Protein 2WW2 (pdb70)

Organism: Bacteroides thetaiotaomicron (strain ATCC 29148 / DSM 2079 / JCM 5827 / CCUG 10774 / NCTC 10582 / VPI-5482 / E50) (NCBI:txid226186)

Sequence (2211 aa):
SKKTVEFVDYVNPLMGTESTFAFSHGNTYPAVAVPWGMNFWSPQTGENGSGWMYTYTDSLMMRGFRQTHQPSPWINDYGTFSIMPLAGEELKMSHKERLVPFSHQQEKATPYNYSVTFNNGLQTSLSATSRGAVFEVSSFPEKEDQYVVVDAYNGGSSITTIEPEKRLVKGATRYNNGGVPDNFANYFMMEFSHPVIEYGTYNGDTLLHHQTDVAADYTCAYLKFDVPAGEKLTIRTASSFISPEQAAINFNREVADADVQLISGKAREQWNNYLGRVEAEGGTDEQLRTFYSCLYRTLLFPREFYEFDSQGNPVYYSPYDGNVHDGYMYTDNGFWDDTFRAVHPLFTLLYPEVSERVTQSSIINAYNESGFMPEWASPGHRGCMIGNNSVSLLVDAWMKGIQTVDAEKALEAMIHQTQARHAEIASVGRDGFEYYDKLGYVPYPEVPEATAKTLEYAYADWCIARFAESLGKQDIADQYYQKAPNYRNLYYPEHGFMWTKDAKGNWRDRFDATEWGGPFTEGSSWHWTWSVFHDPEGLSELMGGHEPMIARLDSMFVAPNTYNYGTYGFVIHEIAEMVALNMGQYAHGNQPVQHAIYLYDYIGQPWKTQYHLRNVMMDKLYNSGSKGYCGDEDNGQTSAWYVFSAMGFYPVCPGMPEYAIGSPLFKKVTLHLPEGKNFVVSAADDNAADRPYIRKALLNGQEFTRNYLTHDELKQGGELNLSMDSVPNQQRGTQPADFPYSYSSKSKKTVEFVDYVNPLMGTESTFAFSHGNTYPAVAVPWGMNFWSPQTGENGSGWMYTYTDSLMMRGFRQTHQPSPWINDYGTFSIMPLAGELKMSHKERLVPFSHQQEKKATPYNYSVTFNNGLQTSLSATSRGAVFEVSSFPEKEDQYVVVDAYNGGSSITIEPEKRLVKGATRYNNGGVPDNFANYFMMEFSHPVIEYGTYNGDTLLHHQTDVAADYTCAYLKFDVPAGEKLTIRTASSFISPEQAAINFNREVADADVQLISGKAREQWNNYLGRVEAEGGTDEQLRRTFYSCLYRTLLFPREFYEFDSQGNPVYYSPYDGNVHDGYMYTDNGFWDTFRAVHPLFTLLYPEVSERVTQSSIINAYNESGFMPEWASPGHRGCMIGNNSVSLLVDAWMKGIQTVDAEKALEAMIHQTQARHAEIASVGRDGFEYYDKLGYVPYPEVPEATAKTLEYAYADWCIARFAESLGKQDIADQYYQKAPNYRNLYYPEHGFMWTKDAKGNWRDRRFDATEWGGPFTEGSSWHWTWSVFHDPEGLSELMGGHEPMIARLDSMFVAPNTYNYGTYGFVIHEIAEMVALNMGQYAHGNQPVQHAIYLYDYIGQPWKTQYHLRNNVMDKLYNSGSKGYCCGDEDNGQTSAWYVFSAMGFYPVCPGMPEYAIGSPLFKKVTLHLPEGKNFVVSAADNAADRPYIRKALLNGQEFTRNYLTHDELKQGGELNLSMDSVPNQQRGTQPADFPYSYSKSKKTVEFVDYVNPLMGTESTFAFSHGNTYPAVAVPWGMNFWSPQTGENGSGWMYTYTDSLMMRGFRQTHQPSPWINDYGTFSIMPLAGELKMSHKERLVPFSHQQEKATPYNYSVTFNNGLQTSLSATSRGAVFEVSFPEKEDQYVVVDAYNGGSSITIEPEKRLVKGATRYNNGGVPDNFANYFMMEFSHPVIEYGTYNGDTLLHHQTDVAADYTCAYLKFDVPAGEKLTIRTASSFISPEQAAINFNREVADADVQLISGKAREQWNNYLGRVEAEGGTDEQLRTFYSCLYRTLLFPREFYEFDSQGNPVYYSPYDGNVHDGYMYTDNGFWDTFRAVHPLFTLLYPEVSERVTQSSIINAYNESGFMPEWASPGHRGCMIGNNSVSLLVDAWMKGIQTVDAEKALEAMIHQTQARHAEIASVGRDGFEYYDKLGYVPYPEVPEATAKTLEYAYADWCIARFAESLGKQDIADQYYQKAPNYRNLYYPEHGFMWTKDAKGNWRDRFDATEWGGPFTEGSSWHWTWSVFHDPEGLSELMGGHEPMIARLDSMFVAPNTYNYGTYGFVIHEIAEMVALNMGQYAHGNQPVQHAIYLYDYIGQPWKTQYHLLRNVMDKLYNSGSKGYCGDEDNGQTSAWYVFSAMGFYPVCPGMPEYAIGSPLFKKVTLHLPEGKNFVVSAADDNAADRPYIRKALLNGQEFTRNYLTHDELKQGGELNLSMDSVPNQQRGTQPADFPYSYSK

B-factor: mean 16.38, std 8.52, range [4.0, 59.15]

CATH classification: 2.70.98.10 (+3 more: 3.30.2080.10, 1.20.1050.60, 1.20.1610.10)

Foldseek 3Di:
DDDPQFLLNLADLLFQLVAFDPPDFFARFLWAAFFLFQWTKTWAQDFFPFLNGDRPPGFWTQFIKGFQRRGRVQGTWQMKTKAKDWADDDAHSVPRTFGFDCVQWDGTNAKTWTATPVGKIKMWGDYSFKMKMKIAYDPPTWIKMKIWLGFQKKKKFDDQVQQKIKMWHGDHDDLFDPVWIKIKMKHKPFHFPWKFKDAPDDTGTPDGIDIHRIMMMMTIGDADPPGIMMMIMGIARADNVLRVVVSVVQPPPDHRVVSSVVSVVSLSVQLVLKDFDFADSFLSSQQSNLVSVLRHPQHWQWGADPVRFTWHQDRQQRDIGGATATAQDQLLQCLFFSLLVCLQFPVVVLLRHLVNQLVSCVRHVAGERHPDPHHDADDAADSNLLSNLLNVVLVSDNDDLVSSLVRLVQLLVDADPPHCRTRQRQSVLCVVPLFRAPPVPWLGLLRLLRHLQSLQLSLLSCVVVVNNVSSVVSLVSNPSNVLQQDLVVRWGFHHHSVRHTDPDDDQFDDTTNRDQGGRLQQLQSNLQALQVSCVSLPALVSLVVSLCQQQPQFDQDPVCVVDPVSSVVRRVVSLVVCSPQDQRSSCVLVLLSCLARAFLQSLLVRLLVCLVPQATSDSNGNRRSNRSSSCSSVNNQVQQFWGCSRRSAQKTFGGFHNRQKMWRQGPPRAIEMEGANPDDSLFREFQWKDWQHHTDQARMDGSVSGRNHGYIYTHTGNDYNSVGSRDNVRHDHRSVD/DDDPQFLQNLADLLAFQQADPVGTLAQGFLWQAFFLFQWTKGWAQDAFPALNRGHPPGFWTQFIKRFQALGRVFHTWQMKTKDKDWADDDAHSVGRTFGFDCVQWDGGNAKTWTATPVGKIKMKGDYSFKIKMKIDYDPPTWIKMKIWLGFQKKKKFADQVQQKIKMWHGDHDDLFDPVWIKIKMKHKDFHFPWKWKDAPPDTGTRDGIDIYRIMMMMTIGDADHPGIMMMIMGIARADNVLRVVCRVVQPPPDHRVVSSVVSVVSLSVQLVLKDFDFADSFLSSQQSNLVVLLRHPQHWQWGADPVGFTWHQDRQARDIGGATATASAQLLQCLFFSLVVCLQFVVVVLLRHLVNQLVSCVRHVAGERHPNPHHDQDDAADSNLLSNLLSVVLPNDNDDLVSSLVRLVQLLVDADPPRCRTRQRQSVLCLVPLFRAPPVGWLGLLRLLRQLQSLQLSLLSCVVVVNNVSSVSSLVSNPSNVLQQDLVVRWGFHAHSVGHTDPDDDQFDDTTNRHLGGRLLQRQQNLQALQVSCVSLPALVSLVVSLCQLQPQADPDPCPVVDPPPSVVRRVVVVVVPSDPDPSSSCVCVLLSNLARFHLQSLLVRLLVCLVPQATSDSSGHNRHCRSSRSSSSNNQVQQFWGCSRRSFQKTFGGFHNRQKMWRQGPPRAIEMEHANPDDSQFREFQWKDWQNHTDQARMDGSVSGRNHGYIYTHTGNDYNSVGSRDNVRHDHHSVD/DDDPQFLLNLADLLQFLQADPVFTLAQGFLWQAFFLFQWTKGWAQDAFPFLNRGHPVRFWTQFIKRFQALGRVQHTWQMKTKDKDWADDDAHSVPRTFGFDCVQWDGGNAKTWTATPQGKIKMKGDYSFKIKMKIDYDPPTWIKMKIWLGFQKKKKFDDQVQQKIKIWHGDHDDLFDPVWIKIKMKHKDFHFPWKWKDAPDDIGTRDGIDIHRIMMMMTIGDADPPGIMMMIMGIARADNVLRVVCRVVQPPPDHSVVSSVVSVVSLSVQLVLKDFDFADSFLSSQQSNLVVVLRHPQHWQWGQDPVRFTWHQDRQARDIGGATATAQDQLLLCLFFSLVVCLQFVVVVLLRHLVNQLVSCVRHVAGERHPNPHHDQDDAADSNLLSNLLNVVLPSDNDDLVSSLVRLVQLLVDADPPRCRTRQNQSVLCVVPLFRAPPVTWLGLLRLLRHLQSLQLSLLSCVVVVNNVSSVVSLVSNPSNVLQQDLVVGWGFHHHSVGDTDPDDDQFDDTGNRDQGGRLQQLQSNLQALQVSCVSQVALVSLVVSLCQLAHQADDDCPCVPDDVSSVVRRVVVLVVPSHQDLRPSCVLVLLSNLARAALQSLLVVLLVCLVPQATSDSSGRRRSNRNSSCSSVNNQVQQFWGCSRRSAQKTFGGFHNRQKMWRQGPPRAIEMEGANPDDSQFREFQWKDWQNHTDQARMDGSVSGRNHGYIYTHTGNDYNSVGSRDNVRHDHHSVD

InterPro domains:
  IPR005887 Glycosyl hydrolase family 92, alpha-1,2-mannosidase, putative [TIGR01180] (7-742)
  IPR008928 Six-hairpin glycosidase superfamily [SSF48208] (269-726)
  IPR012939 Glycosyl hydrolase family 92 [PF07971] (263-738)
  IPR014718 Glycoside hydrolase-type carbohydrate-binding [G3DSA:2.70.98.10] (30-353)
  IPR041371 Glycosyl hydrolase family 92 N-terminal domain [PF17678] (31-257)
  IPR050883 Peptide-N(4)-(N-acetyl-beta-glucosaminyl)asparagine amidase [PTHR12143] (18-742)

Solvent-accessible surface area: 71500 Å² total; per-residue (Å²): 142,188,77,137,70,35,19,2,65,30,11,42,11,20,9,0,10,65,20,28,105,26,76,17,61,9,18,28,20,0,2,0,0,14,8,5,0,0,0,0,0,0,0,0,5,6,66,19,31,16,13,40,2,1,42,58,84,31,42,19,0,32,0,0,0,0,0,0,1,19,0,10,116,7,16,1,2,0,0,0,1,0,0,2,8,17,19,96,36,86,10,14,21,119,100,0,45,16,38,7,44,57,171,109,24,89,17,16,0,26,23,0,26,0,34,6,107,71,40,2,36,0,3,0,0,1,17,28,12,0,0,0,0,20,0,40,24,24,80,109,88,67,17,21,0,0,0,0,0,1,61,49,26,2,30,0,55,4,44,22,134,106,81,25,0,82,13,6,0,92,26,51,55,32,22,39,25,161,89,10,2,0,47,4,15,0,36,0,37,30,85,16,91,85,47,0,0,30,52,35,124,60,58,54,103,141,79,44,96,12,81,34,92,24,0,0,0,7,0,39,6,108,10,70,95,88,88,94,0,18,0,34,0,0,0,0,2,35,24,70,122,9,1,33,47,0,9,100,113,25,2,32,135,4,66,5,98,88,1,18,35,105,2,83,106,67,0,30,86,52,0,15,61,0,52,6,85,39,32,82,88,61,43,18,89,4,0,0,3,0,0,8,59,3,0,9,38,2,0,20,0,9,0,65,35,82,141,40,77,31,12,4,9,0,5,30,57,6,89,78,50,125,18,56,2,11,3,1,8,3,11,8,36,20,2,11,6,19,7,1,0,0,6,4,1,0,21,50,0,4,73,54,3,5,58,5,2,13,31,0,25,88,27,42,33,23,0,8,7,12,6,0,0,0,23,31,58,19,35,7,4,0,0,0,0,1,7,4,0,4,1,28,36,12,58,14,94,59,17,88,24,102,72,0,7,87,0,0,48,61,0,0,77,20,80,50,86,146,38,44,10,0,2,0,16,8,35,110,83,2,63,104,59,14,13,0,0,48,95,71,12,81,57,0,0,0,14,0,2,2,3,0,2,0,0,0,0,0,0,46,1,0,72,62,50,63,59,82,116,49,0,75,108,7,28,75,41,0,38,16,0,74,53,0,17,38,104,89,86,14,31,0,0,0,39,34,32,179,34,84,63,43,111,69,41,57,14,96,35,133,30,28,0,2,4,97,0,2,0,66,8,0,0,7,2,2,8,1,0,0,42,0,1,1,93,43,16,59,23,58,70,41,0,20,13,51,0,18,45,5,22,57,91,27,35,29,23,49,14,33,105,76,30,95,77,5,54,21,24,2,31,10,20,36,34,57,90,29,38,17,9,4,0,2,17,0,0,9,7,0,0,0,1,0,1,13,5,11,42,3,32,45,0,7,90,23,0,8,32,13,6,58,58,3,9,29,9,29,29,127,0,3,8,7,84,45,0,17,2,51,0,6,1,2,4,0,0,0,0,0,3,1,3,4,5,9,3,0,21,33,29,0,1,8,0,0,2,9,2,90,81,1,14,0,63,11,54,163,67,95,68,0,22,2,17,0,74,87,7,39,84,102,76,10,30,3,114,92,2,52,16,68,54,125,136,7,52,83,3,34,0,44,5,90,30,0,86,110,11,26,68,2,61,6,33,4,28,53,90,39,44,22,96,18,2,38,97,99,82,9,17,1,51,4,72,42,126,139,194,77,139,72,40,19,1,61,33,10,38,0,22,0,0,1,44,5,41,64,26,76,31,30,1,22,15,20,0,1,0,0,15,9,4,0,0,0,0,1,0,0,0,4,11,87,19,33,19,5,25,2,7,12,62,79,36,39,16,0,31,0,0,0,1,0,0,3,12,18,11,138,10,18,1,2,0,0,0,1,0,0,1,7,18,18,136,46,41,7,10,23,88,96,0,44,16,40,10,43,49,167,107,9,148,16,30,0,22,26,0,27,0,33,5,106,72,42,2,43,0,8,0,0,1,17,28,12,0,0,0,0,18,0,31,23,24,125,113,94,67,18,20,0,1,0,1,0,0,59,44,24,3,32,2,53,3,49,35,104,86,79,27,0,73,14,7,0,92,23,51,53,32,24,42,24,160,90,6,2,0,47,4,15,0,35,0,39,28,87,22,85,79,27,0,3,31,57,38,89,79,60,43,116,123,34,46,92,22,80,35,89,26,0,0,0,12,0,47,5,103,11,70,72,82,90,92,0,17,0,36,0,1,0,0,2,35,25,69,120,9,2,31,48,0,10,99,118,26,1,32,134,3,67,6,95,87,1,19,38,109,2,95,104,69,0,29,84,51,0,16,59,0,51,6,85,36,34,81,89,60,43,18,88,3,0,0,2,0,0,0,12,0,0,2,15,2,0,20,0,9,0,65,34,82,139,39,78,30,12,2,10,0,6,29,56,6,91,79,49,125,18,55,2,13,3,0,3,0,12,17,13,0,2,12,0,0,7,1,0,0,6,4,1,0,21,50,0,4,73,52,4,5,53,4,5,12,33,1,22,88,30,41,33,24,0,7,6,10,5,0,0,0,24,32,61,39,44,5,4,0,0,0,0,1,8,5,0,5,1,28,36,20,57,17,96,54,22,91,31,102,66,0,3,83,0,0,48,60,0,0,73,20,83,48,88,143,38,43,8,0,2,0,15,9,38,112,83,1,65,85,66,15,11,0,0,45,98,73,10,83,54,0,0,0,11,0,1,2,4,0,1,0,0,0,0,0,0,44,0,0,67,65,55,63,69,85,99,48,0,73,95,11,28,74,39,0,36,14,1,70,54,0,16,36,103,112,81,14,31,0,0,0,38,37,34,88,32,90,67,44,73,61,42,61,15,91,43,146,31,29,0,2,14,95,0,2,0,75,13,0,0,7,3,2,9,1,0,0,41,0,1,1,89,46,17,58,23,56,64,15,0,14,13,34,0,42,45,9,31,63,88,33,46,28,21,49,16,35,98,68,51,87,72,22,55,52,37,6,23,11,32,31,67,79,90,32,46,29,29,49,34,25,8,0,16,19,6,0,10,0,2,0,1,10,5,11,24,3,22,39,0,6,99,24,0,9,50,23,5,64,91,18,22,35,7,28,21,106,1,2,55,23,40,8,46,4,0,1,12,0,0,17,5,0,0,0,0,0,3,1,3,4,6,9,3,0,22,34,21,1,1,8,0,0,2,8,2,89,84,1,12,0,61,11,54,160,68,94,69,0,22,1,18,0,85,55,5,42,87,104,73,10,26,3,112,65,1,63,18,70,57,129,139,6,47,85,3,36,0,44,8,101,27,0,64,112,11,27,63,2,61,5,27,1,25,58,89,47,41,17,107,20,3,39,102,105,84,8,36,9,58,9,75,40,108,155,196,78,142,70,40,18,2,58,32,11,39,0,22,2,0,1,33,4,43,33,35,43,25,38,5,23,25,17,1,1,0,0,15,9,4,0,0,0,0,1,0,0,0,5,10,72,18,32,19,5,29,3,7,15,57,82,37,41,15,0,32,0,0,0,1,0,0,4,29,23,8,168,11,16,1,1,0,0,0,1,0,1,1,8,15,21,100,36,77,11,12,21,114,90,0,45,17,47,10,44,52,175,108,24,76,15,22,0,23,24,0,26,1,34,5,108,73,41,2,36,0,3,0,0,0,16,27,11,0,0,0,0,22,0,30,27,26,83,112,91,66,18,21,0,1,0,0,0,0,61,45,24,3,32,3,50,4,36,18,133,114,78,24,0,79,14,8,0,93,23,51,53,31,22,40,23,161,91,8,2,0,47,3,16,0,34,0,38,28,92,23,91,48,29,0,2,31,56,28,130,66,56,69,110,116,79,42,87,20,80,33,92,28,0,0,0,6,0,53,4,102,10,68,101,82,91,102,0,17,0,34,0,0,0,0,2,36,25,69,123,9,1,29,49,0,10,102,116,27,1,32,136,4,65,5,108,91,0,19,37,109,2,96,107,69,0,30,84,50,0,16,61,0,52,5,83,39,33,82,87,60,41,18,90,3,0,0,1,0,0,0,31,5,0,1,45,2,0,20,1,8,0,67,34,91,145,45,76,32,14,3,10,0,5,30,56,7,87,81,49,125,18,55,2,14,4,1,7,2,12,12,42,18,2,12,6,21,7,2,0,0,5,4,1,0,20,49,0,4,72,53,4,6,55,3,4,13,33,0,23,91,26,42,33,25,0,8,6,18,5,0,0,1,24,30,59,39,49,6,4,0,1,0,0,1,8,5,0,4,1,29,36,11,54,18,94,62,19,91,24,99,68,0,8,83,0,0,51,62,0,0,78,19,81,48,86,144,41,44,9,0,2,0,15,14,35,124,83,2,62,130,61,15,14,0,0,48,96,73,11,83,60,0,0,0,12,0,1,2,3,0,3,0,0,0,0,0,0,45,1,0,68,65,49,64,54,86,118,48,0,74,117,9,28,142,43,0,36,16,1,78,58,0,16,31,92,134,85,14,32,0,0,0,41,36,36,89,32,96,64,40,110,73,44,58,13,88,38,125,30,25,0,2,7,101,0,1,0,76,13,0,0,8,3,2,8,1,0,0,46,0,1,1,74,46,16,60,23,58,60,22,0,22,4,47,0,12,37,9,25,34,56,30,78,23,46,58,31,41,95,75,40,149,82,19,52,30,32,10,15,0,12,30,28,38,101,37,42,26,10,20,0,7,17,0,14,13,7,0,10,0,2,0,0,9,5,11,38,3,31,43,0,6,75,16,0,8,28,17,6,56,45,4,7,32,8,30,24,104,0,1,7,6,88,72,0,30,13,58,0,7,1,2,4,0,0,0,0,0,4,1,3,3,6,9,3,0,22,33,23,0,1,6,0,0,2,9,1,87,81,2,14,0,62,11,60,162,69,94,67,0,20,2,18,0,82,58,8,41,86,100,79,11,28,3,106,80,1,61,15,81,52,129,138,5,53,82,3,38,0,43,8,88,31,0,88,125,12,30,65,2,60,5,18,2,27,56,90,42,40,24,102,20,2,37,96,92,80,8,17,1,55,6,79,51,117

Nearest PDB structures (foldseek):
  2ww2-assembly1_C  TM=9.973E-01  e=0.000E+00  Bacteroides thetaiotaomicron VPI-5482
  2wvx-assembly2_B  TM=9.553E-01  e=5.830E-104  Bacteroides thetaiotaomicron VPI-5482
  2wzs-assembly4_D  TM=9.548E-01  e=1.045E-103  Bacteroides thetaiotaomicron VPI-5482
  6f91-assembly2_B  TM=9.010E-01  e=2.094E-63  Bacteroides thetaiotaomicron
  6f91-assembly4_G  TM=9.021E-01  e=2.926E-63  Bacteroides thetaiotaomicron

Radius of gyration: 41.12 Å; Cα contacts (8 Å, |Δi|>4): 5590; chains: 3; bounding box: 72×122×116 Å

Structure (mmCIF, N/CA/C/O backbone):
data_2WW2
#
_entry.id   2WW2
#
_cell.length_a   154.990
_cell.length_b   162.990
_cell.length_c   114.860
_cell.angle_alpha   90.00
_cell.angle_beta   90.00
_cell.angle_gamma   90.00
#
_symmetry.space_group_name_H-M   'P 21 21 2'
#
loop_
_entity.id
_entity.type
_entity.pdbx_description
1 polymer ALPHA-1,2-MANNOSIDASE
2 non-polymer (4S)-2-METHYL-2,4-PENTANEDIOL
3 non-polymer 'SODIUM ION'
4 non-polymer GLYCEROL
5 non-polymer 1S-8AB-OCTAHYDRO-INDOLIZIDINE-1A,2A,8B-TRIOL
6 water water
#
loop_
_atom_site.group_PDB
_atom_site.id
_atom_site.type_symbol
_atom_site.label_atom_id
_atom_site.label_alt_id
_atom_site.label_comp_id
_atom_site.label_asym_id
_atom_site.label_entity_id
_atom_site.label_seq_id
_atom_site.pdbx_PDB_ins_code
_atom_site.Cartn_x
_atom_site.Cartn_y
_atom_site.Cartn_z
_atom_site.occupancy
_atom_site.B_iso_or_equiv
_atom_site.auth_seq_id
_atom_site.auth_comp_id
_atom_site.auth_asym_id
_atom_site.auth_atom_id
_atom_site.pdbx_PDB_model_num
ATOM 1 N N . SER A 1 1 ? -7.487 16.943 35.004 1.00 18.29 22 SER A N 1
ATOM 2 C CA . SER A 1 1 ? -6.047 16.821 34.594 1.00 18.05 22 SER A CA 1
ATOM 3 C C . SER A 1 1 ? -5.465 15.522 35.180 1.00 17.57 22 SER A C 1
ATOM 4 O O . SER A 1 1 ? -5.895 15.098 36.247 1.00 18.28 22 SER A O 1
ATOM 6 N N . LYS A 1 2 ? -4.509 14.893 34.492 1.00 16.48 23 LYS A N 1
ATOM 7 C CA . LYS A 1 2 ? -3.889 13.642 34.970 1.00 15.61 23 LYS A CA 1
ATOM 8 C C . LYS A 1 2 ? -3.185 13.816 36.317 1.00 14.37 23 LYS A C 1
ATOM 9 O O . LYS A 1 2 ? -2.525 14.822 36.554 1.00 14.09 23 LYS A O 1
ATOM 15 N N . LYS A 1 3 ? -3.314 12.817 37.185 1.00 12.85 24 LYS A N 1
ATOM 16 C CA . LYS A 1 3 ? -2.639 12.829 38.480 1.00 11.51 24 LYS A CA 1
ATOM 17 C C . LYS A 1 3 ? -1.896 11.517 38.690 1.00 10.38 24 LYS A C 1
ATOM 18 O O . LYS A 1 3 ? -2.305 10.480 38.177 1.00 10.02 24 LYS A O 1
ATOM 24 N N . THR A 1 4 ? -0.806 11.590 39.454 1.00 8.85 25 THR A N 1
ATOM 25 C CA . THR A 1 4 ? -0.032 10.434 39.880 1.00 7.72 25 THR A CA 1
ATOM 26 C C . THR A 1 4 ? -0.880 9.397 40.631 1.00 8.14 25 THR A C 1
ATOM 27 O O . THR A 1 4 ? -0.750 8.191 40.396 1.00 8.65 25 THR A O 1
ATOM 31 N N . VAL A 1 5 ? -1.739 9.852 41.536 1.00 6.41 26 VAL A N 1
ATOM 32 C CA . VAL A 1 5 ? -2.683 8.951 42.181 1.00 6.69 26 VAL A CA 1
ATOM 33 C C . VAL A 1 5 ? -4.076 9.454 41.792 1.00 6.60 26 VAL A C 1
ATOM 34 O O . VAL A 1 5 ? -4.456 10.570 42.158 1.00 6.92 26 VAL A O 1
ATOM 38 N N . GLU A 1 6 ? -4.810 8.642 41.039 1.00 6.31 27 GLU A N 1
ATOM 39 C CA . GLU A 1 6 ? -6.118 9.023 40.531 1.00 6.15 27 GLU A CA 1
ATOM 40 C C . GLU A 1 6 ? -7.192 8.545 41.507 1.00 6.72 27 GLU A C 1
ATOM 41 O O . GLU A 1 6 ? -6.930 7.689 42.343 1.00 6.82 27 GLU A O 1
ATOM 47 N N . PHE A 1 7 ? -8.410 9.065 41.384 1.00 6.65 28 PHE A N 1
ATOM 48 C CA . PHE A 1 7 ? -9.450 8.712 42.339 1.00 7.31 28 PHE A CA 1
ATOM 49 C C . PHE A 1 7 ? -9.711 7.210 42.422 1.00 7.06 28 PHE A C 1
ATOM 50 O O . PHE A 1 7 ? -9.883 6.672 43.530 1.00 7.17 28 PHE A O 1
ATOM 58 N N . VAL A 1 8 ? -9.672 6.516 41.288 1.00 7.07 29 VAL A N 1
ATOM 59 C CA . VAL A 1 8 ? -9.964 5.061 41.307 1.00 7.17 29 VAL A CA 1
ATOM 60 C C . VAL A 1 8 ? -8.857 4.297 42.038 1.00 7.22 29 VAL A C 1
ATOM 61 O O . VAL A 1 8 ? -9.098 3.217 42.561 1.00 7.13 29 VAL A O 1
ATOM 65 N N . ASP A 1 9 ? -7.652 4.869 42.100 1.00 8.22 30 ASP A N 1
ATOM 66 C CA . ASP A 1 9 ? -6.528 4.243 42.826 1.00 8.68 30 ASP A CA 1
ATOM 67 C C . ASP A 1 9 ? -6.793 4.150 44.335 1.00 8.60 30 ASP A C 1
ATOM 68 O O . ASP A 1 9 ? -6.159 3.357 45.039 1.00 8.03 30 ASP A O 1
ATOM 73 N N . TYR A 1 10 ? -7.717 4.959 44.834 1.00 7.98 31 TYR A N 1
ATOM 74 C CA . TYR A 1 10 ? -8.070 4.909 46.249 1.00 7.82 31 TYR A CA 1
ATOM 75 C C . TYR A 1 10 ? -9.086 3.797 46.567 1.00 8.03 31 TYR A C 1
ATOM 76 O O . TYR A 1 10 ? -9.315 3.468 47.735 1.00 8.18 31 TYR A O 1
ATOM 85 N N . VAL A 1 11 ? -9.686 3.205 45.537 1.00 7.50 32 VAL A N 1
ATOM 86 C CA . VAL A 1 11 ? -10.802 2.284 45.767 1.00 7.67 32 VAL A CA 1
ATOM 87 C C . VAL A 1 11 ? -10.322 0.899 46.197 1.00 8.06 32 VAL A C 1
ATOM 88 O O . VAL A 1 11 ? -9.517 0.286 45.501 1.00 7.81 32 VAL A O 1
ATOM 92 N N . ASN A 1 12 ? -10.859 0.399 47.313 1.00 7.43 33 ASN A N 1
ATOM 93 C CA . ASN A 1 12 ? -10.618 -0.980 47.730 1.00 7.47 33 ASN A CA 1
ATOM 94 C C . ASN A 1 12 ? -11.928 -1.742 47.684 1.00 8.13 33 ASN A C 1
ATOM 95 O O . ASN A 1 12 ? -12.758 -1.571 48.573 1.00 7.99 33 ASN A O 1
ATOM 100 N N . PRO A 1 13 ? -12.130 -2.573 46.644 1.00 8.74 34 PRO A N 1
ATOM 101 C CA . PRO A 1 13 ? -13.381 -3.332 46.496 1.00 9.48 34 PRO A CA 1
ATOM 102 C C . PRO A 1 13 ? -13.527 -4.380 47.596 1.00 10.84 34 PRO A C 1
ATOM 103 O O . PRO A 1 13 ? -14.600 -4.949 47.770 1.00 11.18 34 PRO A O 1
ATOM 107 N N . LEU A 1 14 ? -12.453 -4.636 48.338 1.00 11.09 35 LEU A N 1
ATOM 108 C CA . LEU A 1 14 ? -12.550 -5.554 49.483 1.00 11.44 35 LEU A CA 1
ATOM 109 C C . LEU A 1 14 ? -12.839 -4.865 50.815 1.00 11.86 35 LEU A C 1
ATOM 110 O O . LEU A 1 14 ? -12.866 -5.527 51.864 1.00 11.27 35 LEU A O 1
ATOM 115 N N . MET A 1 15 ? -13.048 -3.551 50.793 1.00 11.14 36 MET A N 1
ATOM 116 C CA . MET A 1 15 ? -13.368 -2.835 52.024 1.00 12.82 36 MET A CA 1
ATOM 117 C C . MET A 1 15 ? -14.584 -3.453 52.681 1.00 14.18 36 MET A C 1
ATOM 118 O O . MET A 1 15 ? -15.620 -3.596 52.041 1.00 15.08 36 MET A O 1
ATOM 123 N N . GLY A 1 16 ? -14.468 -3.799 53.958 1.00 15.35 37 GLY A N 1
ATOM 124 C CA . GLY A 1 16 ? -15.599 -4.378 54.701 1.00 16.69 37 GLY A CA 1
ATOM 125 C C . GLY A 1 16 ? -15.960 -5.808 54.277 1.00 17.73 37 GLY A C 1
ATOM 126 O O . GLY A 1 16 ? -16.978 -6.356 54.709 1.00 17.84 37 GLY A O 1
ATOM 127 N N . THR A 1 17 ? -15.135 -6.435 53.441 1.00 17.77 38 THR A N 1
ATOM 128 C CA . THR A 1 17 ? -15.403 -7.830 53.060 1.00 17.82 38 THR A CA 1
ATOM 129 C C . THR A 1 17 ? -15.512 -8.767 54.290 1.00 18.32 38 THR A C 1
ATOM 130 O O . THR A 1 17 ? -16.182 -9.808 54.241 1.00 18.08 38 THR A O 1
ATOM 134 N N . GLU A 1 18 ? -14.853 -8.408 55.391 1.00 18.84 39 GLU A N 1
ATOM 135 C CA . GLU A 1 18 ? -14.973 -9.176 56.643 1.00 19.61 39 GLU A CA 1
ATOM 136 C C . GLU A 1 18 ? -15.893 -8.477 57.659 1.00 20.67 39 GLU A C 1
ATOM 137 O O . GLU A 1 18 ? -16.017 -8.927 58.806 1.00 21.07 39 GLU A O 1
ATOM 143 N N . SER A 1 19 ? -16.532 -7.391 57.231 1.00 20.73 40 SER A N 1
ATOM 144 C CA . SER A 1 19 ? -17.319 -6.518 58.115 1.00 21.44 40 SER A CA 1
ATOM 145 C C . SER A 1 19 ? -18.796 -6.816 58.170 1.00 21.49 40 SER A C 1
ATOM 146 O O . SER A 1 19 ? -19.542 -6.100 58.849 1.00 21.58 40 SER A O 1
ATOM 149 N N . THR A 1 20 ? -19.240 -7.840 57.451 1.00 21.65 41 THR A N 1
ATOM 150 C CA . THR A 1 20 ? -20.664 -8.037 57.305 1.00 22.31 41 THR A CA 1
ATOM 151 C C . THR A 1 20 ? -21.152 -9.247 58.084 1.00 21.94 41 THR A C 1
ATOM 152 O O . THR A 1 20 ? -20.484 -10.277 58.167 1.00 21.76 41 THR A O 1
ATOM 156 N N . PHE A 1 21 ? -22.336 -9.099 58.657 1.00 21.99 42 PHE A N 1
ATOM 157 C CA . PHE A 1 21 ? -22.981 -10.179 59.386 1.00 21.91 42 PHE A CA 1
ATOM 158 C C . PHE A 1 21 ? -23.534 -11.213 58.390 1.00 21.57 42 PHE A C 1
ATOM 159 O O . PHE A 1 21 ? -24.182 -10.863 57.398 1.00 20.58 42 PHE A O 1
ATOM 167 N N . ALA A 1 22 ? -23.257 -12.488 58.646 1.00 20.96 43 ALA A N 1
ATOM 168 C CA . ALA A 1 22 ? -23.680 -13.550 57.742 1.00 20.91 43 ALA A CA 1
ATOM 169 C C . ALA A 1 22 ? -25.155 -13.425 57.384 1.00 20.77 43 ALA A C 1
ATOM 170 O O . ALA A 1 22 ? -25.548 -13.646 56.228 1.00 20.56 43 ALA A O 1
ATOM 172 N N . PHE A 1 23 ? -25.973 -13.103 58.381 1.00 20.68 44 PHE A N 1
ATOM 173 C CA . PHE A 1 23 ? -27.418 -13.091 58.175 1.00 21.17 44 PHE A CA 1
ATOM 174 C C . PHE A 1 23 ? -27.927 -11.680 57.949 1.00 20.90 44 PHE A C 1
ATOM 175 O O . PHE A 1 23 ? -28.936 -11.256 58.534 1.00 21.42 44 PHE A O 1
ATOM 183 N N . SER A 1 24 ? -27.194 -10.946 57.120 1.00 19.73 45 SER A N 1
ATOM 184 C CA . SER A 1 24 ? -27.627 -9.631 56.669 1.00 19.18 45 SER A CA 1
ATOM 185 C C . SER A 1 24 ? -27.611 -9.601 55.139 1.00 18.67 45 SER A C 1
ATOM 186 O O . SER A 1 24 ? -27.136 -10.538 54.499 1.00 17.97 45 SER A O 1
ATOM 189 N N . HIS A 1 25 ? -28.125 -8.516 54.562 1.00 18.29 46 HIS A N 1
ATOM 190 C CA . HIS A 1 25 ? -28.146 -8.351 53.110 1.00 18.23 46 HIS A CA 1
ATOM 191 C C . HIS A 1 25 ? -26.839 -7.782 52.557 1.00 18.69 46 HIS A C 1
ATOM 192 O O . HIS A 1 25 ? -26.748 -7.468 51.376 1.00 18.68 46 HIS A O 1
ATOM 199 N N . GLY A 1 26 ? -25.809 -7.659 53.395 1.00 19.03 47 GLY A N 1
ATOM 200 C CA . GLY A 1 26 ? -24.548 -7.077 52.899 1.00 19.35 47 GLY A CA 1
ATOM 201 C C . GLY A 1 26 ? -23.759 -8.002 51.976 1.00 19.75 47 GLY A C 1
ATOM 202 O O . GLY A 1 26 ? -23.461 -9.135 52.338 1.00 19.67 47 GLY A O 1
ATOM 203 N N . ASN A 1 27 ? -23.405 -7.514 50.781 1.00 19.80 48 ASN A N 1
ATOM 204 C CA . ASN A 1 27 ? -22.497 -8.241 49.894 1.00 19.17 48 ASN A CA 1
ATOM 205 C C . ASN A 1 27 ? -21.044 -8.135 50.342 1.00 19.52 48 ASN A C 1
ATOM 206 O O . ASN A 1 27 ? -20.650 -7.178 50.977 1.00 20.16 48 ASN A O 1
ATOM 211 N N . THR A 1 28 ? -20.225 -9.101 49.963 1.00 19.45 49 THR A N 1
ATOM 212 C CA . THR A 1 28 ? -18.820 -9.041 50.340 1.00 18.96 49 THR A CA 1
ATOM 213 C C . THR A 1 28 ? -17.897 -9.269 49.160 1.00 17.48 49 THR A C 1
ATOM 214 O O . THR A 1 28 ? -16.709 -9.528 49.369 1.00 19.19 49 THR A O 1
ATOM 218 N N . TYR A 1 29 ? -18.396 -9.153 47.928 1.00 14.91 50 TYR A N 1
ATOM 219 C CA . TYR A 1 29 ? -17.532 -9.516 46.790 1.00 11.88 50 TYR A CA 1
ATOM 220 C C . TYR A 1 29 ? -16.875 -8.330 46.082 1.00 10.36 50 TYR A C 1
ATOM 221 O O . TYR A 1 29 ? -17.470 -7.271 45.942 1.00 10.16 50 TYR A O 1
ATOM 230 N N . PRO A 1 30 ? -15.633 -8.529 45.613 1.00 8.74 51 PRO A N 1
ATOM 231 C CA . PRO A 1 30 ? -14.886 -7.421 44.997 1.00 8.67 51 PRO A CA 1
ATOM 232 C C . PRO A 1 30 ? -15.304 -7.202 43.534 1.00 8.53 51 PRO A C 1
ATOM 233 O O . PRO A 1 30 ? -14.626 -7.642 42.616 1.00 8.60 51 PRO A O 1
ATOM 237 N N . ALA A 1 31 ? -16.435 -6.541 43.325 1.00 7.86 52 ALA A N 1
ATOM 238 C CA . ALA A 1 31 ? -17.035 -6.422 41.998 1.00 7.70 52 ALA A CA 1
ATOM 239 C C . ALA A 1 31 ? -16.128 -5.714 40.980 1.00 8.02 52 ALA A C 1
ATOM 240 O O . ALA A 1 31 ? -15.664 -4.578 41.194 1.00 8.21 52 ALA A O 1
ATOM 242 N N . VAL A 1 32 ? -15.892 -6.395 39.869 1.00 8.09 53 VAL A N 1
ATOM 243 C CA . VAL A 1 32 ? -15.227 -5.804 38.711 1.00 7.89 53 VAL A CA 1
ATOM 244 C C . VAL A 1 32 ? -16.333 -5.330 37.761 1.00 8.05 53 VAL A C 1
ATOM 245 O O . VAL A 1 32 ? -17.195 -6.118 37.326 1.00 8.22 53 VAL A O 1
ATOM 249 N N . ALA A 1 33 ? -16.352 -4.033 37.461 1.00 7.30 54 ALA A N 1
ATOM 250 C CA . ALA A 1 33 ? -17.507 -3.485 36.757 1.00 7.47 54 ALA A CA 1
ATOM 251 C C . ALA A 1 33 ? -17.191 -2.108 36.197 1.00 7.80 54 ALA A C 1
ATOM 252 O O . ALA A 1 33 ? -16.107 -1.583 36.415 1.00 7.65 54 ALA A O 1
ATOM 254 N N . VAL A 1 34 ? -18.148 -1.535 35.480 1.00 7.73 55 VAL A N 1
ATOM 255 C CA . VAL A 1 34 ? -18.183 -0.083 35.295 1.00 8.45 55 VAL A CA 1
ATOM 256 C C . VAL A 1 34 ? -19.445 0.372 36.020 1.00 8.49 55 VAL A C 1
ATOM 257 O O . VAL A 1 34 ? -20.300 -0.449 36.334 1.00 8.68 55 VAL A O 1
ATOM 261 N N . PRO A 1 35 ? -19.566 1.677 36.297 1.00 8.64 56 PRO A N 1
ATOM 262 C CA . PRO A 1 35 ? -20.703 2.111 37.108 1.00 8.43 56 PRO A CA 1
ATOM 263 C C . PRO A 1 35 ? -22.054 1.688 36.524 1.00 8.42 56 PRO A C 1
ATOM 264 O O . PRO A 1 35 ? -22.286 1.824 35.313 1.00 8.66 56 PRO A O 1
ATOM 268 N N . TRP A 1 36 ? -22.928 1.198 37.398 1.00 8.34 57 TRP A N 1
ATOM 269 C CA . TRP A 1 36 ? -24.271 0.683 37.025 1.00 8.56 57 TRP A CA 1
ATOM 270 C C . TRP A 1 36 ? -24.265 -0.381 35.917 1.00 8.47 57 TRP A C 1
ATOM 271 O O . TRP A 1 36 ? -25.263 -0.564 35.225 1.00 8.31 57 TRP A O 1
ATOM 282 N N . GLY A 1 37 ? -23.149 -1.069 35.734 1.00 7.71 58 GLY A N 1
ATOM 283 C CA . GLY A 1 37 ? -23.055 -2.004 34.622 1.00 7.53 58 GLY A CA 1
ATOM 284 C C . GLY A 1 37 ? -24.053 -3.155 34.707 1.00 7.44 58 GLY A C 1
ATOM 285 O O . GLY A 1 37 ? -24.318 -3.680 35.782 1.00 7.32 58 GLY A O 1
ATOM 286 N N . MET A 1 38 ? -24.580 -3.555 33.551 1.00 7.28 59 MET A N 1
ATOM 287 C CA . MET A 1 38 ? -25.565 -4.633 33.499 1.00 7.79 59 MET A CA 1
ATOM 288 C C . MET A 1 38 ? -24.996 -5.944 34.015 1.00 7.52 59 MET A C 1
ATOM 289 O O . MET A 1 38 ? -25.688 -6.671 34.698 1.00 8.38 59 MET A O 1
ATOM 294 N N . ASN A 1 39 ? -23.729 -6.239 33.713 1.00 7.28 60 ASN A N 1
ATOM 295 C CA . ASN A 1 39 ? -23.119 -7.470 34.207 1.00 7.49 60 ASN A CA 1
ATOM 296 C C . ASN A 1 39 ? -21.915 -7.106 35.068 1.00 7.28 60 ASN A C 1
ATOM 297 O O . ASN A 1 39 ? -21.110 -6.250 34.662 1.00 7.73 60 ASN A O 1
ATOM 302 N N . PHE A 1 40 ? -21.804 -7.718 36.241 1.00 6.64 61 PHE A N 1
ATOM 303 C CA . PHE A 1 40 ? -20.592 -7.573 37.083 1.00 6.99 61 PHE A CA 1
ATOM 304 C C . PHE A 1 40 ? -19.797 -8.853 37.005 1.00 7.36 61 PHE A C 1
ATOM 305 O O . PHE A 1 40 ? -20.342 -9.907 36.638 1.00 6.84 61 PHE A O 1
ATOM 313 N N . TRP A 1 41 ? -18.523 -8.779 37.394 1.00 6.55 62 TRP A N 1
ATOM 314 C CA . TRP A 1 41 ? -17.664 -9.964 37.421 1.00 7.49 62 TRP A CA 1
ATOM 315 C C . TRP A 1 41 ? -17.016 -10.064 38.801 1.00 7.58 62 TRP A C 1
ATOM 316 O O . TRP A 1 41 ? -16.727 -9.036 39.428 1.00 7.66 62 TRP A O 1
ATOM 327 N N . SER A 1 42 ? -16.816 -11.289 39.288 1.00 7.82 63 SER A N 1
ATOM 328 C CA . SER A 1 42 ? -16.155 -11.481 40.599 1.00 7.62 63 SER A CA 1
ATOM 329 C C . SER A 1 42 ? -15.488 -12.847 40.696 1.00 6.84 63 SER A C 1
ATOM 330 O O . SER A 1 42 ? -16.000 -13.819 40.165 1.00 6.67 63 SER A O 1
ATOM 333 N N . PRO A 1 43 ? -14.397 -12.940 41.460 1.00 6.08 64 PRO A N 1
ATOM 334 C CA . PRO A 1 43 ? -13.913 -14.237 41.895 1.00 5.93 64 PRO A CA 1
ATOM 335 C C . PRO A 1 43 ? -14.964 -14.950 42.746 1.00 6.63 64 PRO A C 1
ATOM 336 O O . PRO A 1 43 ? -15.781 -14.299 43.451 1.00 7.04 64 PRO A O 1
ATOM 340 N N . GLN A 1 44 ? -14.941 -16.272 42.680 1.00 6.27 65 GLN A N 1
ATOM 341 C CA . GLN A 1 44 ? -15.886 -17.095 43.441 1.00 7.61 65 GLN A CA 1
ATOM 342 C C . GLN A 1 44 ? -15.122 -18.140 44.274 1.00 7.79 65 GLN A C 1
ATOM 343 O O . GLN A 1 44 ? -14.360 -18.949 43.723 1.00 7.50 65 GLN A O 1
ATOM 349 N N . THR A 1 45 ? -15.322 -18.111 45.590 1.00 6.98 66 THR A N 1
ATOM 350 C CA . THR A 1 45 ? -14.771 -19.149 46.473 1.00 8.24 66 THR A CA 1
ATOM 351 C C . THR A 1 45 ? -15.860 -20.101 46.968 1.00 9.03 66 THR A C 1
ATOM 352 O O . THR A 1 45 ? -15.582 -21.267 47.273 1.00 9.70 66 THR A O 1
ATOM 356 N N . GLY A 1 46 ? -17.088 -19.602 47.054 1.00 9.50 67 GLY A N 1
ATOM 357 C CA . GLY A 1 46 ? -18.207 -20.399 47.577 1.00 10.15 67 GLY A CA 1
ATOM 358 C C . GLY A 1 46 ? -18.749 -21.359 46.515 1.00 10.58 67 GLY A C 1
ATOM 359 O O . GLY A 1 46 ? -18.477 -21.195 45.326 1.00 10.01 67 GLY A O 1
ATOM 360 N N . GLU A 1 47 ? -19.499 -22.373 46.943 1.00 9.83 68 GLU A N 1
ATOM 361 C CA . GLU A 1 47 ? -20.123 -23.298 45.996 1.00 10.11 68 GLU A CA 1
ATOM 362 C C . GLU A 1 47 ? -21.103 -22.562 45.094 1.00 8.99 68 GLU A C 1
ATOM 363 O O . GLU A 1 47 ? -21.664 -21.555 45.506 1.00 9.26 68 GLU A O 1
ATOM 369 N N . ASN A 1 48 ? -21.361 -23.095 43.900 1.00 8.34 69 ASN A N 1
ATOM 370 C CA . ASN A 1 48 ? -22.482 -22.621 43.110 1.00 8.58 69 ASN A CA 1
ATOM 371 C C . ASN A 1 48 ? -23.724 -22.667 43.992 1.00 8.87 69 ASN A C 1
ATOM 372 O O . ASN A 1 48 ? -23.941 -23.659 44.698 1.00 9.01 69 ASN A O 1
ATOM 377 N N . GLY A 1 49 ? -24.544 -21.625 43.929 1.00 8.86 70 GLY A N 1
ATOM 378 C CA . GLY A 1 49 ? -25.781 -21.585 44.702 1.00 9.23 70 GLY A CA 1
ATOM 379 C C . GLY A 1 49 ? -25.679 -20.840 46.022 1.00 9.75 70 GLY A C 1
ATOM 380 O O . GLY A 1 49 ? -26.683 -20.399 46.578 1.00 9.38 70 GLY A O 1
ATOM 381 N N . SER A 1 50 ? -24.469 -20.685 46.542 1.00 9.48 71 SER A N 1
ATOM 382 C CA . SER A 1 50 ? -24.327 -19.986 47.806 1.00 9.58 71 SER A CA 1
ATOM 383 C C . SER A 1 50 ? -24.280 -18.469 47.603 1.00 9.75 71 SER A C 1
ATOM 384 O O . SER A 1 50 ? -23.492 -17.977 46.796 1.00 8.52 71 SER A O 1
ATOM 387 N N . GLY A 1 51 ? -25.082 -17.733 48.372 1.00 9.35 72 GLY A N 1
ATOM 388 C CA . GLY A 1 51 ? -25.028 -16.263 48.321 1.00 10.10 72 GLY A CA 1
ATOM 389 C C . GLY A 1 51 ? -23.694 -15.729 48.805 1.00 10.19 72 GLY A C 1
ATOM 390 O O . GLY A 1 51 ? -23.331 -14.591 48.511 1.00 10.59 72 GLY A O 1
ATOM 391 N N . TRP A 1 52 ? -22.945 -16.564 49.520 1.00 10.11 73 TRP A N 1
ATOM 392 C CA . TRP A 1 52 ? -21.626 -16.172 50.011 1.00 10.75 73 TRP A CA 1
ATOM 393 C C . TRP A 1 52 ? -20.574 -16.540 48.953 1.00 10.64 73 TRP A C 1
ATOM 394 O O . TRP A 1 52 ? -19.764 -17.470 49.099 1.00 10.16 73 TRP A O 1
ATOM 405 N N . MET A 1 53 ? -20.628 -15.793 47.864 1.00 10.62 74 MET A N 1
ATOM 406 C CA . MET A 1 53 ? -19.890 -16.117 46.657 1.00 10.83 74 MET A CA 1
ATOM 407 C C . MET A 1 53 ? -18.394 -16.001 46.866 1.00 10.00 74 MET A C 1
ATOM 408 O O . MET A 1 53 ? -17.624 -16.811 46.355 1.00 10.57 74 MET A O 1
ATOM 413 N N . TYR A 1 54 ? -17.981 -14.952 47.562 1.00 9.93 75 TYR A N 1
ATOM 414 C CA . TYR A 1 54 ? -16.568 -14.720 47.824 1.00 10.31 75 TYR A CA 1
ATOM 415 C C . TYR A 1 54 ? -16.445 -14.505 49.323 1.00 11.01 75 TYR A C 1
ATOM 416 O O . TYR A 1 54 ? -17.038 -13.575 49.866 1.00 10.57 75 TYR A O 1
ATOM 425 N N . THR A 1 55 ? -15.670 -15.372 49.977 1.00 12.20 76 THR A N 1
ATOM 426 C CA . THR A 1 55 ? -15.421 -15.287 51.405 1.00 13.38 76 THR A CA 1
ATOM 427 C C . THR A 1 55 ? -13.926 -15.045 51.594 1.00 13.68 76 THR A C 1
ATOM 428 O O . THR A 1 55 ? -13.096 -15.867 51.194 1.00 13.25 76 THR A O 1
ATOM 432 N N . TYR A 1 56 ? -13.589 -13.891 52.163 1.00 13.56 77 TYR A N 1
ATOM 433 C CA . TYR A 1 56 ? -12.206 -13.466 52.264 1.00 13.42 77 TYR A CA 1
ATOM 434 C C . TYR A 1 56 ? -11.330 -14.495 52.985 1.00 13.65 77 TYR A C 1
ATOM 435 O O . TYR A 1 56 ? -10.167 -14.672 52.629 1.00 13.42 77 TYR A O 1
ATOM 444 N N . THR A 1 57 ? -11.877 -15.188 53.980 1.00 13.76 78 THR A N 1
ATOM 445 C CA . THR A 1 57 ? -11.072 -16.152 54.731 1.00 14.47 78 THR A CA 1
ATOM 446 C C . THR A 1 57 ? -10.916 -17.505 54.004 1.00 14.97 78 THR A C 1
ATOM 447 O O . THR A 1 57 ? -10.186 -18.373 54.470 1.00 14.81 78 THR A O 1
ATOM 451 N N . ASP A 1 58 ? -11.612 -17.697 52.882 1.00 14.34 79 ASP A N 1
ATOM 452 C CA . ASP A 1 58 ? -11.476 -18.949 52.142 1.00 15.36 79 ASP A CA 1
ATOM 453 C C . ASP A 1 58 ? -10.341 -18.806 51.131 1.00 15.46 79 ASP A C 1
ATOM 454 O O . ASP A 1 58 ? -10.149 -17.732 50.559 1.00 17.33 79 ASP A O 1
ATOM 459 N N . SER A 1 59 ? -9.549 -19.855 50.968 1.00 14.01 80 SER A N 1
ATOM 460 C CA . SER A 1 59 ? -8.322 -19.751 50.192 1.00 13.73 80 SER A CA 1
ATOM 461 C C . SER A 1 59 ? -8.324 -20.617 48.930 1.00 12.94 80 SER A C 1
ATOM 462 O O . SER A 1 59 ? -7.260 -20.870 48.343 1.00 12.23 80 SER A O 1
ATOM 465 N N . LEU A 1 60 ? -9.507 -21.076 48.524 1.00 11.68 81 LEU A N 1
ATOM 466 C CA . LEU A 1 60 ? -9.641 -21.950 47.362 1.00 11.76 81 LEU A CA 1
ATOM 467 C C . LEU A 1 60 ? -10.612 -21.296 46.386 1.00 11.42 81 LEU A C 1
ATOM 468 O O . LEU A 1 60 ? -11.744 -20.977 46.755 1.00 10.97 81 LEU A O 1
ATOM 473 N N . MET A 1 61 ? -10.164 -21.089 45.155 1.00 9.94 82 MET A N 1
ATOM 474 C CA A MET A 1 61 ? -11.006 -20.436 44.166 0.50 9.55 82 MET A CA 1
ATOM 475 C CA B MET A 1 61 ? -10.967 -20.424 44.137 0.50 10.15 82 MET A CA 1
ATOM 476 C C . MET A 1 61 ? -11.686 -21.455 43.265 1.00 9.45 82 MET A C 1
ATOM 477 O O . MET A 1 61 ? -11.093 -22.461 42.904 1.00 9.49 82 MET A O 1
ATOM 486 N N . ARG A 1 62 ? -12.950 -21.199 42.911 1.00 9.45 83 ARG A N 1
ATOM 487 C CA . ARG A 1 62 ? -13.703 -22.121 42.040 1.00 9.37 83 ARG A CA 1
ATOM 488 C C . ARG A 1 62 ? -14.006 -21.554 40.655 1.00 8.93 83 ARG A C 1
ATOM 489 O O . ARG A 1 62 ? -14.252 -22.313 39.707 1.00 8.58 83 ARG A O 1
ATOM 497 N N . GLY A 1 63 ? -14.057 -20.234 40.535 1.00 8.25 84 GLY A N 1
ATOM 498 C CA . GLY A 1 63 ? -14.361 -19.646 39.230 1.00 8.14 84 GLY A CA 1
ATOM 499 C C . GLY A 1 63 ? -14.403 -18.131 39.243 1.00 7.73 84 GLY A C 1
ATOM 500 O O . GLY A 1 63 ? -14.238 -17.504 40.302 1.00 7.23 84 GLY A O 1
ATOM 501 N N . PHE A 1 64 ? -14.639 -17.557 38.065 1.00 7.21 85 PHE A N 1
ATOM 502 C CA . PHE A 1 64 ? -14.868 -16.132 37.929 1.00 7.94 85 PHE A CA 1
ATOM 503 C C . PHE A 1 64 ? -16.251 -15.962 37.347 1.00 7.56 85 PHE A C 1
ATOM 504 O O . PHE A 1 64 ? -16.505 -16.367 36.228 1.00 7.62 85 PHE A O 1
ATOM 512 N N . ARG A 1 65 ? -17.136 -15.375 38.142 1.00 7.41 86 ARG A N 1
ATOM 513 C CA . ARG A 1 65 ? -18.559 -15.347 37.832 1.00 7.33 86 ARG A CA 1
ATOM 514 C C . ARG A 1 65 ? -18.960 -14.062 37.154 1.00 7.49 86 ARG A C 1
ATOM 515 O O . ARG A 1 65 ? -18.534 -12.971 37.573 1.00 7.50 86 ARG A O 1
ATOM 523 N N . GLN A 1 66 ? -19.815 -14.178 36.134 1.00 6.66 87 GLN A N 1
ATOM 524 C CA . GLN A 1 66 ? -20.642 -13.068 35.725 1.00 6.95 87 GLN A CA 1
ATOM 525 C C . GLN A 1 66 ? -21.791 -13.094 36.718 1.00 7.57 87 GLN A C 1
ATOM 526 O O . GLN A 1 66 ? -22.531 -14.096 36.800 1.00 7.57 87 GLN A O 1
ATOM 532 N N . THR A 1 67 ? -21.939 -12.020 37.489 1.00 7.40 88 THR A N 1
ATOM 533 C CA . THR A 1 67 ? -22.919 -12.011 38.579 1.00 8.12 88 THR A CA 1
ATOM 534 C C . THR A 1 67 ? -23.801 -10.767 38.535 1.00 7.55 88 THR A C 1
ATOM 535 O O . THR A 1 67 ? -23.418 -9.746 37.978 1.00 7.31 88 THR A O 1
ATOM 539 N N . HIS A 1 68 ? -25.001 -10.878 39.098 1.00 7.94 89 HIS A N 1
ATOM 540 C CA . HIS A 1 68 ? -25.881 -9.721 39.278 1.00 8.59 89 HIS A CA 1
ATOM 541 C C . HIS A 1 68 ? -26.276 -9.563 40.732 1.00 8.95 89 HIS A C 1
ATOM 542 O O . HIS A 1 68 ? -27.103 -8.717 41.055 1.00 9.83 89 HIS A O 1
ATOM 549 N N . GLN A 1 69 ? -25.673 -10.355 41.615 1.00 8.74 90 GLN A N 1
ATOM 550 C CA . GLN A 1 69 ? -26.193 -10.462 42.997 1.00 9.00 90 GLN A CA 1
ATOM 551 C C . GLN A 1 69 ? -26.122 -9.158 43.810 1.00 9.08 90 GLN A C 1
ATOM 552 O O . GLN A 1 69 ? -25.054 -8.577 43.972 1.00 8.32 90 GLN A O 1
ATOM 558 N N . PRO A 1 70 ? -27.267 -8.697 44.333 1.00 8.95 91 PRO A N 1
ATOM 559 C CA . PRO A 1 70 ? -27.267 -7.481 45.160 1.00 9.20 91 PRO A CA 1
ATOM 560 C C . PRO A 1 70 ? -27.263 -7.751 46.671 1.00 10.30 91 PRO A C 1
ATOM 561 O O . PRO A 1 70 ? -27.189 -6.796 47.455 1.00 11.36 91 PRO A O 1
ATOM 565 N N . SER A 1 71 ? -27.357 -9.017 47.069 1.00 9.67 92 SER A N 1
ATOM 566 C CA . SER A 1 71 ? -27.384 -9.426 48.494 1.00 10.64 92 SER A CA 1
ATOM 567 C C . SER A 1 71 ? -27.222 -10.934 48.537 1.00 9.82 92 SER A C 1
ATOM 568 O O . SER A 1 71 ? -27.734 -11.624 47.655 1.00 9.73 92 SER A O 1
ATOM 571 N N . PRO A 1 72 ? -26.505 -11.459 49.540 1.00 10.70 93 PRO A N 1
ATOM 572 C CA . PRO A 1 72 ? -26.348 -12.925 49.569 1.00 10.93 93 PRO A CA 1
ATOM 573 C C . PRO A 1 72 ? -27.667 -13.623 49.793 1.00 11.56 93 PRO A C 1
ATOM 574 O O . PRO A 1 72 ? -27.834 -14.750 49.348 1.00 12.70 93 PRO A O 1
ATOM 578 N N . TRP A 1 73 ? -28.604 -12.969 50.467 1.00 11.73 94 TRP A N 1
ATOM 579 C CA . TRP A 1 73 ? -29.888 -13.626 50.732 1.00 12.74 94 TRP A CA 1
ATOM 580 C C . TRP A 1 73 ? -30.865 -13.497 49.582 1.00 11.91 94 TRP A C 1
ATOM 581 O O . TRP A 1 73 ? -31.648 -14.408 49.336 1.00 11.93 94 TRP A O 1
ATOM 592 N N . ILE A 1 74 ? -30.789 -12.389 48.847 1.00 10.72 95 ILE A N 1
ATOM 593 C CA . ILE A 1 74 ? -31.529 -12.273 47.587 1.00 9.39 95 ILE A CA 1
ATOM 594 C C . ILE A 1 74 ? -30.899 -13.232 46.555 1.00 8.71 95 ILE A C 1
ATOM 595 O O . ILE A 1 74 ? -31.598 -13.844 45.748 1.00 8.28 95 ILE A O 1
ATOM 600 N N . ASN A 1 75 ? -29.576 -13.353 46.614 1.00 7.85 96 ASN A N 1
ATOM 601 C CA . ASN A 1 75 ? -28.819 -14.316 45.815 1.00 8.84 96 ASN A CA 1
ATOM 602 C C . ASN A 1 75 ? -28.810 -13.880 44.335 1.00 8.62 96 ASN A C 1
ATOM 603 O O . ASN A 1 75 ? -29.126 -12.716 44.026 1.00 8.63 96 ASN A O 1
ATOM 608 N N . ASP A 1 76 ? -28.423 -14.779 43.434 1.00 8.75 97 ASP A N 1
ATOM 609 C CA . ASP A 1 76 ? -28.004 -14.406 42.064 1.00 8.28 97 ASP A CA 1
ATOM 610 C C . ASP A 1 76 ? -29.009 -14.844 40.989 1.00 8.21 97 ASP A C 1
ATOM 611 O O . ASP A 1 76 ? -29.960 -15.589 41.277 1.00 8.37 97 ASP A O 1
ATOM 616 N N . TYR A 1 77 ? -28.813 -14.354 39.763 1.00 7.50 98 TYR A N 1
ATOM 617 C CA . TYR A 1 77 ? -29.564 -14.835 38.596 1.00 7.41 98 TYR A CA 1
ATOM 618 C C . TYR A 1 77 ? -28.707 -14.524 37.355 1.00 8.04 98 TYR A C 1
ATOM 619 O O . TYR A 1 77 ? -27.800 -13.668 37.422 1.00 9.69 98 TYR A O 1
ATOM 628 N N . GLY A 1 78 ? -28.977 -15.220 36.254 1.00 8.01 99 GLY A N 1
ATOM 629 C CA . GLY A 1 78 ? -28.313 -14.989 34.964 1.00 8.15 99 GLY A CA 1
ATOM 630 C C . GLY A 1 78 ? -26.813 -15.083 35.121 1.00 7.98 99 GLY A C 1
ATOM 631 O O . GLY A 1 78 ? -26.098 -14.233 34.615 1.00 9.33 99 GLY A O 1
ATOM 632 N N . THR A 1 79 ? -26.342 -16.111 35.823 1.00 7.80 100 THR A N 1
ATOM 633 C CA . THR A 1 79 ? -24.919 -16.209 36.194 1.00 7.36 100 THR A CA 1
ATOM 634 C C . THR A 1 79 ? -24.249 -17.436 35.570 1.00 7.36 100 THR A C 1
ATOM 635 O O . THR A 1 79 ? -24.863 -18.507 35.461 1.00 7.45 100 THR A O 1
ATOM 639 N N . PHE A 1 80 ? -22.997 -17.261 35.132 1.00 6.87 101 PHE A N 1
ATOM 640 C CA . PHE A 1 80 ? -22.170 -18.366 34.669 1.00 7.02 101 PHE A CA 1
ATOM 641 C C . PHE A 1 80 ? -20.745 -18.063 35.112 1.00 7.02 101 PHE A C 1
ATOM 642 O O . PHE A 1 80 ? -20.483 -16.959 35.624 1.00 7.37 101 PHE A O 1
ATOM 650 N N . SER A 1 81 ? -19.828 -19.022 35.000 1.00 6.14 102 SER A N 1
ATOM 651 C CA . SER A 1 81 ? -18.450 -18.721 35.417 1.00 6.51 102 SER A CA 1
ATOM 652 C C . SER A 1 81 ? -17.451 -19.250 34.415 1.00 6.44 102 SER A C 1
ATOM 653 O O . SER A 1 81 ? -17.754 -20.135 33.614 1.00 5.82 102 SER A O 1
ATOM 656 N N . ILE A 1 82 ? -16.242 -18.716 34.499 1.00 6.54 103 ILE A N 1
ATOM 657 C CA . ILE A 1 82 ? -15.145 -19.143 33.660 1.00 6.43 103 ILE A CA 1
ATOM 658 C C . ILE A 1 82 ? -13.989 -19.419 34.632 1.00 6.28 103 ILE A C 1
ATOM 659 O O . ILE A 1 82 ? -13.774 -18.644 35.553 1.00 6.64 103 ILE A O 1
ATOM 664 N N . MET A 1 83 ? -13.280 -20.533 34.451 1.00 6.61 104 MET A N 1
ATOM 665 C CA . MET A 1 83 ? -12.208 -20.899 35.367 1.00 6.64 104 MET A CA 1
ATOM 666 C C . MET A 1 83 ? -11.032 -21.497 34.604 1.00 7.52 104 MET A C 1
ATOM 667 O O . MET A 1 83 ? -11.108 -22.606 34.089 1.00 7.19 104 MET A O 1
ATOM 672 N N . PRO A 1 84 ? -9.925 -20.756 34.521 1.00 7.95 105 PRO A N 1
ATOM 673 C CA . PRO A 1 84 ? -8.743 -21.375 33.929 1.00 7.53 105 PRO A CA 1
ATOM 674 C C . PRO A 1 84 ? -8.120 -22.363 34.926 1.00 7.92 105 PRO A C 1
ATOM 675 O O . PRO A 1 84 ? -8.195 -22.149 36.139 1.00 7.78 105 PRO A O 1
ATOM 679 N N . LEU A 1 85 ? -7.532 -23.452 34.426 1.00 7.71 106 LEU A N 1
ATOM 680 C CA . LEU A 1 85 ? -6.941 -24.471 35.283 1.00 8.35 106 LEU A CA 1
ATOM 681 C C . LEU A 1 85 ? -5.616 -24.940 34.686 1.00 8.96 106 LEU A C 1
ATOM 682 O O . LEU A 1 85 ? -5.489 -25.052 33.470 1.00 8.67 106 LEU A O 1
ATOM 687 N N . ALA A 1 86 ? -4.647 -25.234 35.543 1.00 8.74 107 ALA A N 1
ATOM 688 C CA . ALA A 1 86 ? -3.413 -25.827 35.090 1.00 10.27 107 ALA A CA 1
ATOM 689 C C . ALA A 1 86 ? -3.342 -27.224 35.667 1.00 11.49 107 ALA A C 1
ATOM 690 O O . ALA A 1 86 ? -3.722 -27.445 36.826 1.00 11.11 107 ALA A O 1
ATOM 692 N N . GLY A 1 87 ? -2.867 -28.168 34.862 1.00 11.46 108 GLY A N 1
ATOM 693 C CA . GLY A 1 87 ? -2.641 -29.516 35.348 1.00 12.94 108 GLY A CA 1
ATOM 694 C C . GLY A 1 87 ? -3.850 -30.402 35.212 1.00 13.44 108 GLY A C 1
ATOM 695 O O . GLY A 1 87 ? -4.134 -30.901 34.136 1.00 15.20 108 GLY A O 1
ATOM 696 N N . GLU A 1 88 ? -4.583 -30.588 36.297 1.00 13.88 109 GLU A N 1
ATOM 697 C CA A GLU A 1 88 ? -5.689 -31.536 36.310 0.50 13.59 109 GLU A CA 1
ATOM 698 C CA B GLU A 1 88 ? -5.692 -31.539 36.320 0.50 13.69 109 GLU A CA 1
ATOM 699 C C . GLU A 1 88 ? -7.036 -30.880 36.007 1.00 13.32 109 GLU A C 1
ATOM 700 O O . GLU A 1 88 ? -7.393 -29.879 36.596 1.00 13.65 109 GLU A O 1
ATOM 705 N N . LEU A 1 89 ? -7.777 -31.457 35.071 1.00 12.52 110 LEU A N 1
ATOM 706 C CA . LEU A 1 89 ? -9.089 -30.949 34.715 1.00 11.73 110 LEU A CA 1
ATOM 707 C C . LEU A 1 89 ? -10.094 -31.317 35.798 1.00 11.71 110 LEU A C 1
ATOM 708 O O . LEU A 1 89 ? -10.136 -32.463 36.227 1.00 11.37 110 LEU A O 1
ATOM 713 N N . LYS A 1 90 ? -10.903 -30.357 36.236 1.00 11.57 111 LYS A N 1
ATOM 714 C CA . LYS A 1 90 ? -12.006 -30.650 37.160 1.00 12.67 111 LYS A CA 1
ATOM 715 C C . LYS A 1 90 ? -13.225 -29.905 36.644 1.00 12.10 111 LYS A C 1
ATOM 716 O O . LYS A 1 90 ? -13.110 -28.719 36.348 1.00 12.15 111 LYS A O 1
ATOM 722 N N . MET A 1 91 ? -14.371 -30.581 36.506 1.00 11.27 112 MET A N 1
ATOM 723 C CA . MET A 1 91 ? -15.537 -29.953 35.875 1.00 11.07 112 MET A CA 1
ATOM 724 C C . MET A 1 91 ? -16.482 -29.302 36.879 1.00 10.21 112 MET A C 1
ATOM 725 O O . MET A 1 91 ? -16.799 -28.127 36.761 1.00 10.59 112 MET A O 1
ATOM 730 N N . SER A 1 92 ? -16.960 -30.087 37.837 1.00 9.73 113 SER A N 1
ATOM 731 C CA . SER A 1 92 ? -17.981 -29.622 38.777 1.00 9.67 113 SER A CA 1
ATOM 732 C C . SER A 1 92 ? -17.462 -28.537 39.711 1.00 9.42 113 SER A C 1
ATOM 733 O O . SER A 1 92 ? -16.306 -28.579 40.152 1.00 9.83 113 SER A O 1
ATOM 736 N N . HIS A 1 93 ? -18.309 -27.557 40.005 1.00 9.20 114 HIS A N 1
ATOM 737 C CA . HIS A 1 93 ? -17.947 -26.539 40.990 1.00 9.85 114 HIS A CA 1
ATOM 738 C C . HIS A 1 93 ? -17.520 -27.159 42.337 1.00 10.70 114 HIS A C 1
ATOM 739 O O . HIS A 1 93 ? -16.754 -26.557 43.082 1.00 10.99 114 HIS A O 1
ATOM 746 N N . LYS A 1 94 ? -18.020 -28.362 42.641 1.00 11.91 115 LYS A N 1
ATOM 747 C CA . LYS A 1 94 ? -17.696 -29.044 43.897 1.00 12.70 115 LYS A CA 1
ATOM 748 C C . LYS A 1 94 ? -16.251 -29.480 43.935 1.00 12.73 115 LYS A C 1
ATOM 749 O O . LYS A 1 94 ? -15.706 -29.683 45.009 1.00 12.55 115 LYS A O 1
ATOM 755 N N . GLU A 1 95 ? -15.641 -29.632 42.761 1.00 13.01 116 GLU A N 1
ATOM 756 C CA . GLU A 1 95 ? -14.279 -30.133 42.637 1.00 13.96 116 GLU A CA 1
ATOM 757 C C . GLU A 1 95 ? -13.246 -29.122 42.110 1.00 13.20 116 GLU A C 1
ATOM 758 O O . GLU A 1 95 ? -12.050 -29.405 42.170 1.00 12.64 116 GLU A O 1
ATOM 764 N N . ARG A 1 96 ? -13.694 -27.986 41.568 1.00 12.76 117 ARG A N 1
ATOM 765 C CA . ARG A 1 96 ? -12.786 -26.950 41.085 1.00 13.17 117 ARG A CA 1
ATOM 766 C C . ARG A 1 96 ? -12.407 -26.085 42.251 1.00 13.00 117 ARG A C 1
ATOM 767 O O . ARG A 1 96 ? -13.120 -25.134 42.581 1.00 14.34 117 ARG A O 1
ATOM 775 N N . LEU A 1 97 ? -11.302 -26.414 42.886 1.00 12.12 118 LEU A N 1
ATOM 776 C CA . LEU A 1 97 ? -10.876 -25.718 44.084 1.00 13.03 118 LEU A CA 1
ATOM 777 C C . LEU A 1 97 ? -9.394 -25.479 43.943 1.00 12.56 118 LEU A C 1
ATOM 778 O O . LEU A 1 97 ? -8.617 -26.403 44.102 1.00 14.18 118 LEU A O 1
ATOM 783 N N . VAL A 1 98 ? -8.989 -24.249 43.663 1.00 10.99 119 VAL A N 1
ATOM 784 C CA . VAL A 1 98 ? -7.596 -23.994 43.378 1.00 9.71 119 VAL A CA 1
ATOM 785 C C . VAL A 1 98 ? -7.048 -23.005 44.401 1.00 9.38 119 VAL A C 1
ATOM 786 O O . VAL A 1 98 ? -7.577 -21.892 44.532 1.00 9.18 119 VAL A O 1
ATOM 790 N N . PRO A 1 99 ? -5.997 -23.411 45.131 1.00 9.03 120 PRO A N 1
ATOM 791 C CA . PRO A 1 99 ? -5.481 -22.569 46.211 1.00 9.36 120 PRO A CA 1
ATOM 792 C C . PRO A 1 99 ? -4.779 -21.299 45.704 1.00 9.52 120 PRO A C 1
ATOM 793 O O . PRO A 1 99 ? -4.057 -21.342 44.699 1.00 9.30 120 PRO A O 1
ATOM 797 N N . PHE A 1 100 ? -4.990 -20.198 46.421 1.00 9.58 121 PHE A N 1
ATOM 798 C CA . PHE A 1 100 ? -4.351 -18.911 46.117 1.00 10.14 121 PHE A CA 1
ATOM 799 C C . PHE A 1 100 ? -4.114 -18.150 47.422 1.00 10.23 121 PHE A C 1
ATOM 800 O O . PHE A 1 100 ? -4.752 -18.427 48.444 1.00 10.69 121 PHE A O 1
ATOM 808 N N . SER A 1 101 ? -3.211 -17.181 47.375 1.00 10.54 122 SER A N 1
ATOM 809 C CA . SER A 1 101 ? -2.930 -16.322 48.527 1.00 9.73 122 SER A CA 1
ATOM 810 C C . SER A 1 101 ? -3.374 -14.905 48.224 1.00 9.69 122 SER A C 1
ATOM 811 O O . SER A 1 101 ? -3.219 -14.432 47.085 1.00 8.34 122 SER A O 1
ATOM 814 N N . HIS A 1 102 ? -3.945 -14.220 49.218 1.00 9.18 123 HIS A N 1
ATOM 815 C CA . HIS A 1 102 ? -4.292 -12.815 49.022 1.00 9.64 123 HIS A CA 1
ATOM 816 C C . HIS A 1 102 ? -3.036 -11.992 48.730 1.00 9.04 123 HIS A C 1
ATOM 817 O O . HIS A 1 102 ? -3.138 -10.890 48.221 1.00 8.71 123 HIS A O 1
ATOM 824 N N . GLN A 1 103 ? -1.850 -12.519 49.040 1.00 8.38 124 GLN A N 1
ATOM 825 C CA . GLN A 1 103 ? -0.615 -11.774 48.749 1.00 8.41 124 GLN A CA 1
ATOM 826 C C . GLN A 1 103 ? -0.407 -11.665 47.240 1.00 8.36 124 GLN A C 1
ATOM 827 O O . GLN A 1 103 ? 0.318 -10.780 46.758 1.00 7.75 124 GLN A O 1
ATOM 833 N N . GLN A 1 104 ? -1.026 -12.586 46.498 1.00 7.14 125 GLN A N 1
ATOM 834 C CA . GLN A 1 104 ? -0.937 -12.545 45.040 1.00 7.57 125 GLN A CA 1
ATOM 835 C C . GLN A 1 104 ? -2.291 -12.220 44.422 1.00 7.88 125 GLN A C 1
ATOM 836 O O . GLN A 1 104 ? -2.621 -12.704 43.349 1.00 7.66 125 GLN A O 1
ATOM 842 N N . GLU A 1 105 ? -3.054 -11.370 45.101 1.00 8.72 126 GLU A N 1
ATOM 843 C CA . GLU A 1 105 ? -4.368 -10.955 44.631 1.00 9.27 126 GLU A CA 1
ATOM 844 C C . GLU A 1 105 ? -4.443 -9.427 44.622 1.00 9.81 126 GLU A C 1
ATOM 845 O O . GLU A 1 105 ? -4.038 -8.775 45.574 1.00 10.39 126 GLU A O 1
ATOM 851 N N . LYS A 1 106 ? -4.966 -8.860 43.548 1.00 9.84 127 LYS A N 1
ATOM 852 C CA . LYS A 1 106 ? -5.012 -7.427 43.408 1.00 9.93 127 LYS A CA 1
ATOM 853 C C . LYS A 1 106 ? -6.398 -7.088 42.855 1.00 9.10 127 LYS A C 1
ATOM 854 O O . LYS A 1 106 ? -6.643 -7.205 41.657 1.00 7.96 127 LYS A O 1
ATOM 858 N N . ALA A 1 107 ? -7.291 -6.678 43.750 1.00 8.93 128 ALA A N 1
ATOM 859 C CA . ALA A 1 107 ? -8.668 -6.361 43.405 1.00 8.40 128 ALA A CA 1
ATOM 860 C C . ALA A 1 107 ? -8.861 -4.850 43.251 1.00 8.57 128 ALA A C 1
ATOM 861 O O . ALA A 1 107 ? -8.574 -4.093 44.187 1.00 7.71 128 ALA A O 1
ATOM 863 N N . THR A 1 108 ? -9.327 -4.418 42.076 1.00 7.87 129 THR A N 1
ATOM 864 C CA . THR A 1 108 ? -9.667 -3.014 41.803 1.00 8.38 129 THR A CA 1
ATOM 865 C C . THR A 1 108 ? -10.969 -3.057 41.013 1.00 8.23 129 THR A C 1
ATOM 866 O O . THR A 1 108 ? -11.371 -4.132 40.556 1.00 7.68 129 THR A O 1
ATOM 870 N N . PRO A 1 109 ? -11.653 -1.905 40.875 1.00 8.55 130 PRO A N 1
ATOM 871 C CA . PRO A 1 109 ? -12.924 -1.896 40.147 1.00 8.55 130 PRO A CA 1
ATOM 872 C C . PRO A 1 109 ? -12.757 -2.190 38.662 1.00 9.00 130 PRO A C 1
ATOM 873 O O . PRO A 1 109 ? -13.713 -2.623 38.024 1.00 9.12 130 PRO A O 1
ATOM 877 N N . TYR A 1 110 ? -11.567 -1.907 38.112 1.00 8.21 131 TYR A N 1
ATOM 878 C CA . TYR A 1 110 ? -11.344 -1.955 36.675 1.00 8.57 131 TYR A CA 1
ATOM 879 C C . TYR A 1 110 ? -10.556 -3.205 36.255 1.00 8.46 131 TYR A C 1
ATOM 880 O O . TYR A 1 110 ? -10.329 -3.421 35.077 1.00 8.63 131 TYR A O 1
ATOM 889 N N . ASN A 1 111 ? -10.146 -4.012 37.233 1.00 8.37 132 ASN A N 1
ATOM 890 C CA . ASN A 1 111 ? -9.386 -5.222 36.986 1.00 8.37 132 ASN A CA 1
ATOM 891 C C . ASN A 1 111 ? -9.190 -6.025 38.271 1.00 7.84 132 ASN A C 1
ATOM 892 O O . ASN A 1 111 ? -8.788 -5.494 39.289 1.00 8.31 132 ASN A O 1
ATOM 897 N N . TYR A 1 112 ? -9.458 -7.321 38.206 1.00 7.60 133 TYR A N 1
ATOM 898 C CA . TYR A 1 112 ? -9.097 -8.232 39.271 1.00 7.09 133 TYR A CA 1
ATOM 899 C C . TYR A 1 112 ? -8.037 -9.195 38.745 1.00 7.17 133 TYR A C 1
ATOM 900 O O . TYR A 1 112 ? -8.225 -9.827 37.696 1.00 6.54 133 TYR A O 1
ATOM 909 N N . SER A 1 113 ? -6.912 -9.290 39.457 1.00 6.88 134 SER A N 1
ATOM 910 C CA . SER A 1 113 ? -5.818 -10.169 39.039 1.00 7.24 134 SER A CA 1
ATOM 911 C C . SER A 1 113 ? -5.460 -11.096 40.215 1.00 6.73 134 SER A C 1
ATOM 912 O O . SER A 1 113 ? -5.444 -10.666 41.370 1.00 6.14 134 SER A O 1
ATOM 915 N N . VAL A 1 114 ? -5.218 -12.368 39.929 1.00 6.16 135 VAL A N 1
ATOM 916 C CA . VAL A 1 114 ? -4.783 -13.304 40.972 1.00 6.29 135 VAL A CA 1
ATOM 917 C C . VAL A 1 114 ? -3.808 -14.305 40.362 1.00 6.33 135 VAL A C 1
ATOM 918 O O . VAL A 1 114 ? -3.936 -14.675 39.183 1.00 5.90 135 VAL A O 1
ATOM 922 N N . THR A 1 115 ? -2.812 -14.711 41.141 1.00 6.73 136 THR A N 1
ATOM 923 C CA . THR A 1 115 ? -1.909 -15.782 40.726 1.00 7.35 136 THR A CA 1
ATOM 924 C C . THR A 1 115 ? -2.079 -16.908 41.723 1.00 8.37 136 THR A C 1
ATOM 925 O O . THR A 1 115 ? -1.962 -16.707 42.949 1.00 8.17 136 THR A O 1
ATOM 929 N N . PHE A 1 116 ? -2.416 -18.084 41.212 1.00 8.05 137 PHE A N 1
ATOM 930 C CA . PHE A 1 116 ? -2.641 -19.229 42.064 1.00 8.26 137 PHE A CA 1
ATOM 931 C C . PHE A 1 116 ? -1.334 -19.800 42.570 1.00 8.92 137 PHE A C 1
ATOM 932 O O . PHE A 1 116 ? -0.256 -19.459 42.066 1.00 8.51 137 PHE A O 1
ATOM 940 N N . ASN A 1 117 ? -1.414 -20.654 43.585 1.00 9.27 138 ASN A N 1
ATOM 941 C CA . ASN A 1 117 ? -0.195 -21.238 44.142 1.00 9.25 138 ASN A CA 1
ATOM 942 C C . ASN A 1 117 ? 0.584 -22.027 43.092 1.00 9.10 138 ASN A C 1
ATOM 943 O O . ASN A 1 117 ? 1.806 -22.137 43.189 1.00 8.58 138 ASN A O 1
ATOM 948 N N . ASN A 1 118 ? -0.109 -22.574 42.091 1.00 8.78 139 ASN A N 1
ATOM 949 C CA . ASN A 1 118 ? 0.570 -23.368 41.055 1.00 9.42 139 ASN A CA 1
ATOM 950 C C . ASN A 1 118 ? 1.205 -22.487 39.968 1.00 9.09 139 ASN A C 1
ATOM 951 O O . ASN A 1 118 ? 1.771 -22.992 39.001 1.00 8.75 139 ASN A O 1
ATOM 956 N N . GLY A 1 119 ? 1.090 -21.177 40.127 1.00 8.40 140 GLY A N 1
ATOM 957 C CA . GLY A 1 119 ? 1.733 -20.244 39.217 1.00 8.41 140 GLY A CA 1
ATOM 958 C C . GLY A 1 119 ? 0.849 -19.739 38.090 1.00 8.60 140 GLY A C 1
ATOM 959 O O . GLY A 1 119 ? 1.246 -18.844 37.343 1.00 8.75 140 GLY A O 1
ATOM 960 N N . LEU A 1 120 ? -0.361 -20.283 37.959 1.00 7.98 141 LEU A N 1
ATOM 961 C CA . LEU A 1 120 ? -1.246 -19.796 36.913 1.00 8.16 141 LEU A CA 1
ATOM 962 C C . LEU A 1 120 ? -1.688 -18.383 37.275 1.00 8.27 141 LEU A C 1
ATOM 963 O O . LEU A 1 120 ? -2.144 -18.141 38.392 1.00 6.68 141 LEU A O 1
ATOM 968 N N . GLN A 1 121 ? -1.547 -17.443 36.340 1.00 7.67 142 GLN A N 1
ATOM 969 C CA . GLN A 1 121 ? -1.987 -16.077 36.615 1.00 8.54 142 GLN A CA 1
ATOM 970 C C . GLN A 1 121 ? -3.143 -15.736 35.704 1.00 8.67 142 GLN A C 1
ATOM 971 O O . GLN A 1 121 ? -3.167 -16.147 34.545 1.00 9.61 142 GLN A O 1
ATOM 977 N N . THR A 1 122 ? -4.114 -14.998 36.218 1.00 9.44 143 THR A N 1
ATOM 978 C CA . THR A 1 122 ? -5.208 -14.527 35.375 1.00 9.98 143 THR A CA 1
ATOM 979 C C . THR A 1 122 ? -5.686 -13.160 35.843 1.00 9.84 143 THR A C 1
ATOM 980 O O . THR A 1 122 ? -5.588 -12.835 37.030 1.00 8.92 143 THR A O 1
ATOM 984 N N . SER A 1 123 ? -6.131 -12.328 34.904 1.00 9.56 144 SER A N 1
ATOM 985 C CA . SER A 1 123 ? -6.858 -11.128 35.291 1.00 9.57 144 SER A CA 1
ATOM 986 C C . SER A 1 123 ? -8.030 -10.884 34.352 1.00 8.77 144 SER A C 1
ATOM 987 O O . SER A 1 123 ? -8.085 -11.423 33.226 1.00 9.13 144 SER A O 1
ATOM 990 N N . LEU A 1 124 ? -8.993 -10.117 34.838 1.00 7.94 145 LEU A N 1
ATOM 991 C CA . LEU A 1 124 ? -10.164 -9.802 34.048 1.00 8.37 145 LEU A CA 1
ATOM 992 C C . LEU A 1 124 ? -10.582 -8.362 34.307 1.00 8.33 145 LEU A C 1
ATOM 993 O O . LEU A 1 124 ? -10.436 -7.847 35.415 1.00 7.96 145 LEU A O 1
ATOM 998 N N . SER A 1 125 ? -11.149 -7.738 33.283 1.00 8.61 146 SER A N 1
ATOM 999 C CA . SER A 1 125 ? -11.642 -6.378 33.370 1.00 8.21 146 SER A CA 1
ATOM 1000 C C . SER A 1 125 ? -12.999 -6.381 32.689 1.00 8.38 146 SER A C 1
ATOM 1001 O O . SER A 1 125 ? -13.215 -7.140 31.747 1.00 8.18 146 SER A O 1
ATOM 1004 N N . ALA A 1 126 ? -13.920 -5.546 33.159 1.00 8.08 147 ALA A N 1
ATOM 1005 C CA . ALA A 1 126 ? -15.279 -5.583 32.632 1.00 8.05 147 ALA A CA 1
ATOM 1006 C C . ALA A 1 126 ? -15.637 -4.329 31.840 1.00 8.39 147 ALA A C 1
ATOM 1007 O O . ALA A 1 126 ? -15.115 -3.245 32.103 1.00 9.37 147 ALA A O 1
ATOM 1009 N N . THR A 1 127 ? -16.548 -4.475 30.889 1.00 8.43 148 THR A N 1
ATOM 1010 C CA . THR A 1 127 ? -17.215 -3.337 30.294 1.00 7.91 148 THR A CA 1
ATOM 1011 C C . THR A 1 127 ? -18.613 -3.385 30.924 1.00 8.69 148 THR A C 1
ATOM 1012 O O . THR A 1 127 ? -18.817 -4.146 31.864 1.00 9.06 148 THR A O 1
ATOM 1016 N N . SER A 1 128 ? -19.570 -2.608 30.413 1.00 8.00 149 SER A N 1
ATOM 1017 C CA . SER A 1 128 ? -20.942 -2.641 30.946 1.00 8.41 149 SER A CA 1
ATOM 1018 C C . SER A 1 128 ? -21.540 -4.047 30.866 1.00 8.24 149 SER A C 1
ATOM 1019 O O . SER A 1 128 ? -22.200 -4.506 31.798 1.00 8.51 149 SER A O 1
ATOM 1022 N N . ARG A 1 129 ? -21.322 -4.714 29.736 1.00 8.00 150 ARG A N 1
ATOM 1023 C CA . ARG A 1 129 ? -21.987 -5.986 29.468 1.00 7.61 150 ARG A CA 1
ATOM 1024 C C . ARG A 1 129 ? -21.026 -7.133 29.144 1.00 7.37 150 ARG A C 1
ATOM 1025 O O . ARG A 1 129 ? -21.440 -8.272 29.048 1.00 7.51 150 ARG A O 1
ATOM 1033 N N . GLY A 1 130 ? -19.731 -6.849 29.039 1.00 7.70 151 GLY A N 1
ATOM 1034 C CA . GLY A 1 130 ? -18.796 -7.923 28.723 1.00 7.44 151 GLY A CA 1
ATOM 1035 C C . GLY A 1 130 ? -17.575 -7.907 29.621 1.00 7.68 151 GLY A C 1
ATOM 1036 O O . GLY A 1 130 ? -17.496 -7.095 30.555 1.00 7.76 151 GLY A O 1
ATOM 1037 N N . ALA A 1 131 ? -16.625 -8.806 29.340 1.00 7.05 152 ALA A N 1
ATOM 1038 C CA . ALA A 1 131 ? -15.362 -8.858 30.098 1.00 7.17 152 ALA A CA 1
ATOM 1039 C C . ALA A 1 131 ? -14.268 -9.417 29.215 1.00 6.88 152 ALA A C 1
ATOM 1040 O O . ALA A 1 131 ? -14.546 -10.124 28.246 1.00 7.12 152 ALA A O 1
ATOM 1042 N N . VAL A 1 132 ? -13.020 -9.145 29.563 1.00 5.92 153 VAL A N 1
ATOM 1043 C CA . VAL A 1 132 ? -11.904 -9.765 28.858 1.00 6.84 153 VAL A CA 1
ATOM 1044 C C . VAL A 1 132 ? -10.949 -10.280 29.917 1.00 6.86 153 VAL A C 1
ATOM 1045 O O . VAL A 1 132 ? -10.730 -9.590 30.900 1.00 6.35 153 VAL A O 1
ATOM 1049 N N . PHE A 1 133 ? -10.456 -11.512 29.736 1.00 6.84 154 PHE A N 1
ATOM 1050 C CA . PHE A 1 133 ? -9.490 -12.145 30.633 1.00 7.77 154 PHE A CA 1
ATOM 1051 C C . PHE A 1 133 ? -8.137 -12.231 29.921 1.00 8.06 154 PHE A C 1
ATOM 1052 O O . PHE A 1 133 ? -8.091 -12.358 28.688 1.00 8.56 154 PHE A O 1
ATOM 1060 N N . GLU A 1 134 ? -7.050 -12.242 30.690 1.00 8.34 155 GLU A N 1
ATOM 1061 C CA . GLU A 1 134 ? -5.780 -12.755 30.189 1.00 9.79 155 GLU A CA 1
ATOM 1062 C C . GLU A 1 134 ? -5.492 -13.964 31.072 1.00 10.09 155 GLU A C 1
ATOM 1063 O O . GLU A 1 134 ? -5.854 -13.967 32.248 1.00 11.58 155 GLU A O 1
ATOM 1069 N N . VAL A 1 135 ? -4.889 -15.016 30.521 1.00 9.72 156 VAL A N 1
ATOM 1070 C CA . VAL A 1 135 ? -4.447 -16.120 31.355 1.00 8.89 156 VAL A CA 1
ATOM 1071 C C . VAL A 1 135 ? -2.993 -16.440 31.000 1.00 9.17 156 VAL A C 1
ATOM 1072 O O . VAL A 1 135 ? -2.672 -16.586 29.826 1.00 8.74 156 VAL A O 1
ATOM 1076 N N . SER A 1 136 ? -2.124 -16.508 32.011 1.00 9.19 157 SER A N 1
ATOM 1077 C CA A SER A 1 136 ? -0.758 -16.974 31.838 0.50 9.16 157 SER A CA 1
ATOM 1078 C CA B SER A 1 136 ? -0.749 -16.983 31.836 0.50 8.91 157 SER A CA 1
ATOM 1079 C C . SER A 1 136 ? -0.622 -18.377 32.452 1.00 9.59 157 SER A C 1
ATOM 1080 O O . SER A 1 136 ? -0.662 -18.530 33.680 1.00 9.66 157 SER A O 1
ATOM 1085 N N . PHE A 1 137 ? -0.484 -19.407 31.619 1.00 9.45 158 PHE A N 1
ATOM 1086 C CA . PHE A 1 137 ? -0.441 -20.793 32.119 1.00 10.12 158 PHE A CA 1
ATOM 1087 C C . PHE A 1 137 ? 0.974 -21.166 32.565 1.00 11.37 158 PHE A C 1
ATOM 1088 O O . PHE A 1 137 ? 1.925 -20.759 31.928 1.00 11.41 158 PHE A O 1
ATOM 1096 N N . PRO A 1 138 ? 1.115 -21.975 33.632 1.00 12.77 159 PRO A N 1
ATOM 1097 C CA . PRO A 1 138 ? 2.464 -22.438 33.983 1.00 14.03 159 PRO A CA 1
ATOM 1098 C C . PRO A 1 138 ? 3.010 -23.331 32.886 1.00 15.05 159 PRO A C 1
ATOM 1099 O O . PRO A 1 138 ? 2.281 -24.141 32.328 1.00 15.58 159 PRO A O 1
ATOM 1103 N N . GLU A 1 139 ? 4.291 -23.192 32.574 1.00 16.14 160 GLU A N 1
ATOM 1104 C CA . GLU A 1 139 ? 4.862 -23.964 31.483 1.00 16.92 160 GLU A CA 1
ATOM 1105 C C . GLU A 1 139 ? 4.789 -25.459 31.792 1.00 17.26 160 GLU A C 1
ATOM 1106 O O . GLU A 1 139 ? 4.814 -25.870 32.948 1.00 17.65 160 GLU A O 1
ATOM 1108 N N . LYS A 1 140 ? 4.647 -26.267 30.752 1.00 17.91 161 LYS A N 1
ATOM 1109 C CA . LYS A 1 140 ? 4.716 -27.720 30.901 1.00 18.68 161 LYS A CA 1
ATOM 1110 C C . LYS A 1 140 ? 3.621 -28.349 31.775 1.00 18.13 161 LYS A C 1
ATOM 1111 O O . LYS A 1 140 ? 3.814 -29.429 32.334 1.00 19.60 161 LYS A O 1
ATOM 1113 N N . GLU A 1 141 ? 2.484 -27.677 31.912 1.00 16.92 162 GLU A N 1
ATOM 1114 C CA . GLU A 1 141 ? 1.324 -28.265 32.561 1.00 15.38 162 GLU A CA 1
ATOM 1115 C C . GLU A 1 141 ? 0.177 -28.190 31.568 1.00 13.73 162 GLU A C 1
ATOM 1116 O O . GLU A 1 141 ? 0.129 -27.256 30.759 1.00 12.45 162 GLU A O 1
ATOM 1122 N N . ASP A 1 142 ? -0.762 -29.131 31.641 1.00 11.67 163 ASP A N 1
ATOM 1123 C CA . ASP A 1 142 ? -1.959 -29.053 30.781 1.00 11.16 163 ASP A CA 1
ATOM 1124 C C . ASP A 1 142 ? -2.653 -27.712 31.020 1.00 9.72 163 ASP A C 1
ATOM 1125 O O . ASP A 1 142 ? -2.622 -27.192 32.133 1.00 10.07 163 ASP A O 1
ATOM 1130 N N . GLN A 1 143 ? -3.281 -27.172 29.982 1.00 8.77 164 GLN A N 1
ATOM 1131 C CA . GLN A 1 143 ? -3.895 -25.853 30.011 1.00 7.91 164 GLN A CA 1
ATOM 1132 C C . GLN A 1 143 ? -5.383 -25.987 29.699 1.00 8.22 164 GLN A C 1
ATOM 1133 O O . GLN A 1 143 ? -5.745 -26.395 28.598 1.00 8.00 164 GLN A O 1
ATOM 1139 N N . TYR A 1 144 ? -6.239 -25.637 30.649 1.00 7.62 165 TYR A N 1
ATOM 1140 C CA . TYR A 1 144 ? -7.679 -25.693 30.421 1.00 7.53 165 TYR A CA 1
ATOM 1141 C C . TYR A 1 144 ? -8.391 -24.406 30.780 1.00 7.37 165 TYR A C 1
ATOM 1142 O O . TYR A 1 144 ? -7.919 -23.627 31.587 1.00 6.68 165 TYR A O 1
ATOM 1151 N N . VAL A 1 145 ? -9.567 -24.222 30.197 1.00 7.20 166 VAL A N 1
ATOM 1152 C CA . VAL A 1 145 ? -10.541 -23.301 30.745 1.00 7.32 166 VAL A CA 1
ATOM 1153 C C . VAL A 1 145 ? -11.836 -24.089 30.874 1.00 7.33 166 VAL A C 1
ATOM 1154 O O . VAL A 1 145 ? -12.228 -24.792 29.935 1.00 7.57 166 VAL A O 1
ATOM 1158 N N . VAL A 1 146 ? -12.493 -23.979 32.029 1.00 7.56 167 VAL A N 1
ATOM 1159 C CA . VAL A 1 146 ? -13.801 -24.578 32.228 1.00 7.07 167 VAL A CA 1
ATOM 1160 C C . VAL A 1 146 ? -14.842 -23.472 32.245 1.00 7.49 167 VAL A C 1
ATOM 1161 O O . VAL A 1 146 ? -14.663 -22.444 32.924 1.00 6.39 167 VAL A O 1
ATOM 1165 N N . VAL A 1 147 ? -15.931 -23.710 31.517 1.00 6.82 168 VAL A N 1
ATOM 1166 C CA . VAL A 1 147 ? -17.070 -22.824 31.516 1.00 7.12 168 VAL A CA 1
ATOM 1167 C C . VAL A 1 147 ? -18.200 -23.545 32.265 1.00 7.89 168 VAL A C 1
ATOM 1168 O O . VAL A 1 147 ? -18.502 -24.705 31.990 1.00 7.34 168 VAL A O 1
ATOM 1172 N N . ASP A 1 148 ? -18.790 -22.859 33.234 1.00 7.79 169 ASP A N 1
ATOM 1173 C CA . ASP A 1 148 ? -19.778 -23.459 34.121 1.00 7.48 169 ASP A CA 1
ATOM 1174 C C . ASP A 1 148 ? -21.036 -22.630 33.928 1.00 7.96 169 ASP A C 1
ATOM 1175 O O . ASP A 1 148 ? -21.055 -21.437 34.233 1.00 7.18 169 ASP A O 1
ATOM 1180 N N . ALA A 1 149 ? -22.083 -23.253 33.373 1.00 7.09 170 ALA A N 1
ATOM 1181 C CA . ALA A 1 149 ? -23.301 -22.523 33.043 1.00 7.19 170 ALA A CA 1
ATOM 1182 C C . ALA A 1 149 ? -24.354 -22.641 34.145 1.00 7.31 170 ALA A C 1
ATOM 1183 O O . ALA A 1 149 ? -25.516 -22.265 33.950 1.00 7.63 170 ALA A O 1
ATOM 1185 N N . TYR A 1 150 ? -23.924 -23.159 35.294 1.00 7.25 171 TYR A N 1
ATOM 1186 C CA . TYR A 1 150 ? -24.721 -23.236 36.529 1.00 7.55 171 TYR A CA 1
ATOM 1187 C C . TYR A 1 150 ? -25.836 -24.275 36.404 1.00 8.54 171 TYR A C 1
ATOM 1188 O O . TYR A 1 150 ? -25.971 -24.929 35.363 1.00 8.92 171 TYR A O 1
ATOM 1197 N N . ASN A 1 151 ? -26.633 -24.431 37.457 1.00 9.22 172 ASN A N 1
ATOM 1198 C CA . ASN A 1 151 ? -27.765 -25.358 37.391 1.00 9.82 172 ASN A CA 1
ATOM 1199 C C . ASN A 1 151 ? -29.081 -24.628 37.145 1.00 9.82 172 ASN A C 1
ATOM 1200 O O . ASN A 1 151 ? -29.082 -23.429 36.864 1.00 9.38 172 ASN A O 1
ATOM 1205 N N . GLY A 1 152 ? -30.196 -25.355 37.207 1.00 9.20 173 GLY A N 1
ATOM 1206 C CA . GLY A 1 152 ? -31.504 -24.769 36.892 1.00 9.73 173 GLY A CA 1
ATOM 1207 C C . GLY A 1 152 ? -31.919 -24.871 35.423 1.00 9.99 173 GLY A C 1
ATOM 1208 O O . GLY A 1 152 ? -32.894 -24.241 35.006 1.00 9.57 173 GLY A O 1
ATOM 1209 N N . GLY A 1 153 ? -31.182 -25.648 34.628 1.00 9.99 174 GLY A N 1
ATOM 1210 C CA . GLY A 1 153 ? -31.529 -25.828 33.210 1.00 10.54 174 GLY A CA 1
ATOM 1211 C C . GLY A 1 153 ? -30.728 -24.907 32.300 1.00 10.41 174 GLY A C 1
ATOM 1212 O O . GLY A 1 153 ? -31.211 -23.850 31.885 1.00 11.14 174 GLY A O 1
ATOM 1213 N N . SER A 1 154 ? -29.503 -25.308 31.996 1.00 9.22 175 SER A N 1
ATOM 1214 C CA . SER A 1 154 ? -28.594 -24.491 31.192 1.00 9.41 175 SER A CA 1
ATOM 1215 C C . SER A 1 154 ? -28.160 -25.275 29.954 1.00 9.36 175 SER A C 1
ATOM 1216 O O . SER A 1 154 ? -28.476 -26.468 29.816 1.00 9.70 175 SER A O 1
ATOM 1219 N N . SER A 1 155 ? -27.445 -24.607 29.048 1.00 9.78 176 SER A N 1
ATOM 1220 C CA . SER A 1 155 ? -26.933 -25.271 27.842 1.00 9.75 176 SER A CA 1
ATOM 1221 C C . SER A 1 155 ? -25.658 -24.579 27.403 1.00 9.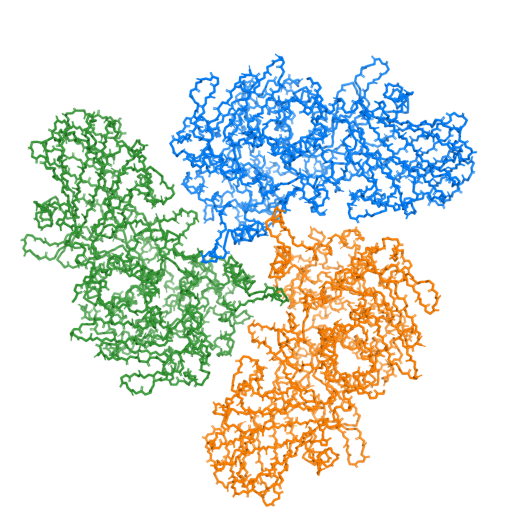78 176 SER A C 1
ATOM 1222 O O . SER A 1 155 ? -25.483 -23.364 27.610 1.00 9.79 176 SER A O 1
ATOM 1225 N N . ILE A 1 156 ? -24.768 -25.357 26.800 1.00 8.99 177 ILE A N 1
ATOM 1226 C CA . ILE A 1 156 ? -23.532 -24.836 26.253 1.00 8.93 177 ILE A CA 1
ATOM 1227 C C . ILE A 1 156 ? -23.268 -25.487 24.904 1.00 9.48 177 ILE A C 1
ATOM 1228 O O . ILE A 1 156 ? -23.483 -26.689 24.738 1.00 9.28 177 ILE A O 1
ATOM 1233 N N . THR A 1 157 ? -22.802 -24.687 23.946 1.00 10.17 178 THR A N 1
ATOM 1234 C CA A THR A 1 157 ? -22.362 -25.203 22.658 0.50 10.58 178 THR A CA 1
ATOM 1235 C CA B THR A 1 157 ? -22.364 -25.190 22.648 0.50 10.64 178 THR A CA 1
ATOM 1236 C C . THR A 1 157 ? -20.945 -24.711 22.379 1.00 11.03 178 THR A C 1
ATOM 1237 O O . THR A 1 157 ? -20.637 -23.540 22.569 1.00 11.49 178 THR A O 1
ATOM 1244 N N . ILE A 1 158 ? -20.079 -25.617 21.950 1.00 11.33 179 ILE A N 1
ATOM 1245 C CA . ILE A 1 158 ? -18.700 -25.263 21.637 1.00 11.50 179 ILE A CA 1
ATOM 1246 C C . ILE A 1 158 ? -18.529 -25.319 20.137 1.00 12.20 179 ILE A C 1
ATOM 1247 O O . ILE A 1 158 ? -19.039 -26.223 19.491 1.00 11.58 179 ILE A O 1
ATOM 1252 N N . GLU A 1 159 ? -17.809 -24.350 19.580 1.00 13.01 180 GLU A N 1
ATOM 1253 C CA . GLU A 1 159 ? -17.437 -24.384 18.175 1.00 13.70 180 GLU A CA 1
ATOM 1254 C C . GLU A 1 159 ? -15.924 -24.263 18.123 1.00 13.19 180 GLU A C 1
ATOM 1255 O O . GLU A 1 159 ? -15.385 -23.186 17.904 1.00 12.68 180 GLU A O 1
ATOM 1261 N N . PRO A 1 160 ? -15.236 -25.388 18.357 1.00 13.41 181 PRO A N 1
ATOM 1262 C CA . PRO A 1 160 ? -13.790 -25.370 18.573 1.00 13.83 181 PRO A CA 1
ATOM 1263 C C . PRO A 1 160 ? -13.055 -24.727 17.407 1.00 13.89 181 PRO A C 1
ATOM 1264 O O . PRO A 1 160 ? -12.111 -23.949 17.619 1.00 13.68 181 PRO A O 1
ATOM 1268 N N . GLU A 1 161 ? -13.487 -25.026 16.184 1.00 13.71 182 GLU A N 1
ATOM 1269 C CA . GLU A 1 161 ? -12.814 -24.472 15.006 1.00 14.31 182 GLU A CA 1
ATOM 1270 C C . GLU A 1 161 ? -12.935 -22.942 14.939 1.00 14.30 182 GLU A C 1
ATOM 1271 O O . GLU A 1 161 ? -12.049 -22.273 14.418 1.00 15.04 182 GLU A O 1
ATOM 1277 N N . LYS A 1 162 ? -14.005 -22.384 15.501 1.00 13.77 183 LYS A N 1
ATOM 1278 C CA . LYS A 1 162 ? -14.145 -20.930 15.571 1.00 13.27 183 LYS A CA 1
ATOM 1279 C C . LYS A 1 162 ? -13.641 -20.362 16.909 1.00 12.34 183 LYS A C 1
ATOM 1280 O O . LYS A 1 162 ? -13.674 -19.149 17.135 1.00 12.17 183 LYS A O 1
ATOM 1286 N N . ARG A 1 163 ? -13.186 -21.238 17.798 1.00 11.35 184 ARG A N 1
ATOM 1287 C CA . ARG A 1 163 ? -12.707 -20.796 19.111 1.00 10.03 184 ARG A CA 1
ATOM 1288 C C . ARG A 1 163 ? -13.811 -20.085 19.891 1.00 8.93 184 ARG A C 1
ATOM 1289 O O . ARG A 1 163 ? -13.524 -19.180 20.677 1.00 7.32 184 ARG A O 1
ATOM 1297 N N . LEU A 1 164 ? -15.065 -20.499 19.670 1.00 8.47 185 LEU A N 1
ATOM 1298 C CA . LEU A 1 164 ? -16.208 -19.865 20.312 1.00 8.77 185 LEU A CA 1
ATOM 1299 C C . LEU A 1 164 ? -16.916 -20.806 21.267 1.00 8.75 185 LEU A C 1
ATOM 1300 O O . LEU A 1 164 ? -16.989 -22.013 21.015 1.00 7.98 185 LEU A O 1
ATOM 1305 N N . VAL A 1 165 ? -17.461 -20.252 22.348 1.00 8.30 186 VAL A N 1
ATOM 1306 C CA . VAL A 1 165 ? -18.404 -20.995 23.187 1.00 8.66 186 VAL A CA 1
ATOM 1307 C C . VAL A 1 165 ? -19.633 -20.128 23.393 1.00 8.74 186 VAL A C 1
ATOM 1308 O O . VAL A 1 165 ? -19.509 -18.945 23.672 1.00 8.81 186 VAL A O 1
ATOM 1312 N N . LYS A 1 166 ? -20.819 -20.701 23.237 1.00 9.36 187 LYS A N 1
ATOM 1313 C CA . LYS A 1 166 ? -22.043 -19.954 23.499 1.00 9.31 187 LYS A CA 1
ATOM 1314 C C . LYS A 1 166 ? -22.890 -20.765 24.465 1.00 9.26 187 LYS A C 1
ATOM 1315 O O . LYS A 1 166 ? -22.691 -21.972 24.592 1.00 9.32 187 LYS A O 1
ATOM 1321 N N . GLY A 1 167 ? -23.844 -20.129 25.141 1.00 8.65 188 GLY A N 1
ATOM 1322 C CA . GLY A 1 167 ? -24.692 -20.896 26.051 1.00 7.94 188 GLY A CA 1
ATOM 1323 C C . GLY A 1 167 ? -25.826 -20.087 26.635 1.00 7.83 188 GLY A C 1
ATOM 1324 O O . GLY A 1 167 ? -25.981 -18.889 26.339 1.00 7.20 188 GLY A O 1
ATOM 1325 N N . ALA A 1 168 ? -26.626 -20.736 27.465 1.00 7.27 189 ALA A N 1
ATOM 1326 C CA . ALA A 1 168 ? -27.687 -20.027 28.146 1.00 8.40 189 ALA A CA 1
ATOM 1327 C C . ALA A 1 168 ? -27.680 -20.468 29.586 1.00 8.54 189 ALA A C 1
ATOM 1328 O O . ALA A 1 168 ? -27.552 -21.663 29.877 1.00 8.80 189 ALA A O 1
ATOM 1330 N N . THR A 1 169 ? -27.781 -19.506 30.497 1.00 8.77 190 THR A N 1
ATOM 1331 C CA . THR A 1 169 ? -27.908 -19.837 31.904 1.00 8.29 190 THR A CA 1
ATOM 1332 C C . THR A 1 169 ? -29.267 -19.352 32.371 1.00 8.15 190 THR A C 1
ATOM 1333 O O . THR A 1 169 ? -29.685 -18.246 32.031 1.00 8.86 190 THR A O 1
ATOM 1337 N N . ARG A 1 170 ? -29.967 -20.177 33.141 1.00 8.02 191 ARG A N 1
ATOM 1338 C CA . ARG A 1 170 ? -31.312 -19.822 33.585 1.00 8.38 191 ARG A CA 1
ATOM 1339 C C . ARG A 1 170 ? -31.464 -19.813 35.112 1.00 8.83 191 ARG A C 1
ATOM 1340 O O . ARG A 1 170 ? -32.549 -19.530 35.636 1.00 8.63 191 ARG A O 1
ATOM 1348 N N . TYR A 1 171 ? -30.381 -20.125 35.821 1.00 8.38 192 TYR A N 1
ATOM 1349 C CA . TYR A 1 171 ? -30.410 -20.114 37.273 1.00 9.08 192 TYR A CA 1
ATOM 1350 C C . TYR A 1 171 ? -30.973 -18.792 37.783 1.00 9.15 192 TYR A C 1
ATOM 1351 O O . TYR A 1 171 ? -30.654 -17.717 37.254 1.00 8.94 192 TYR A O 1
ATOM 1360 N N . ASN A 1 172 ? -31.819 -18.873 38.805 1.00 8.53 193 ASN A N 1
ATOM 1361 C CA . ASN A 1 172 ? -32.371 -17.659 39.409 1.00 9.27 193 ASN A CA 1
ATOM 1362 C C . ASN A 1 172 ? -32.955 -17.996 40.777 1.00 9.33 193 ASN A C 1
ATOM 1363 O O . ASN A 1 172 ? -33.087 -19.177 41.139 1.00 8.55 193 ASN A O 1
ATOM 1368 N N . ASN A 1 173 ? -33.315 -16.961 41.524 1.00 9.33 194 ASN A N 1
ATOM 1369 C CA . ASN A 1 173 ? -33.887 -17.143 42.857 1.00 9.59 194 ASN A CA 1
ATOM 1370 C C . ASN A 1 173 ? -35.287 -16.537 42.939 1.00 10.27 194 ASN A C 1
ATOM 1371 O O . ASN A 1 173 ? -35.716 -16.039 43.989 1.00 9.93 194 ASN A O 1
ATOM 1376 N N . GLY A 1 174 ? -35.999 -16.594 41.813 1.00 9.85 195 GLY A N 1
ATOM 1377 C CA . GLY A 1 174 ? -37.329 -16.014 41.714 1.00 9.91 195 GLY A CA 1
ATOM 1378 C C . GLY A 1 174 ? -37.314 -14.627 41.093 1.00 9.57 195 GLY A C 1
ATOM 1379 O O . GLY A 1 174 ? -36.254 -14.101 40.732 1.00 8.73 195 GLY A O 1
ATOM 1380 N N . GLY A 1 175 ? -38.493 -14.015 40.983 1.00 9.39 196 GLY A N 1
ATOM 1381 C CA . GLY A 1 175 ? -38.583 -12.691 40.357 1.00 9.68 196 GLY A CA 1
ATOM 1382 C C . GLY A 1 175 ? -38.231 -12.654 38.871 1.00 9.83 196 GLY A C 1
ATOM 1383 O O . GLY A 1 175 ? -37.787 -11.614 38.366 1.00 9.79 196 GLY A O 1
ATOM 1384 N N . VAL A 1 176 ? -38.447 -13.767 38.156 1.00 9.09 197 VAL A N 1
ATOM 1385 C CA . VAL A 1 176 ? -38.220 -13.788 36.712 1.00 8.98 197 VAL A CA 1
ATOM 1386 C C . VAL A 1 176 ? -39.435 -14.312 35.949 1.00 9.32 197 VAL A C 1
ATOM 1387 O O . VAL A 1 176 ? -40.179 -15.155 36.467 1.00 9.65 197 VAL A O 1
ATOM 1391 N N . PRO A 1 177 ? -39.645 -13.815 34.716 1.00 8.82 198 PRO A N 1
ATOM 1392 C CA . PRO A 1 177 ? -40.702 -14.364 33.854 1.00 8.87 198 PRO A CA 1
ATOM 1393 C C . PRO A 1 177 ? -40.379 -15.798 33.408 1.00 9.38 198 PRO A C 1
ATOM 1394 O O . PRO A 1 177 ? -39.237 -16.265 33.552 1.00 8.31 198 PRO A O 1
ATOM 1398 N N . ASP A 1 178 ? -41.372 -16.478 32.839 1.00 9.61 199 ASP A N 1
ATOM 1399 C CA . ASP A 1 178 ? -41.223 -17.883 32.468 1.00 10.74 199 ASP A CA 1
ATOM 1400 C C . ASP A 1 178 ? -40.200 -18.121 31.372 1.00 10.59 199 ASP A C 1
ATOM 1401 O O . ASP A 1 178 ? -39.759 -19.243 31.199 1.00 11.96 199 ASP A O 1
ATOM 1406 N N . ASN A 1 179 ? -39.856 -17.098 30.596 1.00 10.88 200 ASN A N 1
ATOM 1407 C CA . ASN A 1 179 ? -38.942 -17.287 29.466 1.00 10.28 200 ASN A CA 1
ATOM 1408 C C . ASN A 1 179 ? -37.546 -16.782 29.773 1.00 10.14 200 ASN A C 1
ATOM 1409 O O . ASN A 1 179 ? -36.750 -16.566 28.865 1.00 8.81 200 ASN A O 1
ATOM 1414 N N . PHE A 1 180 ? -37.261 -16.594 31.054 1.00 9.02 201 PHE A N 1
ATOM 1415 C CA . PHE A 1 180 ? -35.987 -15.994 31.463 1.00 9.51 201 PHE A CA 1
ATOM 1416 C C . PHE A 1 180 ? -34.745 -16.801 31.045 1.00 10.18 201 PHE A C 1
ATOM 1417 O O . PHE A 1 180 ? -34.715 -18.029 31.183 1.00 10.09 201 PHE A O 1
ATOM 1425 N N . ALA A 1 181 ? -33.716 -16.088 30.573 1.00 10.23 202 ALA A N 1
ATOM 1426 C CA . ALA A 1 181 ? -32.376 -16.653 30.340 1.00 9.83 202 ALA A CA 1
ATOM 1427 C C . ALA A 1 181 ? -31.375 -15.536 30.158 1.00 10.28 202 ALA A C 1
ATOM 1428 O O . ALA A 1 181 ? -31.737 -14.451 29.692 1.00 10.28 202 ALA A O 1
ATOM 1430 N N . ASN A 1 182 ? -30.116 -15.817 30.511 1.00 9.09 203 ASN A N 1
ATOM 1431 C CA . ASN A 1 182 ? -29.014 -14.979 30.101 1.00 9.03 203 ASN A CA 1
ATOM 1432 C C . ASN A 1 182 ? -28.235 -15.726 29.001 1.00 9.03 203 ASN A C 1
ATOM 1433 O O . ASN A 1 182 ? -27.821 -16.875 29.194 1.00 8.48 203 ASN A O 1
ATOM 1438 N N . TYR A 1 183 ? -28.108 -15.092 27.834 1.00 8.51 204 TYR A N 1
ATOM 1439 C CA . TYR A 1 183 ? -27.473 -15.719 26.669 1.00 9.04 204 TYR A CA 1
ATOM 1440 C C . TYR A 1 183 ? -26.055 -15.200 26.600 1.00 9.28 204 TYR A C 1
ATOM 1441 O O . TYR A 1 183 ? -25.845 -13.988 26.521 1.00 9.32 204 TYR A O 1
ATOM 1450 N N . PHE A 1 184 ? -25.073 -16.095 26.652 1.00 9.03 205 PHE A N 1
ATOM 1451 C CA . PHE A 1 184 ? -23.687 -15.641 26.703 1.00 9.16 205 PHE A CA 1
ATOM 1452 C C . PHE A 1 184 ? -22.859 -16.172 25.531 1.00 9.80 205 PHE A C 1
ATOM 1453 O O . PHE A 1 184 ? -23.234 -17.147 24.869 1.00 8.74 205 PHE A O 1
ATOM 1461 N N . MET A 1 185 ? -21.747 -15.494 25.250 1.00 10.30 206 MET A N 1
ATOM 1462 C CA . MET A 1 185 ? -20.810 -15.985 24.247 1.00 11.37 206 MET A CA 1
ATOM 1463 C C . MET A 1 185 ? -19.417 -15.556 24.624 1.00 11.10 206 MET A C 1
ATOM 1464 O O . MET A 1 185 ? -19.217 -14.526 25.292 1.00 10.56 206 MET A O 1
ATOM 1469 N N . MET A 1 186 ? -18.452 -16.352 24.193 1.00 10.49 207 MET A N 1
ATOM 1470 C CA . MET A 1 186 ? -17.066 -16.028 24.467 1.00 10.47 207 MET A CA 1
ATOM 1471 C C . MET A 1 186 ? -16.157 -16.520 23.353 1.00 10.13 207 MET A C 1
ATOM 1472 O O . MET A 1 186 ? -16.497 -17.435 22.597 1.00 9.88 207 MET A O 1
ATOM 1477 N N . GLU A 1 187 ? -15.002 -15.892 23.248 1.00 9.35 208 GLU A N 1
ATOM 1478 C CA . GLU A 1 187 ? -14.084 -16.220 22.188 1.00 9.50 208 GLU A CA 1
ATOM 1479 C C . GLU A 1 187 ? -12.716 -16.375 22.816 1.00 9.55 208 GLU A C 1
ATOM 1480 O O . GLU A 1 187 ? -12.402 -15.650 23.754 1.00 8.87 208 GLU A O 1
ATOM 1486 N N . PHE A 1 188 ? -11.928 -17.337 22.325 1.00 8.75 209 PHE A N 1
ATOM 1487 C CA . PHE A 1 188 ? -10.585 -17.587 22.841 1.00 8.88 209 PHE A CA 1
ATOM 1488 C C . PHE A 1 188 ? -9.572 -17.215 21.760 1.00 8.90 209 PHE A C 1
ATOM 1489 O O . PHE A 1 188 ? -9.812 -17.425 20.557 1.00 8.39 209 PHE A O 1
ATOM 1497 N N . SER A 1 189 ? -8.435 -16.679 22.180 1.00 9.02 210 SER A N 1
ATOM 1498 C CA . SER A 1 189 ? -7.455 -16.187 21.229 1.00 9.09 210 SER A CA 1
ATOM 1499 C C . SER A 1 189 ? -6.655 -17.304 20.560 1.00 9.67 210 SER A C 1
ATOM 1500 O O . SER A 1 189 ? -6.091 -17.109 19.484 1.00 9.35 210 SER A O 1
ATOM 1503 N N . HIS A 1 190 ? -6.593 -18.467 21.194 1.00 9.73 211 HIS A N 1
ATOM 1504 C CA . HIS A 1 190 ? -5.714 -19.538 20.727 1.00 9.84 211 HIS A CA 1
ATOM 1505 C C . HIS A 1 190 ? -6.525 -20.773 20.348 1.00 10.13 211 HIS A C 1
ATOM 1506 O O . HIS A 1 190 ? -7.651 -20.942 20.818 1.00 9.77 211 HIS A O 1
ATOM 1513 N N . PRO A 1 191 ? -5.959 -21.635 19.485 1.00 10.80 212 PRO A N 1
ATOM 1514 C CA . PRO A 1 191 ? -6.646 -22.843 19.033 1.00 10.78 212 PRO A CA 1
ATOM 1515 C C . PRO A 1 191 ? -7.071 -23.745 20.179 1.00 11.00 212 PRO A C 1
ATOM 1516 O O . PRO A 1 191 ? -6.303 -23.965 21.131 1.00 10.05 212 PRO A O 1
ATOM 1520 N N . VAL A 1 192 ? -8.279 -24.277 20.055 1.00 10.66 213 VAL A N 1
ATOM 1521 C CA . VAL A 1 192 ? -8.831 -25.216 21.005 1.00 11.10 213 VAL A CA 1
ATOM 1522 C C . VAL A 1 192 ? -8.414 -26.620 20.578 1.00 11.14 213 VAL A C 1
ATOM 1523 O O . VAL A 1 192 ? -8.935 -27.153 19.607 1.00 11.26 213 VAL A O 1
ATOM 1527 N N . ILE A 1 193 ? -7.475 -27.213 21.301 1.00 10.83 214 ILE A N 1
ATOM 1528 C CA . ILE A 1 193 ? -6.893 -28.502 20.926 1.00 10.73 214 ILE A CA 1
ATOM 1529 C C . ILE A 1 193 ? -7.799 -29.675 21.277 1.00 10.83 214 ILE A C 1
ATOM 1530 O O . ILE A 1 193 ? -7.952 -30.601 20.473 1.00 9.95 214 ILE A O 1
ATOM 1535 N N . GLU A 1 194 ? -8.377 -29.648 22.482 1.00 9.79 215 GLU A N 1
ATOM 1536 C CA . GLU A 1 194 ? -9.349 -30.667 22.904 1.00 9.96 215 GLU A CA 1
ATOM 1537 C C . GLU A 1 194 ? -10.496 -29.966 23.648 1.00 9.34 215 GLU A C 1
ATOM 1538 O O . GLU A 1 194 ? -10.358 -28.819 24.067 1.00 8.45 215 GLU A O 1
ATOM 1544 N N . TYR A 1 195 ? -11.635 -30.640 23.783 1.00 8.72 216 TYR A N 1
ATOM 1545 C CA . TYR A 1 195 ? -12.814 -29.997 24.343 1.00 9.12 216 TYR A CA 1
ATOM 1546 C C . TYR A 1 195 ? -13.800 -31.087 24.735 1.00 8.83 216 TYR A C 1
ATOM 1547 O O . TYR A 1 195 ? -13.671 -32.248 24.326 1.00 8.72 216 TYR A O 1
ATOM 1556 N N . GLY A 1 196 ? -14.779 -30.724 25.547 1.00 9.28 217 GLY A N 1
ATOM 1557 C CA . GLY A 1 196 ? -15.800 -31.681 25.950 1.00 9.18 217 GLY A CA 1
ATOM 1558 C C . GLY A 1 196 ? -16.861 -31.022 26.803 1.00 9.77 217 GLY A C 1
ATOM 1559 O O . GLY A 1 196 ? -16.741 -29.851 27.191 1.00 9.84 217 GLY A O 1
ATOM 1560 N N . THR A 1 197 ? -17.912 -31.772 27.106 1.00 9.75 218 THR A N 1
ATOM 1561 C CA . THR A 1 197 ? -18.994 -31.225 27.892 1.00 10.24 218 THR A CA 1
ATOM 1562 C C . THR A 1 197 ? -19.227 -32.092 29.108 1.00 10.38 218 THR A C 1
ATOM 1563 O O . THR A 1 197 ? -18.738 -33.215 29.184 1.00 11.16 218 THR A O 1
ATOM 1567 N N . TYR A 1 198 ? -19.999 -31.569 30.050 1.00 10.30 219 TYR A N 1
ATOM 1568 C CA . TYR A 1 198 ? -20.304 -32.268 31.287 1.00 10.31 219 TYR A CA 1
ATOM 1569 C C . TYR A 1 198 ? -21.742 -31.918 31.594 1.00 10.16 219 TYR A C 1
ATOM 1570 O O . TYR A 1 198 ? -22.135 -30.754 31.481 1.00 9.38 219 TYR A O 1
ATOM 1579 N N . ASN A 1 199 ? -22.526 -32.920 31.971 1.00 10.38 220 ASN A N 1
ATOM 1580 C CA . ASN A 1 199 ? -23.960 -32.738 32.171 1.00 10.73 220 ASN A CA 1
ATOM 1581 C C . ASN A 1 199 ? -24.374 -32.950 33.623 1.00 10.99 220 ASN A C 1
ATOM 1582 O O . ASN A 1 199 ? -25.547 -33.205 33.904 1.00 10.93 220 ASN A O 1
ATOM 1587 N N . GLY A 1 200 ? -23.411 -32.839 34.539 1.00 12.18 221 GLY A N 1
ATOM 1588 C CA . GLY A 1 200 ? -23.678 -32.986 35.964 1.00 13.50 221 GLY A CA 1
ATOM 1589 C C . GLY A 1 200 ? -23.476 -34.426 36.412 1.00 15.49 221 GLY A C 1
ATOM 1590 O O . GLY A 1 200 ? -23.514 -34.729 37.601 1.00 15.93 221 GLY A O 1
ATOM 1591 N N . ASP A 1 201 ? -23.262 -35.320 35.456 1.00 15.80 222 ASP A N 1
ATOM 1592 C CA . ASP A 1 201 ? -23.069 -36.716 35.777 1.00 17.34 222 ASP A CA 1
ATOM 1593 C C . ASP A 1 201 ? -21.852 -37.282 35.066 1.00 16.68 222 ASP A C 1
ATOM 1594 O O . ASP A 1 201 ? -21.034 -37.957 35.671 1.00 17.25 222 ASP A O 1
ATOM 1599 N N . THR A 1 202 ? -21.760 -37.020 33.769 1.00 16.06 223 THR A N 1
ATOM 1600 C CA . THR A 1 202 ? -20.726 -37.599 32.933 1.00 15.81 223 THR A CA 1
ATOM 1601 C C . THR A 1 202 ? -19.940 -36.511 32.218 1.00 14.70 223 THR A C 1
ATOM 1602 O O . THR A 1 202 ? -20.518 -35.545 31.718 1.00 13.87 223 THR A O 1
ATOM 1606 N N . LEU A 1 203 ? -18.626 -36.691 32.156 1.00 14.18 224 LEU A N 1
ATOM 1607 C CA . LEU A 1 203 ? -17.772 -35.885 31.295 1.00 14.40 224 LEU A CA 1
ATOM 1608 C C . LEU A 1 203 ? -17.681 -36.546 29.912 1.00 14.49 224 LEU A C 1
ATOM 1609 O O . LEU A 1 203 ? -17.255 -37.688 29.793 1.00 13.51 224 LEU A O 1
ATOM 1614 N N . LEU A 1 204 ? -18.084 -35.824 28.875 1.00 14.35 225 LEU A N 1
ATOM 1615 C CA . LEU A 1 204 ? -18.127 -36.397 27.524 1.00 15.21 225 LEU A CA 1
ATOM 1616 C C . LEU A 1 204 ? -17.112 -35.728 26.607 1.00 14.64 225 LEU A C 1
ATOM 1617 O O . LEU A 1 204 ? -17.359 -34.640 26.087 1.00 14.24 225 LEU A O 1
ATOM 1622 N N . HIS A 1 205 ? -15.973 -36.375 26.394 1.00 14.58 226 HIS A N 1
ATOM 1623 C CA . HIS A 1 205 ? -14.936 -35.795 25.529 1.00 14.68 226 HIS A CA 1
ATOM 1624 C C . HIS A 1 205 ? -15.378 -35.675 24.059 1.00 14.28 226 HIS A C 1
ATOM 1625 O O . HIS A 1 205 ? -16.117 -36.520 23.562 1.00 13.48 226 HIS A O 1
ATOM 1632 N N . HIS A 1 206 ? -14.934 -34.616 23.380 1.00 13.51 227 HIS A N 1
ATOM 1633 C CA . HIS A 1 206 ? -15.266 -34.371 21.963 1.00 13.38 227 HIS A CA 1
ATOM 1634 C C . HIS A 1 206 ? -16.694 -33.885 21.732 1.00 13.16 227 HIS A C 1
ATOM 1635 O O . HIS A 1 206 ? -17.025 -33.439 20.639 1.00 12.55 227 HIS A O 1
ATOM 1642 N N . GLN A 1 207 ? -17.550 -33.967 22.744 1.00 12.81 228 GLN A N 1
ATOM 1643 C CA . GLN A 1 207 ? -18.904 -33.467 22.554 1.00 13.41 228 GLN A CA 1
ATOM 1644 C C . GLN A 1 207 ? -18.913 -31.944 22.634 1.00 12.99 228 GLN A C 1
ATOM 1645 O O . GLN A 1 207 ? -18.151 -31.354 23.401 1.00 12.91 228 GLN A O 1
ATOM 1651 N N . THR A 1 208 ? -19.773 -31.313 21.846 1.00 12.18 229 THR A N 1
ATOM 1652 C CA . THR A 1 208 ? -19.744 -29.869 21.732 1.00 12.38 229 THR A CA 1
ATOM 1653 C C . THR A 1 208 ? -21.107 -29.237 22.049 1.00 13.21 229 THR A C 1
ATOM 1654 O O . THR A 1 208 ? -21.263 -28.011 21.971 1.00 13.62 229 THR A O 1
ATOM 1658 N N . ASP A 1 209 ? -22.103 -30.053 22.388 1.00 11.85 230 ASP A N 1
ATOM 1659 C CA . ASP A 1 209 ? -23.420 -29.493 22.641 1.00 12.31 230 ASP A CA 1
ATOM 1660 C C . ASP A 1 209 ? -24.014 -30.211 23.841 1.00 11.40 230 ASP A C 1
ATOM 1661 O O . ASP A 1 209 ? -24.107 -31.436 23.836 1.00 11.13 230 ASP A O 1
ATOM 1666 N N . VAL A 1 210 ? -24.366 -29.467 24.886 1.00 9.83 231 VAL A N 1
ATOM 1667 C CA . VAL A 1 210 ? -24.909 -30.085 26.088 1.00 9.04 231 VAL A CA 1
ATOM 1668 C C . VAL A 1 210 ? -26.070 -29.249 26.627 1.00 8.68 231 VAL A C 1
ATOM 1669 O O . VAL A 1 210 ? -26.074 -28.024 26.501 1.00 8.19 231 VAL A O 1
ATOM 1673 N N . ALA A 1 211 ? -27.082 -29.913 27.176 1.00 8.04 232 ALA A N 1
ATOM 1674 C CA . ALA A 1 211 ? -28.163 -29.219 27.880 1.00 7.83 232 ALA A CA 1
ATOM 1675 C C . ALA A 1 211 ? -28.628 -30.162 28.965 1.00 8.26 232 ALA A C 1
ATOM 1676 O O . ALA A 1 211 ? -28.885 -31.345 28.709 1.00 8.73 232 ALA A O 1
ATOM 1678 N N . ALA A 1 212 ? -28.709 -29.652 30.183 1.00 8.10 233 ALA A N 1
ATOM 1679 C CA . ALA A 1 212 ? -29.169 -30.429 31.330 1.00 8.55 233 ALA A CA 1
ATOM 1680 C C . ALA A 1 212 ? -29.454 -29.462 32.457 1.00 8.30 233 ALA A C 1
ATOM 1681 O O . ALA A 1 212 ? -29.336 -28.247 32.286 1.00 8.46 233 ALA A O 1
ATOM 1683 N N . ASP A 1 213 ? -29.821 -29.998 33.612 1.00 8.36 234 ASP A N 1
ATOM 1684 C CA . ASP A 1 213 ? -29.965 -29.166 34.801 1.00 8.47 234 ASP A CA 1
ATOM 1685 C C . ASP A 1 213 ? -28.685 -28.346 35.032 1.00 8.62 234 ASP A C 1
ATOM 1686 O O . ASP A 1 213 ? -28.725 -27.111 35.132 1.00 8.23 234 ASP A O 1
ATOM 1691 N N . TYR A 1 214 ? -27.558 -29.050 35.117 1.00 8.14 235 TYR A N 1
ATOM 1692 C CA . TYR A 1 214 ? -26.250 -28.438 35.370 1.00 7.94 235 TYR A CA 1
ATOM 1693 C C . TYR A 1 214 ? -25.354 -28.803 34.189 1.00 7.55 235 TYR A C 1
ATOM 1694 O O . TYR A 1 214 ? -25.238 -29.985 33.851 1.00 7.32 235 TYR A O 1
ATOM 1703 N N . THR A 1 215 ? -24.717 -27.812 33.562 1.00 7.75 236 THR A N 1
ATOM 1704 C CA . THR A 1 215 ? -23.790 -28.084 32.463 1.00 6.99 236 THR A CA 1
ATOM 1705 C C . THR A 1 215 ? -22.489 -27.307 32.617 1.00 7.94 236 THR A C 1
ATOM 1706 O O . THR A 1 215 ? -22.491 -26.176 33.115 1.00 7.89 236 THR A O 1
ATOM 1710 N N . CYS A 1 216 ? -21.396 -27.930 32.176 1.00 8.02 237 CYS A N 1
ATOM 1711 C CA . CYS A 1 216 ? -20.095 -27.293 32.054 1.00 8.62 237 CYS A CA 1
ATOM 1712 C C . CYS A 1 216 ? -19.450 -27.736 30.741 1.00 8.73 237 CYS A C 1
ATOM 1713 O O . CYS A 1 216 ? -19.888 -28.707 30.093 1.00 8.57 237 CYS A O 1
ATOM 1716 N N . ALA A 1 217 ? -18.404 -27.029 30.339 1.00 7.99 238 ALA A N 1
ATOM 1717 C CA . ALA A 1 217 ? -17.660 -27.417 29.142 1.00 7.92 238 ALA A CA 1
ATOM 1718 C C . ALA A 1 217 ? -16.221 -27.122 29.436 1.00 8.45 238 ALA A C 1
ATOM 1719 O O . ALA A 1 217 ? -15.919 -26.216 30.232 1.00 8.00 238 ALA A O 1
ATOM 1721 N N . TYR A 1 218 ? -15.331 -27.882 28.821 1.00 8.70 239 TYR A N 1
ATOM 1722 C CA . TYR A 1 218 ? -13.912 -27.566 28.940 1.00 9.15 239 TYR A CA 1
ATOM 1723 C C . TYR A 1 218 ? -13.292 -27.387 27.574 1.00 9.21 239 TYR A C 1
ATOM 1724 O O . TYR A 1 218 ? -13.742 -27.965 26.590 1.00 9.22 239 TYR A O 1
ATOM 1733 N N . LEU A 1 219 ? -12.248 -26.569 27.545 1.00 9.21 240 LEU A N 1
ATOM 1734 C CA . LEU A 1 219 ? -11.437 -26.336 26.381 1.00 9.89 240 LEU A CA 1
ATOM 1735 C C . LEU A 1 219 ? -10.005 -26.514 26.837 1.00 9.44 240 LEU A C 1
ATOM 1736 O O . LEU A 1 219 ? -9.652 -26.065 27.927 1.00 8.30 240 LEU A O 1
ATOM 1741 N N . LYS A 1 220 ? -9.201 -27.201 26.024 1.00 8.96 241 LYS A N 1
ATOM 1742 C CA . LYS A 1 220 ? -7.793 -27.408 26.324 1.00 9.24 241 LYS A CA 1
ATOM 1743 C C . LYS A 1 220 ? -6.942 -26.658 25.298 1.00 8.96 241 LYS A C 1
ATOM 1744 O O . LYS A 1 220 ? -7.255 -26.676 24.101 1.00 9.45 241 LYS A O 1
ATOM 1750 N N . PHE A 1 221 ? -5.869 -26.007 25.753 1.00 8.89 242 PHE A N 1
ATOM 1751 C CA . PHE A 1 221 ? -5.050 -25.175 24.870 1.00 8.50 242 PHE A CA 1
ATOM 1752 C C . PHE A 1 221 ? -3.599 -25.628 24.788 1.00 9.22 242 PHE A C 1
ATOM 1753 O O . PHE A 1 221 ? -3.175 -26.533 25.501 1.00 9.01 242 PHE A O 1
ATOM 1761 N N . ASP A 1 222 ? -2.853 -24.992 23.895 1.00 9.56 243 ASP A N 1
ATOM 1762 C CA . ASP A 1 222 ? -1.423 -25.235 23.785 1.00 10.99 243 ASP A CA 1
ATOM 1763 C C . ASP A 1 222 ? -0.753 -23.899 23.527 1.00 10.90 243 ASP A C 1
ATOM 1764 O O . ASP A 1 222 ? -0.026 -23.733 22.542 1.00 10.89 243 ASP A O 1
ATOM 1769 N N . VAL A 1 223 ? -1.023 -22.939 24.403 1.00 10.55 244 VAL A N 1
ATOM 1770 C CA . VAL A 1 223 ? -0.435 -21.611 24.295 1.00 10.68 244 VAL A CA 1
ATOM 1771 C C . VAL A 1 223 ? 1.085 -21.720 24.413 1.00 11.64 244 VAL A C 1
ATOM 1772 O O . VAL A 1 223 ? 1.589 -22.327 25.359 1.00 12.04 244 VAL A O 1
ATOM 1776 N N . PRO A 1 224 ? 1.831 -21.131 23.460 1.00 12.69 245 PRO A N 1
ATOM 1777 C CA . PRO A 1 224 ? 3.291 -21.261 23.580 1.00 12.93 245 PRO A CA 1
ATOM 1778 C C . PRO A 1 224 ? 3.864 -20.467 24.756 1.00 13.35 245 PRO A C 1
ATOM 1779 O O . PRO A 1 224 ? 3.298 -19.450 25.165 1.00 13.39 245 PRO A O 1
ATOM 1783 N N . ALA A 1 225 ? 4.980 -20.925 25.307 1.00 13.71 246 ALA A N 1
ATOM 1784 C CA . ALA A 1 225 ? 5.637 -20.175 26.375 1.00 14.33 246 ALA A CA 1
ATOM 1785 C C . ALA A 1 225 ? 5.811 -18.708 25.986 1.00 14.35 246 ALA A C 1
ATOM 1786 O O . ALA A 1 225 ? 6.131 -18.395 24.837 1.00 14.54 246 ALA A O 1
ATOM 1788 N N . GLY A 1 226 ? 5.601 -17.805 26.938 1.00 14.52 247 GLY A N 1
ATOM 1789 C CA . GLY A 1 226 ? 5.731 -16.379 26.657 1.00 14.27 247 GLY A CA 1
ATOM 1790 C C . GLY A 1 226 ? 4.443 -15.735 26.171 1.00 14.47 247 GLY A C 1
ATOM 1791 O O . GLY A 1 226 ? 4.326 -14.514 26.180 1.00 14.72 247 GLY A O 1
ATOM 1792 N N . GLU A 1 227 ? 3.475 -16.540 25.737 1.00 13.52 248 GLU A N 1
ATOM 1793 C CA . GLU A 1 227 ? 2.211 -15.991 25.249 1.00 13.15 248 GLU A CA 1
ATOM 1794 C C . GLU A 1 227 ? 1.108 -16.126 26.302 1.00 12.71 248 GLU A C 1
ATOM 1795 O O . GLU A 1 227 ? 1.236 -16.898 27.236 1.00 12.59 248 GLU A O 1
ATOM 1801 N N . LYS A 1 228 ? 0.037 -15.359 26.147 1.00 12.14 249 LYS A N 1
ATOM 1802 C CA . LYS A 1 228 ? -1.079 -15.403 27.088 1.00 12.62 249 LYS A CA 1
ATOM 1803 C C . LYS A 1 228 ? -2.351 -15.683 26.311 1.00 11.74 249 LYS A C 1
ATOM 1804 O O . LYS A 1 228 ? -2.475 -15.273 25.156 1.00 11.68 249 LYS A O 1
ATOM 1810 N N . LEU A 1 229 ? -3.286 -16.382 26.948 1.00 10.51 250 LEU A N 1
ATOM 1811 C CA . LEU A 1 229 ? -4.596 -16.615 26.362 1.00 9.73 250 LEU A CA 1
ATOM 1812 C C . LEU A 1 229 ? -5.461 -15.402 26.670 1.00 9.87 250 LEU A C 1
ATOM 1813 O O . LEU A 1 229 ? -5.482 -14.927 27.814 1.00 10.69 250 LEU A O 1
ATOM 1818 N N . THR A 1 230 ? -6.174 -14.900 25.666 1.00 9.44 251 THR A N 1
ATOM 1819 C CA . THR A 1 230 ? -7.204 -13.902 25.907 1.00 8.25 251 THR A CA 1
ATOM 1820 C C . THR A 1 230 ? -8.572 -14.562 25.779 1.00 8.11 251 THR A C 1
ATOM 1821 O O . THR A 1 230 ? -8.786 -15.388 24.892 1.00 8.00 251 THR A O 1
ATOM 1825 N N . ILE A 1 231 ? -9.486 -14.228 26.689 1.00 7.65 252 ILE A N 1
ATOM 1826 C CA . ILE A 1 231 ? -10.865 -14.709 26.601 1.00 7.44 252 ILE A CA 1
ATOM 1827 C C . ILE A 1 231 ? -11.735 -13.475 26.569 1.00 7.62 252 ILE A C 1
ATOM 1828 O O . ILE A 1 231 ? -11.621 -12.619 27.444 1.00 7.67 252 ILE A O 1
ATOM 1833 N N . ARG A 1 232 ? -12.603 -13.380 25.566 1.00 7.80 253 ARG A N 1
ATOM 1834 C CA . ARG A 1 232 ? -13.502 -12.236 25.433 1.00 8.38 253 ARG A CA 1
ATOM 1835 C C . ARG A 1 232 ? -14.893 -12.764 25.603 1.00 8.66 253 ARG A C 1
ATOM 1836 O O . ARG A 1 232 ? -15.217 -13.793 25.022 1.00 8.78 253 ARG A O 1
ATOM 1844 N N . THR A 1 233 ? -15.721 -12.066 26.377 1.00 8.14 254 THR A N 1
ATOM 1845 C CA . THR A 1 233 ? -17.069 -12.566 26.644 1.00 8.26 254 THR A CA 1
ATOM 1846 C C . THR A 1 233 ? -18.095 -11.428 26.803 1.00 8.36 254 THR A C 1
ATOM 1847 O O . THR A 1 233 ? -17.752 -10.315 27.209 1.00 7.93 254 THR A O 1
ATOM 1851 N N . ALA A 1 234 ? -19.344 -11.690 26.423 1.00 8.18 255 ALA A N 1
ATOM 1852 C CA . ALA A 1 234 ? -20.435 -10.764 26.700 1.00 8.49 255 ALA A CA 1
ATOM 1853 C C . ALA A 1 234 ? -21.718 -11.568 26.785 1.00 8.72 255 ALA A C 1
ATOM 1854 O O . ALA A 1 234 ? -21.770 -12.723 26.349 1.00 8.61 255 ALA A O 1
ATOM 1856 N N . SER A 1 235 ? -22.745 -10.968 27.369 1.00 8.65 256 SER A N 1
ATOM 1857 C CA . SER A 1 235 ? -24.026 -11.647 27.503 1.00 9.03 256 SER A CA 1
ATOM 1858 C C . SER A 1 235 ? -25.165 -10.675 27.247 1.00 8.65 256 SER A C 1
ATOM 1859 O O . SER A 1 235 ? -24.967 -9.447 27.183 1.00 8.87 256 SER A O 1
ATOM 1862 N N . SER A 1 236 ? -26.361 -11.227 27.115 1.00 8.20 257 SER A N 1
ATOM 1863 C CA . SER A 1 236 ? -27.563 -10.429 26.887 1.00 7.83 257 SER A CA 1
ATOM 1864 C C . SER A 1 236 ? -28.735 -11.117 27.580 1.00 8.14 257 SER A C 1
ATOM 1865 O O . SER A 1 236 ? -28.752 -12.345 27.696 1.00 7.93 257 SER A O 1
ATOM 1868 N N . PHE A 1 237 ? -29.720 -10.338 28.015 1.00 7.77 258 PHE A N 1
ATOM 1869 C CA . PHE A 1 237 ? -30.968 -10.920 28.510 1.00 7.80 258 PHE A CA 1
ATOM 1870 C C . PHE A 1 237 ? -32.024 -11.000 27.411 1.00 8.13 258 PHE A C 1
ATOM 1871 O O . PHE A 1 237 ? -33.100 -11.548 27.623 1.00 8.51 258 PHE A O 1
ATOM 1879 N N . ILE A 1 238 ? -31.707 -10.475 26.236 1.00 7.70 259 ILE A N 1
ATOM 1880 C CA . ILE A 1 238 ? -32.681 -10.415 25.138 1.00 8.25 259 ILE A CA 1
ATOM 1881 C C . ILE A 1 238 ? -32.621 -11.636 24.230 1.00 8.74 259 ILE A C 1
ATOM 1882 O O . ILE A 1 238 ? -33.650 -12.277 24.000 1.00 8.17 259 ILE A O 1
ATOM 1887 N N . SER A 1 239 ? -31.429 -11.968 23.733 1.00 9.31 260 SER A N 1
ATOM 1888 C CA . SER A 1 239 ? -31.272 -13.071 22.784 1.00 10.22 260 SER A CA 1
ATOM 1889 C C . SER A 1 239 ? -29.797 -13.348 22.496 1.00 10.84 260 SER A C 1
ATOM 1890 O O . SER A 1 239 ? -28.938 -12.505 22.768 1.00 11.19 260 SER A O 1
ATOM 1893 N N . PRO A 1 240 ? -29.493 -14.518 21.908 1.00 11.35 261 PRO A N 1
ATOM 1894 C CA . PRO A 1 240 ? -28.116 -14.775 21.490 1.00 11.46 261 PRO A CA 1
ATOM 1895 C C . PRO A 1 240 ? -27.614 -13.761 20.465 1.00 11.68 261 PRO A C 1
ATOM 1896 O O . PRO A 1 240 ? -26.449 -13.365 20.513 1.00 11.11 261 PRO A O 1
ATOM 1900 N N . GLU A 1 241 ? -28.489 -13.331 19.557 1.00 11.82 262 GLU A N 1
ATOM 1901 C CA . GLU A 1 241 ? -28.138 -12.272 18.607 1.00 12.23 262 GLU A CA 1
ATOM 1902 C C . GLU A 1 241 ? -27.744 -10.965 19.313 1.00 11.11 262 GLU A C 1
ATOM 1903 O O . GLU A 1 241 ? -26.782 -10.305 18.925 1.00 11.47 262 GLU A O 1
ATOM 1909 N N . GLN A 1 242 ? -28.479 -10.579 20.346 1.00 10.11 263 GLN A N 1
ATOM 1910 C CA . GLN A 1 242 ? -28.139 -9.350 21.057 1.00 9.66 263 GLN A CA 1
ATOM 1911 C C . GLN A 1 242 ? -26.842 -9.543 21.841 1.00 9.38 263 GLN A C 1
ATOM 1912 O O . GLN A 1 242 ? -26.070 -8.603 22.003 1.00 9.51 263 GLN A O 1
ATOM 1918 N N . ALA A 1 243 ? -26.603 -10.751 22.336 1.00 8.87 264 ALA A N 1
ATOM 1919 C CA . ALA A 1 243 ? -25.331 -11.010 23.035 1.00 9.93 264 ALA A CA 1
ATOM 1920 C C . ALA A 1 243 ? -24.157 -10.786 22.076 1.00 9.64 264 ALA A C 1
ATOM 1921 O O . ALA A 1 243 ? -23.101 -10.276 22.470 1.00 10.75 264 ALA A O 1
ATOM 1923 N N . ALA A 1 244 ? -24.347 -11.139 20.806 1.00 10.29 265 ALA A N 1
ATOM 1924 C CA . ALA A 1 244 ? -23.272 -10.974 19.823 1.00 9.80 265 ALA A CA 1
ATOM 1925 C C . ALA A 1 244 ? -23.071 -9.499 19.486 1.00 9.88 265 ALA A C 1
ATOM 1926 O O . ALA A 1 244 ? -21.949 -9.043 19.291 1.00 9.86 265 ALA A O 1
ATOM 1928 N N . ILE A 1 245 ? -24.162 -8.744 19.422 1.00 9.71 266 ILE A N 1
ATOM 1929 C CA . ILE A 1 245 ? -24.059 -7.291 19.240 1.00 9.53 266 ILE A CA 1
ATOM 1930 C C . ILE A 1 245 ? -23.277 -6.648 20.402 1.00 9.38 266 ILE A C 1
ATOM 1931 O O . ILE A 1 245 ? -22.363 -5.830 20.181 1.00 8.78 266 ILE A O 1
ATOM 1936 N N . ASN A 1 246 ? -23.639 -7.015 21.632 1.00 8.81 267 ASN A N 1
ATOM 1937 C CA . ASN A 1 246 ? -22.935 -6.534 22.824 1.00 9.57 267 ASN A CA 1
ATOM 1938 C C . ASN A 1 246 ? -21.456 -6.885 22.754 1.00 9.52 267 ASN A C 1
ATOM 1939 O O . ASN A 1 246 ? -20.611 -6.042 23.023 1.00 9.72 267 ASN A O 1
ATOM 1944 N N . PHE A 1 247 ? -21.162 -8.135 22.392 1.00 10.33 268 PHE A N 1
ATOM 1945 C CA . PHE A 1 247 ? -19.773 -8.605 22.247 1.00 10.08 268 PHE A CA 1
ATOM 1946 C C . PHE A 1 247 ? -19.018 -7.750 21.231 1.00 10.70 268 PHE A C 1
ATOM 1947 O O . PHE A 1 247 ? -17.898 -7.281 21.485 1.00 10.02 268 PHE A O 1
ATOM 1955 N N . ASN A 1 248 ? -19.636 -7.545 20.074 1.00 10.99 269 ASN A N 1
ATOM 1956 C CA . ASN A 1 248 ? -18.961 -6.824 18.988 1.00 11.64 269 ASN A CA 1
ATOM 1957 C C . ASN A 1 248 ? -18.758 -5.354 19.296 1.00 11.68 269 ASN A C 1
ATOM 1958 O O . ASN A 1 248 ? -17.734 -4.758 18.926 1.00 11.54 269 ASN A O 1
ATOM 1963 N N . ARG A 1 249 ? -19.707 -4.767 20.014 1.00 10.65 270 ARG A N 1
ATOM 1964 C CA . ARG A 1 249 ? -19.565 -3.374 20.364 1.00 10.88 270 ARG A CA 1
ATOM 1965 C C . ARG A 1 249 ? -18.548 -3.162 21.478 1.00 10.71 270 ARG A C 1
ATOM 1966 O O . ARG A 1 249 ? -17.806 -2.179 21.454 1.00 10.45 270 ARG A O 1
ATOM 1974 N N . GLU A 1 250 ? -18.514 -4.069 22.457 1.00 9.59 271 GLU A N 1
ATOM 1975 C CA . GLU A 1 250 ? -17.806 -3.771 23.705 1.00 9.37 271 GLU A CA 1
ATOM 1976 C C . GLU A 1 250 ? -16.458 -4.465 23.873 1.00 9.34 271 GLU A C 1
ATOM 1977 O O . GLU A 1 250 ? -15.563 -3.907 24.520 1.00 9.58 271 GLU A O 1
ATOM 1983 N N . VAL A 1 251 ? -16.305 -5.683 23.360 1.00 8.59 272 VAL A N 1
ATOM 1984 C CA . VAL A 1 251 ? -15.070 -6.430 23.682 1.00 9.64 272 VAL A CA 1
ATOM 1985 C C . VAL A 1 251 ? -14.335 -7.048 22.486 1.00 9.74 272 VAL A C 1
ATOM 1986 O O . VAL A 1 251 ? -13.184 -7.485 22.621 1.00 9.85 272 VAL A O 1
ATOM 1990 N N . ALA A 1 252 ? -14.985 -7.100 21.326 1.00 10.13 273 ALA A N 1
ATOM 1991 C CA . ALA A 1 252 ? -14.363 -7.732 20.159 1.00 10.57 273 ALA A CA 1
ATOM 1992 C C . ALA A 1 252 ? -12.979 -7.143 19.923 1.00 11.17 273 ALA A C 1
ATOM 1993 O O . ALA A 1 252 ? -12.811 -5.934 19.993 1.00 11.31 273 ALA A O 1
ATOM 1995 N N . ASP A 1 253 ? -11.993 -8.006 19.674 1.00 11.75 274 ASP A N 1
ATOM 1996 C CA . ASP A 1 253 ? -10.615 -7.591 19.344 1.00 13.19 274 ASP A CA 1
ATOM 1997 C C . ASP A 1 253 ? -9.817 -7.019 20.507 1.00 12.90 274 ASP A C 1
ATOM 1998 O O . ASP A 1 253 ? -8.661 -6.650 20.329 1.00 12.64 274 ASP A O 1
ATOM 2003 N N . ALA A 1 254 ? -10.422 -6.894 21.681 1.00 12.19 275 ALA A N 1
ATOM 2004 C CA . ALA A 1 254 ? -9.715 -6.235 22.776 1.00 11.96 275 ALA A CA 1
ATOM 2005 C C . ALA A 1 254 ? -8.849 -7.209 23.559 1.00 11.73 275 ALA A C 1
ATOM 2006 O O . ALA A 1 254 ? -9.130 -8.416 23.594 1.00 11.69 275 ALA A O 1
ATOM 2008 N N . ASP A 1 255 ? -7.802 -6.689 24.197 1.00 11.56 276 ASP A N 1
ATOM 2009 C CA . ASP A 1 255 ? -7.089 -7.472 25.208 1.00 11.42 276 ASP A CA 1
ATOM 2010 C C . ASP A 1 255 ? -7.438 -6.905 26.584 1.00 10.70 276 ASP A C 1
ATOM 2011 O O . ASP A 1 255 ? -8.130 -5.899 26.650 1.00 10.92 276 ASP A O 1
ATOM 2016 N N . VAL A 1 256 ? -6.988 -7.537 27.669 1.00 9.95 277 VAL A N 1
ATOM 2017 C CA . VAL A 1 256 ? -7.395 -7.096 29.008 1.00 10.08 277 VAL A CA 1
ATOM 2018 C C . VAL A 1 256 ? -6.893 -5.680 29.314 1.00 10.16 277 VAL A C 1
ATOM 2019 O O . VAL A 1 256 ? -7.574 -4.902 29.981 1.00 9.32 277 VAL A O 1
ATOM 2023 N N . GLN A 1 257 ? -5.724 -5.337 28.790 1.00 10.59 278 GLN A N 1
ATOM 2024 C CA . GLN A 1 257 ? -5.167 -3.994 28.995 1.00 11.43 278 GLN A CA 1
ATOM 2025 C C . GLN A 1 257 ? -6.091 -2.907 28.444 1.00 10.80 278 GLN A C 1
ATOM 2026 O O . GLN A 1 257 ? -6.259 -1.852 29.062 1.00 10.61 278 GLN A O 1
ATOM 2032 N N . LEU A 1 258 ? -6.686 -3.159 27.279 1.00 10.44 279 LEU A N 1
ATOM 2033 C CA . LEU A 1 258 ? -7.593 -2.180 26.670 1.00 10.13 279 LEU A CA 1
ATOM 2034 C C . LEU A 1 258 ? -8.841 -1.974 27.542 1.00 9.67 279 LEU A C 1
ATOM 2035 O O . LEU A 1 258 ? -9.209 -0.836 27.851 1.00 9.46 279 LEU A O 1
ATOM 2040 N N . ILE A 1 259 ? -9.478 -3.074 27.943 1.00 8.57 280 ILE A N 1
ATOM 2041 C CA . ILE A 1 259 ? -10.708 -3.003 28.749 1.00 7.88 280 ILE A CA 1
ATOM 2042 C C . ILE A 1 259 ? -10.422 -2.392 30.127 1.00 8.50 280 ILE A C 1
ATOM 2043 O O . ILE A 1 259 ? -11.188 -1.570 30.650 1.00 8.77 280 ILE A O 1
ATOM 2048 N N . SER A 1 260 ? -9.308 -2.803 30.711 1.00 8.11 281 SER A N 1
ATOM 2049 C CA . SER A 1 260 ? -8.856 -2.240 31.975 1.00 8.85 281 SER A CA 1
ATOM 2050 C C . SER A 1 260 ? -8.694 -0.703 31.905 1.00 8.98 281 SER A C 1
ATOM 2051 O O . SER A 1 260 ? -9.225 0.015 32.760 1.00 8.80 281 SER A O 1
ATOM 2054 N N . GLY A 1 261 ? -7.936 -0.214 30.919 1.00 8.81 282 GLY A N 1
ATOM 2055 C CA . GLY A 1 261 ? -7.763 1.241 30.730 1.00 9.00 282 GLY A CA 1
ATOM 2056 C C . GLY A 1 261 ? -9.093 1.965 30.552 1.00 9.86 282 GLY A C 1
ATOM 2057 O O . GLY A 1 261 ? -9.314 3.046 31.107 1.00 9.99 282 GLY A O 1
ATOM 2058 N N . LYS A 1 262 ? -9.982 1.394 29.753 1.00 9.60 283 LYS A N 1
ATOM 2059 C CA . LYS A 1 262 ? -11.280 2.012 29.563 1.00 10.39 283 LYS A CA 1
ATOM 2060 C C . LYS A 1 262 ? -12.107 2.063 30.859 1.00 9.85 283 LYS A C 1
ATOM 2061 O O . LYS A 1 262 ? -12.747 3.071 31.144 1.00 10.13 283 LYS A O 1
ATOM 2067 N N . ALA A 1 263 ? -12.121 0.975 31.628 1.00 9.37 284 ALA A N 1
ATOM 2068 C CA . ALA A 1 263 ? -12.874 0.959 32.883 1.00 9.22 284 ALA A CA 1
ATOM 2069 C C . ALA A 1 263 ? -12.247 1.920 33.895 1.00 9.55 284 ALA A C 1
ATOM 2070 O O . ALA A 1 263 ? -12.935 2.593 34.663 1.00 8.61 284 ALA A O 1
ATOM 2072 N N . ARG A 1 264 ? -10.926 2.007 33.872 1.00 9.48 285 ARG A N 1
ATOM 2073 C CA . ARG A 1 264 ? -10.235 2.900 34.767 1.00 10.49 285 ARG A CA 1
ATOM 2074 C C . ARG A 1 264 ? -10.646 4.348 34.461 1.00 10.40 285 ARG A C 1
ATOM 2075 O O . ARG A 1 264 ? -10.916 5.155 35.371 1.00 9.96 285 ARG A O 1
ATOM 2083 N N . GLU A 1 265 ? -10.685 4.679 33.170 1.00 9.45 286 GLU A N 1
ATOM 2084 C CA . GLU A 1 265 ? -11.122 6.014 32.762 1.00 10.24 286 GLU A CA 1
ATOM 2085 C C . GLU A 1 265 ? -12.572 6.283 33.165 1.00 9.68 286 GLU A C 1
ATOM 2086 O O . GLU A 1 265 ? -12.890 7.357 33.666 1.00 8.59 286 GLU A O 1
ATOM 2092 N N . GLN A 1 266 ? -13.455 5.304 32.977 1.00 8.54 287 GLN A N 1
ATOM 2093 C CA . GLN A 1 266 ? -14.843 5.486 33.414 1.00 8.88 287 GLN A CA 1
ATOM 2094 C C . GLN A 1 266 ? -14.939 5.743 34.922 1.00 8.10 287 GLN A C 1
ATOM 2095 O O . GLN A 1 266 ? -15.634 6.665 35.375 1.00 7.38 287 GLN A O 1
ATOM 2101 N N . TRP A 1 267 ? -14.258 4.923 35.719 1.00 7.22 288 TRP A N 1
ATOM 2102 C CA . TRP A 1 267 ? -14.319 5.133 37.164 1.00 7.18 288 TRP A CA 1
ATOM 2103 C C . TRP A 1 267 ? -13.749 6.504 37.546 1.00 7.71 288 TRP A C 1
ATOM 2104 O O . TRP A 1 267 ? -14.329 7.219 38.366 1.00 7.38 288 TRP A O 1
ATOM 2115 N N . ASN A 1 268 ? -12.631 6.888 36.944 1.00 7.25 289 ASN A N 1
ATOM 2116 C CA . ASN A 1 268 ? -12.079 8.191 37.278 1.00 8.00 289 ASN A CA 1
ATOM 2117 C C . ASN A 1 268 ? -13.053 9.323 36.924 1.00 8.36 289 ASN A C 1
ATOM 2118 O O . ASN A 1 268 ? -13.171 10.306 37.657 1.00 8.49 289 ASN A O 1
ATOM 2123 N N . ASN A 1 269 ? -13.731 9.190 35.785 1.00 8.59 290 ASN A N 1
ATOM 2124 C CA . ASN A 1 269 ? -14.726 10.184 35.371 1.00 8.96 290 ASN A CA 1
ATOM 2125 C C . ASN A 1 269 ? -15.873 10.318 36.382 1.00 8.30 290 ASN A C 1
ATOM 2126 O O . ASN A 1 269 ? -16.228 11.425 36.796 1.00 7.40 290 ASN A O 1
ATOM 2131 N N . TYR A 1 270 ? -16.475 9.195 36.750 1.00 7.20 291 TYR A N 1
ATOM 2132 C CA . TYR A 1 270 ? -17.626 9.222 37.657 1.00 7.71 291 TYR A CA 1
ATOM 2133 C C . TYR A 1 270 ? -17.222 9.519 39.107 1.00 7.47 291 TYR A C 1
ATOM 2134 O O . TYR A 1 270 ? -17.870 10.336 39.774 1.00 7.84 291 TYR A O 1
ATOM 2143 N N . LEU A 1 271 ? -16.146 8.896 39.594 1.00 7.65 292 LEU A N 1
ATOM 2144 C CA . LEU A 1 271 ? -15.680 9.211 40.955 1.00 7.45 292 LEU A CA 1
ATOM 2145 C C . LEU A 1 271 ? -15.283 10.678 41.034 1.00 7.60 292 LEU A C 1
ATOM 2146 O O . LEU A 1 271 ? -15.483 11.330 42.062 1.00 7.93 292 LEU A O 1
ATOM 2151 N N . GLY A 1 272 ? -14.697 11.187 39.955 1.00 8.15 293 GLY A N 1
ATOM 2152 C CA . GLY A 1 272 ? -14.138 12.544 39.957 1.00 8.44 293 GLY A CA 1
ATOM 2153 C C . GLY A 1 272 ? -15.172 13.652 39.978 1.00 9.59 293 GLY A C 1
ATOM 2154 O O . GLY A 1 272 ? -14.819 14.832 40.087 1.00 9.68 293 GLY A O 1
ATOM 2155 N N . ARG A 1 273 ? -16.451 13.291 39.891 1.00 9.03 294 ARG A N 1
ATOM 2156 C CA . ARG A 1 273 ? -17.488 14.308 40.044 1.00 10.03 294 ARG A CA 1
ATOM 2157 C C . ARG A 1 273 ? -17.526 14.903 41.447 1.00 9.81 294 ARG A C 1
ATOM 2158 O O . ARG A 1 273 ? -18.089 15.980 41.640 1.00 10.02 294 ARG A O 1
ATOM 2166 N N . VAL A 1 274 ? -16.945 14.207 42.423 1.00 9.23 295 VAL A N 1
ATOM 2167 C CA . VAL A 1 274 ? -16.656 14.843 43.697 1.00 9.61 295 VAL A CA 1
ATOM 2168 C C . VAL A 1 274 ? -15.168 14.728 44.026 1.00 9.77 295 VAL A C 1
ATOM 2169 O O . VAL A 1 274 ? -14.604 13.628 44.113 1.00 9.51 295 VAL A O 1
ATOM 2173 N N . GLU A 1 275 ? -14.520 15.878 44.138 1.00 9.20 296 GLU A N 1
ATOM 2174 C CA . GLU A 1 275 ? -13.085 15.903 44.332 1.00 10.15 296 GLU A CA 1
ATOM 2175 C C . GLU A 1 275 ? -12.761 16.244 45.777 1.00 10.09 296 GLU A C 1
ATOM 2176 O O . GLU A 1 275 ? -12.944 17.390 46.194 1.00 9.86 296 GLU A O 1
ATOM 2182 N N . ALA A 1 276 ? -12.245 15.275 46.522 1.00 9.82 297 ALA A N 1
ATOM 2183 C CA . ALA A 1 276 ? -11.837 15.504 47.903 1.00 9.85 297 ALA A CA 1
ATOM 2184 C C . ALA A 1 276 ? -10.351 15.842 47.983 1.00 10.02 297 ALA A C 1
ATOM 2185 O O . ALA A 1 276 ? -9.516 15.143 47.379 1.00 10.82 297 ALA A O 1
ATOM 2187 N N . GLU A 1 277 ? -10.015 16.892 48.735 1.00 9.49 298 GLU A N 1
ATOM 2188 C CA . GLU A 1 277 ? -8.616 17.330 48.903 1.00 10.23 298 GLU A CA 1
ATOM 2189 C C . GLU A 1 277 ? -8.338 17.654 50.378 1.00 9.97 298 GLU A C 1
ATOM 2190 O O . GLU A 1 277 ? -9.220 18.156 51.095 1.00 10.34 298 GLU A O 1
ATOM 2196 N N . GLY A 1 278 ? -7.123 17.390 50.832 1.00 9.24 299 GLY A N 1
ATOM 2197 C CA . GLY A 1 278 ? -6.744 17.754 52.203 1.00 9.59 299 GLY A CA 1
ATOM 2198 C C . GLY A 1 278 ? -7.286 16.731 53.189 1.00 9.30 299 GLY A C 1
ATOM 2199 O O . GLY A 1 278 ? -8.145 17.036 54.009 1.00 9.53 299 GLY A O 1
ATOM 2200 N N . GLY A 1 279 ? -6.800 15.500 53.077 1.00 9.08 300 GLY A N 1
ATOM 2201 C CA . GLY A 1 279 ? -7.219 14.406 53.959 1.00 9.01 300 GLY A CA 1
ATOM 2202 C C . GLY A 1 279 ? -6.098 13.382 53.942 1.00 8.26 300 GLY A C 1
ATOM 2203 O O . GLY A 1 279 ? -5.195 13.475 53.100 1.00 8.23 300 GLY A O 1
ATOM 2204 N N . THR A 1 280 ? -6.136 12.414 54.853 1.00 7.29 301 THR A N 1
ATOM 2205 C CA . THR A 1 280 ? -5.127 11.340 54.853 1.00 7.51 301 THR A CA 1
ATOM 2206 C C . THR A 1 280 ? -5.396 10.339 53.714 1.00 7.24 301 THR A C 1
ATOM 2207 O O . THR A 1 280 ? -6.504 10.278 53.184 1.00 6.18 301 THR A O 1
ATOM 2211 N N . ASP A 1 281 ? -4.386 9.562 53.325 1.00 6.82 302 ASP A N 1
ATOM 2212 C CA . ASP A 1 281 ? -4.632 8.485 52.355 1.00 7.54 302 ASP A CA 1
ATOM 2213 C C . ASP A 1 281 ? -5.739 7.555 52.846 1.00 7.51 302 ASP A C 1
ATOM 2214 O O . ASP A 1 281 ? -6.564 7.077 52.074 1.00 7.05 302 ASP A O 1
ATOM 2219 N N . GLU A 1 282 ? -5.762 7.290 54.142 1.00 7.90 303 GLU A N 1
ATOM 2220 C CA . GLU A 1 282 ? -6.802 6.387 54.668 1.00 8.45 303 GLU A CA 1
ATOM 2221 C C . GLU A 1 282 ? -8.220 6.970 54.470 1.00 7.95 303 GLU A C 1
ATOM 2222 O O . GLU A 1 282 ? -9.163 6.253 54.072 1.00 7.47 303 GLU A O 1
ATOM 2228 N N . GLN A 1 283 ? -8.365 8.264 54.734 1.00 7.24 304 GLN A N 1
ATOM 2229 C CA . GLN A 1 283 ? -9.637 8.947 54.495 1.00 7.34 304 GLN A CA 1
ATOM 2230 C C . GLN A 1 283 ? -10.040 8.945 53.016 1.00 7.17 304 GLN A C 1
ATOM 2231 O O . GLN A 1 283 ? -11.201 8.735 52.675 1.00 7.99 304 GLN A O 1
ATOM 2237 N N . LEU A 1 284 ? -9.088 9.232 52.130 1.00 6.61 305 LEU A N 1
ATOM 2238 C CA . LEU A 1 284 ? -9.362 9.219 50.698 1.00 6.44 305 LEU A CA 1
ATOM 2239 C C . LEU A 1 284 ? -9.776 7.794 50.254 1.00 6.27 305 LEU A C 1
ATOM 2240 O O . LEU A 1 284 ? -10.697 7.613 49.460 1.00 4.88 305 LEU A O 1
ATOM 2245 N N . ARG A 1 285 ? -9.074 6.784 50.748 1.00 6.49 306 ARG A N 1
ATOM 2246 C CA . ARG A 1 285 ? -9.475 5.397 50.430 1.00 6.74 306 ARG A CA 1
ATOM 2247 C C . ARG A 1 285 ? -10.877 5.076 50.927 1.00 7.30 306 ARG A C 1
ATOM 2248 O O . ARG A 1 285 ? -11.668 4.439 50.221 1.00 7.68 306 ARG A O 1
ATOM 2256 N N . THR A 1 286 ? -11.197 5.522 52.127 1.00 7.25 307 THR A N 1
ATOM 2257 C CA . THR A 1 286 ? -12.521 5.210 52.683 1.00 7.61 307 THR A CA 1
ATOM 2258 C C . THR A 1 286 ? -13.583 5.880 51.835 1.00 7.18 307 THR A C 1
ATOM 2259 O O . THR A 1 286 ? -14.538 5.245 51.401 1.00 7.32 307 THR A O 1
ATOM 2263 N N . PHE A 1 287 ? -13.387 7.169 51.576 1.00 7.02 308 PHE A N 1
ATOM 2264 C CA . PHE A 1 287 ? -14.338 7.965 50.799 1.00 6.63 308 PHE A CA 1
ATOM 2265 C C . PHE A 1 287 ? -14.581 7.403 49.390 1.00 7.06 308 PHE A C 1
ATOM 2266 O O . PHE A 1 287 ? -15.727 7.212 48.978 1.00 6.63 308 PHE A O 1
ATOM 2274 N N . TYR A 1 288 ? -13.509 7.166 48.634 1.00 6.55 309 TYR A N 1
ATOM 2275 C CA . TYR A 1 288 ? -13.690 6.703 47.261 1.00 7.11 309 TYR A CA 1
ATOM 2276 C C . TYR A 1 288 ? -14.141 5.256 47.178 1.00 6.81 309 TYR A C 1
ATOM 2277 O O . TYR A 1 288 ? -14.845 4.893 46.257 1.00 6.74 309 TYR A O 1
ATOM 2286 N N . SER A 1 289 ? -13.746 4.435 48.141 1.00 7.51 310 SER A N 1
ATOM 2287 C CA . SER A 1 289 ? -14.300 3.071 48.219 1.00 7.38 310 SER A CA 1
ATOM 2288 C C . SER A 1 289 ? -15.805 3.098 48.455 1.00 7.77 310 SER A C 1
ATOM 2289 O O . SER A 1 289 ? -16.550 2.384 47.781 1.00 7.39 310 SER A O 1
ATOM 2292 N N . CYS A 1 290 ? -16.257 3.922 49.402 1.00 7.17 311 CYS A N 1
ATOM 2293 C CA . CYS A 1 290 ? -17.704 4.065 49.630 1.00 7.87 311 CYS A CA 1
ATOM 2294 C C . CYS A 1 290 ? -18.398 4.602 48.391 1.00 7.75 311 CYS A C 1
ATOM 2295 O O . CYS A 1 290 ? -19.511 4.170 48.066 1.00 8.39 311 CYS A O 1
ATOM 2298 N N . LEU A 1 291 ? -17.759 5.546 47.691 1.00 7.58 312 LEU A N 1
ATOM 2299 C CA . LEU A 1 291 ? -18.388 6.112 46.502 1.00 7.43 312 LEU A CA 1
ATOM 2300 C C . LEU A 1 291 ? -18.482 5.035 45.409 1.00 7.82 312 LEU A C 1
ATOM 2301 O O . LEU A 1 291 ? -19.519 4.883 44.754 1.00 7.98 312 LEU A O 1
ATOM 2306 N N . TYR A 1 292 ? -17.401 4.284 45.207 1.00 7.59 313 TYR A N 1
ATOM 2307 C CA . TYR A 1 292 ? -17.443 3.170 44.244 1.00 8.44 313 TYR A CA 1
ATOM 2308 C C . TYR A 1 292 ? -18.611 2.235 44.535 1.00 9.36 313 TYR A C 1
ATOM 2309 O O . TYR A 1 292 ? -19.377 1.877 43.627 1.00 9.08 313 TYR A O 1
ATOM 2318 N N . ARG A 1 293 ? -18.765 1.869 45.806 1.00 10.02 314 ARG A N 1
ATOM 2319 C CA . ARG A 1 293 ? -19.815 0.941 46.207 1.00 11.97 314 ARG A CA 1
ATOM 2320 C C . ARG A 1 293 ? -21.166 1.554 45.870 1.00 12.04 314 ARG A C 1
ATOM 2321 O O . ARG A 1 293 ? -22.101 0.868 45.464 1.00 11.54 314 ARG A O 1
ATOM 2329 N N . THR A 1 294 ? -21.263 2.872 46.007 1.00 12.01 315 THR A N 1
ATOM 2330 C CA . THR A 1 294 ? -22.527 3.548 45.784 1.00 11.20 315 THR A CA 1
ATOM 2331 C C . THR A 1 294 ? -22.914 3.632 44.297 1.00 10.91 315 THR A C 1
ATOM 2332 O O . THR A 1 294 ? -24.101 3.720 43.961 1.00 9.84 315 THR A O 1
ATOM 2336 N N . LEU A 1 295 ? -21.933 3.600 43.399 1.00 9.10 316 LEU A N 1
ATOM 2337 C CA . LEU A 1 295 ? -22.223 3.703 41.965 1.00 9.73 316 LEU A CA 1
ATOM 2338 C C . LEU A 1 295 ? -22.480 2.358 41.244 1.00 9.49 316 LEU A C 1
ATOM 2339 O O . LEU A 1 295 ? -22.564 2.318 40.017 1.00 10.08 316 LEU A O 1
ATOM 2344 N N . LEU A 1 296 ? -22.547 1.273 41.997 1.00 9.14 317 LEU A N 1
ATOM 2345 C CA . LEU A 1 296 ? -22.788 -0.048 41.410 1.00 9.34 317 LEU A CA 1
ATOM 2346 C C . LEU A 1 296 ? -24.264 -0.342 41.133 1.00 9.88 317 LEU A C 1
ATOM 2347 O O . LEU A 1 296 ? -24.600 -0.863 40.063 1.00 10.43 317 LEU A O 1
ATOM 2352 N N . PHE A 1 297 ? -25.142 -0.032 42.091 1.00 9.84 318 PHE A N 1
ATOM 2353 C CA . PHE A 1 297 ? -26.575 -0.412 42.002 1.00 9.53 318 PHE A CA 1
ATOM 2354 C C . PHE A 1 297 ? -27.448 0.840 42.067 1.00 9.56 318 PHE A C 1
ATOM 2355 O O . PHE A 1 297 ? -27.024 1.856 42.605 1.00 10.56 318 PHE A O 1
ATOM 2363 N N . PRO A 1 298 ? -28.667 0.787 41.506 1.00 9.45 319 PRO A N 1
ATOM 2364 C CA . PRO A 1 298 ? -29.171 -0.356 40.746 1.00 8.70 319 PRO A CA 1
ATOM 2365 C C . PRO A 1 298 ? -28.443 -0.465 39.414 1.00 8.66 319 PRO A C 1
ATOM 2366 O O . PRO A 1 298 ? -27.921 0.536 38.891 1.00 8.47 319 PRO A O 1
ATOM 2370 N N . ARG A 1 299 ? -28.422 -1.659 38.836 1.00 8.46 320 ARG A N 1
ATOM 2371 C CA . ARG A 1 299 ? -27.757 -1.838 37.548 1.00 8.11 320 ARG A CA 1
ATOM 2372 C C . ARG A 1 299 ? -28.668 -1.455 36.385 1.00 8.25 320 ARG A C 1
ATOM 2373 O O . ARG A 1 299 ? -29.909 -1.623 36.442 1.00 7.81 320 ARG A O 1
ATOM 2381 N N . GLU A 1 300 ? -28.051 -0.919 35.333 1.00 7.73 321 GLU A N 1
ATOM 2382 C CA . GLU A 1 300 ? -28.726 -0.757 34.039 1.00 8.35 321 GLU A CA 1
ATOM 2383 C C . GLU A 1 300 ? -29.130 -2.160 33.583 1.00 8.63 321 GLU A C 1
ATOM 2384 O O . GLU A 1 300 ? -28.352 -3.099 33.715 1.00 8.42 321 GLU A O 1
ATOM 2390 N N . PHE A 1 301 ? -30.353 -2.304 33.075 1.00 8.78 322 PHE A N 1
ATOM 2391 C CA . PHE A 1 301 ? -30.827 -3.595 32.586 1.00 9.09 322 PHE A CA 1
ATOM 2392 C C . PHE A 1 301 ? -31.233 -3.486 31.105 1.00 9.65 322 PHE A C 1
ATOM 2393 O O . PHE A 1 301 ? -31.947 -4.344 30.558 1.00 9.55 322 PHE A O 1
ATOM 2401 N N . TYR A 1 302 ? -30.775 -2.416 30.462 1.00 9.33 323 TYR A N 1
ATOM 2402 C CA . TYR A 1 302 ? -31.039 -2.199 29.050 1.00 9.66 323 TYR A CA 1
ATOM 2403 C C . TYR A 1 302 ? -29.769 -2.407 28.232 1.00 9.97 323 TYR A C 1
ATOM 2404 O O . TYR A 1 302 ? -28.634 -2.474 28.777 1.00 9.85 323 TYR A O 1
ATOM 2413 N N . GLU A 1 303 ? -29.971 -2.486 26.929 1.00 9.99 324 GLU A N 1
ATOM 2414 C CA . GLU A 1 303 ? -28.940 -2.842 25.983 1.00 10.43 324 GLU A CA 1
ATOM 2415 C C . GLU A 1 303 ? -29.166 -1.977 24.745 1.00 11.00 324 GLU A C 1
ATOM 2416 O O . GLU A 1 303 ? -30.221 -1.354 24.596 1.00 11.21 324 GLU A O 1
ATOM 2422 N N . PHE A 1 304 ? -28.178 -1.909 23.868 1.00 10.77 325 PHE A N 1
ATOM 2423 C CA . PHE A 1 304 ? -28.344 -1.115 22.662 1.00 12.01 325 PHE A CA 1
ATOM 2424 C C . PHE A 1 304 ? -28.406 -2.020 21.456 1.00 12.17 325 PHE A C 1
ATOM 2425 O O . PHE A 1 304 ? -27.461 -2.751 21.173 1.00 12.08 325 PHE A O 1
ATOM 2433 N N . ASP A 1 305 ? -29.527 -1.953 20.748 1.00 12.74 326 ASP A N 1
ATOM 2434 C CA . ASP A 1 305 ? -29.783 -2.854 19.632 1.00 13.93 326 ASP A CA 1
ATOM 2435 C C . ASP A 1 305 ? -28.920 -2.533 18.403 1.00 14.30 326 ASP A C 1
ATOM 2436 O O . ASP A 1 305 ? -28.023 -1.701 18.480 1.00 13.96 326 ASP A O 1
ATOM 2441 N N . SER A 1 306 ? -29.181 -3.196 17.279 1.00 15.30 327 SER A N 1
ATOM 2442 C CA . SER A 1 306 ? -28.344 -2.997 16.079 1.00 16.68 327 SER A CA 1
ATOM 2443 C C . SER A 1 306 ? -28.405 -1.566 15.549 1.00 17.02 327 SER A C 1
ATOM 2444 O O . SER A 1 306 ? -27.474 -1.113 14.890 1.00 17.50 327 SER A O 1
ATOM 2447 N N . GLN A 1 307 ? -29.483 -0.849 15.861 1.00 17.27 328 GLN A N 1
ATOM 2448 C CA . GLN A 1 307 ? -29.628 0.541 15.436 1.00 17.86 328 GLN A CA 1
ATOM 2449 C C . GLN A 1 307 ? -29.069 1.506 16.477 1.00 17.41 328 GLN A C 1
ATOM 2450 O O . GLN A 1 307 ? -29.161 2.729 16.318 1.00 16.95 328 GLN A O 1
ATOM 2456 N N . GLY A 1 308 ? -28.506 0.962 17.550 1.00 16.37 329 GLY A N 1
ATOM 2457 C CA . GLY A 1 308 ? -27.966 1.790 18.621 1.00 15.72 329 GLY A CA 1
ATOM 2458 C C . GLY A 1 308 ? -29.005 2.302 19.605 1.00 15.31 329 GLY A C 1
ATOM 2459 O O . GLY A 1 308 ? -28.709 3.163 20.422 1.00 16.07 329 GLY A O 1
ATOM 2460 N N . ASN A 1 309 ? -30.221 1.775 19.541 1.00 14.72 330 ASN A N 1
ATOM 2461 C CA . ASN A 1 309 ? -31.292 2.251 20.412 1.00 14.14 330 ASN A CA 1
ATOM 2462 C C . ASN A 1 309 ? -31.436 1.397 21.665 1.00 13.35 330 ASN A C 1
ATOM 2463 O O . ASN A 1 309 ? -31.253 0.182 21.598 1.00 13.14 330 ASN A O 1
ATOM 2468 N N . PRO A 1 310 ? -31.756 2.034 22.809 1.00 12.56 331 PRO A N 1
ATOM 2469 C CA . PRO A 1 310 ? -31.857 1.299 24.077 1.00 12.24 331 PRO A CA 1
ATOM 2470 C C . PRO A 1 310 ? -33.083 0.400 24.086 1.00 11.87 331 PRO A C 1
ATOM 2471 O O . PRO A 1 310 ? -34.189 0.856 23.785 1.00 11.96 331 PRO A O 1
ATOM 2475 N N . VAL A 1 311 ? -32.880 -0.873 24.405 1.00 11.01 332 VAL A N 1
ATOM 2476 C CA . VAL A 1 311 ? -33.971 -1.820 24.542 1.00 10.39 332 VAL A CA 1
ATOM 2477 C C . VAL A 1 311 ? -33.695 -2.662 25.785 1.00 10.15 332 VAL A C 1
ATOM 2478 O O . VAL A 1 311 ? -32.557 -2.715 26.277 1.00 9.93 332 VAL A O 1
ATOM 2482 N N . TYR A 1 312 ? -34.732 -3.301 26.314 1.00 9.95 333 TYR A N 1
ATOM 2483 C CA . TYR A 1 312 ? -34.525 -4.194 27.437 1.00 8.74 333 TYR A CA 1
ATOM 2484 C C . TYR A 1 312 ? -35.496 -5.348 27.422 1.00 8.79 333 TYR A C 1
ATOM 2485 O O . TYR A 1 312 ? -36.645 -5.228 26.971 1.00 7.60 333 TYR A O 1
ATOM 2494 N N . TYR A 1 313 ? -35.003 -6.479 27.909 1.00 8.30 334 TYR A N 1
ATOM 2495 C CA . TYR A 1 313 ? -35.842 -7.588 28.318 1.00 8.82 334 TYR A CA 1
ATOM 2496 C C . TYR A 1 313 ? -36.513 -7.175 29.621 1.00 8.58 334 TYR A C 1
ATOM 2497 O O . TYR A 1 313 ? -35.832 -6.823 30.585 1.00 8.10 334 TYR A O 1
ATOM 2506 N N . SER A 1 314 ? -37.840 -7.213 29.671 1.00 8.99 335 SER A N 1
ATOM 2507 C CA . SER A 1 314 ? -38.511 -6.861 30.911 1.00 9.00 335 SER A CA 1
ATOM 2508 C C . SER A 1 314 ? -38.531 -8.027 31.888 1.00 9.65 335 SER A C 1
ATOM 2509 O O . SER A 1 314 ? -39.080 -9.092 31.566 1.00 9.36 335 SER A O 1
ATOM 2512 N N . PRO A 1 315 ? -37.966 -7.832 33.101 1.00 9.83 336 PRO A N 1
ATOM 2513 C CA . PRO A 1 315 ? -38.072 -8.929 34.049 1.00 9.63 336 PRO A CA 1
ATOM 2514 C C . PRO A 1 315 ? -39.434 -8.915 34.723 1.00 9.50 336 PRO A C 1
ATOM 2515 O O . PRO A 1 315 ? -39.655 -9.713 35.633 1.00 9.94 336 PRO A O 1
ATOM 2519 N N . TYR A 1 316 ? -40.329 -8.019 34.284 1.00 9.56 337 TYR A N 1
ATOM 2520 C CA . TYR A 1 316 ? -41.698 -7.973 34.800 1.00 10.13 337 TYR A CA 1
ATOM 2521 C C . TYR A 1 316 ? -42.717 -8.665 33.896 1.00 10.57 337 TYR A C 1
ATOM 2522 O O . TYR A 1 316 ? -43.639 -9.313 34.400 1.00 10.99 337 TYR A O 1
ATOM 2531 N N . ASP A 1 317 ? -42.560 -8.550 32.579 1.00 10.76 338 ASP A N 1
ATOM 2532 C CA . ASP A 1 317 ? -43.513 -9.197 31.668 1.00 10.53 338 ASP A CA 1
ATOM 2533 C C . ASP A 1 317 ? -42.842 -10.108 30.633 1.00 11.24 338 ASP A C 1
ATOM 2534 O O . ASP A 1 317 ? -43.521 -10.750 29.838 1.00 10.97 338 ASP A O 1
ATOM 2539 N N . GLY A 1 318 ? -41.508 -10.164 30.645 1.00 10.85 339 GLY A N 1
ATOM 2540 C CA . GLY A 1 318 ? -40.788 -11.084 29.760 1.00 11.27 339 GLY A CA 1
ATOM 2541 C C . GLY A 1 318 ? -40.725 -10.723 28.276 1.00 11.87 339 GLY A C 1
ATOM 2542 O O . GLY A 1 318 ? -40.174 -11.481 27.469 1.00 11.61 339 GLY A O 1
ATOM 2543 N N . ASN A 1 319 ? -41.295 -9.580 27.912 1.00 11.85 340 ASN A N 1
ATOM 2544 C CA . ASN A 1 319 ? -41.179 -9.060 26.554 1.00 12.14 340 ASN A CA 1
ATOM 2545 C C . ASN A 1 319 ? -40.021 -8.072 26.425 1.00 12.19 340 ASN A C 1
ATOM 2546 O O . ASN A 1 319 ? -39.497 -7.596 27.434 1.00 11.99 340 ASN A O 1
ATOM 2551 N N . VAL A 1 320 ? -39.609 -7.782 25.191 1.00 11.95 341 VAL A N 1
ATOM 2552 C CA . VAL A 1 320 ? -38.559 -6.794 24.938 1.00 12.16 341 VAL A CA 1
ATOM 2553 C C . VAL A 1 320 ? -39.241 -5.450 24.686 1.00 12.26 341 VAL A C 1
ATOM 2554 O O . VAL A 1 320 ? -40.261 -5.393 23.985 1.00 12.25 341 VAL A O 1
ATOM 2558 N N . HIS A 1 321 ? -38.707 -4.381 25.272 1.00 11.59 342 HIS A N 1
ATOM 2559 C CA . HIS A 1 321 ? -39.313 -3.057 25.144 1.00 11.80 342 HIS A CA 1
ATOM 2560 C C . HIS A 1 321 ? -38.269 -2.044 24.690 1.00 11.76 342 HIS A C 1
ATOM 2561 O O . HIS A 1 321 ? -37.083 -2.256 24.874 1.00 11.84 342 HIS A O 1
ATOM 2568 N N . ASP A 1 322 ? -38.726 -0.922 24.149 1.00 11.41 343 ASP A N 1
ATOM 2569 C CA . ASP A 1 322 ? -37.852 0.219 23.902 1.00 11.26 343 ASP A CA 1
ATOM 2570 C C . ASP A 1 322 ? -37.732 1.024 25.180 1.00 10.71 343 ASP A C 1
ATOM 2571 O O . ASP A 1 322 ? -38.716 1.217 25.892 1.00 10.52 343 ASP A O 1
ATOM 2576 N N . GLY A 1 323 ? -36.528 1.498 25.483 1.00 10.05 344 GLY A N 1
ATOM 2577 C CA . GLY A 1 323 ? -36.367 2.403 26.593 1.00 9.40 344 GLY A CA 1
ATOM 2578 C C . GLY A 1 323 ? -35.419 1.860 27.652 1.00 9.13 344 GLY A C 1
ATOM 2579 O O . GLY A 1 323 ? -34.483 1.130 27.331 1.00 9.19 344 GLY A O 1
ATOM 2580 N N . TYR A 1 324 ? -35.682 2.222 28.902 1.00 8.28 345 TYR A N 1
ATOM 2581 C CA . TYR A 1 324 ? -34.762 1.944 30.006 1.00 9.45 345 TYR A CA 1
ATOM 2582 C C . TYR A 1 324 ? -35.404 1.094 31.077 1.00 9.00 345 TYR A C 1
ATOM 2583 O O . TYR A 1 324 ? -36.590 1.221 31.379 1.00 8.69 345 TYR A O 1
ATOM 2592 N N . MET A 1 325 ? -34.587 0.231 31.658 1.00 8.47 346 MET A N 1
ATOM 2593 C CA . MET A 1 325 ? -34.986 -0.548 32.802 1.00 8.16 346 MET A CA 1
ATOM 2594 C C . MET A 1 325 ? -33.753 -0.642 33.694 1.00 7.68 346 MET A C 1
ATOM 2595 O O . MET A 1 325 ? -32.620 -0.670 33.187 1.00 8.40 346 MET A O 1
ATOM 2600 N N . TYR A 1 326 ? -33.972 -0.637 35.007 1.00 7.19 347 TYR A N 1
ATOM 2601 C CA . TYR A 1 326 ? -32.909 -0.896 35.999 1.00 8.02 347 TYR A CA 1
ATOM 2602 C C . TYR A 1 326 ? -33.407 -1.978 36.919 1.00 8.43 347 TYR A C 1
ATOM 2603 O O . TYR A 1 326 ? -34.613 -2.199 37.029 1.00 8.63 347 TYR A O 1
ATOM 2612 N N . THR A 1 327 ? -32.501 -2.588 37.666 1.00 8.78 348 THR A N 1
ATOM 2613 C CA . THR A 1 327 ? -32.947 -3.525 38.676 1.00 8.72 348 THR A CA 1
ATOM 2614 C C . THR A 1 327 ? -31.873 -3.760 39.732 1.00 8.68 348 THR A C 1
ATOM 2615 O O . THR A 1 327 ? -30.863 -3.061 39.746 1.00 9.14 348 THR A O 1
ATOM 2619 N N . ASP A 1 328 ? -32.118 -4.734 40.610 1.00 8.82 349 ASP A N 1
ATOM 2620 C CA . ASP A 1 328 ? -31.233 -5.056 41.719 1.00 9.59 349 ASP A CA 1
ATOM 2621 C C . ASP A 1 328 ? -31.117 -3.930 42.722 1.00 9.85 349 ASP A C 1
ATOM 2622 O O . ASP A 1 328 ? -30.075 -3.283 42.853 1.00 9.99 349 ASP A O 1
ATOM 2627 N N . ASN A 1 329 ? -32.217 -3.690 43.431 1.00 9.21 350 ASN A N 1
ATOM 2628 C CA . ASN A 1 329 ? -32.252 -2.608 44.387 1.00 10.34 350 ASN A CA 1
ATOM 2629 C C . ASN A 1 329 ? -33.344 -2.876 45.385 1.00 9.79 350 ASN A C 1
ATOM 2630 O O . ASN A 1 329 ? -34.422 -3.278 44.980 1.00 9.33 350 ASN A O 1
ATOM 2635 N N . GLY A 1 330 ? -33.055 -2.647 46.667 1.00 8.87 351 GLY A N 1
ATOM 2636 C CA . GLY A 1 330 ? -34.092 -2.533 47.691 1.00 9.43 351 GLY A CA 1
ATOM 2637 C C . GLY A 1 330 ? -34.283 -1.069 48.071 1.00 9.36 351 GLY A C 1
ATOM 2638 O O . GLY A 1 330 ? -33.487 -0.497 48.824 1.00 10.66 351 GLY A O 1
ATOM 2639 N N . PHE A 1 331 ? -35.344 -0.466 47.561 1.00 8.48 352 PHE A N 1
ATOM 2640 C CA . PHE A 1 331 ? -35.581 0.943 47.806 1.00 8.93 352 PHE A CA 1
ATOM 2641 C C . PHE A 1 331 ? -35.685 1.259 49.298 1.00 8.44 352 PHE A C 1
ATOM 2642 O O . PHE A 1 331 ? -35.358 2.360 49.701 1.00 8.19 352 PHE A O 1
ATOM 2650 N N . TRP A 1 332 ? -36.143 0.295 50.102 1.00 8.82 353 TRP A N 1
ATOM 2651 C CA . TRP A 1 332 ? -36.231 0.478 51.550 1.00 9.44 353 TRP A CA 1
ATOM 2652 C C . TRP A 1 332 ? -34.884 0.926 52.089 1.00 9.89 353 TRP A C 1
ATOM 2653 O O . TRP A 1 332 ? -34.784 1.711 53.037 1.00 10.27 353 TRP A O 1
ATOM 2664 N N . ASP A 1 333 ? -33.829 0.432 51.473 1.00 10.17 354 ASP A N 1
ATOM 2665 C CA A ASP A 1 333 ? -32.470 0.844 51.854 0.50 9.92 354 ASP A CA 1
ATOM 2666 C CA B ASP A 1 333 ? -32.504 0.848 51.866 0.50 10.68 354 ASP A CA 1
ATOM 2667 C C . ASP A 1 333 ? -32.018 2.072 51.076 1.00 10.26 354 ASP A C 1
ATOM 2668 O O . ASP A 1 333 ? -31.511 3.059 51.654 1.00 10.60 354 ASP A O 1
ATOM 2677 N N . THR A 1 334 ? -32.171 2.013 49.761 1.00 8.95 355 THR A N 1
ATOM 2678 C CA . THR A 1 334 ? -31.484 2.984 48.893 1.00 8.97 355 THR A CA 1
ATOM 2679 C C . THR A 1 334 ? -32.181 4.354 48.737 1.00 8.24 355 THR A C 1
ATOM 2680 O O . THR A 1 334 ? -31.583 5.272 48.217 1.00 7.85 355 THR A O 1
ATOM 2684 N N . PHE A 1 335 ? -33.431 4.502 49.187 1.00 8.62 356 PHE A N 1
ATOM 2685 C CA . PHE A 1 335 ? -34.081 5.823 49.080 1.00 8.57 356 PHE A CA 1
ATOM 2686 C C . PHE A 1 335 ? -33.422 6.849 50.003 1.00 8.91 356 PHE A C 1
ATOM 2687 O O . PHE A 1 335 ? -33.509 8.051 49.764 1.00 9.27 356 PHE A O 1
ATOM 2695 N N . ARG A 1 336 ? -32.794 6.370 51.067 1.00 9.08 357 ARG A N 1
ATOM 2696 C CA . ARG A 1 336 ? -32.331 7.238 52.158 1.00 9.17 357 ARG A CA 1
ATOM 2697 C C . ARG A 1 336 ? -31.170 8.145 51.736 1.00 9.36 357 ARG A C 1
ATOM 2698 O O . ARG A 1 336 ? -31.145 9.332 52.092 1.00 10.21 357 ARG A O 1
ATOM 2706 N N . ALA A 1 337 ? -30.204 7.606 51.003 1.00 8.87 358 ALA A N 1
ATOM 2707 C CA . ALA A 1 337 ? -29.034 8.412 50.644 1.00 8.64 358 ALA A CA 1
ATOM 2708 C C . ALA A 1 337 ? -28.462 8.091 49.265 1.00 8.23 358 ALA A C 1
ATOM 2709 O O . ALA A 1 337 ? -27.891 8.960 48.613 1.00 8.06 358 ALA A O 1
ATOM 2711 N N . VAL A 1 338 ? -28.571 6.837 48.838 1.00 7.97 359 VAL A N 1
ATOM 2712 C CA . VAL A 1 338 ? -27.994 6.421 47.549 1.00 7.43 359 VAL A CA 1
ATOM 2713 C C . VAL A 1 338 ? -28.679 7.163 46.378 1.00 7.53 359 VAL A C 1
ATOM 2714 O O . VAL A 1 338 ? -28.028 7.816 45.555 1.00 6.96 359 VAL A O 1
ATOM 2718 N N . HIS A 1 339 ? -29.996 7.065 46.286 1.00 7.42 360 HIS A N 1
ATOM 2719 C CA . HIS A 1 339 ? -30.667 7.781 45.197 1.00 8.09 360 HIS A CA 1
ATOM 2720 C C . HIS A 1 339 ? -30.578 9.292 45.331 1.00 8.46 360 HIS A C 1
ATOM 2721 O O . HIS A 1 339 ? -30.407 9.977 44.334 1.00 9.84 360 HIS A O 1
ATOM 2728 N N . PRO A 1 340 ? -30.676 9.823 46.568 1.00 8.79 361 PRO A N 1
ATOM 2729 C CA . PRO A 1 340 ? -30.428 11.263 46.687 1.00 7.86 361 PRO A CA 1
ATOM 2730 C C . PRO A 1 340 ? -29.046 11.668 46.194 1.00 7.80 361 PRO A C 1
ATOM 2731 O O . PRO A 1 340 ? -28.904 12.732 45.588 1.00 7.16 361 PRO A O 1
ATOM 2735 N N . LEU A 1 341 ? -28.022 10.849 46.448 1.00 7.65 362 LEU A N 1
ATOM 2736 C CA . LEU A 1 341 ? -26.712 11.171 45.885 1.00 7.83 362 LEU A CA 1
ATOM 2737 C C . LEU A 1 341 ? -26.801 11.226 44.352 1.00 7.75 362 LEU A C 1
ATOM 2738 O O . LEU A 1 341 ? -26.222 12.122 43.726 1.00 7.55 362 LEU A O 1
ATOM 2743 N N . PHE A 1 342 ? -27.504 10.273 43.735 1.00 7.21 363 PHE A N 1
ATOM 2744 C CA . PHE A 1 342 ? -27.672 10.320 42.282 1.00 7.66 363 PHE A CA 1
ATOM 2745 C C . PHE A 1 342 ? -28.364 11.619 41.847 1.00 6.94 363 PHE A C 1
ATOM 2746 O O . PHE A 1 342 ? -27.929 12.268 40.897 1.00 7.15 363 PHE A O 1
ATOM 2754 N N . THR A 1 343 ? -29.430 12.016 42.532 1.00 7.08 364 THR A N 1
ATOM 2755 C CA . THR A 1 343 ? -30.154 13.215 42.086 1.00 7.25 364 THR A CA 1
ATOM 2756 C C . THR A 1 343 ? -29.245 14.427 42.079 1.00 7.94 364 THR A C 1
ATOM 2757 O O . THR A 1 343 ? -29.496 15.376 41.343 1.00 8.04 364 THR A O 1
ATOM 2761 N N . LEU A 1 344 ? -28.198 14.410 42.906 1.00 7.68 365 LEU A N 1
ATOM 2762 C CA . LEU A 1 344 ? -27.313 15.569 43.032 1.00 8.50 365 LEU A CA 1
ATOM 2763 C C . LEU A 1 344 ? -26.150 15.490 42.041 1.00 8.40 365 LEU A C 1
ATOM 2764 O O . LEU A 1 344 ? -25.938 16.397 41.234 1.00 8.62 365 LEU A O 1
ATOM 2769 N N . LEU A 1 345 ? -25.396 14.396 42.126 1.00 8.81 366 LEU A N 1
ATOM 2770 C CA . LEU A 1 345 ? -24.152 14.265 41.372 1.00 9.12 366 LEU A CA 1
ATOM 2771 C C . LEU A 1 345 ? -24.265 13.464 40.061 1.00 9.09 366 LEU A C 1
ATOM 2772 O O . LEU A 1 345 ? -23.424 13.618 39.170 1.00 9.19 366 LEU A O 1
ATOM 2777 N N . TYR A 1 346 ? -25.292 12.619 39.961 1.00 9.13 367 TYR A N 1
ATOM 2778 C CA . TYR A 1 346 ? -25.493 11.752 38.798 1.00 8.36 367 TYR A CA 1
ATOM 2779 C C . TYR A 1 346 ? -26.951 11.783 38.325 1.00 8.71 367 TYR A C 1
ATOM 2780 O O . TYR A 1 346 ? -27.586 10.733 38.179 1.00 8.64 367 TYR A O 1
ATOM 2789 N N . PRO A 1 347 ? -27.494 12.989 38.070 1.00 8.61 368 PRO A N 1
ATOM 2790 C CA . PRO A 1 347 ? -28.941 13.073 37.842 1.00 9.03 368 PRO A CA 1
ATOM 2791 C C . PRO A 1 347 ? -29.358 12.417 36.520 1.00 9.50 368 PRO A C 1
ATOM 2792 O O . PRO A 1 347 ? -30.533 12.102 36.344 1.00 8.93 368 PRO A O 1
ATOM 2796 N N . GLU A 1 348 ? -28.412 12.205 35.604 1.00 9.40 369 GLU A N 1
ATOM 2797 C CA . GLU A 1 348 ? -28.751 11.513 34.357 1.00 10.40 369 GLU A CA 1
ATOM 2798 C C . GLU A 1 348 ? -29.151 10.081 34.698 1.00 10.40 369 GLU A C 1
ATOM 2799 O O . GLU A 1 348 ? -29.947 9.456 33.981 1.00 10.93 369 GLU A O 1
ATOM 2805 N N . VAL A 1 349 ? -28.609 9.562 35.802 1.00 9.81 370 VAL A N 1
ATOM 2806 C CA . VAL A 1 349 ? -29.008 8.228 36.245 1.00 9.46 370 VAL A CA 1
ATOM 2807 C C . VAL A 1 349 ? -30.431 8.242 36.810 1.00 9.33 370 VAL A C 1
ATOM 2808 O O . VAL A 1 349 ? -31.269 7.423 36.411 1.00 9.00 370 VAL A O 1
ATOM 2812 N N . SER A 1 350 ? -30.724 9.208 37.682 1.00 8.46 371 SER A N 1
ATOM 2813 C CA . SER A 1 350 ? -32.072 9.311 38.262 1.00 8.37 371 SER A CA 1
ATOM 2814 C C . SER A 1 350 ? -33.122 9.544 37.179 1.00 8.13 371 SER A C 1
ATOM 2815 O O . SER A 1 350 ? -34.268 9.087 37.304 1.00 8.27 371 SER A O 1
ATOM 2818 N N . GLU A 1 351 ? -32.752 10.276 36.129 1.00 8.16 372 GLU A N 1
ATOM 2819 C CA . GLU A 1 351 ? -33.682 10.489 35.006 1.00 8.72 372 GLU A CA 1
ATOM 2820 C C . GLU A 1 351 ? -34.167 9.148 34.436 1.00 8.74 372 GLU A C 1
ATOM 2821 O O . GLU A 1 351 ? -35.349 8.999 34.106 1.00 8.90 372 GLU A O 1
ATOM 2827 N N . ARG A 1 352 ? -33.251 8.191 34.287 1.00 8.06 373 ARG A N 1
ATOM 2828 C CA . ARG A 1 352 ? -33.591 6.884 33.711 1.00 8.14 373 ARG A CA 1
ATOM 2829 C C . ARG A 1 352 ? -34.204 5.934 34.756 1.00 8.40 373 ARG A C 1
ATOM 2830 O O . ARG A 1 352 ? -35.117 5.146 34.440 1.00 7.78 373 ARG A O 1
ATOM 2838 N N . VAL A 1 353 ? -33.712 6.015 35.994 1.00 8.47 374 VAL A N 1
ATOM 2839 C CA . VAL A 1 353 ? -34.233 5.173 37.077 1.00 8.62 374 VAL A CA 1
ATOM 2840 C C . VAL A 1 353 ? -35.696 5.484 37.337 1.00 9.37 374 VAL A C 1
ATOM 2841 O O . VAL A 1 353 ? -36.526 4.568 37.526 1.00 9.01 374 VAL A O 1
ATOM 2845 N N . THR A 1 354 ? -36.036 6.771 37.347 1.00 8.34 375 THR A N 1
ATOM 2846 C CA . THR A 1 354 ? -37.438 7.138 37.611 1.00 9.09 375 THR A CA 1
ATOM 2847 C C . THR A 1 354 ? -38.339 6.646 36.486 1.00 9.74 375 THR A C 1
ATOM 2848 O O . THR A 1 354 ? -39.406 6.071 36.755 1.00 9.41 375 THR A O 1
ATOM 2852 N N . GLN A 1 355 ? -37.905 6.821 35.237 1.00 10.58 376 GLN A N 1
ATOM 2853 C CA . GLN A 1 355 ? -38.653 6.240 34.108 1.00 12.09 376 GLN A CA 1
ATOM 2854 C C . GLN A 1 355 ? -38.832 4.723 34.250 1.00 10.38 376 GLN A C 1
ATOM 2855 O O . GLN A 1 355 ? -39.889 4.179 33.914 1.00 10.29 376 GLN A O 1
ATOM 2861 N N . SER A 1 356 ? -37.795 4.032 34.710 1.00 9.79 377 SER A N 1
ATOM 2862 C CA A SER A 1 356 ? -37.853 2.569 34.815 0.50 9.83 377 SER A CA 1
ATOM 2863 C CA B SER A 1 356 ? -37.845 2.574 34.816 0.50 9.24 377 SER A CA 1
ATOM 2864 C C . SER A 1 356 ? -38.840 2.088 35.877 1.00 9.66 377 SER A C 1
ATOM 2865 O O . SER A 1 356 ? -39.422 1.007 35.747 1.00 9.83 377 SER A O 1
ATOM 2870 N N . ILE A 1 357 ? -39.038 2.886 36.918 1.00 8.63 378 ILE A N 1
ATOM 2871 C CA . ILE A 1 357 ? -40.016 2.556 37.953 1.00 8.14 378 ILE A CA 1
ATOM 2872 C C . ILE A 1 357 ? -41.414 2.572 37.338 1.00 8.29 378 ILE A C 1
ATOM 2873 O O . ILE A 1 357 ? -42.225 1.671 37.572 1.00 8.31 378 ILE A O 1
ATOM 2878 N N . ILE A 1 358 ? -41.694 3.598 36.543 1.00 8.25 379 ILE A N 1
ATOM 2879 C CA . ILE A 1 358 ? -42.990 3.682 35.852 1.00 8.26 379 ILE A CA 1
ATOM 2880 C C . ILE A 1 358 ? -43.134 2.527 34.841 1.00 8.55 379 ILE A C 1
ATOM 2881 O O . ILE A 1 358 ? -44.194 1.918 34.718 1.00 8.60 379 ILE A O 1
ATOM 2886 N N . ASN A 1 359 ? -42.061 2.213 34.122 1.00 8.09 380 ASN A N 1
ATOM 2887 C CA . ASN A 1 359 ? -42.106 1.103 33.183 1.00 8.25 380 ASN A CA 1
ATOM 2888 C C . ASN A 1 359 ? -42.462 -0.200 33.912 1.00 8.31 380 ASN A C 1
ATOM 2889 O O . ASN A 1 359 ? -43.271 -0.976 33.434 1.00 8.23 380 ASN A O 1
ATOM 2894 N N . ALA A 1 360 ? -41.834 -0.447 35.056 1.00 8.56 381 ALA A N 1
ATOM 2895 C CA . ALA A 1 360 ? -42.116 -1.669 35.828 1.00 8.57 381 ALA A CA 1
ATOM 2896 C C . ALA A 1 360 ? -43.578 -1.674 36.233 1.00 8.83 381 ALA A C 1
ATOM 2897 O O . ALA A 1 360 ? -44.254 -2.720 36.188 1.00 8.82 381 ALA A O 1
ATOM 2899 N N . TYR A 1 361 ? -44.074 -0.502 36.630 1.00 8.59 382 TYR A N 1
ATOM 2900 C CA . TYR A 1 361 ? -45.499 -0.348 36.972 1.00 9.22 382 TYR A CA 1
ATOM 2901 C C . TYR A 1 361 ? -46.391 -0.677 35.770 1.00 9.78 382 TYR A C 1
ATOM 2902 O O . TYR A 1 361 ? -47.394 -1.390 35.911 1.00 9.68 382 TYR A O 1
ATOM 2911 N N . ASN A 1 362 ? -46.025 -0.176 34.586 1.00 10.21 383 ASN A N 1
ATOM 2912 C CA . ASN A 1 362 ? -46.828 -0.454 33.395 1.00 10.78 383 ASN A CA 1
ATOM 2913 C C . ASN A 1 362 ? -46.798 -1.950 33.062 1.00 10.80 383 ASN A C 1
ATOM 2914 O O . ASN A 1 362 ? -47.802 -2.528 32.661 1.00 10.88 383 ASN A O 1
ATOM 2919 N N . GLU A 1 363 ? -45.636 -2.567 33.247 1.00 10.29 384 GLU A N 1
ATOM 2920 C CA . GLU A 1 363 ? -45.444 -3.968 32.892 1.00 10.51 384 GLU A CA 1
ATOM 2921 C C . GLU A 1 363 ? -45.983 -4.971 33.922 1.00 10.57 384 GLU A C 1
ATOM 2922 O O . GLU A 1 363 ? -46.204 -6.134 33.582 1.00 11.54 384 GLU A O 1
ATOM 2928 N N . SER A 1 364 ? -46.197 -4.544 35.164 1.00 9.57 385 SER A N 1
ATOM 2929 C CA . SER A 1 364 ? -46.573 -5.489 36.226 1.00 9.72 385 SER A CA 1
ATOM 2930 C C . SER A 1 364 ? -47.786 -5.094 37.067 1.00 9.54 385 SER A C 1
ATOM 2931 O O . SER A 1 364 ? -48.331 -5.921 37.796 1.00 9.27 385 SER A O 1
ATOM 2934 N N . GLY A 1 365 ? -48.179 -3.829 37.018 1.00 9.61 386 GLY A N 1
ATOM 2935 C CA . GLY A 1 365 ? -49.291 -3.363 37.862 1.00 9.09 386 GLY A CA 1
ATOM 2936 C C . GLY A 1 365 ? -48.851 -2.703 39.163 1.00 9.20 386 GLY A C 1
ATOM 2937 O O . GLY A 1 365 ? -49.645 -2.000 39.807 1.00 9.02 386 GLY A O 1
ATOM 2938 N N . PHE A 1 366 ? -47.590 -2.918 39.554 1.00 8.48 387 PHE A N 1
ATOM 2939 C CA . PHE A 1 366 ? -47.063 -2.309 40.772 1.00 7.85 387 PHE A CA 1
ATOM 2940 C C . PHE A 1 366 ? -45.683 -1.719 40.523 1.00 8.17 387 PHE A C 1
ATOM 2941 O O . PHE A 1 366 ? -44.906 -2.251 39.729 1.00 7.71 387 PHE A O 1
ATOM 2949 N N . MET A 1 367 ? -45.347 -0.656 41.240 1.00 8.09 388 MET A N 1
ATOM 2950 C CA . MET A 1 367 ? -43.963 -0.209 41.266 1.00 8.25 388 MET A CA 1
ATOM 2951 C C . MET A 1 367 ? -43.143 -1.184 42.102 1.00 8.04 388 MET A C 1
ATOM 2952 O O . MET A 1 367 ? -43.648 -1.776 43.061 1.00 8.63 388 MET A O 1
ATOM 2957 N N . PRO A 1 368 ? -41.865 -1.368 41.743 1.00 8.06 389 PRO A N 1
ATOM 2958 C CA . PRO A 1 368 ? -41.063 -2.280 42.549 1.00 8.39 389 PRO A CA 1
ATOM 2959 C C . PRO A 1 368 ? -40.657 -1.651 43.887 1.00 8.10 389 PRO A C 1
ATOM 2960 O O . PRO A 1 368 ? -40.639 -0.414 44.008 1.00 7.87 389 PRO A O 1
ATOM 2964 N N . GLU A 1 369 ? -40.341 -2.501 44.873 1.00 7.57 390 GLU A N 1
ATOM 2965 C CA . GLU A 1 369 ? -39.798 -2.048 46.144 1.00 7.63 390 GLU A CA 1
ATOM 2966 C C . GLU A 1 369 ? -38.449 -2.753 46.328 1.00 8.32 390 GLU A C 1
ATOM 2967 O O . GLU A 1 369 ? -37.425 -2.088 46.412 1.00 7.88 390 GLU A O 1
ATOM 2973 N N . TRP A 1 370 ? -38.461 -4.087 46.352 1.00 8.24 391 TRP A N 1
ATOM 2974 C CA . TRP A 1 370 ? -37.234 -4.883 46.154 1.00 8.32 391 TRP A CA 1
ATOM 2975 C C . TRP A 1 370 ? -37.363 -5.590 44.800 1.00 8.32 391 TRP A C 1
ATOM 2976 O O . TRP A 1 370 ? -38.355 -6.276 44.550 1.00 9.01 391 TRP A O 1
ATOM 2987 N N . ALA A 1 371 ? -36.380 -5.399 43.919 1.00 8.15 392 ALA A N 1
ATOM 2988 C CA . ALA A 1 371 ? -36.378 -6.011 42.591 1.00 7.78 392 ALA A CA 1
ATOM 2989 C C . ALA A 1 371 ? -35.065 -6.736 42.368 1.00 8.17 392 ALA A C 1
ATOM 2990 O O . ALA A 1 371 ? -33.989 -6.171 42.619 1.00 7.98 392 ALA A O 1
ATOM 2992 N N . SER A 1 372 ? -35.151 -7.969 41.872 1.00 7.88 393 SER A N 1
ATOM 2993 C CA . SER A 1 372 ? -33.953 -8.733 41.513 1.00 8.47 393 SER A CA 1
ATOM 2994 C C . SER A 1 372 ? -34.301 -10.033 40.760 1.00 8.42 393 SER A C 1
ATOM 2995 O O . SER A 1 372 ? -34.413 -11.099 41.366 1.00 9.34 393 SER A O 1
ATOM 2998 N N . PRO A 1 373 ? -34.490 -9.954 39.438 1.00 8.40 394 PRO A N 1
ATOM 2999 C CA . PRO A 1 373 ? -34.527 -8.725 38.649 1.00 8.07 394 PRO A CA 1
ATOM 3000 C C . PRO A 1 373 ? -35.943 -8.158 38.598 1.00 8.04 394 PRO A C 1
ATOM 3001 O O . PRO A 1 373 ? -36.123 -6.971 38.352 1.00 7.88 394 PRO A O 1
ATOM 3005 N N . GLY A 1 374 ? -36.927 -9.013 38.828 1.00 7.23 395 GLY A N 1
ATOM 3006 C CA . GLY A 1 374 ? -38.307 -8.586 38.942 1.00 7.72 395 GLY A CA 1
ATOM 3007 C C . GLY A 1 374 ? -38.699 -8.522 40.405 1.00 7.94 395 GLY A C 1
ATOM 3008 O O . GLY A 1 374 ? -37.835 -8.539 41.285 1.00 7.89 395 GLY A O 1
ATOM 3009 N N . HIS A 1 375 ? -40.002 -8.478 40.673 1.00 7.97 396 HIS A N 1
ATOM 3010 C CA . HIS A 1 375 ? -40.489 -8.330 42.036 1.00 7.61 396 HIS A CA 1
ATOM 3011 C C . HIS A 1 375 ? -40.031 -9.478 42.934 1.00 8.10 396 HIS A C 1
ATOM 3012 O O . HIS A 1 375 ? -40.218 -10.658 42.599 1.00 7.96 396 HIS A O 1
ATOM 3019 N N . ARG A 1 376 ? -39.434 -9.120 44.072 1.00 7.63 397 ARG A N 1
ATOM 3020 C CA . ARG A 1 376 ? -39.002 -10.081 45.088 1.00 8.06 397 ARG A CA 1
ATOM 3021 C C . ARG A 1 376 ? -39.570 -9.679 46.450 1.00 8.33 397 ARG A C 1
ATOM 3022 O O . ARG A 1 376 ? -39.614 -8.483 46.797 1.00 8.99 397 ARG A O 1
ATOM 3030 N N . GLY A 1 377 ? -39.986 -10.661 47.233 1.00 8.26 398 GLY A N 1
ATOM 3031 C CA . GLY A 1 377 ? -40.602 -10.394 48.536 1.00 8.88 398 GLY A CA 1
ATOM 3032 C C . GLY A 1 377 ? -39.526 -10.125 49.585 1.00 8.83 398 GLY A C 1
ATOM 3033 O O . GLY A 1 377 ? -38.866 -11.044 50.028 1.00 8.13 398 GLY A O 1
ATOM 3034 N N . CYS A 1 378 ? -39.350 -8.867 49.983 1.00 8.74 399 CYS A N 1
ATOM 3035 C CA . CYS A 1 378 ? -38.264 -8.538 50.921 1.00 10.05 399 CYS A CA 1
ATOM 3036 C C . CYS A 1 378 ? -38.477 -7.132 51.473 1.00 9.61 399 CYS A C 1
ATOM 3037 O O . CYS A 1 378 ? -38.803 -6.218 50.716 1.00 9.81 399 CYS A O 1
ATOM 3040 N N . MET A 1 379 ? -38.303 -6.971 52.783 1.00 10.05 400 MET A N 1
ATOM 3041 C CA . MET A 1 379 ? -38.423 -5.661 53.458 1.00 9.09 400 MET A CA 1
ATOM 3042 C C . MET A 1 379 ? -39.829 -5.060 53.340 1.00 8.62 400 MET A C 1
ATOM 3043 O O . MET A 1 379 ? -40.799 -5.775 53.105 1.00 8.47 400 MET A O 1
ATOM 3048 N N . ILE A 1 380 ? -39.921 -3.749 53.536 1.00 7.25 401 ILE A N 1
ATOM 3049 C CA . ILE A 1 380 ? -41.216 -3.103 53.731 1.00 7.64 401 ILE A CA 1
ATOM 3050 C C . ILE A 1 380 ? -41.235 -1.712 53.102 1.00 7.71 401 ILE A C 1
ATOM 3051 O O . ILE A 1 380 ? -40.211 -1.220 52.605 1.00 7.89 401 ILE A O 1
ATOM 3056 N N . GLY A 1 381 ? -42.402 -1.074 53.137 1.00 8.22 402 GLY A N 1
ATOM 3057 C CA . GLY A 1 381 ? -42.500 0.345 52.789 1.00 8.90 402 GLY A CA 1
ATOM 3058 C C . GLY A 1 381 ? -42.959 0.612 51.364 1.00 9.05 402 GLY A C 1
ATOM 3059 O O . GLY A 1 381 ? -43.141 -0.324 50.572 1.00 8.99 402 GLY A O 1
ATOM 3060 N N . ASN A 1 382 ? -43.134 1.896 51.041 1.00 8.68 403 ASN A N 1
ATOM 3061 C CA . ASN A 1 382 ? -43.495 2.324 49.696 1.00 8.95 403 ASN A CA 1
ATOM 3062 C C . ASN A 1 382 ? -42.461 3.350 49.245 1.00 9.01 403 ASN A C 1
ATOM 3063 O O . ASN A 1 382 ? -42.790 4.438 48.761 1.00 8.03 403 ASN A O 1
ATOM 3068 N N . ASN A 1 383 ? -41.188 3.014 49.416 1.00 9.17 404 ASN A N 1
ATOM 3069 C CA . ASN A 1 383 ? -40.163 3.989 49.126 1.00 9.12 404 ASN A CA 1
ATOM 3070 C C . ASN A 1 383 ? -39.865 4.198 47.639 1.00 9.22 404 ASN A C 1
ATOM 3071 O O . ASN A 1 383 ? -39.134 5.127 47.269 1.00 9.48 404 ASN A O 1
ATOM 3076 N N . SER A 1 384 ? -40.455 3.363 46.788 1.00 8.50 405 SER A N 1
ATOM 3077 C CA . SER A 1 384 ? -40.514 3.677 45.369 1.00 8.46 405 SER A CA 1
ATOM 3078 C C . SER A 1 384 ? -41.007 5.131 45.190 1.00 8.27 405 SER A C 1
ATOM 3079 O O . SER A 1 384 ? -40.540 5.877 44.313 1.00 7.39 405 SER A O 1
ATOM 3082 N N . VAL A 1 385 ? -41.986 5.506 46.005 1.00 8.08 406 VAL A N 1
ATOM 3083 C CA . VAL A 1 385 ? -42.566 6.843 45.927 1.00 8.18 406 VAL A CA 1
ATOM 3084 C C . VAL A 1 385 ? -41.514 7.907 46.230 1.00 8.52 406 VAL A C 1
ATOM 3085 O O . VAL A 1 385 ? -41.434 8.958 45.578 1.00 9.21 406 VAL A O 1
ATOM 3089 N N . SER A 1 386 ? -40.681 7.627 47.211 1.00 8.74 407 SER A N 1
ATOM 3090 C CA . SER A 1 386 ? -39.643 8.578 47.592 1.00 8.67 407 SER A CA 1
ATOM 3091 C C . SER A 1 386 ? -38.681 8.868 46.432 1.00 8.79 407 SER A C 1
ATOM 3092 O O . SER A 1 386 ? -38.336 10.024 46.177 1.00 8.43 407 SER A O 1
ATOM 3095 N N . LEU A 1 387 ? -38.241 7.832 45.725 1.00 8.60 408 LEU A N 1
ATOM 3096 C CA . LEU A 1 387 ? -37.344 8.050 44.579 1.00 8.36 408 LEU A CA 1
ATOM 3097 C C . LEU A 1 387 ? -37.979 8.969 43.543 1.00 8.28 408 LEU A C 1
ATOM 3098 O O . LEU A 1 387 ? -37.341 9.878 43.018 1.00 7.72 408 LEU A O 1
ATOM 3103 N N . LEU A 1 388 ? -39.244 8.723 43.239 1.00 7.44 409 LEU A N 1
ATOM 3104 C CA . LEU A 1 388 ? -39.932 9.563 42.271 1.00 7.47 409 LEU A CA 1
ATOM 3105 C C . LEU A 1 388 ? -40.078 11.005 42.768 1.00 7.27 409 LEU A C 1
ATOM 3106 O O . LEU A 1 388 ? -39.827 11.962 42.035 1.00 6.58 409 LEU A O 1
ATOM 3111 N N . VAL A 1 389 ? -40.518 11.165 44.010 1.00 7.54 410 VAL A N 1
ATOM 3112 C CA . VAL A 1 389 ? -40.839 12.521 44.502 1.00 7.11 410 VAL A CA 1
ATOM 3113 C C . VAL A 1 389 ? -39.573 13.326 44.828 1.00 7.46 410 VAL A C 1
ATOM 3114 O O . VAL A 1 389 ? -39.477 14.528 44.528 1.00 6.79 410 VAL A O 1
ATOM 3118 N N . ASP A 1 390 ? -38.592 12.667 45.431 1.00 7.22 411 ASP A N 1
ATOM 3119 C CA . ASP A 1 390 ? -37.338 13.356 45.719 1.00 7.57 411 ASP A CA 1
ATOM 3120 C C . ASP A 1 390 ? -36.756 13.917 44.418 1.00 8.24 411 ASP A C 1
ATOM 3121 O O . ASP A 1 390 ? -36.316 15.092 44.363 1.00 8.01 411 ASP A O 1
ATOM 3126 N N . ALA A 1 391 ? -36.763 13.094 43.363 1.00 7.71 412 ALA A N 1
ATOM 3127 C CA . ALA A 1 391 ? -36.237 13.529 42.063 1.00 7.71 412 ALA A CA 1
ATOM 3128 C C . ALA A 1 391 ? -37.072 14.671 41.516 1.00 7.73 412 ALA A C 1
ATOM 3129 O O . ALA A 1 391 ? -36.536 15.690 41.080 1.00 7.91 412 ALA A O 1
ATOM 3131 N N . TRP A 1 392 ? -38.388 14.519 41.578 1.00 7.44 413 TRP A N 1
ATOM 3132 C CA . TRP A 1 392 ? -39.289 15.523 41.019 1.00 8.18 413 TRP A CA 1
ATOM 3133 C C . TRP A 1 392 ? -39.053 16.890 41.659 1.00 8.80 413 TRP A C 1
ATOM 3134 O O . TRP A 1 392 ? -39.060 17.920 40.968 1.00 9.32 413 TRP A O 1
ATOM 3145 N N . MET A 1 393 ? -38.849 16.900 42.976 1.00 9.17 414 MET A N 1
ATOM 3146 C CA . MET A 1 393 ? -38.735 18.169 43.691 1.00 10.44 414 MET A CA 1
ATOM 3147 C C . MET A 1 393 ? -37.386 18.823 43.450 1.00 10.57 414 MET A C 1
ATOM 3148 O O . MET A 1 393 ? -37.172 19.971 43.831 1.00 11.53 414 MET A O 1
ATOM 3153 N N . LYS A 1 394 ? -36.485 18.077 42.816 1.00 10.57 415 LYS A N 1
ATOM 3154 C CA . LYS A 1 394 ? -35.170 18.558 42.466 1.00 9.75 415 LYS A CA 1
ATOM 3155 C C . LYS A 1 394 ? -35.083 18.843 40.972 1.00 10.71 415 LYS A C 1
ATOM 3156 O O . LYS A 1 394 ? -33.987 19.057 40.438 1.00 10.77 415 LYS A O 1
ATOM 3162 N N . GLY A 1 395 ? -36.229 18.843 40.299 1.00 10.26 416 GLY A N 1
ATOM 3163 C CA . GLY A 1 395 ? -36.280 19.227 38.889 1.00 10.87 416 GLY A CA 1
ATOM 3164 C C . GLY A 1 395 ? -35.983 18.097 37.921 1.00 10.39 416 GLY A C 1
ATOM 3165 O O . GLY A 1 395 ? -35.814 18.328 36.731 1.00 10.09 416 GLY A O 1
ATOM 3166 N N . ILE A 1 396 ? -35.926 16.868 38.436 1.00 10.59 417 ILE A N 1
ATOM 3167 C CA . ILE A 1 396 ? -35.759 15.689 37.602 1.00 10.57 417 ILE A CA 1
ATOM 3168 C C . ILE A 1 396 ? -37.151 15.157 37.338 1.00 10.95 417 ILE A C 1
ATOM 3169 O O . ILE A 1 396 ? -37.801 14.563 38.220 1.00 10.32 417 ILE A O 1
ATOM 3174 N N . GLN A 1 397 ? -37.625 15.420 36.124 1.00 11.39 418 GLN A N 1
ATOM 3175 C CA . GLN A 1 397 ? -39.026 15.229 35.794 1.00 11.80 418 GLN A CA 1
ATOM 3176 C C . GLN A 1 397 ? -39.166 14.581 34.428 1.00 12.52 418 GLN A C 1
ATOM 3177 O O . GLN A 1 397 ? -39.576 15.218 33.471 1.00 13.29 418 GLN A O 1
ATOM 3183 N N . THR A 1 398 ? -38.819 13.305 34.349 1.00 13.27 419 THR A N 1
ATOM 3184 C CA . THR A 1 398 ? -38.859 12.574 33.089 1.00 14.42 419 THR A CA 1
ATOM 3185 C C . THR A 1 398 ? -40.129 11.742 32.960 1.00 14.84 419 THR A C 1
ATOM 3186 O O . THR A 1 398 ? -40.494 11.341 31.872 1.00 16.30 419 THR A O 1
ATOM 3190 N N . VAL A 1 399 ? -40.780 11.450 34.074 1.00 14.68 420 VAL A N 1
ATOM 3191 C CA . VAL A 1 399 ? -42.032 10.707 34.038 1.00 14.08 420 VAL A CA 1
ATOM 3192 C C . VAL A 1 399 ? -43.214 11.656 33.822 1.00 14.11 420 VAL A C 1
ATOM 3193 O O . VAL A 1 399 ? -43.122 12.862 34.081 1.00 14.01 420 VAL A O 1
ATOM 3197 N N . ASP A 1 400 ? -44.321 11.107 33.345 1.00 13.08 421 ASP A N 1
ATOM 3198 C CA . ASP A 1 400 ? -45.548 11.861 33.228 1.00 13.31 421 ASP A CA 1
ATOM 3199 C C . ASP A 1 400 ? -46.182 12.033 34.616 1.00 12.69 421 ASP A C 1
ATOM 3200 O O . ASP A 1 400 ? -46.392 11.056 35.335 1.00 11.71 421 ASP A O 1
ATOM 3205 N N . ALA A 1 401 ? -46.486 13.274 34.981 1.00 12.03 422 ALA A N 1
ATOM 3206 C CA . ALA A 1 401 ? -46.998 13.589 36.308 1.00 12.55 422 ALA A CA 1
ATOM 3207 C C . ALA A 1 401 ? -48.238 12.779 36.677 1.00 12.94 422 ALA A C 1
ATOM 3208 O O . ALA A 1 401 ? -48.330 12.237 37.779 1.00 11.71 422 ALA A O 1
ATOM 3210 N N . GLU A 1 402 ? -49.207 12.728 35.767 1.00 13.29 423 GLU A N 1
ATOM 3211 C CA . GLU A 1 402 ? -50.476 12.060 36.066 1.00 14.30 423 GLU A CA 1
ATOM 3212 C C . GLU A 1 402 ? -50.310 10.559 36.204 1.00 14.03 423 GLU A C 1
ATOM 3213 O O . GLU A 1 402 ? -50.938 9.941 37.063 1.00 14.12 423 GLU A O 1
ATOM 3219 N N . LYS A 1 403 ? -49.493 9.975 35.334 1.00 13.64 424 LYS A N 1
ATOM 3220 C CA . LYS A 1 403 ? -49.216 8.539 35.392 1.00 13.67 424 LYS A CA 1
ATOM 3221 C C . LYS A 1 403 ? -48.460 8.217 36.682 1.00 12.64 424 LYS A C 1
ATOM 3222 O O . LYS A 1 403 ? -48.754 7.220 37.360 1.00 12.16 424 LYS A O 1
ATOM 3228 N N . ALA A 1 404 ? -47.483 9.057 37.029 1.00 11.42 425 ALA A N 1
ATOM 3229 C CA . ALA A 1 404 ? -46.732 8.829 38.271 1.00 10.50 425 ALA A CA 1
ATOM 3230 C C . ALA A 1 404 ? -47.659 8.918 39.485 1.00 10.12 425 ALA A C 1
ATOM 3231 O O . ALA A 1 404 ? -47.595 8.079 40.378 1.00 9.15 425 ALA A O 1
ATOM 3233 N N . LEU A 1 405 ? -48.533 9.924 39.512 1.00 9.65 426 LEU A N 1
ATOM 3234 C CA . LEU A 1 405 ? -49.453 10.051 40.637 1.00 10.06 426 LEU A CA 1
ATOM 3235 C C . LEU A 1 405 ? -50.356 8.814 40.765 1.00 10.74 426 LEU A C 1
ATOM 3236 O O . LEU A 1 405 ? -50.653 8.357 41.877 1.00 10.94 426 LEU A O 1
ATOM 3241 N N . GLU A 1 406 ? -50.827 8.307 39.623 1.00 10.61 427 GLU A N 1
ATOM 3242 C CA . GLU A 1 406 ? -51.725 7.152 39.605 1.00 10.79 427 GLU A CA 1
ATOM 3243 C C . GLU A 1 406 ? -51.009 5.939 40.190 1.00 10.11 427 GLU A C 1
ATOM 3244 O O . GLU A 1 406 ? -51.567 5.210 41.016 1.00 9.20 427 GLU A O 1
ATOM 3250 N N . ALA A 1 407 ? -49.762 5.748 39.764 1.00 8.64 428 ALA A N 1
ATOM 3251 C CA . ALA A 1 407 ? -48.936 4.653 40.243 1.00 8.46 428 ALA A CA 1
ATOM 3252 C C . ALA A 1 407 ? -48.699 4.751 41.754 1.00 8.37 428 ALA A C 1
ATOM 3253 O O . ALA A 1 407 ? -48.756 3.744 42.465 1.00 8.27 428 ALA A O 1
ATOM 3255 N N . MET A 1 408 ? -48.428 5.965 42.234 1.00 7.87 429 MET A N 1
ATOM 3256 C CA . MET A 1 408 ? -48.164 6.204 43.657 1.00 7.59 429 MET A CA 1
ATOM 3257 C C . MET A 1 408 ? -49.384 5.869 44.495 1.00 6.97 429 MET A C 1
ATOM 3258 O O . MET A 1 408 ? -49.289 5.170 45.502 1.00 6.61 429 MET A O 1
ATOM 3263 N N . ILE A 1 409 ? -50.533 6.399 44.086 1.00 6.25 430 ILE A N 1
ATOM 3264 C CA . ILE A 1 409 ? -51.759 6.138 44.803 1.00 6.39 430 ILE A CA 1
ATOM 3265 C C . ILE A 1 409 ? -52.077 4.637 44.810 1.00 7.19 430 ILE A C 1
ATOM 3266 O O . ILE A 1 409 ? -52.501 4.091 45.842 1.00 8.08 430 ILE A O 1
ATOM 3271 N N . HIS A 1 410 ? -51.901 3.972 43.668 1.00 7.03 431 HIS A N 1
ATOM 3272 C CA . HIS A 1 410 ? -52.206 2.537 43.581 1.00 7.27 431 HIS A CA 1
ATOM 3273 C C . HIS A 1 410 ? -51.310 1.727 44.523 1.00 7.78 431 HIS A C 1
ATOM 3274 O O . HIS A 1 410 ? -51.744 0.770 45.169 1.00 8.05 431 HIS A O 1
ATOM 3281 N N . GLN A 1 411 ? -50.054 2.138 44.617 1.00 7.56 432 GLN A N 1
ATOM 3282 C CA . GLN A 1 411 ? -49.097 1.477 45.495 1.00 8.10 432 GLN A CA 1
ATOM 3283 C C . GLN A 1 411 ? -49.570 1.513 46.963 1.00 8.48 432 GLN A C 1
ATOM 3284 O O . GLN A 1 411 ? -49.213 0.643 47.763 1.00 8.78 432 GLN A O 1
ATOM 3290 N N . THR A 1 412 ? -50.378 2.506 47.316 1.00 8.19 433 THR A N 1
ATOM 3291 C CA . THR A 1 412 ? -50.845 2.645 48.691 1.00 8.38 433 THR A CA 1
ATOM 3292 C C . THR A 1 412 ? -52.257 2.095 48.869 1.00 9.08 433 THR A C 1
ATOM 3293 O O . THR A 1 412 ? -52.755 2.040 49.989 1.00 9.92 433 THR A O 1
ATOM 3297 N N . GLN A 1 413 ? -52.911 1.718 47.773 1.00 9.29 434 GLN A N 1
ATOM 3298 C CA . GLN A 1 413 ? -54.317 1.308 47.831 1.00 10.04 434 GLN A CA 1
ATOM 3299 C C . GLN A 1 413 ? -54.535 -0.107 47.310 1.00 10.27 434 GLN A C 1
ATOM 3300 O O . GLN A 1 413 ? -55.672 -0.513 47.028 1.00 9.45 434 GLN A O 1
ATOM 3306 N N . ALA A 1 414 ? -53.438 -0.849 47.183 1.00 9.87 435 ALA A N 1
ATOM 3307 C CA . ALA A 1 414 ? -53.484 -2.237 46.749 1.00 10.13 435 ALA A CA 1
ATOM 3308 C C . ALA A 1 414 ? -52.220 -2.951 47.220 1.00 9.79 435 ALA A C 1
ATOM 3309 O O . ALA A 1 414 ? -51.248 -2.320 47.618 1.00 9.55 435 ALA A O 1
ATOM 3311 N N . ARG A 1 415 ? -52.245 -4.277 47.155 1.00 9.65 436 ARG A N 1
ATOM 3312 C CA . ARG A 1 415 ? -51.090 -5.087 47.487 1.00 9.45 436 ARG A CA 1
ATOM 3313 C C . ARG A 1 415 ? -51.075 -6.295 46.572 1.00 9.59 436 ARG A C 1
ATOM 3314 O O . ARG A 1 415 ? -52.130 -6.836 46.216 1.00 9.66 436 ARG A O 1
ATOM 3322 N N . HIS A 1 416 ? -49.884 -6.725 46.189 1.00 9.74 437 HIS A N 1
ATOM 3323 C CA . HIS A 1 416 ? -49.742 -7.929 45.383 1.00 10.51 437 HIS A CA 1
ATOM 3324 C C . HIS A 1 416 ? -50.391 -9.112 46.108 1.00 11.14 437 HIS A C 1
ATOM 3325 O O . HIS A 1 416 ? -50.314 -9.220 47.348 1.00 11.17 437 HIS A O 1
ATOM 3332 N N . ALA A 1 417 ? -51.030 -9.990 45.342 1.00 11.62 438 ALA A N 1
ATOM 3333 C CA . ALA A 1 417 ? -51.734 -11.132 45.916 1.00 12.53 438 ALA A CA 1
ATOM 3334 C C . ALA A 1 417 ? -50.817 -12.078 46.688 1.00 12.71 438 ALA A C 1
ATOM 3335 O O . ALA A 1 417 ? -51.238 -12.663 47.682 1.00 12.39 438 ALA A O 1
ATOM 3337 N N . GLU A 1 418 ? -49.574 -12.238 46.228 1.00 13.02 439 GLU A N 1
ATOM 3338 C CA . GLU A 1 418 ? -48.654 -13.200 46.822 1.00 14.21 439 GLU A CA 1
ATOM 3339 C C . GLU A 1 418 ? -47.492 -12.553 47.581 1.00 13.63 439 GLU A C 1
ATOM 3340 O O . GLU A 1 418 ? -46.998 -13.110 48.556 1.00 13.68 439 GLU A O 1
ATOM 3346 N N . ILE A 1 419 ? -47.058 -11.381 47.137 1.00 12.15 440 ILE A N 1
ATOM 3347 C CA . ILE A 1 419 ? -45.831 -10.806 47.661 1.00 11.49 440 ILE A CA 1
ATOM 3348 C C . ILE A 1 419 ? -46.108 -9.592 48.536 1.00 11.32 440 ILE A C 1
ATOM 3349 O O . ILE A 1 419 ? -46.536 -8.552 48.041 1.00 10.71 440 ILE A O 1
ATOM 3354 N N . ALA A 1 420 ? -45.867 -9.722 49.837 1.00 10.35 441 ALA A N 1
ATOM 3355 C CA . ALA A 1 420 ? -46.374 -8.716 50.768 1.00 10.55 441 ALA A CA 1
ATOM 3356 C C . ALA A 1 420 ? -45.703 -7.355 50.614 1.00 10.17 441 ALA A C 1
ATOM 3357 O O . ALA A 1 420 ? -46.341 -6.324 50.865 1.00 10.07 441 ALA A O 1
ATOM 3359 N N . SER A 1 421 ? -44.441 -7.346 50.162 1.00 9.13 442 SER A N 1
ATOM 3360 C CA . SER A 1 421 ? -43.691 -6.111 50.020 1.00 8.69 442 SER A CA 1
ATOM 3361 C C . SER A 1 421 ? -44.034 -5.318 48.745 1.00 8.54 442 SER A C 1
ATOM 3362 O O . SER A 1 421 ? -43.461 -4.243 48.514 1.00 8.38 442 SER A O 1
ATOM 3365 N N . VAL A 1 422 ? -44.922 -5.855 47.907 1.00 8.13 443 VAL A N 1
ATOM 3366 C CA . VAL A 1 422 ? -45.273 -5.189 46.644 1.00 8.06 443 VAL A CA 1
ATOM 3367 C C . VAL A 1 422 ? -46.642 -4.532 46.789 1.00 8.19 443 VAL A C 1
ATOM 3368 O O . VAL A 1 422 ? -47.661 -5.217 46.934 1.00 8.23 443 VAL A O 1
ATOM 3372 N N . GLY A 1 423 ? -46.672 -3.205 46.716 1.00 8.27 444 GLY A N 1
ATOM 3373 C CA . GLY A 1 423 ? -47.864 -2.460 47.114 1.00 7.91 444 GLY A CA 1
ATOM 3374 C C . GLY A 1 423 ? -47.786 -2.199 48.618 1.00 8.14 444 GLY A C 1
ATOM 3375 O O . GLY A 1 423 ? -46.693 -2.067 49.167 1.00 8.74 444 GLY A O 1
ATOM 3376 N N . ARG A 1 424 ? -48.936 -2.159 49.292 1.00 8.82 445 ARG A N 1
ATOM 3377 C CA . ARG A 1 424 ? -48.975 -1.761 50.692 1.00 8.91 445 ARG A CA 1
ATOM 3378 C C . ARG A 1 424 ? -49.634 -2.811 51.584 1.00 9.44 445 ARG A C 1
ATOM 3379 O O . ARG A 1 424 ? -50.856 -2.869 51.708 1.00 9.90 445 ARG A O 1
ATOM 3387 N N . ASP A 1 425 ? -48.814 -3.634 52.220 1.00 9.53 446 ASP A N 1
ATOM 3388 C CA . ASP A 1 425 ? -49.346 -4.639 53.131 1.00 9.65 446 ASP A CA 1
ATOM 3389 C C . ASP A 1 425 ? -50.085 -3.941 54.283 1.00 9.74 446 ASP A C 1
ATOM 3390 O O . ASP A 1 425 ? -49.540 -3.039 54.937 1.00 9.92 446 ASP A O 1
ATOM 3395 N N . GLY A 1 426 ? -51.321 -4.358 54.520 1.00 9.32 447 GLY A N 1
ATOM 3396 C CA . GLY A 1 426 ? -52.125 -3.777 55.592 1.00 9.66 447 GLY A CA 1
ATOM 3397 C C . GLY A 1 426 ? -52.833 -2.472 55.258 1.00 9.54 447 GLY A C 1
ATOM 3398 O O . GLY A 1 426 ? -53.254 -1.759 56.161 1.00 9.22 447 GLY A O 1
ATOM 3399 N N . PHE A 1 427 ? -52.988 -2.152 53.975 1.00 9.53 448 PHE A N 1
ATOM 3400 C CA . PHE A 1 427 ? -53.495 -0.818 53.622 1.00 10.22 448 PHE A CA 1
ATOM 3401 C C . PHE A 1 427 ? -54.925 -0.612 54.102 1.00 10.40 448 PHE A C 1
ATOM 3402 O O . PHE A 1 427 ? -55.312 0.500 54.462 1.00 9.96 448 PHE A O 1
ATOM 3410 N N . GLU A 1 428 ? -55.706 -1.684 54.119 1.00 10.41 449 GLU A N 1
ATOM 3411 C CA . GLU A 1 428 ? -57.098 -1.562 54.534 1.00 11.45 449 GLU A CA 1
ATOM 3412 C C . GLU A 1 428 ? -57.176 -1.137 55.996 1.00 11.20 449 GLU A C 1
ATOM 3413 O O . GLU A 1 428 ? -57.879 -0.185 56.323 1.00 11.71 449 GLU A O 1
ATOM 3419 N N . TYR A 1 429 ? -56.449 -1.834 56.873 1.00 10.55 450 TYR A N 1
ATOM 3420 C CA . TYR A 1 429 ? -56.383 -1.444 58.282 1.00 10.24 450 TYR A CA 1
ATOM 3421 C C . TYR A 1 429 ? -55.857 -0.017 58.434 1.00 9.64 450 TYR A C 1
ATOM 3422 O O . TYR A 1 429 ? -56.386 0.781 59.187 1.00 9.11 450 TYR A O 1
ATOM 3431 N N . TYR A 1 430 ? -54.751 0.274 57.763 1.00 9.76 451 TYR A N 1
ATOM 3432 C CA . TYR A 1 430 ? -54.110 1.587 57.901 1.00 9.40 451 TYR A CA 1
ATOM 3433 C C . TYR A 1 430 ? -55.080 2.721 57.548 1.00 10.26 451 TYR A C 1
ATOM 3434 O O . TYR A 1 430 ? -55.141 3.738 58.246 1.00 10.21 451 TYR A O 1
ATOM 3443 N N . ASP A 1 431 ? -55.823 2.549 56.458 1.00 10.50 452 ASP A N 1
ATOM 3444 C CA . ASP A 1 431 ? -56.772 3.577 56.019 1.00 11.65 452 ASP A CA 1
ATOM 3445 C C . ASP A 1 431 ? -57.911 3.732 57.031 1.00 12.08 452 ASP A C 1
ATOM 3446 O O . ASP A 1 431 ? -58.397 4.836 57.276 1.00 11.95 452 ASP A O 1
ATOM 3451 N N . LYS A 1 432 ? -58.327 2.619 57.624 1.00 11.54 453 LYS A N 1
ATOM 3452 C CA . LYS A 1 432 ? -59.451 2.648 58.564 1.00 11.96 453 LYS A CA 1
ATOM 3453 C C . LYS A 1 432 ? -59.036 3.150 59.942 1.00 11.67 453 LYS A C 1
ATOM 3454 O O . LYS A 1 432 ? -59.750 3.920 60.576 1.00 11.43 453 LYS A O 1
ATOM 3457 N N . LEU A 1 433 ? -57.880 2.697 60.409 1.00 10.97 454 LEU A N 1
ATOM 3458 C CA . LEU A 1 433 ? -57.502 2.870 61.808 1.00 10.53 454 LEU A CA 1
ATOM 3459 C C . LEU A 1 433 ? -56.499 3.984 62.039 1.00 10.41 454 LEU A C 1
ATOM 3460 O O . LEU A 1 433 ? -56.380 4.474 63.150 1.00 10.28 454 LEU A O 1
ATOM 3465 N N . GLY A 1 434 ? -55.748 4.362 61.005 1.00 10.21 455 GLY A N 1
ATOM 3466 C CA . GLY A 1 434 ? -54.674 5.343 61.173 1.00 9.96 455 GLY A CA 1
ATOM 3467 C C . GLY A 1 434 ? -53.332 4.700 61.494 1.00 9.96 455 GLY A C 1
ATOM 3468 O O . GLY A 1 434 ? -52.330 5.399 61.746 1.00 9.81 455 GLY A O 1
ATOM 3469 N N . TYR A 1 435 ? -53.301 3.366 61.495 1.00 9.57 456 TYR A N 1
ATOM 3470 C CA . TYR A 1 435 ? -52.055 2.619 61.742 1.00 9.78 456 TYR A CA 1
ATOM 3471 C C . TYR A 1 435 ? -52.288 1.186 61.306 1.00 9.64 456 TYR A C 1
ATOM 3472 O O . TYR A 1 435 ? -53.443 0.760 61.155 1.00 9.63 456 TYR A O 1
ATOM 3481 N N . VAL A 1 436 ? -51.202 0.441 61.110 1.00 8.97 457 VAL A N 1
ATOM 3482 C CA . VAL A 1 436 ? -51.292 -0.983 60.830 1.00 9.17 457 VAL A CA 1
ATOM 3483 C C . VAL A 1 436 ? -51.202 -1.749 62.155 1.00 10.10 457 VAL A C 1
ATOM 3484 O O . VAL A 1 436 ? -50.279 -1.495 62.951 1.00 9.40 457 VAL A O 1
ATOM 3488 N N . PRO A 1 437 ? -52.162 -2.674 62.403 1.00 10.29 458 PRO A N 1
ATOM 3489 C CA . PRO A 1 437 ? -52.200 -3.344 63.705 1.00 10.22 458 PRO A CA 1
ATOM 3490 C C . PRO A 1 437 ? -51.375 -4.628 63.746 1.00 10.67 458 PRO A C 1
ATOM 3491 O O . PRO A 1 437 ? -51.234 -5.321 62.733 1.00 10.04 458 PRO A O 1
ATOM 3495 N N . TYR A 1 438 ? -50.823 -4.914 64.926 1.00 10.98 459 TYR A N 1
ATOM 3496 C CA . TYR A 1 438 ? -50.084 -6.152 65.212 1.00 11.32 459 TYR A CA 1
ATOM 3497 C C . TYR A 1 438 ? -50.848 -6.831 66.356 1.00 11.69 459 TYR A C 1
ATOM 3498 O O . TYR A 1 438 ? -51.318 -6.157 67.245 1.00 11.31 459 TYR A O 1
ATOM 3507 N N . PRO A 1 439 ? -50.946 -8.176 66.360 1.00 12.39 460 PRO A N 1
ATOM 3508 C CA . PRO A 1 439 ? -50.264 -9.161 65.530 1.00 12.35 460 PRO A CA 1
ATOM 3509 C C . PRO A 1 439 ? -50.967 -9.454 64.204 1.00 12.84 460 PRO A C 1
ATOM 3510 O O . PRO A 1 439 ? -50.551 -10.361 63.488 1.00 13.44 460 PRO A O 1
ATOM 3514 N N . GLU A 1 440 ? -52.014 -8.702 63.873 1.00 12.85 461 GLU A N 1
ATOM 3515 C CA . GLU A 1 440 ? -52.720 -8.892 62.604 1.00 12.73 461 GLU A CA 1
ATOM 3516 C C . GLU A 1 440 ? -51.804 -8.822 61.383 1.00 12.82 461 GLU A C 1
ATOM 3517 O O . GLU A 1 440 ? -51.996 -9.551 60.416 1.00 12.18 461 GLU A O 1
ATOM 3523 N N . VAL A 1 441 ? -50.824 -7.921 61.414 1.00 12.27 462 VAL A N 1
ATOM 3524 C CA . VAL A 1 441 ? -49.886 -7.783 60.298 1.00 12.09 462 VAL A CA 1
ATOM 3525 C C . VAL A 1 441 ? -48.467 -7.793 60.848 1.00 12.16 462 VAL A C 1
ATOM 3526 O O . VAL A 1 441 ? -48.158 -7.037 61.762 1.00 11.88 462 VAL A O 1
ATOM 3530 N N . PRO A 1 442 ? -47.599 -8.670 60.317 1.00 12.31 463 PRO A N 1
ATOM 3531 C CA . PRO A 1 442 ? -46.198 -8.685 60.746 1.00 12.33 463 PRO A CA 1
ATOM 3532 C C . PRO A 1 442 ? -45.529 -7.323 60.568 1.00 12.05 463 PRO A C 1
ATOM 3533 O O . PRO A 1 442 ? -45.775 -6.644 59.570 1.00 11.91 463 PRO A O 1
ATOM 3537 N N . GLU A 1 443 ? -44.697 -6.925 61.525 1.00 11.08 464 GLU A N 1
ATOM 3538 C CA . GLU A 1 443 ? -43.902 -5.708 61.374 1.00 10.50 464 GLU A CA 1
ATOM 3539 C C . GLU A 1 443 ? -44.744 -4.431 61.221 1.00 9.86 464 GLU A C 1
ATOM 3540 O O . GLU A 1 443 ? -44.327 -3.461 60.601 1.00 9.01 464 GLU A O 1
ATOM 3546 N N . ALA A 1 444 ? -45.909 -4.434 61.857 1.00 9.21 465 ALA A N 1
ATOM 3547 C CA . ALA A 1 444 ? -46.928 -3.420 61.651 1.00 8.94 465 ALA A CA 1
ATOM 3548 C C . ALA A 1 444 ? -46.492 -1.994 61.991 1.00 8.88 465 ALA A C 1
ATOM 3549 O O . ALA A 1 444 ? -46.898 -1.050 61.326 1.00 8.93 465 ALA A O 1
ATOM 3551 N N . THR A 1 445 ? -45.715 -1.830 63.054 1.00 8.49 466 THR A N 1
ATOM 3552 C CA . THR A 1 445 ? -45.375 -0.488 63.483 1.00 8.38 466 THR A CA 1
ATOM 3553 C C . THR A 1 445 ? -44.337 0.109 62.531 1.00 8.94 466 THR A C 1
ATOM 3554 O O . THR A 1 445 ? -44.460 1.267 62.105 1.00 8.49 466 THR A O 1
ATOM 3558 N N . ALA A 1 446 ? -43.320 -0.687 62.189 1.00 7.74 467 ALA A N 1
ATOM 3559 C CA . ALA A 1 446 ? -42.326 -0.231 61.206 1.00 8.24 467 ALA A CA 1
ATOM 3560 C C . ALA A 1 446 ? -43.041 0.102 59.884 1.00 8.72 467 ALA A C 1
ATOM 3561 O O . ALA A 1 446 ? -42.740 1.122 59.254 1.00 9.09 467 ALA A O 1
ATOM 3563 N N . LYS A 1 447 ? -44.010 -0.726 59.477 1.00 8.24 468 LYS A N 1
ATOM 3564 C CA . LYS A 1 447 ? -44.770 -0.416 58.264 1.00 9.00 468 LYS A CA 1
ATOM 3565 C C . LYS A 1 447 ? -45.540 0.905 58.377 1.00 9.15 468 LYS A C 1
ATOM 3566 O O . LYS A 1 447 ? -45.495 1.733 57.461 1.00 8.89 468 LYS A O 1
ATOM 3572 N N . THR A 1 448 ? -46.256 1.092 59.488 1.00 8.91 469 THR A N 1
ATOM 3573 C CA . THR A 1 448 ? -47.012 2.321 59.692 1.00 8.99 469 THR A CA 1
ATOM 3574 C C . THR A 1 448 ? -46.087 3.532 59.539 1.00 9.28 469 THR A C 1
ATOM 3575 O O . THR A 1 448 ? -46.436 4.531 58.888 1.00 9.48 469 THR A O 1
ATOM 3579 N N . LEU A 1 449 ? -44.917 3.463 60.162 1.00 8.35 470 LEU A N 1
ATOM 3580 C CA . LEU A 1 449 ? -43.977 4.580 60.094 1.00 8.62 470 LEU A CA 1
ATOM 3581 C C . LEU A 1 449 ? -43.457 4.834 58.669 1.00 8.42 470 LEU A C 1
ATOM 3582 O O . LEU A 1 449 ? -43.350 5.986 58.225 1.00 8.00 470 LEU A O 1
ATOM 3587 N N . GLU A 1 450 ? -43.148 3.772 57.940 1.00 8.44 471 GLU A N 1
ATOM 3588 C CA . GLU A 1 450 ? -42.737 3.924 56.543 1.00 8.84 471 GLU A CA 1
ATOM 3589 C C . GLU A 1 450 ? -43.891 4.498 55.702 1.00 8.42 471 GLU A C 1
ATOM 3590 O O . GLU A 1 450 ? -43.678 5.322 54.810 1.00 8.00 471 GLU A O 1
ATOM 3596 N N . TYR A 1 451 ? -45.110 4.069 55.989 1.00 8.60 472 TYR A N 1
ATOM 3597 C CA . TYR A 1 451 ? -46.262 4.520 55.204 1.00 8.33 472 TYR A CA 1
ATOM 3598 C C . TYR A 1 451 ? -46.616 5.997 55.438 1.00 8.29 472 TYR A C 1
ATOM 3599 O O . TYR A 1 451 ? -47.023 6.694 54.498 1.00 8.55 472 TYR A O 1
ATOM 3608 N N . ALA A 1 452 ? -46.507 6.463 56.679 1.00 7.60 473 ALA A N 1
ATOM 3609 C CA . ALA A 1 452 ? -46.790 7.877 56.973 1.00 8.39 473 ALA A CA 1
ATOM 3610 C C . ALA A 1 452 ? -45.833 8.777 56.167 1.00 8.48 473 ALA A C 1
ATOM 3611 O O . ALA A 1 452 ? -46.213 9.832 55.655 1.00 8.48 473 ALA A O 1
ATOM 3613 N N . TYR A 1 453 ? -44.588 8.336 56.043 1.00 8.71 474 TYR A N 1
ATOM 3614 C CA . TYR A 1 453 ? -43.599 9.042 55.223 1.00 8.88 474 TYR A CA 1
ATOM 3615 C C . TYR A 1 453 ? -43.944 9.014 53.723 1.00 9.29 474 TYR A C 1
ATOM 3616 O O . TYR A 1 453 ? -43.875 10.051 53.025 1.00 9.71 474 TYR A O 1
ATOM 3625 N N . ALA A 1 454 ? -44.299 7.839 53.214 1.00 8.55 475 ALA A N 1
ATOM 3626 C CA . ALA A 1 454 ? -44.637 7.730 51.799 1.00 8.45 475 ALA A CA 1
ATOM 3627 C C . ALA A 1 454 ? -45.877 8.574 51.511 1.00 8.39 475 ALA A C 1
ATOM 3628 O O . ALA A 1 454 ? -45.989 9.194 50.457 1.00 8.27 475 ALA A O 1
ATOM 3630 N N . ASP A 1 455 ? -46.815 8.592 52.446 1.00 7.25 476 ASP A N 1
ATOM 3631 C CA . ASP A 1 455 ? -48.011 9.388 52.240 1.00 7.97 476 ASP A CA 1
ATOM 3632 C C . ASP A 1 455 ? -47.676 10.885 52.233 1.00 7.71 476 ASP A C 1
ATOM 3633 O O . ASP A 1 455 ? -48.250 11.659 51.456 1.00 7.79 476 ASP A O 1
ATOM 3638 N N . TRP A 1 456 ? -46.763 11.302 53.105 1.00 7.23 477 TRP A N 1
ATOM 3639 C CA . TRP A 1 456 ? -46.271 12.686 53.047 1.00 7.38 477 TRP A CA 1
ATOM 3640 C C . TRP A 1 456 ? -45.656 12.962 51.655 1.00 7.10 477 TRP A C 1
ATOM 3641 O O . TRP A 1 456 ? -45.930 14.003 51.040 1.00 6.62 477 TRP A O 1
ATOM 3652 N N . CYS A 1 457 ? -44.855 12.032 51.127 1.00 6.86 478 CYS A N 1
ATOM 3653 C CA . CYS A 1 457 ? -44.272 12.246 49.779 1.00 7.28 478 CYS A CA 1
ATOM 3654 C C . CYS A 1 457 ? -45.364 12.426 48.720 1.00 7.39 478 CYS A C 1
ATOM 3655 O O . CYS A 1 457 ? -45.256 13.284 47.844 1.00 7.51 478 CYS A O 1
ATOM 3658 N N . ILE A 1 458 ? -46.407 11.601 48.786 1.00 6.74 479 ILE A N 1
ATOM 3659 C CA . ILE A 1 458 ? -47.482 11.693 47.792 1.00 6.76 479 ILE A CA 1
ATOM 3660 C C . ILE A 1 458 ? -48.229 13.012 47.928 1.00 7.19 479 ILE A C 1
ATOM 3661 O O . ILE A 1 458 ? -48.608 13.627 46.918 1.00 7.08 479 ILE A O 1
ATOM 3666 N N . ALA A 1 459 ? -48.426 13.460 49.167 1.00 7.30 480 ALA A N 1
ATOM 3667 C CA . ALA A 1 459 ? -49.090 14.753 49.379 1.00 7.34 480 ALA A CA 1
ATOM 3668 C C . ALA A 1 459 ? -48.259 15.877 48.742 1.00 7.63 480 ALA A C 1
ATOM 3669 O O . ALA A 1 459 ? -48.791 16.774 48.072 1.00 7.12 480 ALA A O 1
ATOM 3671 N N . ARG A 1 460 ? -46.955 15.837 48.978 1.00 7.32 481 ARG A N 1
ATOM 3672 C CA . ARG A 1 460 ? -46.064 16.850 48.427 1.00 8.00 481 ARG A CA 1
ATOM 3673 C C . ARG A 1 460 ? -46.164 16.861 46.905 1.00 7.43 481 ARG A C 1
ATOM 3674 O O . ARG A 1 460 ? -46.211 17.925 46.291 1.00 6.50 481 ARG A O 1
ATOM 3682 N N . PHE A 1 461 ? -46.135 15.665 46.313 1.00 7.67 482 PHE A N 1
ATOM 3683 C CA . PHE A 1 461 ? -46.195 15.495 44.866 1.00 7.83 482 PHE A CA 1
ATOM 3684 C C . PHE A 1 461 ? -47.490 16.050 44.319 1.00 7.50 482 PHE A C 1
ATOM 3685 O O . PHE A 1 461 ? -47.464 16.877 43.394 1.00 7.83 482 PHE A O 1
ATOM 3693 N N . ALA A 1 462 ? -48.616 15.633 44.897 1.00 7.08 483 ALA A N 1
ATOM 3694 C CA . ALA A 1 462 ? -49.913 16.102 44.422 1.00 7.37 483 ALA A CA 1
ATOM 3695 C C . ALA A 1 462 ? -49.991 17.626 44.542 1.00 7.42 483 ALA A C 1
ATOM 3696 O O . ALA A 1 462 ? -50.488 18.301 43.645 1.00 7.45 483 ALA A O 1
ATOM 3698 N N . GLU A 1 463 ? -49.516 18.160 45.665 1.00 7.93 484 GLU A N 1
ATOM 3699 C CA . GLU A 1 463 ? -49.598 19.613 45.884 1.00 8.78 484 GLU A CA 1
ATOM 3700 C C . GLU A 1 463 ? -48.846 20.369 44.787 1.00 8.75 484 GLU A C 1
ATOM 3701 O O . GLU A 1 463 ? -49.328 21.389 44.278 1.00 8.37 484 GLU A O 1
ATOM 3707 N N . SER A 1 464 ? -47.673 19.862 44.414 1.00 8.87 485 SER A N 1
ATOM 3708 C CA . SER A 1 464 ? -46.854 20.501 43.379 1.00 9.82 485 SER A CA 1
ATOM 3709 C C . SER A 1 464 ? -47.499 20.450 41.986 1.00 10.56 485 SER A C 1
ATOM 3710 O O . SER A 1 464 ? -47.121 21.221 41.106 1.00 11.27 485 SER A O 1
ATOM 3713 N N . LEU A 1 465 ? -48.482 19.566 41.788 1.00 10.57 486 LEU A N 1
ATOM 3714 C CA . LEU A 1 465 ? -49.214 19.507 40.513 1.00 10.26 486 LEU A CA 1
ATOM 3715 C C . LEU A 1 465 ? -50.449 20.402 40.528 1.00 10.67 486 LEU A C 1
ATOM 3716 O O . LEU A 1 465 ? -51.123 20.565 39.500 1.00 10.18 486 LEU A O 1
ATOM 3721 N N . GLY A 1 466 ? -50.755 20.975 41.690 1.00 10.57 487 GLY A N 1
ATOM 3722 C CA . GLY A 1 466 ? -51.957 21.788 41.848 1.00 10.18 487 GLY A CA 1
ATOM 3723 C C . GLY A 1 466 ? -53.159 20.936 42.223 1.00 11.00 487 GLY A C 1
ATOM 3724 O O . GLY A 1 466 ? -54.305 21.417 42.214 1.00 10.98 487 GLY A O 1
ATOM 3725 N N . LYS A 1 467 ? -52.929 19.660 42.529 1.00 10.53 488 LYS A N 1
ATOM 3726 C CA . LYS A 1 467 ? -54.037 18.792 42.948 1.00 11.59 488 LYS A CA 1
ATOM 3727 C C . LYS A 1 467 ? -54.246 18.830 44.467 1.00 11.72 488 LYS A C 1
ATOM 3728 O O . LYS A 1 467 ? -53.957 17.866 45.183 1.00 10.30 488 LYS A O 1
ATOM 3734 N N . GLN A 1 468 ? -54.772 19.954 44.948 1.00 12.22 489 GLN A N 1
ATOM 3735 C CA . GLN A 1 468 ? -54.844 20.230 46.378 1.00 13.14 489 GLN A CA 1
ATOM 3736 C C . GLN A 1 468 ? -55.750 19.288 47.174 1.00 13.39 489 GLN A C 1
ATOM 3737 O O . GLN A 1 468 ? -55.450 18.969 48.325 1.00 13.95 489 GLN A O 1
ATOM 3743 N N . ASP A 1 469 ? -56.844 18.834 46.578 1.00 13.37 490 ASP A N 1
ATOM 3744 C CA . ASP A 1 469 ? -57.731 17.898 47.271 1.00 14.10 490 ASP A CA 1
ATOM 3745 C C . ASP A 1 469 ? -57.013 16.588 47.577 1.00 13.11 490 ASP A C 1
ATOM 3746 O O . ASP A 1 469 ? -57.050 16.081 48.703 1.00 13.09 490 ASP A O 1
ATOM 3751 N N . ILE A 1 470 ? -56.349 16.036 46.573 1.00 12.62 491 ILE A N 1
ATOM 3752 C CA . ILE A 1 470 ? -55.558 14.826 46.785 1.00 12.08 491 ILE A CA 1
ATOM 3753 C C . ILE A 1 470 ? -54.409 15.092 47.760 1.00 11.59 491 ILE A C 1
ATOM 3754 O O . ILE A 1 470 ? -54.111 14.260 48.636 1.00 10.82 491 ILE A O 1
ATOM 3759 N N . ALA A 1 471 ? -53.762 16.248 47.628 1.00 10.88 492 ALA A N 1
ATOM 3760 C CA . ALA A 1 471 ? -52.693 16.598 48.585 1.00 10.54 492 ALA A CA 1
ATOM 3761 C C . ALA A 1 471 ? -53.216 16.610 50.027 1.00 10.52 492 ALA A C 1
ATOM 3762 O O . ALA A 1 471 ? -52.615 16.019 50.922 1.00 10.11 492 ALA A O 1
ATOM 3764 N N . ASP A 1 472 ? -54.340 17.279 50.257 1.00 10.72 493 ASP A N 1
ATOM 3765 C CA . ASP A 1 472 ? -54.918 17.320 51.600 1.00 11.68 493 ASP A CA 1
ATOM 3766 C C . ASP A 1 472 ? -55.329 15.920 52.094 1.00 11.75 493 ASP A C 1
ATOM 3767 O O . ASP A 1 472 ? -55.168 15.603 53.266 1.00 12.31 493 ASP A O 1
ATOM 3772 N N . GLN A 1 473 ? -55.827 15.064 51.207 1.00 12.12 494 GLN A N 1
ATOM 3773 C CA . GLN A 1 473 ? -56.129 13.677 51.610 1.00 12.88 494 GLN A CA 1
ATOM 3774 C C . GLN A 1 473 ? -54.883 12.993 52.180 1.00 12.00 494 GLN A C 1
ATOM 3775 O O . GLN A 1 473 ? -54.949 12.251 53.165 1.00 12.06 494 GLN A O 1
ATOM 3781 N N . TYR A 1 474 ? -53.746 13.226 51.534 1.00 11.22 495 TYR A N 1
ATOM 3782 C CA . TYR A 1 474 ? -52.530 12.541 51.913 1.00 10.46 495 TYR A CA 1
ATOM 3783 C C . TYR A 1 474 ? -51.810 13.210 53.076 1.00 10.14 495 TYR A C 1
ATOM 3784 O O . TYR A 1 474 ? -51.219 12.524 53.909 1.00 9.74 495 TYR A O 1
ATOM 3793 N N . TYR A 1 475 ? -51.866 14.539 53.143 1.00 9.56 496 TYR A N 1
ATOM 3794 C CA . TYR A 1 475 ? -51.319 15.259 54.285 1.00 9.96 496 TYR A CA 1
ATOM 3795 C C . TYR A 1 475 ? -52.016 14.825 55.576 1.00 10.40 496 TYR A C 1
ATOM 3796 O O . TYR A 1 475 ? -51.402 14.809 56.645 1.00 10.23 496 TYR A O 1
ATOM 3805 N N . GLN A 1 476 ? -53.284 14.438 55.467 1.00 10.41 497 GLN A N 1
ATOM 3806 C CA . GLN A 1 476 ? -54.008 13.932 56.635 1.00 11.03 497 GLN A CA 1
ATOM 3807 C C . GLN A 1 476 ? -53.390 12.655 57.191 1.00 11.11 497 GLN A C 1
ATOM 3808 O O . GLN A 1 476 ? -53.594 12.330 58.356 1.00 11.93 497 GLN A O 1
ATOM 3810 N N . LYS A 1 477 ? -52.622 11.930 56.379 1.00 11.38 498 LYS A N 1
ATOM 3811 C CA . LYS A 1 477 ? -52.008 10.687 56.851 1.00 11.46 498 LYS A CA 1
ATOM 3812 C C . LYS A 1 477 ? -50.553 10.872 57.305 1.00 11.68 498 LYS A C 1
ATOM 3813 O O . LYS A 1 477 ? -49.997 10.020 58.013 1.00 12.51 498 LYS A O 1
ATOM 3819 N N . ALA A 1 478 ? -49.943 11.980 56.897 1.00 10.52 499 ALA A N 1
ATOM 3820 C CA . ALA A 1 478 ? -48.554 12.275 57.231 1.00 10.58 499 ALA A CA 1
ATOM 3821 C C . ALA A 1 478 ? -48.260 12.176 58.731 1.00 10.44 499 ALA A C 1
ATOM 3822 O O . ALA A 1 478 ? -47.187 11.725 59.115 1.00 10.27 499 ALA A O 1
ATOM 3824 N N . PRO A 1 479 ? -49.210 12.606 59.589 1.00 10.75 500 PRO A N 1
ATOM 3825 C CA . PRO A 1 479 ? -48.977 12.503 61.032 1.00 10.56 500 PRO A CA 1
ATOM 3826 C C . PRO A 1 479 ? -49.379 11.154 61.652 1.00 10.25 500 PRO A C 1
ATOM 3827 O O . PRO A 1 479 ? -49.499 11.068 62.867 1.00 9.76 500 PRO A O 1
ATOM 3831 N N . ASN A 1 480 ? -49.604 10.125 60.838 1.00 10.55 501 ASN A N 1
ATOM 3832 C CA . ASN A 1 480 ? -50.077 8.847 61.366 1.00 10.60 501 ASN A CA 1
ATOM 3833 C C . ASN A 1 480 ? -49.049 8.220 62.312 1.00 10.94 501 ASN A C 1
ATOM 3834 O O . ASN A 1 480 ? -49.405 7.366 63.114 1.00 10.78 501 ASN A O 1
ATOM 3839 N N . TYR A 1 481 ? -47.786 8.639 62.220 1.00 10.28 502 TYR A N 1
ATOM 3840 C CA . TYR A 1 481 ? -46.784 8.173 63.184 1.00 10.50 502 TYR A CA 1
ATOM 3841 C C . TYR A 1 481 ? -47.235 8.432 64.622 1.00 10.94 502 TYR A C 1
ATOM 3842 O O . TYR A 1 481 ? -46.894 7.671 65.552 1.00 10.77 502 TYR A O 1
ATOM 3851 N N . ARG A 1 482 ? -47.967 9.524 64.822 1.00 11.08 503 ARG A N 1
ATOM 3852 C CA . ARG A 1 482 ? -48.422 9.863 66.174 1.00 11.75 503 ARG A CA 1
ATOM 3853 C C . ARG A 1 482 ? -49.335 8.801 66.782 1.00 11.42 503 ARG A C 1
ATOM 3854 O O . ARG A 1 482 ? -49.485 8.720 68.001 1.00 11.48 503 ARG A O 1
ATOM 3862 N N . ASN A 1 483 ? -49.972 8.004 65.936 1.00 11.05 504 ASN A N 1
ATOM 3863 C CA . ASN A 1 483 ? -50.972 7.077 66.402 1.00 10.66 504 ASN A CA 1
ATOM 3864 C C . ASN A 1 483 ? -50.346 5.883 67.116 1.00 10.75 504 ASN A C 1
ATOM 3865 O O . ASN A 1 483 ? -51.048 5.114 67.769 1.00 9.83 504 ASN A O 1
ATOM 3870 N N . LEU A 1 484 ? -49.028 5.722 66.997 1.00 9.98 505 LEU A N 1
ATOM 3871 C CA . LEU A 1 484 ? -48.363 4.603 67.668 1.00 10.78 505 LEU A CA 1
ATOM 3872 C C . LEU A 1 484 ? -47.383 5.017 68.771 1.00 10.99 505 LEU A C 1
ATOM 3873 O O . LEU A 1 484 ? -46.735 4.176 69.393 1.00 10.67 505 LEU A O 1
ATOM 3878 N N . TYR A 1 485 ? -47.290 6.313 69.022 1.00 11.74 506 TYR A N 1
ATOM 3879 C CA . TYR A 1 485 ? -46.474 6.800 70.117 1.00 12.25 506 TYR A CA 1
ATOM 3880 C C . TYR A 1 485 ? -47.199 6.542 71.449 1.00 12.74 506 TYR A C 1
ATOM 3881 O O . TYR A 1 485 ? -48.330 6.984 71.650 1.00 12.12 506 TYR A O 1
ATOM 3890 N N . TYR A 1 486 ? -46.554 5.782 72.331 1.00 13.68 507 TYR A N 1
ATOM 3891 C CA . TYR A 1 486 ? -47.174 5.312 73.581 1.00 14.74 507 TYR A CA 1
ATOM 3892 C C . TYR A 1 486 ? -46.839 6.339 74.662 1.00 15.20 507 TYR A C 1
ATOM 3893 O O . TYR A 1 486 ? -45.730 6.317 75.200 1.00 14.88 507 TYR A O 1
ATOM 3902 N N . PRO A 1 487 ? -47.782 7.245 74.986 1.00 16.21 508 PRO A N 1
ATOM 3903 C CA . PRO A 1 487 ? -47.373 8.393 75.806 1.00 16.91 508 PRO A CA 1
ATOM 3904 C C . PRO A 1 487 ? -46.835 8.004 77.183 1.00 17.79 508 PRO A C 1
ATOM 3905 O O . PRO A 1 487 ? -45.838 8.576 77.622 1.00 18.29 508 PRO A O 1
ATOM 3909 N N . GLU A 1 488 ? -47.461 7.028 77.843 1.00 18.42 509 GLU A N 1
ATOM 3910 C CA . GLU A 1 488 ? -46.982 6.573 79.158 1.00 19.26 509 GLU A CA 1
ATOM 3911 C C . GLU A 1 488 ? -45.527 6.100 79.132 1.00 19.52 509 GLU A C 1
ATOM 3912 O O . GLU A 1 488 ? -44.831 6.160 80.150 1.00 20.35 509 GLU A O 1
ATOM 3914 N N . HIS A 1 489 ? -45.063 5.620 77.979 1.00 18.70 510 HIS A N 1
ATOM 3915 C CA . HIS A 1 489 ? -43.722 5.061 77.897 1.00 17.59 510 HIS A CA 1
ATOM 3916 C C . HIS A 1 489 ? -42.728 5.914 77.104 1.00 16.97 510 HIS A C 1
ATOM 3917 O O . HIS A 1 489 ? -41.518 5.775 77.286 1.00 16.67 510 HIS A O 1
ATOM 3924 N N . GLY A 1 490 ? -43.234 6.790 76.235 1.00 15.80 511 GLY A N 1
ATOM 3925 C CA . GLY A 1 490 ? -42.373 7.719 75.503 1.00 15.38 511 GLY A CA 1
ATOM 3926 C C . GLY A 1 490 ? -41.643 7.094 74.322 1.00 14.61 511 GLY A C 1
ATOM 3927 O O . GLY A 1 490 ? -40.570 7.566 73.911 1.00 15.21 511 GLY A O 1
ATOM 3928 N N . PHE A 1 491 ? -42.230 6.035 73.768 1.00 13.69 512 PHE A N 1
ATOM 3929 C CA . PHE A 1 491 ? -41.665 5.338 72.614 1.00 12.86 512 PHE A CA 1
ATOM 3930 C C . PHE A 1 491 ? -42.766 4.875 71.662 1.00 12.64 512 PHE A C 1
ATOM 3931 O O . PHE A 1 491 ? -43.924 4.742 72.061 1.00 12.07 512 PHE A O 1
ATOM 3939 N N . MET A 1 492 ? -42.398 4.573 70.418 1.00 11.51 513 MET A N 1
ATOM 3940 C CA . MET A 1 492 ? -43.337 3.942 69.498 1.00 11.39 513 MET A CA 1
ATOM 3941 C C . MET A 1 492 ? -43.602 2.516 69.986 1.00 11.57 513 MET A C 1
ATOM 3942 O O . MET A 1 492 ? -42.692 1.846 70.493 1.00 11.29 513 MET A O 1
ATOM 3947 N N . TRP A 1 493 ? -44.844 2.060 69.853 1.00 10.87 514 TRP A N 1
ATOM 3948 C CA . TRP A 1 493 ? -45.192 0.686 70.246 1.00 11.45 514 TRP A CA 1
ATOM 3949 C C . TRP A 1 493 ? -46.197 0.182 69.217 1.00 11.44 514 TRP A C 1
ATOM 3950 O O . TRP A 1 493 ? -46.136 0.592 68.055 1.00 11.19 514 TRP A O 1
ATOM 3961 N N . THR A 1 494 ? -47.118 -0.689 69.627 1.00 11.43 515 THR A N 1
ATOM 3962 C CA . THR A 1 494 ? -48.037 -1.292 68.673 1.00 11.79 515 THR A CA 1
ATOM 3963 C C . THR A 1 494 ? -49.401 -1.510 69.321 1.00 12.16 515 THR A C 1
ATOM 3964 O O . THR A 1 494 ? -49.493 -1.656 70.547 1.00 11.34 515 THR A O 1
ATOM 3968 N N . LYS A 1 495 ? -50.450 -1.527 68.498 1.00 12.29 516 LYS A N 1
ATOM 3969 C CA . LYS A 1 495 ? -51.809 -1.834 68.958 1.00 13.26 516 LYS A CA 1
ATOM 3970 C C . LYS A 1 495 ? -52.406 -2.912 68.065 1.00 13.23 516 LYS A C 1
ATOM 3971 O O . LYS A 1 495 ? -52.029 -3.021 66.901 1.00 13.85 516 LYS A O 1
ATOM 3977 N N . ASP A 1 496 ? -53.344 -3.696 68.591 1.00 13.23 517 ASP A N 1
ATOM 3978 C CA . ASP A 1 496 ? -54.100 -4.632 67.755 1.00 13.45 517 ASP A CA 1
ATOM 3979 C C . ASP A 1 496 ? -55.213 -3.893 67.001 1.00 12.98 517 ASP A C 1
ATOM 3980 O O . ASP A 1 496 ? -55.318 -2.676 67.097 1.00 12.92 517 ASP A O 1
ATOM 3985 N N . ALA A 1 497 ? -56.031 -4.611 66.238 1.00 13.58 518 ALA A N 1
ATOM 3986 C CA . ALA A 1 497 ? -57.063 -3.959 65.427 1.00 14.14 518 ALA A CA 1
ATOM 3987 C C . ALA A 1 497 ? -58.166 -3.323 66.280 1.00 15.20 518 ALA A C 1
ATOM 3988 O O . ALA A 1 497 ? -58.951 -2.509 65.789 1.00 15.20 518 ALA A O 1
ATOM 3990 N N . LYS A 1 498 ? -58.217 -3.681 67.560 1.00 15.79 519 LYS A N 1
ATOM 3991 C CA . LYS A 1 498 ? -59.209 -3.096 68.462 1.00 16.70 519 LYS A CA 1
ATOM 3992 C C . LYS A 1 498 ? -58.655 -1.921 69.264 1.00 16.35 519 LYS A C 1
ATOM 3993 O O . LYS A 1 498 ? -59.353 -1.347 70.089 1.00 15.75 519 LYS A O 1
ATOM 3999 N N . GLY A 1 499 ? -57.395 -1.566 69.031 1.00 15.45 520 GLY A N 1
ATOM 4000 C CA . GLY A 1 499 ? -56.839 -0.384 69.676 1.00 15.47 520 GLY A CA 1
ATOM 4001 C C . GLY A 1 499 ? -56.136 -0.656 70.991 1.00 15.62 520 GLY A C 1
ATOM 4002 O O . GLY A 1 499 ? -55.716 0.275 71.669 1.00 15.58 520 GLY A O 1
ATOM 4003 N N . ASN A 1 500 ? -56.008 -1.932 71.352 1.00 15.64 521 ASN A N 1
ATOM 4004 C CA . ASN A 1 500 ? -55.326 -2.327 72.579 1.00 15.70 521 ASN A CA 1
ATOM 4005 C C . ASN A 1 500 ? -53.811 -2.306 72.393 1.00 15.05 521 ASN A C 1
ATOM 4006 O O . ASN A 1 500 ? -53.302 -2.971 71.495 1.00 14.59 521 ASN A O 1
ATOM 4011 N N . TRP A 1 501 ? -53.088 -1.580 73.242 1.00 14.84 522 TRP A N 1
ATOM 4012 C CA . TRP A 1 501 ? -51.616 -1.639 73.203 1.00 14.84 522 TRP A CA 1
ATOM 4013 C C . TRP A 1 501 ? -51.119 -3.054 73.527 1.00 15.29 522 TRP A C 1
ATOM 4014 O O . TRP A 1 501 ? -51.662 -3.739 74.403 1.00 14.73 522 TRP A O 1
ATOM 4025 N N . ARG A 1 502 ? -50.078 -3.497 72.839 1.00 15.10 523 ARG A N 1
ATOM 4026 C CA . ARG A 1 502 ? -49.483 -4.794 73.153 1.00 16.38 523 ARG A CA 1
ATOM 4027 C C . ARG A 1 502 ? -48.991 -4.798 74.608 1.00 16.26 523 ARG A C 1
ATOM 4028 O O . ARG A 1 502 ? -48.500 -3.784 75.107 1.00 16.24 523 ARG A O 1
ATOM 4036 N N . ASP A 1 503 ? -49.161 -5.926 75.294 1.00 16.32 524 ASP A N 1
ATOM 4037 C CA . ASP A 1 503 ? -48.770 -6.058 76.698 1.00 16.45 524 ASP A CA 1
ATOM 4038 C C . ASP A 1 503 ? -47.267 -5.860 76.882 1.00 15.53 524 ASP A C 1
ATOM 4039 O O . ASP A 1 503 ? -46.486 -6.113 75.964 1.00 14.25 524 ASP A O 1
ATOM 4044 N N . ARG A 1 504 ? -46.874 -5.453 78.083 1.00 15.18 525 ARG A N 1
ATOM 4045 C CA . ARG A 1 504 ? -45.472 -5.515 78.536 1.00 15.35 525 ARG A CA 1
ATOM 4046 C C . ARG A 1 504 ? -44.515 -4.737 77.652 1.00 14.89 525 ARG A C 1
ATOM 4047 O O . ARG A 1 504 ? -43.642 -5.309 76.991 1.00 14.56 525 ARG A O 1
ATOM 4055 N N . PHE A 1 505 ? -44.680 -3.421 77.665 1.00 14.66 526 PHE A N 1
ATOM 4056 C CA . PHE A 1 505 ? -43.841 -2.556 76.869 1.00 14.80 526 PHE A CA 1
ATOM 4057 C C . PHE A 1 505 ? -42.367 -2.836 77.123 1.00 14.70 526 PHE A C 1
ATOM 4058 O O . PHE A 1 505 ? -41.952 -2.989 78.256 1.00 14.25 526 PHE A O 1
ATOM 4066 N N . ASP A 1 506 ? -41.574 -2.890 76.060 1.00 15.12 527 ASP A N 1
ATOM 4067 C CA . ASP A 1 506 ? -40.137 -3.100 76.198 1.00 15.43 527 ASP A CA 1
ATOM 4068 C C . ASP A 1 506 ? -39.442 -2.393 75.030 1.00 15.57 527 ASP A C 1
ATOM 4069 O O . ASP A 1 506 ? -39.522 -2.830 73.878 1.00 15.59 527 ASP A O 1
ATOM 4074 N N . ALA A 1 507 ? -38.773 -1.288 75.327 1.00 15.90 528 ALA A N 1
ATOM 4075 C CA . ALA A 1 507 ? -38.163 -0.473 74.288 1.00 16.04 528 ALA A CA 1
ATOM 4076 C C . ALA A 1 507 ? -37.055 -1.198 73.525 1.00 16.96 528 ALA A C 1
ATOM 4077 O O . ALA A 1 507 ? -36.690 -0.791 72.413 1.00 16.91 528 ALA A O 1
ATOM 4079 N N . THR A 1 508 ? -36.529 -2.279 74.104 1.00 17.41 529 THR A N 1
ATOM 4080 C CA . THR A 1 508 ? -35.349 -2.938 73.544 1.00 18.23 529 THR A CA 1
ATOM 4081 C C . THR A 1 508 ? -35.704 -4.216 72.797 1.00 17.84 529 THR A C 1
ATOM 4082 O O . THR A 1 508 ? -34.836 -4.873 72.237 1.00 17.47 529 THR A O 1
ATOM 4086 N N . GLU A 1 509 ? -36.986 -4.557 72.768 1.00 17.21 530 GLU A N 1
ATOM 4087 C CA . GLU A 1 509 ? -37.409 -5.834 72.190 1.00 17.61 530 GLU A CA 1
ATOM 4088 C C . GLU A 1 509 ? -37.510 -5.811 70.655 1.00 17.32 530 GLU A C 1
ATOM 4089 O O . GLU A 1 509 ? -38.281 -5.049 70.078 1.00 16.75 530 GLU A O 1
ATOM 4095 N N . TRP A 1 510 ? -36.725 -6.665 70.004 1.00 17.14 531 TRP A N 1
ATOM 4096 C CA . TRP A 1 510 ? -36.713 -6.749 68.551 1.00 17.09 531 TRP A CA 1
ATOM 4097 C C . TRP A 1 510 ? -37.892 -7.519 68.012 1.00 16.43 531 TRP A C 1
ATOM 4098 O O . TRP A 1 510 ? -38.548 -8.254 68.748 1.00 16.54 531 TRP A O 1
ATOM 4109 N N . GLY A 1 511 ? -38.167 -7.337 66.726 1.00 15.80 532 GLY A N 1
ATOM 4110 C CA . GLY A 1 511 ? -39.087 -8.216 66.020 1.00 15.20 532 GLY A CA 1
ATOM 4111 C C . GLY A 1 511 ? -40.510 -7.795 66.275 1.00 14.21 532 GLY A C 1
ATOM 4112 O O . GLY A 1 511 ? -40.744 -6.667 66.673 1.00 14.11 532 GLY A O 1
ATOM 4113 N N . GLY A 1 512 ? -41.450 -8.709 66.053 1.00 13.75 533 GLY A N 1
ATOM 4114 C CA . GLY A 1 512 ? -42.863 -8.435 66.275 1.00 13.55 533 GLY A CA 1
ATOM 4115 C C . GLY A 1 512 ? -43.342 -7.330 65.345 1.00 13.01 533 GLY A C 1
ATOM 4116 O O . GLY A 1 512 ? -43.290 -7.471 64.118 1.00 13.23 533 GLY A O 1
ATOM 4117 N N . PRO A 1 513 ? -43.799 -6.213 65.919 1.00 12.58 534 PRO A N 1
ATOM 4118 C CA . PRO A 1 513 ? -44.273 -5.068 65.132 1.00 12.16 534 PRO A CA 1
ATOM 4119 C C . PRO A 1 513 ? -43.126 -4.264 64.518 1.00 12.45 534 PRO A C 1
ATOM 4120 O O . PRO A 1 513 ? -43.374 -3.324 63.754 1.00 11.38 534 PRO A O 1
ATOM 4124 N N . PHE A 1 514 ? -41.886 -4.621 64.855 1.00 12.68 535 PHE A N 1
ATOM 4125 C CA . PHE A 1 514 ? -40.741 -3.913 64.313 1.00 13.46 535 PHE A CA 1
ATOM 4126 C C . PHE A 1 514 ? -39.983 -4.760 63.313 1.00 14.76 535 PHE A C 1
ATOM 4127 O O . PHE A 1 514 ? -40.106 -5.984 63.305 1.00 15.24 535 PHE A O 1
ATOM 4135 N N . THR A 1 515 ? -39.189 -4.079 62.489 1.00 15.62 536 THR A N 1
ATOM 4136 C CA . THR A 1 515 ? -38.414 -4.664 61.408 1.00 17.77 536 THR A CA 1
ATOM 4137 C C . THR A 1 515 ? -36.944 -4.383 61.672 1.00 18.05 536 THR A C 1
ATOM 4138 O O . THR A 1 515 ? -36.545 -3.234 61.729 1.00 18.06 536 THR A O 1
ATOM 4142 N N . GLU A 1 516 ? -36.140 -5.422 61.863 1.00 19.40 537 GLU A N 1
ATOM 4143 C CA . GLU A 1 516 ? -34.689 -5.229 61.953 1.00 21.81 537 GLU A CA 1
ATOM 4144 C C . GLU A 1 516 ? -34.270 -4.264 63.060 1.00 21.35 537 GLU A C 1
ATOM 4145 O O . GLU A 1 516 ? -33.287 -3.541 62.924 1.00 22.18 537 GLU A O 1
ATOM 4151 N N . GLY A 1 517 ? -35.009 -4.246 64.159 1.00 20.10 538 GLY A N 1
ATOM 4152 C CA . GLY A 1 517 ? -34.786 -3.210 65.147 1.00 18.00 538 GLY A CA 1
ATOM 4153 C C . GLY A 1 517 ? -35.844 -3.309 66.214 1.00 16.67 538 GLY A C 1
ATOM 4154 O O . GLY A 1 517 ? -36.666 -4.237 66.202 1.00 16.74 538 GLY A O 1
ATOM 4155 N N . SER A 1 518 ? -35.797 -2.366 67.149 1.00 14.76 539 SER A N 1
ATOM 4156 C CA . SER A 1 518 ? -36.706 -2.330 68.272 1.00 12.93 539 SER A CA 1
ATOM 4157 C C . SER A 1 518 ? -37.267 -0.917 68.324 1.00 12.62 539 SER A C 1
ATOM 4158 O O . SER A 1 518 ? -36.933 -0.084 67.479 1.00 11.34 539 SER A O 1
ATOM 4161 N N . SER A 1 519 ? -38.126 -0.650 69.305 1.00 12.34 540 SER A N 1
ATOM 4162 C CA . SER A 1 519 ? -38.681 0.686 69.462 1.00 13.03 540 SER A CA 1
ATOM 4163 C C . SER A 1 519 ? -37.572 1.730 69.635 1.00 13.19 540 SER A C 1
ATOM 4164 O O . SER A 1 519 ? -37.718 2.888 69.243 1.00 12.92 540 SER A O 1
ATOM 4167 N N . TRP A 1 520 ? -36.469 1.307 70.239 1.00 13.63 541 TRP A N 1
ATOM 4168 C CA . TRP A 1 520 ? -35.331 2.191 70.490 1.00 14.79 541 TRP A CA 1
ATOM 4169 C C . TRP A 1 520 ? -34.873 2.836 69.188 1.00 14.11 541 TRP A C 1
ATOM 4170 O O . TRP A 1 520 ? -34.468 4.005 69.177 1.00 14.05 541 TRP A O 1
ATOM 4181 N N . HIS A 1 521 ? -34.933 2.077 68.094 1.00 13.37 542 HIS A N 1
ATOM 4182 C CA . HIS A 1 521 ? -34.540 2.594 66.777 1.00 13.29 542 HIS A CA 1
ATOM 4183 C C . HIS A 1 521 ? -35.704 3.246 66.047 1.00 12.43 542 HIS A C 1
ATOM 4184 O O . HIS A 1 521 ? -35.564 4.343 65.521 1.00 13.07 542 HIS A O 1
ATOM 4191 N N . TRP A 1 522 ? -36.834 2.547 65.993 1.00 11.60 543 TRP A N 1
ATOM 4192 C CA . TRP A 1 522 ? -37.974 2.945 65.150 1.00 11.11 543 TRP A CA 1
ATOM 4193 C C . TRP A 1 522 ? -38.682 4.219 65.616 1.00 11.19 543 TRP A C 1
ATOM 4194 O O . TRP A 1 522 ? -39.358 4.900 64.829 1.00 11.12 543 TRP A O 1
ATOM 4205 N N . THR A 1 523 ? -38.499 4.569 66.885 1.00 11.11 544 THR A N 1
ATOM 4206 C CA . THR A 1 523 ? -39.086 5.802 67.412 1.00 11.35 544 THR A CA 1
ATOM 4207 C C . THR A 1 523 ? -38.560 7.043 66.672 1.00 11.27 544 THR A C 1
ATOM 4208 O O . THR A 1 523 ? -39.242 8.059 66.601 1.00 10.96 544 THR A O 1
ATOM 4212 N N . TRP A 1 524 ? -37.371 6.944 66.083 1.00 10.81 545 TRP A N 1
ATOM 4213 C CA . TRP A 1 524 ? -36.781 8.076 65.352 1.00 10.76 545 TRP A CA 1
ATOM 4214 C C . TRP A 1 524 ? -37.214 8.185 63.898 1.00 10.44 545 TRP A C 1
ATOM 4215 O O . TRP A 1 524 ? -36.824 9.120 63.192 1.00 10.69 545 TRP A O 1
ATOM 4226 N N . SER A 1 525 ? -38.006 7.224 63.436 1.00 10.27 546 SER A N 1
ATOM 4227 C CA . SER A 1 525 ? -38.347 7.149 62.014 1.00 10.95 546 SER A CA 1
ATOM 4228 C C . SER A 1 525 ? -39.451 8.142 61.641 1.00 11.23 546 SER A C 1
ATOM 4229 O O . SER A 1 525 ? -40.550 7.750 61.206 1.00 11.59 546 SER A O 1
ATOM 4232 N N . VAL A 1 526 ? -39.151 9.429 61.818 1.00 10.64 547 VAL A N 1
ATOM 4233 C CA . VAL A 1 526 ? -40.091 10.493 61.475 1.00 11.58 547 VAL A CA 1
ATOM 4234 C C . VAL A 1 526 ? -39.290 11.618 60.818 1.00 11.77 547 VAL A C 1
ATOM 4235 O O . VAL A 1 526 ? -39.204 12.723 61.336 1.00 13.12 547 VAL A O 1
ATOM 4239 N N . PHE A 1 527 ? -38.691 11.340 59.678 1.00 11.58 548 PHE A N 1
ATOM 4240 C CA . PHE A 1 527 ? -37.808 12.340 59.095 1.00 11.65 548 PHE A CA 1
ATOM 4241 C C . PHE A 1 527 ? -38.528 13.445 58.327 1.00 10.56 548 PHE A C 1
ATOM 4242 O O . PHE A 1 527 ? -37.922 14.450 58.019 1.00 9.85 548 PHE A O 1
ATOM 4250 N N . HIS A 1 528 ? -39.811 13.256 58.031 1.00 9.83 549 HIS A N 1
ATOM 4251 C CA . HIS A 1 528 ? -40.616 14.333 57.456 1.00 9.82 549 HIS A CA 1
ATOM 4252 C C . HIS A 1 528 ? -41.162 15.286 58.530 1.00 9.59 549 HIS A C 1
ATOM 4253 O O . HIS A 1 528 ? -41.760 16.330 58.211 1.00 8.90 549 HIS A O 1
ATOM 4260 N N . ASP A 1 529 ? -40.944 14.958 59.804 1.00 9.36 550 ASP A N 1
ATOM 4261 C CA . ASP A 1 529 ? -41.494 15.796 60.877 1.00 9.13 550 ASP A CA 1
ATOM 4262 C C . ASP A 1 529 ? -40.708 15.735 62.202 1.00 9.54 550 ASP A C 1
ATOM 4263 O O . ASP A 1 529 ? -41.262 15.389 63.238 1.00 9.67 550 ASP A O 1
ATOM 4268 N N . PRO A 1 530 ? -39.411 16.076 62.176 1.00 9.22 551 PRO A N 1
ATOM 4269 C CA . PRO A 1 530 ? -38.674 16.081 63.438 1.00 9.75 551 PRO A CA 1
ATOM 4270 C C . PRO A 1 530 ? -39.335 16.972 64.507 1.00 9.94 551 PRO A C 1
ATOM 4271 O O . PRO A 1 530 ? -39.315 16.623 65.682 1.00 9.75 551 PRO A O 1
ATOM 4275 N N . GLU A 1 531 ? -39.906 18.114 64.108 1.00 9.45 552 GLU A N 1
ATOM 4276 C CA . GLU A 1 531 ? -40.540 18.993 65.084 1.00 10.56 552 GLU A CA 1
ATOM 4277 C C . GLU A 1 531 ? -41.746 18.293 65.715 1.00 10.67 552 GLU A C 1
ATOM 4278 O O . GLU A 1 531 ? -41.962 18.380 66.926 1.00 11.43 552 GLU A O 1
ATOM 4284 N N . GLY A 1 532 ? -42.533 17.592 64.904 1.00 10.40 553 GLY A N 1
ATOM 4285 C CA . GLY A 1 532 ? -43.672 16.853 65.452 1.00 10.95 553 GLY A CA 1
ATOM 4286 C C . GLY A 1 532 ? -43.222 15.720 66.367 1.00 11.55 553 GLY A C 1
ATOM 4287 O O . GLY A 1 532 ? -43.886 15.402 67.355 1.00 11.47 553 GLY A O 1
ATOM 4288 N N . LEU A 1 533 ? -42.102 15.078 66.041 1.00 11.29 554 LEU A N 1
ATOM 4289 C CA . LEU A 1 533 ? -41.575 14.057 66.938 1.00 11.96 554 LEU A CA 1
ATOM 4290 C C . LEU A 1 533 ? -41.147 14.681 68.272 1.00 12.88 554 LEU A C 1
ATOM 4291 O O . LEU A 1 533 ? -41.438 14.132 69.343 1.00 13.04 554 LEU A O 1
ATOM 4296 N N . SER A 1 534 ? -40.467 15.827 68.221 1.00 13.54 555 SER A N 1
ATOM 4297 C CA . SER A 1 534 ? -40.053 16.464 69.461 1.00 14.33 555 SER A CA 1
ATOM 4298 C C . SER A 1 534 ? -41.277 16.841 70.291 1.00 14.58 555 SER A C 1
ATOM 4299 O O . SER A 1 534 ? -41.232 16.774 71.513 1.00 14.78 555 SER A O 1
ATOM 4302 N N . GLU A 1 535 ? -42.371 17.210 69.634 1.00 15.14 556 GLU A N 1
ATOM 4303 C CA . GLU A 1 535 ? -43.612 17.503 70.355 1.00 16.46 556 GLU A CA 1
ATOM 4304 C C . GLU A 1 535 ? -44.093 16.281 71.126 1.00 16.27 556 GLU A C 1
ATOM 4305 O O . GLU A 1 535 ? -44.507 16.386 72.280 1.00 16.43 556 GLU A O 1
ATOM 4311 N N . LEU A 1 536 ? -44.076 15.127 70.475 1.00 15.54 557 LEU A N 1
ATOM 4312 C CA . LEU A 1 536 ? -44.431 13.893 71.149 1.00 15.50 557 LEU A CA 1
ATOM 4313 C C . LEU A 1 536 ? -43.527 13.681 72.364 1.00 15.14 557 LEU A C 1
ATOM 4314 O O . LEU A 1 536 ? -43.992 13.269 73.419 1.00 15.15 557 LEU A O 1
ATOM 4319 N N . MET A 1 537 ? -42.237 13.947 72.203 1.00 15.02 558 MET A N 1
ATOM 4320 C CA . MET A 1 537 ? -41.264 13.669 73.251 1.00 15.50 558 MET A CA 1
ATOM 4321 C C . MET A 1 537 ? -41.287 14.707 74.382 1.00 16.28 558 MET A C 1
ATOM 4322 O O . MET A 1 537 ? -40.596 14.547 75.392 1.00 16.51 558 MET A O 1
ATOM 4327 N N . GLY A 1 538 ? -42.059 15.770 74.200 1.00 16.07 559 GLY A N 1
ATOM 4328 C CA . GLY A 1 538 ? -42.182 16.802 75.220 1.00 16.81 559 GLY A CA 1
ATOM 4329 C C . GLY A 1 538 ? -41.365 18.054 74.948 1.00 16.73 559 GLY A C 1
ATOM 4330 O O . GLY A 1 538 ? -41.315 18.946 75.783 1.00 16.96 559 GLY A O 1
ATOM 4331 N N . GLY A 1 539 ? -40.711 18.127 73.788 1.00 16.38 560 GLY A N 1
ATOM 4332 C CA . GLY A 1 539 ? -40.061 19.381 73.371 1.00 15.84 560 GLY A CA 1
ATOM 4333 C C . GLY A 1 539 ? -38.634 19.173 72.906 1.00 15.41 560 GLY A C 1
ATOM 4334 O O . GLY A 1 539 ? -38.122 18.053 72.945 1.00 15.17 560 GLY A O 1
ATOM 4335 N N . HIS A 1 540 ? -37.977 20.252 72.484 1.00 15.02 561 HIS A N 1
ATOM 4336 C CA . HIS A 1 540 ? -36.596 20.153 72.021 1.00 15.43 561 HIS A CA 1
ATOM 4337 C C . HIS A 1 540 ? -35.685 19.597 73.107 1.00 15.97 561 HIS A C 1
ATOM 4338 O O . HIS A 1 540 ? -34.813 18.772 72.832 1.00 15.80 561 HIS A O 1
ATOM 4345 N N . GLU A 1 541 ? -35.890 20.051 74.340 1.00 16.45 562 GLU A N 1
ATOM 4346 C CA . GLU A 1 541 ? -35.050 19.622 75.467 1.00 17.63 562 GLU A CA 1
ATOM 4347 C C . GLU A 1 541 ? -35.034 18.113 75.685 1.00 17.30 562 GLU A C 1
ATOM 4348 O O . GLU A 1 541 ? -33.968 17.506 75.738 1.00 17.81 562 GLU A O 1
ATOM 4354 N N . PRO A 1 542 ? -36.211 17.501 75.833 1.00 17.54 563 PRO A N 1
ATOM 4355 C CA . PRO A 1 542 ? -36.265 16.058 76.019 1.00 17.52 563 PRO A CA 1
ATOM 4356 C C . PRO A 1 542 ? -35.759 15.289 74.800 1.00 17.78 563 PRO A C 1
ATOM 4357 O O . PRO A 1 542 ? -35.209 14.198 74.949 1.00 17.80 563 PRO A O 1
ATOM 4361 N N . MET A 1 543 ? -35.952 15.836 73.600 1.00 17.64 564 MET A N 1
ATOM 4362 C CA . MET A 1 543 ? -35.461 15.165 72.408 1.00 17.86 564 MET A CA 1
ATOM 4363 C C . MET A 1 543 ? -33.938 15.181 72.343 1.00 17.83 564 MET A C 1
ATOM 4364 O O . MET A 1 543 ? -33.316 14.178 72.014 1.00 17.77 564 MET A O 1
ATOM 4369 N N . ILE A 1 544 ? -33.344 16.323 72.660 1.00 17.87 565 ILE A N 1
ATOM 4370 C CA . ILE A 1 544 ? -31.899 16.442 72.717 1.00 18.84 565 ILE A CA 1
ATOM 4371 C C . ILE A 1 544 ? -31.308 15.442 73.723 1.00 19.48 565 ILE A C 1
ATOM 4372 O O . ILE A 1 544 ? -30.263 14.827 73.476 1.00 19.06 565 ILE A O 1
ATOM 4377 N N . ALA A 1 545 ? -31.992 15.272 74.846 1.00 19.99 566 ALA A N 1
ATOM 4378 C CA . ALA A 1 545 ? -31.530 14.364 75.893 1.00 20.73 566 ALA A CA 1
ATOM 4379 C C . ALA A 1 545 ? -31.563 12.925 75.411 1.00 20.95 566 ALA A C 1
ATOM 4380 O O . ALA A 1 545 ? -30.673 12.142 75.706 1.00 21.46 566 ALA A O 1
ATOM 4382 N N . ARG A 1 546 ? -32.588 12.580 74.651 1.00 21.41 567 ARG A N 1
ATOM 4383 C CA . ARG A 1 546 ? -32.708 11.229 74.144 1.00 21.60 567 ARG A CA 1
ATOM 4384 C C . ARG A 1 546 ? -31.701 10.920 73.048 1.00 22.35 567 ARG A C 1
ATOM 4385 O O . ARG A 1 546 ? -31.214 9.790 72.948 1.00 22.12 567 ARG A O 1
ATOM 4393 N N . LEU A 1 547 ? -31.368 11.928 72.244 1.00 22.19 568 LEU A N 1
ATOM 4394 C CA . LEU A 1 547 ? -30.315 11.776 71.255 1.00 22.78 568 LEU A CA 1
ATOM 4395 C C . LEU A 1 547 ? -28.999 11.590 71.990 1.00 23.65 568 LEU A C 1
ATOM 4396 O O . LEU A 1 547 ? -28.189 10.718 71.641 1.00 23.66 568 LEU A O 1
ATOM 4401 N N . ASP A 1 548 ? -28.793 12.411 73.013 1.00 24.29 569 ASP A N 1
ATOM 4402 C CA . ASP A 1 548 ? -27.595 12.311 73.827 1.00 25.66 569 ASP A CA 1
ATOM 4403 C C . ASP A 1 548 ? -27.473 10.911 74.448 1.00 26.61 569 ASP A C 1
ATOM 4404 O O . ASP A 1 548 ? -26.371 10.380 74.557 1.00 26.79 569 ASP A O 1
ATOM 4409 N N . SER A 1 549 ? -28.600 10.310 74.829 1.00 27.91 570 SER A N 1
ATOM 4410 C CA . SER A 1 549 ? -28.585 8.966 75.423 1.00 29.14 570 SER A CA 1
ATOM 4411 C C . SER A 1 549 ? -28.282 7.873 74.392 1.00 30.30 570 SER A C 1
ATOM 4412 O O . SER A 1 549 ? -28.173 6.686 74.730 1.00 30.40 570 SER A O 1
ATOM 4415 N N . MET A 1 550 ? -28.141 8.267 73.132 1.00 31.10 571 MET A N 1
ATOM 4416 C CA . MET A 1 550 ? -27.729 7.323 72.106 1.00 32.33 571 MET A CA 1
ATOM 4417 C C . MET A 1 550 ? -26.243 7.419 71.829 1.00 32.53 571 MET A C 1
ATOM 4418 O O . MET A 1 550 ? -25.595 6.403 71.602 1.00 32.84 571 MET A O 1
ATOM 4423 N N . PHE A 1 551 ? -25.705 8.635 71.849 1.00 33.16 572 PHE A N 1
ATOM 4424 C CA . PHE A 1 551 ? -24.308 8.870 71.466 1.00 34.05 572 PHE A CA 1
ATOM 4425 C C . PHE A 1 551 ? -23.376 9.192 72.633 1.00 35.18 572 PHE A C 1
ATOM 4426 O O . PHE A 1 551 ? -22.248 9.648 72.419 1.00 35.44 572 PHE A O 1
ATOM 4434 N N . VAL A 1 552 ? -23.841 8.968 73.857 1.00 36.28 573 VAL A N 1
ATOM 4435 C CA . VAL A 1 552 ? -23.100 9.378 75.053 1.00 37.51 573 VAL A CA 1
ATOM 4436 C C . VAL A 1 552 ? -21.654 8.871 75.114 1.00 38.03 573 VAL A C 1
ATOM 4437 O O . VAL A 1 552 ? -21.349 7.764 74.679 1.00 38.26 573 VAL A O 1
ATOM 4439 N N . ALA A 1 553 ? -20.770 9.691 75.681 1.00 38.66 574 ALA A N 1
ATOM 4440 C CA . ALA A 1 553 ? -19.380 9.294 75.896 1.00 38.73 574 ALA A CA 1
ATOM 4441 C C . ALA A 1 553 ? -19.282 8.117 76.878 1.00 38.68 574 ALA A C 1
ATOM 4442 O O . ALA A 1 553 ? -20.195 7.879 77.677 1.00 38.87 574 ALA A O 1
ATOM 4444 N N . PRO A 1 554 ? -18.174 7.366 76.806 1.00 38.10 575 PRO A N 1
ATOM 4445 C CA . PRO A 1 554 ? -17.956 6.291 77.762 1.00 37.55 575 PRO A CA 1
ATOM 4446 C C . PRO A 1 554 ? -17.715 6.835 79.174 1.00 36.86 575 PRO A C 1
ATOM 4447 O O . PRO A 1 554 ? -17.189 7.941 79.335 1.00 36.89 575 PRO A O 1
ATOM 4449 N N . ASN A 1 555 ? -18.118 6.073 80.185 1.00 35.99 576 ASN A N 1
ATOM 4450 C CA . ASN A 1 555 ? -17.844 6.438 81.573 1.00 35.15 576 ASN A CA 1
ATOM 4451 C C . ASN A 1 555 ? -16.574 5.737 82.036 1.00 34.75 576 ASN A C 1
ATOM 4452 O O . ASN A 1 555 ? -16.489 4.508 81.989 1.00 34.68 576 ASN A O 1
ATOM 4457 N N . THR A 1 556 ? -15.578 6.507 82.457 1.00 33.99 577 THR A N 1
ATOM 4458 C CA . THR A 1 556 ? -14.327 5.905 82.897 1.00 33.71 577 THR A CA 1
ATOM 4459 C C . THR A 1 556 ? -14.096 6.067 84.400 1.00 33.01 577 THR A C 1
ATOM 4460 O O . THR A 1 556 ? -13.046 5.684 84.911 1.00 32.84 577 THR A O 1
ATOM 4464 N N . TYR A 1 557 ? -15.087 6.624 85.094 1.00 32.49 578 TYR A N 1
ATOM 4465 C CA . TYR A 1 557 ? -15.030 6.792 86.548 1.00 32.32 578 TYR A CA 1
ATOM 4466 C C . TYR A 1 557 ? -13.712 7.453 86.954 1.00 32.25 578 TYR A C 1
ATOM 4467 O O . TYR A 1 557 ? -13.445 8.580 86.544 1.00 31.70 578 TYR A O 1
ATOM 4476 N N . ASN A 1 558 ? -12.888 6.755 87.732 1.00 32.33 579 ASN A N 1
ATOM 4477 C CA . ASN A 1 558 ? -11.572 7.272 88.109 1.00 32.92 579 ASN A CA 1
ATOM 4478 C C . ASN A 1 558 ? -10.427 6.522 87.424 1.00 34.17 579 ASN A C 1
ATOM 4479 O O . ASN A 1 558 ? -9.262 6.701 87.779 1.00 33.96 579 ASN A O 1
ATOM 4484 N N . TYR A 1 559 ? -10.764 5.684 86.443 1.00 35.61 580 TYR A N 1
ATOM 4485 C CA . TYR A 1 559 ? -9.777 4.805 85.803 1.00 37.35 580 TYR A CA 1
ATOM 4486 C C . TYR A 1 559 ? -8.959 5.502 84.705 1.00 38.83 580 TYR A C 1
ATOM 4487 O O . TYR A 1 559 ? -7.947 4.968 84.240 1.00 38.88 580 TYR A O 1
ATOM 4496 N N . GLY A 1 560 ? -9.400 6.690 84.295 1.00 40.60 581 GLY A N 1
ATOM 4497 C CA . GLY A 1 560 ? -8.702 7.456 83.258 1.00 42.89 581 GLY A CA 1
ATOM 4498 C C . GLY A 1 560 ? -7.307 7.889 83.679 1.00 44.50 581 GLY A C 1
ATOM 4499 O O . GLY A 1 560 ? -6.501 8.302 82.842 1.00 44.76 581 GLY A O 1
ATOM 4500 N N . THR A 1 561 ? -7.030 7.787 84.980 1.00 45.97 582 THR A N 1
ATOM 4501 C CA . THR A 1 561 ? -5.711 8.074 85.537 1.00 47.45 582 THR A CA 1
ATOM 4502 C C . THR A 1 561 ? -4.643 7.157 84.940 1.00 48.56 582 THR A C 1
ATOM 4503 O O . THR A 1 561 ? -3.453 7.470 84.976 1.00 48.62 582 THR A O 1
ATOM 4505 N N . TYR A 1 562 ? -5.076 6.022 84.395 1.00 49.96 583 TYR A N 1
ATOM 4506 C CA . TYR A 1 562 ? -4.165 5.105 83.713 1.00 51.35 583 TYR A CA 1
ATOM 4507 C C . TYR A 1 562 ? -3.775 5.653 82.335 1.00 52.34 583 TYR A C 1
ATOM 4508 O O . TYR A 1 562 ? -2.808 5.193 81.726 1.00 52.57 583 TYR A O 1
ATOM 4510 N N . GLY A 1 563 ? -4.532 6.636 81.851 1.00 53.43 584 GLY A N 1
ATOM 4511 C CA . GLY A 1 563 ? -4.206 7.321 80.600 1.00 54.61 584 GLY A CA 1
ATOM 4512 C C . GLY A 1 563 ? -5.398 7.527 79.682 1.00 55.42 584 GLY A C 1
ATOM 4513 O O . GLY A 1 563 ? -6.528 7.162 80.025 1.00 55.65 584 GLY A O 1
ATOM 4514 N N . PHE A 1 564 ? -5.141 8.116 78.513 1.00 56.10 585 PHE A N 1
ATOM 4515 C CA . PHE A 1 564 ? -6.168 8.305 77.480 1.00 56.58 585 PHE A CA 1
ATOM 4516 C C . PHE A 1 564 ? -6.517 6.972 76.815 1.00 56.90 585 PHE A C 1
ATOM 4517 O O . PHE A 1 564 ? -7.543 6.851 76.139 1.00 57.11 585 PHE A O 1
ATOM 4519 N N . VAL A 1 565 ? -5.653 5.978 77.025 1.00 57.18 586 VAL A N 1
ATOM 4520 C CA . VAL A 1 565 ? -5.899 4.604 76.586 1.00 57.40 586 VAL A CA 1
ATOM 4521 C C . VAL A 1 565 ? -7.114 4.002 77.299 1.00 57.49 586 VAL A C 1
ATOM 4522 O O . VAL A 1 565 ? -7.673 2.996 76.852 1.00 57.61 586 VAL A O 1
ATOM 4524 N N . ILE A 1 566 ? -7.515 4.626 78.407 1.00 57.47 587 ILE A N 1
ATOM 4525 C CA . ILE A 1 566 ? -8.668 4.173 79.183 1.00 57.29 587 ILE A CA 1
ATOM 4526 C C . ILE A 1 566 ? -9.984 4.514 78.490 1.00 57.16 587 ILE A C 1
ATOM 4527 O O . ILE A 1 566 ? -10.895 3.687 78.446 1.00 57.05 587 ILE A O 1
ATOM 4529 N N . HIS A 1 567 ? -10.080 5.729 77.948 1.00 57.06 588 HIS A N 1
ATOM 4530 C CA . HIS A 1 567 ? -11.313 6.190 77.293 1.00 56.91 588 HIS A CA 1
ATOM 4531 C C . HIS A 1 567 ? -11.565 5.501 75.944 1.00 56.68 588 HIS A C 1
ATOM 4532 O O . HIS A 1 567 ? -12.698 5.483 75.449 1.00 56.38 588 HIS A O 1
ATOM 4534 N N . GLU A 1 568 ? -10.504 4.940 75.361 1.00 56.50 589 GLU A N 1
ATOM 4535 C CA . GLU A 1 568 ? -10.608 4.179 74.111 1.00 56.19 589 GLU A CA 1
ATOM 4536 C C . GLU A 1 568 ? -11.200 2.793 74.371 1.00 55.87 589 GLU A C 1
ATOM 4537 O O . GLU A 1 568 ? -12.195 2.413 73.749 1.00 56.00 589 GLU A O 1
ATOM 4539 N N . ILE A 1 569 ? -10.595 2.048 75.296 1.00 55.37 590 ILE A N 1
ATOM 4540 C CA . ILE A 1 569 ? -11.140 0.753 75.715 1.00 54.91 590 ILE A CA 1
ATOM 4541 C C . ILE A 1 569 ? -12.576 0.913 76.221 1.00 54.52 590 ILE A C 1
ATOM 4542 O O . ILE A 1 569 ? -13.419 0.031 76.038 1.00 54.58 590 ILE A O 1
ATOM 4544 N N . ALA A 1 570 ? -12.850 2.057 76.841 1.00 53.74 591 ALA A N 1
ATOM 4545 C CA . ALA A 1 570 ? -14.168 2.336 77.396 1.00 53.04 591 ALA A CA 1
ATOM 4546 C C . ALA A 1 570 ? -15.209 2.636 76.317 1.00 52.51 591 ALA A C 1
ATOM 4547 O O . ALA A 1 570 ? -16.398 2.377 76.501 1.00 52.50 591 ALA A O 1
ATOM 4549 N N . GLU A 1 571 ? -14.763 3.190 75.193 1.00 51.92 592 GLU A N 1
ATOM 4550 C CA . GLU A 1 571 ? -15.686 3.579 74.128 1.00 51.17 592 GLU A CA 1
ATOM 4551 C C . GLU A 1 571 ? -16.182 2.358 73.355 1.00 50.50 592 GLU A C 1
ATOM 4552 O O . GLU A 1 571 ? -17.318 2.333 72.876 1.00 50.16 592 GLU A O 1
ATOM 4558 N N . MET A 1 572 ? -15.323 1.345 73.254 1.00 49.97 593 MET A N 1
ATOM 4559 C CA . MET A 1 572 ? -15.704 0.059 72.673 1.00 49.57 593 MET A CA 1
ATOM 4560 C C . MET A 1 572 ? -16.989 -0.478 73.300 1.00 49.27 593 MET A C 1
ATOM 4561 O O . MET A 1 572 ? -17.866 -0.996 72.603 1.00 49.08 593 MET A O 1
ATOM 4566 N N . VAL A 1 573 ? -17.083 -0.352 74.623 1.00 48.81 594 VAL A N 1
ATOM 4567 C CA . VAL A 1 573 ? -18.167 -0.957 75.393 1.00 48.47 594 VAL A CA 1
ATOM 4568 C C . VAL A 1 573 ? -19.554 -0.485 74.948 1.00 48.32 594 VAL A C 1
ATOM 4569 O O . VAL A 1 573 ? -20.447 -1.305 74.727 1.00 48.61 594 VAL A O 1
ATOM 4573 N N . ALA A 1 574 ? -19.734 0.825 74.799 1.00 47.77 595 ALA A N 1
ATOM 4574 C CA . ALA A 1 574 ? -21.012 1.356 74.317 1.00 47.32 595 ALA A CA 1
ATOM 4575 C C . ALA A 1 574 ? -21.359 0.805 72.932 1.00 46.95 595 ALA A C 1
ATOM 4576 O O . ALA A 1 574 ? -22.503 0.420 72.667 1.00 46.88 595 ALA A O 1
ATOM 4578 N N . LEU A 1 575 ? -20.364 0.769 72.051 1.00 46.35 596 LEU A N 1
ATOM 4579 C CA . LEU A 1 575 ? -20.570 0.302 70.686 1.00 45.89 596 LEU A CA 1
ATOM 4580 C C . LEU A 1 575 ? -20.942 -1.179 70.663 1.00 45.54 596 LEU A C 1
ATOM 4581 O O . LEU A 1 575 ? -21.843 -1.593 69.934 1.00 45.33 596 LEU A O 1
ATOM 4586 N N . ASN A 1 576 ? -20.245 -1.968 71.478 1.00 45.39 597 ASN A N 1
ATOM 4587 C CA . ASN A 1 576 ? -20.510 -3.399 71.595 1.00 45.15 597 ASN A CA 1
ATOM 4588 C C . ASN A 1 576 ? -21.862 -3.714 72.238 1.00 44.71 597 ASN A C 1
ATOM 4589 O O . ASN A 1 576 ? -22.505 -4.700 71.883 1.00 44.77 597 ASN A O 1
ATOM 4594 N N . MET A 1 577 ? -22.299 -2.866 73.165 1.00 43.95 598 MET A N 1
ATOM 4595 C CA . MET A 1 577 ? -23.634 -3.007 73.749 1.00 43.13 598 MET A CA 1
ATOM 4596 C C . MET A 1 577 ? -24.685 -2.461 72.786 1.00 42.46 598 MET A C 1
ATOM 4597 O O . MET A 1 577 ? -25.849 -2.864 72.828 1.00 42.69 598 MET A O 1
ATOM 4599 N N . GLY A 1 578 ? -24.269 -1.542 71.915 1.00 41.41 599 GLY A N 1
ATOM 4600 C CA . GLY A 1 578 ? -25.128 -1.054 70.827 1.00 39.75 599 GLY A CA 1
ATOM 4601 C C . GLY A 1 578 ? -26.138 0.046 71.134 1.00 38.46 599 GLY A C 1
ATOM 4602 O O . GLY A 1 578 ? -27.256 0.019 70.606 1.00 38.70 599 GLY A O 1
ATOM 4603 N N . GLN A 1 579 ? -25.756 1.022 71.961 1.00 36.85 600 GLN A N 1
ATOM 4604 C CA . GLN A 1 579 ? -26.632 2.157 72.272 1.00 35.05 600 GLN A CA 1
ATOM 4605 C C . GLN A 1 579 ? -26.921 2.969 71.001 1.00 34.00 600 GLN A C 1
ATOM 4606 O O . GLN A 1 579 ? -28.071 3.392 70.757 1.00 33.33 600 GLN A O 1
ATOM 4608 N N . TYR A 1 580 ? -25.878 3.182 70.192 1.00 32.07 601 TYR A N 1
ATOM 4609 C CA . TYR A 1 580 ? -26.075 3.713 68.837 1.00 30.27 601 TYR A CA 1
ATOM 4610 C C . TYR A 1 580 ? -25.849 2.615 67.803 1.00 28.45 601 TYR A C 1
ATOM 4611 O O . TYR A 1 580 ? -24.739 2.106 67.667 1.00 28.88 601 TYR A O 1
ATOM 4620 N N . ALA A 1 581 ? -26.897 2.234 67.083 1.00 25.74 602 ALA A N 1
ATOM 4621 C CA . ALA A 1 581 ? -26.754 1.155 66.117 1.00 23.55 602 ALA A CA 1
ATOM 4622 C C . ALA A 1 581 ? -26.450 1.741 64.746 1.00 21.81 602 ALA A C 1
ATOM 4623 O O . ALA A 1 581 ? -27.307 1.768 63.867 1.00 20.76 602 ALA A O 1
ATOM 4625 N N . HIS A 1 582 ? -25.230 2.228 64.571 1.00 20.26 603 HIS A N 1
ATOM 4626 C CA . HIS A 1 582 ? -24.873 2.866 63.310 1.00 18.81 603 HIS A CA 1
ATOM 4627 C C . HIS A 1 582 ? -25.131 1.906 62.140 1.00 18.19 603 HIS A C 1
ATOM 4628 O O . HIS A 1 582 ? -24.645 0.781 62.119 1.00 17.82 603 HIS A O 1
ATOM 4635 N N . GLY A 1 583 ? -25.914 2.357 61.176 1.00 18.14 604 GLY A N 1
ATOM 4636 C CA . GLY A 1 583 ? -26.282 1.514 60.054 1.00 17.78 604 GLY A CA 1
ATOM 4637 C C . GLY A 1 583 ? -27.734 1.085 60.131 1.00 17.92 604 GLY A C 1
ATOM 4638 O O . GLY A 1 583 ? -28.353 0.796 59.104 1.00 18.04 604 GLY A O 1
ATOM 4639 N N . ASN A 1 584 ? -28.279 1.027 61.341 1.00 16.60 605 ASN A N 1
ATOM 4640 C CA . ASN A 1 584 ? -29.672 0.641 61.485 1.00 16.68 605 ASN A CA 1
ATOM 4641 C C . ASN A 1 584 ? -30.542 1.697 60.806 1.00 16.13 605 ASN A C 1
ATOM 4642 O O . ASN A 1 584 ? -30.463 2.891 61.118 1.00 16.29 605 ASN A O 1
ATOM 4647 N N . GLN A 1 585 ? -31.339 1.253 59.844 1.00 15.38 606 GLN A N 1
ATOM 4648 C CA . GLN A 1 585 ? -31.987 2.163 58.893 1.00 14.96 606 GLN A CA 1
ATOM 4649 C C . GLN A 1 585 ? -32.776 3.326 59.518 1.00 14.00 606 GLN A C 1
ATOM 4650 O O . GLN A 1 585 ? -32.542 4.486 59.168 1.00 14.09 606 GLN A O 1
ATOM 4656 N N . PRO A 1 586 ? -33.723 3.033 60.428 1.00 13.30 607 PRO A N 1
ATOM 4657 C CA . PRO A 1 586 ? -34.517 4.132 60.962 1.00 13.45 607 PRO A CA 1
ATOM 4658 C C . PRO A 1 586 ? -33.734 5.156 61.795 1.00 13.43 607 PRO A C 1
ATOM 4659 O O . PRO A 1 586 ? -34.299 6.189 62.135 1.00 13.70 607 PRO A O 1
ATOM 4663 N N . VAL A 1 587 ? -32.480 4.877 62.153 1.00 12.96 608 VAL A N 1
ATOM 4664 C CA . VAL A 1 587 ? -31.680 5.902 62.837 1.00 13.24 608 VAL A CA 1
ATOM 4665 C C . VAL A 1 587 ? -30.488 6.413 62.019 1.00 13.08 608 VAL A C 1
ATOM 4666 O O . VAL A 1 587 ? -29.679 7.160 62.549 1.00 13.90 608 VAL A O 1
ATOM 4670 N N . GLN A 1 588 ? -30.389 6.053 60.739 1.00 13.03 609 GLN A N 1
ATOM 4671 C CA . GLN A 1 588 ? -29.288 6.570 59.895 1.00 14.40 609 GLN A CA 1
ATOM 4672 C C . GLN A 1 588 ? -29.224 8.113 59.880 1.00 13.70 609 GLN A C 1
ATOM 4673 O O . GLN A 1 588 ? -28.152 8.696 59.809 1.00 14.06 609 GLN A O 1
ATOM 4679 N N . HIS A 1 589 ? -30.381 8.756 59.937 1.00 13.15 610 HIS A N 1
ATOM 4680 C CA . HIS A 1 589 ? -30.465 10.222 59.900 1.00 12.82 610 HIS A CA 1
ATOM 4681 C C . HIS A 1 589 ? -30.325 10.866 61.280 1.00 12.44 610 HIS A C 1
ATOM 4682 O O . HIS A 1 589 ? -30.217 12.082 61.387 1.00 12.14 610 HIS A O 1
ATOM 4689 N N . ALA A 1 590 ? -30.327 10.061 62.343 1.00 11.93 611 ALA A N 1
ATOM 4690 C CA . ALA A 1 590 ? -30.589 10.622 63.679 1.00 11.44 611 ALA A CA 1
ATOM 4691 C C . ALA A 1 590 ? -29.523 11.599 64.181 1.00 10.95 611 ALA A C 1
ATOM 4692 O O . ALA A 1 590 ? -29.840 12.567 64.873 1.00 9.91 611 ALA A O 1
ATOM 4694 N N . ILE A 1 591 ? -28.260 11.363 63.844 1.00 10.79 612 ILE A N 1
ATOM 4695 C CA . ILE A 1 591 ? -27.221 12.300 64.270 1.00 11.66 612 ILE A CA 1
ATOM 4696 C C . ILE A 1 591 ? -27.482 13.723 63.776 1.00 11.34 612 ILE A C 1
ATOM 4697 O O . ILE A 1 591 ? -27.079 14.693 64.424 1.00 11.93 612 ILE A O 1
ATOM 4702 N N . TYR A 1 592 ? -28.189 13.850 62.653 1.00 10.52 613 TYR A N 1
ATOM 4703 C CA . TYR A 1 592 ? -28.442 15.171 62.077 1.00 10.03 613 TYR A CA 1
ATOM 4704 C C . TYR A 1 592 ? -29.613 15.874 62.742 1.00 10.31 613 TYR A C 1
ATOM 4705 O O . TYR A 1 592 ? -29.872 17.039 62.438 1.00 10.64 613 TYR A O 1
ATOM 4714 N N . LEU A 1 593 ? -30.321 15.190 63.636 1.00 10.06 614 LEU A N 1
ATOM 4715 C CA . LEU A 1 593 ? -31.546 15.776 64.213 1.00 10.86 614 LEU A CA 1
ATOM 4716 C C . LEU A 1 593 ? -31.245 16.967 65.130 1.00 11.12 614 LEU A C 1
ATOM 4717 O O . LEU A 1 593 ? -32.097 17.820 65.338 1.00 11.40 614 LEU A O 1
ATOM 4722 N N . TYR A 1 594 ? -30.037 17.039 65.678 1.00 11.50 615 TYR A N 1
ATOM 4723 C CA . TYR A 1 594 ? -29.684 18.210 66.483 1.00 11.61 615 TYR A CA 1
ATOM 4724 C C . TYR A 1 594 ? -29.803 19.511 65.681 1.00 11.63 615 TYR A C 1
ATOM 4725 O O . TYR A 1 594 ? -29.984 20.564 66.276 1.00 12.22 615 TYR A O 1
ATOM 4734 N N . ASP A 1 595 ? -29.694 19.426 64.353 1.00 10.98 616 ASP A N 1
ATOM 4735 C CA . ASP A 1 595 ? -29.823 20.595 63.453 1.00 10.50 616 ASP A CA 1
ATOM 4736 C C . ASP A 1 595 ? -31.214 21.206 63.484 1.00 10.84 616 ASP A C 1
ATOM 4737 O O . ASP A 1 595 ? -31.398 22.363 63.087 1.00 10.36 616 ASP A O 1
ATOM 4742 N N . TYR A 1 596 ? -32.198 20.414 63.911 1.00 11.08 617 TYR A N 1
ATOM 4743 C CA . TYR A 1 596 ? -33.612 20.801 63.869 1.00 10.74 617 TYR A CA 1
ATOM 4744 C C . TYR A 1 596 ? -34.108 21.358 65.202 1.00 10.82 617 TYR A C 1
ATOM 4745 O O . TYR A 1 596 ? -35.210 21.916 65.291 1.00 9.75 617 TYR A O 1
ATOM 4754 N N . ILE A 1 597 ? -33.305 21.182 66.248 1.00 10.95 618 ILE A N 1
ATOM 4755 C CA . ILE A 1 597 ? -33.757 21.499 67.587 1.00 11.57 618 ILE A CA 1
ATOM 4756 C C . ILE A 1 597 ? -32.734 22.340 68.343 1.00 11.86 618 ILE A C 1
ATOM 4757 O O . ILE A 1 597 ? -32.733 22.352 69.568 1.00 12.20 618 ILE A O 1
ATOM 4762 N N . GLY A 1 598 ? -31.835 22.994 67.608 1.00 11.91 619 GLY A N 1
ATOM 4763 C CA . GLY A 1 598 ? -31.050 24.094 68.163 1.00 11.60 619 GLY A CA 1
ATOM 4764 C C . GLY A 1 598 ? -29.657 23.820 68.680 1.00 12.02 619 GLY A C 1
ATOM 4765 O O . GLY A 1 598 ? -29.048 24.693 69.297 1.00 11.69 619 GLY A O 1
ATOM 4766 N N . GLN A 1 599 ? -29.122 22.629 68.437 1.00 11.83 620 GLN A N 1
ATOM 4767 C CA . GLN A 1 599 ? -27.763 22.365 68.900 1.00 12.04 620 GLN A CA 1
ATOM 4768 C C . GLN A 1 599 ? -26.908 21.697 67.826 1.00 11.66 620 GLN A C 1
ATOM 4769 O O . GLN A 1 599 ? -26.473 20.554 68.001 1.00 12.00 620 GLN A O 1
ATOM 4775 N N . PRO A 1 600 ? -26.668 22.407 66.711 1.00 11.17 621 PRO A N 1
ATOM 4776 C CA . PRO A 1 600 ? -25.926 21.845 65.572 1.00 11.37 621 PRO A CA 1
ATOM 4777 C C . PRO A 1 600 ? -24.524 21.370 65.949 1.00 11.37 621 PRO A C 1
ATOM 4778 O O . PRO A 1 600 ? -23.965 20.502 65.277 1.00 10.99 621 PRO A O 1
ATOM 4782 N N . TRP A 1 601 ? -23.959 21.928 67.017 1.00 11.19 622 TRP A N 1
ATOM 4783 C CA . TRP A 1 601 ? -22.604 21.541 67.414 1.00 11.56 622 TRP A CA 1
ATOM 4784 C C . TRP A 1 601 ? -22.522 20.079 67.826 1.00 11.75 622 TRP A C 1
ATOM 4785 O O . TRP A 1 601 ? -21.488 19.451 67.643 1.00 11.57 622 TRP A O 1
ATOM 4796 N N . LYS A 1 602 ? -23.614 19.540 68.368 1.00 11.37 623 LYS A N 1
ATOM 4797 C CA . LYS A 1 602 ? -23.661 18.124 68.714 1.00 11.89 623 LYS A CA 1
ATOM 4798 C C . LYS A 1 602 ? -23.680 17.207 67.470 1.00 11.46 623 LYS A C 1
ATOM 4799 O O . LYS A 1 602 ? -23.053 16.162 67.461 1.00 11.73 623 LYS A O 1
ATOM 4805 N N . THR A 1 603 ? -24.400 17.618 66.429 1.00 11.66 624 THR A N 1
ATOM 4806 C CA . THR A 1 603 ? -24.342 16.959 65.129 1.00 11.43 624 THR A CA 1
ATOM 4807 C C . THR A 1 603 ? -22.902 16.947 64.639 1.00 11.91 624 THR A C 1
ATOM 4808 O O . THR A 1 603 ? -22.382 15.905 64.246 1.00 12.55 624 THR A O 1
ATOM 4812 N N . GLN A 1 604 ? -22.243 18.099 64.730 1.00 11.46 625 GLN A N 1
ATOM 4813 C CA . GLN A 1 604 ? -20.886 18.240 64.237 1.00 11.39 625 GLN A CA 1
ATOM 4814 C C . GLN A 1 604 ? -19.928 17.303 64.989 1.00 12.15 625 GLN A C 1
ATOM 4815 O O . GLN A 1 604 ? -19.108 16.606 64.371 1.00 11.92 625 GLN A O 1
ATOM 4821 N N . TYR A 1 605 ? -20.031 17.280 66.316 1.00 12.26 626 TYR A N 1
ATOM 4822 C CA . TYR A 1 605 ? -19.140 16.436 67.113 1.00 12.89 626 TYR A CA 1
ATOM 4823 C C . TYR A 1 605 ? -19.352 14.951 66.825 1.00 13.13 626 TYR A C 1
ATOM 4824 O O . TYR A 1 605 ? -18.397 14.235 66.514 1.00 13.30 626 TYR A O 1
ATOM 4833 N N . HIS A 1 606 ? -20.593 14.493 66.950 1.00 12.76 627 HIS A N 1
ATOM 4834 C CA . HIS A 1 606 ? -20.903 13.068 66.837 1.00 13.63 627 HIS A CA 1
ATOM 4835 C C . HIS A 1 606 ? -20.677 12.507 65.444 1.00 13.37 627 HIS A C 1
ATOM 4836 O O . HIS A 1 606 ? -20.189 11.388 65.282 1.00 13.54 627 HIS A O 1
ATOM 4843 N N . LEU A 1 607 ? -21.039 13.285 64.438 1.00 12.58 628 LEU A N 1
ATOM 4844 C CA . LEU A 1 607 ? -20.800 12.900 63.066 1.00 12.92 628 LEU A CA 1
ATOM 4845 C C . LEU A 1 607 ? -19.301 12.674 62.831 1.00 12.22 628 LEU A C 1
ATOM 4846 O O . LEU A 1 607 ? -18.878 11.632 62.307 1.00 11.07 628 LEU A O 1
ATOM 4851 N N . ARG A 1 608 ? -18.482 13.640 63.223 1.00 11.16 629 ARG A N 1
ATOM 4852 C CA . ARG A 1 608 ? -17.050 13.476 63.016 1.00 11.11 629 ARG A CA 1
ATOM 4853 C C . ARG A 1 608 ? -16.505 12.297 63.831 1.00 11.68 629 ARG A C 1
ATOM 4854 O O . ARG A 1 608 ? -15.638 11.568 63.376 1.00 11.62 629 ARG A O 1
ATOM 4862 N N . ASN A 1 609 ? -17.055 12.082 65.017 1.00 11.85 630 ASN A N 1
ATOM 4863 C CA . ASN A 1 609 ? -16.636 10.950 65.851 1.00 12.19 630 ASN A CA 1
ATOM 4864 C C . ASN A 1 609 ? -16.960 9.609 65.155 1.00 11.62 630 ASN A C 1
ATOM 4865 O O . ASN A 1 609 ? -16.102 8.725 65.055 1.00 10.90 630 ASN A O 1
ATOM 4870 N N . VAL A 1 610 ? -18.177 9.481 64.635 1.00 10.55 631 VAL A N 1
ATOM 4871 C CA . VAL A 1 610 ? -18.571 8.276 63.892 1.00 10.79 631 VAL A CA 1
ATOM 4872 C C . VAL A 1 610 ? -17.676 8.043 62.653 1.00 11.05 631 VAL A C 1
ATOM 4873 O O . VAL A 1 610 ? -17.200 6.942 62.417 1.00 10.75 631 VAL A O 1
ATOM 4877 N N . MET A 1 611 ? -17.429 9.085 61.869 1.00 11.31 632 MET A N 1
ATOM 4878 C CA A MET A 1 611 ? -16.599 8.927 60.679 0.50 11.34 632 MET A CA 1
ATOM 4879 C CA B MET A 1 611 ? -16.579 8.964 60.693 0.50 11.40 632 MET A CA 1
ATOM 4880 C C . MET A 1 611 ? -15.202 8.436 61.047 1.00 11.51 632 MET A C 1
ATOM 4881 O O . MET A 1 611 ? -14.631 7.600 60.339 1.00 11.86 632 MET A O 1
ATOM 4890 N N . ASP A 1 612 ? -14.662 8.938 62.149 1.00 11.89 633 ASP A N 1
ATOM 4891 C CA . ASP A 1 612 ? -13.321 8.539 62.588 1.00 13.08 633 ASP A CA 1
ATOM 4892 C C . ASP A 1 612 ? -13.314 7.132 63.185 1.00 13.57 633 ASP A C 1
ATOM 4893 O O . ASP A 1 612 ? -12.369 6.377 62.987 1.00 13.47 633 ASP A O 1
ATOM 4898 N N . LYS A 1 613 ? -14.349 6.780 63.940 1.00 13.01 634 LYS A N 1
ATOM 4899 C CA . LYS A 1 613 ? -14.281 5.554 64.748 1.00 13.56 634 LYS A CA 1
ATOM 4900 C C . LYS A 1 613 ? -14.920 4.302 64.152 1.00 12.92 634 LYS A C 1
ATOM 4901 O O . LYS A 1 613 ? -14.528 3.194 64.507 1.00 13.21 634 LYS A O 1
ATOM 4907 N N . LEU A 1 614 ? -15.878 4.471 63.247 1.00 12.83 635 LEU A N 1
ATOM 4908 C CA . LEU A 1 614 ? -16.626 3.335 62.719 1.00 12.56 635 LEU A CA 1
ATOM 4909 C C . LEU A 1 614 ? -16.308 2.973 61.268 1.00 12.96 635 LEU A C 1
ATOM 4910 O O . LEU A 1 614 ? -17.019 2.153 60.656 1.00 12.13 635 LEU A O 1
ATOM 4915 N N . TYR A 1 615 ? -15.246 3.568 60.724 1.00 12.68 636 TYR A N 1
ATOM 4916 C CA . TYR A 1 615 ? -14.869 3.312 59.331 1.00 12.55 636 TYR A CA 1
ATOM 4917 C C . TYR A 1 615 ? -13.369 3.160 59.162 1.00 12.69 636 TYR A C 1
ATOM 4918 O O . TYR A 1 615 ? -12.564 3.837 59.829 1.00 11.65 636 TYR A O 1
ATOM 4927 N N . ASN A 1 616 ? -12.994 2.260 58.268 1.00 12.62 637 ASN A N 1
ATOM 4928 C CA . ASN A 1 616 ? -11.664 2.300 57.678 1.00 12.84 637 ASN A CA 1
ATOM 4929 C C . ASN A 1 616 ? -11.730 1.679 56.281 1.00 12.39 637 ASN A C 1
ATOM 4930 O O . ASN A 1 616 ? -12.785 1.200 55.858 1.00 11.57 637 ASN A O 1
ATOM 4935 N N . SER A 1 617 ? -10.623 1.706 55.551 1.00 11.52 638 SER A N 1
ATOM 4936 C CA . SER A 1 617 ? -10.670 1.289 54.165 1.00 11.53 638 SER A CA 1
ATOM 4937 C C . SER A 1 617 ? -10.289 -0.177 53.962 1.00 11.68 638 SER A C 1
ATOM 4938 O O . SER A 1 617 ? -10.230 -0.639 52.818 1.00 11.48 638 SER A O 1
ATOM 4941 N N . GLY A 1 618 ? -10.022 -0.897 55.054 1.00 10.78 639 GLY A N 1
ATOM 4942 C CA . GLY A 1 618 ? -9.559 -2.288 54.972 1.00 10.99 639 GLY A CA 1
ATOM 4943 C C . GLY A 1 618 ? -10.696 -3.304 54.993 1.00 11.43 639 GLY A C 1
ATOM 4944 O O . GLY A 1 618 ? -11.888 -2.935 54.871 1.00 11.20 639 GLY A O 1
ATOM 4945 N N . SER A 1 619 ? -10.343 -4.583 55.161 1.00 12.05 640 SER A N 1
ATOM 4946 C CA . SER A 1 619 ? -11.328 -5.660 55.026 1.00 13.01 640 SER A CA 1
ATOM 4947 C C . SER A 1 619 ? -12.400 -5.619 56.104 1.00 13.36 640 SER A C 1
ATOM 4948 O O . SER A 1 619 ? -13.498 -6.116 55.892 1.00 14.23 640 SER A O 1
ATOM 4951 N N . LYS A 1 620 ? -12.100 -5.018 57.254 1.00 13.76 641 LYS A N 1
ATOM 4952 C CA . LYS A 1 620 ? -13.142 -4.836 58.281 1.00 14.74 641 LYS A CA 1
ATOM 4953 C C . LYS A 1 620 ? -13.623 -3.398 58.392 1.00 14.55 641 LYS A C 1
ATOM 4954 O O . LYS A 1 620 ? -13.962 -2.938 59.493 1.00 14.98 641 LYS A O 1
ATOM 4960 N N . GLY A 1 621 ? -13.683 -2.704 57.250 1.00 14.21 642 GLY A N 1
ATOM 4961 C CA . GLY A 1 621 ? -13.853 -1.246 57.222 1.00 13.84 642 GLY A CA 1
ATOM 4962 C C . GLY A 1 621 ? -15.218 -0.645 57.509 1.00 14.35 642 GLY A C 1
ATOM 4963 O O . GLY A 1 621 ? -15.323 0.571 57.727 1.00 14.06 642 GLY A O 1
ATOM 4964 N N . TYR A 1 622 ? -16.266 -1.467 57.480 1.00 13.89 643 TYR A N 1
ATOM 4965 C CA . TYR A 1 622 ? -17.595 -1.041 57.963 1.00 14.98 643 TYR A CA 1
ATOM 4966 C C . TYR A 1 622 ? -17.737 -1.578 59.385 1.00 15.02 643 TYR A C 1
ATOM 4967 O O . TYR A 1 622 ? -18.337 -2.646 59.604 1.00 15.52 643 TYR A O 1
ATOM 4976 N N . CYS A 1 623 ? -17.125 -0.866 60.342 1.00 14.79 644 CYS A N 1
ATOM 4977 C CA . CYS A 1 623 ? -16.902 -1.391 61.702 1.00 14.39 644 CYS A CA 1
ATOM 4978 C C . CYS A 1 623 ? -18.158 -1.624 62.527 1.00 14.74 644 CYS A C 1
ATOM 4979 O O . CYS A 1 623 ? -18.196 -2.566 63.328 1.00 15.27 644 CYS A O 1
ATOM 4982 N N . GLY A 1 624 ? -19.162 -0.769 62.359 1.00 14.83 645 GLY A N 1
ATOM 4983 C CA . GLY A 1 624 ? -20.415 -0.919 63.103 1.00 15.36 645 GLY A CA 1
ATOM 4984 C C . GLY A 1 624 ? -20.965 -2.346 63.027 1.00 16.19 645 GLY A C 1
ATOM 4985 O O . GLY A 1 624 ? -21.104 -2.910 61.931 1.00 15.22 645 GLY A O 1
ATOM 4986 N N . ASP A 1 625 ? -21.279 -2.931 64.189 1.00 16.53 646 ASP A N 1
ATOM 4987 C CA . ASP A 1 625 ? -21.881 -4.267 64.242 1.00 17.61 646 ASP A CA 1
ATOM 4988 C C . ASP A 1 625 ? -23.141 -4.326 63.372 1.00 17.67 646 ASP A C 1
ATOM 4989 O O . ASP A 1 625 ? -23.495 -5.371 62.828 1.00 17.39 646 ASP A O 1
ATOM 4994 N N . GLU A 1 626 ? -23.803 -3.190 63.240 1.00 17.55 647 GLU A N 1
ATOM 4995 C CA . GLU A 1 626 ? -25.035 -3.133 62.479 1.00 19.02 647 GLU A CA 1
ATOM 4996 C C . GLU A 1 626 ? -24.824 -2.610 61.078 1.00 18.06 647 GLU A C 1
ATOM 4997 O O . GLU A 1 626 ? -25.779 -2.404 60.339 1.00 18.14 647 GLU A O 1
ATOM 5003 N N . ASP A 1 627 ? -23.577 -2.353 60.719 1.00 16.91 648 ASP A N 1
ATOM 5004 C CA . ASP A 1 627 ? -23.278 -1.782 59.409 1.00 16.64 648 ASP A CA 1
ATOM 5005 C C . ASP A 1 627 ? -22.704 -2.857 58.510 1.00 16.29 648 ASP A C 1
ATOM 5006 O O . ASP A 1 627 ? -21.584 -3.345 58.725 1.00 15.35 648 ASP A O 1
ATOM 5011 N N . ASN A 1 628 ? -23.496 -3.242 57.518 1.00 15.50 649 ASN A N 1
ATOM 5012 C CA . ASN A 1 628 ? -23.096 -4.279 56.586 1.00 15.90 649 ASN A CA 1
ATOM 5013 C C . ASN A 1 628 ? -22.819 -3.705 55.198 1.00 16.34 649 ASN A C 1
ATOM 5014 O O . ASN A 1 628 ? -22.981 -4.390 54.188 1.00 15.98 649 ASN A O 1
ATOM 5019 N N . GLY A 1 629 ? -22.396 -2.441 55.162 1.00 15.51 650 GLY A N 1
ATOM 5020 C CA . GLY A 1 629 ? -22.047 -1.811 53.893 1.00 15.70 650 GLY A CA 1
ATOM 5021 C C . GLY A 1 629 ? -23.083 -0.803 53.437 1.00 15.40 650 GLY A C 1
ATOM 5022 O O . GLY A 1 629 ? -22.790 0.025 52.574 1.00 15.63 650 GLY A O 1
ATOM 5023 N N . GLN A 1 630 ? -24.277 -0.846 54.044 1.00 15.44 651 GLN A N 1
ATOM 5024 C CA . GLN A 1 630 ? -25.401 -0.006 53.604 1.00 15.15 651 GLN A CA 1
ATOM 5025 C C . GLN A 1 630 ? -25.199 1.485 53.867 1.00 14.91 651 GLN A C 1
ATOM 5026 O O . GLN A 1 630 ? -25.944 2.309 53.352 1.00 15.06 651 GLN A O 1
ATOM 5032 N N . THR A 1 631 ? -24.173 1.831 54.637 1.00 13.81 652 THR A N 1
ATOM 5033 C CA . THR A 1 631 ? -23.910 3.220 54.939 1.00 13.23 652 THR A CA 1
ATOM 5034 C C . THR A 1 631 ? -22.925 3.870 53.941 1.00 12.37 652 THR A C 1
ATOM 5035 O O . THR A 1 631 ? -22.434 4.948 54.198 1.00 11.99 652 THR A O 1
ATOM 5039 N N . SER A 1 632 ? -22.653 3.229 52.808 1.00 12.13 653 SER A N 1
ATOM 5040 C CA . SER A 1 632 ? -21.711 3.809 51.825 1.00 11.90 653 SER A CA 1
ATOM 5041 C C . SER A 1 632 ? -22.081 5.254 51.407 1.00 10.73 653 SER A C 1
ATOM 5042 O O . SER A 1 632 ? -21.256 6.150 51.463 1.00 9.63 653 SER A O 1
ATOM 5045 N N . ALA A 1 633 ? -23.332 5.489 51.034 1.00 10.16 654 ALA A N 1
ATOM 5046 C CA . ALA A 1 633 ? -23.758 6.832 50.627 1.00 9.85 654 ALA A CA 1
ATOM 5047 C C . ALA A 1 633 ? -23.831 7.782 51.825 1.00 9.10 654 ALA A C 1
ATOM 5048 O O . ALA A 1 633 ? -23.578 8.997 51.704 1.00 8.78 654 ALA A O 1
ATOM 5050 N N . TRP A 1 634 ? -24.173 7.220 52.982 1.00 8.90 655 TRP A N 1
ATOM 5051 C CA . TRP A 1 634 ? -24.189 7.980 54.223 1.00 9.08 655 TRP A CA 1
ATOM 5052 C C . TRP A 1 634 ? -22.786 8.558 54.465 1.00 9.07 655 TRP A C 1
ATOM 5053 O O . TRP A 1 634 ? -22.615 9.730 54.823 1.00 8.63 655 TRP A O 1
ATOM 5064 N N . TYR A 1 635 ? -21.775 7.742 54.227 1.00 8.66 656 TYR A N 1
ATOM 5065 C CA . TYR A 1 635 ? -20.403 8.213 54.458 1.00 8.60 656 TYR A CA 1
ATOM 5066 C C . TYR A 1 635 ? -20.019 9.283 53.430 1.00 8.69 656 TYR A C 1
ATOM 5067 O O . TYR A 1 635 ? -19.398 10.293 53.773 1.00 8.68 656 TYR A O 1
ATOM 5076 N N . VAL A 1 636 ? -20.391 9.076 52.171 1.00 8.53 657 VAL A N 1
ATOM 5077 C CA . VAL A 1 636 ? -20.055 10.061 51.127 1.00 8.75 657 VAL A CA 1
ATOM 5078 C C . VAL A 1 636 ? -20.676 11.420 51.437 1.00 8.72 657 VAL A C 1
ATOM 5079 O O . VAL A 1 636 ? -19.988 12.434 51.483 1.00 8.52 657 VAL A O 1
ATOM 5083 N N . PHE A 1 637 ? -21.979 11.440 51.643 1.00 8.53 658 PHE A N 1
ATOM 5084 C CA . PHE A 1 637 ? -22.639 12.680 52.037 1.00 9.28 658 PHE A CA 1
ATOM 5085 C C . PHE A 1 637 ? -21.980 13.280 53.286 1.00 8.79 658 PHE A C 1
ATOM 5086 O O . PHE A 1 637 ? -21.602 14.444 53.290 1.00 9.07 658 PHE A O 1
ATOM 5094 N N . SER A 1 638 ? -21.862 12.487 54.348 1.00 9.09 659 SER A N 1
ATOM 5095 C CA . SER A 1 638 ? -21.363 13.023 55.621 1.00 9.54 659 SER A CA 1
ATOM 5096 C C . SER A 1 638 ? -19.958 13.607 55.502 1.00 9.24 659 SER A C 1
ATOM 5097 O O . SER A 1 638 ? -19.667 14.656 56.093 1.00 9.64 659 SER A O 1
ATOM 5100 N N . ALA A 1 639 ? -19.089 12.953 54.740 1.00 9.20 660 ALA A N 1
ATOM 5101 C CA . ALA A 1 639 ? -17.755 13.516 54.468 1.00 8.74 660 ALA A CA 1
ATOM 5102 C C . ALA A 1 639 ? -17.798 14.853 53.722 1.00 8.81 660 ALA A C 1
ATOM 5103 O O . ALA A 1 639 ? -16.954 15.729 53.936 1.00 8.63 660 ALA A O 1
ATOM 5105 N N . MET A 1 640 ? -18.762 14.998 52.823 1.00 8.68 661 MET A N 1
ATOM 5106 C CA . MET A 1 640 ? -18.929 16.258 52.094 1.00 9.11 661 MET A CA 1
ATOM 5107 C C . MET A 1 640 ? -19.452 17.357 53.021 1.00 9.04 661 MET A C 1
ATOM 5108 O O . MET A 1 640 ? -19.250 18.549 52.770 1.00 9.72 661 MET A O 1
ATOM 5113 N N . GLY A 1 641 ? -20.172 16.977 54.067 1.00 8.76 662 GLY A N 1
ATOM 5114 C CA . GLY A 1 641 ? -20.625 17.984 55.017 1.00 8.62 662 GLY A CA 1
ATOM 5115 C C . GLY A 1 641 ? -22.126 18.153 55.180 1.00 8.95 662 GLY A C 1
ATOM 5116 O O . GLY A 1 641 ? -22.563 19.030 55.946 1.00 8.86 662 GLY A O 1
ATOM 5117 N N . PHE A 1 642 ? -22.916 17.341 54.478 1.00 8.60 663 PHE A N 1
ATOM 5118 C CA . PHE A 1 642 ? -24.384 17.530 54.472 1.00 9.77 663 PHE A CA 1
ATOM 5119 C C . PHE A 1 642 ? -25.098 16.238 54.084 1.00 9.84 663 PHE A C 1
ATOM 5120 O O . PHE A 1 642 ? -24.491 15.359 53.482 1.00 10.02 663 PHE A O 1
ATOM 5128 N N . TYR A 1 643 ? -26.372 16.114 54.460 1.00 9.62 664 TYR A N 1
ATOM 5129 C CA . TYR A 1 643 ? -27.074 14.840 54.328 1.00 9.50 664 TYR A CA 1
ATOM 5130 C C . TYR A 1 643 ? -28.560 15.048 54.087 1.00 9.10 664 TYR A C 1
ATOM 5131 O O . TYR A 1 643 ? -29.162 15.936 54.693 1.00 9.89 664 TYR A O 1
ATOM 5140 N N . PRO A 1 644 ? -29.156 14.239 53.194 1.00 9.18 665 PRO A N 1
ATOM 5141 C CA . PRO A 1 644 ? -30.583 14.333 52.845 1.00 9.45 665 PRO A CA 1
ATOM 5142 C C . PRO A 1 644 ? -31.432 13.637 53.903 1.00 10.00 665 PRO A C 1
ATOM 5143 O O . PRO A 1 644 ? -31.873 12.507 53.703 1.00 10.49 665 PRO A O 1
ATOM 5147 N N . VAL A 1 645 ? -31.664 14.310 55.020 1.00 9.15 666 VAL A N 1
ATOM 5148 C CA . VAL A 1 645 ? -32.496 13.736 56.088 1.00 9.49 666 VAL A CA 1
ATOM 5149 C C . VAL A 1 645 ? -33.883 13.291 55.594 1.00 9.36 666 VAL A C 1
ATOM 5150 O O . VAL A 1 645 ? -34.371 12.221 55.963 1.00 9.81 666 VAL A O 1
ATOM 5154 N N . CYS A 1 646 ? -34.514 14.101 54.743 1.00 8.87 667 CYS A N 1
ATOM 5155 C CA . CYS A 1 646 ? -35.865 13.795 54.299 1.00 8.84 667 CYS A CA 1
ATOM 5156 C C . CYS A 1 646 ? -35.982 13.865 52.779 1.00 8.83 667 CYS A C 1
ATOM 5157 O O . CYS A 1 646 ? -36.345 14.926 52.219 1.00 9.44 667 CYS A O 1
ATOM 5160 N N . PRO A 1 647 ? -35.695 12.741 52.095 1.00 7.94 668 PRO A N 1
ATOM 5161 C CA . PRO A 1 647 ? -35.851 12.776 50.648 1.00 7.51 668 PRO A CA 1
ATOM 5162 C C . PRO A 1 647 ? -37.283 13.142 50.331 1.00 7.68 668 PRO A C 1
ATOM 5163 O O . PRO A 1 647 ? -38.216 12.715 51.041 1.00 8.22 668 PRO A O 1
ATOM 5167 N N . GLY A 1 648 ? -37.468 13.931 49.282 1.00 7.57 669 GLY A N 1
ATOM 5168 C CA . GLY A 1 648 ? -38.804 14.434 48.961 1.00 7.12 669 GLY A CA 1
ATOM 5169 C C . GLY A 1 648 ? -38.869 15.894 49.361 1.00 7.57 669 GLY A C 1
ATOM 5170 O O . GLY A 1 648 ? -39.698 16.641 48.867 1.00 7.53 669 GLY A O 1
ATOM 5171 N N . MET A 1 649 ? -37.975 16.294 50.259 1.00 8.02 670 MET A N 1
ATOM 5172 C CA . MET A 1 649 ? -37.762 17.713 50.568 1.00 8.92 670 MET A CA 1
ATOM 5173 C C . MET A 1 649 ? -36.368 18.070 50.066 1.00 8.79 670 MET A C 1
ATOM 5174 O O . MET A 1 649 ? -35.384 17.498 50.534 1.00 9.37 670 MET A O 1
ATOM 5179 N N . PRO A 1 650 ? -36.273 19.014 49.116 1.00 9.04 671 PRO A N 1
ATOM 5180 C CA . PRO A 1 650 ? -34.969 19.252 48.485 1.00 9.51 671 PRO A CA 1
ATOM 5181 C C . PRO A 1 650 ? -34.025 20.091 49.370 1.00 10.44 671 PRO A C 1
ATOM 5182 O O . PRO A 1 650 ? -33.692 21.236 49.032 1.00 11.20 671 PRO A O 1
ATOM 5186 N N . GLU A 1 651 ? -33.604 19.501 50.492 1.00 10.39 672 GLU A N 1
ATOM 5187 C CA . GLU A 1 651 ? -32.785 20.165 51.524 1.00 11.53 672 GLU A CA 1
ATOM 5188 C C . GLU A 1 651 ? -31.772 19.149 51.992 1.00 10.71 672 GLU A C 1
ATOM 5189 O O . GLU A 1 651 ? -32.100 17.963 52.093 1.00 10.72 672 GLU A O 1
ATOM 5195 N N . TYR A 1 652 ? -30.585 19.614 52.375 1.00 9.83 673 TYR A N 1
ATOM 5196 C CA . TYR A 1 652 ? -29.598 18.738 52.991 1.00 9.62 673 TYR A CA 1
ATOM 5197 C C . TYR A 1 652 ? -29.148 19.358 54.308 1.00 9.44 673 TYR A C 1
ATOM 5198 O O . TYR A 1 652 ? -28.664 20.500 54.317 1.00 9.36 673 TYR A O 1
ATOM 5207 N N . ALA A 1 653 ? -29.319 18.630 55.418 1.00 8.96 674 ALA A N 1
ATOM 5208 C CA . ALA A 1 653 ? -28.896 19.126 56.719 1.00 9.35 674 ALA A CA 1
ATOM 5209 C C . ALA A 1 653 ? -27.372 19.136 56.792 1.00 9.51 674 ALA A C 1
ATOM 5210 O O . ALA A 1 653 ? -26.709 18.203 56.341 1.00 9.30 674 ALA A O 1
ATOM 5212 N N . ILE A 1 654 ? -26.829 20.207 57.356 1.00 9.12 675 ILE A N 1
ATOM 5213 C CA . ILE A 1 654 ? -25.383 20.378 57.461 1.00 9.31 675 ILE A CA 1
ATOM 5214 C C . ILE A 1 654 ? -24.804 19.613 58.670 1.00 9.33 675 ILE A C 1
ATOM 5215 O O . ILE A 1 654 ? -25.344 19.660 59.786 1.00 8.42 675 ILE A O 1
ATOM 5220 N N . GLY A 1 655 ? -23.734 18.870 58.419 1.00 8.67 676 GLY A N 1
ATOM 5221 C CA . GLY A 1 655 ? -23.045 18.167 59.488 1.00 9.12 676 GLY A CA 1
ATOM 5222 C C . GLY A 1 655 ? -21.723 18.864 59.711 1.00 9.02 676 GLY A C 1
ATOM 5223 O O . GLY A 1 655 ? -21.677 20.006 60.178 1.00 9.45 676 GLY A O 1
ATOM 5224 N N . SER A 1 656 ? -20.649 18.191 59.325 1.00 9.27 677 SER A N 1
ATOM 5225 C CA . SER A 1 656 ? -19.304 18.737 59.429 1.00 9.11 677 SER A CA 1
ATOM 5226 C C . SER A 1 656 ? -18.468 17.935 58.445 1.00 9.36 677 SER A C 1
ATOM 5227 O O . SER A 1 656 ? -18.494 16.695 58.496 1.00 9.51 677 SER A O 1
ATOM 5230 N N . PRO A 1 657 ? -17.775 18.623 57.517 1.00 8.95 678 PRO A N 1
ATOM 5231 C CA . PRO A 1 657 ? -17.050 17.964 56.430 1.00 9.63 678 PRO A CA 1
ATOM 5232 C C . PRO A 1 657 ? -15.816 17.259 56.978 1.00 9.63 678 PRO A C 1
ATOM 5233 O O . PRO A 1 657 ? -15.250 17.687 58.006 1.00 9.28 678 PRO A O 1
ATOM 5237 N N . LEU A 1 658 ? -15.375 16.228 56.265 1.00 9.37 679 LEU A N 1
ATOM 5238 C CA . LEU A 1 658 ? -14.197 15.472 56.672 1.00 9.50 679 LEU A CA 1
ATOM 5239 C C . LEU A 1 658 ? -12.889 16.044 56.108 1.00 9.49 679 LEU A C 1
ATOM 5240 O O . LEU A 1 658 ? -11.825 15.922 56.730 1.00 9.52 679 LEU A O 1
ATOM 5245 N N . PHE A 1 659 ? -12.956 16.667 54.935 1.00 9.63 680 PHE A N 1
ATOM 5246 C CA . PHE A 1 659 ? -11.729 17.103 54.237 1.00 9.22 680 PHE A CA 1
ATOM 5247 C C . PHE A 1 659 ? -11.521 18.613 54.343 1.00 9.96 680 PHE A C 1
ATOM 5248 O O . PHE A 1 659 ? -12.435 19.339 54.726 1.00 9.82 680 PHE A O 1
ATOM 5256 N N . LYS A 1 660 ? -10.330 19.098 53.977 1.00 9.58 681 LYS A N 1
ATOM 5257 C CA . LYS A 1 660 ? -10.120 20.543 53.916 1.00 10.08 681 LYS A CA 1
ATOM 5258 C C . LYS A 1 660 ? -10.915 21.150 52.761 1.00 10.59 681 LYS A C 1
ATOM 5259 O O . LYS A 1 660 ? -11.244 22.345 52.771 1.00 9.99 681 LYS A O 1
ATOM 5265 N N . LYS A 1 661 ? -11.270 20.316 51.791 1.00 11.28 682 LYS A N 1
ATOM 5266 C CA . LYS A 1 661 ? -12.005 20.795 50.623 1.00 11.53 682 LYS A CA 1
ATOM 5267 C C . LYS A 1 661 ? -12.669 19.666 49.840 1.00 11.78 682 LYS A C 1
ATOM 5268 O O . LYS A 1 661 ? -12.050 18.618 49.591 1.00 12.18 682 LYS A O 1
ATOM 5274 N N . VAL A 1 662 ? -13.934 19.860 49.460 1.00 10.79 683 VAL A N 1
ATOM 5275 C CA . VAL A 1 662 ? -14.540 18.992 48.465 1.00 11.16 683 VAL A CA 1
ATOM 5276 C C . VAL A 1 662 ? -15.137 19.900 47.405 1.00 10.65 683 VAL A C 1
ATOM 5277 O O . VAL A 1 662 ? -15.664 20.973 47.716 1.00 10.32 683 VAL A O 1
ATOM 5281 N N . THR A 1 663 ? -15.025 19.474 46.151 1.00 10.80 684 THR A N 1
ATOM 5282 C CA . THR A 1 663 ? -15.597 20.191 45.030 1.00 10.67 684 THR A CA 1
ATOM 5283 C C . THR A 1 663 ? -16.548 19.252 44.304 1.00 11.27 684 THR A C 1
ATOM 5284 O O . THR A 1 663 ? -16.160 18.164 43.872 1.00 10.95 684 THR A O 1
ATOM 5288 N N . LEU A 1 664 ? -17.804 19.666 44.202 1.00 11.32 685 LEU A N 1
ATOM 5289 C CA . LEU A 1 664 ? -18.800 18.892 43.504 1.00 11.11 685 LEU A CA 1
ATOM 5290 C C . LEU A 1 664 ? -18.948 19.458 42.092 1.00 11.46 685 LEU A C 1
ATOM 5291 O O . LEU A 1 664 ? -19.236 20.648 41.918 1.00 10.38 685 LEU A O 1
ATOM 5296 N N . HIS A 1 665 ? -18.734 18.604 41.090 1.00 12.19 686 HIS A N 1
ATOM 5297 C CA . HIS A 1 665 ? -18.847 18.989 39.691 1.00 13.03 686 HIS A CA 1
ATOM 5298 C C . HIS A 1 665 ? -20.226 18.630 39.210 1.00 13.88 686 HIS A C 1
ATOM 5299 O O . HIS A 1 665 ? -20.524 17.460 38.934 1.00 14.49 686 HIS A O 1
ATOM 5306 N N . LEU A 1 666 ? -21.076 19.648 39.163 1.00 13.95 687 LEU A N 1
ATOM 5307 C CA . LEU A 1 666 ? -22.488 19.475 38.876 1.00 14.76 687 LEU A CA 1
ATOM 5308 C C . LEU A 1 666 ? -22.811 19.760 37.412 1.00 15.06 687 LEU A C 1
ATOM 5309 O O . LEU A 1 666 ? -21.941 20.196 36.645 1.00 14.77 687 LEU A O 1
ATOM 5314 N N . PRO A 1 667 ? -24.052 19.478 37.002 1.00 15.43 688 PRO A N 1
ATOM 5315 C CA . PRO A 1 667 ? -24.434 19.715 35.607 1.00 15.86 688 PRO A CA 1
ATOM 5316 C C . PRO A 1 667 ? -24.234 21.167 35.153 1.00 16.57 688 PRO A C 1
ATOM 5317 O O . PRO A 1 667 ? -24.281 22.091 35.966 1.00 16.24 688 PRO A O 1
ATOM 5321 N N . GLU A 1 668 ? -24.014 21.336 33.852 1.00 17.47 689 GLU A N 1
ATOM 5322 C CA . GLU A 1 668 ? -23.923 22.644 33.203 1.00 18.57 689 GLU A CA 1
ATOM 5323 C C . GLU A 1 668 ? -22.744 23.469 33.697 1.00 18.01 689 GLU A C 1
ATOM 5324 O O . GLU A 1 668 ? -22.803 24.698 33.796 1.00 17.62 689 GLU A O 1
ATOM 5330 N N . GLY A 1 669 ? -21.666 22.752 33.985 1.00 17.92 690 GLY A N 1
ATOM 5331 C CA . GLY A 1 669 ? -20.404 23.345 34.389 1.00 17.15 690 GLY A CA 1
ATOM 5332 C C . GLY A 1 669 ? -20.453 24.070 35.714 1.00 16.37 690 GLY A C 1
ATOM 5333 O O . GLY A 1 669 ? -19.580 24.872 35.986 1.00 17.06 690 GLY A O 1
ATOM 5334 N N . LYS A 1 670 ? -21.463 23.804 36.542 1.00 15.03 691 LYS A N 1
ATOM 5335 C CA . LYS A 1 670 ? -21.522 24.435 37.862 1.00 14.31 691 LYS A CA 1
ATOM 5336 C C . LYS A 1 670 ? -20.724 23.625 38.865 1.00 13.87 691 LYS A C 1
ATOM 5337 O O . LYS A 1 670 ? -20.800 22.398 38.872 1.00 13.77 691 LYS A O 1
ATOM 5343 N N . ASN A 1 671 ? -19.960 24.310 39.704 1.00 13.39 692 ASN A N 1
ATOM 5344 C CA . ASN A 1 671 ? -19.181 23.651 40.752 1.00 14.12 692 ASN A CA 1
ATOM 5345 C C . ASN A 1 671 ? -19.551 24.214 42.112 1.00 13.38 692 ASN A C 1
ATOM 5346 O O . ASN A 1 671 ? -19.672 25.434 42.278 1.00 13.13 692 ASN A O 1
ATOM 5351 N N . PHE A 1 672 ? -19.756 23.337 43.085 1.00 12.56 693 PHE A N 1
ATOM 5352 C CA . PHE A 1 672 ? -20.002 23.801 44.440 1.00 11.53 693 PHE A CA 1
ATOM 5353 C C . PHE A 1 672 ? -18.880 23.325 45.331 1.00 11.39 693 PHE A C 1
ATOM 5354 O O . PHE A 1 672 ? -18.591 22.121 45.389 1.00 11.23 693 PHE A O 1
ATOM 5362 N N . VAL A 1 673 ? -18.248 24.259 46.029 1.00 11.40 694 VAL A N 1
ATOM 5363 C CA . VAL A 1 673 ? -17.136 23.924 46.923 1.00 11.15 694 VAL A CA 1
ATOM 5364 C C . VAL A 1 673 ? -17.528 24.017 48.395 1.00 11.12 694 VAL A C 1
ATOM 5365 O O . VAL A 1 673 ? -18.100 25.022 48.824 1.00 11.49 694 VAL A O 1
ATOM 5369 N N . VAL A 1 674 ? -17.228 22.979 49.173 1.00 10.79 695 VAL A N 1
ATOM 5370 C CA . VAL A 1 674 ? -17.294 23.107 50.624 1.00 10.71 695 VAL A CA 1
ATOM 5371 C C . VAL A 1 674 ? -15.849 23.234 51.081 1.00 11.87 695 VAL A C 1
ATOM 5372 O O . VAL A 1 674 ? -15.084 22.266 51.018 1.00 11.52 695 VAL A O 1
ATOM 5376 N N . SER A 1 675 ? -15.439 24.430 51.489 1.00 12.17 696 SER A N 1
ATOM 5377 C CA . SER A 1 675 ? -14.063 24.566 51.985 1.00 13.55 696 SER A CA 1
ATOM 5378 C C . SER A 1 675 ? -13.996 24.692 53.510 1.00 13.37 696 SER A C 1
ATOM 5379 O O . SER A 1 675 ? -14.829 25.348 54.142 1.00 13.87 696 SER A O 1
ATOM 5382 N N . ALA A 1 676 ? -12.999 24.042 54.096 1.00 12.85 697 ALA A N 1
ATOM 5383 C CA . ALA A 1 676 ? -12.818 24.019 55.534 1.00 12.09 697 ALA A CA 1
ATOM 5384 C C . ALA A 1 676 ? -11.310 24.039 55.755 1.00 12.00 697 ALA A C 1
ATOM 5385 O O . ALA A 1 676 ? -10.704 23.042 56.166 1.00 10.75 697 ALA A O 1
ATOM 5387 N N . ALA A 1 677 ? -10.707 25.189 55.462 1.00 11.68 698 ALA A N 1
ATOM 5388 C CA . ALA A 1 677 ? -9.256 25.269 55.344 1.00 12.25 698 ALA A CA 1
ATOM 5389 C C . ALA A 1 677 ? -8.543 24.875 56.626 1.00 12.62 698 ALA A C 1
ATOM 5390 O O . ALA A 1 677 ? -7.429 24.359 56.576 1.00 13.03 698 ALA A O 1
ATOM 5392 N N . ASP A 1 678 ? -9.169 25.097 57.782 1.00 12.74 699 ASP A N 1
ATOM 5393 C CA A ASP A 1 678 ? -8.521 24.733 59.048 0.50 12.95 699 ASP A CA 1
ATOM 5394 C CA B ASP A 1 678 ? -8.535 24.757 59.062 0.50 13.09 699 ASP A CA 1
ATOM 5395 C C . ASP A 1 678 ? -9.126 23.507 59.713 1.00 13.03 699 ASP A C 1
ATOM 5396 O O . ASP A 1 678 ? -9.070 23.351 60.934 1.00 12.77 699 ASP A O 1
ATOM 5405 N N . ASN A 1 679 ? -9.671 22.613 58.888 1.00 12.64 700 ASN A N 1
ATOM 5406 C CA . ASN A 1 679 ? -10.224 21.349 59.371 1.00 12.78 700 ASN A CA 1
ATOM 5407 C C . ASN A 1 679 ? -9.115 20.458 59.935 1.00 13.28 700 ASN A C 1
ATOM 5408 O O . ASN A 1 679 ? -7.969 20.503 59.454 1.00 13.14 700 ASN A O 1
ATOM 5413 N N . ALA A 1 680 ? -9.463 19.671 60.954 1.00 12.99 701 ALA A N 1
ATOM 5414 C CA . ALA A 1 680 ? -8.544 18.754 61.629 1.00 13.35 701 ALA A CA 1
ATOM 5415 C C . ALA A 1 680 ? -9.352 17.761 62.434 1.00 13.76 701 ALA A C 1
ATOM 5416 O O . ALA A 1 680 ? -10.521 18.008 62.747 1.00 13.52 701 ALA A O 1
ATOM 5418 N N . ALA A 1 681 ? -8.733 16.649 62.808 1.00 14.52 702 ALA A N 1
ATOM 5419 C CA . ALA A 1 681 ? -9.428 15.648 63.615 1.00 15.61 702 ALA A CA 1
ATOM 5420 C C . ALA A 1 681 ? -10.022 16.232 64.906 1.00 16.09 702 ALA A C 1
ATOM 5421 O O . ALA A 1 681 ? -11.101 15.806 65.352 1.00 17.46 702 ALA A O 1
ATOM 5423 N N . ASP A 1 682 ? -9.348 17.212 65.507 1.00 15.63 703 ASP A N 1
ATOM 5424 C CA . ASP A 1 682 ? -9.859 17.782 66.756 1.00 15.56 703 ASP A CA 1
ATOM 5425 C C . ASP A 1 682 ? -10.566 19.119 66.553 1.00 14.92 703 ASP A C 1
ATOM 5426 O O . ASP A 1 682 ? -10.800 19.863 67.507 1.00 15.07 703 ASP A O 1
ATOM 5431 N N . ARG A 1 683 ? -10.907 19.422 65.302 1.00 13.48 704 ARG A N 1
ATOM 5432 C CA . ARG A 1 683 ? -11.630 20.637 64.981 1.00 12.45 704 ARG A CA 1
ATOM 5433 C C . ARG A 1 683 ? -12.905 20.306 64.193 1.00 11.97 704 ARG A C 1
ATOM 5434 O O . ARG A 1 683 ? -13.053 20.691 63.033 1.00 12.54 704 ARG A O 1
ATOM 5442 N N . PRO A 1 684 ? -13.842 19.584 64.830 1.00 11.20 705 PRO A N 1
ATOM 5443 C CA . PRO A 1 684 ? -15.070 19.172 64.147 1.00 10.71 705 PRO A CA 1
ATOM 5444 C C . PRO A 1 684 ? -16.138 20.267 64.064 1.00 10.44 705 PRO A C 1
ATOM 5445 O O . PRO A 1 684 ? -17.109 20.123 63.321 1.00 10.87 705 PRO A O 1
ATOM 5449 N N . TYR A 1 685 ? -15.973 21.343 64.822 1.00 9.93 706 TYR A N 1
ATOM 5450 C CA . TYR A 1 685 ? -17.048 22.329 64.995 1.00 10.47 706 TYR A CA 1
ATOM 5451 C C . TYR A 1 685 ? -17.016 23.437 63.945 1.00 10.20 706 TYR A C 1
ATOM 5452 O O . TYR A 1 685 ? -15.947 23.916 63.575 1.00 11.18 706 TYR A O 1
ATOM 5461 N N . ILE A 1 686 ? -18.191 23.871 63.501 1.00 9.98 707 ILE A N 1
ATOM 5462 C CA . ILE A 1 686 ? -18.275 25.038 62.626 1.00 9.90 707 ILE A CA 1
ATOM 5463 C C . ILE A 1 686 ? -18.396 26.303 63.489 1.00 10.22 707 ILE A C 1
ATOM 5464 O O . ILE A 1 686 ? -19.396 26.502 64.184 1.00 10.25 707 ILE A O 1
ATOM 5469 N N . ARG A 1 687 ? -17.372 27.148 63.468 1.00 10.99 708 ARG A N 1
ATOM 5470 C CA . ARG A 1 687 ? -17.419 28.396 64.233 1.00 11.64 708 ARG A CA 1
ATOM 5471 C C . ARG A 1 687 ? -18.190 29.454 63.453 1.00 12.49 708 ARG A C 1
ATOM 5472 O O . ARG A 1 687 ? -19.045 30.161 64.010 1.00 12.94 708 ARG A O 1
ATOM 5480 N N . LYS A 1 688 ? -17.888 29.563 62.166 1.00 13.04 709 LYS A N 1
ATOM 5481 C CA . LYS A 1 688 ? -18.504 30.569 61.311 1.00 13.63 709 LYS A CA 1
ATOM 5482 C C . LYS A 1 688 ? -18.641 30.006 59.900 1.00 13.34 709 LYS A C 1
ATOM 5483 O O . LYS A 1 688 ? -17.841 29.157 59.485 1.00 13.30 709 LYS A O 1
ATOM 5489 N N . ALA A 1 689 ? -19.640 30.471 59.156 1.00 12.65 710 ALA A N 1
ATOM 5490 C CA . ALA A 1 689 ? -19.763 30.079 57.747 1.00 12.79 710 ALA A CA 1
ATOM 5491 C C . ALA A 1 689 ? -20.145 31.259 56.840 1.00 12.91 710 ALA A C 1
ATOM 5492 O O . ALA A 1 689 ? -20.917 32.137 57.228 1.00 12.53 710 ALA A O 1
ATOM 5494 N N . LEU A 1 690 ? -19.558 31.286 55.648 1.00 13.10 711 LEU A N 1
ATOM 5495 C CA . LEU A 1 690 ? -20.005 32.151 54.569 1.00 13.16 711 LEU A CA 1
ATOM 5496 C C . LEU A 1 690 ? -20.550 31.286 53.430 1.00 12.98 711 LEU A C 1
ATOM 5497 O O . LEU A 1 690 ? -19.909 30.308 53.015 1.00 13.34 711 LEU A O 1
ATOM 5502 N N . LEU A 1 691 ? -21.739 31.618 52.943 1.00 12.08 712 LEU A N 1
ATOM 5503 C CA . LEU A 1 691 ? -22.251 31.007 51.728 1.00 11.99 712 LEU A CA 1
ATOM 5504 C C . LEU A 1 691 ? -22.174 32.051 50.627 1.00 12.06 712 LEU A C 1
ATOM 5505 O O . LEU A 1 691 ? -22.816 33.106 50.720 1.00 12.07 712 LEU A O 1
ATOM 5510 N N . ASN A 1 692 ? -21.355 31.785 49.613 1.00 11.85 713 ASN A N 1
ATOM 5511 C CA . ASN A 1 692 ? -21.134 32.751 48.553 1.00 12.30 713 ASN A CA 1
ATOM 5512 C C . ASN A 1 692 ? -20.801 34.132 49.127 1.00 13.05 713 ASN A C 1
ATOM 5513 O O . ASN A 1 692 ? -21.243 35.166 48.618 1.00 12.69 713 ASN A O 1
ATOM 5518 N N . GLY A 1 693 ? -19.989 34.134 50.184 1.00 13.43 714 GLY A N 1
ATOM 5519 C CA . GLY A 1 693 ? -19.432 35.366 50.727 1.00 13.68 714 GLY A CA 1
ATOM 5520 C C . GLY A 1 693 ? -20.323 36.080 51.725 1.00 14.49 714 GLY A C 1
ATOM 5521 O O . GLY A 1 693 ? -19.952 37.124 52.244 1.00 13.92 714 GLY A O 1
ATOM 5522 N N . GLN A 1 694 ? -21.501 35.532 52.003 1.00 14.72 715 GLN A N 1
ATOM 5523 C CA . GLN A 1 694 ? -22.412 36.147 52.975 1.00 15.51 715 GLN A CA 1
ATOM 5524 C C . GLN A 1 694 ? -22.515 35.299 54.236 1.00 15.36 715 GLN A C 1
ATOM 5525 O O . GLN A 1 694 ? -22.544 34.073 54.161 1.00 14.47 715 GLN A O 1
ATOM 5531 N N . GLU A 1 695 ? -22.579 35.945 55.396 1.00 15.55 716 GLU A N 1
ATOM 5532 C CA . GLU A 1 695 ? -22.727 35.216 56.655 1.00 16.16 716 GLU A CA 1
ATOM 5533 C C . GLU A 1 695 ? -23.893 34.235 56.524 1.00 15.48 716 GLU A C 1
ATOM 5534 O O . GLU A 1 695 ? -24.949 34.587 56.023 1.00 14.83 716 GLU A O 1
ATOM 5540 N N . PHE A 1 696 ? -23.694 33.007 56.983 1.00 14.47 717 PHE A N 1
ATOM 5541 C CA . PHE A 1 696 ? -24.657 31.935 56.755 1.00 14.11 717 PHE A CA 1
ATOM 5542 C C . PHE A 1 696 ? -24.793 31.170 58.054 1.00 13.44 717 PHE A C 1
ATOM 5543 O O . PHE A 1 696 ? -23.804 30.692 58.584 1.00 12.93 717 PHE A O 1
ATOM 5551 N N . THR A 1 697 ? -26.006 31.110 58.594 1.00 13.70 718 THR A N 1
ATOM 5552 C CA . THR A 1 697 ? -26.234 30.452 59.880 1.00 14.05 718 THR A CA 1
ATOM 5553 C C . THR A 1 697 ? -27.294 29.340 59.813 1.00 13.75 718 THR A C 1
ATOM 5554 O O . THR A 1 697 ? -27.593 28.713 60.832 1.00 13.69 718 THR A O 1
ATOM 5558 N N . ARG A 1 698 ? -27.856 29.087 58.633 1.00 13.01 719 ARG A N 1
ATOM 5559 C CA . ARG A 1 698 ? -28.826 27.991 58.495 1.00 13.18 719 ARG A CA 1
ATOM 5560 C C . ARG A 1 698 ? -28.141 26.638 58.662 1.00 12.43 719 ARG A C 1
ATOM 5561 O O . ARG A 1 698 ? -26.978 26.489 58.295 1.00 11.83 719 ARG A O 1
ATOM 5569 N N . ASN A 1 699 ? -28.863 25.662 59.211 1.00 12.11 720 ASN A N 1
ATOM 5570 C CA . ASN A 1 699 ? -28.297 24.320 59.422 1.00 11.90 720 ASN A CA 1
ATOM 5571 C C . ASN A 1 699 ? -28.588 23.381 58.260 1.00 11.97 720 ASN A C 1
ATOM 5572 O O . ASN A 1 699 ? -28.539 22.158 58.417 1.00 11.76 720 ASN A O 1
ATOM 5577 N N . TYR A 1 700 ? -28.870 23.955 57.094 1.00 12.18 721 TYR A N 1
ATOM 5578 C CA . TYR A 1 700 ? -29.145 23.172 55.890 1.00 12.31 721 TYR A CA 1
ATOM 5579 C C . TYR A 1 700 ? -28.861 23.985 54.629 1.00 12.18 721 TYR A C 1
ATOM 5580 O O . TYR A 1 700 ? -28.862 25.226 54.658 1.00 12.76 721 TYR A O 1
ATOM 5589 N N . LEU A 1 701 ? -28.609 23.272 53.535 1.00 11.60 722 LEU A N 1
ATOM 5590 C CA . LEU A 1 701 ? -28.470 23.847 52.200 1.00 11.42 722 LEU A CA 1
ATOM 5591 C C . LEU A 1 701 ? -29.627 23.339 51.350 1.00 10.68 722 LEU A C 1
ATOM 5592 O O . LEU A 1 701 ? -30.034 22.187 51.498 1.00 9.72 722 LEU A O 1
ATOM 5597 N N . THR A 1 702 ? -30.153 24.172 50.458 1.00 10.71 723 THR A N 1
ATOM 5598 C CA . THR A 1 702 ? -31.179 23.670 49.525 1.00 10.63 723 THR A CA 1
ATOM 5599 C C . THR A 1 702 ? -30.487 22.989 48.356 1.00 10.91 723 THR A C 1
ATOM 5600 O O . THR A 1 702 ? -29.322 23.272 48.078 1.00 10.86 723 THR A O 1
ATOM 5604 N N . HIS A 1 703 ? -31.201 22.099 47.670 1.00 10.81 724 HIS A N 1
ATOM 5605 C CA . HIS A 1 703 ? -30.688 21.520 46.425 1.00 10.95 724 HIS A CA 1
ATOM 5606 C C . HIS A 1 703 ? -30.337 22.618 45.418 1.00 11.57 724 HIS A C 1
ATOM 5607 O O . HIS A 1 703 ? -29.297 22.556 44.765 1.00 11.72 724 HIS A O 1
ATOM 5614 N N . ASP A 1 704 ? -31.188 23.636 45.310 1.00 11.79 725 ASP A N 1
ATOM 5615 C CA . ASP A 1 704 ? -30.913 24.753 44.378 1.00 12.64 725 ASP A CA 1
ATOM 5616 C C . ASP A 1 704 ? -29.637 25.489 44.729 1.00 12.08 725 ASP A C 1
ATOM 5617 O O . ASP A 1 704 ? -28.865 25.870 43.844 1.00 12.61 725 ASP A O 1
ATOM 5622 N N . GLU A 1 705 ? -29.404 25.690 46.019 1.00 11.68 726 GLU A N 1
ATOM 5623 C CA . GLU A 1 705 ? -28.155 26.326 46.437 1.00 12.17 726 GLU A CA 1
ATOM 5624 C C . GLU A 1 705 ? -26.935 25.550 45.943 1.00 11.88 726 GLU A C 1
ATOM 5625 O O . GLU A 1 705 ? -25.961 26.144 45.499 1.00 12.05 726 GLU A O 1
ATOM 5631 N N . LEU A 1 706 ? -26.977 24.226 46.052 1.00 11.36 727 LEU A N 1
ATOM 5632 C CA . LEU A 1 706 ? -25.892 23.391 45.528 1.00 12.08 727 LEU A CA 1
ATOM 5633 C C . LEU A 1 706 ? -25.775 23.461 44.005 1.00 13.03 727 LEU A C 1
ATOM 5634 O O . LEU A 1 706 ? -24.696 23.736 43.457 1.00 12.95 727 LEU A O 1
ATOM 5639 N N . LYS A 1 707 ? -26.902 23.224 43.339 1.00 13.51 728 LYS A N 1
ATOM 5640 C CA . LYS A 1 707 ? -27.001 23.080 41.886 1.00 14.92 728 LYS A CA 1
ATOM 5641 C C . LYS A 1 707 ? -26.517 24.315 41.118 1.00 14.74 728 LYS A C 1
ATOM 5642 O O . LYS A 1 707 ? -25.986 24.198 40.009 1.00 14.66 728 LYS A O 1
ATOM 5648 N N . GLN A 1 708 ? -26.704 25.495 41.693 1.00 14.15 729 GLN A N 1
ATOM 5649 C CA . GLN A 1 708 ? -26.321 26.728 41.000 1.00 14.92 729 GLN A CA 1
ATOM 5650 C C . GLN A 1 708 ? -24.820 26.985 41.102 1.00 14.29 729 GLN A C 1
ATOM 5651 O O . GLN A 1 708 ? -24.286 27.884 40.439 1.00 13.83 729 GLN A O 1
ATOM 5657 N N . GLY A 1 709 ? -24.150 26.185 41.927 1.00 13.46 730 GLY A N 1
ATOM 5658 C CA . GLY A 1 709 ? -22.723 26.317 42.130 1.00 13.28 730 GLY A CA 1
ATOM 5659 C C . GLY A 1 709 ? -22.408 27.442 43.096 1.00 13.19 730 GLY A C 1
ATOM 5660 O O . GLY A 1 709 ? -23.254 28.296 43.380 1.00 13.32 730 GLY A O 1
ATOM 5661 N N . GLY A 1 710 ? -21.193 27.438 43.626 1.00 12.72 731 GLY A N 1
ATOM 5662 C CA . GLY A 1 710 ? -20.793 28.469 44.575 1.00 12.80 731 GLY A CA 1
ATOM 5663 C C . GLY A 1 710 ? -19.867 27.875 45.615 1.00 13.31 731 GLY A C 1
ATOM 5664 O O . GLY A 1 710 ? -19.120 26.937 45.326 1.00 12.48 731 GLY A O 1
ATOM 5665 N N . GLU A 1 711 ? -19.928 28.408 46.832 1.00 13.29 732 GLU A N 1
ATOM 5666 C CA . GLU A 1 711 ? -19.000 27.979 47.874 1.00 14.03 732 GLU A CA 1
ATOM 5667 C C . GLU A 1 711 ? -19.561 28.162 49.269 1.00 13.69 732 GLU A C 1
ATOM 5668 O O . GLU A 1 711 ? -20.071 29.238 49.613 1.00 13.55 732 GLU A O 1
ATOM 5674 N N . LEU A 1 712 ? -19.466 27.098 50.065 1.00 13.24 733 LEU A N 1
ATOM 5675 C CA . LEU A 1 712 ? -19.694 27.177 51.496 1.00 12.55 733 LEU A CA 1
ATOM 5676 C C . LEU A 1 712 ? -18.331 27.168 52.177 1.00 12.98 733 LEU A C 1
ATOM 5677 O O . LEU A 1 712 ? -17.622 26.154 52.145 1.00 12.41 733 LEU A O 1
ATOM 5682 N N . ASN A 1 713 ? -17.963 28.299 52.775 1.00 13.09 734 ASN A N 1
ATOM 5683 C CA . ASN A 1 713 ? -16.643 28.496 53.392 1.00 13.88 734 ASN A CA 1
ATOM 5684 C C . ASN A 1 713 ? -16.756 28.394 54.908 1.00 14.17 734 ASN A C 1
ATOM 5685 O O . ASN A 1 713 ? -17.296 29.298 55.553 1.00 14.23 734 ASN A O 1
ATOM 5690 N N . LEU A 1 714 ? -16.242 27.299 55.476 1.00 13.76 735 LEU A N 1
ATOM 5691 C CA . LEU A 1 714 ? -16.389 27.053 56.900 1.00 13.45 735 LEU A CA 1
ATOM 5692 C C . LEU A 1 714 ? -15.104 27.366 57.670 1.00 13.81 735 LEU A C 1
ATOM 5693 O O . LEU A 1 714 ? -14.011 27.011 57.224 1.00 13.64 735 LEU A O 1
ATOM 5698 N N . SER A 1 715 ? -15.253 28.026 58.822 1.00 13.25 736 SER A N 1
ATOM 5699 C CA . SER A 1 715 ? -14.153 28.236 59.761 1.00 13.53 736 SER A CA 1
ATOM 5700 C C . SER A 1 715 ? -14.307 27.197 60.861 1.00 13.56 736 SER A C 1
ATOM 5701 O O . SER A 1 715 ? -15.257 27.273 61.655 1.00 14.07 736 SER A O 1
ATOM 5704 N N . MET A 1 716 ? -13.404 26.222 60.895 1.00 12.81 737 MET A N 1
ATOM 5705 C CA . MET A 1 716 ? -13.522 25.097 61.821 1.00 13.10 737 MET A CA 1
ATOM 5706 C C . MET A 1 716 ? -12.804 25.428 63.126 1.00 13.33 737 MET A C 1
ATOM 5707 O O . MET A 1 716 ? -11.832 26.172 63.117 1.00 14.01 737 MET A O 1
ATOM 5712 N N . ASP A 1 717 ? -13.292 24.880 64.238 1.00 13.01 738 ASP A N 1
ATOM 5713 C CA . ASP A 1 717 ? -12.759 25.199 65.557 1.00 12.65 738 ASP A CA 1
ATOM 5714 C C . ASP A 1 717 ? -12.767 23.945 66.426 1.00 12.20 738 ASP A C 1
ATOM 5715 O O . ASP A 1 717 ? -13.505 23.002 66.146 1.00 11.24 738 ASP A O 1
ATOM 5720 N N . SER A 1 718 ? -11.954 23.947 67.483 1.00 11.31 739 SER A N 1
ATOM 5721 C CA . SER A 1 718 ? -11.920 22.848 68.446 1.00 11.31 739 SER A CA 1
ATOM 5722 C C . SER A 1 718 ? -12.948 22.987 69.567 1.00 11.38 739 SER A C 1
ATOM 5723 O O . SER A 1 718 ? -13.118 22.064 70.368 1.00 11.79 739 SER A O 1
ATOM 5726 N N . VAL A 1 719 ? -13.615 24.134 69.654 1.00 11.35 740 VAL A N 1
ATOM 5727 C CA . VAL A 1 719 ? -14.714 24.279 70.605 1.00 11.95 740 VAL A CA 1
ATOM 5728 C C . VAL A 1 719 ? -15.970 24.699 69.850 1.00 11.95 740 VAL A C 1
ATOM 5729 O O . VAL A 1 719 ? -15.884 25.310 68.795 1.00 11.46 740 VAL A O 1
ATOM 5733 N N . PRO A 1 720 ? -17.139 24.322 70.369 1.00 12.38 741 PRO A N 1
ATOM 5734 C CA . PRO A 1 720 ? -18.396 24.597 69.670 1.00 12.67 741 PRO A CA 1
ATOM 5735 C C . PRO A 1 720 ? -18.746 26.063 69.774 1.00 13.23 741 PRO A C 1
ATOM 5736 O O . PRO A 1 720 ? -18.357 26.717 70.753 1.00 13.69 741 PRO A O 1
ATOM 5740 N N . ASN A 1 721 ? -19.447 26.581 68.769 1.00 13.42 742 ASN A N 1
ATOM 5741 C CA . ASN A 1 721 ? -19.994 27.924 68.837 1.00 14.06 742 ASN A CA 1
ATOM 5742 C C . ASN A 1 721 ? -21.473 27.839 69.178 1.00 14.26 742 ASN A C 1
ATOM 5743 O O . ASN A 1 721 ? -22.306 27.591 68.302 1.00 14.50 742 ASN A O 1
ATOM 5748 N N . GLN A 1 722 ? -21.798 28.052 70.451 1.00 13.84 743 GLN A N 1
ATOM 5749 C CA . GLN A 1 722 ? -23.158 27.822 70.924 1.00 14.16 743 GLN A CA 1
ATOM 5750 C C . GLN A 1 722 ? -24.124 28.941 70.574 1.00 13.94 743 GLN A C 1
ATOM 5751 O O . GLN A 1 722 ? -25.297 28.872 70.934 1.00 13.97 743 GLN A O 1
ATOM 5757 N N . GLN A 1 723 ? -23.629 29.970 69.890 1.00 14.06 744 GLN A N 1
ATOM 5758 C CA . GLN A 1 723 ? -24.489 31.069 69.444 1.00 15.07 744 GLN A CA 1
ATOM 5759 C C . GLN A 1 723 ? -24.884 30.932 67.990 1.00 14.92 744 GLN A C 1
ATOM 5760 O O . GLN A 1 723 ? -25.553 31.813 67.456 1.00 15.65 744 GLN A O 1
ATOM 5766 N N . ARG A 1 724 ? -24.436 29.868 67.328 1.00 13.85 745 ARG A N 1
ATOM 5767 C CA . ARG A 1 724 ? -24.675 29.740 65.892 1.00 13.30 745 ARG A CA 1
ATOM 5768 C C . ARG A 1 724 ? -25.662 28.624 65.590 1.00 13.08 745 ARG A C 1
ATOM 5769 O O . ARG A 1 724 ? -25.537 27.517 66.105 1.00 13.43 745 ARG A O 1
ATOM 5777 N N . GLY A 1 725 ? -26.634 28.905 64.733 1.00 12.58 746 GLY A N 1
ATOM 5778 C CA . GLY A 1 725 ? -27.549 27.866 64.273 1.00 12.05 746 GLY A CA 1
ATOM 5779 C C . GLY A 1 725 ? -28.599 27.472 65.292 1.00 12.45 746 GLY A C 1
ATOM 5780 O O . GLY A 1 725 ? -29.130 26.362 65.241 1.00 11.32 746 GLY A O 1
ATOM 5781 N N . THR A 1 726 ? -28.917 28.386 66.211 1.00 12.38 747 THR A N 1
ATOM 5782 C CA . THR A 1 726 ? -29.825 28.071 67.316 1.00 13.52 747 THR A CA 1
ATOM 5783 C C . THR A 1 726 ? -31.225 28.669 67.149 1.00 14.16 747 THR A C 1
ATOM 5784 O O . THR A 1 726 ? -32.111 28.411 67.955 1.00 14.58 747 THR A O 1
ATOM 5788 N N . GLN A 1 727 ? -31.437 29.456 66.103 1.00 14.34 748 GLN A N 1
ATOM 5789 C CA . GLN A 1 727 ? -32.725 30.131 65.918 1.00 15.10 748 GLN A CA 1
ATOM 5790 C C . GLN A 1 727 ? -33.710 29.340 65.051 1.00 14.83 748 GLN A C 1
ATOM 5791 O O . GLN A 1 727 ? -33.305 28.559 64.213 1.00 14.53 748 GLN A O 1
ATOM 5797 N N . PRO A 1 728 ? -35.021 29.568 65.235 1.00 14.79 749 PRO A N 1
ATOM 5798 C CA . PRO A 1 728 ? -36.003 28.848 64.418 1.00 14.54 749 PRO A CA 1
ATOM 5799 C C . PRO A 1 728 ? -35.799 29.036 62.917 1.00 14.19 749 PRO A C 1
ATOM 5800 O O . PRO A 1 728 ? -36.069 28.120 62.146 1.00 14.25 749 PRO A O 1
ATOM 5804 N N . ALA A 1 729 ? -35.310 30.197 62.496 1.00 13.66 750 ALA A N 1
ATOM 5805 C CA . ALA A 1 729 ? -35.045 30.410 61.079 1.00 13.82 750 ALA A CA 1
ATOM 5806 C C . ALA A 1 729 ? -33.919 29.524 60.565 1.00 13.57 750 ALA A C 1
ATOM 5807 O O . ALA A 1 729 ? -33.777 29.351 59.361 1.00 13.50 750 ALA A O 1
ATOM 5809 N N . ASP A 1 730 ? -33.104 28.984 61.470 1.00 13.11 751 ASP A N 1
ATOM 5810 C CA . ASP A 1 730 ? -31.961 28.181 61.054 1.00 12.60 751 ASP A CA 1
ATOM 5811 C C . ASP A 1 730 ? -32.306 26.699 60.848 1.00 12.40 751 ASP A C 1
ATOM 5812 O O . ASP A 1 730 ? -31.497 25.951 60.296 1.00 11.86 751 ASP A O 1
ATOM 5817 N N . PHE A 1 731 ? -33.486 26.275 61.298 1.00 11.68 752 PHE A N 1
ATOM 5818 C CA . PHE A 1 731 ? -33.843 24.849 61.294 1.00 11.75 752 PHE A CA 1
ATOM 5819 C C . PHE A 1 731 ? -34.405 24.384 59.946 1.00 11.88 752 PHE A C 1
ATOM 5820 O O . PHE A 1 731 ? -35.135 25.126 59.281 1.00 11.86 752 PHE A O 1
ATOM 5828 N N . PRO A 1 732 ? -34.104 23.139 59.553 1.00 11.17 753 PRO A N 1
ATOM 5829 C CA . PRO A 1 732 ? -34.670 22.614 58.310 1.00 11.07 753 PRO A CA 1
ATOM 5830 C C . PRO A 1 732 ? -36.149 22.251 58.458 1.00 11.17 753 PRO A C 1
ATOM 5831 O O . PRO A 1 732 ? -36.769 22.521 59.507 1.00 11.06 753 PRO A O 1
ATOM 5835 N N . TYR A 1 733 ? -36.718 21.665 57.405 1.00 10.58 754 TYR A N 1
ATOM 5836 C CA . TYR A 1 733 ? -38.155 21.432 57.318 1.00 10.28 754 TYR A CA 1
ATOM 5837 C C . TYR A 1 733 ? -38.724 20.459 58.359 1.00 10.10 754 TYR A C 1
ATOM 5838 O O . TYR A 1 733 ? -38.106 19.457 58.693 1.00 10.54 754 TYR A O 1
ATOM 5847 N N . SER A 1 734 ? -39.913 20.760 58.861 1.00 9.76 755 SER A N 1
ATOM 5848 C CA . SER A 1 734 ? -40.731 19.745 59.513 1.00 10.01 755 SER A CA 1
ATOM 5849 C C . SER A 1 734 ? -42.145 19.948 59.036 1.00 10.68 755 SER A C 1
ATOM 5850 O O . SER A 1 734 ? -42.592 21.086 58.874 1.00 10.55 755 SER A O 1
ATOM 5853 N N . TYR A 1 735 ? -42.869 18.856 58.851 1.00 11.28 756 TYR A N 1
ATOM 5854 C CA . TYR A 1 735 ? -44.260 18.960 58.493 1.00 12.10 756 TYR A CA 1
ATOM 5855 C C . TYR A 1 735 ? -45.069 19.829 59.478 1.00 13.34 756 TYR A C 1
ATOM 5856 O O . TYR A 1 735 ? -45.919 20.632 59.060 1.00 12.22 756 TYR A O 1
ATOM 5865 N N . SER A 1 736 ? -44.820 19.677 60.778 1.00 14.39 757 SER A N 1
ATOM 5866 C CA A SER A 1 736 ? -45.658 20.380 61.756 0.50 16.06 757 SER A CA 1
ATOM 5867 C CA B SER A 1 736 ? -45.602 20.356 61.823 0.50 15.87 757 SER A CA 1
ATOM 5868 C C . SER A 1 736 ? -45.157 21.786 62.079 1.00 17.03 757 SER A C 1
ATOM 5869 O O . SER A 1 736 ? -45.776 22.501 62.841 1.00 18.45 757 SER A O 1
ATOM 5874 N N . LYS A 1 737 ? -44.056 22.183 61.475 1.00 19.36 758 LYS A N 1
ATOM 5875 C CA . LYS A 1 737 ? -43.498 23.511 61.710 1.00 21.82 758 LYS A CA 1
ATOM 5876 C C . LYS A 1 737 ? -43.853 24.463 60.577 1.00 22.17 758 LYS A C 1
ATOM 5877 O O . LYS A 1 737 ? -44.932 25.061 60.594 1.00 23.90 758 LYS A O 1
ATOM 5883 N N . SER B 1 1 ? 8.622 -46.199 84.189 1.00 20.41 22 SER B N 1
ATOM 5884 C CA . SER B 1 1 ? 9.956 -45.982 84.840 1.00 19.91 22 SER B CA 1
ATOM 5885 C C . SER B 1 1 ? 9.880 -44.779 85.778 1.00 19.37 22 SER B C 1
ATOM 5886 O O . SER B 1 1 ? 9.077 -43.864 85.568 1.00 19.82 22 SER B O 1
ATOM 5888 N N . LYS B 1 2 ? 10.692 -44.803 86.824 1.00 18.74 23 LYS B N 1
ATOM 5889 C CA . LYS B 1 2 ? 10.738 -43.717 87.798 1.00 18.00 23 LYS B CA 1
ATOM 5890 C C . LYS B 1 2 ? 11.147 -42.394 87.138 1.00 16.74 23 LYS B C 1
ATOM 5891 O O . LYS B 1 2 ? 12.043 -42.359 86.283 1.00 15.84 23 LYS B O 1
ATOM 5897 N N . LYS B 1 3 ? 10.477 -41.314 87.526 1.00 14.96 24 LYS B N 1
ATOM 5898 C CA . LYS B 1 3 ? 10.810 -39.993 87.006 1.00 14.07 24 LYS B CA 1
ATOM 5899 C C . LYS B 1 3 ? 10.969 -38.994 88.119 1.00 13.33 24 LYS B C 1
ATOM 5900 O O . LYS B 1 3 ? 10.304 -39.094 89.159 1.00 12.96 24 LYS B O 1
ATOM 5906 N N . THR B 1 4 ? 11.806 -37.997 87.875 1.00 11.89 25 THR B N 1
ATOM 5907 C CA . THR B 1 4 ? 12.016 -36.928 88.857 1.00 11.56 25 THR B CA 1
ATOM 5908 C C . THR B 1 4 ? 10.689 -36.248 89.185 1.00 11.15 25 THR B C 1
ATOM 5909 O O . THR B 1 4 ? 10.381 -35.983 90.347 1.00 10.39 25 THR B O 1
ATOM 5913 N N . VAL B 1 5 ? 9.900 -35.968 88.154 1.00 10.84 26 VAL B N 1
ATOM 5914 C CA . VAL B 1 5 ? 8.577 -35.390 88.362 1.00 11.04 26 VAL B CA 1
ATOM 5915 C C . VAL B 1 5 ? 7.582 -36.413 87.815 1.00 11.01 26 VAL B C 1
ATOM 5916 O O . VAL B 1 5 ? 7.632 -36.738 86.647 1.00 11.91 26 VAL B O 1
ATOM 5920 N N . GLU B 1 6 ? 6.721 -36.946 88.681 1.00 10.66 27 GLU B N 1
ATOM 5921 C CA . GLU B 1 6 ? 5.760 -37.988 88.305 1.00 10.14 27 GLU B CA 1
ATOM 5922 C C . GLU B 1 6 ? 4.411 -37.355 88.007 1.00 10.24 27 GLU B C 1
ATOM 5923 O O . GLU B 1 6 ? 4.152 -36.210 88.392 1.00 9.74 27 GLU B O 1
ATOM 5929 N N . PHE B 1 7 ? 3.528 -38.091 87.339 1.00 9.64 28 PHE B N 1
ATOM 5930 C CA . PHE B 1 7 ? 2.249 -37.500 86.958 1.00 9.37 28 PHE B CA 1
ATOM 5931 C C . PHE B 1 7 ? 1.458 -36.922 88.130 1.00 9.35 28 PHE B C 1
ATOM 5932 O O . PHE B 1 7 ? 0.889 -35.831 88.020 1.00 8.82 28 PHE B O 1
ATOM 5940 N N . VAL B 1 8 ? 1.443 -37.620 89.263 1.00 8.99 29 VAL B N 1
ATOM 5941 C CA . VAL B 1 8 ? 0.663 -37.129 90.398 1.00 9.35 29 VAL B CA 1
ATOM 5942 C C . VAL B 1 8 ? 1.209 -35.800 90.905 1.00 9.15 29 VAL B C 1
ATOM 5943 O O . VAL B 1 8 ? 0.469 -35.018 91.486 1.00 8.87 29 VAL B O 1
ATOM 5947 N N . ASP B 1 9 ? 2.500 -35.542 90.672 1.00 9.47 30 ASP B N 1
ATOM 5948 C CA . ASP B 1 9 ? 3.121 -34.284 91.104 1.00 10.51 30 ASP B CA 1
ATOM 5949 C C . ASP B 1 9 ? 2.547 -33.053 90.380 1.00 10.73 30 ASP B C 1
ATOM 5950 O O . ASP B 1 9 ? 2.692 -31.923 90.855 1.00 10.09 30 ASP B O 1
ATOM 5955 N N . TYR B 1 10 ? 1.915 -33.267 89.227 1.00 10.30 31 TYR B N 1
ATOM 5956 C CA . TYR B 1 10 ? 1.295 -32.164 88.488 1.00 9.94 31 TYR B CA 1
ATOM 5957 C C . TYR B 1 10 ? -0.084 -31.804 89.030 1.00 10.30 31 TYR B C 1
ATOM 5958 O O . TYR B 1 10 ? -0.639 -30.758 88.699 1.00 10.22 31 TYR B O 1
ATOM 5967 N N . VAL B 1 11 ? -0.655 -32.681 89.838 1.00 9.91 32 VAL B N 1
ATOM 5968 C CA . VAL B 1 11 ? -2.036 -32.469 90.277 1.00 9.51 32 VAL B CA 1
ATOM 5969 C C . VAL B 1 11 ? -2.134 -31.384 91.336 1.00 10.18 32 VAL B C 1
ATOM 5970 O O . VAL B 1 11 ? -1.451 -31.443 92.377 1.00 9.23 32 VAL B O 1
ATOM 5974 N N . ASN B 1 12 ? -2.980 -30.392 91.055 1.00 10.28 33 ASN B N 1
ATOM 5975 C CA . ASN B 1 12 ? -3.353 -29.377 92.031 1.00 10.38 33 ASN B CA 1
ATOM 5976 C C . ASN B 1 12 ? -4.795 -29.530 92.508 1.00 10.62 33 ASN B C 1
ATOM 5977 O O . ASN B 1 12 ? -5.717 -29.030 91.850 1.00 10.58 33 ASN B O 1
ATOM 5982 N N . PRO B 1 13 ? -4.998 -30.180 93.665 1.00 10.22 34 PRO B N 1
ATOM 5983 C CA . PRO B 1 13 ? -6.368 -30.323 94.162 1.00 11.23 34 PRO B CA 1
ATOM 5984 C C . PRO B 1 13 ? -7.039 -29.011 94.531 1.00 12.02 34 PRO B C 1
ATOM 5985 O O . PRO B 1 13 ? -8.241 -29.005 94.753 1.00 12.47 34 PRO B O 1
ATOM 5989 N N . LEU B 1 14 ? -6.289 -27.914 94.611 1.00 12.14 35 LEU B N 1
ATOM 5990 C CA . LEU B 1 14 ? -6.917 -26.613 94.874 1.00 12.88 35 LEU B CA 1
ATOM 5991 C C . LEU B 1 14 ? -7.421 -25.931 93.600 1.00 13.14 35 LEU B C 1
ATOM 5992 O O . LEU B 1 14 ? -8.006 -24.841 93.656 1.00 12.46 35 LEU B O 1
ATOM 5997 N N . MET B 1 15 ? -7.197 -26.562 92.452 1.00 12.77 36 MET B N 1
ATOM 5998 C CA . MET B 1 15 ? -7.672 -25.983 91.204 1.00 14.50 36 MET B CA 1
ATOM 5999 C C . MET B 1 15 ? -9.190 -25.910 91.269 1.00 14.90 36 MET B C 1
ATOM 6000 O O . MET B 1 15 ? -9.874 -26.916 91.493 1.00 15.27 36 MET B O 1
ATOM 6005 N N . GLY B 1 16 ? -9.714 -24.700 91.115 1.00 16.20 37 GLY B N 1
ATOM 6006 C CA . GLY B 1 16 ? -11.153 -24.488 91.240 1.00 16.84 37 GLY B CA 1
ATOM 6007 C C . GLY B 1 16 ? -11.691 -24.203 92.634 1.00 17.16 37 GLY B C 1
ATOM 6008 O O . GLY B 1 16 ? -12.901 -24.021 92.792 1.00 17.81 37 GLY B O 1
ATOM 6009 N N . THR B 1 17 ? -10.836 -24.176 93.657 1.00 16.70 38 THR B N 1
ATOM 6010 C CA . THR B 1 17 ? -11.346 -23.990 95.023 1.00 17.90 38 THR B CA 1
ATOM 6011 C C . THR B 1 17 ? -11.598 -22.537 95.351 1.00 18.98 38 THR B C 1
ATOM 6012 O O . THR B 1 17 ? -12.198 -22.231 96.394 1.00 19.27 38 THR B O 1
ATOM 6016 N N . GLU B 1 18 ? -11.134 -21.631 94.493 1.00 19.30 39 GLU B N 1
ATOM 6017 C CA . GLU B 1 18 ? -11.420 -20.237 94.770 1.00 20.30 39 GLU B CA 1
ATOM 6018 C C . GLU B 1 18 ? -12.773 -19.954 94.156 1.00 21.10 39 GLU B C 1
ATOM 6019 O O . GLU B 1 18 ? -12.886 -19.318 93.106 1.00 21.11 39 GLU B O 1
ATOM 6025 N N . SER B 1 19 ? -13.790 -20.493 94.830 1.00 21.94 40 SER B N 1
ATOM 6026 C CA . SER B 1 19 ? -15.184 -20.417 94.412 1.00 22.19 40 SER B CA 1
ATOM 6027 C C . SER B 1 19 ? -16.042 -20.083 95.617 1.00 23.06 40 SER B C 1
ATOM 6028 O O . SER B 1 19 ? -15.717 -20.452 96.766 1.00 23.12 40 SER B O 1
ATOM 6031 N N . THR B 1 20 ? -17.163 -19.427 95.341 1.00 23.16 41 THR B N 1
ATOM 6032 C CA . THR B 1 20 ? -18.179 -19.157 96.348 1.00 23.70 41 THR B CA 1
ATOM 6033 C C . THR B 1 20 ? -19.561 -19.450 95.770 1.00 24.06 41 THR B C 1
ATOM 6034 O O . THR B 1 20 ? -19.702 -19.668 94.564 1.00 23.70 41 THR B O 1
ATOM 6038 N N . PHE B 1 21 ? -20.573 -19.439 96.639 1.00 24.54 42 PHE B N 1
ATOM 6039 C CA . PHE B 1 21 ? -21.971 -19.607 96.239 1.00 25.11 42 PHE B CA 1
ATOM 6040 C C . PHE B 1 21 ? -22.241 -18.641 95.081 1.00 25.34 42 PHE B C 1
ATOM 6041 O O . PHE B 1 21 ? -22.907 -18.999 94.105 1.00 25.55 42 PHE B O 1
ATOM 6049 N N . ALA B 1 22 ? -21.677 -17.435 95.172 1.00 25.37 43 ALA B N 1
ATOM 6050 C CA . ALA B 1 22 ? -21.905 -16.387 94.169 1.00 25.52 43 ALA B CA 1
ATOM 6051 C C . ALA B 1 22 ? -21.112 -16.575 92.875 1.00 25.76 43 ALA B C 1
ATOM 6052 O O . ALA B 1 22 ? -21.651 -16.375 91.781 1.00 25.80 43 ALA B O 1
ATOM 6054 N N . PHE B 1 23 ? -19.833 -16.916 93.005 1.00 25.64 44 PHE B N 1
ATOM 6055 C CA . PHE B 1 23 ? -18.948 -17.038 91.846 1.00 26.58 44 PHE B CA 1
ATOM 6056 C C . PHE B 1 23 ? -18.155 -18.341 91.856 1.00 26.30 44 PHE B C 1
ATOM 6057 O O . PHE B 1 23 ? -17.179 -18.497 92.611 1.00 26.10 44 PHE B O 1
ATOM 6065 N N . SER B 1 24 ? -18.570 -19.270 91.002 1.00 26.19 45 SER B N 1
ATOM 6066 C CA . SER B 1 24 ? -17.857 -20.525 90.856 1.00 26.05 45 SER B CA 1
ATOM 6067 C C . SER B 1 24 ? -16.671 -20.418 89.893 1.00 26.29 45 SER B C 1
ATOM 6068 O O . SER B 1 24 ? -16.783 -19.862 88.800 1.00 26.05 45 SER B O 1
ATOM 6071 N N . HIS B 1 25 ? -15.543 -20.970 90.309 1.00 25.81 46 HIS B N 1
ATOM 6072 C CA . HIS B 1 25 ? -14.419 -21.149 89.415 1.00 26.20 46 HIS B CA 1
ATOM 6073 C C . HIS B 1 25 ? -14.030 -22.609 89.447 1.00 25.99 46 HIS B C 1
ATOM 6074 O O . HIS B 1 25 ? -12.867 -22.950 89.203 1.00 25.86 46 HIS B O 1
ATOM 6081 N N . GLY B 1 26 ? -15.019 -23.455 89.757 1.00 25.52 47 GLY B N 1
ATOM 6082 C CA . GLY B 1 26 ? -14.854 -24.908 89.783 1.00 24.87 47 GLY B CA 1
ATOM 6083 C C . GLY B 1 26 ? -15.788 -25.574 90.790 1.00 24.78 47 GLY B C 1
ATOM 6084 O O . GLY B 1 26 ? -16.304 -26.673 90.536 1.00 23.97 47 GLY B O 1
ATOM 6085 N N . ASN B 1 27 ? -16.036 -24.880 91.904 1.00 24.08 48 ASN B N 1
ATOM 6086 C CA . ASN B 1 27 ? -16.730 -25.457 93.080 1.00 23.78 48 ASN B CA 1
ATOM 6087 C C . ASN B 1 27 ? -16.156 -26.812 93.522 1.00 23.02 48 ASN B C 1
ATOM 6088 O O . ASN B 1 27 ? -16.887 -27.788 93.695 1.00 23.54 48 ASN B O 1
ATOM 6093 N N . THR B 1 28 ? -14.841 -26.849 93.705 1.00 22.03 49 THR B N 1
ATOM 6094 C CA . THR B 1 28 ? -14.147 -28.035 94.186 1.00 20.66 49 THR B CA 1
ATOM 6095 C C . THR B 1 28 ? -13.672 -27.915 95.648 1.00 19.44 49 THR B C 1
ATOM 6096 O O . THR B 1 28 ? -13.570 -26.814 96.222 1.00 19.59 49 THR B O 1
ATOM 6100 N N . TYR B 1 29 ? -13.394 -29.065 96.250 1.00 17.29 50 TYR B N 1
ATOM 6101 C CA . TYR B 1 29 ? -12.640 -29.107 97.496 1.00 15.08 50 TYR B CA 1
ATOM 6102 C C . TYR B 1 29 ? -11.415 -29.961 97.253 1.00 13.43 50 TYR B C 1
ATOM 6103 O O . TYR B 1 29 ? -11.395 -30.762 96.340 1.00 14.72 50 TYR B O 1
ATOM 6112 N N . PRO B 1 30 ? -10.365 -29.776 98.054 1.00 12.42 51 PRO B N 1
ATOM 6113 C CA . PRO B 1 30 ? -9.129 -30.472 97.690 1.00 11.34 51 PRO B CA 1
ATOM 6114 C C . PRO B 1 30 ? -9.135 -31.920 98.196 1.00 11.15 51 PRO B C 1
ATOM 6115 O O . PRO B 1 30 ? -8.464 -32.229 99.182 1.00 10.84 51 PRO B O 1
ATOM 6119 N N . ALA B 1 31 ? -9.894 -32.786 97.521 1.00 10.22 52 ALA B N 1
ATOM 6120 C CA . ALA B 1 31 ? -10.094 -34.168 97.946 1.00 10.17 52 ALA B CA 1
ATOM 6121 C C . ALA B 1 31 ? -8.806 -34.985 98.113 1.00 10.81 52 ALA B C 1
ATOM 6122 O O . ALA B 1 31 ? -7.985 -35.084 97.188 1.00 10.89 52 ALA B O 1
ATOM 6124 N N . VAL B 1 32 ? -8.625 -35.552 99.303 1.00 10.81 53 VAL B N 1
ATOM 6125 C CA . VAL B 1 32 ? -7.614 -36.577 99.542 1.00 10.37 53 VAL B CA 1
ATOM 6126 C C . VAL B 1 32 ? -8.311 -37.943 99.433 1.00 10.69 53 VAL B C 1
ATOM 6127 O O . VAL B 1 32 ? -9.296 -38.203 100.136 1.00 10.25 53 VAL B O 1
ATOM 6131 N N . ALA B 1 33 ? -7.819 -38.801 98.548 1.00 9.43 54 ALA B N 1
ATOM 6132 C CA . ALA B 1 33 ? -8.569 -39.986 98.141 1.00 9.78 54 ALA B CA 1
ATOM 6133 C C . ALA B 1 33 ? -7.667 -40.930 97.388 1.00 9.42 54 ALA B C 1
ATOM 6134 O O . ALA B 1 33 ? -6.516 -40.603 97.120 1.00 10.60 54 ALA B O 1
ATOM 6136 N N . VAL B 1 34 ? -8.203 -42.091 97.023 1.00 9.50 55 VAL B N 1
ATOM 6137 C CA . VAL B 1 34 ? -7.671 -42.856 95.898 1.00 9.06 55 VAL B CA 1
ATOM 6138 C C . VAL B 1 34 ? -8.795 -42.886 94.875 1.00 9.37 55 VAL B C 1
ATOM 6139 O O . VAL B 1 34 ? -9.935 -42.581 95.220 1.00 9.06 55 VAL B O 1
ATOM 6143 N N . PRO B 1 35 ? -8.488 -43.251 93.624 1.00 9.48 56 PRO B N 1
ATOM 6144 C CA . PRO B 1 35 ? -9.506 -43.196 92.575 1.00 9.70 56 PRO B CA 1
ATOM 6145 C C . PRO B 1 35 ? -10.811 -43.936 92.933 1.00 9.48 56 PRO B C 1
ATOM 6146 O O . PRO B 1 35 ? -10.790 -45.078 93.422 1.00 8.98 56 PRO B O 1
ATOM 6150 N N . TRP B 1 36 ? -11.927 -43.259 92.690 1.00 9.65 57 TRP B N 1
ATOM 6151 C CA . TRP B 1 36 ? -13.269 -43.768 93.007 1.00 9.98 57 TRP B CA 1
ATOM 6152 C C . TRP B 1 36 ? -13.429 -44.265 94.438 1.00 9.95 57 TRP B C 1
ATOM 6153 O O . TRP B 1 36 ? -14.300 -45.098 94.715 1.00 10.05 57 TRP B O 1
ATOM 6164 N N . GLY B 1 37 ? -12.627 -43.741 95.368 1.00 10.07 58 GLY B N 1
ATOM 6165 C CA . GLY B 1 37 ? -12.691 -44.228 96.746 1.00 9.61 58 GLY B CA 1
ATOM 6166 C C . GLY B 1 37 ? -14.041 -44.014 97.404 1.00 9.71 58 GLY B C 1
ATOM 6167 O O . GLY B 1 37 ? -14.660 -42.974 97.222 1.00 10.10 58 GLY B O 1
ATOM 6168 N N . MET B 1 38 ? -14.494 -44.984 98.194 1.00 9.19 59 MET B N 1
ATOM 6169 C CA . MET B 1 38 ? -15.759 -44.836 98.904 1.00 9.80 59 MET B CA 1
ATOM 6170 C C . MET B 1 38 ? -15.833 -43.611 99.827 1.00 9.52 59 MET B C 1
ATOM 6171 O O . MET B 1 38 ? -16.875 -42.960 99.925 1.00 9.27 59 MET B O 1
ATOM 6176 N N . ASN B 1 39 ? -14.739 -43.319 100.528 1.00 9.50 60 ASN B N 1
ATOM 6177 C CA . ASN B 1 39 ? -14.687 -42.174 101.442 1.00 10.10 60 ASN B CA 1
ATOM 6178 C C . ASN B 1 39 ? -13.611 -41.204 100.944 1.00 10.49 60 ASN B C 1
ATOM 6179 O O . ASN B 1 39 ? -12.495 -41.644 100.607 1.00 10.27 60 ASN B O 1
ATOM 6184 N N . PHE B 1 40 ? -13.935 -39.907 100.835 1.00 10.32 61 PHE B N 1
ATOM 6185 C CA . PHE B 1 40 ? -12.892 -38.905 100.582 1.00 10.86 61 PHE B CA 1
ATOM 6186 C C . PHE B 1 40 ? -12.629 -38.143 101.870 1.00 10.40 61 PHE B C 1
ATOM 6187 O O . PHE B 1 40 ? -13.431 -38.177 102.802 1.00 10.73 61 PHE B O 1
ATOM 6195 N N . TRP B 1 41 ? -11.516 -37.433 101.908 1.00 10.39 62 TRP B N 1
ATOM 6196 C CA . TRP B 1 41 ? -11.192 -36.581 103.047 1.00 11.01 62 TRP B CA 1
ATOM 6197 C C . TRP B 1 41 ? -10.861 -35.181 102.560 1.00 11.32 62 TRP B C 1
ATOM 6198 O O . TRP B 1 41 ? -10.242 -35.032 101.494 1.00 11.19 62 TRP B O 1
ATOM 6209 N N . SER B 1 42 ? -11.247 -34.160 103.336 1.00 11.12 63 SER B N 1
ATOM 6210 C CA . SER B 1 42 ? -10.982 -32.766 102.951 1.00 10.94 63 SER B CA 1
ATOM 6211 C C . SER B 1 42 ? -10.827 -31.838 104.161 1.00 10.74 63 SER B C 1
ATOM 6212 O O . SER B 1 42 ? -11.522 -32.003 105.162 1.00 10.96 63 SER B O 1
ATOM 6215 N N . PRO B 1 43 ? -9.933 -30.839 104.079 1.00 10.80 64 PRO B N 1
ATOM 6216 C CA . PRO B 1 43 ? -10.050 -29.751 105.048 1.00 10.61 64 PRO B CA 1
ATOM 6217 C C . PRO B 1 43 ? -11.428 -29.114 104.938 1.00 11.49 64 PRO B C 1
ATOM 6218 O O . PRO B 1 43 ? -12.047 -29.168 103.872 1.00 11.21 64 PRO B O 1
ATOM 6222 N N . GLN B 1 44 ? -11.904 -28.537 106.040 1.00 11.91 65 GLN B N 1
ATOM 6223 C CA . GLN B 1 44 ? -13.187 -27.859 106.087 1.00 12.68 65 GLN B CA 1
ATOM 6224 C C . GLN B 1 44 ? -12.999 -26.465 106.685 1.00 13.33 65 GLN B C 1
ATOM 6225 O O . GLN B 1 44 ? -12.545 -26.337 107.823 1.00 12.61 65 GLN B O 1
ATOM 6231 N N . THR B 1 45 ? -13.357 -25.441 105.915 1.00 13.70 66 THR B N 1
ATOM 6232 C CA . THR B 1 45 ? -13.341 -24.057 106.383 1.00 14.63 66 THR B CA 1
ATOM 6233 C C . THR B 1 45 ? -14.756 -23.531 106.617 1.00 15.30 66 THR B C 1
ATOM 6234 O O . THR B 1 45 ? -14.980 -22.715 107.518 1.00 16.00 66 THR B O 1
ATOM 6238 N N . GLY B 1 46 ? -15.723 -24.007 105.831 1.00 15.63 67 GLY B N 1
ATOM 6239 C CA . GLY B 1 46 ? -17.120 -23.590 105.998 1.00 16.01 67 GLY B CA 1
ATOM 6240 C C . GLY B 1 46 ? -17.797 -24.205 107.214 1.00 16.49 67 GLY B C 1
ATOM 6241 O O . GLY B 1 46 ? -17.263 -25.138 107.818 1.00 16.71 67 GLY B O 1
ATOM 6242 N N . GLU B 1 47 ? -18.970 -23.687 107.586 1.00 16.38 68 GLU B N 1
ATOM 6243 C CA . GLU B 1 47 ? -19.753 -24.263 108.681 1.00 15.74 68 GLU B CA 1
ATOM 6244 C C . GLU B 1 47 ? -20.242 -25.661 108.346 1.00 15.39 68 GLU B C 1
ATOM 6245 O O . GLU B 1 47 ? -20.459 -25.983 107.170 1.00 14.66 68 GLU B O 1
ATOM 6251 N N . ASN B 1 48 ? -20.426 -26.492 109.372 1.00 14.40 69 ASN B N 1
ATOM 6252 C CA . ASN B 1 48 ? -21.150 -27.738 109.162 1.00 14.99 69 ASN B CA 1
ATOM 6253 C C . ASN B 1 48 ? -22.429 -27.369 108.414 1.00 15.24 69 ASN B C 1
ATOM 6254 O O . ASN B 1 48 ? -23.059 -26.342 108.721 1.00 15.05 69 ASN B O 1
ATOM 6259 N N . GLY B 1 49 ? -22.818 -28.189 107.444 1.00 15.08 70 GLY B N 1
ATOM 6260 C CA . GLY B 1 49 ? -24.094 -27.986 106.770 1.00 14.76 70 GLY B CA 1
ATOM 6261 C C . GLY B 1 49 ? -23.952 -27.195 105.492 1.00 14.86 70 GLY B C 1
ATOM 6262 O O . GLY B 1 49 ? -24.807 -27.271 104.610 1.00 14.45 70 GLY B O 1
ATOM 6263 N N . SER B 1 50 ? -22.874 -26.431 105.373 1.00 14.48 71 SER B N 1
ATOM 6264 C CA . SER B 1 50 ? -22.666 -25.664 104.155 1.00 15.05 71 SER B CA 1
ATOM 6265 C C . SER B 1 50 ? -22.057 -26.542 103.058 1.00 15.45 71 SER B C 1
ATOM 6266 O O . SER B 1 50 ? -21.098 -27.287 103.297 1.00 14.80 71 SER B O 1
ATOM 6269 N N . GLY B 1 51 ? -22.627 -26.446 101.862 1.00 15.69 72 GLY B N 1
ATOM 6270 C CA . GLY B 1 51 ? -22.083 -27.136 100.704 1.00 15.49 72 GLY B CA 1
ATOM 6271 C C . GLY B 1 51 ? -20.729 -26.545 100.356 1.00 15.66 72 GLY B C 1
ATOM 6272 O O . GLY B 1 51 ? -19.931 -27.186 99.685 1.00 16.24 72 GLY B O 1
ATOM 6273 N N . TRP B 1 52 ? -20.472 -25.313 100.809 1.00 15.69 73 TRP B N 1
ATOM 6274 C CA . TRP B 1 52 ? -19.173 -24.682 100.592 1.00 16.55 73 TRP B CA 1
ATOM 6275 C C . TRP B 1 52 ? -18.183 -25.077 101.700 1.00 15.70 73 TRP B C 1
ATOM 6276 O O . TRP B 1 52 ? -17.777 -24.275 102.547 1.00 15.66 73 TRP B O 1
ATOM 6287 N N . MET B 1 53 ? -17.827 -26.358 101.671 1.00 15.00 74 MET B N 1
ATOM 6288 C CA . MET B 1 53 ? -17.037 -26.989 102.715 1.00 14.33 74 MET B CA 1
ATOM 6289 C C . MET B 1 53 ? -15.655 -26.358 102.867 1.00 13.98 74 MET B C 1
ATOM 6290 O O . MET B 1 53 ? -15.166 -26.147 103.993 1.00 12.93 74 MET B O 1
ATOM 6295 N N . TYR B 1 54 ? -15.035 -26.063 101.726 1.00 13.64 75 TYR B N 1
ATOM 6296 C CA . TYR B 1 54 ? -13.712 -25.449 101.681 1.00 14.65 75 TYR B CA 1
ATOM 6297 C C . TYR B 1 54 ? -13.723 -24.323 100.639 1.00 15.65 75 TYR B C 1
ATOM 6298 O O . TYR B 1 54 ? -14.097 -24.543 99.494 1.00 15.07 75 TYR B O 1
ATOM 6307 N N . THR B 1 55 ? -13.337 -23.112 101.025 1.00 17.09 76 THR B N 1
ATOM 6308 C CA . THR B 1 55 ? -13.114 -22.076 100.006 1.00 19.02 76 THR B CA 1
ATOM 6309 C C . THR B 1 55 ? -11.771 -21.399 100.213 1.00 18.26 76 THR B C 1
ATOM 6310 O O . THR B 1 55 ? -11.348 -21.163 101.343 1.00 18.84 76 THR B O 1
ATOM 6314 N N . TYR B 1 56 ? -11.084 -21.139 99.110 1.00 18.44 77 TYR B N 1
ATOM 6315 C CA . TYR B 1 56 ? -9.711 -20.651 99.139 1.00 18.33 77 TYR B CA 1
ATOM 6316 C C . TYR B 1 56 ? -9.577 -19.340 99.925 1.00 18.57 77 TYR B C 1
ATOM 6317 O O . TYR B 1 56 ? -8.531 -19.073 100.557 1.00 18.04 77 TYR B O 1
ATOM 6326 N N . THR B 1 57 ? -10.627 -18.518 99.911 1.00 18.40 78 THR B N 1
ATOM 6327 C CA . THR B 1 57 ? -10.536 -17.218 100.586 1.00 18.75 78 THR B CA 1
ATOM 6328 C C . THR B 1 57 ? -10.746 -17.290 102.103 1.00 18.92 78 THR B C 1
ATOM 6329 O O . THR B 1 57 ? -10.510 -16.304 102.810 1.00 18.90 78 THR B O 1
ATOM 6333 N N . ASP B 1 58 ? -11.203 -18.434 102.607 1.00 18.02 79 ASP B N 1
ATOM 6334 C CA . ASP B 1 58 ? -11.360 -18.584 104.045 1.00 18.32 79 ASP B CA 1
ATOM 6335 C C . ASP B 1 58 ? -9.986 -18.724 104.669 1.00 17.45 79 ASP B C 1
ATOM 6336 O O . ASP B 1 58 ? -9.064 -19.270 104.050 1.00 17.10 79 ASP B O 1
ATOM 6341 N N . SER B 1 59 ? -9.842 -18.244 105.899 1.00 16.58 80 SER B N 1
ATOM 6342 C CA . SER B 1 59 ? -8.546 -18.316 106.572 1.00 16.35 80 SER B CA 1
ATOM 6343 C C . SER B 1 59 ? -8.616 -19.088 107.903 1.00 15.74 80 SER B C 1
ATOM 6344 O O . SER B 1 59 ? -7.644 -19.108 108.685 1.00 16.14 80 SER B O 1
ATOM 6347 N N . LEU B 1 60 ? -9.768 -19.689 108.171 1.00 14.07 81 LEU B N 1
ATOM 6348 C CA . LEU B 1 60 ? -10.003 -20.395 109.437 1.00 13.87 81 LEU B CA 1
ATOM 6349 C C . LEU B 1 60 ? -10.472 -21.818 109.166 1.00 13.72 81 LEU B C 1
ATOM 6350 O O . LEU B 1 60 ? -11.441 -22.028 108.438 1.00 14.84 81 LEU B O 1
ATOM 6355 N N . MET B 1 61 ? -9.787 -22.790 109.751 1.00 13.29 82 MET B N 1
ATOM 6356 C CA A MET B 1 61 ? -10.163 -24.178 109.541 0.50 13.00 82 MET B CA 1
ATOM 6357 C CA B MET B 1 61 ? -10.104 -24.207 109.574 0.50 12.90 82 MET B CA 1
ATOM 6358 C C . MET B 1 61 ? -10.957 -24.721 110.727 1.00 12.63 82 MET B C 1
ATOM 6359 O O . MET B 1 61 ? -10.714 -24.351 111.868 1.00 12.34 82 MET B O 1
ATOM 6368 N N . ARG B 1 62 ? -11.934 -25.583 110.436 1.00 12.30 83 ARG B N 1
ATOM 6369 C CA . ARG B 1 62 ? -12.796 -26.147 111.481 1.00 12.19 83 ARG B CA 1
ATOM 6370 C C . ARG B 1 62 ? -12.631 -27.643 111.679 1.00 11.72 83 ARG B C 1
ATOM 6371 O O . ARG B 1 62 ? -12.993 -28.171 112.724 1.00 11.08 83 ARG B O 1
ATOM 6379 N N . GLY B 1 63 ? -12.121 -28.340 110.673 1.00 11.65 84 GLY B N 1
ATOM 6380 C CA . GLY B 1 63 ? -12.076 -29.799 110.761 1.00 11.42 84 GLY B CA 1
ATOM 6381 C C . GLY B 1 63 ? -11.499 -30.444 109.520 1.00 11.50 84 GLY B C 1
ATOM 6382 O O . GLY B 1 63 ? -11.229 -29.763 108.525 1.00 11.45 84 GLY B O 1
ATOM 6383 N N . PHE B 1 64 ? -11.257 -31.747 109.608 1.00 10.78 85 PHE B N 1
ATOM 6384 C CA . PHE B 1 64 ? -10.918 -32.542 108.446 1.00 11.11 85 PHE B CA 1
ATOM 6385 C C . PHE B 1 64 ? -12.035 -33.554 108.309 1.00 10.67 85 PHE B C 1
ATOM 6386 O O . PHE B 1 64 ? -12.223 -34.390 109.185 1.00 10.86 85 PHE B O 1
ATOM 6394 N N . ARG B 1 65 ? -12.770 -33.456 107.204 1.00 10.62 86 ARG B N 1
ATOM 6395 C CA . ARG B 1 65 ? -13.994 -34.212 106.995 1.00 10.46 86 ARG B CA 1
ATOM 6396 C C . ARG B 1 65 ? -13.785 -35.500 106.212 1.00 10.44 86 ARG B C 1
ATOM 6397 O O . ARG B 1 65 ? -13.063 -35.527 105.207 1.00 10.13 86 ARG B O 1
ATOM 6405 N N . GLN B 1 66 ? -14.431 -36.569 106.665 1.00 9.56 87 GLN B N 1
ATOM 6406 C CA . GLN B 1 66 ? -14.717 -37.679 105.791 1.00 10.02 87 GLN B CA 1
ATOM 6407 C C . GLN B 1 66 ? -15.960 -37.260 105.034 1.00 10.52 87 GLN B C 1
ATOM 6408 O O . GLN B 1 66 ? -17.008 -37.123 105.651 1.00 10.73 87 GLN B O 1
ATOM 6414 N N . THR B 1 67 ? -15.841 -37.066 103.717 1.00 10.45 88 THR B N 1
ATOM 6415 C CA . THR B 1 67 ? -16.910 -36.497 102.901 1.00 10.35 88 THR B CA 1
ATOM 6416 C C . THR B 1 67 ? -17.259 -37.385 101.702 1.00 11.17 88 THR B C 1
ATOM 6417 O O . THR B 1 67 ? -16.427 -38.152 101.227 1.00 10.69 88 THR B O 1
ATOM 6421 N N . HIS B 1 68 ? -18.499 -37.270 101.234 1.00 11.42 89 HIS B N 1
ATOM 6422 C CA . HIS B 1 68 ? -18.942 -37.923 100.004 1.00 12.09 89 HIS B CA 1
ATOM 6423 C C . HIS B 1 68 ? -19.511 -36.917 99.019 1.00 12.54 89 HIS B C 1
ATOM 6424 O O . HIS B 1 68 ? -19.965 -37.280 97.938 1.00 13.07 89 HIS B O 1
ATOM 6431 N N . GLN B 1 69 ? -19.454 -35.642 99.388 1.00 13.24 90 GLN B N 1
ATOM 6432 C CA . GLN B 1 69 ? -20.151 -34.610 98.622 1.00 13.31 90 GLN B CA 1
ATOM 6433 C C . GLN B 1 69 ? -19.704 -34.500 97.155 1.00 13.38 90 GLN B C 1
ATOM 6434 O O . GLN B 1 69 ? -18.505 -34.333 96.875 1.00 13.01 90 GLN B O 1
ATOM 6440 N N . PRO B 1 70 ? -20.664 -34.609 96.214 1.00 13.77 91 PRO B N 1
ATOM 6441 C CA . PRO B 1 70 ? -20.367 -34.473 94.794 1.00 14.41 91 PRO B CA 1
ATOM 6442 C C . PRO B 1 70 ? -20.511 -33.032 94.273 1.00 15.28 91 PRO B C 1
ATOM 6443 O O . PRO B 1 70 ? -19.923 -32.711 93.251 1.00 15.28 91 PRO B O 1
ATOM 6447 N N . SER B 1 71 ? -21.269 -32.183 94.969 1.00 15.52 92 SER B N 1
ATOM 6448 C CA . SER B 1 71 ? -21.393 -30.768 94.600 1.00 16.56 92 SER B CA 1
ATOM 6449 C C . SER B 1 71 ? -21.963 -29.967 95.779 1.00 16.66 92 SER B C 1
ATOM 6450 O O . SER B 1 71 ? -22.664 -30.531 96.618 1.00 16.08 92 SER B O 1
ATOM 6453 N N . PRO B 1 72 ? -21.674 -28.649 95.843 1.00 17.41 93 PRO B N 1
ATOM 6454 C CA . PRO B 1 72 ? -22.171 -27.869 96.975 1.00 17.90 93 PRO B CA 1
ATOM 6455 C C . PRO B 1 72 ? -23.690 -27.814 96.961 1.00 19.03 93 PRO B C 1
ATOM 6456 O O . PRO B 1 72 ? -24.322 -27.692 98.015 1.00 18.71 93 PRO B O 1
ATOM 6460 N N . TRP B 1 73 ? -24.264 -27.921 95.769 1.00 19.05 94 TRP B N 1
ATOM 6461 C CA . TRP B 1 73 ? -25.704 -27.778 95.620 1.00 20.55 94 TRP B CA 1
ATOM 6462 C C . TRP B 1 73 ? -26.400 -29.044 96.118 1.00 19.61 94 TRP B C 1
ATOM 6463 O O . TRP B 1 73 ? -27.480 -28.977 96.684 1.00 20.76 94 TRP B O 1
ATOM 6474 N N . ILE B 1 74 ? -25.759 -30.193 95.910 1.00 18.21 95 ILE B N 1
ATOM 6475 C CA . ILE B 1 74 ? -26.258 -31.502 96.375 1.00 16.28 95 ILE B CA 1
ATOM 6476 C C . ILE B 1 74 ? -25.911 -31.766 97.845 1.00 15.54 95 ILE B C 1
ATOM 6477 O O . ILE B 1 74 ? -26.668 -32.407 98.580 1.00 14.40 95 ILE B O 1
ATOM 6482 N N . ASN B 1 75 ? -24.745 -31.295 98.269 1.00 14.14 96 ASN B N 1
ATOM 6483 C CA . ASN B 1 75 ? -24.363 -31.411 99.683 1.00 14.10 96 ASN B CA 1
ATOM 6484 C C . ASN B 1 75 ? -23.997 -32.844 100.078 1.00 13.29 96 ASN B C 1
ATOM 6485 O O . ASN B 1 75 ? -23.850 -33.711 99.207 1.00 12.36 96 ASN B O 1
ATOM 6490 N N . ASP B 1 76 ? -23.821 -33.090 101.377 1.00 12.71 97 ASP B N 1
ATOM 6491 C CA . ASP B 1 76 ? -23.084 -34.272 101.844 1.00 12.72 97 ASP B CA 1
ATOM 6492 C C . ASP B 1 76 ? -23.982 -35.265 102.561 1.00 12.53 97 ASP B C 1
ATOM 6493 O O . ASP B 1 76 ? -25.155 -34.995 102.834 1.00 12.22 97 ASP B O 1
ATOM 6498 N N . TYR B 1 77 ? -23.404 -36.411 102.899 1.00 12.42 98 TYR B N 1
ATOM 6499 C CA . TYR B 1 77 ? -24.090 -37.416 103.706 1.00 12.16 98 TYR B CA 1
ATOM 6500 C C . TYR B 1 77 ? -23.016 -38.315 104.310 1.00 12.37 98 TYR B C 1
ATOM 6501 O O . TYR B 1 77 ? -21.883 -38.383 103.802 1.00 12.34 98 TYR B O 1
ATOM 6510 N N . GLY B 1 78 ? -23.352 -38.986 105.409 1.00 12.34 99 GLY B N 1
ATOM 6511 C CA . GLY B 1 78 ? -22.436 -39.948 106.011 1.00 12.65 99 GLY B CA 1
ATOM 6512 C C . GLY B 1 78 ? -21.092 -39.326 106.347 1.00 13.00 99 GLY B C 1
ATOM 6513 O O . GLY B 1 78 ? -20.046 -39.942 106.130 1.00 13.53 99 GLY B O 1
ATOM 6514 N N . THR B 1 79 ? -21.121 -38.109 106.893 1.00 12.83 100 THR B N 1
ATOM 6515 C CA . THR B 1 79 ? -19.905 -37.333 107.108 1.00 12.86 100 THR B CA 1
ATOM 6516 C C . THR B 1 79 ? -19.647 -37.055 108.597 1.00 13.13 100 THR B C 1
ATOM 6517 O O . THR B 1 79 ? -20.591 -36.906 109.403 1.00 13.52 100 THR B O 1
ATOM 6521 N N . PHE B 1 80 ? -18.365 -37.027 108.958 1.00 12.35 101 PHE B N 1
ATOM 6522 C CA . PHE B 1 80 ? -17.924 -36.639 110.301 1.00 12.42 101 PHE B CA 1
ATOM 6523 C C . PHE B 1 80 ? -16.558 -35.993 110.134 1.00 12.52 101 PHE B C 1
ATOM 6524 O O . PHE B 1 80 ? -15.974 -36.069 109.055 1.00 12.48 101 PHE B O 1
ATOM 6532 N N . SER B 1 81 ? -16.037 -35.382 111.186 1.00 12.44 102 SER B N 1
ATOM 6533 C CA . SER B 1 81 ? -14.735 -34.757 111.071 1.00 12.15 102 SER B CA 1
ATOM 6534 C C . SER B 1 81 ? -13.854 -34.971 112.294 1.00 11.67 102 SER B C 1
ATOM 6535 O O . SER B 1 81 ? -14.322 -35.311 113.387 1.00 11.43 102 SER B O 1
ATOM 6538 N N . ILE B 1 82 ? -12.562 -34.778 112.069 1.00 11.02 103 ILE B N 1
ATOM 6539 C CA . ILE B 1 82 ? -11.545 -34.865 113.097 1.00 11.15 103 ILE B CA 1
ATOM 6540 C C . ILE B 1 82 ? -10.787 -33.535 113.088 1.00 11.30 103 ILE B C 1
ATOM 6541 O O . ILE B 1 82 ? -10.421 -33.024 112.020 1.00 10.99 103 ILE B O 1
ATOM 6546 N N . MET B 1 83 ? -10.547 -32.971 114.265 1.00 10.77 104 MET B N 1
ATOM 6547 C CA . MET B 1 83 ? -9.827 -31.712 114.351 1.00 10.79 104 MET B CA 1
ATOM 6548 C C . MET B 1 83 ? -8.862 -31.717 115.537 1.00 10.76 104 MET B C 1
ATOM 6549 O O . MET B 1 83 ? -9.290 -31.654 116.702 1.00 10.79 104 MET B O 1
ATOM 6554 N N . PRO B 1 84 ? -7.560 -31.791 115.249 1.00 10.38 105 PRO B N 1
ATOM 6555 C CA . PRO B 1 84 ? -6.581 -31.587 116.314 1.00 10.69 105 PRO B CA 1
ATOM 6556 C C . PRO B 1 84 ? -6.571 -30.110 116.745 1.00 10.88 105 PRO B C 1
ATOM 6557 O O . PRO B 1 84 ? -6.712 -29.209 115.897 1.00 10.31 105 PRO B O 1
ATOM 6561 N N . LEU B 1 85 ? -6.420 -29.866 118.044 1.00 10.92 106 LEU B N 1
ATOM 6562 C CA . LEU B 1 85 ? -6.401 -28.500 118.569 1.00 10.99 106 LEU B CA 1
ATOM 6563 C C . LEU B 1 85 ? -5.276 -28.328 119.563 1.00 11.39 106 LEU B C 1
ATOM 6564 O O . LEU B 1 85 ? -5.022 -29.227 120.355 1.00 11.44 106 LEU B O 1
ATOM 6569 N N . ALA B 1 86 ? -4.636 -27.162 119.550 1.00 11.50 107 ALA B N 1
ATOM 6570 C CA . ALA B 1 86 ? -3.671 -26.809 120.602 1.00 11.93 107 ALA B CA 1
ATOM 6571 C C . ALA B 1 86 ? -4.243 -25.695 121.477 1.00 12.98 107 ALA B C 1
ATOM 6572 O O . ALA B 1 86 ? -4.797 -24.717 120.964 1.00 12.61 107 ALA B O 1
ATOM 6574 N N . GLY B 1 87 ? -4.109 -25.841 122.792 1.00 13.99 108 GLY B N 1
ATOM 6575 C CA . GLY B 1 87 ? -4.496 -24.780 123.719 1.00 16.48 108 GLY B CA 1
ATOM 6576 C C . GLY B 1 87 ? -5.955 -24.866 124.129 1.00 18.12 108 GLY B C 1
ATOM 6577 O O . GLY B 1 87 ? -6.333 -25.757 124.879 1.00 18.98 108 GLY B O 1
ATOM 6578 N N . GLU B 1 88 ? -6.773 -23.944 123.631 1.00 19.18 109 GLU B N 1
ATOM 6579 C CA . GLU B 1 88 ? -8.188 -23.880 124.009 1.00 20.30 109 GLU B CA 1
ATOM 6580 C C . GLU B 1 88 ? -9.018 -24.999 123.391 1.00 19.60 109 GLU B C 1
ATOM 6581 O O . GLU B 1 88 ? -8.927 -25.270 122.199 1.00 19.59 109 GLU B O 1
ATOM 6587 N N . LEU B 1 89 ? -9.857 -25.620 124.210 1.00 19.44 110 LEU B N 1
ATOM 6588 C CA . LEU B 1 89 ? -10.801 -26.609 123.735 1.00 19.10 110 LEU B CA 1
ATOM 6589 C C . LEU B 1 89 ? -12.049 -25.916 123.177 1.00 19.05 110 LEU B C 1
ATOM 6590 O O . LEU B 1 89 ? -12.718 -25.181 123.891 1.00 19.01 110 LEU B O 1
ATOM 6595 N N . LYS B 1 90 ? -12.347 -26.144 121.900 1.00 18.81 111 LYS B N 1
ATOM 6596 C CA . LYS B 1 90 ? -13.565 -25.633 121.281 1.00 18.92 111 LYS B CA 1
ATOM 6597 C C . LYS B 1 90 ? -14.292 -26.838 120.691 1.00 18.65 111 LYS B C 1
ATOM 6598 O O . LYS B 1 90 ? -13.707 -27.595 119.919 1.00 18.81 111 LYS B O 1
ATOM 6602 N N . MET B 1 91 ? -15.551 -27.033 121.053 1.00 18.14 112 MET B N 1
ATOM 6603 C CA . MET B 1 91 ? -16.278 -28.233 120.643 1.00 18.05 112 MET B CA 1
ATOM 6604 C C . MET B 1 91 ? -17.109 -28.015 119.391 1.00 17.62 112 MET B C 1
ATOM 6605 O O . MET B 1 91 ? -16.971 -28.739 118.415 1.00 17.74 112 MET B O 1
ATOM 6610 N N . SER B 1 92 ? -17.991 -27.029 119.429 1.00 17.05 113 SER B N 1
ATOM 6611 C CA . SER B 1 92 ? -18.923 -26.814 118.333 1.00 16.83 113 SER B CA 1
ATOM 6612 C C . SER B 1 92 ? -18.218 -26.345 117.068 1.00 16.65 113 SER B C 1
ATOM 6613 O O . SER B 1 92 ? -17.235 -25.602 117.134 1.00 16.70 113 SER B O 1
ATOM 6616 N N . HIS B 1 93 ? -18.733 -26.766 115.916 1.00 16.37 114 HIS B N 1
ATOM 6617 C CA . HIS B 1 93 ? -18.190 -26.321 114.638 1.00 16.10 114 HIS B CA 1
ATOM 6618 C C . HIS B 1 93 ? -18.278 -24.801 114.521 1.00 16.34 114 HIS B C 1
ATOM 6619 O O . HIS B 1 93 ? -17.497 -24.178 113.809 1.00 16.03 114 HIS B O 1
ATOM 6626 N N . LYS B 1 94 ? -19.233 -24.206 115.228 1.00 16.38 115 LYS B N 1
ATOM 6627 C CA . LYS B 1 94 ? -19.366 -22.765 115.220 1.00 16.87 115 LYS B CA 1
ATOM 6628 C C . LYS B 1 94 ? -18.213 -22.068 115.953 1.00 16.99 115 LYS B C 1
ATOM 6629 O O . LYS B 1 94 ? -17.933 -20.909 115.681 1.00 16.74 115 LYS B O 1
ATOM 6633 N N . GLU B 1 95 ? -17.534 -22.790 116.843 1.00 16.86 116 GLU B N 1
ATOM 6634 C CA . GLU B 1 95 ? -16.429 -22.231 117.631 1.00 17.58 116 GLU B CA 1
ATOM 6635 C C . GLU B 1 95 ? -15.034 -22.756 117.268 1.00 16.97 116 GLU B C 1
ATOM 6636 O O . GLU B 1 95 ? -14.035 -22.149 117.665 1.00 17.36 116 GLU B O 1
ATOM 6642 N N . ARG B 1 96 ? -14.958 -23.899 116.585 1.00 16.81 117 ARG B N 1
ATOM 6643 C CA . ARG B 1 96 ? -13.670 -24.482 116.189 1.00 16.48 117 ARG B CA 1
ATOM 6644 C C . ARG B 1 96 ? -13.161 -23.745 114.968 1.00 16.15 117 ARG B C 1
ATOM 6645 O O . ARG B 1 96 ? -13.479 -24.115 113.852 1.00 16.43 117 ARG B O 1
ATOM 6653 N N . LEU B 1 97 ? -12.390 -22.694 115.173 1.00 16.17 118 LEU B N 1
ATOM 6654 C CA . LEU B 1 97 ? -11.927 -21.881 114.072 1.00 16.34 118 LEU B CA 1
ATOM 6655 C C . LEU B 1 97 ? -10.446 -21.616 114.274 1.00 15.64 118 LEU B C 1
ATOM 6656 O O . LEU B 1 97 ? -10.069 -20.808 115.124 1.00 15.82 118 LEU B O 1
ATOM 6661 N N . VAL B 1 98 ? -9.607 -22.271 113.483 1.00 14.29 119 VAL B N 1
ATOM 6662 C CA . VAL B 1 98 ? -8.171 -22.165 113.674 1.00 13.19 119 VAL B CA 1
ATOM 6663 C C . VAL B 1 98 ? -7.514 -21.505 112.467 1.00 12.98 119 VAL B C 1
ATOM 6664 O O . VAL B 1 98 ? -7.576 -22.044 111.361 1.00 13.33 119 VAL B O 1
ATOM 6668 N N . PRO B 1 99 ? -6.866 -20.343 112.679 1.00 12.92 120 PRO B N 1
ATOM 6669 C CA . PRO B 1 99 ? -6.188 -19.592 111.620 1.00 12.74 120 PRO B CA 1
ATOM 6670 C C . PRO B 1 99 ? -5.045 -20.390 110.987 1.00 12.37 120 PRO B C 1
ATOM 6671 O O . PRO B 1 99 ? -4.258 -21.025 111.702 1.00 11.52 120 PRO B O 1
ATOM 6675 N N . PHE B 1 100 ? -4.967 -20.348 109.659 1.00 12.31 121 PHE B N 1
ATOM 6676 C CA . PHE B 1 100 ? -3.861 -20.935 108.908 1.00 12.10 121 PHE B CA 1
ATOM 6677 C C . PHE B 1 100 ? -3.606 -20.097 107.667 1.00 12.89 121 PHE B C 1
ATOM 6678 O O . PHE B 1 100 ? -4.471 -19.324 107.240 1.00 12.59 121 PHE B O 1
ATOM 6686 N N . SER B 1 101 ? -2.426 -20.271 107.083 1.00 12.44 122 SER B N 1
ATOM 6687 C CA . SER B 1 101 ? -2.072 -19.597 105.846 1.00 12.67 122 SER B CA 1
ATOM 6688 C C . SER B 1 101 ? -1.855 -20.646 104.761 1.00 12.23 122 SER B C 1
ATOM 6689 O O . SER B 1 101 ? -1.302 -21.724 105.022 1.00 11.21 122 SER B O 1
ATOM 6692 N N . HIS B 1 102 ? -2.287 -20.336 103.542 1.00 12.13 123 HIS B N 1
ATOM 6693 C CA . HIS B 1 102 ? -1.997 -21.194 102.402 1.00 11.92 123 HIS B CA 1
ATOM 6694 C C . HIS B 1 102 ? -0.508 -21.377 102.232 1.00 11.39 123 HIS B C 1
ATOM 6695 O O . HIS B 1 102 ? -0.079 -22.345 101.624 1.00 11.28 123 HIS B O 1
ATOM 6702 N N . GLN B 1 103 ? 0.288 -20.446 102.746 1.00 10.85 124 GLN B N 1
ATOM 6703 C CA . GLN B 1 103 ? 1.741 -20.584 102.649 1.00 10.99 124 GLN B CA 1
ATOM 6704 C C . GLN B 1 103 ? 2.245 -21.809 103.398 1.00 10.95 124 GLN B C 1
ATOM 6705 O O . GLN B 1 103 ? 3.359 -22.297 103.142 1.00 10.62 124 GLN B O 1
ATOM 6711 N N . GLN B 1 104 ? 1.449 -22.280 104.359 1.00 9.99 125 GLN B N 1
ATOM 6712 C CA . GLN B 1 104 ? 1.842 -23.446 105.148 1.00 10.18 125 GLN B CA 1
ATOM 6713 C C . GLN B 1 104 ? 0.871 -24.597 104.910 1.00 10.42 125 GLN B C 1
ATOM 6714 O O . GLN B 1 104 ? 0.597 -25.387 105.813 1.00 10.76 125 GLN B O 1
ATOM 6720 N N . GLU B 1 105 ? 0.371 -24.685 103.682 1.00 10.35 126 GLU B N 1
ATOM 6721 C CA . GLU B 1 105 ? -0.569 -25.722 103.274 1.00 10.35 126 GLU B CA 1
ATOM 6722 C C . GLU B 1 105 ? -0.018 -26.409 102.033 1.00 10.62 126 GLU B C 1
ATOM 6723 O O . GLU B 1 105 ? 0.435 -25.753 101.088 1.00 10.38 126 GLU B O 1
ATOM 6729 N N . LYS B 1 106 ? -0.013 -27.731 102.023 1.00 10.61 127 LYS B N 1
ATOM 6730 C CA A LYS B 1 106 ? 0.354 -28.454 100.809 0.50 10.82 127 LYS B CA 1
ATOM 6731 C CA B LYS B 1 106 ? 0.355 -28.464 100.808 0.50 10.71 127 LYS B CA 1
ATOM 6732 C C . LYS B 1 106 ? -0.696 -29.504 100.485 1.00 10.93 127 LYS B C 1
ATOM 6733 O O . LYS B 1 106 ? -0.738 -30.557 101.133 1.00 10.74 127 LYS B O 1
ATOM 6744 N N . ALA B 1 107 ? -1.542 -29.202 99.487 1.00 10.91 128 ALA B N 1
ATOM 6745 C CA . ALA B 1 107 ? -2.619 -30.104 99.059 1.00 10.95 128 ALA B CA 1
ATOM 6746 C C . ALA B 1 107 ? -2.181 -30.996 97.893 1.00 11.22 128 ALA B C 1
ATOM 6747 O O . ALA B 1 107 ? -1.767 -30.491 96.843 1.00 11.46 128 ALA B O 1
ATOM 6749 N N . THR B 1 108 ? -2.235 -32.312 98.093 1.00 10.94 129 THR B N 1
ATOM 6750 C CA . THR B 1 108 ? -2.049 -33.290 97.013 1.00 11.15 129 THR B CA 1
ATOM 6751 C C . THR B 1 108 ? -3.146 -34.359 97.118 1.00 11.07 129 THR B C 1
ATOM 6752 O O . THR B 1 108 ? -3.833 -34.457 98.137 1.00 11.67 129 THR B O 1
ATOM 6756 N N . PRO B 1 109 ? -3.334 -35.163 96.059 1.00 11.70 130 PRO B N 1
ATOM 6757 C CA . PRO B 1 109 ? -4.356 -36.221 96.110 1.00 11.31 130 PRO B CA 1
ATOM 6758 C C . PRO B 1 109 ? -4.055 -37.304 97.144 1.00 11.27 130 PRO B C 1
ATOM 6759 O O . PRO B 1 109 ? -4.997 -37.935 97.634 1.00 11.09 130 PRO B O 1
ATOM 6763 N N . TYR B 1 110 ? -2.770 -37.511 97.471 1.00 10.40 131 TYR B N 1
ATOM 6764 C CA . TYR B 1 110 ? -2.347 -38.624 98.329 1.00 10.31 131 TYR B CA 1
ATOM 6765 C C . TYR B 1 110 ? -2.003 -38.154 99.760 1.00 10.72 131 TYR B C 1
ATOM 6766 O O . TYR B 1 110 ? -1.739 -38.976 100.622 1.00 10.95 131 TYR B O 1
ATOM 6775 N N . ASN B 1 111 ? -2.013 -36.840 99.992 1.00 10.19 132 ASN B N 1
ATOM 6776 C CA . ASN B 1 111 ? -1.702 -36.242 101.298 1.00 10.71 132 ASN B CA 1
ATOM 6777 C C . ASN B 1 111 ? -2.053 -34.755 101.321 1.00 11.05 132 ASN B C 1
ATOM 6778 O O . ASN B 1 111 ? -1.672 -34.014 100.404 1.00 11.91 132 ASN B O 1
ATOM 6783 N N . TYR B 1 112 ? -2.772 -34.333 102.359 1.00 10.53 133 TYR B N 1
ATOM 6784 C CA . TYR B 1 112 ? -2.971 -32.919 102.669 1.00 11.16 133 TYR B CA 1
ATOM 6785 C C . TYR B 1 112 ? -2.259 -32.618 103.980 1.00 11.46 133 TYR B C 1
ATOM 6786 O O . TYR B 1 112 ? -2.505 -33.279 105.005 1.00 11.78 133 TYR B O 1
ATOM 6795 N N . SER B 1 113 ? -1.387 -31.625 103.948 1.00 11.21 134 SER B N 1
ATOM 6796 C CA . SER B 1 113 ? -0.661 -31.205 105.130 1.00 12.04 134 SER B CA 1
ATOM 6797 C C . SER B 1 113 ? -0.863 -29.705 105.348 1.00 11.85 134 SER B C 1
ATOM 6798 O O . SER B 1 113 ? -0.879 -28.919 104.397 1.00 11.66 134 SER B O 1
ATOM 6801 N N . VAL B 1 114 ? -1.072 -29.327 106.603 1.00 11.11 135 VAL B N 1
ATOM 6802 C CA . VAL B 1 114 ? -1.220 -27.932 106.949 1.00 10.70 135 VAL B CA 1
ATOM 6803 C C . VAL B 1 114 ? -0.581 -27.662 108.305 1.00 11.40 135 VAL B C 1
ATOM 6804 O O . VAL B 1 114 ? -0.579 -28.529 109.193 1.00 11.54 135 VAL B O 1
ATOM 6808 N N . THR B 1 115 ? 0.009 -26.483 108.438 1.00 11.30 136 THR B N 1
ATOM 6809 C CA . THR B 1 115 ? 0.514 -26.014 109.720 1.00 11.15 136 THR B CA 1
ATOM 6810 C C . THR B 1 115 ? -0.260 -24.743 110.085 1.00 11.03 136 THR B C 1
ATOM 6811 O O . THR B 1 115 ? -0.262 -23.748 109.336 1.00 10.79 136 THR B O 1
ATOM 6815 N N . PHE B 1 116 ? -0.922 -24.781 111.237 1.00 10.48 137 PHE B N 1
ATOM 6816 C CA . PHE B 1 116 ? -1.698 -23.653 111.721 1.00 10.32 137 PHE B CA 1
ATOM 6817 C C . PHE B 1 116 ? -0.798 -22.547 112.231 1.00 10.82 137 PHE B C 1
ATOM 6818 O O . PHE B 1 116 ? 0.391 -22.767 112.508 1.00 10.88 137 PHE B O 1
ATOM 6826 N N . ASN B 1 117 ? -1.353 -21.343 112.338 1.00 11.03 138 ASN B N 1
ATOM 6827 C CA . ASN B 1 117 ? -0.569 -20.214 112.800 1.00 11.83 138 ASN B CA 1
ATOM 6828 C C . ASN B 1 117 ? 0.033 -20.486 114.176 1.00 11.81 138 ASN B C 1
ATOM 6829 O O . ASN B 1 117 ? 1.072 -19.945 114.505 1.00 11.27 138 ASN B O 1
ATOM 6834 N N . ASN B 1 118 ? -0.627 -21.315 114.984 1.00 12.06 139 ASN B N 1
ATOM 6835 C CA . ASN B 1 118 ? -0.116 -21.598 116.333 1.00 11.96 139 ASN B CA 1
ATOM 6836 C C . ASN B 1 118 ? 0.993 -22.654 116.364 1.00 11.77 139 ASN B C 1
ATOM 6837 O O . ASN B 1 118 ? 1.462 -23.036 117.434 1.00 11.50 139 ASN B O 1
ATOM 6842 N N . GLY B 1 119 ? 1.401 -23.130 115.188 1.00 11.74 140 GLY B N 1
ATOM 6843 C CA . GLY B 1 119 ? 2.484 -24.104 115.090 1.00 10.92 140 GLY B CA 1
ATOM 6844 C C . GLY B 1 119 ? 2.045 -25.569 115.018 1.00 10.75 140 GLY B C 1
ATOM 6845 O O . GLY B 1 119 ? 2.858 -26.453 114.720 1.00 9.66 140 GLY B O 1
ATOM 6846 N N . LEU B 1 120 ? 0.771 -25.849 115.296 1.00 10.46 141 LEU B N 1
ATOM 6847 C CA . LEU B 1 120 ? 0.298 -27.237 115.211 1.00 10.77 141 LEU B CA 1
ATOM 6848 C C . LEU B 1 120 ? 0.358 -27.685 113.769 1.00 10.84 141 LEU B C 1
ATOM 6849 O O . LEU B 1 120 ? -0.139 -26.979 112.886 1.00 10.84 141 LEU B O 1
ATOM 6854 N N . GLN B 1 121 ? 0.925 -28.868 113.533 1.00 11.03 142 GLN B N 1
ATOM 6855 C CA . GLN B 1 121 ? 1.027 -29.395 112.179 1.00 11.40 142 GLN B CA 1
ATOM 6856 C C . GLN B 1 121 ? 0.250 -30.693 112.053 1.00 11.66 142 GLN B C 1
ATOM 6857 O O . GLN B 1 121 ? 0.286 -31.554 112.941 1.00 10.93 142 GLN B O 1
ATOM 6863 N N . THR B 1 122 ? -0.470 -30.847 110.958 1.00 11.27 143 THR B N 1
ATOM 6864 C CA . THR B 1 122 ? -1.153 -32.101 110.757 1.00 13.13 143 THR B CA 1
ATOM 6865 C C . THR B 1 122 ? -1.124 -32.499 109.285 1.00 13.04 143 THR B C 1
ATOM 6866 O O . THR B 1 122 ? -1.121 -31.642 108.399 1.00 12.74 143 THR B O 1
ATOM 6870 N N . SER B 1 123 ? -1.042 -33.794 109.014 1.00 12.69 144 SER B N 1
ATOM 6871 C CA . SER B 1 123 ? -1.262 -34.241 107.648 1.00 13.43 144 SER B CA 1
ATOM 6872 C C . SER B 1 123 ? -2.051 -35.517 107.646 1.00 12.88 144 SER B C 1
ATOM 6873 O O . SER B 1 123 ? -2.059 -36.259 108.634 1.00 13.30 144 SER B O 1
ATOM 6876 N N . LEU B 1 124 ? -2.744 -35.752 106.544 1.00 12.55 145 LEU B N 1
ATOM 6877 C CA . LEU B 1 124 ? -3.559 -36.936 106.408 1.00 12.68 145 LEU B CA 1
ATOM 6878 C C . LEU B 1 124 ? -3.495 -37.486 104.995 1.00 11.79 145 LEU B C 1
ATOM 6879 O O . LEU B 1 124 ? -3.407 -36.731 104.024 1.00 11.43 145 LEU B O 1
ATOM 6884 N N . SER B 1 125 ? -3.533 -38.812 104.904 1.00 10.64 146 SER B N 1
ATOM 6885 C CA . SER B 1 125 ? -3.610 -39.535 103.633 1.00 10.56 146 SER B CA 1
ATOM 6886 C C . SER B 1 125 ? -4.724 -40.579 103.716 1.00 10.33 146 SER B C 1
ATOM 6887 O O . SER B 1 125 ? -4.987 -41.120 104.793 1.00 9.81 146 SER B O 1
ATOM 6890 N N . ALA B 1 126 ? -5.374 -40.854 102.584 1.00 9.74 147 ALA B N 1
ATOM 6891 C CA . ALA B 1 126 ? -6.519 -41.766 102.537 1.00 10.07 147 ALA B CA 1
ATOM 6892 C C . ALA B 1 126 ? -6.235 -43.068 101.810 1.00 10.22 147 ALA B C 1
ATOM 6893 O O . ALA B 1 126 ? -5.416 -43.121 100.877 1.00 10.47 147 ALA B O 1
ATOM 6895 N N . THR B 1 127 ? -6.933 -44.110 102.241 1.00 10.08 148 THR B N 1
ATOM 6896 C CA . THR B 1 127 ? -7.109 -45.307 101.446 1.00 10.07 148 THR B CA 1
ATOM 6897 C C . THR B 1 127 ? -8.511 -45.221 100.830 1.00 10.64 148 THR B C 1
ATOM 6898 O O . THR B 1 127 ? -9.165 -44.176 100.918 1.00 10.25 148 THR B O 1
ATOM 6902 N N . SER B 1 128 ? -8.990 -46.309 100.230 1.00 10.41 149 SER B N 1
ATOM 6903 C CA . SER B 1 128 ? -10.350 -46.305 99.669 1.00 11.01 149 SER B CA 1
ATOM 6904 C C . SER B 1 128 ? -11.392 -45.956 100.724 1.00 11.03 149 SER B C 1
ATOM 6905 O O . SER B 1 128 ? -12.342 -45.220 100.446 1.00 11.35 149 SER B O 1
ATOM 6908 N N . ARG B 1 129 ? -11.222 -46.507 101.925 1.00 10.53 150 ARG B N 1
ATOM 6909 C CA . ARG B 1 129 ? -12.260 -46.422 102.941 1.00 9.72 150 ARG B CA 1
ATOM 6910 C C . ARG B 1 129 ? -11.770 -45.888 104.280 1.00 10.18 150 ARG B C 1
ATOM 6911 O O . ARG B 1 129 ? -12.570 -45.649 105.192 1.00 10.28 150 ARG B O 1
ATOM 6919 N N . GLY B 1 130 ? -10.466 -45.672 104.403 1.00 9.82 151 GLY B N 1
ATOM 6920 C CA . GLY B 1 130 ? -9.914 -45.178 105.666 1.00 9.16 151 GLY B CA 1
ATOM 6921 C C . GLY B 1 130 ? -8.946 -44.029 105.452 1.00 10.03 151 GLY B C 1
ATOM 6922 O O . GLY B 1 130 ? -8.727 -43.578 104.303 1.00 10.37 151 GLY B O 1
ATOM 6923 N N . ALA B 1 131 ? -8.375 -43.539 106.553 1.00 9.67 152 ALA B N 1
ATOM 6924 C CA . ALA B 1 131 ? -7.388 -42.486 106.486 1.00 9.96 152 ALA B CA 1
ATOM 6925 C C . ALA B 1 131 ? -6.450 -42.626 107.669 1.00 9.98 152 ALA B C 1
ATOM 6926 O O . ALA B 1 131 ? -6.797 -43.233 108.681 1.00 10.56 152 ALA B O 1
ATOM 6928 N N . VAL B 1 132 ? -5.254 -42.074 107.537 1.00 10.20 153 VAL B N 1
ATOM 6929 C CA . VAL B 1 132 ? -4.363 -41.963 108.675 1.00 9.84 153 VAL B CA 1
ATOM 6930 C C . VAL B 1 132 ? -3.860 -40.525 108.757 1.00 10.74 153 VAL B C 1
ATOM 6931 O O . VAL B 1 132 ? -3.488 -39.929 107.730 1.00 10.67 153 VAL B O 1
ATOM 6935 N N . PHE B 1 133 ? -3.884 -39.980 109.977 1.00 11.30 154 PHE B N 1
ATOM 6936 C CA . PHE B 1 133 ? -3.417 -38.631 110.299 1.00 11.52 154 PHE B CA 1
ATOM 6937 C C . PHE B 1 133 ? -2.113 -38.727 111.055 1.00 12.66 154 PHE B C 1
ATOM 6938 O O . PHE B 1 133 ? -1.877 -39.692 111.783 1.00 12.68 154 PHE B O 1
ATOM 6946 N N . GLU B 1 134 ? -1.285 -37.700 110.926 1.00 13.05 155 GLU B N 1
ATOM 6947 C CA . GLU B 1 134 ? -0.166 -37.511 111.830 1.00 13.75 155 GLU B CA 1
ATOM 6948 C C . GLU B 1 134 ? -0.354 -36.120 112.411 1.00 13.52 155 GLU B C 1
ATOM 6949 O O . GLU B 1 134 ? -0.743 -35.214 111.686 1.00 13.83 155 GLU B O 1
ATOM 6955 N N . VAL B 1 135 ? -0.087 -35.941 113.701 1.00 12.36 156 VAL B N 1
ATOM 6956 C CA . VAL B 1 135 ? -0.254 -34.633 114.330 1.00 11.35 156 VAL B CA 1
ATOM 6957 C C . VAL B 1 135 ? 0.962 -34.288 115.163 1.00 11.50 156 VAL B C 1
ATOM 6958 O O . VAL B 1 135 ? 1.393 -35.089 116.004 1.00 11.08 156 VAL B O 1
ATOM 6962 N N . SER B 1 136 ? 1.512 -33.102 114.916 1.00 11.20 157 SER B N 1
ATOM 6963 C CA A SER B 1 136 ? 2.599 -32.567 115.728 0.50 11.38 157 SER B CA 1
ATOM 6964 C CA B SER B 1 136 ? 2.607 -32.563 115.710 0.50 11.41 157 SER B CA 1
ATOM 6965 C C . SER B 1 136 ? 2.080 -31.391 116.543 1.00 11.67 157 SER B C 1
ATOM 6966 O O . SER B 1 136 ? 1.781 -30.334 116.000 1.00 11.48 157 SER B O 1
ATOM 6971 N N . PHE B 1 137 ? 1.951 -31.585 117.858 1.00 12.07 158 PHE B N 1
ATOM 6972 C CA . PHE B 1 137 ? 1.411 -30.549 118.743 1.00 12.53 158 PHE B CA 1
ATOM 6973 C C . PHE B 1 137 ? 2.473 -29.529 119.171 1.00 13.86 158 PHE B C 1
ATOM 6974 O O . PHE B 1 137 ? 3.625 -29.894 119.415 1.00 13.66 158 PHE B O 1
ATOM 6982 N N . PRO B 1 138 ? 2.084 -28.252 119.304 1.00 14.47 159 PRO B N 1
ATOM 6983 C CA . PRO B 1 138 ? 3.022 -27.271 119.869 1.00 15.80 159 PRO B CA 1
ATOM 6984 C C . PRO B 1 138 ? 3.368 -27.647 121.308 1.00 16.84 159 PRO B C 1
ATOM 6985 O O . PRO B 1 138 ? 2.486 -28.069 122.054 1.00 17.02 159 PRO B O 1
ATOM 6989 N N . GLU B 1 139 ? 4.623 -27.489 121.706 1.00 18.47 160 GLU B N 1
ATOM 6990 C CA . GLU B 1 139 ? 5.010 -27.855 123.065 1.00 20.41 160 GLU B CA 1
ATOM 6991 C C . GLU B 1 139 ? 4.404 -26.906 124.105 1.00 20.40 160 GLU B C 1
ATOM 6992 O O . GLU B 1 139 ? 4.065 -25.765 123.792 1.00 20.99 160 GLU B O 1
ATOM 6998 N N . LYS B 1 140 ? 4.215 -27.406 125.320 1.00 20.54 161 LYS B N 1
ATOM 6999 C CA . LYS B 1 140 ? 3.702 -26.589 126.427 1.00 20.57 161 LYS B CA 1
ATOM 7000 C C . LYS B 1 140 ? 2.298 -26.011 126.209 1.00 20.31 161 LYS B C 1
ATOM 7001 O O . LYS B 1 140 ? 1.929 -25.043 126.871 1.00 20.88 161 LYS B O 1
ATOM 7003 N N . GLU B 1 141 ? 1.534 -26.581 125.279 1.00 19.40 162 GLU B N 1
ATOM 7004 C CA . GLU B 1 141 ? 0.115 -26.254 125.124 1.00 19.08 162 GLU B CA 1
ATOM 7005 C C . GLU B 1 141 ? -0.701 -27.531 125.286 1.00 17.17 162 GLU B C 1
ATOM 7006 O O . GLU B 1 141 ? -0.222 -28.610 124.966 1.00 16.10 162 GLU B O 1
ATOM 7012 N N . ASP B 1 142 ? -1.932 -27.406 125.777 1.00 15.89 163 ASP B N 1
ATOM 7013 C CA . ASP B 1 142 ? -2.815 -28.563 125.876 1.00 14.84 163 ASP B CA 1
ATOM 7014 C C . ASP B 1 142 ? -3.000 -29.168 124.485 1.00 13.94 163 ASP B C 1
ATOM 7015 O O . ASP B 1 142 ? -2.980 -28.445 123.476 1.00 13.51 163 ASP B O 1
ATOM 7020 N N . GLN B 1 143 ? -3.177 -30.488 124.444 1.00 12.84 164 GLN B N 1
ATOM 7021 C CA . GLN B 1 143 ? -3.316 -31.246 123.199 1.00 12.04 164 GLN B CA 1
ATOM 7022 C C . GLN B 1 143 ? -4.667 -31.949 123.136 1.00 11.53 164 GLN B C 1
ATOM 7023 O O . GLN B 1 143 ? -4.942 -32.829 123.945 1.00 11.01 164 GLN B O 1
ATOM 7029 N N . TYR B 1 144 ? -5.499 -31.572 122.167 1.00 11.29 165 TYR B N 1
ATOM 7030 C CA . TYR B 1 144 ? -6.794 -32.203 121.968 1.00 10.54 165 TYR B CA 1
ATOM 7031 C C . TYR B 1 144 ? -6.988 -32.728 120.553 1.00 10.66 165 TYR B C 1
ATOM 7032 O O . TYR B 1 144 ? -6.359 -32.258 119.603 1.00 9.72 165 TYR B O 1
ATOM 7041 N N . VAL B 1 145 ? -7.894 -33.689 120.421 1.00 10.86 166 VAL B N 1
ATOM 7042 C CA . VAL B 1 145 ? -8.510 -33.995 119.142 1.00 10.66 166 VAL B CA 1
ATOM 7043 C C . VAL B 1 145 ? -10.018 -33.964 119.360 1.00 11.21 166 VAL B C 1
ATOM 7044 O O . VAL B 1 145 ? -10.524 -34.571 120.302 1.00 10.65 166 VAL B O 1
ATOM 7048 N N . VAL B 1 146 ? -10.728 -33.259 118.485 1.00 10.82 167 VAL B N 1
ATOM 7049 C CA . VAL B 1 146 ? -12.167 -33.201 118.570 1.00 11.26 167 VAL B CA 1
ATOM 7050 C C . VAL B 1 146 ? -12.736 -34.055 117.439 1.00 11.19 167 VAL B C 1
ATOM 7051 O O . VAL B 1 146 ? -12.288 -33.961 116.289 1.00 12.00 167 VAL B O 1
ATOM 7055 N N . VAL B 1 147 ? -13.667 -34.936 117.780 1.00 11.26 168 VAL B N 1
ATOM 7056 C CA . VAL B 1 147 ? -14.419 -35.672 116.773 1.00 11.52 168 VAL B CA 1
ATOM 7057 C C . VAL B 1 147 ? -15.817 -35.080 116.712 1.00 11.92 168 VAL B C 1
ATOM 7058 O O . VAL B 1 147 ? -16.501 -34.994 117.742 1.00 11.32 168 VAL B O 1
ATOM 7062 N N . ASP B 1 148 ? -16.230 -34.687 115.506 1.00 12.12 169 ASP B N 1
ATOM 7063 C CA . ASP B 1 148 ? -17.527 -34.068 115.249 1.00 13.08 169 ASP B CA 1
ATOM 7064 C C . ASP B 1 148 ? -18.328 -35.040 114.389 1.00 13.46 169 ASP B C 1
ATOM 7065 O O . ASP B 1 148 ? -17.976 -35.295 113.244 1.00 13.44 169 ASP B O 1
ATOM 7070 N N . ALA B 1 149 ? -19.389 -35.609 114.957 1.00 13.91 170 ALA B N 1
ATOM 7071 C CA . ALA B 1 149 ? -20.200 -36.576 114.225 1.00 14.29 170 ALA B CA 1
ATOM 7072 C C . ALA B 1 149 ? -21.377 -35.927 113.488 1.00 14.41 170 ALA B C 1
ATOM 7073 O O . ALA B 1 149 ? -22.227 -36.625 112.954 1.00 14.99 170 ALA B O 1
ATOM 7075 N N . TYR B 1 150 ? -21.414 -34.594 113.468 1.00 14.74 171 TYR B N 1
ATOM 7076 C CA . TYR B 1 150 ? -22.361 -33.835 112.652 1.00 15.52 171 TYR B CA 1
ATOM 7077 C C . TYR B 1 150 ? -23.762 -33.875 113.248 1.00 16.48 171 TYR B C 1
ATOM 7078 O O . TYR B 1 150 ? -23.997 -34.555 114.254 1.00 16.17 171 TYR B O 1
ATOM 7087 N N . ASN B 1 151 ? -24.694 -33.143 112.636 1.00 17.80 172 ASN B N 1
ATOM 7088 C CA . ASN B 1 151 ? -26.064 -33.118 113.142 1.00 18.66 172 ASN B CA 1
ATOM 7089 C C . ASN B 1 151 ? -26.946 -34.047 112.334 1.00 18.85 172 ASN B C 1
ATOM 7090 O O . ASN B 1 151 ? -26.486 -34.677 111.389 1.00 18.91 172 ASN B O 1
ATOM 7095 N N . GLY B 1 152 ? -28.214 -34.135 112.717 1.00 18.71 173 GLY B N 1
ATOM 7096 C CA . GLY B 1 152 ? -29.151 -35.014 112.035 1.00 18.82 173 GLY B CA 1
ATOM 7097 C C . GLY B 1 152 ? -29.287 -36.352 112.735 1.00 18.67 173 GLY B C 1
ATOM 7098 O O . GLY B 1 152 ? -29.885 -37.273 112.193 1.00 18.99 173 GLY B O 1
ATOM 7099 N N . GLY B 1 153 ? -28.719 -36.468 113.933 1.00 18.70 174 GLY B N 1
ATOM 7100 C CA . GLY B 1 153 ? -28.884 -37.679 114.742 1.00 18.77 174 GLY B CA 1
ATOM 7101 C C . GLY B 1 153 ? -27.646 -38.556 114.761 1.00 19.04 174 GLY B C 1
ATOM 7102 O O . GLY B 1 153 ? -27.577 -39.567 114.058 1.00 18.95 174 GLY B O 1
ATOM 7103 N N . SER B 1 154 ? -26.663 -38.173 115.573 1.00 18.34 175 SER B N 1
ATOM 7104 C CA . SER B 1 154 ? -25.401 -38.906 115.637 1.00 18.13 175 SER B CA 1
ATOM 7105 C C . SER B 1 154 ? -25.128 -39.472 117.028 1.00 17.84 175 SER B C 1
ATOM 7106 O O . SER B 1 154 ? -25.838 -39.172 117.988 1.00 17.19 175 SER B O 1
ATOM 7109 N N . SER B 1 155 ? -24.094 -40.298 117.125 1.00 17.66 176 SER B N 1
ATOM 7110 C CA . SER B 1 155 ? -23.679 -40.862 118.399 1.00 17.81 176 SER B CA 1
ATOM 7111 C C . SER B 1 155 ? -22.191 -41.154 118.357 1.00 17.70 176 SER B C 1
ATOM 7112 O O . SER B 1 155 ? -21.629 -41.453 117.291 1.00 17.70 176 SER B O 1
ATOM 7115 N N . ILE B 1 156 ? -21.553 -41.042 119.515 1.00 17.34 177 ILE B N 1
ATOM 7116 C CA . ILE B 1 156 ? -20.134 -41.323 119.651 1.00 16.99 177 ILE B CA 1
ATOM 7117 C C . ILE B 1 156 ? -19.881 -42.120 120.928 1.00 16.92 177 ILE B C 1
ATOM 7118 O O . ILE B 1 156 ? -20.550 -41.918 121.950 1.00 17.25 177 ILE B O 1
ATOM 7123 N N . THR B 1 157 ? -18.908 -43.018 120.878 1.00 16.71 178 THR B N 1
ATOM 7124 C CA . THR B 1 157 ? -18.546 -43.806 122.043 1.00 16.73 178 THR B CA 1
ATOM 7125 C C . THR B 1 157 ? -17.037 -43.854 122.166 1.00 16.51 178 THR B C 1
ATOM 7126 O O . THR B 1 157 ? -16.343 -44.242 121.228 1.00 16.25 178 THR B O 1
ATOM 7130 N N . ILE B 1 158 ? -16.527 -43.454 123.325 1.00 16.13 179 ILE B N 1
ATOM 7131 C CA . ILE B 1 158 ? -15.094 -43.436 123.553 1.00 15.77 179 ILE B CA 1
ATOM 7132 C C . ILE B 1 158 ? -14.695 -44.694 124.321 1.00 16.50 179 ILE B C 1
ATOM 7133 O O . ILE B 1 158 ? -15.394 -45.108 125.233 1.00 16.07 179 ILE B O 1
ATOM 7138 N N . GLU B 1 159 ? -13.574 -45.306 123.958 1.00 17.08 180 GLU B N 1
ATOM 7139 C CA . GLU B 1 159 ? -13.041 -46.408 124.755 1.00 18.13 180 GLU B CA 1
ATOM 7140 C C . GLU B 1 159 ? -11.627 -46.036 125.163 1.00 17.80 180 GLU B C 1
ATOM 7141 O O . GLU B 1 159 ? -10.647 -46.451 124.527 1.00 17.77 180 GLU B O 1
ATOM 7147 N N . PRO B 1 160 ? -11.521 -45.218 126.223 1.00 17.91 181 PRO B N 1
ATOM 7148 C CA . PRO B 1 160 ? -10.264 -44.543 126.582 1.00 17.95 181 PRO B CA 1
ATOM 7149 C C . PRO B 1 160 ? -9.101 -45.516 126.721 1.00 17.97 181 PRO B C 1
ATOM 7150 O O . PRO B 1 160 ? -8.023 -45.286 126.178 1.00 17.69 181 PRO B O 1
ATOM 7154 N N . GLU B 1 161 ? -9.319 -46.599 127.456 1.00 18.42 182 GLU B N 1
ATOM 7155 C CA . GLU B 1 161 ? -8.236 -47.528 127.746 1.00 18.77 182 GLU B CA 1
ATOM 7156 C C . GLU B 1 161 ? -7.736 -48.208 126.469 1.00 18.60 182 GLU B C 1
ATOM 7157 O O . GLU B 1 161 ? -6.561 -48.547 126.365 1.00 19.03 182 GLU B O 1
ATOM 7159 N N . LYS B 1 162 ? -8.620 -48.376 125.489 1.00 18.46 183 LYS B N 1
ATOM 7160 C CA . LYS B 1 162 ? -8.232 -48.981 124.209 1.00 17.91 183 LYS B CA 1
ATOM 7161 C C . LYS B 1 162 ? -7.773 -47.933 123.179 1.00 17.73 183 LYS B C 1
ATOM 7162 O O . LYS B 1 162 ? -7.329 -48.276 122.083 1.00 16.96 183 LYS B O 1
ATOM 7166 N N . ARG B 1 163 ? -7.856 -46.657 123.547 1.00 17.42 184 ARG B N 1
ATOM 7167 C CA . ARG B 1 163 ? -7.518 -45.577 122.621 1.00 17.08 184 ARG B CA 1
ATOM 7168 C C . ARG B 1 163 ? -8.384 -45.630 121.358 1.00 16.73 184 ARG B C 1
ATOM 7169 O O . ARG B 1 163 ? -7.898 -45.325 120.260 1.00 16.28 184 ARG B O 1
ATOM 7177 N N . LEU B 1 164 ? -9.652 -46.022 121.509 1.00 16.47 185 LEU B N 1
ATOM 7178 C CA . LEU B 1 164 ? -10.584 -46.087 120.369 1.00 16.89 185 LEU B CA 1
ATOM 7179 C C . LEU B 1 164 ? -11.754 -45.126 120.538 1.00 16.67 185 LEU B C 1
ATOM 7180 O O . LEU B 1 164 ? -12.184 -44.847 121.653 1.00 16.82 185 LEU B O 1
ATOM 7185 N N . VAL B 1 165 ? -12.269 -44.626 119.423 1.00 16.39 186 VAL B N 1
ATOM 7186 C CA . VAL B 1 165 ? -13.523 -43.891 119.405 1.00 16.19 186 VAL B CA 1
ATOM 7187 C C . VAL B 1 165 ? -14.356 -44.472 118.268 1.00 16.42 186 VAL B C 1
ATOM 7188 O O . VAL B 1 165 ? -13.832 -44.732 117.179 1.00 16.40 186 VAL B O 1
ATOM 7192 N N . LYS B 1 166 ? -15.642 -44.684 118.510 1.00 16.42 187 LYS B N 1
ATOM 7193 C CA . LYS B 1 166 ? -16.533 -45.186 117.465 1.00 16.41 187 LYS B CA 1
ATOM 7194 C C . LYS B 1 166 ? -17.817 -44.384 117.452 1.00 16.12 187 LYS B C 1
ATOM 7195 O O . LYS B 1 166 ? -18.202 -43.792 118.462 1.00 16.13 187 LYS B O 1
ATOM 7201 N N . GLY B 1 167 ? -18.503 -44.365 116.315 1.00 15.65 188 GLY B N 1
ATOM 7202 C CA . GLY B 1 167 ? -19.741 -43.616 116.254 1.00 15.11 188 GLY B CA 1
ATOM 7203 C C . GLY B 1 167 ? -20.554 -43.885 115.014 1.00 14.57 188 GLY B C 1
ATOM 7204 O O . GLY B 1 167 ? -20.202 -44.734 114.202 1.00 14.12 188 GLY B O 1
ATOM 7205 N N . ALA B 1 168 ? -21.657 -43.163 114.896 1.00 14.45 189 ALA B N 1
ATOM 7206 C CA . ALA B 1 168 ? -22.509 -43.240 113.730 1.00 14.82 189 ALA B CA 1
ATOM 7207 C C . ALA B 1 168 ? -22.902 -41.815 113.364 1.00 15.29 189 ALA B C 1
ATOM 7208 O O . ALA B 1 168 ? -23.186 -40.995 114.245 1.00 15.09 189 ALA B O 1
ATOM 7210 N N . THR B 1 169 ? -22.850 -41.501 112.071 1.00 15.36 190 THR B N 1
ATOM 7211 C CA . THR B 1 169 ? -23.334 -40.226 111.583 1.00 15.52 190 THR B CA 1
ATOM 7212 C C . THR B 1 169 ? -24.472 -40.518 110.610 1.00 15.84 190 THR B C 1
ATOM 7213 O O . THR B 1 169 ? -24.388 -41.453 109.810 1.00 15.84 190 THR B O 1
ATOM 7217 N N . ARG B 1 170 ? -25.550 -39.750 110.703 1.00 15.77 191 ARG B N 1
ATOM 7218 C CA . ARG B 1 170 ? -26.728 -40.010 109.877 1.00 15.55 191 ARG B CA 1
ATOM 7219 C C . ARG B 1 170 ? -27.070 -38.804 109.031 1.00 14.87 191 ARG B C 1
ATOM 7220 O O . ARG B 1 170 ? -28.042 -38.808 108.253 1.00 14.40 191 ARG B O 1
ATOM 7228 N N . TYR B 1 171 ? -26.250 -37.769 109.152 1.00 14.67 192 TYR B N 1
ATOM 7229 C CA . TYR B 1 171 ? -26.458 -36.580 108.354 1.00 14.64 192 TYR B CA 1
ATOM 7230 C C . TYR B 1 171 ? -26.648 -36.954 106.892 1.00 14.85 192 TYR B C 1
ATOM 7231 O O . TYR B 1 171 ? -25.914 -37.795 106.354 1.00 14.04 192 TYR B O 1
ATOM 7240 N N . ASN B 1 172 ? -27.647 -36.340 106.261 1.00 14.38 193 ASN B N 1
ATOM 7241 C CA . ASN B 1 172 ? -27.831 -36.489 104.829 1.00 14.97 193 ASN B CA 1
ATOM 7242 C C . ASN B 1 172 ? -28.662 -35.332 104.284 1.00 15.03 193 ASN B C 1
ATOM 7243 O O . ASN B 1 172 ? -29.224 -34.539 105.050 1.00 15.30 193 ASN B O 1
ATOM 7248 N N . ASN B 1 173 ? -28.722 -35.229 102.965 1.00 14.79 194 ASN B N 1
ATOM 7249 C CA . ASN B 1 173 ? -29.524 -34.214 102.316 1.00 14.72 194 ASN B CA 1
ATOM 7250 C C . ASN B 1 173 ? -30.578 -34.833 101.411 1.00 14.53 194 ASN B C 1
ATOM 7251 O O . ASN B 1 173 ? -30.933 -34.260 100.386 1.00 15.47 194 ASN B O 1
ATOM 7256 N N . GLY B 1 174 ? -31.066 -36.002 101.809 1.00 14.17 195 GLY B N 1
ATOM 7257 C CA . GLY B 1 174 ? -32.072 -36.728 101.055 1.00 14.52 195 GLY B CA 1
ATOM 7258 C C . GLY B 1 174 ? -31.474 -37.948 100.372 1.00 14.78 195 GLY B C 1
ATOM 7259 O O . GLY B 1 174 ? -30.254 -38.198 100.448 1.00 14.48 195 GLY B O 1
ATOM 7260 N N . GLY B 1 175 ? -32.341 -38.705 99.709 1.00 14.23 196 GLY B N 1
ATOM 7261 C CA . GLY B 1 175 ? -31.939 -39.902 98.971 1.00 14.49 196 GLY B CA 1
ATOM 7262 C C . GLY B 1 175 ? -31.307 -40.994 99.811 1.00 14.23 196 GLY B C 1
ATOM 7263 O O . GLY B 1 175 ? -30.395 -41.681 99.346 1.00 13.16 196 GLY B O 1
ATOM 7264 N N . VAL B 1 176 ? -31.775 -41.158 101.052 1.00 13.72 197 VAL B N 1
ATOM 7265 C CA . VAL B 1 176 ? -31.323 -42.281 101.885 1.00 13.36 197 VAL B CA 1
ATOM 7266 C C . VAL B 1 176 ? -32.518 -43.074 102.412 1.00 13.99 197 VAL B C 1
ATOM 7267 O O . VAL B 1 176 ? -33.584 -42.510 102.618 1.00 13.19 197 VAL B O 1
ATOM 7271 N N . PRO B 1 177 ? -32.339 -44.392 102.604 1.00 14.31 198 PRO B N 1
ATOM 7272 C CA . PRO B 1 177 ? -33.346 -45.206 103.267 1.00 14.58 198 PRO B CA 1
ATOM 7273 C C . PRO B 1 177 ? -33.423 -44.861 104.749 1.00 15.00 198 PRO B C 1
ATOM 7274 O O . PRO B 1 177 ? -32.488 -44.271 105.296 1.00 14.69 198 PRO B O 1
ATOM 7278 N N . ASP B 1 178 ? -34.515 -45.269 105.395 1.00 15.41 199 ASP B N 1
ATOM 7279 C CA . ASP B 1 178 ? -34.770 -44.945 106.795 1.00 16.02 199 ASP B CA 1
ATOM 7280 C C . ASP B 1 178 ? -33.703 -45.415 107.774 1.00 15.92 199 ASP B C 1
ATOM 7281 O O . ASP B 1 178 ? -33.468 -44.773 108.798 1.00 16.25 199 ASP B O 1
ATOM 7286 N N . ASN B 1 179 ? -33.067 -46.541 107.483 1.00 15.60 200 ASN B N 1
ATOM 7287 C CA . ASN B 1 179 ? -32.058 -47.082 108.394 1.00 15.25 200 ASN B CA 1
ATOM 7288 C C . ASN B 1 179 ? -30.628 -46.587 108.118 1.00 14.72 200 ASN B C 1
ATOM 7289 O O . ASN B 1 179 ? -29.675 -47.136 108.671 1.00 14.45 200 ASN B O 1
ATOM 7294 N N . PHE B 1 180 ? -30.486 -45.565 107.276 1.00 14.17 201 PHE B N 1
ATOM 7295 C CA . PHE B 1 180 ? -29.165 -45.080 106.845 1.00 13.79 201 PHE B CA 1
ATOM 7296 C C . PHE B 1 180 ? -28.231 -44.637 107.989 1.00 13.94 201 PHE B C 1
ATOM 7297 O O . PHE B 1 180 ? -28.653 -43.929 108.907 1.00 13.98 201 PHE B O 1
ATOM 7305 N N . ALA B 1 181 ? -26.964 -45.049 107.915 1.00 13.34 202 ALA B N 1
ATOM 7306 C CA . ALA B 1 181 ? -25.897 -44.492 108.755 1.00 13.01 202 ALA B CA 1
ATOM 7307 C C . ALA B 1 181 ? -24.515 -44.792 108.164 1.00 12.58 202 ALA B C 1
ATOM 7308 O O . ALA B 1 181 ? -24.339 -45.743 107.393 1.00 12.57 202 ALA B O 1
ATOM 7310 N N . ASN B 1 182 ? -23.544 -43.958 108.503 1.00 12.39 203 ASN B N 1
ATOM 7311 C CA . ASN B 1 182 ? -22.158 -44.308 108.266 1.00 12.60 203 ASN B CA 1
ATOM 7312 C C . ASN B 1 182 ? -21.564 -44.639 109.628 1.00 12.66 203 ASN B C 1
ATOM 7313 O O . ASN B 1 182 ? -21.679 -43.847 110.564 1.00 12.89 203 ASN B O 1
ATOM 7318 N N . TYR B 1 183 ? -20.972 -45.824 109.742 1.00 12.68 204 TYR B N 1
ATOM 7319 C CA . TYR B 1 183 ? -20.397 -46.294 110.994 1.00 12.73 204 TYR B CA 1
ATOM 7320 C C . TYR B 1 183 ? -18.891 -46.123 110.938 1.00 12.78 204 TYR B C 1
ATOM 7321 O O . TYR B 1 183 ? -18.243 -46.650 110.042 1.00 12.49 204 TYR B O 1
ATOM 7330 N N . PHE B 1 184 ? -18.327 -45.372 111.885 1.00 13.00 205 PHE B N 1
ATOM 7331 C CA . PHE B 1 184 ? -16.890 -45.104 111.852 1.00 13.13 205 PHE B CA 1
ATOM 7332 C C . PHE B 1 184 ? -16.149 -45.561 113.107 1.00 13.12 205 PHE B C 1
ATOM 7333 O O . PHE B 1 184 ? -16.728 -45.695 114.175 1.00 13.23 205 PHE B O 1
ATOM 7341 N N . MET B 1 185 ? -14.852 -45.788 112.962 1.00 14.14 206 MET B N 1
ATOM 7342 C CA . MET B 1 185 ? -13.997 -46.039 114.108 1.00 14.82 206 MET B CA 1
ATOM 7343 C C . MET B 1 185 ? -12.638 -45.405 113.895 1.00 14.61 206 MET B C 1
ATOM 7344 O O . MET B 1 185 ? -12.190 -45.207 112.764 1.00 14.88 206 MET B O 1
ATOM 7349 N N . MET B 1 186 ? -11.981 -45.070 114.994 1.00 14.43 207 MET B N 1
ATOM 7350 C CA . MET B 1 186 ? -10.641 -44.537 114.906 1.00 14.57 207 MET B CA 1
ATOM 7351 C C . MET B 1 186 ? -9.824 -44.997 116.104 1.00 14.19 207 MET B C 1
ATOM 7352 O O . MET B 1 186 ? -10.368 -45.340 117.147 1.00 14.04 207 MET B O 1
ATOM 7357 N N . GLU B 1 187 ? -8.512 -45.029 115.924 1.00 13.85 208 GLU B N 1
ATOM 7358 C CA . GLU B 1 187 ? -7.600 -45.462 116.960 1.00 13.89 208 GLU B CA 1
ATOM 7359 C C . GLU B 1 187 ? -6.522 -44.408 117.082 1.00 13.31 208 GLU B C 1
ATOM 7360 O O . GLU B 1 187 ? -6.095 -43.838 116.069 1.00 12.70 208 GLU B O 1
ATOM 7366 N N . PHE B 1 188 ? -6.100 -44.128 118.316 1.00 13.02 209 PHE B N 1
ATOM 7367 C CA . PHE B 1 188 ? -5.037 -43.163 118.565 1.00 13.04 209 PHE B CA 1
ATOM 7368 C C . PHE B 1 188 ? -3.789 -43.873 119.085 1.00 13.37 209 PHE B C 1
ATOM 7369 O O . PHE B 1 188 ? -3.894 -44.865 119.808 1.00 12.96 209 PHE B O 1
ATOM 7377 N N . SER B 1 189 ? -2.616 -43.351 118.730 1.00 13.58 210 SER B N 1
ATOM 7378 C CA . SER B 1 189 ? -1.352 -44.011 119.042 1.00 14.48 210 SER B CA 1
ATOM 7379 C C . SER B 1 189 ? -0.898 -43.806 120.479 1.00 14.78 210 SER B C 1
ATOM 7380 O O . SER B 1 189 ? -0.080 -44.573 120.984 1.00 14.93 210 SER B O 1
ATOM 7383 N N . HIS B 1 190 ? -1.410 -42.771 121.137 1.00 15.15 211 HIS B N 1
ATOM 7384 C CA . HIS B 1 190 ? -0.924 -42.402 122.465 1.00 15.63 211 HIS B CA 1
ATOM 7385 C C . HIS B 1 190 ? -2.052 -42.450 123.495 1.00 16.09 211 HIS B C 1
ATOM 7386 O O . HIS B 1 190 ? -3.222 -42.302 123.140 1.00 16.22 211 HIS B O 1
ATOM 7393 N N . PRO B 1 191 ? -1.701 -42.656 124.779 1.00 16.59 212 PRO B N 1
ATOM 7394 C CA . PRO B 1 191 ? -2.683 -42.734 125.865 1.00 16.76 212 PRO B CA 1
ATOM 7395 C C . PRO B 1 191 ? -3.640 -41.546 125.902 1.00 16.50 212 PRO B C 1
ATOM 7396 O O . PRO B 1 191 ? -3.223 -40.408 125.722 1.00 16.68 212 PRO B O 1
ATOM 7400 N N . VAL B 1 192 ? -4.913 -41.818 126.140 1.00 16.29 213 VAL B N 1
ATOM 7401 C CA . VAL B 1 192 ? -5.893 -40.765 126.327 1.00 16.26 213 VAL B CA 1
ATOM 7402 C C . VAL B 1 192 ? -5.871 -40.303 127.788 1.00 16.46 213 VAL B C 1
ATOM 7403 O O . VAL B 1 192 ? -6.102 -41.097 128.701 1.00 16.33 213 VAL B O 1
ATOM 7407 N N . ILE B 1 193 ? -5.575 -39.024 128.009 1.00 16.24 214 ILE B N 1
ATOM 7408 C CA . ILE B 1 193 ? -5.398 -38.497 129.367 1.00 16.15 214 ILE B CA 1
ATOM 7409 C C . ILE B 1 193 ? -6.732 -38.030 129.950 1.00 15.62 214 ILE B C 1
ATOM 7410 O O . ILE B 1 193 ? -7.003 -38.249 131.128 1.00 15.53 214 ILE B O 1
ATOM 7415 N N . GLU B 1 194 ? -7.541 -37.360 129.131 1.00 14.32 215 GLU B N 1
ATOM 7416 C CA . GLU B 1 194 ? -8.896 -36.970 129.523 1.00 14.06 215 GLU B CA 1
ATOM 7417 C C . GLU B 1 194 ? -9.786 -37.087 128.291 1.00 13.79 215 GLU B C 1
ATOM 7418 O O . GLU B 1 194 ? -9.285 -37.197 127.174 1.00 12.86 215 GLU B O 1
ATOM 7424 N N . TYR B 1 195 ? -11.099 -37.040 128.490 1.00 13.36 216 TYR B N 1
ATOM 7425 C CA . TYR B 1 195 ? -12.031 -37.209 127.379 1.00 14.04 216 TYR B CA 1
ATOM 7426 C C . TYR B 1 195 ? -13.405 -36.698 127.799 1.00 14.37 216 TYR B C 1
ATOM 7427 O O . TYR B 1 195 ? -13.650 -36.452 128.981 1.00 14.61 216 TYR B O 1
ATOM 7436 N N . GLY B 1 196 ? -14.308 -36.549 126.839 1.00 14.92 217 GLY B N 1
ATOM 7437 C CA . GLY B 1 196 ? -15.638 -36.053 127.153 1.00 15.59 217 GLY B CA 1
ATOM 7438 C C . GLY B 1 196 ? -16.452 -35.824 125.908 1.00 15.93 217 GLY B C 1
ATOM 7439 O O . GLY B 1 196 ? -15.941 -35.949 124.789 1.00 15.72 217 GLY B O 1
ATOM 7440 N N . THR B 1 197 ? -17.724 -35.488 126.102 1.00 15.98 218 THR B N 1
ATOM 7441 C CA . THR B 1 197 ? -18.658 -35.387 124.989 1.00 16.65 218 THR B CA 1
ATOM 7442 C C . THR B 1 197 ? -19.466 -34.102 124.999 1.00 16.77 218 THR B C 1
ATOM 7443 O O . THR B 1 197 ? -19.447 -33.332 125.970 1.00 17.40 218 THR B O 1
ATOM 7447 N N . TYR B 1 198 ? -20.189 -33.891 123.907 1.00 16.78 219 TYR B N 1
ATOM 7448 C CA . TYR B 1 198 ? -20.921 -32.663 123.686 1.00 16.85 219 TYR B CA 1
ATOM 7449 C C . TYR B 1 198 ? -22.151 -33.027 122.888 1.00 16.78 219 TYR B C 1
ATOM 7450 O O . TYR B 1 198 ? -22.073 -33.821 121.945 1.00 16.34 219 TYR B O 1
ATOM 7459 N N . ASN B 1 199 ? -23.295 -32.469 123.267 1.00 16.59 220 ASN B N 1
ATOM 7460 C CA . ASN B 1 199 ? -24.538 -32.825 122.604 1.00 17.00 220 ASN B CA 1
ATOM 7461 C C . ASN B 1 199 ? -25.247 -31.635 121.966 1.00 17.50 220 ASN B C 1
ATOM 7462 O O . ASN B 1 199 ? -26.469 -31.653 121.793 1.00 16.88 220 ASN B O 1
ATOM 7467 N N . GLY B 1 200 ? -24.489 -30.601 121.623 1.00 18.25 221 GLY B N 1
ATOM 7468 C CA . GLY B 1 200 ? -25.071 -29.409 121.013 1.00 19.96 221 GLY B CA 1
ATOM 7469 C C . GLY B 1 200 ? -25.530 -28.407 122.060 1.00 21.12 221 GLY B C 1
ATOM 7470 O O . GLY B 1 200 ? -25.740 -27.231 121.763 1.00 21.46 221 GLY B O 1
ATOM 7471 N N . ASP B 1 201 ? -25.668 -28.869 123.297 1.00 21.78 222 ASP B N 1
ATOM 7472 C CA . ASP B 1 201 ? -26.134 -28.012 124.379 1.00 22.67 222 ASP B CA 1
ATOM 7473 C C . ASP B 1 201 ? -25.065 -27.866 125.454 1.00 23.06 222 ASP B C 1
ATOM 7474 O O . ASP B 1 201 ? -24.608 -26.758 125.756 1.00 23.74 222 ASP B O 1
ATOM 7476 N N . THR B 1 202 ? -24.672 -28.997 126.029 1.00 23.19 223 THR B N 1
ATOM 7477 C CA . THR B 1 202 ? -23.743 -29.009 127.140 1.00 23.26 223 THR B CA 1
ATOM 7478 C C . THR B 1 202 ? -22.547 -29.923 126.883 1.00 22.74 223 THR B C 1
ATOM 7479 O O . THR B 1 202 ? -22.644 -30.914 126.160 1.00 22.55 223 THR B O 1
ATOM 7483 N N . LEU B 1 203 ? -21.419 -29.567 127.481 1.00 22.09 224 LEU B N 1
ATOM 7484 C CA . LEU B 1 203 ? -20.202 -30.356 127.418 1.00 21.70 224 LEU B CA 1
ATOM 7485 C C . LEU B 1 203 ? -20.151 -31.264 128.642 1.00 21.14 224 LEU B C 1
ATOM 7486 O O . LEU B 1 203 ? -20.199 -30.777 129.772 1.00 21.35 224 LEU B O 1
ATOM 7491 N N . LEU B 1 204 ? -20.072 -32.576 128.433 1.00 20.09 225 LEU B N 1
ATOM 7492 C CA . LEU B 1 204 ? -20.004 -33.520 129.553 1.00 19.16 225 LEU B CA 1
ATOM 7493 C C . LEU B 1 204 ? -18.629 -34.186 129.717 1.00 18.54 225 LEU B C 1
ATOM 7494 O O . LEU B 1 204 ? -18.282 -35.126 128.995 1.00 17.63 225 LEU B O 1
ATOM 7496 N N . HIS B 1 205 ? -17.868 -33.709 130.700 1.00 17.55 226 HIS B N 1
ATOM 7497 C CA . HIS B 1 205 ? -16.497 -34.171 130.927 1.00 16.97 226 HIS B CA 1
ATOM 7498 C C . HIS B 1 205 ? -16.402 -35.566 131.559 1.00 17.00 226 HIS B C 1
ATOM 7499 O O . HIS B 1 205 ? -17.119 -35.880 132.514 1.00 16.88 226 HIS B O 1
ATOM 7506 N N . HIS B 1 206 ? -15.489 -36.380 131.034 1.00 16.83 227 HIS B N 1
ATOM 7507 C CA . HIS B 1 206 ? -15.220 -37.724 131.552 1.00 17.28 227 HIS B CA 1
ATOM 7508 C C . HIS B 1 206 ? -16.431 -38.643 131.376 1.00 17.47 227 HIS B C 1
ATOM 7509 O O . HIS B 1 206 ? -16.643 -39.569 132.157 1.00 17.57 227 HIS B O 1
ATOM 7516 N N . GLN B 1 207 ? -17.221 -38.372 130.343 1.00 17.85 228 GLN B N 1
ATOM 7517 C CA . GLN B 1 207 ? -18.295 -39.266 129.937 1.00 18.26 228 GLN B CA 1
ATOM 7518 C C . GLN B 1 207 ? -17.899 -39.899 128.602 1.00 18.83 228 GLN B C 1
ATOM 7519 O O . GLN B 1 207 ? -17.333 -39.226 127.730 1.00 18.91 228 GLN B O 1
ATOM 7521 N N . THR B 1 208 ? -18.172 -41.190 128.440 1.00 19.04 229 THR B N 1
ATOM 7522 C CA . THR B 1 208 ? -17.707 -41.901 127.246 1.00 19.46 229 THR B CA 1
ATOM 7523 C C . THR B 1 208 ? -18.734 -41.970 126.118 1.00 19.66 229 THR B C 1
ATOM 7524 O O . THR B 1 208 ? -18.365 -42.229 124.973 1.00 19.80 229 THR B O 1
ATOM 7528 N N . ASP B 1 209 ? -20.013 -41.748 126.426 1.00 19.87 230 ASP B N 1
ATOM 7529 C CA . ASP B 1 209 ? -21.081 -41.974 125.427 1.00 20.09 230 ASP B CA 1
ATOM 7530 C C . ASP B 1 209 ? -22.005 -40.783 125.241 1.00 19.70 230 ASP B C 1
ATOM 7531 O O . ASP B 1 209 ? -22.444 -40.175 126.223 1.00 19.54 230 ASP B O 1
ATOM 7536 N N . VAL B 1 210 ? -22.331 -40.471 123.990 1.00 18.89 231 VAL B N 1
ATOM 7537 C CA . VAL B 1 210 ? -23.246 -39.374 123.685 1.00 18.79 231 VAL B CA 1
ATOM 7538 C C . VAL B 1 210 ? -24.078 -39.659 122.423 1.00 19.21 231 VAL B C 1
ATOM 7539 O O . VAL B 1 210 ? -23.565 -40.226 121.449 1.00 19.10 231 VAL B O 1
ATOM 7543 N N . ALA B 1 211 ? -25.352 -39.260 122.446 1.00 18.77 232 ALA B N 1
ATOM 7544 C CA . ALA B 1 211 ? -26.243 -39.379 121.281 1.00 18.79 232 ALA B CA 1
ATOM 7545 C C . ALA B 1 211 ? -27.256 -38.231 121.254 1.00 18.79 232 ALA B C 1
ATOM 7546 O O . ALA B 1 211 ? -27.949 -37.987 122.243 1.00 19.09 232 ALA B O 1
ATOM 7548 N N . ALA B 1 212 ? -27.345 -37.528 120.129 1.00 18.98 233 ALA B N 1
ATOM 7549 C CA . ALA B 1 212 ? -28.265 -36.394 119.994 1.00 19.20 233 ALA B CA 1
ATOM 7550 C C . ALA B 1 212 ? -28.311 -35.900 118.554 1.00 19.50 233 ALA B C 1
ATOM 7551 O O . ALA B 1 212 ? -27.612 -36.424 117.685 1.00 19.81 233 ALA B O 1
ATOM 7553 N N . ASP B 1 213 ? -29.120 -34.886 118.277 1.00 19.26 234 ASP B N 1
ATOM 7554 C CA . ASP B 1 213 ? -29.143 -34.361 116.920 1.00 19.47 234 ASP B CA 1
ATOM 7555 C C . ASP B 1 213 ? -27.706 -34.040 116.457 1.00 18.88 234 ASP B C 1
ATOM 7556 O O . ASP B 1 213 ? -27.297 -34.407 115.352 1.00 18.65 234 ASP B O 1
ATOM 7561 N N . TYR B 1 214 ? -26.947 -33.372 117.322 1.00 17.86 235 TYR B N 1
ATOM 7562 C CA . TYR B 1 214 ? -25.575 -32.977 117.022 1.00 17.19 235 TYR B CA 1
ATOM 7563 C C . TYR B 1 214 ? -24.667 -33.442 118.150 1.00 16.78 235 TYR B C 1
ATOM 7564 O O . TYR B 1 214 ? -24.983 -33.226 119.328 1.00 16.90 235 TYR B O 1
ATOM 7573 N N . THR B 1 215 ? -23.550 -34.090 117.808 1.00 15.96 236 THR B N 1
ATOM 7574 C CA . THR B 1 215 ? -22.626 -34.615 118.831 1.00 15.24 236 THR B CA 1
ATOM 7575 C C . THR B 1 215 ? -21.149 -34.484 118.468 1.00 15.11 236 THR B C 1
ATOM 7576 O O . THR B 1 215 ? -20.760 -34.739 117.339 1.00 14.72 236 THR B O 1
ATOM 7580 N N . CYS B 1 216 ? -20.337 -34.080 119.440 1.00 14.71 237 CYS B N 1
ATOM 7581 C CA . CYS B 1 216 ? -18.891 -34.093 119.294 1.00 13.98 237 CYS B CA 1
ATOM 7582 C C . CYS B 1 216 ? -18.302 -34.809 120.497 1.00 13.60 237 CYS B C 1
ATOM 7583 O O . CYS B 1 216 ? -18.998 -35.046 121.493 1.00 13.79 237 CYS B O 1
ATOM 7586 N N . ALA B 1 217 ? -17.030 -35.176 120.407 1.00 13.12 238 ALA B N 1
ATOM 7587 C CA . ALA B 1 217 ? -16.308 -35.727 121.550 1.00 13.08 238 ALA B CA 1
ATOM 7588 C C . ALA B 1 217 ? -14.893 -35.169 121.539 1.00 12.85 238 ALA B C 1
ATOM 7589 O O . ALA B 1 217 ? -14.408 -34.759 120.495 1.00 12.83 238 ALA B O 1
ATOM 7591 N N . TYR B 1 218 ? -14.235 -35.142 122.695 1.00 12.57 239 TYR B N 1
ATOM 7592 C CA . TYR B 1 218 ? -12.849 -34.670 122.744 1.00 12.34 239 TYR B CA 1
ATOM 7593 C C . TYR B 1 218 ? -11.977 -35.690 123.445 1.00 12.17 239 TYR B C 1
ATOM 7594 O O . TYR B 1 218 ? -12.441 -36.415 124.330 1.00 11.10 239 TYR B O 1
ATOM 7603 N N . LEU B 1 219 ? -10.728 -35.785 122.999 1.00 12.09 240 LEU B N 1
ATOM 7604 C CA . LEU B 1 219 ? -9.713 -36.548 123.704 1.00 12.87 240 LEU B CA 1
ATOM 7605 C C . LEU B 1 219 ? -8.569 -35.605 123.990 1.00 13.00 240 LEU B C 1
ATOM 7606 O O . LEU B 1 219 ? -8.235 -34.764 123.158 1.00 13.34 240 LEU B O 1
ATOM 7611 N N . LYS B 1 220 ? -7.966 -35.744 125.162 1.00 12.82 241 LYS B N 1
ATOM 7612 C CA . LYS B 1 220 ? -6.821 -34.922 125.534 1.00 13.16 241 LYS B CA 1
ATOM 7613 C C . LYS B 1 220 ? -5.622 -35.851 125.633 1.00 13.30 241 LYS B C 1
ATOM 7614 O O . LYS B 1 220 ? -5.728 -36.953 126.190 1.00 13.74 241 LYS B O 1
ATOM 7620 N N . PHE B 1 221 ? -4.490 -35.423 125.084 1.00 12.85 242 PHE B N 1
ATOM 7621 C CA . PHE B 1 221 ? -3.294 -36.255 125.071 1.00 12.91 242 PHE B CA 1
ATOM 7622 C C . PHE B 1 221 ? -2.118 -35.605 125.797 1.00 13.46 242 PHE B C 1
ATOM 7623 O O . PHE B 1 221 ? -2.199 -34.470 126.270 1.00 13.22 242 PHE B O 1
ATOM 7631 N N . ASP B 1 222 ? -1.022 -36.344 125.875 1.00 14.02 243 ASP B N 1
ATOM 7632 C CA . ASP B 1 222 ? 0.201 -35.836 126.450 1.00 15.06 243 ASP B CA 1
ATOM 7633 C C . ASP B 1 222 ? 1.360 -36.439 125.662 1.00 15.15 243 ASP B C 1
ATOM 7634 O O . ASP B 1 222 ? 2.208 -37.139 126.209 1.00 15.15 243 ASP B O 1
ATOM 7639 N N . VAL B 1 223 ? 1.378 -36.168 124.361 1.00 14.98 244 VAL B N 1
ATOM 7640 C CA . VAL B 1 223 ? 2.433 -36.673 123.480 1.00 14.69 244 VAL B CA 1
ATOM 7641 C C . VAL B 1 223 ? 3.760 -36.003 123.862 1.00 14.96 244 VAL B C 1
ATOM 7642 O O . VAL B 1 223 ? 3.828 -34.775 123.961 1.00 14.26 244 VAL B O 1
ATOM 7646 N N . PRO B 1 224 ? 4.804 -36.813 124.110 1.00 15.54 245 PRO B N 1
ATOM 7647 C CA . PRO B 1 224 ? 6.106 -36.259 124.481 1.00 16.01 245 PRO B CA 1
ATOM 7648 C C . PRO B 1 224 ? 6.674 -35.396 123.369 1.00 15.88 245 PRO B C 1
ATOM 7649 O O . PRO B 1 224 ? 6.357 -35.600 122.192 1.00 15.70 245 PRO B O 1
ATOM 7653 N N . ALA B 1 225 ? 7.507 -34.433 123.736 1.00 15.89 246 ALA B N 1
ATOM 7654 C CA . ALA B 1 225 ? 8.172 -33.592 122.753 1.00 16.10 246 ALA B CA 1
ATOM 7655 C C . ALA B 1 225 ? 8.926 -34.487 121.778 1.00 16.20 246 ALA B C 1
ATOM 7656 O O . ALA B 1 225 ? 9.562 -35.450 122.192 1.00 16.47 246 ALA B O 1
ATOM 7658 N N . GLY B 1 226 ? 8.882 -34.161 120.495 1.00 16.13 247 GLY B N 1
ATOM 7659 C CA . GLY B 1 226 ? 9.586 -34.947 119.494 1.00 16.49 247 GLY B CA 1
ATOM 7660 C C . GLY B 1 226 ? 8.761 -36.109 118.960 1.00 16.68 247 GLY B C 1
ATOM 7661 O O . GLY B 1 226 ? 9.141 -36.743 117.985 1.00 17.55 247 GLY B O 1
ATOM 7662 N N . GLU B 1 227 ? 7.629 -36.411 119.590 1.00 16.09 248 GLU B N 1
ATOM 7663 C CA . GLU B 1 227 ? 6.781 -37.492 119.082 1.00 15.45 248 GLU B CA 1
ATOM 7664 C C . GLU B 1 227 ? 5.527 -36.932 118.408 1.00 15.04 248 GLU B C 1
ATOM 7665 O O . GLU B 1 227 ? 5.145 -35.787 118.648 1.00 14.17 248 GLU B O 1
ATOM 7671 N N . LYS B 1 228 ? 4.899 -37.746 117.564 1.00 14.67 249 LYS B N 1
ATOM 7672 C CA . LYS B 1 228 ? 3.698 -37.329 116.848 1.00 15.09 249 LYS B CA 1
ATOM 7673 C C . LYS B 1 228 ? 2.522 -38.260 117.165 1.00 14.40 249 LYS B C 1
ATOM 7674 O O . LYS B 1 228 ? 2.706 -39.447 117.388 1.00 14.36 249 LYS B O 1
ATOM 7680 N N . LEU B 1 229 ? 1.317 -37.711 117.194 1.00 12.92 250 LEU B N 1
ATOM 7681 C CA . LEU B 1 229 ? 0.140 -38.521 117.380 1.00 12.52 250 LEU B CA 1
ATOM 7682 C C . LEU B 1 229 ? -0.268 -39.126 116.044 1.00 12.93 250 LEU B C 1
ATOM 7683 O O . LEU B 1 229 ? -0.370 -38.404 115.043 1.00 13.65 250 LEU B O 1
ATOM 7688 N N . THR B 1 230 ? -0.479 -40.438 116.007 1.00 12.32 251 THR B N 1
ATOM 7689 C CA . THR B 1 230 ? -1.063 -41.067 114.811 1.00 13.01 251 THR B CA 1
ATOM 7690 C C . THR B 1 230 ? -2.529 -41.357 115.038 1.00 12.54 251 THR B C 1
ATOM 7691 O O . THR B 1 230 ? -2.910 -41.792 116.121 1.00 11.79 251 THR B O 1
ATOM 7695 N N . ILE B 1 231 ? -3.351 -41.052 114.025 1.00 11.49 252 ILE B N 1
ATOM 7696 C CA . ILE B 1 231 ? -4.767 -41.302 114.114 1.00 11.22 252 ILE B CA 1
ATOM 7697 C C . ILE B 1 231 ? -5.125 -42.157 112.925 1.00 11.10 252 ILE B C 1
ATOM 7698 O O . ILE B 1 231 ? -4.868 -41.763 111.784 1.00 10.92 252 ILE B O 1
ATOM 7703 N N . ARG B 1 232 ? -5.691 -43.330 113.196 1.00 11.08 253 ARG B N 1
ATOM 7704 C CA . ARG B 1 232 ? -6.131 -44.253 112.144 1.00 11.08 253 ARG B CA 1
ATOM 7705 C C . ARG B 1 232 ? -7.646 -44.369 112.163 1.00 10.94 253 ARG B C 1
ATOM 7706 O O . ARG B 1 232 ? -8.240 -44.551 113.227 1.00 11.01 253 ARG B O 1
ATOM 7714 N N . THR B 1 233 ? -8.279 -44.304 110.994 1.00 10.52 254 THR B N 1
ATOM 7715 C CA . THR B 1 233 ? -9.714 -44.296 110.969 1.00 10.73 254 THR B CA 1
ATOM 7716 C C . THR B 1 233 ? -10.243 -44.996 109.722 1.00 10.48 254 THR B C 1
ATOM 7717 O O . THR B 1 233 ? -9.569 -45.021 108.697 1.00 10.76 254 THR B O 1
ATOM 7721 N N . ALA B 1 234 ? -11.415 -45.613 109.835 1.00 10.48 255 ALA B N 1
ATOM 7722 C CA . ALA B 1 234 ? -12.129 -46.143 108.674 1.00 11.02 255 ALA B CA 1
ATOM 7723 C C . ALA B 1 234 ? -13.627 -46.175 108.978 1.00 11.31 255 ALA B C 1
ATOM 7724 O O . ALA B 1 234 ? -14.048 -45.962 110.121 1.00 11.77 255 ALA B O 1
ATOM 7726 N N . SER B 1 235 ? -14.446 -46.370 107.953 1.00 11.33 256 SER B N 1
ATOM 7727 C CA . SER B 1 235 ? -15.883 -46.423 108.175 1.00 11.29 256 SER B CA 1
ATOM 7728 C C . SER B 1 235 ? -16.534 -47.353 107.172 1.00 11.38 256 SER B C 1
ATOM 7729 O O . SER B 1 235 ? -15.888 -47.804 106.229 1.00 11.00 256 SER B O 1
ATOM 7732 N N . SER B 1 236 ? -17.817 -47.619 107.387 1.00 11.48 257 SER B N 1
ATOM 7733 C CA . SER B 1 236 ? -18.591 -48.535 106.566 1.00 11.89 257 SER B CA 1
ATOM 7734 C C . SER B 1 236 ? -20.036 -48.043 106.517 1.00 12.17 257 SER B C 1
ATOM 7735 O O . SER B 1 236 ? -20.511 -47.402 107.462 1.00 13.17 257 SER B O 1
ATOM 7738 N N . PHE B 1 237 ? -20.748 -48.341 105.440 1.00 12.01 258 PHE B N 1
ATOM 7739 C CA . PHE B 1 237 ? -22.172 -48.044 105.414 1.00 12.07 258 PHE B CA 1
ATOM 7740 C C . PHE B 1 237 ? -22.988 -49.273 105.796 1.00 11.89 258 PHE B C 1
ATOM 7741 O O . PHE B 1 237 ? -24.210 -49.216 105.865 1.00 11.46 258 PHE B O 1
ATOM 7749 N N . ILE B 1 238 ? -22.300 -50.380 106.035 1.00 12.06 259 ILE B N 1
ATOM 7750 C CA . ILE B 1 238 ? -22.978 -51.635 106.327 1.00 12.71 259 ILE B CA 1
ATOM 7751 C C . ILE B 1 238 ? -23.174 -51.833 107.836 1.00 12.92 259 ILE B C 1
ATOM 7752 O O . ILE B 1 238 ? -24.297 -52.002 108.300 1.00 12.12 259 ILE B O 1
ATOM 7757 N N . SER B 1 239 ? -22.089 -51.774 108.601 1.00 13.29 260 SER B N 1
ATOM 7758 C CA . SER B 1 239 ? -22.177 -52.012 110.036 1.00 13.85 260 SER B CA 1
ATOM 7759 C C . SER B 1 239 ? -20.884 -51.607 110.738 1.00 14.19 260 SER B C 1
ATOM 7760 O O . SER B 1 239 ? -19.848 -51.436 110.085 1.00 14.14 260 SER B O 1
ATOM 7763 N N . PRO B 1 240 ? -20.933 -51.464 112.076 1.00 14.41 261 PRO B N 1
ATOM 7764 C CA . PRO B 1 240 ? -19.683 -51.242 112.808 1.00 14.51 261 PRO B CA 1
ATOM 7765 C C . PRO B 1 240 ? -18.713 -52.413 112.629 1.00 14.48 261 PRO B C 1
ATOM 7766 O O . PRO B 1 240 ? -17.503 -52.212 112.592 1.00 14.23 261 PRO B O 1
ATOM 7770 N N . GLU B 1 241 ? -19.242 -53.627 112.530 1.00 14.57 262 GLU B N 1
ATOM 7771 C CA . GLU B 1 241 ? -18.402 -54.800 112.285 1.00 14.87 262 GLU B CA 1
ATOM 7772 C C . GLU B 1 241 ? -17.633 -54.643 110.974 1.00 14.43 262 GLU B C 1
ATOM 7773 O O . GLU B 1 241 ? -16.435 -54.925 110.910 1.00 14.57 262 GLU B O 1
ATOM 7779 N N . GLN B 1 242 ? -18.330 -54.210 109.923 1.00 14.05 263 GLN B N 1
ATOM 7780 C CA . GLN B 1 242 ? -17.692 -54.039 108.614 1.00 13.06 263 GLN B CA 1
ATOM 7781 C C . GLN B 1 242 ? -16.685 -52.881 108.661 1.00 12.94 263 GLN B C 1
ATOM 7782 O O . GLN B 1 242 ? -15.626 -52.949 108.042 1.00 12.38 263 GLN B O 1
ATOM 7788 N N . ALA B 1 243 ? -16.999 -51.834 109.421 1.00 12.75 264 ALA B N 1
ATOM 7789 C CA . ALA B 1 243 ? -16.056 -50.727 109.577 1.00 12.64 264 ALA B CA 1
ATOM 7790 C C . ALA B 1 243 ? -14.744 -51.255 110.167 1.00 12.92 264 ALA B C 1
ATOM 7791 O O . ALA B 1 243 ? -13.659 -50.884 109.723 1.00 13.49 264 ALA B O 1
ATOM 7793 N N . ALA B 1 244 ? -14.843 -52.146 111.149 1.00 12.66 265 ALA B N 1
ATOM 7794 C CA . ALA B 1 244 ? -13.650 -52.758 111.740 1.00 12.66 265 ALA B CA 1
ATOM 7795 C C . ALA B 1 244 ? -12.899 -53.622 110.727 1.00 12.49 265 ALA B C 1
ATOM 7796 O O . ALA B 1 244 ? -11.666 -53.643 110.716 1.00 12.62 265 ALA B O 1
ATOM 7798 N N . ILE B 1 245 ? -13.630 -54.327 109.866 1.00 12.15 266 ILE B N 1
ATOM 7799 C CA . ILE B 1 245 ? -12.977 -55.111 108.818 1.00 12.08 266 ILE B CA 1
ATOM 7800 C C . ILE B 1 245 ? -12.205 -54.182 107.876 1.00 12.32 266 ILE B C 1
ATOM 7801 O O . ILE B 1 245 ? -11.054 -54.463 107.503 1.00 12.32 266 ILE B O 1
ATOM 7806 N N . ASN B 1 246 ? -12.838 -53.073 107.498 1.00 11.99 267 ASN B N 1
ATOM 7807 C CA . ASN B 1 246 ? -12.205 -52.083 106.637 1.00 12.38 267 ASN B CA 1
ATOM 7808 C C . ASN B 1 246 ? -10.964 -51.513 107.328 1.00 12.45 267 ASN B C 1
ATOM 7809 O O . ASN B 1 246 ? -9.886 -51.431 106.738 1.00 12.69 267 ASN B O 1
ATOM 7814 N N . PHE B 1 247 ? -11.126 -51.149 108.590 1.00 12.99 268 PHE B N 1
ATOM 7815 C CA . PHE B 1 247 ? -10.011 -50.623 109.386 1.00 13.42 268 PHE B CA 1
ATOM 7816 C C . PHE B 1 247 ? -8.853 -51.606 109.364 1.00 14.01 268 PHE B C 1
ATOM 7817 O O . PHE B 1 247 ? -7.721 -51.248 109.024 1.00 15.00 268 PHE B O 1
ATOM 7825 N N . ASN B 1 248 ? -9.135 -52.854 109.722 1.00 14.41 269 ASN B N 1
ATOM 7826 C CA . ASN B 1 248 ? -8.080 -53.846 109.848 1.00 14.60 269 ASN B CA 1
ATOM 7827 C C . ASN B 1 248 ? -7.360 -54.143 108.534 1.00 14.34 269 ASN B C 1
ATOM 7828 O O . ASN B 1 248 ? -6.132 -54.221 108.497 1.00 14.19 269 ASN B O 1
ATOM 7833 N N . ARG B 1 249 ? -8.117 -54.267 107.449 1.00 14.23 270 ARG B N 1
ATOM 7834 C CA . ARG B 1 249 ? -7.507 -54.464 106.138 1.00 14.36 270 ARG B CA 1
ATOM 7835 C C . ARG B 1 249 ? -6.763 -53.225 105.604 1.00 14.36 270 ARG B C 1
ATOM 7836 O O . ARG B 1 249 ? -5.680 -53.357 105.032 1.00 14.52 270 ARG B O 1
ATOM 7844 N N . GLU B 1 250 ? -7.314 -52.023 105.796 1.00 13.31 271 GLU B N 1
ATOM 7845 C CA . GLU B 1 250 ? -6.757 -50.853 105.107 1.00 13.22 271 GLU B CA 1
ATOM 7846 C C . GLU B 1 250 ? -5.771 -49.983 105.879 1.00 12.82 271 GLU B C 1
ATOM 7847 O O . GLU B 1 250 ? -4.810 -49.478 105.278 1.00 12.88 271 GLU B O 1
ATOM 7853 N N . VAL B 1 251 ? -5.990 -49.780 107.177 1.00 12.07 272 VAL B N 1
ATOM 7854 C CA . VAL B 1 251 ? -5.142 -48.820 107.918 1.00 12.38 272 VAL B CA 1
ATOM 7855 C C . VAL B 1 251 ? -4.512 -49.303 109.242 1.00 12.79 272 VAL B C 1
ATOM 7856 O O . VAL B 1 251 ? -3.658 -48.614 109.826 1.00 12.70 272 VAL B O 1
ATOM 7860 N N . ALA B 1 252 ? -4.927 -50.461 109.737 1.00 13.67 273 ALA B N 1
ATOM 7861 C CA . ALA B 1 252 ? -4.354 -50.962 110.996 1.00 14.27 273 ALA B CA 1
ATOM 7862 C C . ALA B 1 252 ? -2.825 -50.970 110.920 1.00 14.94 273 ALA B C 1
ATOM 7863 O O . ALA B 1 252 ? -2.254 -51.400 109.921 1.00 14.95 273 ALA B O 1
ATOM 7865 N N . ASP B 1 253 ? -2.183 -50.465 111.971 1.00 15.70 274 ASP B N 1
ATOM 7866 C CA . ASP B 1 253 ? -0.725 -50.466 112.097 1.00 16.55 274 ASP B CA 1
ATOM 7867 C C . ASP B 1 253 ? 0.032 -49.519 111.167 1.00 16.22 274 ASP B C 1
ATOM 7868 O O . ASP B 1 253 ? 1.263 -49.473 111.211 1.00 16.23 274 ASP B O 1
ATOM 7873 N N . ALA B 1 254 ? -0.685 -48.759 110.341 1.00 15.23 275 ALA B N 1
ATOM 7874 C CA . ALA B 1 254 ? -0.022 -47.879 109.375 1.00 14.70 275 ALA B CA 1
ATOM 7875 C C . ALA B 1 254 ? 0.329 -46.512 109.952 1.00 14.02 275 ALA B C 1
ATOM 7876 O O . ALA B 1 254 ? -0.365 -46.003 110.828 1.00 13.32 275 ALA B O 1
ATOM 7878 N N . ASP B 1 255 ? 1.406 -45.911 109.459 1.00 13.63 276 ASP B N 1
ATOM 7879 C CA . ASP B 1 255 ? 1.609 -44.496 109.723 1.00 14.26 276 ASP B CA 1
ATOM 7880 C C . ASP B 1 255 ? 1.203 -43.702 108.472 1.00 13.77 276 ASP B C 1
ATOM 7881 O O . ASP B 1 255 ? 0.849 -44.294 107.443 1.00 12.87 276 ASP B O 1
ATOM 7886 N N . VAL B 1 256 ? 1.222 -42.378 108.557 1.00 13.48 277 VAL B N 1
ATOM 7887 C CA . VAL B 1 256 ? 0.708 -41.580 107.448 1.00 13.75 277 VAL B CA 1
ATOM 7888 C C . VAL B 1 256 ? 1.628 -41.753 106.241 1.00 14.09 277 VAL B C 1
ATOM 7889 O O . VAL B 1 256 ? 1.165 -41.751 105.112 1.00 13.71 277 VAL B O 1
ATOM 7893 N N . GLN B 1 257 ? 2.922 -41.948 106.494 1.00 14.21 278 GLN B N 1
ATOM 7894 C CA . GLN B 1 257 ? 3.897 -42.149 105.426 1.00 15.14 278 GLN B CA 1
ATOM 7895 C C . GLN B 1 257 ? 3.545 -43.359 104.577 1.00 14.92 278 GLN B C 1
ATOM 7896 O O . GLN B 1 257 ? 3.689 -43.326 103.359 1.00 14.42 278 GLN B O 1
ATOM 7902 N N . LEU B 1 258 ? 3.114 -44.442 105.221 1.00 14.86 279 LEU B N 1
ATOM 7903 C CA . LEU B 1 258 ? 2.766 -45.654 104.498 1.00 14.73 279 LEU B CA 1
ATOM 7904 C C . LEU B 1 258 ? 1.560 -45.413 103.615 1.00 14.28 279 LEU B C 1
ATOM 7905 O O . LEU B 1 258 ? 1.557 -45.773 102.450 1.00 14.38 279 LEU B O 1
ATOM 7910 N N . ILE B 1 259 ? 0.523 -44.810 104.181 1.00 13.52 280 ILE B N 1
ATOM 7911 C CA . ILE B 1 259 ? -0.714 -44.610 103.447 1.00 12.75 280 ILE B CA 1
ATOM 7912 C C . ILE B 1 259 ? -0.490 -43.614 102.304 1.00 12.52 280 ILE B C 1
ATOM 7913 O O . ILE B 1 259 ? -0.990 -43.802 101.196 1.00 11.53 280 ILE B O 1
ATOM 7918 N N . SER B 1 260 ? 0.270 -42.562 102.589 1.00 12.17 281 SER B N 1
ATOM 7919 C CA . SER B 1 260 ? 0.674 -41.586 101.584 1.00 12.27 281 SER B CA 1
ATOM 7920 C C . SER B 1 260 ? 1.380 -42.247 100.394 1.00 12.42 281 SER B C 1
ATOM 7921 O O . SER B 1 260 ? 1.035 -41.996 99.243 1.00 12.62 281 SER B O 1
ATOM 7924 N N . GLY B 1 261 ? 2.382 -43.074 100.675 1.00 12.63 282 GLY B N 1
ATOM 7925 C CA . GLY B 1 261 ? 3.147 -43.740 99.608 1.00 12.56 282 GLY B CA 1
ATOM 7926 C C . GLY B 1 261 ? 2.246 -44.627 98.763 1.00 12.84 282 GLY B C 1
ATOM 7927 O O . GLY B 1 261 ? 2.374 -44.703 97.540 1.00 12.48 282 GLY B O 1
ATOM 7928 N N . LYS B 1 262 ? 1.318 -45.299 99.426 1.00 12.44 283 LYS B N 1
ATOM 7929 C CA . LYS B 1 262 ? 0.409 -46.188 98.729 1.00 12.54 283 LYS B CA 1
ATOM 7930 C C . LYS B 1 262 ? -0.525 -45.426 97.794 1.00 11.39 283 LYS B C 1
ATOM 7931 O O . LYS B 1 262 ? -0.718 -45.823 96.660 1.00 10.81 283 LYS B O 1
ATOM 7937 N N . ALA B 1 263 ? -1.116 -44.342 98.286 1.00 11.07 284 ALA B N 1
ATOM 7938 C CA . ALA B 1 263 ? -2.018 -43.545 97.462 1.00 10.52 284 ALA B CA 1
ATOM 7939 C C . ALA B 1 263 ? -1.250 -42.883 96.322 1.00 10.56 284 ALA B C 1
ATOM 7940 O O . ALA B 1 263 ? -1.725 -42.779 95.210 1.00 10.82 284 ALA B O 1
ATOM 7942 N N . ARG B 1 264 ? -0.043 -42.443 96.609 1.00 11.28 285 ARG B N 1
ATOM 7943 C CA . ARG B 1 264 ? 0.773 -41.801 95.605 1.00 12.23 285 ARG B CA 1
ATOM 7944 C C . ARG B 1 264 ? 0.995 -42.758 94.428 1.00 11.99 285 ARG B C 1
ATOM 7945 O O . ARG B 1 264 ? 0.822 -42.383 93.286 1.00 11.89 285 ARG B O 1
ATOM 7953 N N . GLU B 1 265 ? 1.365 -43.998 94.729 1.00 12.51 286 GLU B N 1
ATOM 7954 C CA . GLU B 1 265 ? 1.536 -45.036 93.709 1.00 12.54 286 GLU B CA 1
ATOM 7955 C C . GLU B 1 265 ? 0.245 -45.330 92.945 1.00 12.11 286 GLU B C 1
ATOM 7956 O O . GLU B 1 265 ? 0.280 -45.458 91.731 1.00 11.56 286 GLU B O 1
ATOM 7962 N N . GLN B 1 266 ? -0.890 -45.427 93.641 1.00 11.21 287 GLN B N 1
ATOM 7963 C CA . GLN B 1 266 ? -2.166 -45.623 92.959 1.00 11.99 287 GLN B CA 1
ATOM 7964 C C . GLN B 1 266 ? -2.447 -44.490 91.972 1.00 11.36 287 GLN B C 1
ATOM 7965 O O . GLN B 1 266 ? -2.830 -44.748 90.838 1.00 11.31 287 GLN B O 1
ATOM 7971 N N . TRP B 1 267 ? -2.274 -43.236 92.398 1.00 10.69 288 TRP B N 1
ATOM 7972 C CA . TRP B 1 267 ? -2.543 -42.121 91.484 1.00 10.43 288 TRP B CA 1
ATOM 7973 C C . TRP B 1 267 ? -1.592 -42.161 90.302 1.00 10.27 288 TRP B C 1
ATOM 7974 O O . TRP B 1 267 ? -2.014 -41.984 89.155 1.00 10.46 288 TRP B O 1
ATOM 7985 N N . ASN B 1 268 ? -0.308 -42.393 90.567 1.00 9.70 289 ASN B N 1
ATOM 7986 C CA . ASN B 1 268 ? 0.635 -42.465 89.459 1.00 10.44 289 ASN B CA 1
ATOM 7987 C C . ASN B 1 268 ? 0.237 -43.580 88.491 1.00 10.62 289 ASN B C 1
ATOM 7988 O O . ASN B 1 268 ? 0.352 -43.427 87.274 1.00 11.19 289 ASN B O 1
ATOM 7993 N N . ASN B 1 269 ? -0.230 -44.708 89.022 1.00 10.93 290 ASN B N 1
ATOM 7994 C CA . ASN B 1 269 ? -0.641 -45.824 88.166 1.00 10.99 290 ASN B CA 1
ATOM 7995 C C . ASN B 1 269 ? -1.850 -45.455 87.283 1.00 10.58 290 ASN B C 1
ATOM 7996 O O . ASN B 1 269 ? -1.859 -45.710 86.073 1.00 9.84 290 ASN B O 1
ATOM 8001 N N . TYR B 1 270 ? -2.878 -44.867 87.883 1.00 9.69 291 TYR B N 1
ATOM 8002 C CA . TYR B 1 270 ? -4.089 -44.554 87.105 1.00 10.19 291 TYR B CA 1
ATOM 8003 C C . TYR B 1 270 ? -3.940 -43.336 86.186 1.00 10.37 291 TYR B C 1
ATOM 8004 O O . TYR B 1 270 ? -4.441 -43.351 85.045 1.00 10.96 291 TYR B O 1
ATOM 8013 N N . LEU B 1 271 ? -3.286 -42.275 86.674 1.00 10.10 292 LEU B N 1
ATOM 8014 C CA . LEU B 1 271 ? -3.067 -41.090 85.839 1.00 9.68 292 LEU B CA 1
ATOM 8015 C C . LEU B 1 271 ? -2.137 -41.466 84.683 1.00 10.07 292 LEU B C 1
ATOM 8016 O O . LEU B 1 271 ? -2.248 -40.927 83.586 1.00 9.35 292 LEU B O 1
ATOM 8021 N N . GLY B 1 272 ? -1.230 -42.396 84.941 1.00 10.70 293 GLY B N 1
ATOM 8022 C CA . GLY B 1 272 ? -0.239 -42.826 83.926 1.00 11.22 293 GLY B CA 1
ATOM 8023 C C . GLY B 1 272 ? -0.784 -43.620 82.742 1.00 11.82 293 GLY B C 1
ATOM 8024 O O . GLY B 1 272 ? -0.040 -43.947 81.803 1.00 11.03 293 GLY B O 1
ATOM 8025 N N . ARG B 1 273 ? -2.069 -43.953 82.767 1.00 11.64 294 ARG B N 1
ATOM 8026 C CA . ARG B 1 273 ? -2.681 -44.594 81.598 1.00 11.86 294 ARG B CA 1
ATOM 8027 C C . ARG B 1 273 ? -2.760 -43.658 80.393 1.00 12.04 294 ARG B C 1
ATOM 8028 O O . ARG B 1 273 ? -2.937 -44.110 79.251 1.00 11.36 294 ARG B O 1
ATOM 8036 N N . VAL B 1 274 ? -2.606 -42.357 80.629 1.00 11.75 295 VAL B N 1
ATOM 8037 C CA . VAL B 1 274 ? -2.337 -41.469 79.505 1.00 12.08 295 VAL B CA 1
ATOM 8038 C C . VAL B 1 274 ? -1.115 -40.629 79.806 1.00 12.38 295 VAL B C 1
ATOM 8039 O O . VAL B 1 274 ? -1.095 -39.879 80.785 1.00 12.15 295 VAL B O 1
ATOM 8043 N N . GLU B 1 275 ? -0.086 -40.777 78.972 1.00 12.06 296 GLU B N 1
ATOM 8044 C CA . GLU B 1 275 ? 1.174 -40.074 79.154 1.00 12.80 296 GLU B CA 1
ATOM 8045 C C . GLU B 1 275 ? 1.304 -38.897 78.200 1.00 12.74 296 GLU B C 1
ATOM 8046 O O . GLU B 1 275 ? 1.496 -39.098 76.989 1.00 12.86 296 GLU B O 1
ATOM 8052 N N . ALA B 1 276 ? 1.253 -37.688 78.753 1.00 12.61 297 ALA B N 1
ATOM 8053 C CA . ALA B 1 276 ? 1.441 -36.461 77.996 1.00 12.30 297 ALA B CA 1
ATOM 8054 C C . ALA B 1 276 ? 2.903 -36.048 78.001 1.00 13.03 297 ALA B C 1
ATOM 8055 O O . ALA B 1 276 ? 3.547 -36.014 79.063 1.00 13.09 297 ALA B O 1
ATOM 8057 N N . GLU B 1 277 ? 3.436 -35.726 76.824 1.00 12.76 298 GLU B N 1
ATOM 8058 C CA . GLU B 1 277 ? 4.824 -35.283 76.727 1.00 12.98 298 GLU B CA 1
ATOM 8059 C C . GLU B 1 277 ? 4.907 -34.102 75.785 1.00 11.93 298 GLU B C 1
ATOM 8060 O O . GLU B 1 277 ? 4.172 -34.042 74.813 1.00 12.15 298 GLU B O 1
ATOM 8066 N N . GLY B 1 278 ? 5.828 -33.183 76.037 1.00 11.09 299 GLY B N 1
ATOM 8067 C CA . GLY B 1 278 ? 6.014 -32.054 75.117 1.00 10.48 299 GLY B CA 1
ATOM 8068 C C . GLY B 1 278 ? 4.940 -30.983 75.309 1.00 10.25 299 GLY B C 1
ATOM 8069 O O . GLY B 1 278 ? 4.124 -30.747 74.427 1.00 9.32 299 GLY B O 1
ATOM 8070 N N . GLY B 1 279 ? 4.946 -30.354 76.482 1.00 10.09 300 GLY B N 1
ATOM 8071 C CA . GLY B 1 279 ? 4.072 -29.218 76.800 1.00 9.94 300 GLY B CA 1
ATOM 8072 C C . GLY B 1 279 ? 4.680 -28.462 77.974 1.00 10.34 300 GLY B C 1
ATOM 8073 O O . GLY B 1 279 ? 5.696 -28.895 78.539 1.00 10.78 300 GLY B O 1
ATOM 8074 N N . THR B 1 280 ? 4.080 -27.337 78.362 1.00 9.59 301 THR B N 1
ATOM 8075 C CA . THR B 1 280 ? 4.644 -26.527 79.452 1.00 9.16 301 THR B CA 1
ATOM 8076 C C . THR B 1 280 ? 4.223 -27.141 80.776 1.00 9.11 301 THR B C 1
ATOM 8077 O O . THR B 1 280 ? 3.302 -27.950 80.813 1.00 8.09 301 THR B O 1
ATOM 8081 N N . ASP B 1 281 ? 4.903 -26.773 81.866 1.00 8.96 302 ASP B N 1
ATOM 8082 C CA . ASP B 1 281 ? 4.473 -27.238 83.176 1.00 8.97 302 ASP B CA 1
ATOM 8083 C C . ASP B 1 281 ? 3.013 -26.871 83.445 1.00 8.97 302 ASP B C 1
ATOM 8084 O O . ASP B 1 281 ? 2.278 -27.646 84.033 1.00 8.06 302 ASP B O 1
ATOM 8089 N N . GLU B 1 282 ? 2.613 -25.674 83.032 1.00 8.79 303 GLU B N 1
ATOM 8090 C CA . GLU B 1 282 ? 1.226 -25.226 83.257 1.00 9.45 303 GLU B CA 1
ATOM 8091 C C . GLU B 1 282 ? 0.216 -26.121 82.520 1.00 9.02 303 GLU B C 1
ATOM 8092 O O . GLU B 1 282 ? -0.840 -26.463 83.061 1.00 9.30 303 GLU B O 1
ATOM 8098 N N . GLN B 1 283 ? 0.543 -26.534 81.295 1.00 8.69 304 GLN B N 1
ATOM 8099 C CA . GLN B 1 283 ? -0.337 -27.475 80.561 1.00 7.96 304 GLN B CA 1
ATOM 8100 C C . GLN B 1 283 ? -0.394 -28.851 81.210 1.00 7.86 304 GLN B C 1
ATOM 8101 O O . GLN B 1 283 ? -1.458 -29.459 81.349 1.00 7.50 304 GLN B O 1
ATOM 8107 N N . LEU B 1 284 ? 0.765 -29.338 81.647 1.00 7.64 305 LEU B N 1
ATOM 8108 C CA . LEU B 1 284 ? 0.813 -30.612 82.348 1.00 7.60 305 LEU B CA 1
ATOM 8109 C C . LEU B 1 284 ? 0.036 -30.532 83.658 1.00 7.77 305 LEU B C 1
ATOM 8110 O O . LEU B 1 284 ? -0.706 -31.461 83.994 1.00 7.36 305 LEU B O 1
ATOM 8115 N N . ARG B 1 285 ? 0.198 -29.442 84.415 1.00 8.02 306 ARG B N 1
A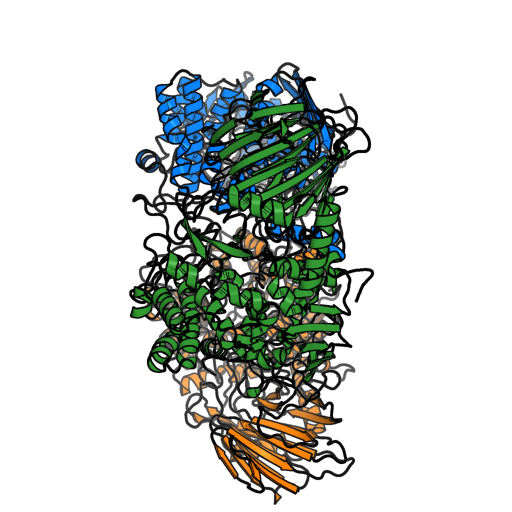TOM 8116 C CA A ARG B 1 285 ? -0.564 -29.282 85.659 0.50 8.77 306 ARG B CA 1
ATOM 8117 C CA B ARG B 1 285 ? -0.556 -29.295 85.660 0.50 9.01 306 ARG B CA 1
ATOM 8118 C C . ARG B 1 285 ? -2.063 -29.240 85.390 1.00 9.09 306 ARG B C 1
ATOM 8119 O O . ARG B 1 285 ? -2.853 -29.878 86.093 1.00 9.59 306 ARG B O 1
ATOM 8134 N N . THR B 1 286 ? -2.470 -28.477 84.377 1.00 9.19 307 THR B N 1
ATOM 8135 C CA . THR B 1 286 ? -3.901 -28.414 84.062 1.00 9.45 307 THR B CA 1
ATOM 8136 C C . THR B 1 286 ? -4.437 -29.781 83.640 1.00 9.09 307 THR B C 1
ATOM 8137 O O . THR B 1 286 ? -5.488 -30.216 84.118 1.00 9.25 307 THR B O 1
ATOM 8141 N N . PHE B 1 287 ? -3.708 -30.467 82.755 1.00 7.93 308 PHE B N 1
ATOM 8142 C CA . PHE B 1 287 ? -4.154 -31.764 82.219 1.00 7.97 308 PHE B CA 1
ATOM 8143 C C . PHE B 1 287 ? -4.289 -32.808 83.332 1.00 8.30 308 PHE B C 1
ATOM 8144 O O . PHE B 1 287 ? -5.339 -33.456 83.465 1.00 7.58 308 PHE B O 1
ATOM 8152 N N . TYR B 1 288 ? -3.242 -32.972 84.138 1.00 8.09 309 TYR B N 1
ATOM 8153 C CA . TYR B 1 288 ? -3.308 -33.994 85.181 1.00 8.73 309 TYR B CA 1
ATOM 8154 C C . TYR B 1 288 ? -4.237 -33.641 86.337 1.00 9.02 309 TYR B C 1
ATOM 8155 O O . TYR B 1 288 ? -4.803 -34.533 86.980 1.00 9.65 309 TYR B O 1
ATOM 8164 N N . SER B 1 289 ? -4.417 -32.347 86.580 1.00 9.48 310 SER B N 1
ATOM 8165 C CA . SER B 1 289 ? -5.365 -31.913 87.608 1.00 10.04 310 SER B CA 1
ATOM 8166 C C . SER B 1 289 ? -6.776 -32.283 87.148 1.00 10.92 310 SER B C 1
ATOM 8167 O O . SER B 1 289 ? -7.604 -32.784 87.935 1.00 11.82 310 SER B O 1
ATOM 8170 N N . CYS B 1 290 ? -7.062 -32.018 85.879 1.00 10.43 311 CYS B N 1
ATOM 8171 C CA . CYS B 1 290 ? -8.350 -32.419 85.298 1.00 10.15 311 CYS B CA 1
ATOM 8172 C C . CYS B 1 290 ? -8.540 -33.930 85.319 1.00 10.48 311 CYS B C 1
ATOM 8173 O O . CYS B 1 290 ? -9.639 -34.428 85.628 1.00 10.51 311 CYS B O 1
ATOM 8176 N N . LEU B 1 291 ? -7.486 -34.670 84.997 1.00 9.77 312 LEU B N 1
ATOM 8177 C CA . LEU B 1 291 ? -7.590 -36.133 85.004 1.00 10.38 312 LEU B CA 1
ATOM 8178 C C . LEU B 1 291 ? -7.890 -36.649 86.411 1.00 10.64 312 LEU B C 1
ATOM 8179 O O . LEU B 1 291 ? -8.770 -37.515 86.611 1.00 10.76 312 LEU B O 1
ATOM 8184 N N . TYR B 1 292 ? -7.170 -36.122 87.405 1.00 10.76 313 TYR B N 1
ATOM 8185 C CA . TYR B 1 292 ? -7.470 -36.459 88.800 1.00 11.21 313 TYR B CA 1
ATOM 8186 C C . TYR B 1 292 ? -8.954 -36.253 89.118 1.00 11.46 313 TYR B C 1
ATOM 8187 O O . TYR B 1 292 ? -9.592 -37.124 89.710 1.00 11.21 313 TYR B O 1
ATOM 8196 N N . ARG B 1 293 ? -9.495 -35.103 88.738 1.00 11.79 314 ARG B N 1
ATOM 8197 C CA . ARG B 1 293 ? -10.889 -34.801 89.040 1.00 12.92 314 ARG B CA 1
ATOM 8198 C C . ARG B 1 293 ? -11.804 -35.835 88.390 1.00 13.16 314 ARG B C 1
ATOM 8199 O O . ARG B 1 293 ? -12.862 -36.162 88.942 1.00 13.93 314 ARG B O 1
ATOM 8207 N N . THR B 1 294 ? -11.409 -36.341 87.226 1.00 12.86 315 THR B N 1
ATOM 8208 C CA . THR B 1 294 ? -12.286 -37.258 86.493 1.00 13.56 315 THR B CA 1
ATOM 8209 C C . THR B 1 294 ? -12.280 -38.636 87.136 1.00 13.29 315 THR B C 1
ATOM 8210 O O . THR B 1 294 ? -13.209 -39.405 86.940 1.00 13.24 315 THR B O 1
ATOM 8214 N N . LEU B 1 295 ? -11.241 -38.947 87.913 1.00 11.35 316 LEU B N 1
ATOM 8215 C CA . LEU B 1 295 ? -11.151 -40.286 88.494 1.00 11.68 316 LEU B CA 1
ATOM 8216 C C . LEU B 1 295 ? -11.754 -40.393 89.891 1.00 11.21 316 LEU B C 1
ATOM 8217 O O . LEU B 1 295 ? -11.638 -41.431 90.531 1.00 11.21 316 LEU B O 1
ATOM 8222 N N . LEU B 1 296 ? -12.412 -39.334 90.351 1.00 11.52 317 LEU B N 1
ATOM 8223 C CA . LEU B 1 296 ? -12.996 -39.346 91.701 1.00 11.65 317 LEU B CA 1
ATOM 8224 C C . LEU B 1 296 ? -14.405 -39.937 91.710 1.00 11.39 317 LEU B C 1
ATOM 8225 O O . LEU B 1 296 ? -14.724 -40.775 92.545 1.00 11.81 317 LEU B O 1
ATOM 8230 N N . PHE B 1 297 ? -15.249 -39.501 90.774 1.00 11.90 318 PHE B N 1
ATOM 8231 C CA . PHE B 1 297 ? -16.664 -39.903 90.753 1.00 11.54 318 PHE B CA 1
ATOM 8232 C C . PHE B 1 297 ? -17.012 -40.731 89.508 1.00 12.01 318 PHE B C 1
ATOM 8233 O O . PHE B 1 297 ? -16.311 -40.669 88.511 1.00 12.54 318 PHE B O 1
ATOM 8241 N N . PRO B 1 298 ? -18.083 -41.545 89.567 1.00 11.41 319 PRO B N 1
ATOM 8242 C CA . PRO B 1 298 ? -18.878 -41.843 90.762 1.00 11.21 319 PRO B CA 1
ATOM 8243 C C . PRO B 1 298 ? -18.029 -42.687 91.701 1.00 11.55 319 PRO B C 1
ATOM 8244 O O . PRO B 1 298 ? -17.126 -43.394 91.239 1.00 12.04 319 PRO B O 1
ATOM 8248 N N . ARG B 1 299 ? -18.293 -42.615 93.001 1.00 10.94 320 ARG B N 1
ATOM 8249 C CA . ARG B 1 299 ? -17.515 -43.403 93.959 1.00 11.28 320 ARG B CA 1
ATOM 8250 C C . ARG B 1 299 ? -17.988 -44.847 94.023 1.00 11.37 320 ARG B C 1
ATOM 8251 O O . ARG B 1 299 ? -19.179 -45.144 93.802 1.00 10.98 320 ARG B O 1
ATOM 8259 N N . GLU B 1 300 ? -17.042 -45.741 94.304 1.00 11.50 321 GLU B N 1
ATOM 8260 C CA . GLU B 1 300 ? -17.363 -47.108 94.713 1.00 11.81 321 GLU B CA 1
ATOM 8261 C C . GLU B 1 300 ? -18.149 -47.013 96.015 1.00 11.92 321 GLU B C 1
ATOM 8262 O O . GLU B 1 300 ? -17.792 -46.243 96.918 1.00 12.70 321 GLU B O 1
ATOM 8268 N N . PHE B 1 301 ? -19.223 -47.784 96.109 1.00 11.90 322 PHE B N 1
ATOM 8269 C CA . PHE B 1 301 ? -20.054 -47.783 97.312 1.00 11.98 322 PHE B CA 1
ATOM 8270 C C . PHE B 1 301 ? -20.105 -49.211 97.854 1.00 12.06 322 PHE B C 1
ATOM 8271 O O . PHE B 1 301 ? -20.944 -49.548 98.693 1.00 12.87 322 PHE B O 1
ATOM 8279 N N . TYR B 1 302 ? -19.196 -50.052 97.377 1.00 11.70 323 TYR B N 1
ATOM 8280 C CA . TYR B 1 302 ? -19.089 -51.414 97.890 1.00 11.73 323 TYR B CA 1
ATOM 8281 C C . TYR B 1 302 ? -17.881 -51.597 98.803 1.00 11.50 323 TYR B C 1
ATOM 8282 O O . TYR B 1 302 ? -16.975 -50.761 98.848 1.00 11.25 323 TYR B O 1
ATOM 8291 N N . GLU B 1 303 ? -17.898 -52.708 99.532 1.00 11.67 324 GLU B N 1
ATOM 8292 C CA . GLU B 1 303 ? -16.931 -53.006 100.574 1.00 12.15 324 GLU B CA 1
ATOM 8293 C C . GLU B 1 303 ? -16.603 -54.505 100.486 1.00 12.53 324 GLU B C 1
ATOM 8294 O O . GLU B 1 303 ? -17.345 -55.263 99.862 1.00 12.56 324 GLU B O 1
ATOM 8300 N N . PHE B 1 304 ? -15.495 -54.933 101.078 1.00 12.87 325 PHE B N 1
ATOM 8301 C CA . PHE B 1 304 ? -15.134 -56.343 101.020 1.00 14.21 325 PHE B CA 1
ATOM 8302 C C . PHE B 1 304 ? -15.286 -56.999 102.387 1.00 14.84 325 PHE B C 1
ATOM 8303 O O . PHE B 1 304 ? -14.653 -56.582 103.375 1.00 14.73 325 PHE B O 1
ATOM 8311 N N . ASP B 1 305 ? -16.144 -58.016 102.432 1.00 15.61 326 ASP B N 1
ATOM 8312 C CA . ASP B 1 305 ? -16.518 -58.659 103.687 1.00 16.66 326 ASP B CA 1
ATOM 8313 C C . ASP B 1 305 ? -15.407 -59.538 104.220 1.00 17.07 326 ASP B C 1
ATOM 8314 O O . ASP B 1 305 ? -14.298 -59.516 103.691 1.00 16.87 326 ASP B O 1
ATOM 8319 N N . SER B 1 306 ? -15.700 -60.311 105.267 1.00 17.98 327 SER B N 1
ATOM 8320 C CA . SER B 1 306 ? -14.657 -61.075 105.945 1.00 18.65 327 SER B CA 1
ATOM 8321 C C . SER B 1 306 ? -14.024 -62.127 105.031 1.00 19.44 327 SER B C 1
ATOM 8322 O O . SER B 1 306 ? -12.893 -62.566 105.265 1.00 19.71 327 SER B O 1
ATOM 8325 N N . GLN B 1 307 ? -14.745 -62.512 103.983 1.00 19.29 328 GLN B N 1
ATOM 8326 C CA . GLN B 1 307 ? -14.245 -63.500 103.038 1.00 20.15 328 GLN B CA 1
ATOM 8327 C C . GLN B 1 307 ? -13.584 -62.830 101.850 1.00 19.78 328 GLN B C 1
ATOM 8328 O O . GLN B 1 307 ? -13.134 -63.496 100.919 1.00 19.97 328 GLN B O 1
ATOM 8334 N N . GLY B 1 308 ? -13.557 -61.504 101.862 1.00 18.98 329 GLY B N 1
ATOM 8335 C CA . GLY B 1 308 ? -12.968 -60.774 100.757 1.00 18.47 329 GLY B CA 1
ATOM 8336 C C . GLY B 1 308 ? -13.882 -60.628 99.559 1.00 17.85 329 GLY B C 1
ATOM 8337 O O . GLY B 1 308 ? -13.413 -60.334 98.466 1.00 18.34 329 GLY B O 1
ATOM 8338 N N . ASN B 1 309 ? -15.185 -60.815 99.756 1.00 16.87 330 ASN B N 1
ATOM 8339 C CA . ASN B 1 309 ? -16.147 -60.664 98.656 1.00 16.66 330 ASN B CA 1
ATOM 8340 C C . ASN B 1 309 ? -16.861 -59.318 98.684 1.00 15.79 330 ASN B C 1
ATOM 8341 O O . ASN B 1 309 ? -17.191 -58.828 99.759 1.00 16.15 330 ASN B O 1
ATOM 8346 N N . PRO B 1 310 ? -17.123 -58.732 97.501 1.00 15.04 331 PRO B N 1
ATOM 8347 C CA . PRO B 1 310 ? -17.741 -57.403 97.424 1.00 14.18 331 PRO B CA 1
ATOM 8348 C C . PRO B 1 310 ? -19.201 -57.401 97.882 1.00 13.83 331 PRO B C 1
ATOM 8349 O O . PRO B 1 310 ? -20.021 -58.185 97.384 1.00 12.77 331 PRO B O 1
ATOM 8353 N N . VAL B 1 311 ? -19.515 -56.512 98.819 1.00 12.96 332 VAL B N 1
ATOM 8354 C CA . VAL B 1 311 ? -20.870 -56.361 99.336 1.00 13.07 332 VAL B CA 1
ATOM 8355 C C . VAL B 1 311 ? -21.195 -54.871 99.420 1.00 12.81 332 VAL B C 1
ATOM 8356 O O . VAL B 1 311 ? -20.290 -54.045 99.421 1.00 12.62 332 VAL B O 1
ATOM 8360 N N . TYR B 1 312 ? -22.472 -54.514 99.490 1.00 12.06 333 TYR B N 1
ATOM 8361 C CA . TYR B 1 312 ? -22.796 -53.103 99.688 1.00 11.95 333 TYR B CA 1
ATOM 8362 C C . TYR B 1 312 ? -24.102 -52.883 100.421 1.00 11.87 333 TYR B C 1
ATOM 8363 O O . TYR B 1 312 ? -25.039 -53.672 100.284 1.00 12.27 333 TYR B O 1
ATOM 8372 N N . TYR B 1 313 ? -24.145 -51.813 101.214 1.00 11.96 334 TYR B N 1
ATOM 8373 C CA . TYR B 1 313 ? -25.403 -51.260 101.694 1.00 11.76 334 TYR B CA 1
ATOM 8374 C C . TYR B 1 313 ? -26.072 -50.541 100.516 1.00 11.86 334 TYR B C 1
ATOM 8375 O O . TYR B 1 313 ? -25.485 -49.653 99.903 1.00 11.06 334 TYR B O 1
ATOM 8384 N N . SER B 1 314 ? -27.289 -50.941 100.170 1.00 11.78 335 SER B N 1
ATOM 8385 C CA . SER B 1 314 ? -27.983 -50.281 99.067 1.00 12.06 335 SER B CA 1
ATOM 8386 C C . SER B 1 314 ? -28.643 -48.979 99.518 1.00 12.49 335 SER B C 1
ATOM 8387 O O . SER B 1 314 ? -29.469 -48.994 100.421 1.00 12.73 335 SER B O 1
ATOM 8390 N N . PRO B 1 315 ? -28.303 -47.841 98.870 1.00 12.83 336 PRO B N 1
ATOM 8391 C CA . PRO B 1 315 ? -29.001 -46.596 99.220 1.00 12.69 336 PRO B CA 1
ATOM 8392 C C . PRO B 1 315 ? -30.359 -46.520 98.531 1.00 13.14 336 PRO B C 1
ATOM 8393 O O . PRO B 1 315 ? -31.045 -45.496 98.619 1.00 13.03 336 PRO B O 1
ATOM 8397 N N . TYR B 1 316 ? -30.733 -47.610 97.857 1.00 13.04 337 TYR B N 1
ATOM 8398 C CA . TYR B 1 316 ? -32.006 -47.711 97.169 1.00 13.11 337 TYR B CA 1
ATOM 8399 C C . TYR B 1 316 ? -33.025 -48.508 97.983 1.00 13.73 337 TYR B C 1
ATOM 8400 O O . TYR B 1 316 ? -34.189 -48.128 98.038 1.00 14.22 337 TYR B O 1
ATOM 8409 N N . ASP B 1 317 ? -32.608 -49.585 98.642 1.00 13.54 338 ASP B N 1
ATOM 8410 C CA . ASP B 1 317 ? -33.588 -50.346 99.423 1.00 13.83 338 ASP B CA 1
ATOM 8411 C C . ASP B 1 317 ? -33.197 -50.560 100.890 1.00 13.98 338 ASP B C 1
ATOM 8412 O O . ASP B 1 317 ? -33.977 -51.082 101.682 1.00 13.73 338 ASP B O 1
ATOM 8417 N N . GLY B 1 318 ? -31.993 -50.133 101.250 1.00 14.03 339 GLY B N 1
ATOM 8418 C CA . GLY B 1 318 ? -31.574 -50.172 102.643 1.00 14.48 339 GLY B CA 1
ATOM 8419 C C . GLY B 1 318 ? -31.092 -51.532 103.118 1.00 14.54 339 GLY B C 1
ATOM 8420 O O . GLY B 1 318 ? -30.776 -51.700 104.294 1.00 14.65 339 GLY B O 1
ATOM 8421 N N . ASN B 1 319 ? -31.026 -52.504 102.214 1.00 14.20 340 ASN B N 1
ATOM 8422 C CA . ASN B 1 319 ? -30.514 -53.822 102.576 1.00 14.69 340 ASN B CA 1
ATOM 8423 C C . ASN B 1 319 ? -29.076 -54.041 102.100 1.00 14.72 340 ASN B C 1
ATOM 8424 O O . ASN B 1 319 ? -28.551 -53.258 101.299 1.00 13.66 340 ASN B O 1
ATOM 8429 N N . VAL B 1 320 ? -28.439 -55.100 102.592 1.00 14.87 341 VAL B N 1
ATOM 8430 C CA . VAL B 1 320 ? -27.078 -55.429 102.165 1.00 15.18 341 VAL B CA 1
ATOM 8431 C C . VAL B 1 320 ? -27.104 -56.454 101.036 1.00 15.25 341 VAL B C 1
ATOM 8432 O O . VAL B 1 320 ? -27.845 -57.427 101.096 1.00 15.03 341 VAL B O 1
ATOM 8436 N N . HIS B 1 321 ? -26.312 -56.222 99.994 1.00 15.02 342 HIS B N 1
ATOM 8437 C CA . HIS B 1 321 ? -26.347 -57.052 98.801 1.00 14.99 342 HIS B CA 1
ATOM 8438 C C . HIS B 1 321 ? -24.945 -57.517 98.448 1.00 14.95 342 HIS B C 1
ATOM 8439 O O . HIS B 1 321 ? -23.967 -56.898 98.844 1.00 14.70 342 HIS B O 1
ATOM 8446 N N . ASP B 1 322 ? -24.856 -58.605 97.689 1.00 14.75 343 ASP B N 1
ATOM 8447 C CA . ASP B 1 322 ? -23.601 -59.038 97.080 1.00 13.98 343 ASP B CA 1
ATOM 8448 C C . ASP B 1 322 ? -23.389 -58.320 95.753 1.00 13.44 343 ASP B C 1
ATOM 8449 O O . ASP B 1 322 ? -24.331 -58.151 94.970 1.00 12.60 343 ASP B O 1
ATOM 8454 N N . GLY B 1 323 ? -22.160 -57.875 95.504 1.00 12.37 344 GLY B N 1
ATOM 8455 C CA . GLY B 1 323 ? -21.829 -57.286 94.217 1.00 12.73 344 GLY B CA 1
ATOM 8456 C C . GLY B 1 323 ? -21.415 -55.834 94.318 1.00 12.21 344 GLY B C 1
ATOM 8457 O O . GLY B 1 323 ? -20.818 -55.416 95.320 1.00 12.01 344 GLY B O 1
ATOM 8458 N N . TYR B 1 324 ? -21.745 -55.064 93.287 1.00 12.63 345 TYR B N 1
ATOM 8459 C CA . TYR B 1 324 ? -21.208 -53.702 93.148 1.00 12.14 345 TYR B CA 1
ATOM 8460 C C . TYR B 1 324 ? -22.260 -52.623 93.200 1.00 12.11 345 TYR B C 1
ATOM 8461 O O . TYR B 1 324 ? -23.379 -52.794 92.706 1.00 11.61 345 TYR B O 1
ATOM 8470 N N . MET B 1 325 ? -21.888 -51.497 93.797 1.00 11.13 346 MET B N 1
ATOM 8471 C CA . MET B 1 325 ? -22.732 -50.329 93.759 1.00 11.25 346 MET B CA 1
ATOM 8472 C C . MET B 1 325 ? -21.808 -49.117 93.628 1.00 11.61 346 MET B C 1
ATOM 8473 O O . MET B 1 325 ? -20.658 -49.162 94.092 1.00 11.39 346 MET B O 1
ATOM 8478 N N . TYR B 1 326 ? -22.286 -48.074 92.944 1.00 11.39 347 TYR B N 1
ATOM 8479 C CA . TYR B 1 326 ? -21.584 -46.796 92.818 1.00 11.50 347 TYR B CA 1
ATOM 8480 C C . TYR B 1 326 ? -22.587 -45.698 93.092 1.00 12.05 347 TYR B C 1
ATOM 8481 O O . TYR B 1 326 ? -23.783 -45.929 93.019 1.00 12.00 347 TYR B O 1
ATOM 8490 N N . THR B 1 327 ? -22.110 -44.494 93.396 1.00 12.09 348 THR B N 1
ATOM 8491 C CA . THR B 1 327 ? -23.025 -43.387 93.597 1.00 11.87 348 THR B CA 1
ATOM 8492 C C . THR B 1 327 ? -22.303 -42.060 93.473 1.00 11.86 348 THR B C 1
ATOM 8493 O O . THR B 1 327 ? -21.108 -42.025 93.166 1.00 12.13 348 THR B O 1
ATOM 8497 N N . ASP B 1 328 ? -23.044 -40.983 93.718 1.00 12.28 349 ASP B N 1
ATOM 8498 C CA . ASP B 1 328 ? -22.531 -39.615 93.639 1.00 12.67 349 ASP B CA 1
ATOM 8499 C C . ASP B 1 328 ? -22.224 -39.209 92.201 1.00 13.28 349 ASP B C 1
ATO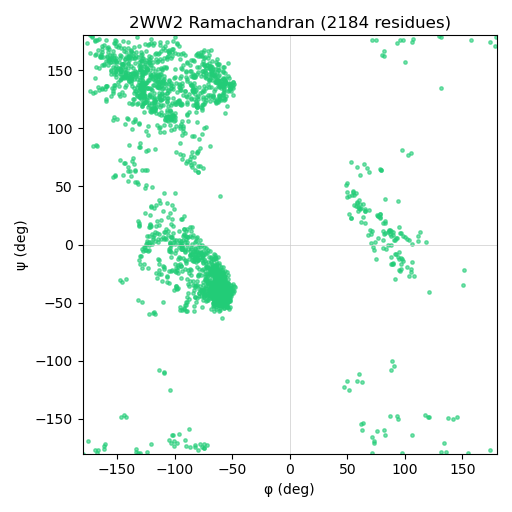M 8500 O O . ASP B 1 328 ? -21.090 -38.928 91.834 1.00 13.16 349 ASP B O 1
ATOM 8505 N N . ASN B 1 329 ? -23.271 -39.199 91.379 1.00 12.98 350 ASN B N 1
ATOM 8506 C CA . ASN B 1 329 ? -23.125 -38.882 89.975 1.00 13.66 350 ASN B CA 1
ATOM 8507 C C . ASN B 1 329 ? -24.430 -38.325 89.509 1.00 12.73 350 ASN B C 1
ATOM 8508 O O . ASN B 1 329 ? -25.482 -38.896 89.819 1.00 11.85 350 ASN B O 1
ATOM 8513 N N . GLY B 1 330 ? -24.371 -37.201 88.798 1.00 12.06 351 GLY B N 1
ATOM 8514 C CA . GLY B 1 330 ? -25.493 -36.800 87.938 1.00 11.87 351 GLY B CA 1
ATOM 8515 C C . GLY B 1 330 ? -25.164 -37.187 86.498 1.00 12.22 351 GLY B C 1
ATOM 8516 O O . GLY B 1 330 ? -24.305 -36.552 85.869 1.00 11.37 351 GLY B O 1
ATOM 8517 N N . PHE B 1 331 ? -25.825 -38.230 85.971 1.00 11.28 352 PHE B N 1
ATOM 8518 C CA . PHE B 1 331 ? -25.560 -38.668 84.603 1.00 11.18 352 PHE B CA 1
ATOM 8519 C C . PHE B 1 331 ? -25.832 -37.556 83.580 1.00 10.72 352 PHE B C 1
ATOM 8520 O O . PHE B 1 331 ? -25.224 -37.537 82.512 1.00 10.51 352 PHE B O 1
ATOM 8528 N N . TRP B 1 332 ? -26.704 -36.614 83.913 1.00 10.63 353 TRP B N 1
ATOM 8529 C CA . TRP B 1 332 ? -26.939 -35.461 83.021 1.00 11.37 353 TRP B CA 1
ATOM 8530 C C . TRP B 1 332 ? -25.620 -34.745 82.730 1.00 11.72 353 TRP B C 1
ATOM 8531 O O . TRP B 1 332 ? -25.424 -34.243 81.636 1.00 12.15 353 TRP B O 1
ATOM 8542 N N . ASP B 1 333 ? -24.720 -34.690 83.717 1.00 12.66 354 ASP B N 1
ATOM 8543 C CA . ASP B 1 333 ? -23.386 -34.114 83.508 1.00 13.22 354 ASP B CA 1
ATOM 8544 C C . ASP B 1 333 ? -22.457 -35.144 82.887 1.00 12.78 354 ASP B C 1
ATOM 8545 O O . ASP B 1 333 ? -21.790 -34.891 81.868 1.00 13.19 354 ASP B O 1
ATOM 8550 N N . THR B 1 334 ? -22.382 -36.303 83.525 1.00 11.78 355 THR B N 1
ATOM 8551 C CA . THR B 1 334 ? -21.250 -37.211 83.336 1.00 11.47 355 THR B CA 1
ATOM 8552 C C . THR B 1 334 ? -21.308 -38.144 82.125 1.00 11.25 355 THR B C 1
ATOM 8553 O O . THR B 1 334 ? -20.287 -38.751 81.750 1.00 11.13 355 THR B O 1
ATOM 8557 N N . PHE B 1 335 ? -22.478 -38.273 81.507 1.00 10.75 356 PHE B N 1
ATOM 8558 C CA . PHE B 1 335 ? -22.577 -39.126 80.324 1.00 10.82 356 PHE B CA 1
ATOM 8559 C C . PHE B 1 335 ? -21.796 -38.549 79.145 1.00 10.72 356 PHE B C 1
ATOM 8560 O O . PHE B 1 335 ? -21.411 -39.282 78.247 1.00 10.83 356 PHE B O 1
ATOM 8568 N N . ARG B 1 336 ? -21.569 -37.236 79.167 1.00 11.36 357 ARG B N 1
ATOM 8569 C CA . ARG B 1 336 ? -21.064 -36.516 77.997 1.00 10.92 357 ARG B CA 1
ATOM 8570 C C . ARG B 1 336 ? -19.606 -36.854 77.695 1.00 11.58 357 ARG B C 1
ATOM 8571 O O . ARG B 1 336 ? -19.244 -37.042 76.527 1.00 11.82 357 ARG B O 1
ATOM 8579 N N . ALA B 1 337 ? -18.778 -36.940 78.737 1.00 10.97 358 ALA B N 1
ATOM 8580 C CA . ALA B 1 337 ? -17.359 -37.207 78.509 1.00 11.39 358 ALA B CA 1
ATOM 8581 C C . ALA B 1 337 ? -16.686 -38.017 79.615 1.00 11.30 358 ALA B C 1
ATOM 8582 O O . ALA B 1 337 ? -15.756 -38.731 79.324 1.00 10.71 358 ALA B O 1
ATOM 8584 N N . VAL B 1 338 ? -17.144 -37.888 80.865 1.00 10.55 359 VAL B N 1
ATOM 8585 C CA . VAL B 1 338 ? -16.555 -38.647 81.983 1.00 11.00 359 VAL B CA 1
ATOM 8586 C C . VAL B 1 338 ? -16.702 -40.151 81.754 1.00 10.64 359 VAL B C 1
ATOM 8587 O O . VAL B 1 338 ? -15.720 -40.895 81.732 1.00 10.05 359 VAL B O 1
ATOM 8591 N N . HIS B 1 339 ? -17.930 -40.616 81.555 1.00 10.37 360 HIS B N 1
ATOM 8592 C CA . HIS B 1 339 ? -18.084 -42.051 81.341 1.00 10.34 360 HIS B CA 1
ATOM 8593 C C . HIS B 1 339 ? -17.464 -42.556 80.042 1.00 9.97 360 HIS B C 1
ATOM 8594 O O . HIS B 1 339 ? -16.843 -43.603 80.034 1.00 9.87 360 HIS B O 1
ATOM 8601 N N . PRO B 1 340 ? -17.599 -41.797 78.948 1.00 10.37 361 PRO B N 1
ATOM 8602 C CA . PRO B 1 340 ? -16.851 -42.225 77.775 1.00 10.30 361 PRO B CA 1
ATOM 8603 C C . PRO B 1 340 ? -15.352 -42.374 78.022 1.00 9.90 361 PRO B C 1
ATOM 8604 O O . PRO B 1 340 ? -14.721 -43.285 77.447 1.00 9.63 361 PRO B O 1
ATOM 8608 N N . LEU B 1 341 ? -14.784 -41.495 78.844 1.00 9.46 362 LEU B N 1
ATOM 8609 C CA . LEU B 1 341 ? -13.356 -41.611 79.173 1.00 9.57 362 LEU B CA 1
ATOM 8610 C C . LEU B 1 341 ? -13.064 -42.952 79.878 1.00 9.80 362 LEU B C 1
ATOM 8611 O O . LEU B 1 341 ? -12.096 -43.640 79.555 1.00 9.64 362 LEU B O 1
ATOM 8616 N N . PHE B 1 342 ? -13.912 -43.323 80.832 1.00 9.50 363 PHE B N 1
ATOM 8617 C CA . PHE B 1 342 ? -13.786 -44.622 81.502 1.00 9.72 363 PHE B CA 1
ATOM 8618 C C . PHE B 1 342 ? -13.871 -45.745 80.462 1.00 9.79 363 PHE B C 1
ATOM 8619 O O . PHE B 1 342 ? -13.068 -46.684 80.495 1.00 9.43 363 PHE B O 1
ATOM 8627 N N . THR B 1 343 ? -14.823 -45.669 79.526 1.00 9.39 364 THR B N 1
ATOM 8628 C CA . THR B 1 343 ? -14.981 -46.797 78.591 1.00 9.98 364 THR B CA 1
ATOM 8629 C C . THR B 1 343 ? -13.726 -47.024 77.785 1.00 10.20 364 THR B C 1
ATOM 8630 O O . THR B 1 343 ? -13.475 -48.146 77.343 1.00 10.15 364 THR B O 1
ATOM 8634 N N . LEU B 1 344 ? -12.939 -45.961 77.600 1.00 9.94 365 LEU B N 1
ATOM 8635 C CA . LEU B 1 344 ? -11.739 -46.033 76.767 1.00 9.80 365 LEU B CA 1
ATOM 8636 C C . LEU B 1 344 ? -10.526 -46.443 77.605 1.00 10.08 365 LEU B C 1
ATOM 8637 O O . LEU B 1 344 ? -9.878 -47.452 77.324 1.00 10.63 365 LEU B O 1
ATOM 8642 N N . LEU B 1 345 ? -10.236 -45.667 78.647 1.00 10.13 366 LEU B N 1
ATOM 8643 C CA . LEU B 1 345 ? -9.018 -45.874 79.454 1.00 10.27 366 LEU B CA 1
ATOM 8644 C C . LEU B 1 345 ? -9.200 -46.641 80.774 1.00 9.73 366 LEU B C 1
ATOM 8645 O O . LEU B 1 345 ? -8.222 -47.168 81.320 1.00 9.59 366 LEU B O 1
ATOM 8650 N N . TYR B 1 346 ? -10.421 -46.657 81.317 1.00 9.53 367 TYR B N 1
ATOM 8651 C CA . TYR B 1 346 ? -10.693 -47.322 82.608 1.00 9.61 367 TYR B CA 1
ATOM 8652 C C . TYR B 1 346 ? -11.929 -48.231 82.505 1.00 9.89 367 TYR B C 1
ATOM 8653 O O . TYR B 1 346 ? -12.860 -48.127 83.317 1.00 10.41 367 TYR B O 1
ATOM 8662 N N . PRO B 1 347 ? -11.941 -49.121 81.507 1.00 9.72 368 PRO B N 1
ATOM 8663 C CA . PRO B 1 347 ? -13.181 -49.867 81.219 1.00 10.47 368 PRO B CA 1
ATOM 8664 C C . PRO B 1 347 ? -13.596 -50.833 82.333 1.00 10.96 368 PRO B C 1
ATOM 8665 O O . PRO B 1 347 ? -14.779 -51.160 82.427 1.00 10.99 368 PRO B O 1
ATOM 8669 N N . GLU B 1 348 ? -12.656 -51.274 83.180 1.00 10.68 369 GLU B N 1
ATOM 8670 C CA . GLU B 1 348 ? -13.023 -52.136 84.308 1.00 10.99 369 GLU B CA 1
ATOM 8671 C C . GLU B 1 348 ? -13.948 -51.371 85.266 1.00 11.07 369 GLU B C 1
ATOM 8672 O O . GLU B 1 348 ? -14.744 -51.974 85.977 1.00 11.31 369 GLU B O 1
ATOM 8678 N N . VAL B 1 349 ? -13.858 -50.041 85.275 1.00 10.38 370 VAL B N 1
ATOM 8679 C CA . VAL B 1 349 ? -14.776 -49.232 86.072 1.00 11.15 370 VAL B CA 1
ATOM 8680 C C . VAL B 1 349 ? -16.170 -49.238 85.423 1.00 11.45 370 VAL B C 1
ATOM 8681 O O . VAL B 1 349 ? -17.177 -49.467 86.094 1.00 11.58 370 VAL B O 1
ATOM 8685 N N . SER B 1 350 ? -16.214 -48.992 84.118 1.00 11.38 371 SER B N 1
ATOM 8686 C CA . SER B 1 350 ? -17.479 -49.038 83.360 1.00 12.17 371 SER B CA 1
ATOM 8687 C C . SER B 1 350 ? -18.163 -50.396 83.522 1.00 11.74 371 SER B C 1
ATOM 8688 O O . SER B 1 350 ? -19.383 -50.467 83.642 1.00 11.94 371 SER B O 1
ATOM 8691 N N . GLU B 1 351 ? -17.384 -51.472 83.539 1.00 12.21 372 GLU B N 1
ATOM 8692 C CA . GLU B 1 351 ? -17.967 -52.803 83.734 1.00 12.79 372 GLU B CA 1
ATOM 8693 C C . GLU B 1 351 ? -18.803 -52.868 85.019 1.00 12.74 372 GLU B C 1
ATOM 8694 O O . GLU B 1 351 ? -19.908 -53.442 85.033 1.00 12.90 372 GLU B O 1
ATOM 8700 N N . ARG B 1 352 ? -18.266 -52.293 86.097 1.00 12.11 373 ARG B N 1
ATOM 8701 C CA . ARG B 1 352 ? -18.917 -52.303 87.415 1.00 12.39 373 ARG B CA 1
ATOM 8702 C C . ARG B 1 352 ? -20.013 -51.236 87.541 1.00 11.70 373 ARG B C 1
ATOM 8703 O O . ARG B 1 352 ? -21.037 -51.447 88.205 1.00 12.36 373 ARG B O 1
ATOM 8711 N N . VAL B 1 353 ? -19.789 -50.090 86.904 1.00 11.37 374 VAL B N 1
ATOM 8712 C CA . VAL B 1 353 ? -20.743 -48.990 86.956 1.00 10.41 374 VAL B CA 1
ATOM 8713 C C . VAL B 1 353 ? -22.049 -49.376 86.234 1.00 10.54 374 VAL B C 1
ATOM 8714 O O . VAL B 1 353 ? -23.151 -49.118 86.725 1.00 9.95 374 VAL B O 1
ATOM 8718 N N . THR B 1 354 ? -21.916 -50.009 85.076 1.00 10.26 375 THR B N 1
ATOM 8719 C CA . THR B 1 354 ? -23.098 -50.415 84.323 1.00 11.27 375 THR B CA 1
ATOM 8720 C C . THR B 1 354 ? -23.893 -51.457 85.120 1.00 11.69 375 THR B C 1
ATOM 8721 O O . THR B 1 354 ? -25.118 -51.366 85.186 1.00 11.34 375 THR B O 1
ATOM 8725 N N . GLN B 1 355 ? -23.212 -52.420 85.757 1.00 12.46 376 GLN B N 1
ATOM 8726 C CA . GLN B 1 355 ? -23.911 -53.380 86.630 1.00 13.34 376 GLN B CA 1
ATOM 8727 C C . GLN B 1 355 ? -24.662 -52.692 87.767 1.00 13.15 376 GLN B C 1
ATOM 8728 O O . GLN B 1 355 ? -25.783 -53.085 88.120 1.00 13.21 376 GLN B O 1
ATOM 8734 N N . SER B 1 356 ? -24.033 -51.676 88.354 1.00 12.29 377 SER B N 1
ATOM 8735 C CA A SER B 1 356 ? -24.606 -50.985 89.501 0.50 11.89 377 SER B CA 1
ATOM 8736 C CA B SER B 1 356 ? -24.610 -50.984 89.504 0.50 12.27 377 SER B CA 1
ATOM 8737 C C . SER B 1 356 ? -25.873 -50.224 89.115 1.00 12.01 377 SER B C 1
ATOM 8738 O O . SER B 1 356 ? -26.816 -50.112 89.911 1.00 12.09 377 SER B O 1
ATOM 8743 N N . ILE B 1 357 ? -25.892 -49.699 87.895 1.00 12.08 378 ILE B N 1
ATOM 8744 C CA . ILE B 1 357 ? -27.097 -49.041 87.378 1.00 11.67 378 ILE B CA 1
ATOM 8745 C C . ILE B 1 357 ? -28.254 -50.038 87.377 1.00 11.99 378 ILE B C 1
ATOM 8746 O O . ILE B 1 357 ? -29.356 -49.728 87.852 1.00 11.43 378 ILE B O 1
ATOM 8751 N N . ILE B 1 358 ? -28.001 -51.240 86.857 1.00 11.75 379 ILE B N 1
ATOM 8752 C CA . ILE B 1 358 ? -29.042 -52.279 86.835 1.00 11.96 379 ILE B CA 1
ATOM 8753 C C . ILE B 1 358 ? -29.407 -52.763 88.254 1.00 11.55 379 ILE B C 1
ATOM 8754 O O . ILE B 1 358 ? -30.581 -53.019 88.550 1.00 11.41 379 ILE B O 1
ATOM 8759 N N . ASN B 1 359 ? -28.410 -52.886 89.132 1.00 11.36 380 ASN B N 1
ATOM 8760 C CA . ASN B 1 359 ? -28.680 -53.156 90.542 1.00 11.31 380 ASN B CA 1
ATOM 8761 C C . ASN B 1 359 ? -29.646 -52.126 91.152 1.00 11.72 380 ASN B C 1
ATOM 8762 O O . ASN B 1 359 ? -30.598 -52.491 91.871 1.00 11.15 380 ASN B O 1
ATOM 8767 N N . ALA B 1 360 ? -29.414 -50.843 90.866 1.00 11.29 381 ALA B N 1
ATOM 8768 C CA . ALA B 1 360 ? -30.271 -49.788 91.415 1.00 11.49 381 ALA B CA 1
ATOM 8769 C C . ALA B 1 360 ? -31.694 -49.923 90.875 1.00 11.71 381 ALA B C 1
ATOM 8770 O O . ALA B 1 360 ? -32.668 -49.695 91.597 1.00 12.39 381 ALA B O 1
ATOM 8772 N N . TYR B 1 361 ? -31.802 -50.272 89.598 1.00 11.70 382 TYR B N 1
ATOM 8773 C CA . TYR B 1 361 ? -33.087 -50.545 88.968 1.00 12.04 382 TYR B CA 1
ATOM 8774 C C . TYR B 1 361 ? -33.802 -51.690 89.680 1.00 12.36 382 TYR B C 1
ATOM 8775 O O . TYR B 1 361 ? -34.995 -51.599 89.970 1.00 13.01 382 TYR B O 1
ATOM 8784 N N . ASN B 1 362 ? -33.073 -52.773 89.942 1.00 12.56 383 ASN B N 1
ATOM 8785 C CA . ASN B 1 362 ? -33.655 -53.949 90.611 1.00 13.16 383 ASN B CA 1
ATOM 8786 C C . ASN B 1 362 ? -34.080 -53.625 92.037 1.00 13.62 383 ASN B C 1
ATOM 8787 O O . ASN B 1 362 ? -35.061 -54.166 92.538 1.00 12.73 383 ASN B O 1
ATOM 8792 N N . GLU B 1 363 ? -33.347 -52.721 92.684 1.00 13.53 384 GLU B N 1
ATOM 8793 C CA . GLU B 1 363 ? -33.638 -52.345 94.060 1.00 14.14 384 GLU B CA 1
ATOM 8794 C C . GLU B 1 363 ? -34.699 -51.238 94.225 1.00 14.32 384 GLU B C 1
ATOM 8795 O O . GLU B 1 363 ? -35.344 -51.143 95.280 1.00 15.31 384 GLU B O 1
ATOM 8801 N N . SER B 1 364 ? -34.920 -50.427 93.193 1.00 13.55 385 SER B N 1
ATOM 8802 C CA . SER B 1 364 ? -35.771 -49.250 93.352 1.00 12.95 385 SER B CA 1
ATOM 8803 C C . SER B 1 364 ? -36.908 -49.149 92.338 1.00 13.15 385 SER B C 1
ATOM 8804 O O . SER B 1 364 ? -37.863 -48.397 92.548 1.00 13.12 385 SER B O 1
ATOM 8807 N N . GLY B 1 365 ? -36.811 -49.898 91.242 1.00 12.97 386 GLY B N 1
ATOM 8808 C CA . GLY B 1 365 ? -37.805 -49.810 90.175 1.00 12.49 386 GLY B CA 1
ATOM 8809 C C . GLY B 1 365 ? -37.436 -48.849 89.049 1.00 12.51 386 GLY B C 1
ATOM 8810 O O . GLY B 1 365 ? -38.105 -48.839 88.012 1.00 12.40 386 GLY B O 1
ATOM 8811 N N . PHE B 1 366 ? -36.386 -48.045 89.247 1.00 11.43 387 PHE B N 1
ATOM 8812 C CA . PHE B 1 366 ? -35.925 -47.072 88.239 1.00 11.81 387 PHE B CA 1
ATOM 8813 C C . PHE B 1 366 ? -34.406 -47.010 88.181 1.00 11.88 387 PHE B C 1
ATOM 8814 O O . PHE B 1 366 ? -33.723 -47.244 89.182 1.00 12.28 387 PHE B O 1
ATOM 8822 N N . MET B 1 367 ? -33.858 -46.663 87.022 1.00 11.71 388 MET B N 1
ATOM 8823 C CA . MET B 1 367 ? -32.433 -46.373 86.976 1.00 11.29 388 MET B CA 1
ATOM 8824 C C . MET B 1 367 ? -32.197 -45.001 87.589 1.00 11.42 388 MET B C 1
ATOM 8825 O O . MET B 1 367 ? -33.072 -44.118 87.524 1.00 11.27 388 MET B O 1
ATOM 8830 N N . PRO B 1 368 ? -31.025 -44.814 88.214 1.00 11.25 389 PRO B N 1
ATOM 8831 C CA . PRO B 1 368 ? -30.699 -43.491 88.737 1.00 11.13 389 PRO B CA 1
ATOM 8832 C C . PRO B 1 368 ? -30.365 -42.513 87.615 1.00 11.21 389 PRO B C 1
ATOM 8833 O O . PRO B 1 368 ? -29.904 -42.935 86.534 1.00 11.87 389 PRO B O 1
ATOM 8837 N N . GLU B 1 369 ? -30.616 -41.230 87.865 1.00 10.60 390 GLU B N 1
ATOM 8838 C CA . GLU B 1 369 ? -30.146 -40.157 86.998 1.00 10.21 390 GLU B CA 1
ATOM 8839 C C . GLU B 1 369 ? -29.224 -39.269 87.846 1.00 10.84 390 GLU B C 1
ATOM 8840 O O . GLU B 1 369 ? -28.050 -39.111 87.513 1.00 10.17 390 GLU B O 1
ATOM 8846 N N . TRP B 1 370 ? -29.745 -38.711 88.940 1.00 10.36 391 TRP B N 1
ATOM 8847 C CA . TRP B 1 370 ? -28.879 -38.088 89.943 1.00 10.66 391 TRP B CA 1
ATOM 8848 C C . TRP B 1 370 ? -28.970 -38.961 91.188 1.00 10.67 391 TRP B C 1
ATOM 8849 O O . TRP B 1 370 ? -30.066 -39.205 91.699 1.00 10.11 391 TRP B O 1
ATOM 8860 N N . ALA B 1 371 ? -27.819 -39.422 91.671 1.00 10.64 392 ALA B N 1
ATOM 8861 C CA . ALA B 1 371 ? -27.757 -40.294 92.845 1.00 10.88 392 ALA B CA 1
ATOM 8862 C C . ALA B 1 371 ? -26.738 -39.752 93.848 1.00 11.08 392 ALA B C 1
ATOM 8863 O O . ALA B 1 371 ? -25.602 -39.488 93.482 1.00 11.14 392 ALA B O 1
ATOM 8865 N N . SER B 1 372 ? -27.164 -39.577 95.097 1.00 11.06 393 SER B N 1
ATOM 8866 C CA . SER B 1 372 ? -26.281 -39.134 96.182 1.00 11.38 393 SER B CA 1
ATOM 8867 C C . SER B 1 372 ? -26.963 -39.294 97.548 1.00 11.44 393 SER B C 1
ATOM 8868 O O . SER B 1 372 ? -27.587 -38.335 98.057 1.00 11.55 393 SER B O 1
ATOM 8871 N N . PRO B 1 373 ? -26.880 -40.497 98.150 1.00 11.69 394 PRO B N 1
ATOM 8872 C CA . PRO B 1 373 ? -26.347 -41.731 97.571 1.00 11.41 394 PRO B CA 1
ATOM 8873 C C . PRO B 1 373 ? -27.434 -42.476 96.781 1.00 11.24 394 PRO B C 1
ATOM 8874 O O . PRO B 1 373 ? -27.138 -43.239 95.863 1.00 10.93 394 PRO B O 1
ATOM 8878 N N . GLY B 1 374 ? -28.686 -42.263 97.163 1.00 11.70 395 GLY B N 1
ATOM 8879 C CA . GLY B 1 374 ? -29.819 -42.844 96.435 1.00 11.37 395 GLY B CA 1
ATOM 8880 C C . GLY B 1 374 ? -30.471 -41.797 95.548 1.00 12.03 395 GLY B C 1
ATOM 8881 O O . GLY B 1 374 ? -29.885 -40.749 95.290 1.00 11.99 395 GLY B O 1
ATOM 8882 N N . HIS B 1 375 ? -31.695 -42.053 95.082 1.00 11.55 396 HIS B N 1
ATOM 8883 C CA . HIS B 1 375 ? -32.329 -41.122 94.135 1.00 11.63 396 HIS B CA 1
ATOM 8884 C C . HIS B 1 375 ? -32.467 -39.695 94.690 1.00 11.68 396 HIS B C 1
ATOM 8885 O O . HIS B 1 375 ? -32.994 -39.499 95.793 1.00 11.29 396 HIS B O 1
ATOM 8892 N N . ARG B 1 376 ? -32.043 -38.707 93.904 1.00 11.31 397 ARG B N 1
ATOM 8893 C CA . ARG B 1 376 ? -32.193 -37.302 94.274 1.00 12.04 397 ARG B CA 1
ATOM 8894 C C . ARG B 1 376 ? -32.828 -36.508 93.137 1.00 12.56 397 ARG B C 1
ATOM 8895 O O . ARG B 1 376 ? -32.446 -36.671 91.972 1.00 12.89 397 ARG B O 1
ATOM 8903 N N . GLY B 1 377 ? -33.785 -35.646 93.475 1.00 12.95 398 GLY B N 1
ATOM 8904 C CA . GLY B 1 377 ? -34.468 -34.817 92.475 1.00 13.44 398 GLY B CA 1
ATOM 8905 C C . GLY B 1 377 ? -33.552 -33.716 91.980 1.00 13.74 398 GLY B C 1
ATOM 8906 O O . GLY B 1 377 ? -33.361 -32.706 92.651 1.00 14.34 398 GLY B O 1
ATOM 8907 N N . CYS B 1 378 ? -32.962 -33.903 90.808 1.00 13.85 399 CYS B N 1
ATOM 8908 C CA . CYS B 1 378 ? -32.038 -32.909 90.283 1.00 14.17 399 CYS B CA 1
ATOM 8909 C C . CYS B 1 378 ? -31.824 -33.119 88.780 1.00 13.69 399 CYS B C 1
ATOM 8910 O O . CYS B 1 378 ? -31.611 -34.252 88.338 1.00 14.30 399 CYS B O 1
ATOM 8913 N N . MET B 1 379 ? -31.877 -32.028 88.013 1.00 12.70 400 MET B N 1
ATOM 8914 C CA . MET B 1 379 ? -31.665 -32.040 86.559 1.00 12.00 400 MET B CA 1
ATOM 8915 C C . MET B 1 379 ? -32.715 -32.851 85.803 1.00 11.40 400 MET B C 1
ATOM 8916 O O . MET B 1 379 ? -33.860 -32.992 86.259 1.00 11.16 400 MET B O 1
ATOM 8921 N N . ILE B 1 380 ? -32.332 -33.363 84.637 1.00 11.53 401 ILE B N 1
ATOM 8922 C CA . ILE B 1 380 ? -33.302 -33.890 83.682 1.00 11.16 401 ILE B CA 1
ATOM 8923 C C . ILE B 1 380 ? -32.689 -34.979 82.816 1.00 11.37 401 ILE B C 1
ATOM 8924 O O . ILE B 1 380 ? -31.495 -35.252 82.898 1.00 11.67 401 ILE B O 1
ATOM 8929 N N . GLY B 1 381 ? -33.527 -35.627 82.009 1.00 11.82 402 GLY B N 1
ATOM 8930 C CA . GLY B 1 381 ? -33.043 -36.564 80.999 1.00 11.75 402 GLY B CA 1
ATOM 8931 C C . GLY B 1 381 ? -33.056 -38.020 81.432 1.00 12.07 402 GLY B C 1
ATOM 8932 O O . GLY B 1 381 ? -33.409 -38.332 82.574 1.00 12.55 402 GLY B O 1
ATOM 8933 N N . ASN B 1 382 ? -32.695 -38.899 80.494 1.00 11.21 403 ASN B N 1
ATOM 8934 C CA . ASN B 1 382 ? -32.584 -40.334 80.739 1.00 10.83 403 ASN B CA 1
ATOM 8935 C C . ASN B 1 382 ? -31.193 -40.777 80.339 1.00 10.95 403 ASN B C 1
ATOM 8936 O O . ASN B 1 382 ? -31.026 -41.718 79.574 1.00 11.09 403 ASN B O 1
ATOM 8941 N N . ASN B 1 383 ? -30.176 -40.083 80.834 1.00 11.25 404 ASN B N 1
ATOM 8942 C CA . ASN B 1 383 ? -28.815 -40.350 80.371 1.00 11.27 404 ASN B CA 1
ATOM 8943 C C . ASN B 1 383 ? -28.168 -41.573 81.032 1.00 11.29 404 ASN B C 1
ATOM 8944 O O . ASN B 1 383 ? -27.086 -42.003 80.640 1.00 10.69 404 ASN B O 1
ATOM 8949 N N . SER B 1 384 ? -28.862 -42.148 82.011 1.00 11.11 405 SER B N 1
ATOM 8950 C CA . SER B 1 384 ? -28.532 -43.495 82.474 1.00 10.88 405 SER B CA 1
ATOM 8951 C C . SER B 1 384 ? -28.464 -44.434 81.260 1.00 11.13 405 SER B C 1
ATOM 8952 O O . SER B 1 384 ? -27.603 -45.334 81.166 1.00 10.67 405 SER B O 1
ATOM 8955 N N . VAL B 1 385 ? -29.395 -44.229 80.331 1.00 10.27 406 VAL B N 1
ATOM 8956 C CA . VAL B 1 385 ? -29.438 -45.026 79.135 1.00 10.61 406 VAL B CA 1
ATOM 8957 C C . VAL B 1 385 ? -28.153 -44.884 78.321 1.00 11.03 406 VAL B C 1
ATOM 8958 O O . VAL B 1 385 ? -27.644 -45.855 77.760 1.00 11.03 406 VAL B O 1
ATOM 8962 N N . SER B 1 386 ? -27.639 -43.658 78.243 1.00 11.14 407 SER B N 1
ATOM 8963 C CA . SER B 1 386 ? -26.398 -43.400 77.521 1.00 11.17 407 SER B CA 1
ATOM 8964 C C . SER B 1 386 ? -25.209 -44.158 78.089 1.00 10.35 407 SER B C 1
ATOM 8965 O O . SER B 1 386 ? -24.419 -44.725 77.333 1.00 10.37 407 SER B O 1
ATOM 8968 N N . LEU B 1 387 ? -25.061 -44.168 79.416 1.00 10.40 408 LEU B N 1
ATOM 8969 C CA . LEU B 1 387 ? -23.984 -44.937 80.031 1.00 10.31 408 LEU B CA 1
ATOM 8970 C C . LEU B 1 387 ? -24.033 -46.398 79.589 1.00 10.64 408 LEU B C 1
ATOM 8971 O O . LEU B 1 387 ? -23.014 -46.978 79.206 1.00 11.35 408 LEU B O 1
ATOM 8976 N N . LEU B 1 388 ? -25.206 -46.997 79.672 1.00 10.44 409 LEU B N 1
ATOM 8977 C CA . LEU B 1 388 ? -25.352 -48.417 79.297 1.00 11.02 409 LEU B CA 1
ATOM 8978 C C . LEU B 1 388 ? -25.046 -48.668 77.811 1.00 10.77 409 LEU B C 1
ATOM 8979 O O . LEU B 1 388 ? -24.295 -49.580 77.476 1.00 10.31 409 LEU B O 1
ATOM 8984 N N . VAL B 1 389 ? -25.630 -47.842 76.936 1.00 10.17 410 VAL B N 1
ATOM 8985 C CA . VAL B 1 389 ? -25.525 -48.045 75.505 1.00 10.38 410 VAL B CA 1
ATOM 8986 C C . VAL B 1 389 ? -24.133 -47.693 74.996 1.00 10.77 410 VAL B C 1
ATOM 8987 O O . VAL B 1 389 ? -23.570 -48.433 74.184 1.00 11.65 410 VAL B O 1
ATOM 8991 N N . ASP B 1 390 ? -23.567 -46.584 75.467 1.00 10.01 411 ASP B N 1
ATOM 8992 C CA . ASP B 1 390 ? -22.220 -46.223 75.003 1.00 10.42 411 ASP B CA 1
ATOM 8993 C C . ASP B 1 390 ? -21.246 -47.362 75.350 1.00 9.99 411 ASP B C 1
ATOM 8994 O O . ASP B 1 390 ? -20.451 -47.789 74.505 1.00 10.25 411 ASP B O 1
ATOM 8999 N N . ALA B 1 391 ? -21.317 -47.858 76.581 1.00 10.04 412 ALA B N 1
ATOM 9000 C CA . ALA B 1 391 ? -20.472 -48.988 76.987 1.00 10.27 412 ALA B CA 1
ATOM 9001 C C . ALA B 1 391 ? -20.765 -50.243 76.137 1.00 10.86 412 ALA B C 1
ATOM 9002 O O . ALA B 1 391 ? -19.843 -50.909 75.647 1.00 10.41 412 ALA B O 1
ATOM 9004 N N . TRP B 1 392 ? -22.048 -50.554 75.963 1.00 10.52 413 TRP B N 1
ATOM 9005 C CA . TRP B 1 392 ? -22.446 -51.756 75.231 1.00 11.64 413 TRP B CA 1
ATOM 9006 C C . TRP B 1 392 ? -21.909 -51.762 73.804 1.00 12.25 413 TRP B C 1
ATOM 9007 O O . TRP B 1 392 ? -21.386 -52.773 73.339 1.00 12.23 413 TRP B O 1
ATOM 9018 N N . MET B 1 393 ? -22.017 -50.624 73.120 1.00 12.77 414 MET B N 1
ATOM 9019 C CA . MET B 1 393 ? -21.582 -50.538 71.727 1.00 13.53 414 MET B CA 1
ATOM 9020 C C . MET B 1 393 ? -20.058 -50.512 71.590 1.00 13.53 414 MET B C 1
ATOM 9021 O O . MET B 1 393 ? -19.517 -50.584 70.477 1.00 13.40 414 MET B O 1
ATOM 9026 N N . LYS B 1 394 ? -19.375 -50.397 72.721 1.00 13.07 415 LYS B N 1
ATOM 9027 C CA . LYS B 1 394 ? -17.919 -50.507 72.764 1.00 13.39 415 LYS B CA 1
ATOM 9028 C C . LYS B 1 394 ? -17.446 -51.874 73.276 1.00 14.20 415 LYS B C 1
ATOM 9029 O O . LYS B 1 394 ? -16.242 -52.091 73.491 1.00 14.84 415 LYS B O 1
ATOM 9035 N N . GLY B 1 395 ? -18.384 -52.800 73.471 1.00 14.03 416 GLY B N 1
ATOM 9036 C CA . GLY B 1 395 ? -18.016 -54.143 73.884 1.00 14.21 416 GLY B CA 1
ATOM 9037 C C . GLY B 1 395 ? -18.013 -54.386 75.383 1.00 14.14 416 GLY B C 1
ATOM 9038 O O . GLY B 1 395 ? -17.618 -55.456 75.838 1.00 14.22 416 GLY B O 1
ATOM 9039 N N . ILE B 1 396 ? -18.455 -53.404 76.162 1.00 13.80 417 ILE B N 1
ATOM 9040 C CA . ILE B 1 396 ? -18.542 -53.569 77.607 1.00 13.79 417 ILE B CA 1
ATOM 9041 C C . ILE B 1 396 ? -19.962 -54.033 77.904 1.00 13.86 417 ILE B C 1
ATOM 9042 O O . ILE B 1 396 ? -20.907 -53.254 77.815 1.00 13.04 417 ILE B O 1
ATOM 9047 N N . GLN B 1 397 ? -20.091 -55.315 78.248 1.00 14.26 418 GLN B N 1
ATOM 9048 C CA . GLN B 1 397 ? -21.384 -55.974 78.320 1.00 14.91 418 GLN B CA 1
ATOM 9049 C C . GLN B 1 397 ? -21.405 -56.874 79.540 1.00 15.06 418 GLN B C 1
ATOM 9050 O O . GLN B 1 397 ? -21.103 -58.048 79.460 1.00 15.67 418 GLN B O 1
ATOM 9056 N N . THR B 1 398 ? -21.747 -56.307 80.682 1.00 15.81 419 THR B N 1
ATOM 9057 C CA . THR B 1 398 ? -21.668 -57.044 81.925 1.00 16.10 419 THR B CA 1
ATOM 9058 C C . THR B 1 398 ? -23.051 -57.192 82.528 1.00 16.65 419 THR B C 1
ATOM 9059 O O . THR B 1 398 ? -23.203 -57.712 83.633 1.00 17.55 419 THR B O 1
ATOM 9063 N N . VAL B 1 399 ? -24.064 -56.703 81.831 1.00 16.08 420 VAL B N 1
ATOM 9064 C CA . VAL B 1 399 ? -25.421 -56.838 82.342 1.00 16.04 420 VAL B CA 1
ATOM 9065 C C . VAL B 1 399 ? -26.248 -57.707 81.383 1.00 15.76 420 VAL B C 1
ATOM 9066 O O . VAL B 1 399 ? -25.886 -57.866 80.220 1.00 14.96 420 VAL B O 1
ATOM 9070 N N . ASP B 1 400 ? -27.343 -58.264 81.896 1.00 15.43 421 ASP B N 1
ATOM 9071 C CA . ASP B 1 400 ? -28.267 -59.073 81.122 1.00 15.93 421 ASP B CA 1
ATOM 9072 C C . ASP B 1 400 ? -28.927 -58.162 80.089 1.00 15.30 421 ASP B C 1
ATOM 9073 O O . ASP B 1 400 ? -29.527 -57.149 80.447 1.00 15.03 421 ASP B O 1
ATOM 9078 N N . ALA B 1 401 ? -28.823 -58.526 78.812 1.00 15.01 422 ALA B N 1
ATOM 9079 C CA . ALA B 1 401 ? -29.336 -57.683 77.736 1.00 14.69 422 ALA B CA 1
ATOM 9080 C C . ALA B 1 401 ? -30.822 -57.400 77.871 1.00 14.82 422 ALA B C 1
ATOM 9081 O O . ALA B 1 401 ? -31.252 -56.256 77.726 1.00 14.08 422 ALA B O 1
ATOM 9083 N N . GLU B 1 402 ? -31.610 -58.446 78.122 1.00 14.87 423 GLU B N 1
ATOM 9084 C CA . GLU B 1 402 ? -33.051 -58.284 78.267 1.00 15.51 423 GLU B CA 1
ATOM 9085 C C . GLU B 1 402 ? -33.385 -57.399 79.464 1.00 15.18 423 GLU B C 1
ATOM 9086 O O . GLU B 1 402 ? -34.251 -56.524 79.384 1.00 15.21 423 GLU B O 1
ATOM 9092 N N . LYS B 1 403 ? -32.687 -57.606 80.576 1.00 14.60 424 LYS B N 1
ATOM 9093 C CA . LYS B 1 403 ? -32.926 -56.779 81.749 1.00 14.12 424 LYS B CA 1
ATOM 9094 C C . LYS B 1 403 ? -32.598 -55.306 81.457 1.00 13.58 424 LYS B C 1
ATOM 9095 O O . LYS B 1 403 ? -33.358 -54.402 81.826 1.00 13.56 424 LYS B O 1
ATOM 9101 N N . ALA B 1 404 ? -31.481 -55.060 80.779 1.00 12.94 425 ALA B N 1
ATOM 9102 C CA . ALA B 1 404 ? -31.098 -53.685 80.434 1.00 12.55 425 ALA B CA 1
ATOM 9103 C C . ALA B 1 404 ? -32.140 -53.021 79.532 1.00 12.33 425 ALA B C 1
ATOM 9104 O O . ALA B 1 404 ? -32.506 -51.862 79.744 1.00 12.50 425 ALA B O 1
ATOM 9106 N N . LEU B 1 405 ? -32.631 -53.748 78.535 1.00 12.05 426 LEU B N 1
ATOM 9107 C CA . LEU B 1 405 ? -33.635 -53.188 77.622 1.00 12.08 426 LEU B CA 1
ATOM 9108 C C . LEU B 1 405 ? -34.941 -52.889 78.359 1.00 11.92 426 LEU B C 1
ATOM 9109 O O . LEU B 1 405 ? -35.548 -51.837 78.176 1.00 11.31 426 LEU B O 1
ATOM 9114 N N . GLU B 1 406 ? -35.366 -53.826 79.193 1.00 12.24 427 GLU B N 1
ATOM 9115 C CA . GLU B 1 406 ? -36.517 -53.607 80.048 1.00 12.87 427 GLU B CA 1
ATOM 9116 C C . GLU B 1 406 ? -36.363 -52.325 80.885 1.00 12.59 427 GLU B C 1
ATOM 9117 O O . GLU B 1 406 ? -37.275 -51.481 80.953 1.00 12.77 427 GLU B O 1
ATOM 9123 N N . ALA B 1 407 ? -35.206 -52.166 81.511 1.00 11.58 428 ALA B N 1
ATOM 9124 C CA . ALA B 1 407 ? -34.982 -51.013 82.371 1.00 11.73 428 ALA B CA 1
ATOM 9125 C C . ALA B 1 407 ? -34.997 -49.703 81.592 1.00 11.60 428 ALA B C 1
ATOM 9126 O O . ALA B 1 407 ? -35.509 -48.710 82.091 1.00 11.98 428 ALA B O 1
ATOM 9128 N N . MET B 1 408 ? -34.405 -49.702 80.391 1.00 11.43 429 MET B N 1
ATOM 9129 C CA . MET B 1 408 ? -34.355 -48.520 79.540 1.00 10.94 429 MET B CA 1
ATOM 9130 C C . MET B 1 408 ? -35.752 -48.124 79.088 1.00 11.17 429 MET B C 1
ATOM 9131 O O . MET B 1 408 ? -36.152 -46.962 79.189 1.00 10.89 429 MET B O 1
ATOM 9136 N N . ILE B 1 409 ? -36.493 -49.098 78.571 1.00 10.55 430 ILE B N 1
ATOM 9137 C CA . ILE B 1 409 ? -37.845 -48.837 78.124 1.00 11.07 430 ILE B CA 1
ATOM 9138 C C . ILE B 1 409 ? -38.685 -48.295 79.291 1.00 11.01 430 ILE B C 1
ATOM 9139 O O . ILE B 1 409 ? -39.353 -47.278 79.144 1.00 10.77 430 ILE B O 1
ATOM 9144 N N . HIS B 1 410 ? -38.629 -48.959 80.446 1.00 11.03 431 HIS B N 1
ATOM 9145 C CA . HIS B 1 410 ? -39.353 -48.495 81.635 1.00 11.75 431 HIS B CA 1
ATOM 9146 C C . HIS B 1 410 ? -39.005 -47.053 82.021 1.00 11.95 431 HIS B C 1
ATOM 9147 O O . HIS B 1 410 ? -39.880 -46.278 82.423 1.00 11.93 431 HIS B O 1
ATOM 9154 N N . GLN B 1 411 ? -37.728 -46.697 81.893 1.00 11.42 432 GLN B N 1
ATOM 9155 C CA . GLN B 1 411 ? -37.270 -45.347 82.230 1.00 11.84 432 GLN B CA 1
ATOM 9156 C C . GLN B 1 411 ? -37.953 -44.281 81.363 1.00 12.07 432 GLN B C 1
ATOM 9157 O O . GLN B 1 411 ? -38.116 -43.146 81.811 1.00 12.17 432 GLN B O 1
ATOM 9163 N N . THR B 1 412 ? -38.366 -44.651 80.144 1.00 11.91 433 THR B N 1
ATOM 9164 C CA . THR B 1 412 ? -39.027 -43.723 79.212 1.00 11.95 433 THR B CA 1
ATOM 9165 C C . THR B 1 412 ? -40.558 -43.813 79.247 1.00 12.64 433 THR B C 1
ATOM 9166 O O . THR B 1 412 ? -41.254 -42.972 78.650 1.00 12.53 433 THR B O 1
ATOM 9170 N N . GLN B 1 413 ? -41.078 -44.833 79.929 1.00 12.72 434 GLN B N 1
ATOM 9171 C CA . GLN B 1 413 ? -42.517 -45.090 79.961 1.00 13.24 434 GLN B CA 1
ATOM 9172 C C . GLN B 1 413 ? -43.136 -44.932 81.350 1.00 13.28 434 GLN B C 1
ATOM 9173 O O . GLN B 1 413 ? -44.304 -45.277 81.566 1.00 13.19 434 GLN B O 1
ATOM 9179 N N . ALA B 1 414 ? -42.365 -44.393 82.286 1.00 12.98 435 ALA B N 1
ATOM 9180 C CA . ALA B 1 414 ? -42.795 -44.300 83.671 1.00 12.72 435 ALA B CA 1
ATOM 9181 C C . ALA B 1 414 ? -42.053 -43.153 84.322 1.00 13.00 435 ALA B C 1
ATOM 9182 O O . ALA B 1 414 ? -41.011 -42.733 83.828 1.00 12.05 435 ALA B O 1
ATOM 9184 N N . ARG B 1 415 ? -42.593 -42.666 85.434 1.00 13.24 436 ARG B N 1
ATOM 9185 C CA . ARG B 1 415 ? -41.916 -41.656 86.236 1.00 13.95 436 ARG B CA 1
ATOM 9186 C C . ARG B 1 415 ? -42.162 -41.854 87.735 1.00 14.43 436 ARG B C 1
ATOM 9187 O O . ARG B 1 415 ? -43.250 -42.255 88.149 1.00 14.13 436 ARG B O 1
ATOM 9195 N N . HIS B 1 416 ? -41.147 -41.581 88.549 1.00 14.62 437 HIS B N 1
ATOM 9196 C CA . HIS B 1 416 ? -41.293 -41.701 89.991 1.00 14.92 437 HIS B CA 1
ATOM 9197 C C . HIS B 1 416 ? -42.456 -40.838 90.483 1.00 15.36 437 HIS B C 1
ATOM 9198 O O . HIS B 1 416 ? -42.637 -39.708 90.024 1.00 15.74 437 HIS B O 1
ATOM 9205 N N . ALA B 1 417 ? -43.217 -41.348 91.447 1.00 15.14 438 ALA B N 1
ATOM 9206 C CA . ALA B 1 417 ? -44.381 -40.622 91.932 1.00 15.72 438 ALA B CA 1
ATOM 9207 C C . ALA B 1 417 ? -44.044 -39.244 92.514 1.00 16.01 438 ALA B C 1
ATOM 9208 O O . ALA B 1 417 ? -44.829 -38.319 92.389 1.00 15.66 438 ALA B O 1
ATOM 9210 N N . GLU B 1 418 ? -42.873 -39.099 93.125 1.00 16.47 439 GLU B N 1
ATOM 9211 C CA . GLU B 1 418 ? -42.517 -37.837 93.771 1.00 17.44 439 GLU B CA 1
ATOM 9212 C C . GLU B 1 418 ? -41.326 -37.108 93.148 1.00 16.87 439 GLU B C 1
ATOM 9213 O O . GLU B 1 418 ? -41.244 -35.886 93.222 1.00 17.85 439 GLU B O 1
ATOM 9219 N N . ILE B 1 419 ? -40.403 -37.844 92.551 1.00 15.66 440 ILE B N 1
ATOM 9220 C CA . ILE B 1 419 ? -39.150 -37.231 92.092 1.00 14.94 440 ILE B CA 1
ATOM 9221 C C . ILE B 1 419 ? -39.131 -37.105 90.568 1.00 14.54 440 ILE B C 1
ATOM 9222 O O . ILE B 1 419 ? -38.971 -38.102 89.872 1.00 14.76 440 ILE B O 1
ATOM 9227 N N . ALA B 1 420 ? -39.286 -35.880 90.066 1.00 13.94 441 ALA B N 1
ATOM 9228 C CA . ALA B 1 420 ? -39.463 -35.623 88.629 1.00 13.71 441 ALA B CA 1
ATOM 9229 C C . ALA B 1 420 ? -38.327 -36.162 87.753 1.00 13.30 441 ALA B C 1
ATOM 9230 O O . ALA B 1 420 ? -38.562 -36.591 86.612 1.00 13.32 441 ALA B O 1
ATOM 9232 N N . SER B 1 421 ? -37.107 -36.138 88.275 1.00 12.81 442 SER B N 1
ATOM 9233 C CA . SER B 1 421 ? -35.951 -36.518 87.472 1.00 12.56 442 SER B CA 1
ATOM 9234 C C . SER B 1 421 ? -35.720 -38.029 87.394 1.00 12.60 442 SER B C 1
ATOM 9235 O O . SER B 1 421 ? -34.803 -38.478 86.706 1.00 12.80 442 SER B O 1
ATOM 9238 N N . VAL B 1 422 ? -36.536 -38.802 88.103 1.00 12.51 443 VAL B N 1
ATOM 9239 C CA . VAL B 1 422 ? -36.398 -40.262 88.117 1.00 11.92 443 VAL B CA 1
ATOM 9240 C C . VAL B 1 422 ? -37.458 -40.872 87.183 1.00 11.48 443 VAL B C 1
ATOM 9241 O O . VAL B 1 422 ? -38.658 -40.825 87.462 1.00 11.12 443 VAL B O 1
ATOM 9245 N N . GLY B 1 423 ? -37.007 -41.452 86.080 1.00 11.00 444 GLY B N 1
ATOM 9246 C CA . GLY B 1 423 ? -37.936 -41.870 85.007 1.00 11.14 444 GLY B CA 1
ATOM 9247 C C . GLY B 1 423 ? -38.019 -40.740 83.988 1.00 11.03 444 GLY B C 1
ATOM 9248 O O . GLY B 1 423 ? -37.064 -39.966 83.838 1.00 11.86 444 GLY B O 1
ATOM 9249 N N . ARG B 1 424 ? -39.162 -40.601 83.323 1.00 11.03 445 ARG B N 1
ATOM 9250 C CA . ARG B 1 424 ? -39.314 -39.590 82.280 1.00 11.46 445 ARG B CA 1
ATOM 9251 C C . ARG B 1 424 ? -40.483 -38.635 82.544 1.00 12.03 445 ARG B C 1
ATOM 9252 O O . ARG B 1 424 ? -41.633 -38.924 82.186 1.00 12.38 445 ARG B O 1
ATOM 9260 N N . ASP B 1 425 ? -40.182 -37.498 83.167 1.00 12.35 446 ASP B N 1
ATOM 9261 C CA . ASP B 1 425 ? -41.196 -36.472 83.406 1.00 12.59 446 ASP B CA 1
ATOM 9262 C C . ASP B 1 425 ? -41.850 -36.033 82.092 1.00 12.39 446 ASP B C 1
ATOM 9263 O O . ASP B 1 425 ? -41.166 -35.653 81.138 1.00 13.17 446 ASP B O 1
ATOM 9268 N N . GLY B 1 426 ? -43.172 -36.102 82.044 1.00 12.60 447 GLY B N 1
ATOM 9269 C CA . GLY B 1 426 ? -43.924 -35.717 80.857 1.00 12.48 447 GLY B CA 1
ATOM 9270 C C . GLY B 1 426 ? -43.925 -36.753 79.739 1.00 12.71 447 GLY B C 1
ATOM 9271 O O . GLY B 1 426 ? -44.139 -36.408 78.580 1.00 12.63 447 GLY B O 1
ATOM 9272 N N . PHE B 1 427 ? -43.689 -38.020 80.061 1.00 12.74 448 PHE B N 1
ATOM 9273 C CA . PHE B 1 427 ? -43.590 -39.026 78.998 1.00 13.54 448 PHE B CA 1
ATOM 9274 C C . PHE B 1 427 ? -44.911 -39.176 78.236 1.00 13.40 448 PHE B C 1
ATOM 9275 O O . PHE B 1 427 ? -44.898 -39.366 77.020 1.00 12.81 448 PHE B O 1
ATOM 9283 N N . GLU B 1 428 ? -46.037 -39.071 78.943 1.00 13.60 449 GLU B N 1
ATOM 9284 C CA . GLU B 1 428 ? -47.356 -39.204 78.298 1.00 15.07 449 GLU B CA 1
ATOM 9285 C C . GLU B 1 428 ? -47.527 -38.202 77.158 1.00 14.86 449 GLU B C 1
ATOM 9286 O O . GLU B 1 428 ? -47.924 -38.562 76.054 1.00 15.97 449 GLU B O 1
ATOM 9292 N N . TYR B 1 429 ? -47.264 -36.934 77.446 1.00 15.15 450 TYR B N 1
ATOM 9293 C CA . TYR B 1 429 ? -47.329 -35.883 76.441 1.00 14.76 450 TYR B CA 1
ATOM 9294 C C . TYR B 1 429 ? -46.359 -36.170 75.307 1.00 14.47 450 TYR B C 1
ATOM 9295 O O . TYR B 1 429 ? -46.710 -36.108 74.138 1.00 14.02 450 TYR B O 1
ATOM 9304 N N . TYR B 1 430 ? -45.123 -36.488 75.678 1.00 13.84 451 TYR B N 1
ATOM 9305 C CA . TYR B 1 430 ? -44.061 -36.703 74.714 1.00 13.94 451 TYR B CA 1
ATOM 9306 C C . TYR B 1 430 ? -44.422 -37.777 73.682 1.00 13.98 451 TYR B C 1
ATOM 9307 O O . TYR B 1 430 ? -44.249 -37.579 72.467 1.00 13.96 451 TYR B O 1
ATOM 9316 N N . ASP B 1 431 ? -44.926 -38.905 74.169 1.00 14.09 452 ASP B N 1
ATOM 9317 C CA . ASP B 1 431 ? -45.317 -40.015 73.305 1.00 14.92 452 ASP B CA 1
ATOM 9318 C C . ASP B 1 431 ? -46.496 -39.645 72.401 1.00 14.87 452 ASP B C 1
ATOM 9319 O O . ASP B 1 431 ? -46.593 -40.127 71.278 1.00 14.57 452 ASP B O 1
ATOM 9324 N N . LYS B 1 432 ? -47.381 -38.783 72.892 1.00 14.78 453 LYS B N 1
ATOM 9325 C CA . LYS B 1 432 ? -48.569 -38.391 72.132 1.00 14.84 453 LYS B CA 1
ATOM 9326 C C . LYS B 1 432 ? -48.287 -37.252 71.141 1.00 14.82 453 LYS B C 1
ATOM 9327 O O . LYS B 1 432 ? -48.750 -37.286 69.999 1.00 14.31 453 LYS B O 1
ATOM 9329 N N . LEU B 1 433 ? -47.515 -36.257 71.580 1.00 13.92 454 LEU B N 1
ATOM 9330 C CA . LEU B 1 433 ? -47.354 -35.022 70.822 1.00 13.54 454 LEU B CA 1
ATOM 9331 C C . LEU B 1 433 ? -46.074 -34.958 69.993 1.00 13.63 454 LEU B C 1
ATOM 9332 O O . LEU B 1 433 ? -46.003 -34.192 69.028 1.00 13.75 454 LEU B O 1
ATOM 9337 N N . GLY B 1 434 ? -45.057 -35.727 70.382 1.00 13.04 455 GLY B N 1
ATOM 9338 C CA . GLY B 1 434 ? -43.752 -35.627 69.752 1.00 12.94 455 GLY B CA 1
ATOM 9339 C C . GLY B 1 434 ? -42.846 -34.624 70.459 1.00 13.33 455 GLY B C 1
ATOM 9340 O O . GLY B 1 434 ? -41.734 -34.360 69.998 1.00 12.93 455 GLY B O 1
ATOM 9341 N N . TYR B 1 435 ? -43.333 -34.061 71.571 1.00 13.37 456 TYR B N 1
ATOM 9342 C CA . TYR B 1 435 ? -42.566 -33.113 72.400 1.00 13.65 456 TYR B CA 1
ATOM 9343 C C . TYR B 1 435 ? -43.222 -32.971 73.771 1.00 13.74 456 TYR B C 1
ATOM 9344 O O . TYR B 1 435 ? -44.386 -33.306 73.955 1.00 13.73 456 TYR B O 1
ATOM 9353 N N . VAL B 1 436 ? -42.466 -32.474 74.739 1.00 14.01 457 VAL B N 1
ATOM 9354 C CA . VAL B 1 436 ? -43.023 -32.172 76.046 1.00 14.42 457 VAL B CA 1
ATOM 9355 C C . VAL B 1 436 ? -43.498 -30.720 76.016 1.00 14.26 457 VAL B C 1
ATOM 9356 O O . VAL B 1 436 ? -42.770 -29.848 75.557 1.00 14.79 457 VAL B O 1
ATOM 9360 N N . PRO B 1 437 ? -44.729 -30.457 76.474 1.00 14.47 458 PRO B N 1
ATOM 9361 C CA . PRO B 1 437 ? -45.248 -29.091 76.398 1.00 14.12 458 PRO B CA 1
ATOM 9362 C C . PRO B 1 437 ? -45.018 -28.262 77.656 1.00 14.45 458 PRO B C 1
ATOM 9363 O O . PRO B 1 437 ? -44.972 -28.799 78.771 1.00 14.29 458 PRO B O 1
ATOM 9367 N N . TYR B 1 438 ? -44.904 -26.950 77.452 1.00 14.41 459 TYR B N 1
ATOM 9368 C CA . TYR B 1 438 ? -44.799 -25.964 78.514 1.00 14.54 459 TYR B CA 1
ATOM 9369 C C . TYR B 1 438 ? -45.978 -24.997 78.325 1.00 14.63 459 TYR B C 1
ATOM 9370 O O . TYR B 1 438 ? -46.323 -24.690 77.199 1.00 14.26 459 TYR B O 1
ATOM 9379 N N . PRO B 1 439 ? -46.578 -24.486 79.415 1.00 14.59 460 PRO B N 1
ATOM 9380 C CA . PRO B 1 439 ? -46.178 -24.574 80.812 1.00 14.74 460 PRO B CA 1
ATOM 9381 C C . PRO B 1 439 ? -46.642 -25.839 81.527 1.00 14.69 460 PRO B C 1
ATOM 9382 O O . PRO B 1 439 ? -46.463 -25.943 82.732 1.00 15.10 460 PRO B O 1
ATOM 9386 N N . GLU B 1 440 ? -47.228 -26.788 80.802 1.00 14.38 461 GLU B N 1
ATOM 9387 C CA . GLU B 1 440 ? -47.741 -28.008 81.426 1.00 14.13 461 GLU B CA 1
ATOM 9388 C C . GLU B 1 440 ? -46.642 -28.745 82.199 1.00 14.08 461 GLU B C 1
ATOM 9389 O O . GLU B 1 440 ? -46.892 -29.301 83.268 1.00 14.13 461 GLU B O 1
ATOM 9395 N N . VAL B 1 441 ? -45.436 -28.768 81.642 1.00 13.50 462 VAL B N 1
ATOM 9396 C CA . VAL B 1 441 ? -44.307 -29.432 82.287 1.00 13.52 462 VAL B CA 1
ATOM 9397 C C . VAL B 1 441 ? -43.121 -28.481 82.375 1.00 13.52 462 VAL B C 1
ATOM 9398 O O . VAL B 1 441 ? -42.709 -27.919 81.371 1.00 13.90 462 VAL B O 1
ATOM 9402 N N . PRO B 1 442 ? -42.557 -28.301 83.578 1.00 13.79 463 PRO B N 1
ATOM 9403 C CA . PRO B 1 442 ? -41.393 -27.421 83.696 1.00 13.62 463 PRO B CA 1
ATOM 9404 C C . PRO B 1 442 ? -40.209 -27.918 82.869 1.00 14.06 463 PRO B C 1
ATOM 9405 O O . PRO B 1 442 ? -39.995 -29.130 82.746 1.00 14.02 463 PRO B O 1
ATOM 9409 N N . GLU B 1 443 ? -39.438 -26.978 82.324 1.00 13.77 464 GLU B N 1
ATOM 9410 C CA . GLU B 1 443 ? -38.221 -27.306 81.579 1.00 13.68 464 GLU B CA 1
ATOM 9411 C C . GLU B 1 443 ? -38.475 -28.210 80.362 1.00 13.15 464 GLU B C 1
ATOM 9412 O O . GLU B 1 443 ? -37.588 -28.960 79.940 1.00 13.09 464 GLU B O 1
ATOM 9418 N N . ALA B 1 444 ? -39.669 -28.094 79.783 1.00 12.16 465 ALA B N 1
ATOM 9419 C CA . ALA B 1 444 ? -40.163 -29.011 78.739 1.00 12.15 465 ALA B CA 1
ATOM 9420 C C . ALA B 1 444 ? -39.285 -29.128 77.500 1.00 11.57 465 ALA B C 1
ATOM 9421 O O . ALA B 1 444 ? -39.153 -30.205 76.922 1.00 11.39 465 ALA B O 1
ATOM 9423 N N . THR B 1 445 ? -38.728 -28.011 77.047 1.00 11.26 466 THR B N 1
ATOM 9424 C CA . THR B 1 445 ? -37.975 -28.055 75.803 1.00 11.10 466 THR B CA 1
ATOM 9425 C C . THR B 1 445 ? -36.627 -28.737 76.012 1.00 11.20 466 THR B C 1
ATOM 9426 O O . THR B 1 445 ? -36.208 -29.567 75.205 1.00 11.20 466 THR B O 1
ATOM 9430 N N . ALA B 1 446 ? -35.952 -28.403 77.106 1.00 11.07 467 ALA B N 1
ATOM 9431 C CA . ALA B 1 446 ? -34.704 -29.089 77.430 1.00 10.73 467 ALA B CA 1
ATOM 9432 C C . ALA B 1 446 ? -34.956 -30.597 77.571 1.00 11.32 467 ALA B C 1
ATOM 9433 O O . ALA B 1 446 ? -34.186 -31.435 77.081 1.00 11.32 467 ALA B O 1
ATOM 9435 N N . LYS B 1 447 ? -36.035 -30.952 78.251 1.00 10.74 468 LYS B N 1
ATOM 9436 C CA . LYS B 1 447 ? -36.369 -32.362 78.410 1.00 11.00 468 LYS B CA 1
ATOM 9437 C C . LYS B 1 447 ? -36.598 -33.066 77.077 1.00 10.61 468 LYS B C 1
ATOM 9438 O O . LYS B 1 447 ? -36.099 -34.172 76.862 1.00 10.91 468 LYS B O 1
ATOM 9444 N N . THR B 1 448 ? -37.358 -32.437 76.186 1.00 10.36 469 THR B N 1
ATOM 9445 C CA . THR B 1 448 ? -37.617 -33.006 74.881 1.00 10.50 469 THR B CA 1
ATOM 9446 C C . THR B 1 448 ? -36.305 -33.329 74.168 1.00 10.52 469 THR B C 1
ATOM 9447 O O . THR B 1 448 ? -36.162 -34.396 73.586 1.00 10.49 469 THR B O 1
ATOM 9451 N N . LEU B 1 449 ? -35.361 -32.396 74.195 1.00 10.03 470 LEU B N 1
ATOM 9452 C CA . LEU B 1 449 ? -34.083 -32.590 73.506 1.00 10.34 470 LEU B CA 1
ATOM 9453 C C . LEU B 1 449 ? -33.262 -33.718 74.146 1.00 10.91 470 LEU B C 1
ATOM 9454 O O . LEU B 1 449 ? -32.641 -34.531 73.440 1.00 11.72 470 LEU B O 1
ATOM 9459 N N . GLU B 1 450 ? -33.276 -33.795 75.470 1.00 10.97 471 GLU B N 1
ATOM 9460 C CA . GLU B 1 450 ? -32.600 -34.903 76.156 1.00 11.41 471 GLU B CA 1
ATOM 9461 C C . GLU B 1 450 ? -33.273 -36.242 75.829 1.00 11.28 471 GLU B C 1
ATOM 9462 O O . GLU B 1 450 ? -32.602 -37.265 75.685 1.00 11.51 471 GLU B O 1
ATOM 9468 N N . TYR B 1 451 ? -34.599 -36.241 75.743 1.00 11.17 472 TYR B N 1
ATOM 9469 C CA . TYR B 1 451 ? -35.340 -37.477 75.464 1.00 11.31 472 TYR B CA 1
ATOM 9470 C C . TYR B 1 451 ? -35.092 -38.003 74.049 1.00 11.38 472 TYR B C 1
ATOM 9471 O O . TYR B 1 451 ? -34.984 -39.226 73.843 1.00 10.85 472 TYR B O 1
ATOM 9480 N N . ALA B 1 452 ? -35.040 -37.090 73.073 1.00 10.69 473 ALA B N 1
ATOM 9481 C CA . ALA B 1 452 ? -34.809 -37.498 71.687 1.00 11.07 473 ALA B CA 1
ATOM 9482 C C . ALA B 1 452 ? -33.491 -38.248 71.593 1.00 10.74 473 ALA B C 1
ATOM 9483 O O . ALA B 1 452 ? -33.375 -39.235 70.873 1.00 10.54 473 ALA B O 1
ATOM 9485 N N . TYR B 1 453 ? -32.499 -37.784 72.342 1.00 10.28 474 TYR B N 1
ATOM 9486 C CA . TYR B 1 453 ? -31.210 -38.467 72.378 1.00 10.25 474 TYR B CA 1
ATOM 9487 C C . TYR B 1 453 ? -31.273 -39.829 73.107 1.00 10.43 474 TYR B C 1
ATOM 9488 O O . TYR B 1 453 ? -30.761 -40.839 72.613 1.00 10.16 474 TYR B O 1
ATOM 9497 N N . ALA B 1 454 ? -31.907 -39.877 74.275 1.00 10.05 475 ALA B N 1
ATOM 9498 C CA . ALA B 1 454 ? -32.034 -41.153 74.953 1.00 9.94 475 ALA B CA 1
ATOM 9499 C C . ALA B 1 454 ? -32.759 -42.138 74.040 1.00 10.21 475 ALA B C 1
ATOM 9500 O O . ALA B 1 454 ? -32.417 -43.320 73.987 1.00 9.60 475 ALA B O 1
ATOM 9502 N N . ASP B 1 455 ? -33.800 -41.670 73.361 1.00 10.18 476 ASP B N 1
ATOM 9503 C CA . ASP B 1 455 ? -34.564 -42.587 72.506 1.00 10.53 476 ASP B CA 1
ATOM 9504 C C . ASP B 1 455 ? -33.701 -43.130 71.365 1.00 10.77 476 ASP B C 1
ATOM 9505 O O . ASP B 1 455 ? -33.761 -44.314 71.028 1.00 11.75 476 ASP B O 1
ATOM 9510 N N . TRP B 1 456 ? -32.876 -42.272 70.784 1.00 10.79 477 TRP B N 1
ATOM 9511 C CA . TRP B 1 456 ? -31.916 -42.713 69.779 1.00 10.78 477 TRP B CA 1
ATOM 9512 C C . TRP B 1 456 ? -31.000 -43.807 70.351 1.00 11.08 477 TRP B C 1
ATOM 9513 O O . TRP B 1 456 ? -30.738 -44.819 69.690 1.00 11.43 477 TRP B O 1
ATOM 9524 N N . CYS B 1 457 ? -30.508 -43.602 71.575 1.00 10.57 478 CYS B N 1
ATOM 9525 C CA . CYS B 1 457 ? -29.666 -44.600 72.251 1.00 10.79 478 CYS B CA 1
ATOM 9526 C C . CYS B 1 457 ? -30.385 -45.945 72.385 1.00 10.11 478 CYS B C 1
ATOM 9527 O O . CYS B 1 457 ? -29.845 -46.996 72.067 1.00 9.65 478 CYS B O 1
ATOM 9530 N N . ILE B 1 458 ? -31.599 -45.911 72.911 1.00 10.33 479 ILE B N 1
ATOM 9531 C CA . ILE B 1 458 ? -32.372 -47.143 73.029 1.00 10.39 479 ILE B CA 1
ATOM 9532 C C . ILE B 1 458 ? -32.538 -47.841 71.667 1.00 11.03 479 ILE B C 1
ATOM 9533 O O . ILE B 1 458 ? -32.383 -49.073 71.558 1.00 11.14 479 ILE B O 1
ATOM 9538 N N . ALA B 1 459 ? -32.829 -47.063 70.629 1.00 10.57 480 ALA B N 1
ATOM 9539 C CA . ALA B 1 459 ? -32.958 -47.618 69.285 1.00 11.20 480 ALA B CA 1
ATOM 9540 C C . ALA B 1 459 ? -31.668 -48.325 68.885 1.00 11.30 480 ALA B C 1
ATOM 9541 O O . ALA B 1 459 ? -31.692 -49.441 68.365 1.00 10.72 480 ALA B O 1
ATOM 9543 N N . ARG B 1 460 ? -30.534 -47.676 69.129 1.00 11.60 481 ARG B N 1
ATOM 9544 C CA . ARG B 1 460 ? -29.251 -48.299 68.791 1.00 11.74 481 ARG B CA 1
ATOM 9545 C C . ARG B 1 460 ? -29.075 -49.640 69.502 1.00 11.90 481 ARG B C 1
ATOM 9546 O O . ARG B 1 460 ? -28.602 -50.624 68.905 1.00 12.37 481 ARG B O 1
ATOM 9554 N N . PHE B 1 461 ? -29.439 -49.669 70.778 1.00 11.56 482 PHE B N 1
ATOM 9555 C CA . PHE B 1 461 ? -29.272 -50.857 71.611 1.00 11.54 482 PHE B CA 1
ATOM 9556 C C . PHE B 1 461 ? -30.180 -51.984 71.106 1.00 11.26 482 PHE B C 1
ATOM 9557 O O . PHE B 1 461 ? -29.737 -53.111 70.879 1.00 10.73 482 PHE B O 1
ATOM 9565 N N . ALA B 1 462 ? -31.454 -51.666 70.917 1.00 11.62 483 ALA B N 1
ATOM 9566 C CA . ALA B 1 462 ? -32.418 -52.662 70.447 1.00 11.39 483 ALA B CA 1
ATOM 9567 C C . ALA B 1 462 ? -31.997 -53.227 69.097 1.00 11.98 483 ALA B C 1
ATOM 9568 O O . ALA B 1 462 ? -32.023 -54.444 68.879 1.00 12.27 483 ALA B O 1
ATOM 9570 N N . GLU B 1 463 ? -31.615 -52.340 68.183 1.00 12.08 484 GLU B N 1
ATOM 9571 C CA . GLU B 1 463 ? -31.119 -52.761 66.882 1.00 13.07 484 GLU B CA 1
ATOM 9572 C C . GLU B 1 463 ? -29.959 -53.761 67.004 1.00 13.26 484 GLU B C 1
ATOM 9573 O O . GLU B 1 463 ? -29.950 -54.804 66.346 1.00 13.21 484 GLU B O 1
ATOM 9579 N N . SER B 1 464 ? -28.973 -53.451 67.837 1.00 13.46 485 SER B N 1
ATOM 9580 C CA . SER B 1 464 ? -27.817 -54.337 67.952 1.00 13.95 485 SER B CA 1
ATOM 9581 C C . SER B 1 464 ? -28.220 -55.708 68.494 1.00 13.40 485 SER B C 1
ATOM 9582 O O . SER B 1 464 ? -27.569 -56.713 68.191 1.00 13.76 485 SER B O 1
ATOM 9585 N N . LEU B 1 465 ? -29.292 -55.755 69.279 1.00 12.72 486 LEU B N 1
ATOM 9586 C CA . LEU B 1 465 ? -29.812 -57.031 69.785 1.00 12.67 486 LEU B CA 1
ATOM 9587 C C . LEU B 1 465 ? -30.718 -57.764 68.783 1.00 13.26 486 LEU B C 1
ATOM 9588 O O . LEU B 1 465 ? -31.167 -58.864 69.063 1.00 13.42 486 LEU B O 1
ATOM 9593 N N . GLY B 1 466 ? -30.992 -57.155 67.635 1.00 13.37 487 GLY B N 1
ATOM 9594 C CA . GLY B 1 466 ? -31.814 -57.812 66.621 1.00 13.88 487 GLY B CA 1
ATOM 9595 C C . GLY B 1 466 ? -33.292 -57.577 66.872 1.00 14.16 487 GLY B C 1
ATOM 9596 O O . GLY B 1 466 ? -34.152 -58.217 66.272 1.00 13.96 487 GLY B O 1
ATOM 9597 N N . LYS B 1 467 ? -33.603 -56.662 67.773 1.00 13.68 488 LYS B N 1
ATOM 9598 C CA . LYS B 1 467 ? -34.998 -56.334 68.024 1.00 13.95 488 LYS B CA 1
ATOM 9599 C C . LYS B 1 467 ? -35.402 -55.152 67.135 1.00 13.99 488 LYS B C 1
ATOM 9600 O O . LYS B 1 467 ? -35.502 -54.007 67.599 1.00 13.57 488 LYS B O 1
ATOM 9606 N N . GLN B 1 468 ? -35.631 -55.425 65.854 1.00 14.21 489 GLN B N 1
ATOM 9607 C CA . GLN B 1 468 ? -35.751 -54.330 64.885 1.00 14.78 489 GLN B CA 1
ATOM 9608 C C . GLN B 1 468 ? -37.024 -53.523 65.054 1.00 14.71 489 GLN B C 1
ATOM 9609 O O . GLN B 1 468 ? -37.049 -52.318 64.780 1.00 14.24 489 GLN B O 1
ATOM 9615 N N . ASP B 1 469 ? -38.083 -54.181 65.502 1.00 14.59 490 ASP B N 1
ATOM 9616 C CA . ASP B 1 469 ? -39.340 -53.479 65.657 1.00 15.03 490 ASP B CA 1
ATOM 9617 C C . ASP B 1 469 ? -39.229 -52.432 66.758 1.00 14.83 490 ASP B C 1
ATOM 9618 O O . ASP B 1 469 ? -39.592 -51.265 66.558 1.00 15.23 490 ASP B O 1
ATOM 9623 N N . ILE B 1 470 ? -38.734 -52.850 67.919 1.00 14.19 491 ILE B N 1
ATOM 9624 C CA . ILE B 1 470 ? -38.483 -51.922 69.029 1.00 13.77 491 ILE B CA 1
ATOM 9625 C C . ILE B 1 470 ? -37.538 -50.828 68.583 1.00 13.29 491 ILE B C 1
ATOM 9626 O O . ILE B 1 470 ? -37.789 -49.652 68.841 1.00 13.74 491 ILE B O 1
ATOM 9631 N N . ALA B 1 471 ? -36.466 -51.203 67.889 1.00 12.58 492 ALA B N 1
ATOM 9632 C CA . ALA B 1 471 ? -35.516 -50.209 67.395 1.00 12.75 492 ALA B CA 1
ATOM 9633 C C . ALA B 1 471 ? -36.219 -49.152 66.527 1.00 13.10 492 ALA B C 1
ATOM 9634 O O . ALA B 1 471 ? -36.012 -47.957 66.720 1.00 12.20 492 ALA B O 1
ATOM 9636 N N . ASP B 1 472 ? -37.061 -49.597 65.593 1.00 13.21 493 ASP B N 1
ATOM 9637 C CA . ASP B 1 472 ? -37.768 -48.668 64.694 1.00 14.05 493 ASP B CA 1
ATOM 9638 C C . ASP B 1 472 ? -38.718 -47.747 65.457 1.00 13.97 493 ASP B C 1
ATOM 9639 O O . ASP B 1 472 ? -38.859 -46.568 65.128 1.00 14.19 493 ASP B O 1
ATOM 9644 N N . GLN B 1 473 ? -39.374 -48.278 66.477 1.00 13.30 494 GLN B N 1
ATOM 9645 C CA . GLN B 1 473 ? -40.239 -47.442 67.301 1.00 13.45 494 GLN B CA 1
ATOM 9646 C C . GLN B 1 473 ? -39.448 -46.328 67.966 1.00 12.54 494 GLN B C 1
ATOM 9647 O O . GLN B 1 473 ? -39.911 -45.190 68.054 1.00 12.38 494 GLN B O 1
ATOM 9653 N N . TYR B 1 474 ? -38.251 -46.651 68.442 1.00 12.06 495 TYR B N 1
ATOM 9654 C CA . TYR B 1 474 ? -37.443 -45.613 69.093 1.00 12.17 495 TYR B CA 1
ATOM 9655 C C . TYR B 1 474 ? -36.770 -44.685 68.090 1.00 12.51 495 TYR B C 1
ATOM 9656 O O . TYR B 1 474 ? -36.641 -43.477 68.355 1.00 12.62 495 TYR B O 1
ATOM 9665 N N . TYR B 1 475 ? -36.339 -45.223 66.950 1.00 12.61 496 TYR B N 1
ATOM 9666 C CA . TYR B 1 475 ? -35.761 -44.367 65.900 1.00 13.37 496 TYR B CA 1
ATOM 9667 C C . TYR B 1 475 ? -36.775 -43.344 65.392 1.00 13.58 496 TYR B C 1
ATOM 9668 O O . TYR B 1 475 ? -36.390 -42.273 64.915 1.00 13.61 496 TYR B O 1
ATOM 9677 N N . GLN B 1 476 ? -38.065 -43.673 65.477 1.00 13.45 497 GLN B N 1
ATOM 9678 C CA . GLN B 1 476 ? -39.107 -42.730 65.076 1.00 13.38 497 GLN B CA 1
ATOM 9679 C C . GLN B 1 476 ? -39.141 -41.522 66.016 1.00 13.28 497 GLN B C 1
ATOM 9680 O O . GLN B 1 476 ? -39.652 -40.462 65.645 1.00 12.98 497 GLN B O 1
ATOM 9682 N N . LYS B 1 477 ? -38.577 -41.665 67.217 1.00 13.00 498 LYS B N 1
ATOM 9683 C CA . LYS B 1 477 ? -38.573 -40.565 68.186 1.00 12.77 498 LYS B CA 1
ATOM 9684 C C . LYS B 1 477 ? -37.266 -39.773 68.156 1.00 13.00 498 LYS B C 1
ATOM 9685 O O . LYS B 1 477 ? -37.209 -38.624 68.624 1.00 12.56 498 LYS B O 1
ATOM 9691 N N . ALA B 1 478 ? -36.216 -40.380 67.606 1.00 12.48 499 ALA B N 1
ATOM 9692 C CA . ALA B 1 478 ? -34.918 -39.695 67.530 1.00 12.54 499 ALA B CA 1
ATOM 9693 C C . ALA B 1 478 ? -34.994 -38.284 66.906 1.00 12.56 499 ALA B C 1
ATOM 9694 O O . ALA B 1 478 ? -34.250 -37.391 67.323 1.00 13.03 499 ALA B O 1
ATOM 9696 N N . PRO B 1 479 ? -35.868 -38.083 65.895 1.00 12.83 500 PRO B N 1
ATOM 9697 C CA . PRO B 1 479 ? -36.015 -36.757 65.288 1.00 12.87 500 PRO B CA 1
ATOM 9698 C C . PRO B 1 479 ? -36.999 -35.814 65.984 1.00 12.81 500 PRO B C 1
ATOM 9699 O O . PRO B 1 479 ? -37.333 -34.775 65.412 1.00 12.85 500 PRO B O 1
ATOM 9703 N N . ASN B 1 480 ? -37.460 -36.157 67.182 1.00 12.17 501 ASN B N 1
ATOM 9704 C CA . ASN B 1 480 ? -38.374 -35.284 67.904 1.00 12.37 501 ASN B CA 1
ATOM 9705 C C . ASN B 1 480 ? -37.802 -33.898 68.202 1.00 12.49 501 ASN B C 1
ATOM 9706 O O . ASN B 1 480 ? -38.572 -32.982 68.491 1.00 12.19 501 ASN B O 1
ATOM 9711 N N . TYR B 1 481 ? -36.474 -33.741 68.157 1.00 12.07 502 TYR B N 1
ATOM 9712 C CA . TYR B 1 481 ? -35.891 -32.408 68.318 1.00 12.90 502 TYR B CA 1
ATOM 9713 C C . TYR B 1 481 ? -36.455 -31.429 67.267 1.00 13.52 502 TYR B C 1
ATOM 9714 O O . TYR B 1 481 ? -36.539 -30.222 67.513 1.00 14.63 502 TYR B O 1
ATOM 9723 N N . ARG B 1 482 ? -36.858 -31.953 66.110 1.00 13.77 503 ARG B N 1
ATOM 9724 C CA . ARG B 1 482 ? -37.344 -31.113 65.008 1.00 14.51 503 ARG B CA 1
ATOM 9725 C C . ARG B 1 482 ? -38.661 -30.432 65.354 1.00 14.29 503 ARG B C 1
ATOM 9726 O O . ARG B 1 482 ? -38.983 -29.359 64.825 1.00 14.42 503 ARG B O 1
ATOM 9734 N N . ASN B 1 483 ? -39.416 -31.061 66.244 1.00 13.56 504 ASN B N 1
ATOM 9735 C CA . ASN B 1 483 ? -40.739 -30.589 66.609 1.00 13.69 504 ASN B CA 1
ATOM 9736 C C . ASN B 1 483 ? -40.751 -29.268 67.402 1.00 13.69 504 ASN B C 1
ATOM 9737 O O . ASN B 1 483 ? -41.785 -28.629 67.521 1.00 13.42 504 ASN B O 1
ATOM 9742 N N . LEU B 1 484 ? -39.603 -28.856 67.933 1.00 13.21 505 LEU B N 1
ATOM 9743 C CA . LEU B 1 484 ? -39.551 -27.607 68.695 1.00 13.36 505 LEU B CA 1
ATOM 9744 C C . LEU B 1 484 ? -38.699 -26.534 68.041 1.00 13.49 505 LEU B C 1
ATOM 9745 O O . LEU B 1 484 ? -38.495 -25.470 68.620 1.00 13.95 505 LEU B O 1
ATOM 9750 N N . TYR B 1 485 ? -38.202 -26.808 66.839 1.00 13.73 506 TYR B N 1
ATOM 9751 C CA . TYR B 1 485 ? -37.449 -25.806 66.098 1.00 14.14 506 TYR B CA 1
ATOM 9752 C C . TYR B 1 485 ? -38.435 -24.805 65.494 1.00 14.92 506 TYR B C 1
ATOM 9753 O O . TYR B 1 485 ? -39.285 -25.186 64.715 1.00 14.58 506 TYR B O 1
ATOM 9762 N N . TYR B 1 486 ? -38.324 -23.536 65.884 1.00 15.91 507 TYR B N 1
ATOM 9763 C CA . TYR B 1 486 ? -39.244 -22.475 65.462 1.00 17.21 507 TYR B CA 1
ATOM 9764 C C . TYR B 1 486 ? -38.688 -21.836 64.185 1.00 17.59 507 TYR B C 1
ATOM 9765 O O . TYR B 1 486 ? -37.820 -20.965 64.251 1.00 18.06 507 TYR B O 1
ATOM 9774 N N . PRO B 1 487 ? -39.172 -22.284 63.017 1.00 18.77 508 PRO B N 1
ATOM 9775 C CA . PRO B 1 487 ? -38.626 -21.880 61.717 1.00 19.15 508 PRO B CA 1
ATOM 9776 C C . PRO B 1 487 ? -38.548 -20.363 61.529 1.00 19.31 508 PRO B C 1
ATOM 9777 O O . PRO B 1 487 ? -37.533 -19.863 61.058 1.00 19.61 508 PRO B O 1
ATOM 9781 N N . GLU B 1 488 ? -39.591 -19.636 61.914 1.00 19.37 509 GLU B N 1
ATOM 9782 C CA . GLU B 1 488 ? -39.575 -18.172 61.798 1.00 19.68 509 GLU B CA 1
ATOM 9783 C C . GLU B 1 488 ? -38.384 -17.542 62.525 1.00 19.44 509 GLU B C 1
ATOM 9784 O O . GLU B 1 488 ? -37.877 -16.498 62.114 1.00 19.90 509 GLU B O 1
ATOM 9787 N N . HIS B 1 489 ? -37.941 -18.164 63.614 1.00 18.58 510 HIS B N 1
ATOM 9788 C CA . HIS B 1 489 ? -36.903 -17.559 64.436 1.00 17.93 510 HIS B CA 1
ATOM 9789 C C . HIS B 1 489 ? -35.553 -18.257 64.351 1.00 17.16 510 HIS B C 1
ATOM 9790 O O . HIS B 1 489 ? -34.542 -17.660 64.669 1.00 16.72 510 HIS B O 1
ATOM 9797 N N . GLY B 1 490 ? -35.538 -19.510 63.904 1.00 16.64 511 GLY B N 1
ATOM 9798 C CA . GLY B 1 490 ? -34.287 -20.237 63.730 1.00 15.91 511 GLY B CA 1
ATOM 9799 C C . GLY B 1 490 ? -33.676 -20.788 65.011 1.00 15.61 511 GLY B C 1
ATOM 9800 O O . GLY B 1 490 ? -32.469 -21.037 65.077 1.00 15.53 511 GLY B O 1
ATOM 9801 N N . PHE B 1 491 ? -34.512 -20.986 66.030 1.00 15.14 512 PHE B N 1
ATOM 9802 C CA . PHE B 1 491 ? -34.057 -21.517 67.319 1.00 14.15 512 PHE B CA 1
ATOM 9803 C C . PHE B 1 491 ? -35.095 -22.491 67.862 1.00 13.73 512 PHE B C 1
ATOM 9804 O O . PHE B 1 491 ? -36.261 -22.437 67.481 1.00 13.20 512 PHE B O 1
ATOM 9812 N N . MET B 1 492 ? -34.681 -23.347 68.788 1.00 12.77 513 MET B N 1
ATOM 9813 C CA . MET B 1 492 ? -35.628 -24.182 69.519 1.00 12.69 513 MET B CA 1
ATOM 9814 C C . MET B 1 492 ? -36.467 -23.271 70.388 1.00 12.45 513 MET B C 1
ATOM 9815 O O . MET B 1 492 ? -35.977 -22.274 70.892 1.00 13.54 513 MET B O 1
ATOM 9820 N N . TRP B 1 493 ? -37.733 -23.605 70.574 1.00 13.18 514 TRP B N 1
ATOM 9821 C CA . TRP B 1 493 ? -38.615 -22.801 71.418 1.00 13.12 514 TRP B CA 1
ATOM 9822 C C . TRP B 1 493 ? -39.551 -23.779 72.129 1.00 13.34 514 TRP B C 1
ATOM 9823 O O . TRP B 1 493 ? -39.149 -24.897 72.425 1.00 13.44 514 TRP B O 1
ATOM 9834 N N . THR B 1 494 ? -40.787 -23.383 72.394 1.00 13.91 515 THR B N 1
ATOM 9835 C CA . THR B 1 494 ? -41.690 -24.235 73.166 1.00 14.29 515 THR B CA 1
ATOM 9836 C C . THR B 1 494 ? -43.139 -24.084 72.719 1.00 14.42 515 THR B C 1
ATOM 9837 O O . THR B 1 494 ? -43.551 -23.016 72.276 1.00 14.50 515 THR B O 1
ATOM 9841 N N . LYS B 1 495 ? -43.910 -25.157 72.838 1.00 14.30 516 LYS B N 1
ATOM 9842 C CA . LYS B 1 495 ? -45.340 -25.118 72.535 1.00 14.90 516 LYS B CA 1
ATOM 9843 C C . LYS B 1 495 ? -46.106 -25.623 73.733 1.00 14.94 516 LYS B C 1
ATOM 9844 O O . LYS B 1 495 ? -45.568 -26.392 74.524 1.00 15.13 516 LYS B O 1
ATOM 9850 N N . ASP B 1 496 ? -47.368 -25.216 73.863 1.00 15.64 517 ASP B N 1
ATOM 9851 C CA . ASP B 1 496 ? -48.231 -25.783 74.895 1.00 15.96 517 ASP B CA 1
ATOM 9852 C C . ASP B 1 496 ? -48.815 -27.112 74.398 1.00 16.19 517 ASP B C 1
ATOM 9853 O O . ASP B 1 496 ? -48.425 -27.614 73.335 1.00 16.01 517 ASP B O 1
ATOM 9858 N N . ALA B 1 497 ? -49.739 -27.690 75.155 1.00 16.43 518 ALA B N 1
ATOM 9859 C CA . ALA B 1 497 ? -50.264 -28.999 74.793 1.00 16.88 518 ALA B CA 1
ATOM 9860 C C . ALA B 1 497 ? -51.138 -28.932 73.536 1.00 17.31 518 ALA B C 1
ATOM 9861 O O . ALA B 1 497 ? -51.277 -29.925 72.824 1.00 17.26 518 ALA B O 1
ATOM 9863 N N . LYS B 1 498 ? -51.705 -27.757 73.257 1.00 17.62 519 LYS B N 1
ATOM 9864 C CA . LYS B 1 498 ? -52.540 -27.578 72.069 1.00 17.96 519 LYS B CA 1
ATOM 9865 C C . LYS B 1 498 ? -51.698 -27.326 70.815 1.00 18.26 519 LYS B C 1
ATOM 9866 O O . LYS B 1 498 ? -52.220 -27.297 69.703 1.00 18.22 519 LYS B O 1
ATOM 9868 N N . GLY B 1 499 ? -50.394 -27.134 71.001 1.00 18.48 520 GLY B N 1
ATOM 9869 C CA . GLY B 1 499 ? -49.483 -26.939 69.876 1.00 18.49 520 GLY B CA 1
ATOM 9870 C C . GLY B 1 499 ? -49.213 -25.480 69.534 1.00 18.52 520 GLY B C 1
ATOM 9871 O O . GLY B 1 499 ? -48.696 -25.178 68.461 1.00 18.29 520 GLY B O 1
ATOM 9872 N N . ASN B 1 500 ? -49.551 -24.575 70.448 1.00 18.68 521 ASN B N 1
ATOM 9873 C CA . ASN B 1 500 ? -49.304 -23.148 70.237 1.00 18.98 521 ASN B CA 1
ATOM 9874 C C . ASN B 1 500 ? -47.933 -22.747 70.744 1.00 19.04 521 ASN B C 1
ATOM 9875 O O . ASN B 1 500 ? -47.612 -23.009 71.899 1.00 19.11 521 ASN B O 1
ATOM 9880 N N . TRP B 1 501 ? -47.131 -22.111 69.891 1.00 19.22 522 TRP B N 1
ATOM 9881 C CA . TRP B 1 501 ? -45.842 -21.561 70.315 1.00 19.48 522 TRP B CA 1
ATOM 9882 C C . TRP B 1 501 ? -46.031 -20.552 71.446 1.00 19.58 522 TRP B C 1
ATOM 9883 O O . TRP B 1 501 ? -46.940 -19.733 71.401 1.00 19.38 522 TRP B O 1
ATOM 9894 N N . ARG B 1 502 ? -45.160 -20.584 72.449 1.00 19.98 523 ARG B N 1
ATOM 9895 C CA . ARG B 1 502 ? -45.203 -19.560 73.488 1.00 20.22 523 ARG B CA 1
ATOM 9896 C C . ARG B 1 502 ? -44.992 -18.177 72.875 1.00 19.86 523 ARG B C 1
ATOM 9897 O O . ARG B 1 502 ? -44.140 -17.997 71.997 1.00 20.00 523 ARG B O 1
ATOM 9905 N N . ASP B 1 503 ? -45.765 -17.200 73.343 1.00 19.08 524 ASP B N 1
ATOM 9906 C CA . ASP B 1 503 ? -45.667 -15.833 72.839 1.00 18.62 524 ASP B CA 1
ATOM 9907 C C . ASP B 1 503 ? -44.336 -15.172 73.213 1.00 17.74 524 ASP B C 1
ATOM 9908 O O . ASP B 1 503 ? -43.657 -15.603 74.141 1.00 17.80 524 ASP B O 1
ATOM 9910 N N . ARG B 1 504 ? -43.958 -14.152 72.454 1.00 17.24 525 ARG B N 1
ATOM 9911 C CA A ARG B 1 504 ? -42.767 -13.363 72.760 0.50 17.19 525 ARG B CA 1
ATOM 9912 C CA B ARG B 1 504 ? -42.774 -13.355 72.740 0.50 17.11 525 ARG B CA 1
ATOM 9913 C C . ARG B 1 504 ? -41.473 -14.159 72.737 1.00 17.06 525 ARG B C 1
ATOM 9914 O O . ARG B 1 504 ? -40.751 -14.188 73.729 1.00 16.84 525 ARG B O 1
ATOM 9929 N N . PHE B 1 505 ? -41.173 -14.789 71.605 1.00 17.28 526 PHE B N 1
ATOM 9930 C CA . PHE B 1 505 ? -39.911 -15.495 71.445 1.00 17.26 526 PHE B CA 1
ATOM 9931 C C . PHE B 1 505 ? -38.714 -14.645 71.879 1.00 17.51 526 PHE B C 1
ATOM 9932 O O . PHE B 1 505 ? -38.636 -13.471 71.552 1.00 17.09 526 PHE B O 1
ATOM 9940 N N . ASP B 1 506 ? -37.765 -15.261 72.578 1.00 17.43 527 ASP B N 1
ATOM 9941 C CA . ASP B 1 506 ? -36.530 -14.592 72.995 1.00 18.03 527 ASP B CA 1
ATOM 9942 C C . ASP B 1 506 ? -35.414 -15.628 73.151 1.00 17.92 527 ASP B C 1
ATOM 9943 O O . ASP B 1 506 ? -35.430 -16.438 74.085 1.00 17.78 527 ASP B O 1
ATOM 9948 N N . ALA B 1 507 ? -34.443 -15.599 72.242 1.00 18.40 528 ALA B N 1
ATOM 9949 C CA . ALA B 1 507 ? -33.401 -16.635 72.200 1.00 18.65 528 ALA B CA 1
ATOM 9950 C C . ALA B 1 507 ? -32.517 -16.678 73.436 1.00 19.27 528 ALA B C 1
ATOM 9951 O O . ALA B 1 507 ? -31.841 -17.694 73.695 1.00 19.09 528 ALA B O 1
ATOM 9953 N N . THR B 1 508 ? -32.508 -15.587 74.204 1.00 19.28 529 THR B N 1
ATOM 9954 C CA . THR B 1 508 ? -31.591 -15.501 75.331 1.00 19.73 529 THR B CA 1
ATOM 9955 C C . THR B 1 508 ? -32.285 -15.611 76.681 1.00 19.69 529 THR B C 1
ATOM 9956 O O . THR B 1 508 ? -31.637 -15.488 77.714 1.00 19.95 529 THR B O 1
ATOM 9960 N N . GLU B 1 509 ? -33.591 -15.877 76.661 1.00 19.78 530 GLU B N 1
ATOM 9961 C CA . GLU B 1 509 ? -34.390 -15.991 77.882 1.00 19.79 530 GLU B CA 1
ATOM 9962 C C . GLU B 1 509 ? -34.160 -17.322 78.608 1.00 19.65 530 GLU B C 1
ATOM 9963 O O . GLU B 1 509 ? -34.485 -18.384 78.087 1.00 19.68 530 GLU B O 1
ATOM 9969 N N . TRP B 1 510 ? -33.604 -17.258 79.815 1.00 19.22 531 TRP B N 1
ATOM 9970 C CA . TRP B 1 510 ? -33.403 -18.455 80.637 1.00 19.13 531 TRP B CA 1
ATOM 9971 C C . TRP B 1 510 ? -34.697 -18.938 81.298 1.00 18.73 531 TRP B C 1
ATOM 9972 O O . TRP B 1 510 ? -35.691 -18.217 81.335 1.00 18.80 531 TRP B O 1
ATOM 9983 N N . GLY B 1 511 ? -34.675 -20.161 81.821 1.00 18.21 532 GLY B N 1
ATOM 9984 C CA . GLY B 1 511 ? -35.807 -20.705 82.574 1.00 18.03 532 GLY B CA 1
ATOM 9985 C C . GLY B 1 511 ? -36.977 -21.149 81.722 1.00 17.59 532 GLY B C 1
ATOM 9986 O O . GLY B 1 511 ? -36.828 -21.388 80.524 1.00 17.51 532 GLY B O 1
ATOM 9987 N N . GLY B 1 512 ? -38.143 -21.263 82.350 1.00 17.31 533 GLY B N 1
ATOM 9988 C CA . GLY B 1 512 ? -39.349 -21.704 81.667 1.00 17.34 533 GLY B CA 1
ATOM 9989 C C . GLY B 1 512 ? -39.155 -23.085 81.057 1.00 17.46 533 GLY B C 1
ATOM 9990 O O . GLY B 1 512 ? -38.902 -24.064 81.767 1.00 17.40 533 GLY B O 1
ATOM 9991 N N . PRO B 1 513 ? -39.251 -23.168 79.731 1.00 17.11 534 PRO B N 1
ATOM 9992 C CA . PRO B 1 513 ? -39.055 -24.439 79.021 1.00 17.09 534 PRO B CA 1
ATOM 9993 C C . PRO B 1 513 ? -37.599 -24.893 78.973 1.00 17.01 534 PRO B C 1
ATOM 9994 O O . PRO B 1 513 ? -37.320 -25.998 78.520 1.00 16.42 534 PRO B O 1
ATOM 9998 N N . PHE B 1 514 ? -36.674 -24.058 79.438 1.00 17.33 535 PHE B N 1
ATOM 9999 C CA . PHE B 1 514 ? -35.264 -24.442 79.442 1.00 17.86 535 PHE B CA 1
ATOM 10000 C C . PHE B 1 514 ? -34.715 -24.602 80.863 1.00 19.09 535 PHE B C 1
ATOM 10001 O O . PHE B 1 514 ? -35.331 -24.167 81.840 1.00 19.08 535 PHE B O 1
ATOM 10009 N N . THR B 1 515 ? -33.564 -25.242 80.986 1.00 19.68 536 THR B N 1
ATOM 10010 C CA . THR B 1 515 ? -32.894 -25.273 82.282 1.00 21.29 536 THR B CA 1
ATOM 10011 C C . THR B 1 515 ? -31.394 -25.105 82.086 1.00 21.17 536 THR B C 1
ATOM 10012 O O . THR B 1 515 ? -30.834 -25.611 81.128 1.00 20.27 536 THR B O 1
ATOM 10016 N N . GLU B 1 516 ? -30.760 -24.351 82.970 1.00 22.17 537 GLU B N 1
ATOM 10017 C CA . GLU B 1 516 ? -29.323 -24.135 82.876 1.00 23.63 537 GLU B CA 1
ATOM 10018 C C . GLU B 1 516 ? -28.929 -23.597 81.499 1.00 23.42 537 GLU B C 1
ATOM 10019 O O . GLU B 1 516 ? -27.947 -24.050 80.902 1.00 24.72 537 GLU B O 1
ATOM 10025 N N . GLY B 1 517 ? -29.703 -22.653 80.976 1.00 22.40 538 GLY B N 1
ATOM 10026 C CA . GLY B 1 517 ? -29.388 -22.107 79.670 1.00 20.54 538 GLY B CA 1
ATOM 10027 C C . GLY B 1 517 ? -30.604 -21.548 78.971 1.00 19.52 538 GLY B C 1
ATOM 10028 O O . GLY B 1 517 ? -31.709 -21.543 79.513 1.00 19.70 538 GLY B O 1
ATOM 10029 N N . SER B 1 518 ? -30.395 -21.049 77.766 1.00 17.82 539 SER B N 1
ATOM 10030 C CA . SER B 1 518 ? -31.483 -20.486 77.006 1.00 16.73 539 SER B CA 1
ATOM 10031 C C . SER B 1 518 ? -31.528 -21.216 75.677 1.00 16.19 539 SER B C 1
ATOM 10032 O O . SER B 1 518 ? -30.736 -22.134 75.439 1.00 15.41 539 SER B O 1
ATOM 10035 N N . SER B 1 519 ? -32.451 -20.821 74.812 1.00 15.52 540 SER B N 1
ATOM 10036 C CA . SER B 1 519 ? -32.540 -21.442 73.502 1.00 15.66 540 SER B CA 1
ATOM 10037 C C . SER B 1 519 ? -31.219 -21.309 72.766 1.00 15.91 540 SER B C 1
ATOM 10038 O O . SER B 1 519 ? -30.842 -22.182 71.982 1.00 16.25 540 SER B O 1
ATOM 10041 N N . TRP B 1 520 ? -30.519 -20.211 73.026 1.00 16.34 541 TRP B N 1
ATOM 10042 C CA . TRP B 1 520 ? -29.209 -19.955 72.430 1.00 17.17 541 TRP B CA 1
ATOM 10043 C C . TRP B 1 520 ? -28.261 -21.135 72.633 1.00 16.85 541 TRP B C 1
ATOM 10044 O O . TRP B 1 520 ? -27.522 -21.512 71.713 1.00 17.33 541 TRP B O 1
ATOM 10055 N N . HIS B 1 521 ? -28.273 -21.705 73.838 1.00 15.96 542 HIS B N 1
ATOM 10056 C CA . HIS B 1 521 ? -27.482 -22.902 74.138 1.00 15.62 542 HIS B CA 1
ATOM 10057 C C . HIS B 1 521 ? -28.156 -24.188 73.665 1.00 15.04 542 HIS B C 1
ATOM 10058 O O . HIS B 1 521 ? -27.527 -25.036 73.030 1.00 14.80 542 HIS B O 1
ATOM 10065 N N . TRP B 1 522 ? -29.428 -24.340 74.011 1.00 14.20 543 TRP B N 1
ATOM 10066 C CA . TRP B 1 522 ? -30.115 -25.615 73.847 1.00 13.73 543 TRP B CA 1
ATOM 10067 C C . TRP B 1 522 ? -30.416 -25.970 72.385 1.00 13.49 543 TRP B C 1
ATOM 10068 O O . TRP B 1 522 ? -30.677 -27.133 72.064 1.00 12.49 543 TRP B O 1
ATOM 10079 N N . THR B 1 523 ? -30.403 -24.962 71.508 1.00 12.50 544 THR B N 1
ATOM 10080 C CA . THR B 1 523 ? -30.594 -25.213 70.087 1.00 12.08 544 THR B CA 1
ATOM 10081 C C . THR B 1 523 ? -29.531 -26.200 69.542 1.00 11.77 544 THR B C 1
ATOM 10082 O O . THR B 1 523 ? -29.772 -26.924 68.579 1.00 10.69 544 THR B O 1
ATOM 10086 N N . TRP B 1 524 ? -28.384 -26.276 70.211 1.00 11.09 545 TRP B N 1
ATOM 10087 C CA . TRP B 1 524 ? -27.294 -27.131 69.735 1.00 11.49 545 TRP B CA 1
ATOM 10088 C C . TRP B 1 524 ? -27.345 -28.567 70.254 1.00 11.84 545 TRP B C 1
ATOM 10089 O O . TRP B 1 524 ? -26.482 -29.378 69.913 1.00 11.97 545 TRP B O 1
ATOM 10100 N N . SER B 1 525 ? -28.350 -28.887 71.067 1.00 11.44 546 SER B N 1
ATOM 10101 C CA . SER B 1 525 ? -28.366 -30.166 71.771 1.00 11.89 546 SER B CA 1
ATOM 10102 C C . SER B 1 525 ? -28.955 -31.272 70.890 1.00 11.53 546 SER B C 1
ATOM 10103 O O . SER B 1 525 ? -30.034 -31.810 71.162 1.00 11.54 546 SER B O 1
ATOM 10106 N N . VAL B 1 526 ? -28.235 -31.600 69.826 1.00 11.45 547 VAL B N 1
ATOM 10107 C CA . VAL B 1 526 ? -28.657 -32.647 68.915 1.00 11.52 547 VAL B CA 1
ATOM 10108 C C . VAL B 1 526 ? -27.402 -33.420 68.530 1.00 12.51 547 VAL B C 1
ATOM 10109 O O . VAL B 1 526 ? -26.974 -33.384 67.371 1.00 13.37 547 VAL B O 1
ATOM 10113 N N . PHE B 1 527 ? -26.808 -34.118 69.498 1.00 12.60 548 PHE B N 1
ATOM 10114 C CA . PHE B 1 527 ? -25.517 -34.771 69.252 1.00 13.67 548 PHE B CA 1
ATOM 10115 C C . PHE B 1 527 ? -25.653 -35.997 68.367 1.00 12.30 548 PHE B C 1
ATOM 10116 O O . PHE B 1 527 ? -24.707 -36.361 67.693 1.00 11.60 548 PHE B O 1
ATOM 10124 N N . HIS B 1 528 ? -26.816 -36.640 68.387 1.00 12.42 549 HIS B N 1
ATOM 10125 C CA . HIS B 1 528 ? -27.041 -37.792 67.520 1.00 12.31 549 HIS B CA 1
ATOM 10126 C C . HIS B 1 528 ? -27.372 -37.415 66.071 1.00 12.36 549 HIS B C 1
ATOM 10127 O O . HIS B 1 528 ? -27.442 -38.282 65.206 1.00 11.87 549 HIS B O 1
ATOM 10134 N N . ASP B 1 529 ? -27.550 -36.129 65.786 1.00 12.25 550 ASP B N 1
ATOM 10135 C CA . ASP B 1 529 ? -27.928 -35.743 64.422 1.00 11.44 550 ASP B CA 1
ATOM 10136 C C . ASP B 1 529 ? -27.460 -34.336 64.012 1.00 11.47 550 ASP B C 1
ATOM 10137 O O . ASP B 1 529 ? -28.278 -33.487 63.671 1.00 10.92 550 ASP B O 1
ATOM 10142 N N . PRO B 1 530 ? -26.137 -34.080 64.049 1.00 11.55 551 PRO B N 1
ATOM 10143 C CA . PRO B 1 530 ? -25.680 -32.772 63.587 1.00 11.53 551 PRO B CA 1
ATOM 10144 C C . PRO B 1 530 ? -26.176 -32.453 62.170 1.00 12.49 551 PRO B C 1
ATOM 10145 O O . PRO B 1 530 ? -26.597 -31.315 61.911 1.00 11.97 551 PRO B O 1
ATOM 10149 N N . GLU B 1 531 ? -26.153 -33.444 61.274 1.00 11.92 552 GLU B N 1
ATOM 10150 C CA . GLU B 1 531 ? -26.616 -33.226 59.898 1.00 12.39 552 GLU B CA 1
ATOM 10151 C C . GLU B 1 531 ? -28.064 -32.739 59.884 1.00 11.89 552 GLU B C 1
ATOM 10152 O O . GLU B 1 531 ? -28.392 -31.786 59.174 1.00 11.73 552 GLU B O 1
ATOM 10158 N N . GLY B 1 532 ? -28.917 -33.398 60.669 1.00 11.36 553 GLY B N 1
ATOM 10159 C CA . GLY B 1 532 ? -30.333 -33.039 60.752 1.00 11.58 553 GLY B CA 1
ATOM 10160 C C . GLY B 1 532 ? -30.511 -31.665 61.380 1.00 11.77 553 GLY B C 1
ATOM 10161 O O . GLY B 1 532 ? -31.399 -30.896 60.999 1.00 11.60 553 GLY B O 1
ATOM 10162 N N . LEU B 1 533 ? -29.666 -31.330 62.342 1.00 11.08 554 LEU B N 1
ATOM 10163 C CA . LEU B 1 533 ? -29.703 -29.959 62.857 1.00 12.03 554 LEU B CA 1
ATOM 10164 C C . LEU B 1 533 ? -29.324 -28.941 61.769 1.00 12.45 554 LEU B C 1
ATOM 10165 O O . LEU B 1 533 ? -29.978 -27.895 61.628 1.00 12.90 554 LEU B O 1
ATOM 10170 N N . SER B 1 534 ? -28.291 -29.236 60.981 1.00 13.44 555 SER B N 1
ATOM 10171 C CA . SER B 1 534 ? -27.881 -28.289 59.943 1.00 14.85 555 SER B CA 1
ATOM 10172 C C . SER B 1 534 ? -29.015 -28.132 58.934 1.00 15.47 555 SER B C 1
ATOM 10173 O O . SER B 1 534 ? -29.241 -27.042 58.413 1.00 15.45 555 SER B O 1
ATOM 10176 N N . GLU B 1 535 ? -29.736 -29.217 58.682 1.00 15.92 556 GLU B N 1
ATOM 10177 C CA . GLU B 1 535 ? -30.911 -29.143 57.808 1.00 16.87 556 GLU B CA 1
ATOM 10178 C C . GLU B 1 535 ? -31.906 -28.103 58.294 1.00 16.01 556 GLU B C 1
ATOM 10179 O O . GLU B 1 535 ? -32.369 -27.284 57.517 1.00 16.57 556 GLU B O 1
ATOM 10185 N N . LEU B 1 536 ? -32.254 -28.141 59.574 1.00 15.20 557 LEU B N 1
ATOM 10186 C CA . LEU B 1 536 ? -33.206 -27.175 60.124 1.00 14.06 557 LEU B CA 1
ATOM 10187 C C . LEU B 1 536 ? -32.680 -25.752 59.946 1.00 13.97 557 LEU B C 1
ATOM 10188 O O . LEU B 1 536 ? -33.436 -24.837 59.640 1.00 13.21 557 LEU B O 1
ATOM 10193 N N . MET B 1 537 ? -31.375 -25.579 60.159 1.00 12.82 558 MET B N 1
ATOM 10194 C CA . MET B 1 537 ? -30.724 -24.269 60.085 1.00 13.00 558 MET B CA 1
ATOM 10195 C C . MET B 1 537 ? -30.550 -23.740 58.660 1.00 13.31 558 MET B C 1
ATOM 10196 O O . MET B 1 537 ? -30.228 -22.563 58.470 1.00 13.68 558 MET B O 1
ATOM 10201 N N . GLY B 1 538 ? -30.731 -24.614 57.674 1.00 12.76 559 GLY B N 1
ATOM 10202 C CA . GLY B 1 538 ? -30.660 -24.204 56.277 1.00 13.04 559 GLY B CA 1
ATOM 10203 C C . GLY B 1 538 ? -29.468 -24.751 55.519 1.00 12.97 559 GLY B C 1
ATOM 10204 O O . GLY B 1 538 ? -29.276 -24.407 54.358 1.00 13.00 559 GLY B O 1
ATOM 10205 N N . GLY B 1 539 ? -28.666 -25.591 56.177 1.00 11.86 560 GLY B N 1
ATOM 10206 C CA . GLY B 1 539 ? -27.555 -26.263 55.525 1.00 11.35 560 GLY B CA 1
ATOM 10207 C C . GLY B 1 539 ? -26.249 -26.129 56.284 1.00 11.25 560 GLY B C 1
ATOM 10208 O O . GLY B 1 539 ? -26.191 -25.486 57.337 1.00 10.57 560 GLY B O 1
ATOM 10209 N N . HIS B 1 540 ? -25.199 -26.736 55.743 1.00 11.10 561 HIS B N 1
ATOM 10210 C CA . HIS B 1 540 ? -23.883 -26.668 56.347 1.00 12.13 561 HIS B CA 1
ATOM 10211 C C . HIS B 1 540 ? -23.402 -25.229 56.497 1.00 12.41 561 HIS B C 1
ATOM 10212 O O . HIS B 1 540 ? -22.914 -24.836 57.553 1.00 11.88 561 HIS B O 1
ATOM 10219 N N . GLU B 1 541 ? -23.548 -24.436 55.437 1.00 13.08 562 GLU B N 1
ATOM 10220 C CA . GLU B 1 541 ? -23.027 -23.066 55.469 1.00 14.09 562 GLU B CA 1
ATOM 10221 C C . GLU B 1 541 ? -23.665 -22.178 56.531 1.00 13.49 562 GLU B C 1
ATOM 10222 O O . GLU B 1 541 ? -22.965 -21.516 57.274 1.00 13.31 562 GLU B O 1
ATOM 10228 N N . PRO B 1 542 ? -24.996 -22.178 56.624 1.00 13.43 563 PRO B N 1
ATOM 10229 C CA . PRO B 1 542 ? -25.617 -21.419 57.696 1.00 13.41 563 PRO B CA 1
ATOM 10230 C C . PRO B 1 542 ? -25.190 -21.914 59.089 1.00 13.28 563 PRO B C 1
ATOM 10231 O O . PRO B 1 542 ? -24.967 -21.105 59.990 1.00 13.30 563 PRO B O 1
ATOM 10235 N N . MET B 1 543 ? -25.081 -23.226 59.285 1.00 13.18 564 MET B N 1
ATOM 10236 C CA . MET B 1 543 ? -24.628 -23.714 60.592 1.00 12.76 564 MET B CA 1
ATOM 10237 C C . MET B 1 543 ? -23.206 -23.242 60.894 1.00 12.57 564 MET B C 1
ATOM 10238 O O . MET B 1 543 ? -22.899 -22.830 62.019 1.00 12.76 564 MET B O 1
ATOM 10243 N N . ILE B 1 544 ? -22.334 -23.293 59.896 1.00 11.99 565 ILE B N 1
ATOM 10244 C CA . ILE B 1 544 ? -20.995 -22.729 60.046 1.00 12.30 565 ILE B CA 1
ATOM 10245 C C . ILE B 1 544 ? -21.060 -21.258 60.468 1.00 12.28 565 ILE B C 1
ATOM 10246 O O . ILE B 1 544 ? -20.393 -20.842 61.408 1.00 11.69 565 ILE B O 1
ATOM 10251 N N . ALA B 1 545 ? -21.890 -20.478 59.776 1.00 12.09 566 ALA B N 1
ATOM 10252 C CA . ALA B 1 545 ? -22.030 -19.055 60.069 1.00 12.72 566 ALA B CA 1
ATOM 10253 C C . ALA B 1 545 ? -22.432 -18.812 61.524 1.00 13.04 566 ALA B C 1
ATOM 10254 O O . ALA B 1 545 ? -21.884 -17.930 62.190 1.00 13.30 566 ALA B O 1
ATOM 10256 N N . ARG B 1 546 ? -23.362 -19.618 62.029 1.00 13.52 567 ARG B N 1
ATOM 10257 C CA . ARG B 1 546 ? -23.833 -19.491 63.415 1.00 13.69 567 ARG B CA 1
ATOM 10258 C C . ARG B 1 546 ? -22.799 -19.920 64.461 1.00 14.35 567 ARG B C 1
ATOM 10259 O O . ARG B 1 546 ? -22.642 -19.276 65.504 1.00 13.36 567 ARG B O 1
ATOM 10267 N N . LEU B 1 547 ? -22.079 -20.999 64.185 1.00 14.46 568 LEU B N 1
ATOM 10268 C CA . LEU B 1 547 ? -20.960 -21.352 65.046 1.00 15.35 568 LEU B CA 1
ATOM 10269 C C . LEU B 1 547 ? -19.940 -20.215 65.067 1.00 16.04 568 LEU B C 1
ATOM 10270 O O . LEU B 1 547 ? -19.486 -19.788 66.132 1.00 16.02 568 LEU B O 1
ATOM 10275 N N . ASP B 1 548 ? -19.572 -19.737 63.882 1.00 16.89 569 ASP B N 1
ATOM 10276 C CA . ASP B 1 548 ? -18.608 -18.648 63.760 1.00 18.31 569 ASP B CA 1
ATOM 10277 C C . ASP B 1 548 ? -18.985 -17.456 64.645 1.00 19.56 569 ASP B C 1
ATOM 10278 O O . ASP B 1 548 ? -18.114 -16.852 65.288 1.00 19.16 569 ASP B O 1
ATOM 10283 N N . SER B 1 549 ? -20.274 -17.119 64.680 1.00 20.82 570 SER B N 1
ATOM 10284 C CA . SER B 1 549 ? -20.719 -15.975 65.473 1.00 22.56 570 SER B CA 1
ATOM 10285 C C . SER B 1 549 ? -20.576 -16.261 66.969 1.00 23.27 570 SER B C 1
ATOM 10286 O O . SER B 1 549 ? -20.264 -15.355 67.750 1.00 23.03 570 SER B O 1
ATOM 10289 N N . MET B 1 550 ? -20.788 -17.517 67.368 1.00 23.61 571 MET B N 1
ATOM 10290 C CA . MET B 1 550 ? -20.581 -17.908 68.762 1.00 24.53 571 MET B CA 1
ATOM 10291 C C . MET B 1 550 ? -19.127 -17.769 69.188 1.00 24.21 571 MET B C 1
ATOM 10292 O O . MET B 1 550 ? -18.840 -17.407 70.330 1.00 24.40 571 MET B O 1
ATOM 10297 N N . PHE B 1 551 ? -18.204 -18.064 68.278 1.00 24.00 572 PHE B N 1
ATOM 10298 C CA . PHE B 1 551 ? -16.786 -18.061 68.627 1.00 24.19 572 PHE B CA 1
ATOM 10299 C C . PHE B 1 551 ? -16.028 -16.851 68.062 1.00 25.07 572 PHE B C 1
ATOM 10300 O O . PHE B 1 551 ? -14.803 -16.784 68.162 1.00 25.14 572 PHE B O 1
ATOM 10308 N N . VAL B 1 552 ? -16.754 -15.889 67.494 1.00 25.57 573 VAL B N 1
ATOM 10309 C CA . VAL B 1 552 ? -16.124 -14.745 66.830 1.00 26.39 573 VAL B CA 1
ATOM 10310 C C . VAL B 1 552 ? -15.230 -13.969 67.780 1.00 26.83 573 VAL B C 1
ATOM 10311 O O . VAL B 1 552 ? -15.602 -13.752 68.932 1.00 27.03 573 VAL B O 1
ATOM 10313 N N . ALA B 1 553 ? -14.056 -13.555 67.299 1.00 27.29 574 ALA B N 1
ATOM 10314 C CA . ALA B 1 553 ? -13.185 -12.679 68.078 1.00 27.59 574 ALA B CA 1
ATOM 10315 C C . ALA B 1 553 ? -13.869 -11.311 68.175 1.00 27.56 574 ALA B C 1
ATOM 10316 O O . ALA B 1 553 ? -14.671 -10.958 67.314 1.00 27.79 574 ALA B O 1
ATOM 10318 N N . PRO B 1 554 ? -13.571 -10.546 69.230 1.00 27.52 575 PRO B N 1
ATOM 10319 C CA . PRO B 1 554 ? -14.328 -9.320 69.471 1.00 27.18 575 PRO B CA 1
ATOM 10320 C C . PRO B 1 554 ? -14.006 -8.225 68.469 1.00 26.51 575 PRO B C 1
ATOM 10321 O O . PRO B 1 554 ? -12.916 -8.202 67.896 1.00 26.24 575 PRO B O 1
ATOM 10325 N N . ASN B 1 555 ? -14.963 -7.324 68.277 1.00 25.74 576 ASN B N 1
ATOM 10326 C CA . ASN B 1 555 ? -14.790 -6.179 67.397 1.00 24.83 576 ASN B CA 1
ATOM 10327 C C . ASN B 1 555 ? -14.010 -5.069 68.090 1.00 24.56 576 ASN B C 1
ATOM 10328 O O . ASN B 1 555 ? -14.425 -4.571 69.145 1.00 25.33 576 ASN B O 1
ATOM 10333 N N . THR B 1 556 ? -12.886 -4.677 67.501 1.00 23.95 577 THR B N 1
ATOM 10334 C CA . THR B 1 556 ? -12.051 -3.628 68.091 1.00 23.87 577 THR B CA 1
ATOM 10335 C C . THR B 1 556 ? -12.067 -2.316 67.302 1.00 23.88 577 THR B C 1
ATOM 10336 O O . THR B 1 556 ? -11.302 -1.389 67.616 1.00 24.00 577 THR B O 1
ATOM 10340 N N . TYR B 1 557 ? -12.926 -2.250 66.285 1.00 23.70 578 TYR B N 1
ATOM 10341 C CA . TYR B 1 557 ? -13.097 -1.043 65.472 1.00 24.27 578 TYR B CA 1
ATOM 10342 C C . TYR B 1 557 ? -11.749 -0.526 64.970 1.00 24.60 578 TYR B C 1
ATOM 10343 O O . TYR B 1 557 ? -11.003 -1.280 64.356 1.00 23.64 578 TYR B O 1
ATOM 10352 N N . ASN B 1 558 ? -11.422 0.737 65.242 1.00 25.66 579 ASN B N 1
ATOM 10353 C CA . ASN B 1 558 ? -10.094 1.270 64.893 1.00 27.19 579 ASN B CA 1
ATOM 10354 C C . ASN B 1 558 ? -9.110 1.351 66.070 1.00 29.39 579 ASN B C 1
ATOM 10355 O O . ASN B 1 558 ? -8.040 1.948 65.951 1.00 29.25 579 ASN B O 1
ATOM 10360 N N . TYR B 1 559 ? -9.471 0.756 67.199 1.00 31.70 580 TYR B N 1
ATOM 10361 C CA . TYR B 1 559 ? -8.665 0.872 68.413 1.00 34.35 580 TYR B CA 1
ATOM 10362 C C . TYR B 1 559 ? -7.402 0.013 68.377 1.00 36.31 580 TYR B C 1
ATOM 10363 O O . TYR B 1 559 ? -6.529 0.149 69.235 1.00 36.81 580 TYR B O 1
ATOM 10372 N N . GLY B 1 560 ? -7.295 -0.846 67.364 1.00 38.68 581 GLY B N 1
ATOM 10373 C CA . GLY B 1 560 ? -6.105 -1.688 67.170 1.00 41.57 581 GLY B CA 1
ATOM 10374 C C . GLY B 1 560 ? -4.803 -0.907 67.083 1.00 43.59 581 GLY B C 1
ATOM 10375 O O . GLY B 1 560 ? -3.761 -1.364 67.565 1.00 43.97 581 GLY B O 1
ATOM 10376 N N . THR B 1 561 ? -4.856 0.275 66.471 1.00 45.55 582 THR B N 1
ATOM 10377 C CA . THR B 1 561 ? -3.680 1.143 66.371 1.00 47.39 582 THR B CA 1
ATOM 10378 C C . THR B 1 561 ? -3.136 1.511 67.761 1.00 48.72 582 THR B C 1
ATOM 10379 O O . THR B 1 561 ? -2.011 1.147 68.114 1.00 48.81 582 THR B O 1
ATOM 10381 N N . TYR B 1 562 ? -3.948 2.216 68.549 1.00 50.31 583 TYR B N 1
ATOM 10382 C CA . TYR B 1 562 ? -3.552 2.638 69.897 1.00 51.50 583 TYR B CA 1
ATOM 10383 C C . TYR B 1 562 ? -3.455 1.454 70.870 1.00 52.51 583 TYR B C 1
ATOM 10384 O O . TYR B 1 562 ? -4.407 1.151 71.595 1.00 52.70 583 TYR B O 1
ATOM 10386 N N . GLY B 1 563 ? -2.301 0.790 70.878 1.00 53.42 584 GLY B N 1
ATOM 10387 C CA . GLY B 1 563 ? -2.076 -0.349 71.762 1.00 54.27 584 GLY B CA 1
ATOM 10388 C C . GLY B 1 563 ? -2.086 -1.693 71.053 1.00 55.03 584 GLY B C 1
ATOM 10389 O O . GLY B 1 563 ? -1.974 -1.771 69.824 1.00 55.03 584 GLY B O 1
ATOM 10390 N N . PHE B 1 564 ? -2.229 -2.756 71.843 1.00 55.60 585 PHE B N 1
ATOM 10391 C CA . PHE B 1 564 ? -2.197 -4.128 71.336 1.00 55.97 585 PHE B CA 1
ATOM 10392 C C . PHE B 1 564 ? -1.246 -4.967 72.191 1.00 56.30 585 PHE B C 1
ATOM 10393 O O . PHE B 1 564 ? -0.133 -4.529 72.500 1.00 56.54 585 PHE B O 1
ATOM 10395 N N . VAL B 1 565 ? -1.681 -6.168 72.570 1.00 56.37 586 VAL B N 1
ATOM 10396 C CA . VAL B 1 565 ? -2.981 -6.687 72.157 1.00 56.32 586 VAL B CA 1
ATOM 10397 C C . VAL B 1 565 ? -4.138 -6.058 72.936 1.00 56.30 586 VAL B C 1
ATOM 10398 O O . VAL B 1 565 ? -4.484 -6.482 74.044 1.00 56.17 586 VAL B O 1
ATOM 10400 N N . ILE B 1 566 ? -4.712 -5.020 72.341 1.00 56.22 587 ILE B N 1
ATOM 10401 C CA . ILE B 1 566 ? -5.973 -4.477 72.789 1.00 56.07 587 ILE B CA 1
ATOM 10402 C C . ILE B 1 566 ? -7.027 -5.498 72.367 1.00 55.96 587 ILE B C 1
ATOM 10403 O O . ILE B 1 566 ? -8.146 -5.520 72.885 1.00 55.91 587 ILE B O 1
ATOM 10408 N N . HIS B 1 567 ? -6.645 -6.350 71.417 1.00 55.88 588 HIS B N 1
ATOM 10409 C CA . HIS B 1 567 ? -7.502 -7.448 70.966 1.00 55.88 588 HIS B CA 1
ATOM 10410 C C . HIS B 1 567 ? -7.691 -8.490 72.070 1.00 55.81 588 HIS B C 1
ATOM 10411 O O . HIS B 1 567 ? -8.762 -9.092 72.188 1.00 55.65 588 HIS B O 1
ATOM 10413 N N . GLU B 1 568 ? -6.642 -8.704 72.864 1.00 55.90 589 GLU B N 1
ATOM 10414 C CA . GLU B 1 568 ? -6.705 -9.618 74.007 1.00 55.92 589 GLU B CA 1
ATOM 10415 C C . GLU B 1 568 ? -7.652 -9.062 75.070 1.00 55.97 589 GLU B C 1
ATOM 10416 O O . GLU B 1 568 ? -8.578 -9.746 75.508 1.00 55.97 589 GLU B O 1
ATOM 10418 N N . ILE B 1 569 ? -7.426 -7.814 75.470 1.00 56.03 590 ILE B N 1
ATOM 10419 C CA . ILE B 1 569 ? -8.312 -7.157 76.422 1.00 56.08 590 ILE B CA 1
ATOM 10420 C C . ILE B 1 569 ? -9.752 -7.257 75.924 1.00 56.06 590 ILE B C 1
ATOM 10421 O O . ILE B 1 569 ? -10.667 -7.573 76.686 1.00 56.12 590 ILE B O 1
ATOM 10423 N N . ALA B 1 570 ? -9.941 -6.997 74.635 1.00 55.99 591 ALA B N 1
ATOM 10424 C CA . ALA B 1 570 ? -11.269 -7.015 74.045 1.00 55.98 591 ALA B CA 1
ATOM 10425 C C . ALA B 1 570 ? -11.887 -8.406 74.126 1.00 56.13 591 ALA B C 1
ATOM 10426 O O . ALA B 1 570 ? -13.112 -8.545 74.159 1.00 56.07 591 ALA B O 1
ATOM 10428 N N . GLU B 1 571 ? -11.042 -9.435 74.144 1.00 56.22 592 GLU B N 1
ATOM 10429 C CA . GLU B 1 571 ? -11.528 -10.817 74.186 1.00 56.35 592 GLU B CA 1
ATOM 10430 C C . GLU B 1 571 ? -12.204 -11.096 75.525 1.00 56.42 592 GLU B C 1
ATOM 10431 O O . GLU B 1 571 ? -13.243 -11.754 75.590 1.00 56.22 592 GLU B O 1
ATOM 10433 N N . MET B 1 572 ? -11.599 -10.572 76.585 1.00 56.70 593 MET B N 1
ATOM 10434 C CA . MET B 1 572 ? -12.094 -10.712 77.948 1.00 57.04 593 MET B CA 1
ATOM 10435 C C . MET B 1 572 ? -13.491 -10.104 78.097 1.00 57.12 593 MET B C 1
ATOM 10436 O O . MET B 1 572 ? -14.339 -10.635 78.813 1.00 57.02 593 MET B O 1
ATOM 10441 N N . VAL B 1 573 ? -13.721 -8.987 77.414 1.00 57.41 594 VAL B N 1
ATOM 10442 C CA . VAL B 1 573 ? -15.037 -8.349 77.400 1.00 57.72 594 VAL B CA 1
ATOM 10443 C C . VAL B 1 573 ? -16.092 -9.261 76.761 1.00 58.01 594 VAL B C 1
ATOM 10444 O O . VAL B 1 573 ? -17.179 -9.456 77.317 1.00 58.02 594 VAL B O 1
ATOM 10448 N N . ALA B 1 574 ? -15.763 -9.816 75.595 1.00 58.21 595 ALA B N 1
ATOM 10449 C CA . ALA B 1 574 ? -16.656 -10.738 74.887 1.00 58.46 595 ALA B CA 1
ATOM 10450 C C . ALA B 1 574 ? -17.036 -11.945 75.749 1.00 58.59 595 ALA B C 1
ATOM 10451 O O . ALA B 1 574 ? -18.158 -12.452 75.665 1.00 58.56 595 ALA B O 1
ATOM 10453 N N . LEU B 1 575 ? -16.093 -12.396 76.574 1.00 58.79 596 LEU B N 1
ATOM 10454 C CA . LEU B 1 575 ? -16.326 -13.512 77.487 1.00 58.96 596 LEU B CA 1
ATOM 10455 C C . LEU B 1 575 ? -17.182 -13.098 78.688 1.00 59.07 596 LEU B C 1
ATOM 10456 O O . LEU B 1 575 ? -18.049 -13.859 79.136 1.00 59.09 596 LEU B O 1
ATOM 10461 N N . ASN B 1 576 ? -16.936 -11.891 79.196 1.00 59.11 597 ASN B N 1
ATOM 10462 C CA . ASN B 1 576 ? -17.809 -11.279 80.198 1.00 59.15 597 ASN B CA 1
ATOM 10463 C C . ASN B 1 576 ? -19.254 -11.199 79.693 1.00 59.09 597 ASN B C 1
ATOM 10464 O O . ASN B 1 576 ? -20.193 -11.481 80.439 1.00 59.13 597 ASN B O 1
ATOM 10466 N N . MET B 1 577 ? -19.418 -10.819 78.424 1.00 58.96 598 MET B N 1
ATOM 10467 C CA . MET B 1 577 ? -20.731 -10.774 77.774 1.00 58.70 598 MET B CA 1
ATOM 10468 C C . MET B 1 577 ? -21.339 -12.175 77.642 1.00 58.54 598 MET B C 1
ATOM 10469 O O . MET B 1 577 ? -22.527 -12.371 77.890 1.00 58.63 598 MET B O 1
ATOM 10471 N N . GLY B 1 578 ? -20.517 -13.145 77.250 1.00 58.28 599 GLY B N 1
ATOM 10472 C CA . GLY B 1 578 ? -20.921 -14.553 77.273 1.00 57.81 599 GLY B CA 1
ATOM 10473 C C . GLY B 1 578 ? -21.494 -15.144 75.993 1.00 57.34 599 GLY B C 1
ATOM 10474 O O . GLY B 1 578 ? -22.409 -15.971 76.047 1.00 57.45 599 GLY B O 1
ATOM 10475 N N . GLN B 1 579 ? -20.954 -14.739 74.843 1.00 56.74 600 GLN B N 1
ATOM 10476 C CA . GLN B 1 579 ? -21.383 -15.281 73.546 1.00 55.98 600 GLN B CA 1
ATOM 10477 C C . GLN B 1 579 ? -21.263 -16.814 73.493 1.00 55.35 600 GLN B C 1
ATOM 10478 O O . GLN B 1 579 ? -22.217 -17.513 73.126 1.00 55.53 600 GLN B O 1
ATOM 10480 N N . TYR B 1 580 ? -20.095 -17.334 73.866 1.00 54.24 601 TYR B N 1
ATOM 10481 C CA . TYR B 1 580 ? -19.906 -18.782 73.974 1.00 53.04 601 TYR B CA 1
ATOM 10482 C C . TYR B 1 580 ? -19.815 -19.194 75.444 1.00 52.02 601 TYR B C 1
ATOM 10483 O O . TYR B 1 580 ? -18.817 -18.921 76.116 1.00 51.98 601 TYR B O 1
ATOM 10485 N N . ALA B 1 581 ? -20.865 -19.849 75.934 1.00 50.54 602 ALA B N 1
ATOM 10486 C CA . ALA B 1 581 ? -20.961 -20.221 77.345 1.00 48.95 602 ALA B CA 1
ATOM 10487 C C . ALA B 1 581 ? -20.260 -21.554 77.646 1.00 47.81 602 ALA B C 1
ATOM 10488 O O . ALA B 1 581 ? -20.912 -22.589 77.824 1.00 47.54 602 ALA B O 1
ATOM 10490 N N . HIS B 1 582 ? -18.931 -21.517 77.709 1.00 46.10 603 HIS B N 1
ATOM 10491 C CA . HIS B 1 582 ? -18.140 -22.725 77.916 1.00 44.61 603 HIS B CA 1
ATOM 10492 C C . HIS B 1 582 ? -18.532 -23.436 79.210 1.00 43.40 603 HIS B C 1
ATOM 10493 O O . HIS B 1 582 ? -18.726 -22.798 80.249 1.00 43.17 603 HIS B O 1
ATOM 10495 N N . GLY B 1 583 ? -18.638 -24.760 79.142 1.00 41.81 604 GLY B N 1
ATOM 10496 C CA . GLY B 1 583 ? -19.040 -25.549 80.305 1.00 39.69 604 GLY B CA 1
ATOM 10497 C C . GLY B 1 583 ? -20.546 -25.731 80.334 1.00 37.92 604 GLY B C 1
ATOM 10498 O O . GLY B 1 583 ? -21.053 -26.731 80.847 1.00 37.94 604 GLY B O 1
ATOM 10499 N N . ASN B 1 584 ? -21.268 -24.761 79.782 1.00 35.86 605 ASN B N 1
ATOM 10500 C CA . ASN B 1 584 ? -22.702 -24.919 79.632 1.00 33.90 605 ASN B CA 1
ATOM 10501 C C . ASN B 1 584 ? -22.952 -26.227 78.872 1.00 32.17 605 ASN B C 1
ATOM 10502 O O . ASN B 1 584 ? -22.485 -26.398 77.742 1.00 31.62 605 ASN B O 1
ATOM 10507 N N . GLN B 1 585 ? -23.655 -27.155 79.517 1.00 30.31 606 GLN B N 1
ATOM 10508 C CA . GLN B 1 585 ? -23.741 -28.550 79.056 1.00 28.52 606 GLN B CA 1
ATOM 10509 C C . GLN B 1 585 ? -24.201 -28.747 77.611 1.00 26.88 606 GLN B C 1
ATOM 10510 O O . GLN B 1 585 ? -23.521 -29.425 76.847 1.00 26.16 606 GLN B O 1
ATOM 10512 N N . PRO B 1 586 ? -25.358 -28.168 77.232 1.00 25.63 607 PRO B N 1
ATOM 10513 C CA . PRO B 1 586 ? -25.863 -28.447 75.891 1.00 24.58 607 PRO B CA 1
ATOM 10514 C C . PRO B 1 586 ? -25.000 -27.926 74.731 1.00 23.85 607 PRO B C 1
ATOM 10515 O O . PRO B 1 586 ? -25.292 -28.253 73.580 1.00 23.46 607 PRO B O 1
ATOM 10519 N N . VAL B 1 587 ? -23.969 -27.121 75.021 1.00 22.62 608 VAL B N 1
ATOM 10520 C CA . VAL B 1 587 ? -23.063 -26.613 73.974 1.00 21.92 608 VAL B CA 1
ATOM 10521 C C . VAL B 1 587 ? -21.603 -27.048 74.146 1.00 21.63 608 VAL B C 1
ATOM 10522 O O . VAL B 1 587 ? -20.734 -26.589 73.397 1.00 21.32 608 VAL B O 1
ATOM 10526 N N . GLN B 1 588 ? -21.335 -27.918 75.117 1.00 20.67 609 GLN B N 1
ATOM 10527 C CA . GLN B 1 588 ? -19.978 -28.427 75.328 1.00 20.65 609 GLN B CA 1
ATOM 10528 C C . GLN B 1 588 ? -19.368 -29.013 74.050 1.00 19.39 609 GLN B C 1
ATOM 10529 O O . GLN B 1 588 ? -18.170 -28.855 73.803 1.00 19.23 609 GLN B O 1
ATOM 10535 N N . HIS B 1 589 ? -20.190 -29.695 73.252 1.00 17.36 610 HIS B N 1
ATOM 10536 C CA . HIS B 1 589 ? -19.714 -30.383 72.050 1.00 16.07 610 HIS B CA 1
ATOM 10537 C C . HIS B 1 589 ? -19.615 -29.455 70.840 1.00 15.04 610 HIS B C 1
ATOM 10538 O O . HIS B 1 589 ? -19.072 -29.844 69.804 1.00 14.10 610 HIS B O 1
ATOM 10545 N N . ALA B 1 590 ? -20.156 -28.240 70.952 1.00 13.78 611 ALA B N 1
ATOM 10546 C CA . ALA B 1 590 ? -20.433 -27.430 69.756 1.00 13.13 611 ALA B CA 1
ATOM 10547 C C . ALA B 1 590 ? -19.193 -27.123 68.905 1.00 12.83 611 ALA B C 1
ATOM 10548 O O . ALA B 1 590 ? -19.285 -27.045 67.684 1.00 11.77 611 ALA B O 1
ATOM 10550 N N . ILE B 1 591 ? -18.040 -26.948 69.547 1.00 12.21 612 ILE B N 1
ATOM 10551 C CA . ILE B 1 591 ? -16.826 -26.592 68.805 1.00 13.06 612 ILE B CA 1
ATOM 10552 C C . ILE B 1 591 ? -16.424 -27.704 67.839 1.00 11.99 612 ILE B C 1
ATOM 10553 O O . ILE B 1 591 ? -15.770 -27.445 66.812 1.00 12.60 612 ILE B O 1
ATOM 10558 N N . TYR B 1 592 ? -16.800 -28.940 68.169 1.00 10.84 613 TYR B N 1
ATOM 10559 C CA . TYR B 1 592 ? -16.496 -30.096 67.319 1.00 9.72 613 TYR B CA 1
ATOM 10560 C C . TYR B 1 592 ? -17.423 -30.205 66.116 1.00 9.91 613 TYR B C 1
ATOM 10561 O O . TYR B 1 592 ? -17.158 -30.996 65.223 1.00 9.27 613 TYR B O 1
ATOM 10570 N N . LEU B 1 593 ? -18.498 -29.416 66.084 1.00 9.83 614 LEU B N 1
ATOM 10571 C CA . LEU B 1 593 ? -19.474 -29.544 64.981 1.00 9.70 614 LEU B CA 1
ATOM 10572 C C . LEU B 1 593 ? -18.928 -29.204 63.579 1.00 10.04 614 LEU B C 1
ATOM 10573 O O . LEU B 1 593 ? -19.425 -29.714 62.566 1.00 9.77 614 LEU B O 1
ATOM 10578 N N . TYR B 1 594 ? -17.921 -28.338 63.512 1.00 10.43 615 TYR B N 1
ATOM 10579 C CA . TYR B 1 594 ? -17.302 -28.009 62.225 1.00 10.53 615 TYR B CA 1
ATOM 10580 C C . TYR B 1 594 ? -16.777 -29.274 61.507 1.00 10.54 615 TYR B C 1
ATOM 10581 O O . TYR B 1 594 ? -16.724 -29.324 60.270 1.00 10.77 615 TYR B O 1
ATOM 10590 N N . ASP B 1 595 ? -16.379 -30.283 62.286 1.00 10.54 616 ASP B N 1
ATOM 10591 C CA . ASP B 1 595 ? -15.978 -31.603 61.763 1.00 10.35 616 ASP B CA 1
ATOM 10592 C C . ASP B 1 595 ? -17.068 -32.278 60.912 1.00 10.59 616 ASP B C 1
ATOM 10593 O O . ASP B 1 595 ? -16.777 -33.115 60.038 1.00 10.31 616 ASP B O 1
ATOM 10598 N N . TYR B 1 596 ? -18.324 -31.947 61.202 1.00 11.01 617 TYR B N 1
ATOM 10599 C CA . TYR B 1 596 ? -19.469 -32.611 60.575 1.00 10.94 617 TYR B CA 1
ATOM 10600 C C . TYR B 1 596 ? -19.952 -31.887 59.324 1.00 11.56 617 TYR B C 1
ATOM 10601 O O . TYR B 1 596 ? -20.761 -32.435 58.565 1.00 10.89 617 TYR B O 1
ATOM 10610 N N . ILE B 1 597 ? -19.456 -30.663 59.105 1.00 11.69 618 ILE B N 1
ATOM 10611 C CA . ILE B 1 597 ? -20.037 -29.783 58.088 1.00 11.86 618 ILE B CA 1
ATOM 10612 C C . ILE B 1 597 ? -18.989 -29.178 57.162 1.00 11.95 618 ILE B C 1
ATOM 10613 O O . ILE B 1 597 ? -19.261 -28.194 56.487 1.00 12.09 618 ILE B O 1
ATOM 10618 N N . GLY B 1 598 ? -17.783 -29.747 57.163 1.00 11.94 619 GLY B N 1
ATOM 10619 C CA . GLY B 1 598 ? -16.795 -29.454 56.120 1.00 12.01 619 GLY B CA 1
ATOM 10620 C C . GLY B 1 598 ? -15.642 -28.515 56.449 1.00 12.16 619 GLY B C 1
ATOM 10621 O O . GLY B 1 598 ? -14.833 -28.192 55.565 1.00 12.26 619 GLY B O 1
ATOM 10622 N N . GLN B 1 599 ? -15.541 -28.059 57.696 1.00 12.07 620 GLN B N 1
ATOM 10623 C CA . GLN B 1 599 ? -14.463 -27.118 58.032 1.00 12.07 620 GLN B CA 1
ATOM 10624 C C . GLN B 1 599 ? -13.725 -27.438 59.331 1.00 11.86 620 GLN B C 1
ATOM 10625 O O . GLN B 1 599 ? -13.715 -26.636 60.261 1.00 12.16 620 GLN B O 1
ATOM 10631 N N . PRO B 1 600 ? -13.061 -28.600 59.373 1.00 11.63 621 PRO B N 1
ATOM 10632 C CA . PRO B 1 600 ? -12.384 -29.060 60.591 1.00 11.40 621 PRO B CA 1
ATOM 10633 C C . PRO B 1 600 ? -11.341 -28.064 61.106 1.00 11.37 621 PRO B C 1
ATOM 10634 O O . PRO B 1 600 ? -11.072 -28.037 62.308 1.00 10.42 621 PRO B O 1
ATOM 10638 N N . TRP B 1 601 ? -10.770 -27.248 60.215 1.00 11.30 622 TRP B N 1
ATOM 10639 C CA . TRP B 1 601 ? -9.733 -26.302 60.646 1.00 11.86 622 TRP B CA 1
ATOM 10640 C C . TRP B 1 601 ? -10.283 -25.316 61.665 1.00 11.79 622 TRP B C 1
ATOM 10641 O O . TRP B 1 601 ? -9.547 -24.805 62.525 1.00 11.55 622 TRP B O 1
ATOM 10652 N N . LYS B 1 602 ? -11.581 -25.056 61.590 1.00 11.70 623 LYS B N 1
ATOM 10653 C CA . LYS B 1 602 ? -12.192 -24.153 62.551 1.00 11.28 623 LYS B CA 1
ATOM 10654 C C . LYS B 1 602 ? -12.329 -24.829 63.910 1.00 11.51 623 LYS B C 1
ATOM 10655 O O . LYS B 1 602 ? -12.085 -24.203 64.935 1.00 11.13 623 LYS B O 1
ATOM 10661 N N . THR B 1 603 ? -12.714 -26.110 63.925 1.00 11.02 624 THR B N 1
ATOM 10662 C CA . THR B 1 603 ? -12.641 -26.874 65.171 1.00 10.68 624 THR B CA 1
ATOM 10663 C C . THR B 1 603 ? -11.235 -26.758 65.770 1.00 10.85 624 THR B C 1
ATOM 10664 O O . THR B 1 603 ? -11.054 -26.453 66.959 1.00 10.58 624 THR B O 1
ATOM 10668 N N . GLN B 1 604 ? -10.234 -26.967 64.933 1.00 10.49 625 GLN B N 1
ATOM 10669 C CA . GLN B 1 604 ? -8.866 -26.985 65.414 1.00 10.48 625 GLN B CA 1
ATOM 10670 C C . GLN B 1 604 ? -8.468 -25.664 66.071 1.00 11.18 625 GLN B C 1
ATOM 10671 O O . GLN B 1 604 ? -7.943 -25.646 67.188 1.00 11.59 625 GLN B O 1
ATOM 10677 N N . TYR B 1 605 ? -8.714 -24.558 65.375 1.00 11.53 626 TYR B N 1
ATOM 10678 C CA . TYR B 1 605 ? -8.333 -23.241 65.880 1.00 12.79 626 TYR B CA 1
ATOM 10679 C C . TYR B 1 605 ? -9.054 -22.905 67.179 1.00 12.63 626 TYR B C 1
ATOM 10680 O O . TYR B 1 605 ? -8.445 -22.475 68.161 1.00 12.45 626 TYR B O 1
ATOM 10689 N N . HIS B 1 606 ? -10.366 -23.075 67.171 1.00 12.59 627 HIS B N 1
ATOM 10690 C CA . HIS B 1 606 ? -11.169 -22.676 68.331 1.00 12.82 627 HIS B CA 1
ATOM 10691 C C . HIS B 1 606 ? -10.971 -23.535 69.565 1.00 13.10 627 HIS B C 1
ATOM 10692 O O . HIS B 1 606 ? -10.960 -23.010 70.682 1.00 13.07 627 HIS B O 1
ATOM 10699 N N . LEU B 1 607 ? -10.825 -24.849 69.390 1.00 13.00 628 LEU B N 1
ATOM 10700 C CA . LEU B 1 607 ? -10.537 -25.720 70.530 1.00 13.21 628 LEU B CA 1
ATOM 10701 C C . LEU B 1 607 ? -9.258 -25.300 71.215 1.00 12.72 628 LEU B C 1
ATOM 10702 O O . LEU B 1 607 ? -9.180 -25.227 72.448 1.00 12.70 628 LEU B O 1
ATOM 10707 N N . ARG B 1 608 ? -8.232 -25.042 70.420 1.00 12.00 629 ARG B N 1
ATOM 10708 C CA . ARG B 1 608 ? -6.945 -24.697 70.999 1.00 11.54 629 ARG B CA 1
ATOM 10709 C C . ARG B 1 608 ? -7.019 -23.348 71.709 1.00 11.58 629 ARG B C 1
ATOM 10710 O O . ARG B 1 608 ? -6.401 -23.153 72.746 1.00 11.54 629 ARG B O 1
ATOM 10718 N N . ASN B 1 609 ? -7.777 -22.417 71.158 1.00 11.80 630 ASN B N 1
ATOM 10719 C CA A ASN B 1 609 ? -8.009 -21.140 71.824 0.50 12.15 630 ASN B CA 1
ATOM 10720 C CA B ASN B 1 609 ? -8.002 -21.145 71.839 0.50 12.34 630 ASN B CA 1
ATOM 10721 C C . ASN B 1 609 ? -8.689 -21.320 73.188 1.00 12.14 630 ASN B C 1
ATOM 10722 O O . ASN B 1 609 ? -8.289 -20.711 74.178 1.00 12.13 630 ASN B O 1
ATOM 10731 N N . VAL B 1 610 ? -9.726 -22.153 73.227 1.00 12.27 631 VAL B N 1
ATOM 10732 C CA . VAL B 1 610 ? -10.452 -22.428 74.467 1.00 13.15 631 VAL B CA 1
ATOM 10733 C C . VAL B 1 610 ? -9.543 -23.077 75.503 1.00 13.41 631 VAL B C 1
ATOM 10734 O O . VAL B 1 610 ? -9.527 -22.699 76.683 1.00 13.11 631 VAL B O 1
ATOM 10738 N N . MET B 1 611 ? -8.767 -24.060 75.070 1.00 13.11 632 MET B N 1
ATOM 10739 C CA . MET B 1 611 ? -7.894 -24.724 76.020 1.00 13.58 632 MET B CA 1
ATOM 10740 C C . MET B 1 611 ? -6.856 -23.766 76.616 1.00 13.72 632 MET B C 1
ATOM 10741 O O . MET B 1 611 ? -6.541 -23.845 77.796 1.00 13.59 632 MET B O 1
ATOM 10746 N N . ASP B 1 612 ? -6.366 -22.829 75.814 1.00 14.33 633 ASP B N 1
ATOM 10747 C CA . ASP B 1 612 ? -5.384 -21.861 76.284 1.00 14.63 633 ASP B CA 1
ATOM 10748 C C . ASP B 1 612 ? -6.020 -20.829 77.227 1.00 15.17 633 ASP B C 1
ATOM 10749 O O . ASP B 1 612 ? -5.384 -20.372 78.169 1.00 15.57 633 ASP B O 1
ATOM 10754 N N . LYS B 1 613 ? -7.264 -20.437 76.966 1.00 14.52 634 LYS B N 1
ATOM 10755 C CA . LYS B 1 613 ? -7.798 -19.246 77.611 1.00 15.33 634 LYS B CA 1
ATOM 10756 C C . LYS B 1 613 ? -8.794 -19.476 78.736 1.00 14.88 634 LYS B C 1
ATOM 10757 O O . LYS B 1 613 ? -8.976 -18.609 79.586 1.00 15.24 634 LYS B O 1
ATOM 10763 N N . LEU B 1 614 ? -9.440 -20.632 78.739 1.00 13.92 635 LEU B N 1
ATOM 10764 C CA . LEU B 1 614 ? -10.529 -20.873 79.681 1.00 14.66 635 LEU B CA 1
ATOM 10765 C C . LEU B 1 614 ? -10.135 -21.855 80.809 1.00 14.88 635 LEU B C 1
ATOM 10766 O O . LEU B 1 614 ? -10.951 -22.202 81.659 1.00 14.32 635 LEU B O 1
ATOM 10771 N N . TYR B 1 615 ? -8.865 -22.257 80.837 1.00 14.89 636 TYR B N 1
ATOM 10772 C CA . TYR B 1 615 ? -8.380 -23.193 81.852 1.00 15.06 636 TYR B CA 1
ATOM 10773 C C . TYR B 1 615 ? -7.038 -22.755 82.357 1.00 15.20 636 TYR B C 1
ATOM 10774 O O . TYR B 1 615 ? -6.209 -22.264 81.588 1.00 15.81 636 TYR B O 1
ATOM 10783 N N . ASN B 1 616 ? -6.818 -22.900 83.657 1.00 14.73 637 ASN B N 1
ATOM 10784 C CA . ASN B 1 616 ? -5.451 -22.873 84.182 1.00 13.77 637 ASN B CA 1
ATOM 10785 C C . ASN B 1 616 ? -5.405 -23.736 85.435 1.00 13.05 637 ASN B C 1
ATOM 10786 O O . ASN B 1 616 ? -6.446 -24.205 85.901 1.00 12.74 637 ASN B O 1
ATOM 10791 N N . SER B 1 617 ? -4.211 -23.983 85.957 1.00 11.82 638 SER B N 1
ATOM 10792 C CA . SER B 1 617 ? -4.066 -24.962 87.025 1.00 10.68 638 SER B CA 1
ATOM 10793 C C . SER B 1 617 ? -4.210 -24.342 88.408 1.00 11.08 638 SER B C 1
ATOM 10794 O O . SER B 1 617 ? -4.017 -25.030 89.403 1.00 11.14 638 SER B O 1
ATOM 10797 N N . GLY B 1 618 ? -4.533 -23.045 88.473 1.00 10.61 639 GLY B N 1
ATOM 10798 C CA . GLY B 1 618 ? -4.566 -22.328 89.753 1.00 11.03 639 GLY B CA 1
ATOM 10799 C C . GLY B 1 618 ? -5.929 -22.397 90.418 1.00 10.98 639 GLY B C 1
ATOM 10800 O O . GLY B 1 618 ? -6.849 -23.059 89.923 1.00 10.42 639 GLY B O 1
ATOM 10801 N N . SER B 1 619 ? -6.077 -21.668 91.511 1.00 11.38 640 SER B N 1
ATOM 10802 C CA . SER B 1 619 ? -7.287 -21.781 92.318 1.00 12.29 640 SER B CA 1
ATOM 10803 C C . SER B 1 619 ? -8.552 -21.282 91.590 1.00 12.99 640 SER B C 1
ATOM 10804 O O . SER B 1 619 ? -9.662 -21.708 91.915 1.00 13.64 640 SER B O 1
ATOM 10807 N N . LYS B 1 620 ? -8.385 -20.385 90.620 1.00 13.22 641 LYS B N 1
ATOM 10808 C CA . LYS B 1 620 ? -9.497 -19.961 89.752 1.00 14.70 641 LYS B CA 1
ATOM 10809 C C . LYS B 1 620 ? -9.436 -20.638 88.375 1.00 15.32 641 LYS B C 1
ATOM 10810 O O . LYS B 1 620 ? -9.842 -20.052 87.360 1.00 15.95 641 LYS B O 1
ATOM 10816 N N . GLY B 1 621 ? -8.961 -21.884 88.354 1.00 15.06 642 GLY B N 1
ATOM 10817 C CA . GLY B 1 621 ? -8.657 -22.603 87.112 1.00 15.76 642 GLY B CA 1
ATOM 10818 C C . GLY B 1 621 ? -9.771 -22.974 86.138 1.00 16.18 642 GLY B C 1
ATOM 10819 O O . GLY B 1 621 ? -9.493 -23.214 84.963 1.00 15.16 642 GLY B O 1
ATOM 10820 N N . TYR B 1 622 ? -11.021 -23.054 86.602 1.00 16.71 643 TYR B N 1
ATOM 10821 C CA . TYR B 1 622 ? -12.134 -23.410 85.705 1.00 18.72 643 TYR B CA 1
ATOM 10822 C C . TYR B 1 622 ? -13.069 -22.232 85.467 1.00 21.18 643 TYR B C 1
ATOM 10823 O O . TYR B 1 622 ? -13.192 -21.351 86.295 1.00 19.88 643 TYR B O 1
ATOM 10832 N N . CYS B 1 623 ? -13.821 -22.271 84.378 1.00 24.04 644 CYS B N 1
ATOM 10833 C CA A CYS B 1 623 ? -14.740 -21.171 84.092 0.50 25.54 644 CYS B CA 1
ATOM 10834 C CA B CYS B 1 623 ? -14.729 -21.169 84.071 0.50 25.81 644 CYS B CA 1
ATOM 10835 C C . CYS B 1 623 ? -16.118 -21.332 84.700 1.00 26.49 644 CYS B C 1
ATOM 10836 O O . CYS B 1 623 ? -16.971 -20.446 84.573 1.00 26.44 644 CYS B O 1
ATOM 10841 N N . GLY B 1 624 ? -16.331 -22.465 85.363 1.00 27.21 645 GLY B N 1
ATOM 10842 C CA . GLY B 1 624 ? -17.626 -22.782 85.932 1.00 28.13 645 GLY B CA 1
ATOM 10843 C C . GLY B 1 624 ? -17.471 -24.067 86.688 1.00 28.47 645 GLY B C 1
ATOM 10844 O O . GLY B 1 624 ? -16.356 -24.524 86.912 1.00 29.20 645 GLY B O 1
ATOM 10845 N N . ASP B 1 625 ? -18.581 -24.647 87.104 1.00 29.03 646 ASP B N 1
ATOM 10846 C CA . ASP B 1 625 ? -18.518 -25.812 87.963 1.00 30.38 646 ASP B CA 1
ATOM 10847 C C . ASP B 1 625 ? -17.770 -26.947 87.290 1.00 30.86 646 ASP B C 1
ATOM 10848 O O . ASP B 1 625 ? -18.013 -27.250 86.111 1.00 31.24 646 ASP B O 1
ATOM 10853 N N . GLU B 1 626 ? -16.879 -27.580 88.048 1.00 31.13 647 GLU B N 1
ATOM 10854 C CA . GLU B 1 626 ? -16.170 -28.779 87.578 1.00 31.63 647 GLU B CA 1
ATOM 10855 C C . GLU B 1 626 ? -17.142 -29.934 87.263 1.00 31.78 647 GLU B C 1
ATOM 10856 O O . GLU B 1 626 ? -16.928 -30.697 86.312 1.00 32.05 647 GLU B O 1
ATOM 10862 N N . ASP B 1 627 ? -18.181 -30.082 88.088 1.00 31.66 648 ASP B N 1
ATOM 10863 C CA . ASP B 1 627 ? -19.271 -31.051 87.821 1.00 31.94 648 ASP B CA 1
ATOM 10864 C C . ASP B 1 627 ? -18.876 -32.542 87.748 1.00 31.47 648 ASP B C 1
ATOM 10865 O O . ASP B 1 627 ? -19.081 -33.199 86.721 1.00 31.55 648 ASP B O 1
ATOM 10870 N N . ASN B 1 628 ? -18.322 -33.083 88.832 1.00 31.22 649 ASN B N 1
ATOM 10871 C CA . ASN B 1 628 ? -18.086 -34.528 88.912 1.00 30.62 649 ASN B CA 1
ATOM 10872 C C . ASN B 1 628 ? -17.182 -35.064 87.828 1.00 29.59 649 ASN B C 1
ATOM 10873 O O . ASN B 1 628 ? -17.373 -36.196 87.375 1.00 29.47 649 ASN B O 1
ATOM 10878 N N . GLY B 1 629 ? -16.230 -34.250 87.388 1.00 28.27 650 GLY B N 1
ATOM 10879 C CA . GLY B 1 629 ? -15.299 -34.676 86.369 1.00 26.55 650 GLY B CA 1
ATOM 10880 C C . GLY B 1 629 ? -15.649 -34.244 84.950 1.00 25.60 650 GLY B C 1
ATOM 10881 O O . GLY B 1 629 ? -14.811 -34.343 84.064 1.00 25.31 650 GLY B O 1
ATOM 10882 N N . GLN B 1 630 ? -16.864 -33.755 84.721 1.00 24.06 651 GLN B N 1
ATOM 10883 C CA . GLN B 1 630 ? -17.303 -33.484 83.331 1.00 23.05 651 GLN B CA 1
ATOM 10884 C C . GLN B 1 630 ? -16.531 -32.360 82.607 1.00 21.99 651 GLN B C 1
ATOM 10885 O O . GLN B 1 630 ? -16.035 -32.558 81.486 1.00 22.15 651 GLN B O 1
ATOM 10891 N N . THR B 1 631 ? -16.442 -31.179 83.215 1.00 20.19 652 THR B N 1
ATOM 10892 C CA . THR B 1 631 ? -15.615 -30.117 82.610 1.00 18.04 652 THR B CA 1
ATOM 10893 C C . THR B 1 631 ? -14.166 -30.571 82.506 1.00 15.66 652 THR B C 1
ATOM 10894 O O . THR B 1 631 ? -13.443 -30.256 81.561 1.00 14.10 652 THR B O 1
ATOM 10898 N N . SER B 1 632 ? -13.758 -31.325 83.506 1.00 13.78 653 SER B N 1
ATOM 10899 C CA . SER B 1 632 ? -12.434 -31.899 83.531 1.00 13.36 653 SER B CA 1
ATOM 10900 C C . SER B 1 632 ? -12.247 -32.908 82.411 1.00 12.17 653 SER B C 1
ATOM 10901 O O . SER B 1 632 ? -11.183 -32.954 81.779 1.00 11.52 653 SER B O 1
ATOM 10904 N N . ALA B 1 633 ? -13.278 -33.712 82.147 1.00 10.38 654 ALA B N 1
ATOM 10905 C CA . ALA B 1 633 ? -13.133 -34.730 81.106 1.00 10.26 654 ALA B CA 1
ATOM 10906 C C . ALA B 1 633 ? -13.100 -34.105 79.705 1.00 9.85 654 ALA B C 1
ATOM 10907 O O . ALA B 1 633 ? -12.445 -34.616 78.795 1.00 9.03 654 ALA B O 1
ATOM 10909 N N . TRP B 1 634 ? -13.821 -33.003 79.521 1.00 10.17 655 TRP B N 1
ATOM 10910 C CA . TRP B 1 634 ? -13.778 -32.291 78.249 1.00 10.09 655 TRP B CA 1
ATOM 10911 C C . TRP B 1 634 ? -12.334 -31.895 77.958 1.00 10.08 655 TRP B C 1
ATOM 10912 O O . TRP B 1 634 ? -11.860 -32.042 76.832 1.00 10.15 655 TRP B O 1
ATOM 10923 N N . TYR B 1 635 ? -11.635 -31.401 78.978 1.00 9.53 656 TYR B N 1
ATOM 10924 C CA . TYR B 1 635 ? -10.274 -30.923 78.780 1.00 9.53 656 TYR B CA 1
ATOM 10925 C C . TYR B 1 635 ? -9.322 -32.090 78.488 1.00 9.20 656 TYR B C 1
ATOM 10926 O O . TYR B 1 635 ? -8.457 -31.995 77.615 1.00 10.10 656 TYR B O 1
ATOM 10935 N N . VAL B 1 636 ? -9.486 -33.192 79.214 1.00 8.73 657 VAL B N 1
ATOM 10936 C CA . VAL B 1 636 ? -8.633 -34.363 78.999 1.00 8.90 657 VAL B CA 1
ATOM 10937 C C . VAL B 1 636 ? -8.786 -34.880 77.565 1.00 9.22 657 VAL B C 1
ATOM 10938 O O . VAL B 1 636 ? -7.795 -35.049 76.845 1.00 8.96 657 VAL B O 1
ATOM 10942 N N . PHE B 1 637 ? -10.030 -35.105 77.129 1.00 8.98 658 PHE B N 1
ATOM 10943 C CA . PHE B 1 637 ? -10.260 -35.540 75.749 1.00 9.46 658 PHE B CA 1
ATOM 10944 C C . PHE B 1 637 ? -9.712 -34.508 74.753 1.00 10.16 658 PHE B C 1
ATOM 10945 O O . PHE B 1 637 ? -8.977 -34.855 73.825 1.00 10.01 658 PHE B O 1
ATOM 10953 N N . SER B 1 638 ? -10.087 -33.243 74.935 1.00 9.98 659 SER B N 1
ATOM 10954 C CA . SER B 1 638 ? -9.689 -32.223 73.967 1.00 10.15 659 SER B CA 1
ATOM 10955 C C . SER B 1 638 ? -8.160 -32.099 73.858 1.00 10.12 659 SER B C 1
ATOM 10956 O O . SER B 1 638 ? -7.633 -31.874 72.756 1.00 9.95 659 SER B O 1
ATOM 10959 N N . ALA B 1 639 ? -7.454 -32.245 74.980 1.00 10.17 660 ALA B N 1
ATOM 10960 C CA . ALA B 1 639 ? -5.990 -32.230 74.973 1.00 10.12 660 ALA B CA 1
ATOM 10961 C C . ALA B 1 639 ? -5.396 -33.444 74.248 1.00 10.48 660 ALA B C 1
ATOM 10962 O O . ALA B 1 639 ? -4.330 -33.346 73.616 1.00 9.60 660 ALA B O 1
ATOM 10964 N N . MET B 1 640 ? -6.075 -34.587 74.327 1.00 9.80 661 MET B N 1
ATOM 10965 C CA . MET B 1 640 ? -5.596 -35.764 73.615 1.00 10.00 661 MET B CA 1
ATOM 10966 C C . MET B 1 640 ? -5.843 -35.626 72.113 1.00 10.19 661 MET B C 1
ATOM 10967 O O . MET B 1 640 ? -5.170 -36.292 71.316 1.00 10.03 661 MET B O 1
ATOM 10972 N N . GLY B 1 641 ? -6.810 -34.782 71.728 1.00 9.14 662 GLY B N 1
ATOM 10973 C CA . GLY B 1 641 ? -7.064 -34.520 70.307 1.00 9.28 662 GLY B CA 1
ATOM 10974 C C . GLY B 1 641 ? -8.378 -35.041 69.734 1.00 9.54 662 GLY B C 1
ATOM 10975 O O . GLY B 1 641 ? -8.590 -34.974 68.523 1.00 9.58 662 GLY B O 1
ATOM 10976 N N . PHE B 1 642 ? -9.264 -35.559 70.583 1.00 9.52 663 PHE B N 1
ATOM 10977 C CA . PHE B 1 642 ? -10.533 -36.131 70.106 1.00 9.95 663 PHE B CA 1
ATOM 10978 C C . PHE B 1 642 ? -11.573 -36.175 71.228 1.00 10.28 663 PHE B C 1
ATOM 10979 O O . PHE B 1 642 ? -11.221 -36.123 72.406 1.00 10.17 663 PHE B O 1
ATOM 10987 N N . TYR B 1 643 ? -12.849 -36.298 70.860 1.00 10.28 664 TYR B N 1
ATOM 10988 C CA . TYR B 1 643 ? -13.918 -36.066 71.830 1.00 9.55 664 TYR B CA 1
ATOM 10989 C C . TYR B 1 643 ? -15.168 -36.861 71.471 1.00 9.77 664 TYR B C 1
ATOM 10990 O O . TYR B 1 643 ? -15.549 -36.892 70.315 1.00 8.63 664 TYR B O 1
ATOM 10999 N N . PRO B 1 644 ? -15.830 -37.483 72.471 1.00 9.98 665 PRO B N 1
ATOM 11000 C CA . PRO B 1 644 ? -17.045 -38.257 72.213 1.00 9.76 665 PRO B CA 1
ATOM 11001 C C . PRO B 1 644 ? -18.265 -37.362 72.059 1.00 10.00 665 PRO B C 1
ATOM 11002 O O . PRO B 1 644 ? -19.051 -37.213 72.995 1.00 9.88 665 PRO B O 1
ATOM 11006 N N . VAL B 1 645 ? -18.445 -36.783 70.878 1.00 9.87 666 VAL B N 1
ATOM 11007 C CA . VAL B 1 645 ? -19.605 -35.932 70.649 1.00 9.51 666 VAL B CA 1
ATOM 11008 C C . VAL B 1 645 ? -20.932 -36.648 70.946 1.00 9.31 666 VAL B C 1
ATOM 11009 O O . VAL B 1 645 ? -21.851 -36.059 71.513 1.00 8.87 666 VAL B O 1
ATOM 11013 N N . CYS B 1 646 ? -21.041 -37.915 70.545 1.00 9.43 667 CYS B N 1
ATOM 11014 C CA . CYS B 1 646 ? -22.299 -38.627 70.667 1.00 8.95 667 CYS B CA 1
ATOM 11015 C C . CYS B 1 646 ? -22.103 -39.997 71.325 1.00 9.75 667 CYS B C 1
ATOM 11016 O O . CYS B 1 646 ? -21.963 -41.021 70.629 1.00 8.68 667 CYS B O 1
ATOM 11019 N N . PRO B 1 647 ? -22.072 -40.028 72.674 1.00 9.26 668 PRO B N 1
ATOM 11020 C CA . PRO B 1 647 ? -21.985 -41.341 73.336 1.00 9.31 668 PRO B CA 1
ATOM 11021 C C . PRO B 1 647 ? -23.135 -42.251 72.890 1.00 9.78 668 PRO B C 1
ATOM 11022 O O . PRO B 1 647 ? -24.255 -41.778 72.636 1.00 9.23 668 PRO B O 1
ATOM 11026 N N . GLY B 1 648 ? -22.848 -43.540 72.753 1.00 9.70 669 GLY B N 1
ATOM 11027 C CA . GLY B 1 648 ? -23.788 -44.457 72.128 1.00 10.29 669 GLY B CA 1
ATOM 11028 C C . GLY B 1 648 ? -23.361 -44.747 70.694 1.00 10.81 669 GLY B C 1
ATOM 11029 O O . GLY B 1 648 ? -23.767 -45.748 70.124 1.00 11.09 669 GLY B O 1
ATOM 11030 N N . MET B 1 649 ? -22.522 -43.878 70.122 1.00 10.61 670 MET B N 1
ATOM 11031 C CA . MET B 1 649 ? -21.912 -44.117 68.812 1.00 11.00 670 MET B CA 1
ATOM 11032 C C . MET B 1 649 ? -20.419 -44.203 69.075 1.00 11.43 670 MET B C 1
ATOM 11033 O O . MET B 1 649 ? -19.823 -43.247 69.575 1.00 12.10 670 MET B O 1
ATOM 11038 N N . PRO B 1 650 ? -19.809 -45.357 68.792 1.00 11.45 671 PRO B N 1
ATOM 11039 C CA . PRO B 1 650 ? -18.438 -45.542 69.263 1.00 12.13 671 PRO B CA 1
ATOM 11040 C C . PRO B 1 650 ? -17.382 -44.853 68.402 1.00 12.75 671 PRO B C 1
ATOM 11041 O O . PRO B 1 650 ? -16.570 -45.528 67.748 1.00 13.76 671 PRO B O 1
ATOM 11045 N N . GLU B 1 651 ? -17.388 -43.521 68.412 1.00 12.31 672 GLU B N 1
ATOM 11046 C CA . GLU B 1 651 ? -16.409 -42.744 67.657 1.00 13.09 672 GLU B CA 1
ATOM 11047 C C . GLU B 1 651 ? -16.132 -41.400 68.330 1.00 12.25 672 GLU B C 1
ATOM 11048 O O . GLU B 1 651 ? -16.904 -40.937 69.163 1.00 11.66 672 GLU B O 1
ATOM 11054 N N . TYR B 1 652 ? -15.001 -40.793 67.985 1.00 12.07 673 TYR B N 1
ATOM 11055 C CA . TYR B 1 652 ? -14.554 -39.588 68.656 1.00 11.82 673 TYR B CA 1
ATOM 11056 C C . TYR B 1 652 ? -14.150 -38.604 67.572 1.00 11.99 673 TYR B C 1
ATOM 11057 O O . TYR B 1 652 ? -13.290 -38.911 66.745 1.00 12.26 673 TYR B O 1
ATOM 11066 N N . ALA B 1 653 ? -14.805 -37.448 67.570 1.00 11.23 674 ALA B N 1
ATOM 11067 C CA . ALA B 1 653 ? -14.529 -36.388 66.623 1.00 11.16 674 ALA B CA 1
ATOM 11068 C C . ALA B 1 653 ? -13.145 -35.810 66.914 1.00 11.04 674 ALA B C 1
ATOM 11069 O O . ALA B 1 653 ? -12.795 -35.586 68.063 1.00 10.97 674 ALA B O 1
ATOM 11071 N N . ILE B 1 654 ? -12.355 -35.587 65.875 1.00 10.84 675 ILE B N 1
ATOM 11072 C CA . ILE B 1 654 ? -10.990 -35.106 66.050 1.00 10.23 675 ILE B CA 1
ATOM 11073 C C . ILE B 1 654 ? -10.971 -33.588 66.173 1.00 10.07 675 ILE B C 1
ATOM 11074 O O . ILE B 1 654 ? -11.694 -32.880 65.457 1.00 10.33 675 ILE B O 1
ATOM 11079 N N . GLY B 1 655 ? -10.168 -33.091 67.112 1.00 10.01 676 GLY B N 1
ATOM 11080 C CA . GLY B 1 655 ? -10.013 -31.660 67.319 1.00 9.49 676 GLY B CA 1
ATOM 11081 C C . GLY B 1 655 ? -8.590 -31.305 66.945 1.00 10.01 676 GLY B C 1
ATOM 11082 O O . GLY B 1 655 ? -8.222 -31.370 65.777 1.00 9.71 676 GLY B O 1
ATOM 11083 N N . SER B 1 656 ? -7.786 -31.009 67.965 1.00 10.01 677 SER B N 1
ATOM 11084 C CA . SER B 1 656 ? -6.398 -30.624 67.811 1.00 10.61 677 SER B CA 1
ATOM 11085 C C . SER B 1 656 ? -5.726 -30.885 69.152 1.00 10.78 677 SER B C 1
ATOM 11086 O O . SER B 1 656 ? -6.196 -30.397 70.190 1.00 10.90 677 SER B O 1
ATOM 11089 N N . PRO B 1 657 ? -4.667 -31.702 69.153 1.00 11.32 678 PRO B N 1
ATOM 11090 C CA . PRO B 1 657 ? -4.008 -32.108 70.395 1.00 11.08 678 PRO B CA 1
ATOM 11091 C C . PRO B 1 657 ? -3.251 -30.942 71.031 1.00 11.33 678 PRO B C 1
ATOM 11092 O O . PRO B 1 657 ? -2.772 -30.039 70.327 1.00 10.94 678 PRO B O 1
ATOM 11096 N N . LEU B 1 658 ? -3.124 -30.980 72.353 1.00 10.70 679 LEU B N 1
ATOM 11097 C CA . LEU B 1 658 ? -2.413 -29.937 73.074 1.00 10.88 679 LEU B CA 1
ATOM 11098 C C . LEU B 1 658 ? -0.915 -30.210 73.163 1.00 10.62 679 LEU B C 1
ATOM 11099 O O . LEU B 1 658 ? -0.109 -29.275 73.198 1.00 10.74 679 LEU B O 1
ATOM 11104 N N . PHE B 1 659 ? -0.540 -31.480 73.203 1.00 10.25 680 PHE B N 1
ATOM 11105 C CA . PHE B 1 659 ? 0.847 -31.849 73.490 1.00 10.59 680 PHE B CA 1
ATOM 11106 C C . PHE B 1 659 ? 1.562 -32.317 72.225 1.00 10.18 680 PHE B C 1
ATOM 11107 O O . PHE B 1 659 ? 0.925 -32.595 71.217 1.00 10.18 680 PHE B O 1
ATOM 11115 N N . LYS B 1 660 ? 2.885 -32.414 72.273 1.00 11.10 681 LYS B N 1
ATOM 11116 C CA . LYS B 1 660 ? 3.611 -32.980 71.135 1.00 12.25 681 LYS B CA 1
ATOM 11117 C C . LYS B 1 660 ? 3.411 -34.484 71.034 1.00 12.76 681 LYS B C 1
ATOM 11118 O O . LYS B 1 660 ? 3.633 -35.070 69.969 1.00 13.22 681 LYS B O 1
ATOM 11124 N N . LYS B 1 661 ? 2.987 -35.111 72.130 1.00 12.97 682 LYS B N 1
ATOM 11125 C CA . LYS B 1 661 ? 2.720 -36.554 72.133 1.00 13.41 682 LYS B CA 1
ATOM 11126 C C . LYS B 1 661 ? 1.827 -36.943 73.304 1.00 13.41 682 LYS B C 1
ATOM 11127 O O . LYS B 1 661 ? 2.049 -36.485 74.433 1.00 13.09 682 LYS B O 1
ATOM 11133 N N . VAL B 1 662 ? 0.808 -37.756 73.034 1.00 12.59 683 VAL B N 1
ATOM 11134 C CA . VAL B 1 662 ? 0.117 -38.462 74.104 1.00 12.63 683 VAL B CA 1
ATOM 11135 C C . VAL B 1 662 ? 0.094 -39.936 73.795 1.00 12.62 683 VAL B C 1
ATOM 11136 O O . VAL B 1 662 ? -0.122 -40.349 72.647 1.00 12.63 683 VAL B O 1
ATOM 11140 N N . THR B 1 663 ? 0.352 -40.735 74.820 1.00 12.19 684 THR B N 1
ATOM 11141 C CA . THR B 1 663 ? 0.279 -42.171 74.682 1.00 12.02 684 THR B CA 1
ATOM 11142 C C . THR B 1 663 ? -0.807 -42.690 75.610 1.00 12.29 684 THR B C 1
ATOM 11143 O O . THR B 1 663 ? -0.793 -42.438 76.825 1.00 12.21 684 THR B O 1
ATOM 11147 N N . LEU B 1 664 ? -1.748 -43.420 75.028 1.00 11.46 685 LEU B N 1
ATOM 11148 C CA . LEU B 1 664 ? -2.803 -44.044 75.798 1.00 10.86 685 LEU B CA 1
ATOM 11149 C C . LEU B 1 664 ? -2.485 -45.520 75.993 1.00 11.16 685 LEU B C 1
ATOM 11150 O O . LEU B 1 664 ? -2.237 -46.236 75.018 1.00 10.99 685 LEU B O 1
ATOM 11155 N N . HIS B 1 665 ? -2.483 -45.962 77.248 1.00 11.19 686 HIS B N 1
ATOM 11156 C CA . HIS B 1 665 ? -2.230 -47.351 77.571 1.00 12.10 686 HIS B CA 1
ATOM 11157 C C . HIS B 1 665 ? -3.542 -48.048 77.802 1.00 12.16 686 HIS B C 1
ATOM 11158 O O . HIS B 1 665 ? -4.201 -47.897 78.852 1.00 11.05 686 HIS B O 1
ATOM 11165 N N . LEU B 1 666 ? -3.936 -48.784 76.774 1.00 12.90 687 LEU B N 1
ATOM 11166 C CA . LEU B 1 666 ? -5.221 -49.447 76.753 1.00 13.79 687 LEU B CA 1
ATOM 11167 C C . LEU B 1 666 ? -5.105 -50.903 77.207 1.00 14.47 687 LEU B C 1
ATOM 11168 O O . LEU B 1 666 ? -4.008 -51.410 77.398 1.00 14.33 687 LEU B O 1
ATOM 11173 N N . PRO B 1 667 ? -6.251 -51.570 77.407 1.00 15.28 688 PRO B N 1
ATOM 11174 C CA . PRO B 1 667 ? -6.293 -52.979 77.778 1.00 16.07 688 PRO B CA 1
ATOM 11175 C C . PRO B 1 667 ? -5.510 -53.904 76.828 1.00 16.42 688 PRO B C 1
ATOM 11176 O O . PRO B 1 667 ? -5.282 -53.574 75.657 1.00 15.74 688 PRO B O 1
ATOM 11180 N N . GLU B 1 668 ? -5.107 -55.053 77.360 1.00 17.32 689 GLU B N 1
ATOM 11181 C CA . GLU B 1 668 ? -4.429 -56.110 76.600 1.00 18.50 689 GLU B CA 1
ATOM 11182 C C . GLU B 1 668 ? -3.121 -55.618 76.012 1.00 18.26 689 GLU B C 1
ATOM 11183 O O . GLU B 1 668 ? -2.714 -56.069 74.943 1.00 18.73 689 GLU B O 1
ATOM 11189 N N . GLY B 1 669 ? -2.481 -54.675 76.694 1.00 17.64 690 GLY B N 1
ATOM 11190 C CA . GLY B 1 669 ? -1.156 -54.221 76.301 1.00 17.10 690 GLY B CA 1
ATOM 11191 C C . GLY B 1 669 ? -1.097 -53.384 75.034 1.00 16.26 690 GLY B C 1
ATOM 11192 O O . GLY B 1 669 ? -0.016 -53.146 74.503 1.00 16.43 690 GLY B O 1
ATOM 11193 N N . LYS B 1 670 ? -2.254 -52.943 74.545 1.00 15.61 691 LYS B N 1
ATOM 11194 C CA . LYS B 1 670 ? -2.316 -52.090 73.363 1.00 15.11 691 LYS B CA 1
ATOM 11195 C C . LYS B 1 670 ? -2.052 -50.629 73.715 1.00 15.08 691 LYS B C 1
ATOM 11196 O O . LYS B 1 670 ? -2.612 -50.118 74.679 1.00 15.43 691 LYS B O 1
ATOM 11202 N N . ASN B 1 671 ? -1.231 -49.948 72.918 1.00 14.55 692 ASN B N 1
ATOM 11203 C CA . ASN B 1 671 ? -1.002 -48.511 73.110 1.00 14.51 692 ASN B CA 1
ATOM 11204 C C . ASN B 1 671 ? -1.367 -47.717 71.869 1.00 13.44 692 ASN B C 1
ATOM 11205 O O . ASN B 1 671 ? -1.009 -48.098 70.750 1.00 13.61 692 ASN B O 1
ATOM 11210 N N . PHE B 1 672 ? -2.080 -46.617 72.067 1.00 12.87 693 PHE B N 1
ATOM 11211 C CA . PHE B 1 672 ? -2.385 -45.715 70.971 1.00 12.10 693 PHE B CA 1
ATOM 11212 C C . PHE B 1 672 ? -1.692 -44.383 71.163 1.00 12.35 693 PHE B C 1
ATOM 11213 O O . PHE B 1 672 ? -1.821 -43.750 72.222 1.00 12.09 693 PHE B O 1
ATOM 11221 N N . VAL B 1 673 ? -0.959 -43.950 70.143 1.00 11.47 694 VAL B N 1
ATOM 11222 C CA . VAL B 1 673 ? -0.218 -42.697 70.224 1.00 11.77 694 VAL B CA 1
ATOM 11223 C C . VAL B 1 673 ? -0.805 -41.621 69.304 1.00 11.46 694 VAL B C 1
ATOM 11224 O O . VAL B 1 673 ? -1.020 -41.869 68.108 1.00 11.40 694 VAL B O 1
ATOM 11228 N N . VAL B 1 674 ? -1.051 -40.433 69.849 1.00 11.00 695 VAL B N 1
ATOM 11229 C CA . VAL B 1 674 ? -1.300 -39.261 68.990 1.00 11.32 695 VAL B CA 1
ATOM 11230 C C . VAL B 1 674 ? -0.023 -38.434 68.994 1.00 12.11 695 VAL B C 1
ATOM 11231 O O . VAL B 1 674 ? 0.338 -37.845 70.020 1.00 11.58 695 VAL B O 1
ATOM 11235 N N . SER B 1 675 ? 0.709 -38.428 67.879 1.00 12.44 696 SER B N 1
ATOM 11236 C CA . SER B 1 675 ? 1.930 -37.646 67.851 1.00 13.50 696 SER B CA 1
ATOM 11237 C C . SER B 1 675 ? 1.733 -36.369 67.039 1.00 13.66 696 SER B C 1
ATOM 11238 O O . SER B 1 675 ? 1.040 -36.377 66.019 1.00 13.88 696 SER B O 1
ATOM 11241 N N . ALA B 1 676 ? 2.327 -35.275 67.516 1.00 13.27 697 ALA B N 1
ATOM 11242 C CA . ALA B 1 676 ? 2.250 -33.984 66.849 1.00 13.21 697 ALA B CA 1
ATOM 11243 C C . ALA B 1 676 ? 3.570 -33.268 67.114 1.00 13.44 697 ALA B C 1
ATOM 11244 O O . ALA B 1 676 ? 3.642 -32.326 67.912 1.00 12.30 697 ALA B O 1
ATOM 11246 N N . ALA B 1 677 ? 4.619 -33.742 66.448 1.00 13.39 698 ALA B N 1
ATOM 11247 C CA . ALA B 1 677 ? 5.982 -33.372 66.803 1.00 14.19 698 ALA B CA 1
ATOM 11248 C C . ALA B 1 677 ? 6.233 -31.892 66.639 1.00 14.63 698 ALA B C 1
ATOM 11249 O O . ALA B 1 677 ? 7.065 -31.311 67.347 1.00 14.98 698 ALA B O 1
ATOM 11251 N N . ASP B 1 678 ? 5.530 -31.272 65.700 1.00 14.31 699 ASP B N 1
ATOM 11252 C CA . ASP B 1 678 ? 5.745 -29.853 65.466 1.00 14.99 699 ASP B CA 1
ATOM 11253 C C . ASP B 1 678 ? 4.628 -29.006 66.046 1.00 14.08 699 ASP B C 1
ATOM 11254 O O . ASP B 1 678 ? 4.363 -27.904 65.577 1.00 13.90 699 ASP B O 1
ATOM 11259 N N . ASN B 1 679 ? 3.982 -29.525 67.083 1.00 13.52 700 ASN B N 1
ATOM 11260 C CA . ASN B 1 679 ? 2.940 -28.788 67.759 1.00 13.09 700 ASN B CA 1
ATOM 11261 C C . ASN B 1 679 ? 3.555 -27.596 68.483 1.00 13.74 700 ASN B C 1
ATOM 11262 O O . ASN B 1 679 ? 4.716 -27.640 68.927 1.00 13.68 700 ASN B O 1
ATOM 11267 N N . ALA B 1 680 ? 2.781 -26.528 68.590 1.00 13.32 701 ALA B N 1
ATOM 11268 C CA . ALA B 1 680 ? 3.231 -25.310 69.245 1.00 13.84 701 ALA B CA 1
ATOM 11269 C C . ALA B 1 680 ? 1.997 -24.466 69.456 1.00 14.09 701 ALA B C 1
ATOM 11270 O O . ALA B 1 680 ? 0.943 -24.756 68.871 1.00 14.08 701 ALA B O 1
ATOM 11272 N N . ALA B 1 681 ? 2.113 -23.416 70.266 1.00 14.65 702 ALA B N 1
ATOM 11273 C CA . ALA B 1 681 ? 0.948 -22.587 70.589 1.00 15.40 702 ALA B CA 1
ATOM 11274 C C . ALA B 1 681 ? 0.285 -21.947 69.361 1.00 16.03 702 ALA B C 1
ATOM 11275 O O . ALA B 1 681 ? -0.946 -21.795 69.293 1.00 16.87 702 ALA B O 1
ATOM 11277 N N . ASP B 1 682 ? 1.079 -21.566 68.369 1.00 15.58 703 ASP B N 1
ATOM 11278 C CA . ASP B 1 682 ? 0.468 -20.947 67.204 1.00 15.44 703 ASP B CA 1
ATOM 11279 C C . ASP B 1 682 ? 0.450 -21.896 66.011 1.00 14.32 703 ASP B C 1
ATOM 11280 O O . ASP B 1 682 ? 0.376 -21.452 64.870 1.00 14.43 703 ASP B O 1
ATOM 11285 N N . ARG B 1 683 ? 0.509 -23.202 66.276 1.00 12.98 704 ARG B N 1
ATOM 11286 C CA . ARG B 1 683 ? 0.348 -24.192 65.217 1.00 12.29 704 ARG B CA 1
ATOM 11287 C C . ARG B 1 683 ? -0.799 -25.157 65.549 1.00 11.88 704 ARG B C 1
ATOM 11288 O O . ARG B 1 683 ? -0.574 -26.342 65.733 1.00 12.40 704 ARG B O 1
ATOM 11296 N N . PRO B 1 684 ? -2.040 -24.637 65.631 1.00 11.14 705 PRO B N 1
ATOM 11297 C CA . PRO B 1 684 ? -3.195 -25.436 66.048 1.00 11.00 705 PRO B CA 1
ATOM 11298 C C . PRO B 1 684 ? -3.772 -26.315 64.948 1.00 10.80 705 PRO B C 1
ATOM 11299 O O . PRO B 1 684 ? -4.577 -27.202 65.236 1.00 11.86 705 PRO B O 1
ATOM 11303 N N . TYR B 1 685 ? -3.369 -26.076 63.705 1.00 10.58 706 TYR B N 1
ATOM 11304 C CA . TYR B 1 685 ? -4.012 -26.720 62.561 1.00 10.32 706 TYR B CA 1
ATOM 11305 C C . TYR B 1 685 ? -3.363 -28.033 62.179 1.00 10.61 706 TYR B C 1
ATOM 11306 O O . TYR B 1 685 ? -2.141 -28.177 62.252 1.00 11.24 706 TYR B O 1
ATOM 11315 N N . ILE B 1 686 ? -4.188 -28.976 61.746 1.00 10.52 707 ILE B N 1
ATOM 11316 C CA . ILE B 1 686 ? -3.690 -30.216 61.164 1.00 10.51 707 ILE B CA 1
ATOM 11317 C C . ILE B 1 686 ? -3.501 -30.057 59.654 1.00 11.09 707 ILE B C 1
ATOM 11318 O O . ILE B 1 686 ? -4.466 -29.917 58.899 1.00 10.86 707 ILE B O 1
ATOM 11323 N N . ARG B 1 687 ? -2.244 -30.065 59.215 1.00 11.08 708 ARG B N 1
ATOM 11324 C CA . ARG B 1 687 ? -1.945 -29.986 57.793 1.00 11.95 708 ARG B CA 1
ATOM 11325 C C . ARG B 1 687 ? -2.145 -31.336 57.108 1.00 12.04 708 ARG B C 1
ATOM 11326 O O . ARG B 1 687 ? -2.690 -31.411 56.001 1.00 11.74 708 ARG B O 1
ATOM 11334 N N . LYS B 1 688 ? -1.707 -32.398 57.777 1.00 12.36 709 LYS B N 1
ATOM 11335 C CA . LYS B 1 688 ? -1.709 -33.740 57.204 1.00 13.09 709 LYS B CA 1
ATOM 11336 C C . LYS B 1 688 ? -1.754 -34.750 58.351 1.00 13.08 709 LYS B C 1
ATOM 11337 O O . LYS B 1 688 ? -1.269 -34.461 59.443 1.00 12.50 709 LYS B O 1
ATOM 11341 N N . ALA B 1 689 ? -2.345 -35.918 58.111 1.00 13.15 710 ALA B N 1
ATOM 11342 C CA . ALA B 1 689 ? -2.356 -36.984 59.119 1.00 13.21 710 ALA B CA 1
ATOM 11343 C C . ALA B 1 689 ? -2.104 -38.359 58.501 1.00 13.41 710 ALA B C 1
ATOM 11344 O O . ALA B 1 689 ? -2.496 -38.623 57.354 1.00 13.08 710 ALA B O 1
ATOM 11346 N N . LEU B 1 690 ? -1.440 -39.222 59.271 1.00 13.20 711 LEU B N 1
ATOM 11347 C CA . LEU B 1 690 ? -1.290 -40.627 58.927 1.00 13.58 711 LEU B CA 1
ATOM 11348 C C . LEU B 1 690 ? -1.875 -41.466 60.065 1.00 13.74 711 LEU B C 1
ATOM 11349 O O . LEU B 1 690 ? -1.527 -41.271 61.222 1.00 14.09 711 LEU B O 1
ATOM 11354 N N . LEU B 1 691 ? -2.762 -42.396 59.736 1.00 13.61 712 LEU B N 1
ATOM 11355 C CA . LEU B 1 691 ? -3.222 -43.363 60.711 1.00 13.70 712 LEU B CA 1
ATOM 11356 C C . LEU B 1 691 ? -2.523 -44.674 60.395 1.00 13.95 712 LEU B C 1
ATOM 11357 O O . LEU B 1 691 ? -2.708 -45.236 59.313 1.00 13.74 712 LEU B O 1
ATOM 11362 N N . ASN B 1 692 ? -1.697 -45.133 61.329 1.00 13.84 713 ASN B N 1
ATOM 11363 C CA . ASN B 1 692 ? -0.953 -46.366 61.154 1.00 13.99 713 ASN B CA 1
ATOM 11364 C C . ASN B 1 692 ? -0.254 -46.368 59.804 1.00 14.33 713 ASN B C 1
ATOM 11365 O O . ASN B 1 692 ? -0.297 -47.342 59.058 1.00 14.28 713 ASN B O 1
ATOM 11370 N N . GLY B 1 693 ? 0.372 -45.241 59.499 1.00 14.69 714 GLY B N 1
ATOM 11371 C CA . GLY B 1 693 ? 1.175 -45.099 58.300 1.00 15.07 714 GLY B CA 1
ATOM 11372 C C . GLY B 1 693 ? 0.424 -44.816 57.010 1.00 15.70 714 GLY B C 1
ATOM 11373 O O . GLY B 1 693 ? 1.055 -44.659 55.972 1.00 15.84 714 GLY B O 1
ATOM 11374 N N . GLN B 1 694 ? -0.907 -44.774 57.048 1.00 15.66 715 GLN B N 1
ATOM 11375 C CA . GLN B 1 694 ? -1.681 -44.524 55.823 1.00 16.42 715 GLN B CA 1
ATOM 11376 C C . GLN B 1 694 ? -2.315 -43.133 55.859 1.00 16.12 715 GLN B C 1
ATOM 11377 O O . GLN B 1 694 ? -2.713 -42.646 56.915 1.00 15.48 715 GLN B O 1
ATOM 11383 N N . GLU B 1 695 ? -2.403 -42.488 54.703 1.00 15.85 716 GLU B N 1
ATOM 11384 C CA . GLU B 1 695 ? -2.974 -41.139 54.650 1.00 15.83 716 GLU B CA 1
ATOM 11385 C C . GLU B 1 695 ? -4.390 -41.150 55.232 1.00 14.92 716 GLU B C 1
ATOM 11386 O O . GLU B 1 695 ? -5.212 -41.991 54.867 1.00 14.12 716 GLU B O 1
ATOM 11392 N N . PHE B 1 696 ? -4.669 -40.204 56.129 1.00 13.68 717 PHE B N 1
ATOM 11393 C CA . PHE B 1 696 ? -5.896 -40.209 56.914 1.00 13.29 717 PHE B CA 1
ATOM 11394 C C . PHE B 1 696 ? -6.563 -38.839 56.882 1.00 13.08 717 PHE B C 1
ATOM 11395 O O . PHE B 1 696 ? -5.947 -37.826 57.242 1.00 13.05 717 PHE B O 1
ATOM 11403 N N . THR B 1 697 ? -7.807 -38.800 56.421 1.00 13.39 718 THR B N 1
ATOM 11404 C CA . THR B 1 697 ? -8.514 -37.524 56.250 1.00 13.32 718 THR B CA 1
ATOM 11405 C C . THR B 1 697 ? -9.862 -37.481 56.978 1.00 13.40 718 THR B C 1
ATOM 11406 O O . THR B 1 697 ? -10.561 -36.462 56.946 1.00 13.81 718 THR B O 1
ATOM 11410 N N . ARG B 1 698 ? -10.236 -38.578 57.623 1.00 12.97 719 ARG B N 1
ATOM 11411 C CA . ARG B 1 698 ? -11.495 -38.596 58.369 1.00 12.98 719 ARG B CA 1
ATOM 11412 C C . ARG B 1 698 ? -11.425 -37.668 59.581 1.00 12.60 719 ARG B C 1
ATOM 11413 O O . ARG B 1 698 ? -10.366 -37.525 60.214 1.00 12.31 719 ARG B O 1
ATOM 11421 N N . ASN B 1 699 ? -12.554 -37.053 59.926 1.00 11.75 720 ASN B N 1
ATOM 11422 C CA . ASN B 1 699 ? -12.574 -36.170 61.097 1.00 11.69 720 ASN B CA 1
ATOM 11423 C C . ASN B 1 699 ? -12.965 -36.867 62.386 1.00 11.50 720 ASN B C 1
ATOM 11424 O O . ASN B 1 699 ? -13.469 -36.237 63.309 1.00 10.83 720 ASN B O 1
ATOM 11429 N N . TYR B 1 700 ? -12.751 -38.175 62.443 1.00 12.24 721 TYR B N 1
ATOM 11430 C CA . TYR B 1 700 ? -13.081 -38.937 63.648 1.00 12.73 721 TYR B CA 1
ATOM 11431 C C . TYR B 1 700 ? -12.280 -40.227 63.688 1.00 12.97 721 TYR B C 1
ATOM 11432 O O . TYR B 1 700 ? -11.844 -40.735 62.639 1.00 13.53 721 TYR B O 1
ATOM 11441 N N . LEU B 1 701 ? -12.070 -40.748 64.895 1.00 13.14 722 LEU B N 1
ATOM 11442 C CA . LEU B 1 701 ? -11.515 -42.085 65.067 1.00 13.40 722 LEU B CA 1
ATOM 11443 C C . LEU B 1 701 ? -12.614 -42.941 65.661 1.00 13.45 722 LEU B C 1
ATOM 11444 O O . LEU B 1 701 ? -13.426 -42.457 66.444 1.00 13.75 722 LEU B O 1
ATOM 11449 N N . THR B 1 702 ? -12.649 -44.214 65.304 1.00 12.90 723 THR B N 1
ATOM 11450 C CA . THR B 1 702 ? -13.541 -45.128 65.999 1.00 12.06 723 THR B CA 1
ATOM 11451 C C . THR B 1 702 ? -12.906 -45.652 67.286 1.00 12.04 723 THR B C 1
ATOM 11452 O O . THR B 1 702 ? -11.690 -45.640 67.463 1.00 11.00 723 THR B O 1
ATOM 11456 N N . HIS B 1 703 ? -13.758 -46.121 68.184 1.00 12.06 724 HIS B N 1
ATOM 11457 C CA . HIS B 1 703 ? -13.305 -46.798 69.377 1.00 12.32 724 HIS B CA 1
ATOM 11458 C C . HIS B 1 703 ? -12.427 -48.015 69.051 1.00 12.57 724 HIS B C 1
ATOM 11459 O O . HIS B 1 703 ? -11.432 -48.265 69.739 1.00 12.08 724 HIS B O 1
ATOM 11466 N N . ASP B 1 704 ? -12.789 -48.772 68.016 1.00 13.18 725 ASP B N 1
ATOM 11467 C CA . ASP B 1 704 ? -11.981 -49.934 67.609 1.00 14.16 725 ASP B CA 1
ATOM 11468 C C . ASP B 1 704 ? -10.576 -49.534 67.142 1.00 14.29 725 ASP B C 1
ATOM 11469 O O . ASP B 1 704 ? -9.590 -50.206 67.466 1.00 14.70 725 ASP B O 1
ATOM 11474 N N . GLU B 1 705 ? -10.486 -48.432 66.392 1.00 14.26 726 GLU B N 1
ATOM 11475 C CA . GLU B 1 705 ? -9.196 -47.907 65.928 1.00 14.23 726 GLU B CA 1
ATOM 11476 C C . GLU B 1 705 ? -8.261 -47.562 67.094 1.00 14.24 726 GLU B C 1
ATOM 11477 O O . GLU B 1 705 ? -7.062 -47.838 67.052 1.00 13.90 726 GLU B O 1
ATOM 11483 N N . LEU B 1 706 ? -8.819 -46.957 68.137 1.00 13.92 727 LEU B N 1
ATOM 11484 C CA . LEU B 1 706 ? -8.047 -46.670 69.335 1.00 14.60 727 LEU B CA 1
ATOM 11485 C C . LEU B 1 706 ? -7.676 -47.972 70.066 1.00 15.01 727 LEU B C 1
ATOM 11486 O O . LEU B 1 706 ? -6.502 -48.233 70.321 1.00 15.07 727 LEU B O 1
ATOM 11491 N N . LYS B 1 707 ? -8.697 -48.767 70.384 1.00 15.27 728 LYS B N 1
ATOM 11492 C CA . LYS B 1 707 ? -8.591 -49.991 71.197 1.00 17.10 728 LYS B CA 1
ATOM 11493 C C . LYS B 1 707 ? -7.525 -50.938 70.670 1.00 17.04 728 LYS B C 1
ATOM 11494 O O . LYS B 1 707 ? -6.829 -51.595 71.442 1.00 17.76 728 LYS B O 1
ATOM 11498 N N . GLN B 1 708 ? -7.397 -51.019 69.351 1.00 17.04 729 GLN B N 1
ATOM 11499 C CA . GLN B 1 708 ? -6.457 -51.960 68.755 1.00 17.29 729 GLN B CA 1
ATOM 11500 C C . GLN B 1 708 ? -5.004 -51.479 68.832 1.00 17.20 729 GLN B C 1
ATOM 11501 O O . GLN B 1 708 ? -4.083 -52.232 68.511 1.00 17.20 729 GLN B O 1
ATOM 11507 N N . GLY B 1 709 ? -4.802 -50.235 69.266 1.00 17.00 730 GLY B N 1
ATOM 11508 C CA . GLY B 1 709 ? -3.460 -49.680 69.392 1.00 16.64 730 GLY B CA 1
ATOM 11509 C C . GLY B 1 709 ? -2.967 -49.184 68.045 1.00 16.75 730 GLY B C 1
ATOM 11510 O O . GLY B 1 709 ? -3.517 -49.547 67.012 1.00 16.83 730 GLY B O 1
ATOM 11511 N N . GLY B 1 710 ? -1.939 -48.342 68.059 1.00 16.53 731 GLY B N 1
ATOM 11512 C CA . GLY B 1 710 ? -1.382 -47.798 66.823 1.00 16.51 731 GLY B CA 1
ATOM 11513 C C . GLY B 1 710 ? -0.978 -46.347 67.009 1.00 16.62 731 GLY B C 1
ATOM 11514 O O . GLY B 1 710 ? -0.608 -45.940 68.113 1.00 16.29 731 GLY B O 1
ATOM 11515 N N . GLU B 1 711 ? -1.038 -45.567 65.935 1.00 16.17 732 GLU B N 1
ATOM 11516 C CA . GLU B 1 711 ? -0.576 -44.187 65.994 1.00 16.28 732 GLU B CA 1
ATOM 11517 C C . GLU B 1 711 ? -1.276 -43.284 64.991 1.00 15.11 732 GLU B C 1
ATOM 11518 O O . GLU B 1 711 ? -1.442 -43.634 63.819 1.00 14.88 732 GLU B O 1
ATOM 11524 N N . LEU B 1 712 ? -1.676 -42.118 65.472 1.00 14.15 733 LEU B N 1
ATOM 11525 C CA . LEU B 1 712 ? -2.164 -41.056 64.615 1.00 13.74 733 LEU B CA 1
ATOM 11526 C C . LEU B 1 712 ? -1.074 -39.988 64.602 1.00 13.89 733 LEU B C 1
ATOM 11527 O O . LEU B 1 712 ? -0.836 -39.322 65.613 1.00 13.05 733 LEU B O 1
ATOM 11532 N N . ASN B 1 713 ? -0.412 -39.851 63.460 1.00 13.83 734 ASN B N 1
ATOM 11533 C CA . ASN B 1 713 ? 0.738 -38.971 63.314 1.00 14.64 734 ASN B CA 1
ATOM 11534 C C . ASN B 1 713 ? 0.272 -37.698 62.617 1.00 14.52 734 ASN B C 1
ATOM 11535 O O . ASN B 1 713 ? -0.071 -37.725 61.428 1.00 15.36 734 ASN B O 1
ATOM 11540 N N . LEU B 1 714 ? 0.253 -36.595 63.362 1.00 14.16 735 LEU B N 1
ATOM 11541 C CA . LEU B 1 714 ? -0.249 -35.314 62.865 1.00 13.89 735 LEU B CA 1
ATOM 11542 C C . LEU B 1 714 ? 0.887 -34.360 62.503 1.00 14.40 735 LEU B C 1
ATOM 11543 O O . LEU B 1 714 ? 1.862 -34.217 63.255 1.00 14.60 735 LEU B O 1
ATOM 11548 N N . SER B 1 715 ? 0.761 -33.715 61.346 1.00 13.55 736 SER B N 1
ATOM 11549 C CA . SER B 1 715 ? 1.646 -32.630 60.983 1.00 13.79 736 SER B CA 1
ATOM 11550 C C . SER B 1 715 ? 0.917 -31.336 61.269 1.00 13.70 736 SER B C 1
ATOM 11551 O O . SER B 1 715 ? -0.077 -31.018 60.600 1.00 14.12 736 SER B O 1
ATOM 11554 N N . MET B 1 716 ? 1.417 -30.579 62.241 1.00 13.20 737 MET B N 1
ATOM 11555 C CA . MET B 1 716 ? 0.767 -29.331 62.671 1.00 12.75 737 MET B CA 1
ATOM 11556 C C . MET B 1 716 ? 1.258 -28.111 61.881 1.00 12.89 737 MET B C 1
ATOM 11557 O O . MET B 1 716 ? 2.347 -28.132 61.302 1.00 12.78 737 MET B O 1
ATOM 11562 N N . ASP B 1 717 ? 0.452 -27.054 61.841 1.00 12.02 738 ASP B N 1
ATOM 11563 C CA . ASP B 1 717 ? 0.762 -25.915 60.987 1.00 12.65 738 ASP B CA 1
ATOM 11564 C C . ASP B 1 717 ? 0.138 -24.633 61.528 1.00 11.91 738 ASP B C 1
ATOM 11565 O O . ASP B 1 717 ? -0.828 -24.679 62.299 1.00 11.67 738 ASP B O 1
ATOM 11570 N N . SER B 1 718 ? 0.675 -23.490 61.107 1.00 11.87 739 SER B N 1
ATOM 11571 C CA . SER B 1 718 ? 0.210 -22.199 61.593 1.00 12.08 739 SER B CA 1
ATOM 11572 C C . SER B 1 718 ? -0.896 -21.650 60.702 1.00 12.64 739 SER B C 1
ATOM 11573 O O . SER B 1 718 ? -1.489 -20.605 61.000 1.00 12.49 739 SER B O 1
ATOM 11576 N N . VAL B 1 719 ? -1.161 -22.347 59.602 1.00 12.62 740 VAL B N 1
ATOM 11577 C CA . VAL B 1 719 ? -2.237 -21.958 58.697 1.00 12.87 740 VAL B CA 1
ATOM 11578 C C . VAL B 1 719 ? -3.147 -23.157 58.452 1.00 12.71 740 VAL B C 1
ATOM 11579 O O . VAL B 1 719 ? -2.705 -24.305 58.479 1.00 12.33 740 VAL B O 1
ATOM 11583 N N . PRO B 1 720 ? -4.437 -22.897 58.231 1.00 12.65 741 PRO B N 1
ATOM 11584 C CA . PRO B 1 720 ? -5.343 -24.022 58.018 1.00 12.20 741 PRO B CA 1
ATOM 11585 C C . PRO B 1 720 ? -5.086 -24.722 56.682 1.00 12.32 741 PRO B C 1
ATOM 11586 O O . PRO B 1 720 ? -4.619 -24.099 55.726 1.00 11.89 741 PRO B O 1
ATOM 11590 N N . ASN B 1 721 ? -5.379 -26.015 56.619 1.00 12.11 742 ASN B N 1
ATOM 11591 C CA . ASN B 1 721 ? -5.383 -26.697 55.338 1.00 11.81 742 ASN B CA 1
ATOM 11592 C C . ASN B 1 721 ? -6.832 -26.861 54.937 1.00 11.51 742 ASN B C 1
ATOM 11593 O O . ASN B 1 721 ? -7.510 -27.771 55.410 1.00 11.21 742 ASN B O 1
ATOM 11598 N N . GLN B 1 722 ? -7.304 -25.969 54.074 1.00 10.86 743 GLN B N 1
ATOM 11599 C CA . GLN B 1 722 ? -8.712 -25.973 53.704 1.00 11.04 743 GLN B CA 1
ATOM 11600 C C . GLN B 1 722 ? -9.086 -27.060 52.692 1.00 11.09 743 GLN B C 1
ATOM 11601 O O . GLN B 1 722 ? -10.255 -27.189 52.334 1.00 10.99 743 GLN B O 1
ATOM 11607 N N . GLN B 1 723 ? -8.100 -27.831 52.234 1.00 11.60 744 GLN B N 1
ATOM 11608 C CA . GLN B 1 723 ? -8.353 -28.962 51.317 1.00 12.28 744 GLN B CA 1
ATOM 11609 C C . GLN B 1 723 ? -8.527 -30.291 52.066 1.00 12.87 744 GLN B C 1
ATOM 11610 O O . GLN B 1 723 ? -8.835 -31.316 51.456 1.00 13.81 744 GLN B O 1
ATOM 11616 N N . ARG B 1 724 ? -8.350 -30.277 53.384 1.00 12.55 745 ARG B N 1
ATOM 11617 C CA . ARG B 1 724 ? -8.388 -31.514 54.169 1.00 12.61 745 ARG B CA 1
ATOM 11618 C C . ARG B 1 724 ? -9.670 -31.699 54.992 1.00 12.46 745 ARG B C 1
ATOM 11619 O O . ARG B 1 724 ? -10.106 -30.784 55.689 1.00 12.29 745 ARG B O 1
ATOM 11627 N N . GLY B 1 725 ? -10.263 -32.893 54.920 1.00 12.87 746 GLY B N 1
ATOM 11628 C CA . GLY B 1 725 ? -11.370 -33.250 55.821 1.00 12.56 746 GLY B CA 1
ATOM 11629 C C . GLY B 1 725 ? -12.682 -32.596 55.418 1.00 12.95 746 GLY B C 1
ATOM 11630 O O . GLY B 1 725 ? -13.579 -32.425 56.239 1.00 12.42 746 GLY B O 1
ATOM 11631 N N . THR B 1 726 ? -12.809 -32.252 54.144 1.00 12.80 747 THR B N 1
ATOM 11632 C CA . THR B 1 726 ? -13.974 -31.495 53.681 1.00 13.67 747 THR B CA 1
ATOM 11633 C C . THR B 1 726 ? -14.999 -32.325 52.925 1.00 14.20 747 THR B C 1
ATOM 11634 O O . THR B 1 726 ? -16.006 -31.795 52.475 1.00 14.45 747 THR B O 1
ATOM 11638 N N . GLN B 1 727 ? -14.756 -33.625 52.795 1.00 15.11 748 GLN B N 1
ATOM 11639 C CA . GLN B 1 727 ? -15.638 -34.495 52.012 1.00 15.92 748 GLN B CA 1
ATOM 11640 C C . GLN B 1 727 ? -16.615 -35.282 52.889 1.00 16.14 748 GLN B C 1
ATOM 11641 O O . GLN B 1 727 ? -16.316 -35.587 54.047 1.00 15.97 748 GLN B O 1
ATOM 11647 N N . PRO B 1 728 ? -17.796 -35.614 52.341 1.00 16.12 749 PRO B N 1
ATOM 11648 C CA . PRO B 1 728 ? -18.810 -36.364 53.091 1.00 16.06 749 PRO B CA 1
ATOM 11649 C C . PRO B 1 728 ? -18.254 -37.634 53.741 1.00 15.68 749 PRO B C 1
ATOM 11650 O O . PRO B 1 728 ? -18.639 -37.983 54.857 1.00 15.60 749 PRO B O 1
ATOM 11654 N N . ALA B 1 729 ? -17.344 -38.317 53.060 1.00 15.19 750 ALA B N 1
ATOM 11655 C CA . ALA B 1 729 ? -16.718 -39.510 53.633 1.00 14.69 750 ALA B CA 1
ATOM 11656 C C . ALA B 1 729 ? -15.939 -39.195 54.932 1.00 14.61 750 ALA B C 1
ATOM 11657 O O . ALA B 1 729 ? -15.723 -40.077 55.773 1.00 14.13 750 ALA B O 1
ATOM 11659 N N . ASP B 1 730 ? -15.522 -37.940 55.089 1.00 13.55 751 ASP B N 1
ATOM 11660 C CA . ASP B 1 730 ? -14.722 -37.541 56.238 1.00 13.20 751 ASP B CA 1
ATOM 11661 C C . ASP B 1 730 ? -15.567 -37.221 57.485 1.00 12.98 751 ASP B C 1
ATOM 11662 O O . ASP B 1 730 ? -15.024 -37.117 58.585 1.00 12.75 751 ASP B O 1
ATOM 11667 N N . PHE B 1 731 ? -16.879 -37.056 57.320 1.00 12.00 752 PHE B N 1
ATOM 11668 C CA . PHE B 1 731 ? -17.733 -36.579 58.421 1.00 12.19 752 PHE B CA 1
ATOM 11669 C C . PHE B 1 731 ? -18.135 -37.709 59.364 1.00 11.78 752 PHE B C 1
ATOM 11670 O O . PHE B 1 731 ? -18.363 -38.837 58.918 1.00 12.09 752 PHE B O 1
ATOM 11678 N N . PRO B 1 732 ? -18.247 -37.408 60.672 1.00 11.67 753 PRO B N 1
ATOM 11679 C CA . PRO B 1 732 ? -18.693 -38.442 61.604 1.00 11.74 753 PRO B CA 1
ATOM 11680 C C . PRO B 1 732 ? -20.191 -38.657 61.501 1.00 11.56 753 PRO B C 1
ATOM 11681 O O . PRO B 1 732 ? -20.841 -38.087 60.623 1.00 12.13 753 PRO B O 1
ATOM 11685 N N . TYR B 1 733 ? -20.721 -39.496 62.389 1.00 11.84 754 TYR B N 1
ATOM 11686 C CA . TYR B 1 733 ? -22.103 -39.968 62.317 1.00 11.31 754 TYR B CA 1
ATOM 11687 C C . TYR B 1 733 ? -23.182 -38.894 62.478 1.00 10.96 754 TYR B C 1
ATOM 11688 O O . TYR B 1 733 ? -23.065 -38.000 63.318 1.00 10.88 754 TYR B O 1
ATOM 11697 N N . SER B 1 734 ? -24.238 -39.003 61.679 1.00 10.76 755 SER B N 1
ATOM 11698 C CA . SER B 1 734 ? -25.495 -38.328 61.975 1.00 10.70 755 SER B CA 1
ATOM 11699 C C . SER B 1 734 ? -26.613 -39.289 61.653 1.00 11.11 755 SER B C 1
ATOM 11700 O O . SER B 1 734 ? -26.541 -40.027 60.675 1.00 11.27 755 SER B O 1
ATOM 11703 N N . TYR B 1 735 ? -27.659 -39.259 62.465 1.00 11.83 756 TYR B N 1
ATOM 11704 C CA . TYR B 1 735 ? -28.819 -40.100 62.225 1.00 12.67 756 TYR B CA 1
ATOM 11705 C C . TYR B 1 735 ? -29.443 -39.842 60.843 1.00 13.61 756 TYR B C 1
ATOM 11706 O O . TYR B 1 735 ? -29.933 -40.774 60.194 1.00 13.01 756 TYR B O 1
ATOM 11715 N N . SER B 1 736 ? -29.415 -38.587 60.403 1.00 14.62 757 SER B N 1
ATOM 11716 C CA . SER B 1 736 ? -30.004 -38.179 59.122 1.00 16.29 757 SER B CA 1
ATOM 11717 C C . SER B 1 736 ? -29.150 -38.471 57.882 1.00 18.11 757 SER B C 1
ATOM 11718 O O . SER B 1 736 ? -29.685 -38.614 56.802 1.00 18.77 757 SER B O 1
ATOM 11721 N N . LYS B 1 737 ? -27.831 -38.540 58.031 1.00 20.32 758 LYS B N 1
ATOM 11722 C CA . LYS B 1 737 ? -26.922 -38.586 56.869 1.00 22.28 758 LYS B CA 1
ATOM 11723 C C . LYS B 1 737 ? -27.334 -39.522 55.733 1.00 23.51 758 LYS B C 1
ATOM 11724 O O . LYS B 1 737 ? -27.848 -40.637 55.952 1.00 26.01 758 LYS B O 1
ATOM 11726 N N . SER C 1 1 ? -7.485 27.564 116.308 1.00 22.01 22 SER C N 1
ATOM 11727 C CA . SER C 1 1 ? -8.706 27.332 115.488 1.00 21.70 22 SER C CA 1
ATOM 11728 C C . SER C 1 1 ? -8.507 27.778 114.030 1.00 20.99 22 SER C C 1
ATOM 11729 O O . SER C 1 1 ? -8.890 27.050 113.115 1.00 21.24 22 SER C O 1
ATOM 11732 N N . LYS C 1 2 ? -7.917 28.956 113.814 1.00 19.34 23 LYS C N 1
ATOM 11733 C CA . LYS C 1 2 ? -7.711 29.465 112.443 1.00 18.63 23 LYS C CA 1
ATOM 11734 C C . LYS C 1 2 ? -6.738 28.574 111.663 1.00 17.09 23 LYS C C 1
ATOM 11735 O O . LYS C 1 2 ? -5.685 28.197 112.182 1.00 16.84 23 LYS C O 1
ATOM 11741 N N . LYS C 1 3 ? -7.099 28.247 110.424 1.00 15.11 24 LYS C N 1
ATOM 11742 C CA . LYS C 1 3 ? -6.267 27.397 109.581 1.00 13.81 24 LYS C CA 1
ATOM 11743 C C . LYS C 1 3 ? -6.004 28.063 108.244 1.00 12.85 24 LYS C C 1
ATOM 11744 O O . LYS C 1 3 ? -6.846 28.792 107.727 1.00 12.36 24 LYS C O 1
ATOM 11750 N N . THR C 1 4 ? -4.838 27.779 107.684 1.00 12.11 25 THR C N 1
ATOM 11751 C CA . THR C 1 4 ? -4.477 28.259 106.350 1.00 11.02 25 THR C CA 1
ATOM 11752 C C . THR C 1 4 ? -5.474 27.791 105.309 1.00 11.72 25 THR C C 1
ATOM 11753 O O . THR C 1 4 ? -5.878 28.576 104.452 1.00 12.32 25 THR C O 1
ATOM 11757 N N . VAL C 1 5 ? -5.887 26.524 105.395 1.00 10.93 26 VAL C N 1
ATOM 11758 C CA . VAL C 1 5 ? -6.947 26.002 104.545 1.00 10.91 26 VAL C CA 1
ATOM 11759 C C . VAL C 1 5 ? -8.119 25.599 105.436 1.00 11.32 26 VAL C C 1
ATOM 11760 O O . VAL C 1 5 ? -8.008 24.666 106.232 1.00 10.99 26 VAL C O 1
ATOM 11764 N N . GLU C 1 6 ? -9.229 26.310 105.309 1.00 11.00 27 GLU C N 1
ATOM 11765 C CA . GLU C 1 6 ? -10.415 26.041 106.118 1.00 11.85 27 GLU C CA 1
ATOM 11766 C C . GLU C 1 6 ? -11.351 25.045 105.425 1.00 11.24 27 GLU C C 1
ATOM 11767 O O . GLU C 1 6 ? -11.271 24.837 104.217 1.00 11.39 27 GLU C O 1
ATOM 11773 N N . PHE C 1 7 ? -12.271 24.456 106.176 1.00 10.85 28 PHE C N 1
ATOM 11774 C CA . PHE C 1 7 ? -13.128 23.428 105.581 1.00 11.36 28 PHE C CA 1
ATOM 11775 C C . PHE C 1 7 ? -13.908 23.926 104.364 1.00 10.19 28 PHE C C 1
ATOM 11776 O O . PHE C 1 7 ? -14.022 23.212 103.373 1.00 10.08 28 PHE C O 1
ATOM 11784 N N . VAL C 1 8 ? -14.413 25.154 104.410 1.00 10.47 29 VAL C N 1
ATOM 11785 C CA . VAL C 1 8 ? -15.172 25.666 103.258 1.00 9.86 29 VAL C CA 1
ATOM 11786 C C . VAL C 1 8 ? -14.301 25.754 101.991 1.00 10.25 29 VAL C C 1
ATOM 11787 O O . VAL C 1 8 ? -14.806 25.646 100.882 1.00 10.14 29 VAL C O 1
ATOM 11791 N N . ASP C 1 9 ? -12.986 25.885 102.163 1.00 10.18 30 ASP C N 1
ATOM 11792 C CA . ASP C 1 9 ? -12.069 25.958 101.032 1.00 11.02 30 ASP C CA 1
ATOM 11793 C C . ASP C 1 9 ? -12.023 24.661 100.217 1.00 11.40 30 ASP C C 1
ATOM 11794 O O . ASP C 1 9 ? -11.616 24.676 99.053 1.00 11.86 30 ASP C O 1
ATOM 11799 N N . TYR C 1 10 ? -12.429 23.549 100.828 1.00 11.10 31 TYR C N 1
ATOM 11800 C CA . TYR C 1 10 ? -12.487 22.256 100.129 1.00 10.62 31 TYR C CA 1
ATOM 11801 C C . TYR C 1 10 ? -13.733 22.075 99.268 1.00 10.86 31 TYR C C 1
ATOM 11802 O O . TYR C 1 10 ? -13.812 21.151 98.477 1.00 11.32 31 TYR C O 1
ATOM 11811 N N . VAL C 1 11 ? -14.714 22.939 99.433 1.00 11.21 32 VAL C N 1
ATOM 11812 C CA . VAL C 1 11 ? -16.004 22.718 98.797 1.00 10.68 32 VAL C CA 1
ATOM 11813 C C . VAL C 1 11 ? -16.006 23.146 97.330 1.00 11.54 32 VAL C C 1
ATOM 11814 O O . VAL C 1 11 ? -15.630 24.272 97.016 1.00 10.85 32 VAL C O 1
ATOM 11818 N N . ASN C 1 12 ? -16.422 22.240 96.441 1.00 11.37 33 ASN C N 1
ATOM 11819 C CA . ASN C 1 12 ? -16.579 22.551 95.045 1.00 12.19 33 ASN C CA 1
ATOM 11820 C C . ASN C 1 12 ? -18.055 22.501 94.664 1.00 12.33 33 ASN C C 1
ATOM 11821 O O . ASN C 1 12 ? -18.609 21.425 94.468 1.00 12.00 33 ASN C O 1
ATOM 11826 N N . PRO C 1 13 ? -18.698 23.664 94.565 1.00 13.04 34 PRO C N 1
ATOM 11827 C CA . PRO C 1 13 ? -20.129 23.629 94.253 1.00 13.60 34 PRO C CA 1
ATOM 11828 C C . PRO C 1 13 ? -20.379 23.147 92.831 1.00 14.40 34 PRO C C 1
ATOM 11829 O O . PRO C 1 13 ? -21.515 22.888 92.473 1.00 14.64 34 PRO C O 1
ATOM 11833 N N . LEU C 1 14 ? -19.332 23.053 92.009 1.00 15.55 35 LEU C N 1
ATOM 11834 C CA . LEU C 1 14 ? -19.509 22.544 90.639 1.00 16.13 35 LEU C CA 1
ATOM 11835 C C . LEU C 1 14 ? -19.458 21.017 90.567 1.00 16.94 35 LEU C C 1
ATOM 11836 O O . LEU C 1 14 ? -19.720 20.444 89.509 1.00 17.10 35 LEU C O 1
ATOM 11841 N N . MET C 1 15 ? -19.106 20.356 91.674 1.00 17.31 36 MET C N 1
ATOM 11842 C CA . MET C 1 15 ? -19.123 18.895 91.717 1.00 18.58 36 MET C CA 1
ATOM 11843 C C . MET C 1 15 ? -20.526 18.392 91.345 1.00 20.05 36 MET C C 1
ATOM 11844 O O . MET C 1 15 ? -21.500 18.663 92.052 1.00 20.21 36 MET C O 1
ATOM 11849 N N . GLY C 1 16 ? -20.620 17.717 90.199 1.00 21.82 37 GLY C N 1
ATOM 11850 C CA . GLY C 1 16 ? -21.897 17.270 89.629 1.00 23.02 37 GLY C CA 1
ATOM 11851 C C . GLY C 1 16 ? -22.671 18.243 88.740 1.00 24.03 37 GLY C C 1
ATOM 11852 O O . GLY C 1 16 ? -23.842 17.996 88.453 1.00 24.03 37 GLY C O 1
ATOM 11853 N N . THR C 1 17 ? -22.053 19.346 88.304 1.00 24.72 38 THR C N 1
ATOM 11854 C CA . THR C 1 17 ? -22.752 20.321 87.436 1.00 25.66 38 THR C CA 1
ATOM 11855 C C . THR C 1 17 ? -22.534 19.991 85.986 1.00 26.76 38 THR C C 1
ATOM 11856 O O . THR C 1 17 ? -23.184 20.558 85.092 1.00 26.85 38 THR C O 1
ATOM 11860 N N . GLU C 1 18 ? -21.579 19.103 85.739 1.00 27.96 39 GLU C N 1
ATOM 11861 C CA . GLU C 1 18 ? -21.442 18.578 84.403 1.00 28.67 39 GLU C CA 1
ATOM 11862 C C . GLU C 1 18 ? -22.455 17.457 84.350 1.00 29.77 39 GLU C C 1
ATOM 11863 O O . GLU C 1 18 ? -22.101 16.269 84.380 1.00 29.53 39 GLU C O 1
ATOM 11869 N N . SER C 1 19 ? -23.720 17.888 84.347 1.00 30.80 40 SER C N 1
ATOM 11870 C CA . SER C 1 19 ? -24.901 17.039 84.178 1.00 31.84 40 SER C CA 1
ATOM 11871 C C . SER C 1 19 ? -25.784 17.654 83.093 1.00 32.72 40 SER C C 1
ATOM 11872 O O . SER C 1 19 ? -25.812 18.877 82.900 1.00 32.96 40 SER C O 1
ATOM 11875 N N . THR C 1 20 ? -26.515 16.800 82.394 1.00 33.14 41 THR C N 1
ATOM 11876 C CA . THR C 1 20 ? -27.486 17.249 81.416 1.00 33.72 41 THR C CA 1
ATOM 11877 C C . THR C 1 20 ? -28.767 16.462 81.681 1.00 33.87 41 THR C C 1
ATOM 11878 O O . THR C 1 20 ? -28.802 15.607 82.570 1.00 33.99 41 THR C O 1
ATOM 11882 N N . PHE C 1 21 ? -29.812 16.735 80.910 1.00 34.15 42 PHE C N 1
ATOM 11883 C CA . PHE C 1 21 ? -31.043 15.948 81.012 1.00 34.40 42 PHE C CA 1
ATOM 11884 C C . PHE C 1 21 ? -30.757 14.458 80.744 1.00 34.42 42 PHE C C 1
ATOM 11885 O O . PHE C 1 21 ? -31.231 13.584 81.472 1.00 34.40 42 PHE C O 1
ATOM 11887 N N . ALA C 1 22 ? -29.952 14.192 79.717 1.00 34.61 43 ALA C N 1
ATOM 11888 C CA . ALA C 1 22 ? -29.561 12.828 79.347 1.00 35.14 43 ALA C CA 1
ATOM 11889 C C . ALA C 1 22 ? -28.690 12.126 80.397 1.00 35.25 43 ALA C C 1
ATOM 11890 O O . ALA C 1 22 ? -28.963 10.981 80.774 1.00 35.56 43 ALA C O 1
ATOM 11892 N N . PHE C 1 23 ? -27.631 12.792 80.850 1.00 35.14 44 PHE C N 1
ATOM 11893 C CA . PHE C 1 23 ? -26.694 12.142 81.774 1.00 35.42 44 PHE C CA 1
ATOM 11894 C C . PHE C 1 23 ? -26.461 12.938 83.053 1.00 35.40 44 PHE C C 1
ATOM 11895 O O . PHE C 1 23 ? -25.891 14.030 83.032 1.00 35.39 44 PHE C O 1
ATOM 11897 N N . SER C 1 24 ? -26.903 12.380 84.170 1.00 35.30 45 SER C N 1
ATOM 11898 C CA . SER C 1 24 ? -26.684 13.010 85.452 1.00 35.36 45 SER C CA 1
ATOM 11899 C C . SER C 1 24 ? -25.328 12.658 86.071 1.00 35.46 45 SER C C 1
ATOM 11900 O O . SER C 1 24 ? -24.971 11.478 86.232 1.00 35.18 45 SER C O 1
ATOM 11903 N N . HIS C 1 25 ? -24.563 13.681 86.416 1.00 35.18 46 HIS C N 1
ATOM 11904 C CA . HIS C 1 25 ? -23.367 13.459 87.221 1.00 35.54 46 HIS C CA 1
ATOM 11905 C C . HIS C 1 25 ? -23.606 14.129 88.573 1.00 35.20 46 HIS C C 1
ATOM 11906 O O . HIS C 1 25 ? -22.660 14.380 89.340 1.00 35.53 46 HIS C O 1
ATOM 11913 N N . GLY C 1 26 ? -24.883 14.425 88.839 1.00 34.44 47 GLY C N 1
ATOM 11914 C CA . GLY C 1 26 ? -25.315 15.004 90.111 1.00 33.66 47 GLY C CA 1
ATOM 11915 C C . GLY C 1 26 ? -26.563 15.876 90.048 1.00 33.17 47 GLY C C 1
ATOM 11916 O O . GLY C 1 26 ? -27.234 16.066 91.073 1.00 33.10 47 GLY C O 1
ATOM 11917 N N . ASN C 1 27 ? -26.876 16.396 88.854 1.00 31.96 48 ASN C N 1
ATOM 11918 C CA . ASN C 1 27 ? -28.002 17.340 88.636 1.00 30.87 48 ASN C CA 1
ATOM 11919 C C . ASN C 1 27 ? -28.070 18.532 89.597 1.00 29.61 48 ASN C C 1
ATOM 11920 O O . ASN C 1 27 ? -29.104 18.818 90.213 1.00 29.16 48 ASN C O 1
ATOM 11925 N N . THR C 1 28 ? -26.947 19.234 89.678 1.00 28.49 49 THR C N 1
ATOM 11926 C CA . THR C 1 28 ? -26.767 20.337 90.599 1.00 26.90 49 THR C CA 1
ATOM 11927 C C . THR C 1 28 ? -26.447 21.643 89.868 1.00 24.37 49 THR C C 1
ATOM 11928 O O . THR C 1 28 ? -26.039 21.661 88.718 1.00 24.88 49 THR C O 1
ATOM 11932 N N . TYR C 1 29 ? -26.636 22.746 90.562 1.00 21.63 50 TYR C N 1
ATOM 11933 C CA . TYR C 1 29 ? -26.140 24.021 90.086 1.00 18.63 50 TYR C CA 1
ATOM 11934 C C . TYR C 1 29 ? -25.238 24.478 91.209 1.00 16.65 50 TYR C C 1
ATOM 11935 O O . TYR C 1 29 ? -25.338 23.950 92.318 1.00 16.45 50 TYR C O 1
ATOM 11944 N N . PRO C 1 30 ? -24.350 25.440 90.943 1.00 15.18 51 PRO C N 1
ATOM 11945 C CA . PRO C 1 30 ? -23.412 25.794 92.010 1.00 14.29 51 PRO C CA 1
ATOM 11946 C C . PRO C 1 30 ? -24.000 26.814 92.992 1.00 13.89 51 PRO C C 1
ATOM 11947 O O . PRO C 1 30 ? -23.696 28.009 92.929 1.00 12.90 51 PRO C O 1
ATOM 11951 N N . ALA C 1 31 ? -24.824 26.314 93.914 1.00 13.31 52 ALA C N 1
ATOM 11952 C CA . ALA C 1 31 ? -25.594 27.156 94.819 1.00 12.98 52 ALA C CA 1
ATOM 11953 C C . ALA C 1 31 ? -24.735 28.033 95.721 1.00 13.26 52 ALA C C 1
ATOM 11954 O O . ALA C 1 31 ? -23.859 27.537 96.452 1.00 13.12 52 ALA C O 1
ATOM 11956 N N . VAL C 1 32 ? -24.999 29.335 95.669 1.00 12.82 53 VAL C N 1
ATOM 11957 C CA . VAL C 1 32 ? -24.433 30.313 96.599 1.00 13.01 53 VAL C CA 1
ATOM 11958 C C . VAL C 1 32 ? -25.510 30.486 97.675 1.00 13.66 53 VAL C C 1
ATOM 11959 O O . VAL C 1 32 ? -26.666 30.793 97.367 1.00 13.27 53 VAL C O 1
ATOM 11963 N N . ALA C 1 33 ? -25.142 30.270 98.934 1.00 13.14 54 ALA C N 1
ATOM 11964 C CA . ALA C 1 33 ? -26.151 30.130 99.967 1.00 13.23 54 ALA C CA 1
ATOM 11965 C C . ALA C 1 33 ? -25.504 30.164 101.333 1.00 13.48 54 ALA C C 1
ATOM 11966 O O . ALA C 1 33 ? -24.274 30.172 101.453 1.00 13.35 54 ALA C O 1
ATOM 11968 N N . VAL C 1 34 ? -26.340 30.137 102.371 1.00 13.79 55 VAL C N 1
ATOM 11969 C CA . VAL C 1 34 ? -25.878 29.680 103.675 1.00 13.11 55 VAL C CA 1
ATOM 11970 C C . VAL C 1 34 ? -26.697 28.432 103.997 1.00 13.46 55 VAL C C 1
ATOM 11971 O O . VAL C 1 34 ? -27.714 28.169 103.341 1.00 13.38 55 VAL C O 1
ATOM 11975 N N . PRO C 1 35 ? -26.250 27.633 104.980 1.00 13.13 56 PRO C N 1
ATOM 11976 C CA . PRO C 1 35 ? -26.962 26.384 105.236 1.00 12.93 56 PRO C CA 1
ATOM 11977 C C . PRO C 1 35 ? -28.482 26.549 105.405 1.00 12.45 56 PRO C C 1
ATOM 11978 O O . PRO C 1 35 ? -28.936 27.423 106.138 1.00 12.77 56 PRO C O 1
ATOM 11982 N N . TRP C 1 36 ? -29.243 25.706 104.706 1.00 12.45 57 TRP C N 1
ATOM 11983 C CA . TRP C 1 36 ? -30.721 25.719 104.732 1.00 12.30 57 TRP C CA 1
ATOM 11984 C C . TRP C 1 36 ? -31.352 27.090 104.421 1.00 12.41 57 TRP C C 1
ATOM 11985 O O . TRP C 1 36 ? -32.497 27.345 104.816 1.00 12.52 57 TRP C O 1
ATOM 11996 N N . GLY C 1 37 ? -30.612 27.958 103.723 1.00 12.51 58 GLY C N 1
ATOM 11997 C CA . GLY C 1 37 ? -31.117 29.297 103.373 1.00 12.61 58 GLY C CA 1
ATOM 11998 C C . GLY C 1 37 ? -32.434 29.266 102.605 1.00 12.07 58 GLY C C 1
ATOM 11999 O O . GLY C 1 37 ? -32.637 28.425 101.724 1.00 11.43 58 GLY C O 1
ATOM 12000 N N . MET C 1 38 ? -33.325 30.194 102.942 1.00 12.19 59 MET C N 1
ATOM 12001 C CA . MET C 1 38 ? -34.599 30.324 102.260 1.00 12.39 59 MET C CA 1
ATOM 12002 C C . MET C 1 38 ? -34.435 30.592 100.769 1.00 12.08 59 MET C C 1
ATOM 12003 O O . MET C 1 38 ? -35.178 30.061 99.965 1.00 11.79 59 MET C O 1
ATOM 12008 N N . ASN C 1 39 ? -33.475 31.437 100.410 1.00 11.80 60 ASN C N 1
ATOM 12009 C CA . ASN C 1 39 ? -33.228 31.749 99.009 1.00 12.23 60 ASN C CA 1
ATOM 12010 C C . ASN C 1 39 ? -31.787 31.371 98.677 1.00 12.03 60 ASN C C 1
ATOM 12011 O O . ASN C 1 39 ? -30.881 31.743 99.420 1.00 12.67 60 ASN C O 1
ATOM 12016 N N . PHE C 1 40 ? -31.602 30.611 97.596 1.00 11.57 61 PHE C N 1
ATOM 12017 C CA . PHE C 1 40 ? -30.277 30.315 97.026 1.00 11.73 61 PHE C CA 1
ATOM 12018 C C . PHE C 1 40 ? -30.082 31.175 95.780 1.00 11.96 61 PHE C C 1
ATOM 12019 O O . PHE C 1 40 ? -31.056 31.641 95.165 1.00 11.15 61 PHE C O 1
ATOM 12027 N N . TRP C 1 41 ? -28.823 31.332 95.378 1.00 10.87 62 TRP C N 1
ATOM 12028 C CA . TRP C 1 41 ? -28.496 32.039 94.161 1.00 11.39 62 TRP C CA 1
ATOM 12029 C C . TRP C 1 41 ? -27.581 31.189 93.287 1.00 11.73 62 TRP C C 1
ATOM 12030 O O . TRP C 1 41 ? -26.782 30.408 93.802 1.00 12.74 62 TRP C O 1
ATOM 12041 N N . SER C 1 42 ? -27.721 31.330 91.981 1.00 11.53 63 SER C N 1
ATOM 12042 C CA . SER C 1 42 ? -26.928 30.554 91.016 1.00 12.07 63 SER C CA 1
ATOM 12043 C C . SER C 1 42 ? -26.804 31.265 89.679 1.00 12.06 63 SER C C 1
ATOM 12044 O O . SER C 1 42 ? -27.748 31.923 89.224 1.00 12.06 63 SER C O 1
ATOM 12047 N N . PRO C 1 43 ? -25.657 31.085 89.005 1.00 12.35 64 PRO C N 1
ATOM 12048 C CA . PRO C 1 43 ? -25.562 31.474 87.609 1.00 12.25 64 PRO C CA 1
ATOM 12049 C C . PRO C 1 43 ? -26.569 30.633 86.823 1.00 12.62 64 PRO C C 1
ATOM 12050 O O . PRO C 1 43 ? -26.873 29.513 87.233 1.00 12.99 64 PRO C O 1
ATOM 12054 N N . GLN C 1 44 ? -27.093 31.184 85.734 1.00 12.37 65 GLN C N 1
ATOM 12055 C CA . GLN C 1 44 ? -28.057 30.486 84.876 1.00 12.75 65 GLN C CA 1
ATOM 12056 C C . GLN C 1 44 ? -27.531 30.510 83.437 1.00 12.98 65 GLN C C 1
ATOM 12057 O O . GLN C 1 44 ? -27.265 31.591 82.888 1.00 13.22 65 GLN C O 1
ATOM 12063 N N . THR C 1 45 ? -27.362 29.328 82.840 1.00 12.70 66 THR C N 1
ATOM 12064 C CA . THR C 1 45 ? -27.012 29.220 81.424 1.00 14.26 66 THR C CA 1
ATOM 12065 C C . THR C 1 45 ? -28.200 28.752 80.579 1.00 14.75 66 THR C C 1
ATOM 12066 O O . THR C 1 45 ? -28.292 29.071 79.393 1.00 15.60 66 THR C O 1
ATOM 12070 N N . GLY C 1 46 ? -29.110 28.006 81.194 1.00 14.60 67 GLY C N 1
ATOM 12071 C CA . GLY C 1 46 ? -30.262 27.475 80.474 1.00 15.13 67 GLY C CA 1
ATOM 12072 C C . GLY C 1 46 ? -31.343 28.530 80.311 1.00 15.34 67 GLY C C 1
ATOM 12073 O O . GLY C 1 46 ? -31.298 29.572 80.972 1.00 15.64 67 GLY C O 1
ATOM 12074 N N . GLU C 1 47 ? -32.299 28.283 79.415 1.00 14.64 68 GLU C N 1
ATOM 12075 C CA . GLU C 1 47 ? -33.418 29.202 79.226 1.00 15.23 68 GLU C CA 1
ATOM 12076 C C . GLU C 1 47 ? -34.246 29.282 80.498 1.00 14.35 68 GLU C C 1
ATOM 12077 O O . GLU C 1 47 ? -34.257 28.342 81.281 1.00 13.61 68 GLU C O 1
ATOM 12083 N N . ASN C 1 48 ? -34.956 30.396 80.684 1.00 13.55 69 ASN C N 1
ATOM 12084 C CA . ASN C 1 48 ? -35.982 30.477 81.711 1.00 13.33 69 ASN C CA 1
ATOM 12085 C C . ASN C 1 48 ? -36.939 29.297 81.517 1.00 13.50 69 ASN C C 1
ATOM 12086 O O . ASN C 1 48 ? -37.315 29.010 80.390 1.00 13.77 69 ASN C O 1
ATOM 12091 N N . GLY C 1 49 ? -37.359 28.644 82.596 1.00 12.81 70 GLY C N 1
ATOM 12092 C CA . GLY C 1 49 ? -38.318 27.557 82.477 1.00 13.55 70 GLY C CA 1
ATOM 12093 C C . GLY C 1 49 ? -37.658 26.191 82.435 1.00 13.86 70 GLY C C 1
ATOM 12094 O O . GLY C 1 49 ? -38.293 25.176 82.740 1.00 13.58 70 GLY C O 1
ATOM 12095 N N . SER C 1 50 ? -36.383 26.149 82.049 1.00 13.44 71 SER C N 1
ATOM 12096 C CA . SER C 1 50 ? -35.690 24.867 81.994 1.00 13.62 71 SER C CA 1
ATOM 12097 C C . SER C 1 50 ? -35.140 24.465 83.360 1.00 13.75 71 SER C C 1
ATOM 12098 O O . SER C 1 50 ? -34.476 25.260 84.024 1.00 13.86 71 SER C O 1
ATOM 12101 N N . GLY C 1 51 ? -35.395 23.222 83.764 1.00 13.31 72 GLY C N 1
ATOM 12102 C CA . GLY C 1 51 ? -34.827 22.695 84.996 1.00 14.43 72 GLY C CA 1
ATOM 12103 C C . GLY C 1 51 ? -33.318 22.587 84.900 1.00 15.30 72 GLY C C 1
ATOM 12104 O O . GLY C 1 51 ? -32.638 22.515 85.916 1.00 15.15 72 GLY C O 1
ATOM 12105 N N . TRP C 1 52 ? -32.785 22.579 83.682 1.00 16.07 73 TRP C N 1
ATOM 12106 C CA . TRP C 1 52 ? -31.333 22.598 83.533 1.00 17.32 73 TRP C CA 1
ATOM 12107 C C . TRP C 1 52 ? -30.793 24.033 83.546 1.00 17.16 73 TRP C C 1
ATOM 12108 O O . TRP C 1 52 ? -30.358 24.590 82.534 1.00 17.02 73 TRP C O 1
ATOM 12119 N N . MET C 1 53 ? -30.845 24.618 84.736 1.00 16.75 74 MET C N 1
ATOM 12120 C CA . MET C 1 53 ? -30.565 26.030 84.918 1.00 16.84 74 MET C CA 1
ATOM 12121 C C . MET C 1 53 ? -29.099 26.348 84.640 1.00 16.62 74 MET C C 1
ATOM 12122 O O . MET C 1 53 ? -28.787 27.362 84.018 1.00 16.57 74 MET C O 1
ATOM 12127 N N . TYR C 1 54 ? -28.203 25.485 85.113 1.00 16.24 75 TYR C N 1
ATOM 12128 C CA . TYR C 1 54 ? -26.776 25.632 84.844 1.00 16.49 75 TYR C CA 1
ATOM 12129 C C . TYR C 1 54 ? -26.213 24.307 84.365 1.00 17.61 75 TYR C C 1
ATOM 12130 O O . TYR C 1 54 ? -26.363 23.284 85.033 1.00 17.09 75 TYR C O 1
ATOM 12139 N N . THR C 1 55 ? -25.542 24.321 83.223 1.00 18.82 76 THR C N 1
ATOM 12140 C CA . THR C 1 55 ? -24.857 23.109 82.778 1.00 20.31 76 THR C CA 1
ATOM 12141 C C . THR C 1 55 ? -23.410 23.448 82.421 1.00 19.99 76 THR C C 1
ATOM 12142 O O . THR C 1 55 ? -23.151 24.394 81.672 1.00 19.70 76 THR C O 1
ATOM 12146 N N . TYR C 1 56 ? -22.480 22.699 83.008 1.00 19.05 77 TYR C N 1
ATOM 12147 C CA . TYR C 1 56 ? -21.052 22.955 82.871 1.00 19.08 77 TYR C CA 1
ATOM 12148 C C . TYR C 1 56 ? -20.560 23.161 81.440 1.00 18.78 77 TYR C C 1
ATOM 12149 O O . TYR C 1 56 ? -19.641 23.952 81.216 1.00 18.98 77 TYR C O 1
ATOM 12158 N N . THR C 1 57 ? -21.154 22.468 80.467 1.00 18.87 78 THR C N 1
ATOM 12159 C CA . THR C 1 57 ? -20.662 22.577 79.090 1.00 19.29 78 THR C CA 1
ATOM 12160 C C . THR C 1 57 ? -21.180 23.820 78.369 1.00 19.20 78 THR C C 1
ATOM 12161 O O . THR C 1 57 ? -20.716 24.134 77.276 1.00 19.24 78 THR C O 1
ATOM 12165 N N . ASP C 1 58 ? -22.134 24.531 78.971 1.00 19.30 79 ASP C N 1
ATOM 12166 C CA . ASP C 1 58 ? -22.629 25.773 78.356 1.00 19.51 79 ASP C CA 1
ATOM 12167 C C . ASP C 1 58 ? -21.597 26.864 78.497 1.00 19.10 79 ASP C C 1
ATOM 12168 O O . ASP C 1 58 ? -20.901 26.946 79.516 1.00 20.10 79 ASP C O 1
ATOM 12173 N N . SER C 1 59 ? -21.505 27.710 77.487 1.00 17.85 80 SER C N 1
ATOM 12174 C CA . SER C 1 59 ? -20.511 28.768 77.491 1.00 17.68 80 SER C CA 1
ATOM 12175 C C . SER C 1 59 ? -21.143 30.161 77.467 1.00 16.70 80 SER C C 1
ATOM 12176 O O . SER C 1 59 ? -20.427 31.154 77.322 1.00 15.60 80 SER C O 1
ATOM 12179 N N . LEU C 1 60 ? -22.470 30.225 77.610 1.00 15.42 81 LEU C N 1
ATOM 12180 C CA . LEU C 1 60 ? -23.198 31.498 77.537 1.00 15.10 81 LEU C CA 1
ATOM 12181 C C . LEU C 1 60 ? -24.047 31.699 78.793 1.00 14.82 81 LEU C C 1
ATOM 12182 O O . LEU C 1 60 ? -24.827 30.824 79.160 1.00 16.25 81 LEU C O 1
ATOM 12187 N N . MET C 1 61 ? -23.899 32.846 79.448 1.00 14.17 82 MET C N 1
ATOM 12188 C CA A MET C 1 61 ? -24.669 33.108 80.667 0.50 13.37 82 MET C CA 1
ATOM 12189 C CA B MET C 1 61 ? -24.644 33.153 80.675 0.50 13.31 82 MET C CA 1
ATOM 12190 C C . MET C 1 61 ? -25.835 34.048 80.373 1.00 12.82 82 MET C C 1
ATOM 12191 O O . MET C 1 61 ? -25.727 34.963 79.558 1.00 12.85 82 MET C O 1
ATOM 12200 N N . ARG C 1 62 ? -26.958 33.804 81.041 1.00 12.44 83 ARG C N 1
ATOM 12201 C CA . ARG C 1 62 ? -28.176 34.605 80.835 1.00 12.69 83 ARG C CA 1
ATOM 12202 C C . ARG C 1 62 ? -28.566 35.423 82.065 1.00 12.56 83 ARG C C 1
ATOM 12203 O O . ARG C 1 62 ? -29.275 36.425 81.949 1.00 12.24 83 ARG C O 1
ATOM 12211 N N . GLY C 1 63 ? -28.158 34.980 83.250 1.00 12.15 84 GLY C N 1
ATOM 12212 C CA . GLY C 1 63 ? -28.522 35.711 84.466 1.00 11.61 84 GLY C CA 1
ATOM 12213 C C . GLY C 1 63 ? -27.985 35.088 85.732 1.00 12.13 84 GLY C C 1
ATOM 12214 O O . GLY C 1 63 ? -27.300 34.053 85.686 1.00 11.23 84 GLY C O 1
ATOM 12215 N N . PHE C 1 64 ? -28.296 35.723 86.863 1.00 10.86 85 PHE C N 1
ATOM 12216 C CA . PHE C 1 64 ? -28.030 35.156 88.180 1.00 11.28 85 PHE C CA 1
ATOM 12217 C C . PHE C 1 64 ? -29.355 35.059 88.901 1.00 11.20 85 PHE C C 1
ATOM 12218 O O . PHE C 1 64 ? -30.008 36.073 89.175 1.00 10.52 85 PHE C O 1
ATOM 12226 N N . ARG C 1 65 ? -29.761 33.829 89.165 1.00 10.91 86 ARG C N 1
ATOM 12227 C CA . ARG C 1 65 ? -31.105 33.556 89.652 1.00 10.95 86 ARG C CA 1
ATOM 12228 C C . ARG C 1 65 ? -31.179 33.504 91.167 1.00 11.49 86 ARG C C 1
ATOM 12229 O O . ARG C 1 65 ? -30.316 32.898 91.823 1.00 11.53 86 ARG C O 1
ATOM 12237 N N . GLN C 1 66 ? -32.243 34.084 91.726 1.00 11.03 87 GLN C N 1
ATOM 12238 C CA . GLN C 1 66 ? -32.686 33.669 93.033 1.00 11.12 87 GLN C CA 1
ATOM 12239 C C . GLN C 1 66 ? -33.499 32.393 92.781 1.00 11.55 87 GLN C C 1
ATOM 12240 O O . GLN C 1 66 ? -34.505 32.436 92.075 1.00 11.16 87 GLN C O 1
ATOM 12246 N N . THR C 1 67 ? -33.070 31.260 93.342 1.00 11.28 88 THR C N 1
ATOM 12247 C CA . THR C 1 67 ? -33.701 29.982 93.001 1.00 11.87 88 THR C CA 1
ATOM 12248 C C . THR C 1 67 ? -34.075 29.166 94.230 1.00 12.31 88 THR C C 1
ATOM 12249 O O . THR C 1 67 ? -33.432 29.299 95.284 1.00 12.92 88 THR C O 1
ATOM 12253 N N . HIS C 1 68 ? -35.087 28.305 94.089 1.00 12.39 89 HIS C N 1
ATOM 12254 C CA . HIS C 1 68 ? -35.463 27.357 95.150 1.00 12.59 89 HIS C CA 1
ATOM 12255 C C . HIS C 1 68 ? -35.369 25.904 94.691 1.00 12.95 89 HIS C C 1
ATOM 12256 O O . HIS C 1 68 ? -35.662 24.979 95.448 1.00 13.52 89 HIS C O 1
ATOM 12263 N N . GLN C 1 69 ? -34.938 25.710 93.453 1.00 13.16 90 GLN C N 1
ATOM 12264 C CA . GLN C 1 69 ? -35.087 24.424 92.784 1.00 13.64 90 GLN C CA 1
ATOM 12265 C C . GLN C 1 69 ? -34.342 23.275 93.472 1.00 14.42 90 GLN C C 1
ATOM 12266 O O . GLN C 1 69 ? -33.116 23.354 93.657 1.00 12.92 90 GLN C O 1
ATOM 12272 N N . PRO C 1 70 ? -35.072 22.201 93.827 1.00 14.48 91 PRO C N 1
ATOM 12273 C CA . PRO C 1 70 ? -34.459 21.015 94.432 1.00 15.47 91 PRO C CA 1
ATOM 12274 C C . PRO C 1 70 ? -34.099 19.921 93.424 1.00 17.07 91 PRO C C 1
ATOM 12275 O O . PRO C 1 70 ? -33.295 19.038 93.749 1.00 18.06 91 PRO C O 1
ATOM 12279 N N . SER C 1 71 ? -34.680 19.956 92.224 1.00 17.46 92 SER C N 1
ATOM 12280 C CA . SER C 1 71 ? -34.268 19.037 91.153 1.00 17.74 92 SER C CA 1
ATOM 12281 C C . SER C 1 71 ? -34.733 19.575 89.800 1.00 17.18 92 SER C C 1
ATOM 12282 O O . SER C 1 71 ? -35.685 20.330 89.742 1.00 16.57 92 SER C O 1
ATOM 12285 N N . PRO C 1 72 ? -34.046 19.193 88.710 1.00 17.69 93 PRO C N 1
ATOM 12286 C CA . PRO C 1 72 ? -34.468 19.684 87.390 1.00 17.61 93 PRO C CA 1
ATOM 12287 C C . PRO C 1 72 ? -35.899 19.260 87.025 1.00 18.02 93 PRO C C 1
ATOM 12288 O O . PRO C 1 72 ? -36.606 20.016 86.381 1.00 17.93 93 PRO C O 1
ATOM 12292 N N . TRP C 1 73 ? -36.345 18.085 87.469 1.00 18.78 94 TRP C N 1
ATOM 12293 C CA . TRP C 1 73 ? -37.693 17.631 87.102 1.00 19.79 94 TRP C CA 1
ATOM 12294 C C . TRP C 1 73 ? -38.759 18.261 87.958 1.00 18.36 94 TRP C C 1
ATOM 12295 O O . TRP C 1 73 ? -39.858 18.515 87.490 1.00 18.18 94 TRP C O 1
ATOM 12306 N N . ILE C 1 74 ? -38.420 18.557 89.202 1.00 16.89 95 ILE C N 1
ATOM 12307 C CA . ILE C 1 74 ? -39.352 19.288 90.060 1.00 15.34 95 ILE C CA 1
ATOM 12308 C C . ILE C 1 74 ? -39.403 20.756 89.621 1.00 14.86 95 ILE C C 1
ATOM 12309 O O . ILE C 1 74 ? -40.466 21.379 89.606 1.00 14.57 95 ILE C O 1
ATOM 12314 N N . ASN C 1 75 ? -38.251 21.287 89.233 1.00 14.05 96 ASN C N 1
ATOM 12315 C CA . ASN C 1 75 ? -38.168 22.649 88.690 1.00 13.75 96 ASN C CA 1
ATOM 12316 C C . ASN C 1 75 ? -38.351 23.704 89.795 1.00 12.79 96 ASN C C 1
ATOM 12317 O O . ASN C 1 75 ? -38.329 23.378 90.975 1.00 12.61 96 ASN C O 1
ATOM 12322 N N . ASP C 1 76 ? -38.525 24.965 89.415 1.00 13.23 97 ASP C N 1
ATOM 12323 C CA . ASP C 1 76 ? -38.307 26.086 90.343 1.00 12.33 97 ASP C CA 1
ATOM 12324 C C . ASP C 1 76 ? -39.609 26.816 90.682 1.00 12.59 97 ASP C C 1
ATOM 12325 O O . ASP C 1 76 ? -40.655 26.548 90.074 1.00 11.81 97 ASP C O 1
ATOM 12330 N N . TYR C 1 77 ? -39.538 27.737 91.650 1.00 11.95 98 TYR C N 1
ATOM 12331 C CA . TYR C 1 77 ? -40.667 28.612 91.976 1.00 11.81 98 TYR C CA 1
ATOM 12332 C C . TYR C 1 77 ? -40.108 29.863 92.655 1.00 11.96 98 TYR C C 1
ATOM 12333 O O . TYR C 1 77 ? -38.988 29.843 93.184 1.00 11.52 98 TYR C O 1
ATOM 12342 N N . GLY C 1 78 ? -40.872 30.951 92.637 1.00 11.90 99 GLY C N 1
ATOM 12343 C CA . GLY C 1 78 ? -40.474 32.164 93.360 1.00 11.68 99 GLY C CA 1
ATOM 12344 C C . GLY C 1 78 ? -39.115 32.636 92.882 1.00 11.94 99 GLY C C 1
ATOM 12345 O O . GLY C 1 78 ? -38.240 32.960 93.685 1.00 13.18 99 GLY C O 1
ATOM 12346 N N . THR C 1 79 ? -38.917 32.644 91.573 1.00 11.35 100 THR C N 1
ATOM 12347 C CA . THR C 1 79 ? -37.589 32.880 91.036 1.00 10.86 100 THR C CA 1
ATOM 12348 C C . THR C 1 79 ? -37.556 34.144 90.172 1.00 10.96 100 THR C C 1
ATOM 12349 O O . THR C 1 79 ? -38.526 34.460 89.481 1.00 11.15 100 THR C O 1
ATOM 12353 N N . PHE C 1 80 ? -36.455 34.885 90.252 1.00 10.47 101 PHE C N 1
ATOM 12354 C CA . PHE C 1 80 ? -36.221 36.005 89.342 1.00 10.78 101 PHE C CA 1
ATOM 12355 C C . PHE C 1 80 ? -34.723 36.063 89.122 1.00 10.60 101 PHE C C 1
ATOM 12356 O O . PHE C 1 80 ? -33.965 35.373 89.821 1.00 10.11 101 PHE C O 1
ATOM 12364 N N . SER C 1 81 ? -34.272 36.859 88.160 1.00 10.59 102 SER C N 1
ATOM 12365 C CA . SER C 1 81 ? -32.829 36.955 87.958 1.00 11.00 102 SER C CA 1
ATOM 12366 C C . SER C 1 81 ? -32.325 38.385 87.788 1.00 11.21 102 SER C C 1
ATOM 12367 O O . SER C 1 81 ? -33.093 39.311 87.464 1.00 11.24 102 SER C O 1
ATOM 12370 N N . ILE C 1 82 ? -31.023 38.540 88.015 1.00 10.57 103 ILE C N 1
ATOM 12371 C CA . ILE C 1 82 ? -30.332 39.804 87.848 1.00 10.64 103 ILE C CA 1
ATOM 12372 C C . ILE C 1 82 ? -29.194 39.542 86.883 1.00 10.57 103 ILE C C 1
ATOM 12373 O O . ILE C 1 82 ? -28.502 38.526 87.015 1.00 9.59 103 ILE C O 1
ATOM 12378 N N . MET C 1 83 ? -29.007 40.429 85.907 1.00 10.02 104 MET C N 1
ATOM 12379 C CA . MET C 1 83 ? -27.944 40.245 84.891 1.00 10.48 104 MET C CA 1
ATOM 12380 C C . MET C 1 83 ? -27.291 41.562 84.499 1.00 10.87 104 MET C C 1
ATOM 12381 O O . MET C 1 83 ? -27.875 42.375 83.790 1.00 10.29 104 MET C O 1
ATOM 12386 N N . PRO C 1 84 ? -26.083 41.801 85.001 1.00 12.19 105 PRO C N 1
ATOM 12387 C CA . PRO C 1 84 ? -25.364 42.975 84.535 1.00 12.20 105 PRO C CA 1
ATOM 12388 C C . PRO C 1 84 ? -24.938 42.731 83.089 1.00 12.90 105 PRO C C 1
ATOM 12389 O O . PRO C 1 84 ? -24.667 41.587 82.699 1.00 12.78 105 PRO C O 1
ATOM 12393 N N . LEU C 1 85 ? -24.919 43.799 82.302 1.00 13.21 106 LEU C N 1
ATOM 12394 C CA . LEU C 1 85 ? -24.537 43.747 80.896 1.00 13.41 106 LEU C CA 1
ATOM 12395 C C . LEU C 1 85 ? -23.654 44.929 80.529 1.00 13.72 106 LEU C C 1
ATOM 12396 O O . LEU C 1 85 ? -23.873 46.037 80.999 1.00 13.08 106 LEU C O 1
ATOM 12401 N N . ALA C 1 86 ? -22.673 44.681 79.663 1.00 13.90 107 ALA C N 1
ATOM 12402 C CA . ALA C 1 86 ? -21.888 45.746 79.052 1.00 14.83 107 ALA C CA 1
ATOM 12403 C C . ALA C 1 86 ? -22.195 45.823 77.552 1.00 15.34 107 ALA C C 1
ATOM 12404 O O . ALA C 1 86 ? -22.293 44.795 76.879 1.00 15.35 107 ALA C O 1
ATOM 12406 N N . GLY C 1 87 ? -22.364 47.035 77.030 1.00 15.73 108 GLY C N 1
ATOM 12407 C CA . GLY C 1 87 ? -22.509 47.221 75.589 1.00 16.16 108 GLY C CA 1
ATOM 12408 C C . GLY C 1 87 ? -23.962 47.169 75.165 1.00 16.78 108 GLY C C 1
ATOM 12409 O O . GLY C 1 87 ? -24.701 48.113 75.393 1.00 17.49 108 GLY C O 1
ATOM 12410 N N . GLU C 1 88 ? -24.374 46.061 74.564 1.00 16.56 109 GLU C N 1
ATOM 12411 C CA . GLU C 1 88 ? -25.715 45.954 73.988 1.00 17.02 109 GLU C CA 1
ATOM 12412 C C . GLU C 1 88 ? -26.734 45.523 75.024 1.00 16.08 109 GLU C C 1
ATOM 12413 O O . GLU C 1 88 ? -26.580 44.497 75.669 1.00 16.19 109 GLU C O 1
ATOM 12416 N N . LEU C 1 89 ? -27.792 46.303 75.170 1.00 15.43 110 LEU C N 1
ATOM 12417 C CA . LEU C 1 89 ? -28.860 45.927 76.077 1.00 14.90 110 LEU C CA 1
ATOM 12418 C C . LEU C 1 89 ? -29.711 44.830 75.444 1.00 15.14 110 LEU C C 1
ATOM 12419 O O . LEU C 1 89 ? -30.129 44.969 74.302 1.00 14.33 110 LEU C O 1
ATOM 12424 N N . LYS C 1 90 ? -29.976 43.752 76.185 1.00 14.98 111 LYS C N 1
ATOM 12425 C CA . LYS C 1 90 ? -30.894 42.705 75.733 1.00 15.36 111 LYS C CA 1
ATOM 12426 C C . LYS C 1 90 ? -31.818 42.363 76.900 1.00 14.82 111 LYS C C 1
ATOM 12427 O O . LYS C 1 90 ? -31.343 42.149 78.020 1.00 14.71 111 LYS C O 1
ATOM 12433 N N . MET C 1 91 ? -33.120 42.295 76.644 1.00 13.82 112 MET C N 1
ATOM 12434 C CA . MET C 1 91 ? -34.095 42.154 77.718 1.00 13.73 112 MET C CA 1
ATOM 12435 C C . MET C 1 91 ? -34.488 40.697 77.953 1.00 13.33 112 MET C C 1
ATOM 12436 O O . MET C 1 91 ? -34.410 40.198 79.070 1.00 13.79 112 MET C O 1
ATOM 12441 N N . SER C 1 92 ? -34.917 40.018 76.899 1.00 13.04 113 SER C N 1
ATOM 12442 C CA . SER C 1 92 ? -35.477 38.685 77.051 1.00 13.10 113 SER C CA 1
ATOM 12443 C C . SER C 1 92 ? -34.406 37.637 77.371 1.00 12.98 113 SER C C 1
ATOM 12444 O O . SER C 1 92 ? -33.305 37.688 76.835 1.00 11.92 113 SER C O 1
ATOM 12447 N N . HIS C 1 93 ? -34.752 36.674 78.218 1.00 13.67 114 HIS C N 1
ATOM 12448 C CA . HIS C 1 93 ? -33.818 35.578 78.533 1.00 14.44 114 HIS C CA 1
ATOM 12449 C C . HIS C 1 93 ? -33.327 34.857 77.261 1.00 15.13 114 HIS C C 1
ATOM 12450 O O . HIS C 1 93 ? -32.255 34.244 77.265 1.00 15.87 114 HIS C O 1
ATOM 12457 N N . LYS C 1 94 ? -34.111 34.933 76.185 1.00 15.90 115 LYS C N 1
ATOM 12458 C CA . LYS C 1 94 ? -33.774 34.287 74.911 1.00 17.47 115 LYS C CA 1
ATOM 12459 C C . LYS C 1 94 ? -32.605 34.979 74.230 1.00 17.43 115 LYS C C 1
ATOM 12460 O O . LYS C 1 94 ? -31.911 34.377 73.413 1.00 17.50 115 LYS C O 1
ATOM 12466 N N . GLU C 1 95 ? -32.396 36.246 74.559 1.00 17.35 116 GLU C N 1
ATOM 12467 C CA . GLU C 1 95 ? -31.377 37.040 73.890 1.00 17.74 116 GLU C CA 1
ATOM 12468 C C . GLU C 1 95 ? -30.233 37.465 74.800 1.00 17.17 116 GLU C C 1
ATOM 12469 O O . GLU C 1 95 ? -29.231 37.968 74.309 1.00 17.25 116 GLU C O 1
ATOM 12475 N N . ARG C 1 96 ? -30.391 37.312 76.113 1.00 16.97 117 ARG C N 1
ATOM 12476 C CA . ARG C 1 96 ? -29.303 37.646 77.036 1.00 17.02 117 ARG C CA 1
ATOM 12477 C C . ARG C 1 96 ? -28.378 36.463 77.094 1.00 16.62 117 ARG C C 1
ATOM 12478 O O . ARG C 1 96 ? -28.595 35.549 77.878 1.00 17.20 117 ARG C O 1
ATOM 12486 N N . LEU C 1 97 ? -27.351 36.469 76.264 1.00 15.50 118 LEU C N 1
ATOM 12487 C CA . LEU C 1 97 ? -26.433 35.343 76.198 1.00 14.98 118 LEU C CA 1
ATOM 12488 C C . LEU C 1 97 ? -25.036 35.928 76.193 1.00 14.50 118 LEU C C 1
ATOM 12489 O O . LEU C 1 97 ? -24.636 36.522 75.213 1.00 15.80 118 LEU C O 1
ATOM 12494 N N . VAL C 1 98 ? -24.302 35.796 77.288 1.00 13.09 119 VAL C N 1
ATOM 12495 C CA . VAL C 1 98 ? -23.008 36.465 77.389 1.00 12.31 119 VAL C CA 1
ATOM 12496 C C . VAL C 1 98 ? -21.917 35.418 77.533 1.00 11.88 119 VAL C C 1
ATOM 12497 O O . VAL C 1 98 ? -21.941 34.641 78.484 1.00 11.95 119 VAL C O 1
ATOM 12501 N N . PRO C 1 99 ? -20.966 35.383 76.581 1.00 12.18 120 PRO C N 1
ATOM 12502 C CA . PRO C 1 99 ? -19.928 34.358 76.618 1.00 12.25 120 PRO C CA 1
ATOM 12503 C C . PRO C 1 99 ? -19.022 34.483 77.844 1.00 12.28 120 PRO C C 1
ATOM 12504 O O . PRO C 1 99 ? -18.640 35.596 78.212 1.00 12.18 120 PRO C O 1
ATOM 12508 N N . PHE C 1 100 ? -18.653 33.351 78.437 1.00 12.26 121 PHE C N 1
ATOM 12509 C CA . PHE C 1 100 ? -17.671 33.343 79.521 1.00 12.77 121 PHE C CA 1
ATOM 12510 C C . PHE C 1 100 ? -16.870 32.045 79.469 1.00 13.47 121 PHE C C 1
ATOM 12511 O O . PHE C 1 100 ? -17.274 31.070 78.823 1.00 14.02 121 PHE C O 1
ATOM 12519 N N . SER C 1 101 ? -15.731 32.043 80.146 1.00 13.63 122 SER C N 1
ATOM 12520 C CA . SER C 1 101 ? -14.908 30.845 80.248 1.00 14.23 122 SER C CA 1
ATOM 12521 C C . SER C 1 101 ? -14.838 30.379 81.698 1.00 13.74 122 SER C C 1
ATOM 12522 O O . SER C 1 101 ? -14.732 31.208 82.609 1.00 13.48 122 SER C O 1
ATOM 12525 N N . HIS C 1 102 ? -14.904 29.069 81.930 1.00 13.39 123 HIS C N 1
ATOM 12526 C CA . HIS C 1 102 ? -14.674 28.557 83.284 1.00 13.10 123 HIS C CA 1
ATOM 12527 C C . HIS C 1 102 ? -13.328 28.987 83.847 1.00 12.36 123 HIS C C 1
ATOM 12528 O O . HIS C 1 102 ? -13.142 28.987 85.062 1.00 11.27 123 HIS C O 1
ATOM 12535 N N . GLN C 1 103 ? -12.374 29.334 82.978 1.00 11.43 124 GLN C N 1
ATOM 12536 C CA . GLN C 1 103 ? -11.072 29.796 83.479 1.00 10.85 124 GLN C CA 1
ATOM 12537 C C . GLN C 1 103 ? -11.186 31.087 84.291 1.00 10.88 124 GLN C C 1
ATOM 12538 O O . GLN C 1 103 ? -10.320 31.385 85.126 1.00 10.51 124 GLN C O 1
ATOM 12544 N N . GLN C 1 104 ? -12.248 31.859 84.037 1.00 10.10 125 GLN C N 1
ATOM 12545 C CA . GLN C 1 104 ? -12.485 33.101 84.779 1.00 10.10 125 GLN C CA 1
ATOM 12546 C C . GLN C 1 104 ? -13.748 32.996 85.641 1.00 10.42 125 GLN C C 1
ATOM 12547 O O . GLN C 1 104 ? -14.510 33.947 85.784 1.00 10.40 125 GLN C O 1
ATOM 12553 N N . GLU C 1 105 ? -13.947 31.820 86.218 1.00 11.22 126 GLU C N 1
ATOM 12554 C CA . GLU C 1 105 ? -15.084 31.557 87.082 1.00 12.07 126 GLU C CA 1
ATOM 12555 C C . GLU C 1 105 ? -14.575 30.933 88.373 1.00 12.93 126 GLU C C 1
ATOM 12556 O O . GLU C 1 105 ? -13.742 30.011 88.333 1.00 13.02 126 GLU C O 1
ATOM 12562 N N . LYS C 1 106 ? -15.065 31.428 89.512 1.00 12.08 127 LYS C N 1
ATOM 12563 C CA . LYS C 1 106 ? -14.711 30.870 90.815 1.00 12.99 127 LYS C CA 1
ATOM 12564 C C . LYS C 1 106 ? -15.994 30.636 91.610 1.00 12.85 127 LYS C C 1
ATOM 12565 O O . LYS C 1 106 ? -16.602 31.585 92.111 1.00 12.48 127 LYS C O 1
ATOM 12568 N N . ALA C 1 107 ? -16.406 29.375 91.696 1.00 12.19 128 ALA C N 1
ATOM 12569 C CA . ALA C 1 107 ? -17.638 29.021 92.381 1.00 12.44 128 ALA C CA 1
ATOM 12570 C C . ALA C 1 107 ? -17.301 28.530 93.776 1.00 12.81 128 ALA C C 1
ATOM 12571 O O . ALA C 1 107 ? -16.555 27.558 93.916 1.00 12.24 128 ALA C O 1
ATOM 12573 N N . THR C 1 108 ? -17.849 29.200 94.790 1.00 12.28 129 THR C N 1
ATOM 12574 C CA . THR C 1 108 ? -17.734 28.758 96.181 1.00 12.36 129 THR C CA 1
ATOM 12575 C C . THR C 1 108 ? -19.112 28.911 96.824 1.00 12.18 129 THR C C 1
ATOM 12576 O O . THR C 1 108 ? -19.997 29.575 96.261 1.00 11.77 129 THR C O 1
ATOM 12580 N N . PRO C 1 109 ? -19.324 28.282 97.989 1.00 12.50 130 PRO C N 1
ATOM 12581 C CA . PRO C 1 109 ? -20.650 28.393 98.616 1.00 13.13 130 PRO C CA 1
ATOM 12582 C C . PRO C 1 109 ? -20.949 29.800 99.126 1.00 13.39 130 PRO C C 1
ATOM 12583 O O . PRO C 1 109 ? -22.118 30.140 99.305 1.00 13.65 130 PRO C O 1
ATOM 12587 N N . TYR C 1 110 ? -19.900 30.586 99.385 1.00 12.88 131 TYR C N 1
ATOM 12588 C CA . TYR C 1 110 ? -20.036 31.900 100.017 1.00 13.25 131 TYR C CA 1
ATOM 12589 C C . TYR C 1 110 ? -19.866 33.052 99.023 1.00 13.45 131 TYR C C 1
ATOM 12590 O O . TYR C 1 110 ? -20.051 34.213 99.383 1.00 13.37 131 TYR C O 1
ATOM 12599 N N . ASN C 1 111 ? -19.510 32.718 97.783 1.00 13.14 132 ASN C N 1
ATOM 12600 C CA . ASN C 1 111 ? -19.313 33.709 96.715 1.00 13.44 132 ASN C CA 1
ATOM 12601 C C . ASN C 1 111 ? -19.136 33.009 95.371 1.00 13.53 132 ASN C C 1
ATOM 12602 O O . ASN C 1 111 ? -18.364 32.043 95.257 1.00 12.98 132 ASN C O 1
ATOM 12607 N N . TYR C 1 112 ? -19.894 33.464 94.373 1.00 12.81 133 TYR C N 1
ATOM 12608 C CA . TYR C 1 112 ? -19.653 33.064 92.983 1.00 12.87 133 TYR C CA 1
ATOM 12609 C C . TYR C 1 112 ? -19.174 34.278 92.212 1.00 12.94 133 TYR C C 1
ATOM 12610 O O . TYR C 1 112 ? -19.820 35.347 92.239 1.00 12.66 133 TYR C O 1
ATOM 12619 N N . SER C 1 113 ? -18.052 34.118 91.517 1.00 12.74 134 SER C N 1
ATOM 12620 C CA . SER C 1 113 ? -17.449 35.228 90.784 1.00 12.93 134 SER C CA 1
ATOM 12621 C C . SER C 1 113 ? -17.173 34.787 89.364 1.00 13.21 134 SER C C 1
ATOM 12622 O O . SER C 1 113 ? -16.715 33.667 89.143 1.00 13.08 134 SER C O 1
ATOM 12625 N N . VAL C 1 114 ? -17.459 35.657 88.397 1.00 12.79 135 VAL C N 1
ATOM 12626 C CA . VAL C 1 114 ? -17.190 35.342 86.993 1.00 12.32 135 VAL C CA 1
ATOM 12627 C C . VAL C 1 114 ? -16.813 36.596 86.224 1.00 11.96 135 VAL C C 1
ATOM 12628 O O . VAL C 1 114 ? -17.325 37.684 86.498 1.00 11.92 135 VAL C O 1
ATOM 12632 N N . THR C 1 115 ? -15.871 36.462 85.298 1.00 11.67 136 THR C N 1
ATOM 12633 C CA . THR C 1 115 ? -15.528 37.572 84.405 1.00 11.26 136 THR C CA 1
ATOM 12634 C C . THR C 1 115 ? -15.859 37.105 82.993 1.00 11.56 136 THR C C 1
ATOM 12635 O O . THR C 1 115 ? -15.384 36.051 82.548 1.00 10.78 136 THR C O 1
ATOM 12639 N N . PHE C 1 116 ? -16.702 37.877 82.305 1.00 11.48 137 PHE C N 1
ATOM 12640 C CA . PHE C 1 116 ? -17.143 37.544 80.962 1.00 11.46 137 PHE C CA 1
ATOM 12641 C C . PHE C 1 116 ? -16.063 37.859 79.946 1.00 11.68 137 PHE C C 1
ATOM 12642 O O . PHE C 1 116 ? -15.126 38.585 80.242 1.00 11.40 137 PHE C O 1
ATOM 12650 N N . ASN C 1 117 ? -16.183 37.297 78.751 1.00 12.08 138 ASN C N 1
ATOM 12651 C CA . ASN C 1 117 ? -15.164 37.513 77.727 1.00 12.53 138 ASN C CA 1
ATOM 12652 C C . ASN C 1 117 ? -15.010 39.001 77.404 1.00 12.73 138 ASN C C 1
ATOM 12653 O O . ASN C 1 117 ? -13.932 39.452 77.020 1.00 11.86 138 ASN C O 1
ATOM 12658 N N . ASN C 1 118 ? -16.091 39.766 77.556 1.00 12.99 139 ASN C N 1
ATOM 12659 C CA . ASN C 1 118 ? -16.024 41.209 77.327 1.00 12.84 139 ASN C CA 1
ATOM 12660 C C . ASN C 1 118 ? -15.364 42.013 78.455 1.00 12.94 139 ASN C C 1
ATOM 12661 O O . ASN C 1 118 ? -15.244 43.240 78.345 1.00 12.59 139 ASN C O 1
ATOM 12666 N N . GLY C 1 119 ? -14.929 41.341 79.521 1.00 12.72 140 GLY C N 1
ATOM 12667 C CA . GLY C 1 119 ? -14.229 42.031 80.608 1.00 12.32 140 GLY C CA 1
ATOM 12668 C C . GLY C 1 119 ? -15.085 42.440 81.804 1.00 11.93 140 GLY C C 1
ATOM 12669 O O . GLY C 1 119 ? -14.558 42.836 82.841 1.00 11.49 140 GLY C O 1
ATOM 12670 N N . LEU C 1 120 ? -16.406 42.355 81.671 1.00 11.66 141 LEU C N 1
ATOM 12671 C CA . LEU C 1 120 ? -17.291 42.639 82.807 1.00 11.78 141 LEU C CA 1
ATOM 12672 C C . LEU C 1 120 ? -17.095 41.578 83.890 1.00 12.11 141 LEU C C 1
ATOM 12673 O O . LEU C 1 120 ? -17.169 40.365 83.618 1.00 12.29 141 LEU C O 1
ATOM 12678 N N . GLN C 1 121 ? -16.859 42.033 85.114 1.00 11.89 142 GLN C N 1
ATOM 12679 C CA . GLN C 1 121 ? -16.704 41.106 86.232 1.00 12.58 142 GLN C CA 1
ATOM 12680 C C . GLN C 1 121 ? -17.847 41.295 87.225 1.00 12.44 142 GLN C C 1
ATOM 12681 O O . GLN C 1 121 ? -18.275 42.423 87.500 1.00 12.59 142 GLN C O 1
ATOM 12687 N N . THR C 1 122 ? -18.363 40.199 87.750 1.00 12.20 143 THR C N 1
ATOM 12688 C CA . THR C 1 122 ? -19.380 40.298 88.774 1.00 13.20 143 THR C CA 1
ATOM 12689 C C . THR C 1 122 ? -19.162 39.188 89.795 1.00 13.31 143 THR C C 1
ATOM 12690 O O . THR C 1 122 ? -18.627 38.113 89.467 1.00 13.55 143 THR C O 1
ATOM 12694 N N . SER C 1 123 ? -19.515 39.457 91.042 1.00 13.17 144 SER C N 1
ATOM 12695 C CA . SER C 1 123 ? -19.552 38.375 92.021 1.00 13.94 144 SER C CA 1
ATOM 12696 C C . SER C 1 123 ? -20.709 38.611 92.956 1.00 13.39 144 SER C C 1
ATOM 12697 O O . SER C 1 123 ? -21.159 39.743 93.108 1.00 13.60 144 SER C O 1
ATOM 12700 N N . LEU C 1 124 ? -21.196 37.541 93.565 1.00 13.66 145 LEU C N 1
ATOM 12701 C CA . LEU C 1 124 ? -22.349 37.625 94.444 1.00 13.69 145 LEU C CA 1
ATOM 12702 C C . LEU C 1 124 ? -22.158 36.689 95.629 1.00 13.34 145 LEU C C 1
ATOM 12703 O O . LEU C 1 124 ? -21.577 35.600 95.491 1.00 12.70 145 LEU C O 1
ATOM 12708 N N . SER C 1 125 ? -22.657 37.122 96.784 1.00 12.42 146 SER C N 1
ATOM 12709 C CA . SER C 1 125 ? -22.620 36.313 97.999 1.00 12.23 146 SER C CA 1
ATOM 12710 C C . SER C 1 125 ? -23.998 36.381 98.621 1.00 12.10 146 SER C C 1
ATOM 12711 O O . SER C 1 125 ? -24.680 37.410 98.496 1.00 11.70 146 SER C O 1
ATOM 12714 N N . ALA C 1 126 ? -24.422 35.299 99.267 1.00 11.53 147 ALA C N 1
ATOM 12715 C CA . ALA C 1 126 ? -25.783 35.254 99.838 1.00 11.98 147 ALA C CA 1
ATOM 12716 C C . ALA C 1 126 ? -25.845 35.268 101.358 1.00 12.17 147 ALA C C 1
ATOM 12717 O O . ALA C 1 126 ? -24.918 34.792 102.048 1.00 12.74 147 ALA C O 1
ATOM 12719 N N . THR C 1 127 ? -26.946 35.813 101.880 1.00 12.33 148 THR C N 1
ATOM 12720 C CA . THR C 1 127 ? -27.349 35.571 103.257 1.00 11.53 148 THR C CA 1
ATOM 12721 C C . THR C 1 127 ? -28.495 34.555 103.180 1.00 11.61 148 THR C C 1
ATOM 12722 O O . THR C 1 127 ? -28.755 34.012 102.105 1.00 11.05 148 THR C O 1
ATOM 12726 N N . SER C 1 128 ? -29.182 34.301 104.293 1.00 10.45 149 SER C N 1
ATOM 12727 C CA . SER C 1 128 ? -30.305 33.354 104.278 1.00 10.95 149 SER C CA 1
ATOM 12728 C C . SER C 1 128 ? -31.366 33.767 103.247 1.00 10.80 149 SER C C 1
ATOM 12729 O O . SER C 1 128 ? -31.894 32.925 102.518 1.00 10.78 149 SER C O 1
ATOM 12732 N N . ARG C 1 129 ? -31.683 35.064 103.216 1.00 10.10 150 ARG C N 1
ATOM 12733 C CA . ARG C 1 129 ? -32.802 35.554 102.408 1.00 10.19 150 ARG C CA 1
ATOM 12734 C C . ARG C 1 129 ? -32.423 36.631 101.394 1.00 10.08 150 ARG C C 1
ATOM 12735 O O . ARG C 1 129 ? -33.256 37.043 100.577 1.00 10.00 150 ARG C O 1
ATOM 12743 N N . GLY C 1 130 ? -31.171 37.082 101.426 1.00 10.29 151 GLY C N 1
ATOM 12744 C CA . GLY C 1 130 ? -30.752 38.161 100.537 1.00 10.09 151 GLY C CA 1
ATOM 12745 C C . GLY C 1 130 ? -29.451 37.838 99.822 1.00 10.27 151 GLY C C 1
ATOM 12746 O O . GLY C 1 130 ? -28.866 36.761 100.021 1.00 10.13 151 GLY C O 1
ATOM 12747 N N . ALA C 1 131 ? -28.993 38.780 99.002 1.00 10.39 152 ALA C N 1
ATOM 12748 C CA . ALA C 1 131 ? -27.697 38.638 98.330 1.00 10.61 152 ALA C CA 1
ATOM 12749 C C . ALA C 1 131 ? -27.115 40.010 98.044 1.00 10.65 152 ALA C C 1
ATOM 12750 O O . ALA C 1 131 ? -27.841 41.011 97.983 1.00 10.71 152 ALA C O 1
ATOM 12752 N N . VAL C 1 132 ? -25.800 40.068 97.884 1.00 10.34 153 VAL C N 1
ATOM 12753 C CA . VAL C 1 132 ? -25.163 41.308 97.479 1.00 10.93 153 VAL C CA 1
ATOM 12754 C C . VAL C 1 132 ? -24.221 40.977 96.325 1.00 11.18 153 VAL C C 1
ATOM 12755 O O . VAL C 1 132 ? -23.481 39.991 96.405 1.00 11.49 153 VAL C O 1
ATOM 12759 N N . PHE C 1 133 ? -24.297 41.784 95.261 1.00 11.44 154 PHE C N 1
ATOM 12760 C CA . PHE C 1 133 ? -23.444 41.686 94.070 1.00 12.22 154 PHE C CA 1
ATOM 12761 C C . PHE C 1 133 ? -22.447 42.838 94.077 1.00 12.68 154 PHE C C 1
ATOM 12762 O O . PHE C 1 133 ? -22.747 43.928 94.592 1.00 12.88 154 PHE C O 1
ATOM 12770 N N . GLU C 1 134 ? -21.296 42.629 93.442 1.00 12.99 155 GLU C N 1
ATOM 12771 C CA . GLU C 1 134 ? -20.438 43.732 93.011 1.00 14.30 155 GLU C CA 1
ATOM 12772 C C . GLU C 1 134 ? -20.334 43.580 91.493 1.00 14.43 155 GLU C C 1
ATOM 12773 O O . GLU C 1 134 ? -20.349 42.455 90.986 1.00 15.80 155 GLU C O 1
ATOM 12779 N N . VAL C 1 135 ? -20.256 44.689 90.762 1.00 14.04 156 VAL C N 1
ATOM 12780 C CA . VAL C 1 135 ? -20.055 44.639 89.305 1.00 13.05 156 VAL C CA 1
ATOM 12781 C C . VAL C 1 135 ? -18.949 45.608 88.901 1.00 13.43 156 VAL C C 1
ATOM 12782 O O . VAL C 1 135 ? -18.974 46.780 89.289 1.00 12.76 156 VAL C O 1
ATOM 12786 N N . SER C 1 136 ? -17.972 45.120 88.139 1.00 13.66 157 SER C N 1
ATOM 12787 C CA . SER C 1 136 ? -16.976 46.003 87.513 1.00 14.69 157 SER C CA 1
ATOM 12788 C C . SER C 1 136 ? -17.272 46.053 86.031 1.00 13.81 157 SER C C 1
ATOM 12789 O O . SER C 1 136 ? -17.073 45.064 85.336 1.00 12.85 157 SER C O 1
ATOM 12792 N N . PHE C 1 137 ? -17.752 47.194 85.543 1.00 13.89 158 PHE C N 1
ATOM 12793 C CA . PHE C 1 137 ? -18.068 47.337 84.134 1.00 14.29 158 PHE C CA 1
ATOM 12794 C C . PHE C 1 137 ? -16.816 47.658 83.341 1.00 15.68 158 PHE C C 1
ATOM 12795 O O . PHE C 1 137 ? -15.965 48.392 83.811 1.00 15.05 158 PHE C O 1
ATOM 12803 N N . PRO C 1 138 ? -16.714 47.123 82.115 1.00 17.05 159 PRO C N 1
ATOM 12804 C CA . PRO C 1 138 ? -15.598 47.536 81.274 1.00 17.99 159 PRO C CA 1
ATOM 12805 C C . PRO C 1 138 ? -15.710 49.015 80.912 1.00 19.07 159 PRO C C 1
ATOM 12806 O O . PRO C 1 138 ? -16.817 49.535 80.755 1.00 19.01 159 PRO C O 1
ATOM 12810 N N . GLU C 1 139 ? -14.570 49.688 80.789 1.00 19.76 160 GLU C N 1
ATOM 12811 C CA . GLU C 1 139 ? -14.558 51.120 80.507 1.00 21.25 160 GLU C CA 1
ATOM 12812 C C . GLU C 1 139 ? -15.110 51.405 79.119 1.00 21.61 160 GLU C C 1
ATOM 12813 O O . GLU C 1 139 ? -14.999 50.582 78.231 1.00 22.87 160 GLU C O 1
ATOM 12815 N N . LYS C 1 140 ? -15.709 52.571 78.932 1.00 22.50 161 LYS C N 1
ATOM 12816 C CA . LYS C 1 140 ? -16.097 53.013 77.584 1.00 22.50 161 LYS C CA 1
ATOM 12817 C C . LYS C 1 140 ? -17.225 52.202 76.931 1.00 22.32 161 LYS C C 1
ATOM 12818 O O . LYS C 1 140 ? -17.499 52.385 75.747 1.00 22.79 161 LYS C O 1
ATOM 12820 N N . GLU C 1 141 ? -17.858 51.299 77.682 1.00 21.16 162 GLU C N 1
ATOM 12821 C CA . GLU C 1 141 ? -19.055 50.601 77.192 1.00 19.77 162 GLU C CA 1
ATOM 12822 C C . GLU C 1 141 ? -20.264 50.998 78.033 1.00 18.10 162 GLU C C 1
ATOM 12823 O O . GLU C 1 141 ? -20.123 51.295 79.220 1.00 16.87 162 GLU C O 1
ATOM 12829 N N . ASP C 1 142 ? -21.453 50.974 77.430 1.00 16.45 163 ASP C N 1
ATOM 12830 C CA . ASP C 1 142 ? -22.675 51.219 78.197 1.00 15.96 163 ASP C CA 1
ATOM 12831 C C . ASP C 1 142 ? -22.804 50.211 79.351 1.00 14.88 163 ASP C C 1
ATOM 12832 O O . ASP C 1 142 ? -22.343 49.065 79.246 1.00 14.90 163 ASP C O 1
ATOM 12837 N N . GLN C 1 143 ? -23.431 50.645 80.441 1.00 13.63 164 GLN C N 1
ATOM 12838 C CA . GLN C 1 143 ? -23.545 49.859 81.657 1.00 12.65 164 GLN C CA 1
ATOM 12839 C C . GLN C 1 143 ? -25.011 49.603 81.995 1.00 11.96 164 GLN C C 1
ATOM 12840 O O . GLN C 1 143 ? -25.736 50.548 82.261 1.00 11.33 164 GLN C O 1
ATOM 12846 N N . TYR C 1 144 ? -25.439 48.336 82.003 1.00 11.54 165 TYR C N 1
ATOM 12847 C CA . TYR C 1 144 ? -26.824 47.997 82.381 1.00 11.36 165 TYR C CA 1
ATOM 12848 C C . TYR C 1 144 ? -26.910 46.911 83.435 1.00 11.30 165 TYR C C 1
ATOM 12849 O O . TYR C 1 144 ? -25.992 46.096 83.595 1.00 10.23 165 TYR C O 1
ATOM 12858 N N . VAL C 1 145 ? -28.049 46.877 84.125 1.00 10.47 166 VAL C N 1
ATOM 12859 C CA . VAL C 1 145 ? -28.445 45.706 84.871 1.00 10.65 166 VAL C CA 1
ATOM 12860 C C . VAL C 1 145 ? -29.867 45.394 84.439 1.00 11.41 166 VAL C C 1
ATOM 12861 O O . VAL C 1 145 ? -30.729 46.290 84.417 1.00 11.54 166 VAL C O 1
ATOM 12865 N N . VAL C 1 146 ? -30.103 44.137 84.065 1.00 11.07 167 VAL C N 1
ATOM 12866 C CA . VAL C 1 146 ? -31.448 43.693 83.708 1.00 10.80 167 VAL C CA 1
ATOM 12867 C C . VAL C 1 146 ? -32.014 42.855 84.843 1.00 11.03 167 VAL C C 1
ATOM 12868 O O . VAL C 1 146 ? -31.333 41.963 85.386 1.00 10.71 167 VAL C O 1
ATOM 12872 N N . VAL C 1 147 ? -33.251 43.163 85.221 1.00 9.58 168 VAL C N 1
ATOM 12873 C CA . VAL C 1 147 ? -33.971 42.386 86.212 1.00 9.91 168 VAL C CA 1
ATOM 12874 C C . VAL C 1 147 ? -35.009 41.598 85.441 1.00 10.34 168 VAL C C 1
ATOM 12875 O O . VAL C 1 147 ? -35.816 42.187 84.698 1.00 10.21 168 VAL C O 1
ATOM 12879 N N . ASP C 1 148 ? -34.977 40.275 85.588 1.00 9.83 169 ASP C N 1
ATOM 12880 C CA . ASP C 1 148 ? -35.935 39.398 84.909 1.00 9.04 169 ASP C CA 1
ATOM 12881 C C . ASP C 1 148 ? -36.833 38.782 85.970 1.00 9.48 169 ASP C C 1
ATOM 12882 O O . ASP C 1 148 ? -36.369 37.978 86.781 1.00 9.07 169 ASP C O 1
ATOM 12887 N N . ALA C 1 149 ? -38.109 39.167 85.969 1.00 9.07 170 ALA C N 1
ATOM 12888 C CA . ALA C 1 149 ? -39.070 38.717 86.965 1.00 9.43 170 ALA C CA 1
ATOM 12889 C C . ALA C 1 149 ? -39.800 37.423 86.560 1.00 9.86 170 ALA C C 1
ATOM 12890 O O . ALA C 1 149 ? -40.739 36.993 87.238 1.00 9.13 170 ALA C O 1
ATOM 12892 N N . TYR C 1 150 ? -39.356 36.822 85.456 1.00 11.01 171 TYR C N 1
ATOM 12893 C CA . TYR C 1 150 ? -39.836 35.508 84.989 1.00 11.76 171 TYR C CA 1
ATOM 12894 C C . TYR C 1 150 ? -41.253 35.572 84.456 1.00 12.47 171 TYR C C 1
ATOM 12895 O O . TYR C 1 150 ? -41.894 36.633 84.490 1.00 12.50 171 TYR C O 1
ATOM 12904 N N . ASN C 1 151 ? -41.739 34.444 83.937 1.00 13.41 172 ASN C N 1
ATOM 12905 C CA . ASN C 1 151 ? -43.083 34.401 83.379 1.00 13.99 172 ASN C CA 1
ATOM 12906 C C . ASN C 1 151 ? -44.058 33.822 84.404 1.00 13.89 172 ASN C C 1
ATOM 12907 O O . ASN C 1 151 ? -43.698 33.640 85.566 1.00 14.33 172 ASN C O 1
ATOM 12912 N N . GLY C 1 152 ? -45.280 33.534 83.992 1.00 13.66 173 GLY C N 1
ATOM 12913 C CA . GLY C 1 152 ? -46.302 33.100 84.939 1.00 14.12 173 GLY C CA 1
ATOM 12914 C C . GLY C 1 152 ? -47.012 34.225 85.686 1.00 14.21 173 GLY C C 1
ATOM 12915 O O . GLY C 1 152 ? -47.743 33.967 86.634 1.00 15.17 173 GLY C O 1
ATOM 12916 N N . GLY C 1 153 ? -46.804 35.473 85.278 1.00 13.75 174 GLY C N 1
ATOM 12917 C CA . GLY C 1 153 ? -47.558 36.594 85.861 1.00 13.42 174 GLY C CA 1
ATOM 12918 C C . GLY C 1 153 ? -46.752 37.397 86.872 1.00 13.61 174 GLY C C 1
ATOM 12919 O O . GLY C 1 153 ? -46.936 37.246 88.088 1.00 14.50 174 GLY C O 1
ATOM 12920 N N . SER C 1 154 ? -45.857 38.249 86.384 1.00 11.80 175 SER C N 1
ATOM 12921 C CA . SER C 1 154 ? -44.980 39.008 87.270 1.00 11.39 175 SER C CA 1
ATOM 12922 C C . SER C 1 154 ? -45.201 40.511 87.143 1.00 10.99 175 SER C C 1
ATOM 12923 O O . SER C 1 154 ? -45.948 40.959 86.289 1.00 10.48 175 SER C O 1
ATOM 12926 N N . SER C 1 155 ? -44.551 41.284 88.008 1.00 10.81 176 SER C N 1
ATOM 12927 C CA . SER C 1 155 ? -44.627 42.724 87.934 1.00 11.18 176 SER C CA 1
ATOM 12928 C C . SER C 1 155 ? -43.391 43.342 88.526 1.00 11.64 176 SER C C 1
ATOM 12929 O O . SER C 1 155 ? -42.732 42.755 89.397 1.00 12.30 176 SER C O 1
ATOM 12932 N N . ILE C 1 156 ? -43.065 44.531 88.037 1.00 11.33 177 ILE C N 1
ATOM 12933 C CA . ILE C 1 156 ? -41.876 45.231 88.478 1.00 11.70 177 ILE C CA 1
ATOM 12934 C C . ILE C 1 156 ? -42.201 46.712 88.613 1.00 11.98 177 ILE C C 1
ATOM 12935 O O . ILE C 1 156 ? -4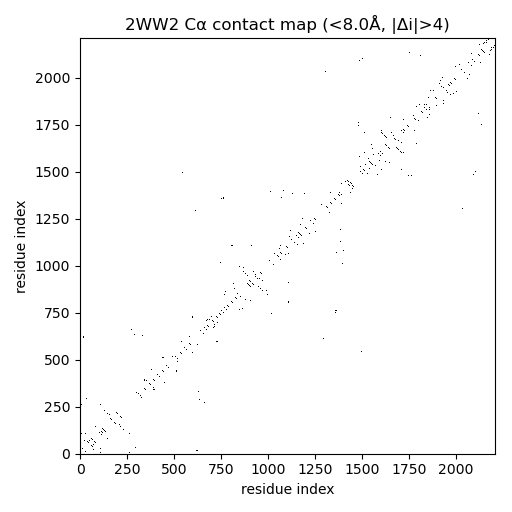2.939 47.270 87.800 1.00 11.22 177 ILE C O 1
ATOM 12940 N N . THR C 1 157 ? -41.655 47.334 89.651 1.00 12.48 178 THR C N 1
ATOM 12941 C CA . THR C 1 157 ? -41.731 48.786 89.812 1.00 12.65 178 THR C CA 1
ATOM 12942 C C . THR C 1 157 ? -40.326 49.338 90.032 1.00 12.89 178 THR C C 1
ATOM 12943 O O . THR C 1 157 ? -39.627 48.919 90.961 1.00 13.48 178 THR C O 1
ATOM 12947 N N . ILE C 1 158 ? -39.905 50.263 89.175 1.00 12.68 179 ILE C N 1
ATOM 12948 C CA . ILE C 1 158 ? -38.627 50.955 89.350 1.00 12.27 179 ILE C CA 1
ATOM 12949 C C . ILE C 1 158 ? -38.860 52.283 90.072 1.00 12.28 179 ILE C C 1
ATOM 12950 O O . ILE C 1 158 ? -39.767 53.029 89.720 1.00 11.84 179 ILE C O 1
ATOM 12955 N N . GLU C 1 159 ? -38.043 52.566 91.081 1.00 12.58 180 GLU C N 1
ATOM 12956 C CA . GLU C 1 159 ? -37.997 53.888 91.705 1.00 14.04 180 GLU C CA 1
ATOM 12957 C C . GLU C 1 159 ? -36.609 54.474 91.483 1.00 14.11 180 GLU C C 1
ATOM 12958 O O . GLU C 1 159 ? -35.735 54.379 92.344 1.00 13.81 180 GLU C O 1
ATOM 12964 N N . PRO C 1 160 ? -36.395 55.065 90.303 1.00 14.82 181 PRO C N 1
ATOM 12965 C CA . PRO C 1 160 ? -35.044 55.446 89.884 1.00 14.96 181 PRO C CA 1
ATOM 12966 C C . PRO C 1 160 ? -34.381 56.441 90.836 1.00 15.54 181 PRO C C 1
ATOM 12967 O O . PRO C 1 160 ? -33.180 56.328 91.093 1.00 15.26 181 PRO C O 1
ATOM 12971 N N . GLU C 1 161 ? -35.147 57.384 91.382 1.00 16.01 182 GLU C N 1
ATOM 12972 C CA . GLU C 1 161 ? -34.559 58.402 92.264 1.00 17.34 182 GLU C CA 1
ATOM 12973 C C . GLU C 1 161 ? -34.025 57.787 93.540 1.00 16.95 182 GLU C C 1
ATOM 12974 O O . GLU C 1 161 ? -33.049 58.270 94.093 1.00 17.39 182 GLU C O 1
ATOM 12980 N N . LYS C 1 162 ? -34.651 56.705 94.003 1.00 16.62 183 LYS C N 1
ATOM 12981 C CA . LYS C 1 162 ? -34.198 56.035 95.217 1.00 15.92 183 LYS C CA 1
ATOM 12982 C C . LYS C 1 162 ? -33.296 54.849 94.897 1.00 15.13 183 LYS C C 1
ATOM 12983 O O . LYS C 1 162 ? -32.887 54.118 95.795 1.00 15.12 183 LYS C O 1
ATOM 12989 N N . ARG C 1 163 ? -33.001 54.661 93.616 1.00 14.21 184 ARG C N 1
ATOM 12990 C CA . ARG C 1 163 ? -32.124 53.580 93.161 1.00 13.62 184 ARG C CA 1
ATOM 12991 C C . ARG C 1 163 ? -32.680 52.220 93.593 1.00 12.87 184 ARG C C 1
ATOM 12992 O O . ARG C 1 163 ? -31.924 51.306 93.943 1.00 12.24 184 ARG C O 1
ATOM 13000 N N . LEU C 1 164 ? -34.007 52.099 93.561 1.00 11.63 185 LEU C N 1
ATOM 13001 C CA . LEU C 1 164 ? -34.679 50.879 93.998 1.00 12.04 185 LEU C CA 1
ATOM 13002 C C . LEU C 1 164 ? -35.474 50.223 92.886 1.00 11.96 185 LEU C C 1
ATOM 13003 O O . LEU C 1 164 ? -36.060 50.902 92.025 1.00 11.67 185 LEU C O 1
ATOM 13008 N N . VAL C 1 165 ? -35.522 48.898 92.937 1.00 11.28 186 VAL C N 1
ATOM 13009 C CA . VAL C 1 165 ? -36.448 48.132 92.128 1.00 11.60 186 VAL C CA 1
ATOM 13010 C C . VAL C 1 165 ? -37.143 47.128 93.051 1.00 11.85 186 VAL C C 1
ATOM 13011 O O . VAL C 1 165 ? -36.489 46.427 93.822 1.00 12.04 186 VAL C O 1
ATOM 13015 N N . LYS C 1 166 ? -38.464 47.081 92.985 1.00 12.17 187 LYS C N 1
ATOM 13016 C CA . LYS C 1 166 ? -39.235 46.072 93.702 1.00 12.61 187 LYS C CA 1
ATOM 13017 C C . LYS C 1 166 ? -40.069 45.304 92.698 1.00 12.74 187 LYS C C 1
ATOM 13018 O O . LYS C 1 166 ? -40.395 45.821 91.623 1.00 12.55 187 LYS C O 1
ATOM 13024 N N . GLY C 1 167 ? -40.439 44.075 93.045 1.00 12.38 188 GLY C N 1
ATOM 13025 C CA . GLY C 1 167 ? -41.322 43.327 92.176 1.00 11.97 188 GLY C CA 1
ATOM 13026 C C . GLY C 1 167 ? -41.909 42.078 92.804 1.00 11.34 188 GLY C C 1
ATOM 13027 O O . GLY C 1 167 ? -41.647 41.756 93.968 1.00 10.82 188 GLY C O 1
ATOM 13028 N N . ALA C 1 168 ? -42.711 41.377 92.020 1.00 10.96 189 ALA C N 1
ATOM 13029 C CA . ALA C 1 168 ? -43.285 40.111 92.457 1.00 11.18 189 ALA C CA 1
ATOM 13030 C C . ALA C 1 168 ? -43.120 39.094 91.352 1.00 11.69 189 ALA C C 1
ATOM 13031 O O . ALA C 1 168 ? -43.408 39.386 90.183 1.00 11.57 189 ALA C O 1
ATOM 13033 N N . THR C 1 169 ? -42.628 37.906 91.711 1.00 12.27 190 THR C N 1
ATOM 13034 C CA . THR C 1 169 ? -42.571 36.794 90.770 1.00 12.00 190 THR C CA 1
ATOM 13035 C C . THR C 1 169 ? -43.515 35.699 91.261 1.00 12.36 190 THR C C 1
ATOM 13036 O O . THR C 1 169 ? -43.532 35.384 92.454 1.00 12.33 190 THR C O 1
ATOM 13040 N N . ARG C 1 170 ? -44.301 35.131 90.350 1.00 11.82 191 ARG C N 1
ATOM 13041 C CA . ARG C 1 170 ? -45.281 34.126 90.726 1.00 12.78 191 ARG C CA 1
ATOM 13042 C C . ARG C 1 170 ? -45.040 32.787 90.040 1.00 12.33 191 ARG C C 1
ATOM 13043 O O . ARG C 1 170 ? -45.806 31.838 90.247 1.00 12.99 191 ARG C O 1
ATOM 13051 N N . TYR C 1 171 ? -43.999 32.721 89.218 1.00 11.79 192 TYR C N 1
ATOM 13052 C CA . TYR C 1 171 ? -43.647 31.488 88.522 1.00 12.08 192 TYR C CA 1
ATOM 13053 C C . TYR C 1 171 ? -43.610 30.317 89.497 1.00 11.98 192 TYR C C 1
ATOM 13054 O O . TYR C 1 171 ? -43.057 30.412 90.605 1.00 11.82 192 TYR C O 1
ATOM 13063 N N . ASN C 1 172 ? -44.157 29.193 89.059 1.00 11.32 193 ASN C N 1
ATOM 13064 C CA . ASN C 1 172 ? -44.043 27.971 89.823 1.00 11.61 193 ASN C CA 1
ATOM 13065 C C . ASN C 1 172 ? -44.327 26.754 88.942 1.00 11.95 193 ASN C C 1
ATOM 13066 O O . ASN C 1 172 ? -44.782 26.893 87.804 1.00 11.26 193 ASN C O 1
ATOM 13071 N N . ASN C 1 173 ? -44.085 25.567 89.495 1.00 12.16 194 ASN C N 1
ATOM 13072 C CA . ASN C 1 173 ? -44.405 24.317 88.814 1.00 11.99 194 ASN C CA 1
ATOM 13073 C C . ASN C 1 173 ? -45.426 23.490 89.571 1.00 12.62 194 ASN C C 1
ATOM 13074 O O . ASN C 1 173 ? -45.409 22.259 89.525 1.00 12.36 194 ASN C O 1
ATOM 13079 N N . GLY C 1 174 ? -46.318 24.165 90.286 1.00 12.23 195 GLY C N 1
ATOM 13080 C CA . GLY C 1 174 ? -47.288 23.452 91.090 1.00 12.73 195 GLY C CA 1
ATOM 13081 C C . GLY C 1 174 ? -46.968 23.524 92.567 1.00 12.65 195 GLY C C 1
ATOM 13082 O O . GLY C 1 174 ? -45.938 24.073 92.967 1.00 13.41 195 GLY C O 1
ATOM 13083 N N . GLY C 1 175 ? -47.868 22.992 93.382 1.00 12.97 196 GLY C N 1
ATOM 13084 C CA . GLY C 1 175 ? -47.666 22.938 94.830 1.00 12.57 196 GLY C CA 1
ATOM 13085 C C . GLY C 1 175 ? -47.705 24.303 95.500 1.00 12.11 196 GLY C C 1
ATOM 13086 O O . GLY C 1 175 ? -47.057 24.516 96.529 1.00 11.84 196 GLY C O 1
ATOM 13087 N N . VAL C 1 176 ? -48.465 25.231 94.922 1.00 11.60 197 VAL C N 1
ATOM 13088 C CA . VAL C 1 176 ? -48.591 26.559 95.514 1.00 11.91 197 VAL C CA 1
ATOM 13089 C C . VAL C 1 176 ? -50.047 26.949 95.710 1.00 12.19 197 VAL C C 1
ATOM 13090 O O . VAL C 1 176 ? -50.926 26.553 94.935 1.00 12.03 197 VAL C O 1
ATOM 13094 N N . PRO C 1 177 ? -50.312 27.717 96.769 1.00 12.58 198 PRO C N 1
ATOM 13095 C CA . PRO C 1 177 ? -51.668 28.227 96.989 1.00 12.80 198 PRO C CA 1
ATOM 13096 C C . PRO C 1 177 ? -51.991 29.301 95.955 1.00 12.91 198 PRO C C 1
ATOM 13097 O O . PRO C 1 177 ? -51.084 29.789 95.282 1.00 12.41 198 PRO C O 1
ATOM 13101 N N . ASP C 1 178 ? -53.264 29.674 95.827 1.00 13.23 199 ASP C N 1
ATOM 13102 C CA . ASP C 1 178 ? -53.659 30.628 94.779 1.00 14.46 199 ASP C CA 1
ATOM 13103 C C . ASP C 1 178 ? -53.032 32.011 94.936 1.00 13.99 199 ASP C C 1
ATOM 13104 O O . ASP C 1 178 ? -52.857 32.724 93.955 1.00 15.06 199 ASP C O 1
ATOM 13109 N N . ASN C 1 179 ? -52.724 32.406 96.167 1.00 13.86 200 ASN C N 1
ATOM 13110 C CA . ASN C 1 179 ? -52.200 33.755 96.420 1.00 13.73 200 ASN C CA 1
ATOM 13111 C C . ASN C 1 179 ? -50.678 33.806 96.385 1.00 13.52 200 ASN C C 1
ATOM 13112 O O . ASN C 1 179 ? -50.073 34.794 96.793 1.00 13.29 200 ASN C O 1
ATOM 13117 N N . PHE C 1 180 ? -50.065 32.745 95.871 1.00 12.93 201 PHE C N 1
ATOM 13118 C CA . PHE C 1 180 ? -48.601 32.642 95.858 1.00 12.22 201 PHE C CA 1
ATOM 13119 C C . PHE C 1 180 ? -47.831 33.776 95.156 1.00 12.38 201 PHE C C 1
ATOM 13120 O O . PHE C 1 180 ? -48.175 34.205 94.051 1.00 12.06 201 PHE C O 1
ATOM 13128 N N . ALA C 1 181 ? -46.748 34.224 95.785 1.00 12.18 202 ALA C N 1
ATOM 13129 C CA . ALA C 1 181 ? -45.821 35.162 95.140 1.00 11.88 202 ALA C CA 1
ATOM 13130 C C . ALA C 1 181 ? -44.571 35.258 95.978 1.00 12.39 202 ALA C C 1
ATOM 13131 O O . ALA C 1 181 ? -44.613 35.024 97.197 1.00 12.49 202 ALA C O 1
ATOM 13133 N N . ASN C 1 182 ? -43.458 35.575 95.322 1.00 11.49 203 ASN C N 1
ATOM 13134 C CA . ASN C 1 182 ? -42.246 35.956 96.012 1.00 11.76 203 ASN C CA 1
ATOM 13135 C C . ASN C 1 182 ? -42.081 37.446 95.741 1.00 11.93 203 ASN C C 1
ATOM 13136 O O . ASN C 1 182 ? -42.151 37.893 94.582 1.00 11.74 203 ASN C O 1
ATOM 13141 N N . TYR C 1 183 ? -41.946 38.210 96.816 1.00 11.66 204 TYR C N 1
ATOM 13142 C CA . TYR C 1 183 ? -41.865 39.660 96.743 1.00 11.47 204 TYR C CA 1
ATOM 13143 C C . TYR C 1 183 ? -40.416 40.044 96.937 1.00 11.39 204 TYR C C 1
ATOM 13144 O O . TYR C 1 183 ? -39.818 39.722 97.977 1.00 11.30 204 TYR C O 1
ATOM 13153 N N . PHE C 1 184 ? -39.829 40.708 95.948 1.00 11.28 205 PHE C N 1
ATOM 13154 C CA . PHE C 1 184 ? -38.397 41.004 96.034 1.00 11.27 205 PHE C CA 1
ATOM 13155 C C . PHE C 1 184 ? -38.118 42.492 95.957 1.00 12.33 205 PHE C C 1
ATOM 13156 O O . PHE C 1 184 ? -38.957 43.279 95.499 1.00 10.61 205 PHE C O 1
ATOM 13164 N N . MET C 1 185 ? -36.943 42.885 96.441 1.00 12.54 206 MET C N 1
ATOM 13165 C CA . MET C 1 185 ? -36.517 44.262 96.318 1.00 13.84 206 MET C CA 1
ATOM 13166 C C . MET C 1 185 ? -35.021 44.304 96.134 1.00 13.31 206 MET C C 1
ATOM 13167 O O . MET C 1 185 ? -34.323 43.382 96.530 1.00 13.86 206 MET C O 1
ATOM 13172 N N . MET C 1 186 ? -34.538 45.367 95.518 1.00 13.34 207 MET C N 1
ATOM 13173 C CA . MET C 1 186 ? -33.104 45.540 95.368 1.00 13.70 207 MET C CA 1
ATOM 13174 C C . MET C 1 186 ? -32.737 47.014 95.321 1.00 13.36 207 MET C C 1
ATOM 13175 O O . MET C 1 186 ? -33.535 47.870 94.924 1.00 12.95 207 MET C O 1
ATOM 13180 N N . GLU C 1 187 ? -31.510 47.296 95.734 1.00 12.89 208 GLU C N 1
ATOM 13181 C CA . GLU C 1 187 ? -31.021 48.656 95.780 1.00 12.80 208 GLU C CA 1
ATOM 13182 C C . GLU C 1 187 ? -29.690 48.692 95.082 1.00 11.98 208 GLU C C 1
ATOM 13183 O O . GLU C 1 187 ? -28.909 47.744 95.189 1.00 11.39 208 GLU C O 1
ATOM 13189 N N . PHE C 1 188 ? -29.435 49.796 94.389 1.00 11.70 209 PHE C N 1
ATOM 13190 C CA . PHE C 1 188 ? -28.197 50.000 93.644 1.00 11.92 209 PHE C CA 1
ATOM 13191 C C . PHE C 1 188 ? -27.388 51.126 94.265 1.00 12.45 209 PHE C C 1
ATOM 13192 O O . PHE C 1 188 ? -27.950 52.116 94.751 1.00 12.32 209 PHE C O 1
ATOM 13200 N N . SER C 1 189 ? -26.063 50.993 94.239 1.00 12.75 210 SER C N 1
ATOM 13201 C CA . SER C 1 189 ? -25.196 51.954 94.912 1.00 13.43 210 SER C CA 1
ATOM 13202 C C . SER C 1 189 ? -25.032 53.265 94.144 1.00 14.31 210 SER C C 1
ATOM 13203 O O . SER C 1 189 ? -24.769 54.307 94.755 1.00 15.29 210 SER C O 1
ATOM 13206 N N . HIS C 1 190 ? -25.185 53.227 92.817 1.00 14.05 211 HIS C N 1
ATOM 13207 C CA . HIS C 1 190 ? -24.906 54.393 91.968 1.00 13.62 211 HIS C CA 1
ATOM 13208 C C . HIS C 1 190 ? -26.155 54.921 91.289 1.00 13.51 211 HIS C C 1
ATOM 13209 O O . HIS C 1 190 ? -27.140 54.185 91.149 1.00 13.38 211 HIS C O 1
ATOM 13216 N N . PRO C 1 191 ? -26.128 56.200 90.870 1.00 14.28 212 PRO C N 1
ATOM 13217 C CA . PRO C 1 191 ? -27.302 56.822 90.242 1.00 14.30 212 PRO C CA 1
ATOM 13218 C C . PRO C 1 191 ? -27.772 56.088 88.988 1.00 14.48 212 PRO C C 1
ATOM 13219 O O . PRO C 1 191 ? -26.955 55.698 88.136 1.00 14.08 212 PRO C O 1
ATOM 13223 N N . VAL C 1 192 ? -29.086 55.940 88.862 1.00 14.25 213 VAL C N 1
ATOM 13224 C CA . VAL C 1 192 ? -29.683 55.368 87.677 1.00 14.43 213 VAL C CA 1
ATOM 13225 C C . VAL C 1 192 ? -29.766 56.450 86.607 1.00 14.60 213 VAL C C 1
ATOM 13226 O O . VAL C 1 192 ? -30.436 57.467 86.806 1.00 14.35 213 VAL C O 1
ATOM 13230 N N . ILE C 1 193 ? -29.097 56.264 85.474 1.00 14.24 214 ILE C N 1
ATOM 13231 C CA . ILE C 1 193 ? -29.144 57.320 84.451 1.00 14.03 214 ILE C CA 1
ATOM 13232 C C . ILE C 1 193 ? -30.234 57.141 83.395 1.00 13.56 214 ILE C C 1
ATOM 13233 O O . ILE C 1 193 ? -30.638 58.099 82.759 1.00 12.76 214 ILE C O 1
ATOM 13238 N N . GLU C 1 194 ? -30.700 55.910 83.209 1.00 13.09 215 GLU C N 1
ATOM 13239 C CA . GLU C 1 194 ? -31.862 55.643 82.358 1.00 12.68 215 GLU C CA 1
ATOM 13240 C C . GLU C 1 194 ? -32.443 54.326 82.831 1.00 12.43 215 GLU C C 1
ATOM 13241 O O . GLU C 1 194 ? -31.784 53.606 83.568 1.00 11.98 215 GLU C O 1
ATOM 13247 N N . TYR C 1 195 ? -33.681 54.036 82.448 1.00 11.75 216 TYR C N 1
ATOM 13248 C CA . TYR C 1 195 ? -34.368 52.843 82.918 1.00 11.78 216 TYR C CA 1
ATOM 13249 C C . TYR C 1 195 ? -35.538 52.552 81.989 1.00 11.48 216 TYR C C 1
ATOM 13250 O O . TYR C 1 195 ? -35.983 53.431 81.244 1.00 11.37 216 TYR C O 1
ATOM 13259 N N . GLY C 1 196 ? -36.042 51.324 82.021 1.00 11.21 217 GLY C N 1
ATOM 13260 C CA . GLY C 1 196 ? -37.151 50.973 81.151 1.00 10.03 217 GLY C CA 1
ATOM 13261 C C . GLY C 1 196 ? -37.752 49.631 81.505 1.00 9.98 217 GLY C C 1
ATOM 13262 O O . GLY C 1 196 ? -37.252 48.926 82.393 1.00 9.78 217 GLY C O 1
ATOM 13263 N N . THR C 1 197 ? -38.823 49.272 80.807 1.00 10.08 218 THR C N 1
ATOM 13264 C CA . THR C 1 197 ? -39.542 48.037 81.111 1.00 10.36 218 THR C CA 1
ATOM 13265 C C . THR C 1 197 ? -39.756 47.190 79.868 1.00 11.04 218 THR C C 1
ATOM 13266 O O . THR C 1 197 ? -39.688 47.679 78.739 1.00 11.10 218 THR C O 1
ATOM 13270 N N . TYR C 1 198 ? -40.081 45.925 80.098 1.00 11.48 219 TYR C N 1
ATOM 13271 C CA . TYR C 1 198 ? -40.303 44.969 79.036 1.00 12.13 219 TYR C CA 1
ATOM 13272 C C . TYR C 1 198 ? -41.433 44.056 79.486 1.00 12.04 219 TYR C C 1
ATOM 13273 O O . TYR C 1 198 ? -41.400 43.538 80.603 1.00 11.80 219 TYR C O 1
ATOM 13282 N N . ASN C 1 199 ? -42.450 43.892 78.643 1.00 12.18 220 ASN C N 1
ATOM 13283 C CA . ASN C 1 199 ? -43.621 43.097 79.004 1.00 12.82 220 ASN C CA 1
ATOM 13284 C C . ASN C 1 199 ? -43.722 41.817 78.190 1.00 13.78 220 ASN C C 1
ATOM 13285 O O . ASN C 1 199 ? -44.806 41.243 78.055 1.00 13.60 220 ASN C O 1
ATOM 13290 N N . GLY C 1 200 ? -42.594 41.383 77.627 1.00 15.16 221 GLY C N 1
ATOM 13291 C CA . GLY C 1 200 ? -42.555 40.151 76.841 1.00 16.79 221 GLY C CA 1
ATOM 13292 C C . GLY C 1 200 ? -42.801 40.404 75.366 1.00 18.38 221 GLY C C 1
ATOM 13293 O O . GLY C 1 200 ? -42.655 39.498 74.545 1.00 19.32 221 GLY C O 1
ATOM 13294 N N . ASP C 1 201 ? -43.181 41.635 75.037 1.00 18.40 222 ASP C N 1
ATOM 13295 C CA . ASP C 1 201 ? -43.421 42.040 73.650 1.00 19.32 222 ASP C CA 1
ATOM 13296 C C . ASP C 1 201 ? -42.658 43.317 73.298 1.00 18.34 222 ASP C C 1
ATOM 13297 O O . ASP C 1 201 ? -41.969 43.366 72.285 1.00 18.97 222 ASP C O 1
ATOM 13302 N N . THR C 1 202 ? -42.773 44.339 74.144 1.00 17.06 223 THR C N 1
ATOM 13303 C CA . THR C 1 202 ? -42.232 45.660 73.841 1.00 15.54 223 THR C CA 1
ATOM 13304 C C . THR C 1 202 ? -41.319 46.176 74.933 1.00 14.49 223 THR C C 1
ATOM 13305 O O . THR C 1 202 ? -41.631 46.078 76.112 1.00 13.80 223 THR C O 1
ATOM 13309 N N . LEU C 1 203 ? -40.186 46.727 74.524 1.00 13.76 224 LEU C N 1
ATOM 13310 C CA . LEU C 1 203 ? -39.280 47.415 75.422 1.00 12.58 224 LEU C CA 1
ATOM 13311 C C . LEU C 1 203 ? -39.699 48.891 75.465 1.00 12.60 224 LEU C C 1
ATOM 13312 O O . LEU C 1 203 ? -39.788 49.553 74.430 1.00 11.90 224 LEU C O 1
ATOM 13317 N N . LEU C 1 204 ? -39.989 49.396 76.655 1.00 11.83 225 LEU C N 1
ATOM 13318 C CA . LEU C 1 204 ? -40.398 50.784 76.801 1.00 12.10 225 LEU C CA 1
ATOM 13319 C C . LEU C 1 204 ? -39.362 51.561 77.595 1.00 12.01 225 LEU C C 1
ATOM 13320 O O . LEU C 1 204 ? -39.049 51.212 78.733 1.00 12.05 225 LEU C O 1
ATOM 13325 N N . HIS C 1 205 ? -38.812 52.603 76.979 1.00 11.85 226 HIS C N 1
ATOM 13326 C CA . HIS C 1 205 ? -37.754 53.383 77.602 1.00 11.33 226 HIS C CA 1
ATOM 13327 C C . HIS C 1 205 ? -38.302 54.473 78.511 1.00 11.08 226 HIS C C 1
ATOM 13328 O O . HIS C 1 205 ? -39.350 55.046 78.243 1.00 10.12 226 HIS C O 1
ATOM 13335 N N . HIS C 1 206 ? -37.588 54.733 79.599 1.00 10.75 227 HIS C N 1
ATOM 13336 C CA . HIS C 1 206 ? -37.971 55.763 80.560 1.00 10.75 227 HIS C CA 1
ATOM 13337 C C . HIS C 1 206 ? -39.347 55.523 81.196 1.00 10.98 227 HIS C C 1
ATOM 13338 O O . HIS C 1 206 ? -40.116 56.465 81.401 1.00 11.92 227 HIS C O 1
ATOM 13345 N N . GLN C 1 207 ? -39.661 54.264 81.481 1.00 10.37 228 GLN C N 1
ATOM 13346 C CA . GLN C 1 207 ? -40.884 53.917 82.194 1.00 10.20 228 GLN C CA 1
ATOM 13347 C C . GLN C 1 207 ? -40.526 53.082 83.430 1.00 10.17 228 GLN C C 1
ATOM 13348 O O . GLN C 1 207 ? -39.451 52.484 83.497 1.00 9.83 228 GLN C O 1
ATOM 13354 N N . THR C 1 208 ? -41.429 53.051 84.406 1.00 10.04 229 THR C N 1
ATOM 13355 C CA . THR C 1 208 ? -41.100 52.505 85.722 1.00 10.38 229 THR C CA 1
ATOM 13356 C C . THR C 1 208 ? -41.909 51.266 86.101 1.00 10.40 229 THR C C 1
ATOM 13357 O O . THR C 1 208 ? -41.463 50.461 86.933 1.00 10.88 229 THR C O 1
ATOM 13361 N N . ASP C 1 209 ? -43.095 51.116 85.520 1.00 10.35 230 ASP C N 1
ATOM 13362 C CA . ASP C 1 209 ? -44.042 50.102 86.009 1.00 10.63 230 ASP C CA 1
ATOM 13363 C C . ASP C 1 209 ? -44.548 49.157 84.932 1.00 10.04 230 ASP C C 1
ATOM 13364 O O . ASP C 1 209 ? -45.062 49.595 83.906 1.00 10.04 230 ASP C O 1
ATOM 13369 N N . VAL C 1 210 ? -44.424 47.857 85.185 1.00 9.87 231 VAL C N 1
ATOM 13370 C CA . VAL C 1 210 ? -44.886 46.856 84.236 1.00 9.39 231 VAL C CA 1
ATOM 13371 C C . VAL C 1 210 ? -45.418 45.614 84.958 1.00 9.89 231 VAL C C 1
ATOM 13372 O O . VAL C 1 210 ? -44.893 45.211 86.003 1.00 9.19 231 VAL C O 1
ATOM 13376 N N . ALA C 1 211 ? -46.476 45.033 84.394 1.00 9.47 232 ALA C N 1
ATOM 13377 C CA . ALA C 1 211 ? -47.060 43.795 84.879 1.00 9.87 232 ALA C CA 1
ATOM 13378 C C . ALA C 1 211 ? -47.580 43.022 83.661 1.00 10.54 232 ALA C C 1
ATOM 13379 O O . ALA C 1 211 ? -48.294 43.590 82.819 1.00 10.39 232 ALA C O 1
ATOM 13381 N N . ALA C 1 212 ? -47.234 41.741 83.568 1.00 10.26 233 ALA C N 1
ATOM 13382 C CA . ALA C 1 212 ? -47.637 40.904 82.429 1.00 10.81 233 ALA C CA 1
ATOM 13383 C C . ALA C 1 212 ? -47.257 39.453 82.725 1.00 11.40 233 ALA C C 1
ATOM 13384 O O . ALA C 1 212 ? -46.649 39.168 83.769 1.00 11.08 233 ALA C O 1
ATOM 13386 N N . ASP C 1 213 ? -47.575 38.540 81.810 1.00 11.48 234 ASP C N 1
ATOM 13387 C CA . ASP C 1 213 ? -47.142 37.155 82.005 1.00 12.48 234 ASP C CA 1
ATOM 13388 C C . ASP C 1 213 ? -45.637 37.112 82.266 1.00 12.28 234 ASP C C 1
ATOM 13389 O O . ASP C 1 213 ? -45.181 36.477 83.218 1.00 12.73 234 ASP C O 1
ATOM 13394 N N . TYR C 1 214 ? -44.871 37.806 81.423 1.00 11.87 235 TYR C N 1
ATOM 13395 C CA . TYR C 1 214 ? -43.412 37.851 81.539 1.00 11.42 235 TYR C CA 1
ATOM 13396 C C . TYR C 1 214 ? -42.989 39.318 81.566 1.00 11.31 235 TYR C C 1
ATOM 13397 O O . TYR C 1 214 ? -43.417 40.104 80.709 1.00 11.38 235 TYR C O 1
ATOM 13406 N N . THR C 1 215 ? -42.182 39.699 82.554 1.00 11.28 236 THR C N 1
ATOM 13407 C CA . THR C 1 215 ? -41.682 41.074 82.638 1.00 11.24 236 THR C CA 1
ATOM 13408 C C . THR C 1 215 ? -40.202 41.118 82.979 1.00 11.72 236 THR C C 1
ATOM 13409 O O . THR C 1 215 ? -39.682 40.231 83.688 1.00 11.96 236 THR C O 1
ATOM 13413 N N . CYS C 1 216 ? -39.532 42.140 82.443 1.00 11.13 237 CYS C N 1
ATOM 13414 C CA . CYS C 1 216 ? -38.155 42.465 82.796 1.00 11.32 237 CYS C CA 1
ATOM 13415 C C . CYS C 1 216 ? -38.063 43.984 82.941 1.00 11.01 237 CYS C C 1
ATOM 13416 O O . CYS C 1 216 ? -38.966 44.711 82.526 1.00 10.56 237 CYS C O 1
ATOM 13419 N N . ALA C 1 217 ? -36.964 44.460 83.515 1.00 10.88 238 ALA C N 1
ATOM 13420 C CA . ALA C 1 217 ? -36.706 45.898 83.567 1.00 10.30 238 ALA C CA 1
ATOM 13421 C C . ALA C 1 217 ? -35.216 46.116 83.425 1.00 10.68 238 ALA C C 1
ATOM 13422 O O . ALA C 1 217 ? -34.419 45.211 83.727 1.00 10.04 238 ALA C O 1
ATOM 13424 N N . TYR C 1 218 ? -34.819 47.293 82.950 1.00 10.51 239 TYR C N 1
ATOM 13425 C CA . TYR C 1 218 ? -33.410 47.606 82.925 1.00 10.86 239 TYR C CA 1
ATOM 13426 C C . TYR C 1 218 ? -33.094 48.915 83.653 1.00 10.71 239 TYR C C 1
ATOM 13427 O O . TYR C 1 218 ? -33.932 49.814 83.770 1.00 10.04 239 TYR C O 1
ATOM 13436 N N . LEU C 1 219 ? -31.871 48.988 84.153 1.00 10.59 240 LEU C N 1
ATOM 13437 C CA . LEU C 1 219 ? -31.310 50.220 84.678 1.00 11.17 240 LEU C CA 1
ATOM 13438 C C . LEU C 1 219 ? -29.965 50.429 84.006 1.00 10.97 240 LEU C C 1
ATOM 13439 O O . LEU C 1 219 ? -29.204 49.476 83.802 1.00 10.69 240 LEU C O 1
ATOM 13444 N N . LYS C 1 220 ? -29.692 51.674 83.647 1.00 11.19 241 LYS C N 1
ATOM 13445 C CA . LYS C 1 220 ? -28.429 52.043 83.023 1.00 11.66 241 LYS C CA 1
ATOM 13446 C C . LYS C 1 220 ? -27.660 52.915 84.026 1.00 11.63 241 LYS C C 1
ATOM 13447 O O . LYS C 1 220 ? -28.249 53.750 84.696 1.00 11.08 241 LYS C O 1
ATOM 13453 N N . PHE C 1 221 ? -26.352 52.712 84.128 1.00 12.19 242 PHE C N 1
ATOM 13454 C CA . PHE C 1 221 ? -25.534 53.424 85.108 1.00 12.29 242 PHE C CA 1
ATOM 13455 C C . PHE C 1 221 ? -24.418 54.176 84.402 1.00 12.99 242 PHE C C 1
ATOM 13456 O O . PHE C 1 221 ? -24.222 53.999 83.189 1.00 13.44 242 PHE C O 1
ATOM 13464 N N . ASP C 1 222 ? -23.704 55.010 85.158 1.00 13.14 243 ASP C N 1
ATOM 13465 C CA . ASP C 1 222 ? -22.494 55.673 84.686 1.00 13.92 243 ASP C CA 1
ATOM 13466 C C . ASP C 1 222 ? -21.461 55.613 85.817 1.00 14.04 243 ASP C C 1
ATOM 13467 O O . ASP C 1 222 ? -20.994 56.643 86.328 1.00 13.46 243 ASP C O 1
ATOM 13472 N N . VAL C 1 223 ? -21.131 54.394 86.223 1.00 13.44 244 VAL C N 1
ATOM 13473 C CA . VAL C 1 223 ? -20.186 54.181 87.307 1.00 14.02 244 VAL C CA 1
ATOM 13474 C C . VAL C 1 223 ? -18.797 54.660 86.859 1.00 14.72 244 VAL C C 1
ATOM 13475 O O . VAL C 1 223 ? -18.319 54.258 85.804 1.00 15.42 244 VAL C O 1
ATOM 13479 N N . PRO C 1 224 ? -18.147 55.517 87.654 1.00 15.56 245 PRO C N 1
ATOM 13480 C CA . PRO C 1 224 ? -16.838 56.032 87.232 1.00 16.27 245 PRO C CA 1
ATOM 13481 C C . PRO C 1 224 ? -15.757 54.947 87.198 1.00 16.43 245 PRO C C 1
ATOM 13482 O O . PRO C 1 224 ? -15.834 53.948 87.927 1.00 16.62 245 PRO C O 1
ATOM 13486 N N . ALA C 1 225 ? -14.756 55.146 86.346 1.00 16.88 246 ALA C N 1
ATOM 13487 C CA . ALA C 1 225 ? -13.64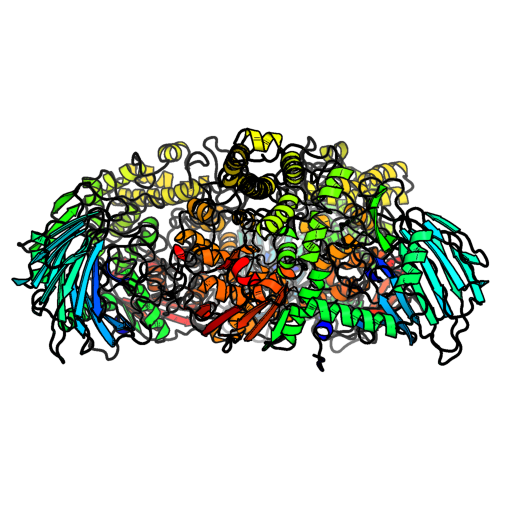7 54.217 86.251 1.00 17.10 246 ALA C CA 1
ATOM 13488 C C . ALA C 1 225 ? -13.075 53.996 87.639 1.00 17.25 246 ALA C C 1
ATOM 13489 O O . ALA C 1 225 ? -12.969 54.930 88.426 1.00 17.62 246 ALA C O 1
ATOM 13491 N N . GLY C 1 226 ? -12.732 52.756 87.951 1.00 17.30 247 GLY C N 1
ATOM 13492 C CA . GLY C 1 226 ? -12.134 52.442 89.244 1.00 17.97 247 GLY C CA 1
ATOM 13493 C C . GLY C 1 226 ? -13.155 52.102 90.323 1.00 18.35 247 GLY C C 1
ATOM 13494 O O . GLY C 1 226 ? -12.792 51.547 91.355 1.00 19.01 247 GLY C O 1
ATOM 13495 N N . GLU C 1 227 ? -14.425 52.435 90.096 1.00 17.63 248 GLU C N 1
ATOM 13496 C CA . GLU C 1 227 ? -15.469 52.119 91.067 1.00 17.19 248 GLU C CA 1
ATOM 13497 C C . GLU C 1 227 ? -16.280 50.898 90.636 1.00 16.73 248 GLU C C 1
ATOM 13498 O O . GLU C 1 227 ? -16.201 50.462 89.481 1.00 16.24 248 GLU C O 1
ATOM 13504 N N . LYS C 1 228 ? -17.046 50.344 91.576 1.00 16.17 249 LYS C N 1
ATOM 13505 C CA . LYS C 1 228 ? -17.854 49.156 91.325 1.00 15.80 249 LYS C CA 1
ATOM 13506 C C . LYS C 1 228 ? -19.293 49.422 91.701 1.00 15.16 249 LYS C C 1
ATOM 13507 O O . LYS C 1 228 ? -19.563 50.174 92.621 1.00 15.23 249 LYS C O 1
ATOM 13513 N N . LEU C 1 229 ? -20.224 48.808 90.985 1.00 14.05 250 LEU C N 1
ATOM 13514 C CA . LEU C 1 229 ? -21.624 48.910 91.356 1.00 13.21 250 LEU C CA 1
ATOM 13515 C C . LEU C 1 229 ? -21.913 47.862 92.423 1.00 12.84 250 LEU C C 1
ATOM 13516 O O . LEU C 1 229 ? -21.530 46.697 92.280 1.00 13.39 250 LEU C O 1
ATOM 13521 N N . THR C 1 230 ? -22.578 48.263 93.497 1.00 12.25 251 THR C N 1
ATOM 13522 C CA . THR C 1 230 ? -23.103 47.286 94.448 1.00 11.97 251 THR C CA 1
ATOM 13523 C C . THR C 1 230 ? -24.602 47.122 94.200 1.00 12.00 251 THR C C 1
ATOM 13524 O O . THR C 1 230 ? -25.315 48.124 94.016 1.00 11.80 251 THR C O 1
ATOM 13528 N N . ILE C 1 231 ? -25.068 45.870 94.152 1.00 11.06 252 ILE C N 1
ATOM 13529 C CA . ILE C 1 231 ? -26.494 45.581 94.123 1.00 11.24 252 ILE C CA 1
ATOM 13530 C C . ILE C 1 231 ? -26.856 44.805 95.383 1.00 11.87 252 ILE C C 1
ATOM 13531 O O . ILE C 1 231 ? -26.278 43.750 95.644 1.00 12.26 252 ILE C O 1
ATOM 13536 N N . ARG C 1 232 ? -27.805 45.322 96.165 1.00 11.74 253 ARG C N 1
ATOM 13537 C CA . ARG C 1 232 ? -28.279 44.608 97.361 1.00 12.17 253 ARG C CA 1
ATOM 13538 C C . ARG C 1 232 ? -29.706 44.153 97.106 1.00 12.29 253 ARG C C 1
ATOM 13539 O O . ARG C 1 232 ? -30.508 44.932 96.585 1.00 12.07 253 ARG C O 1
ATOM 13547 N N . THR C 1 233 ? -30.039 42.922 97.484 1.00 12.13 254 THR C N 1
ATOM 13548 C CA . THR C 1 233 ? -31.376 42.409 97.209 1.00 12.08 254 THR C CA 1
ATOM 13549 C C . THR C 1 233 ? -31.825 41.445 98.310 1.00 12.14 254 THR C C 1
ATOM 13550 O O . THR C 1 233 ? -31.002 40.807 98.959 1.00 11.94 254 THR C O 1
ATOM 13554 N N . ALA C 1 234 ? -33.132 41.373 98.535 1.00 11.94 255 ALA C N 1
ATOM 13555 C CA . ALA C 1 234 ? -33.711 40.354 99.412 1.00 12.28 255 ALA C CA 1
ATOM 13556 C C . ALA C 1 234 ? -35.152 40.110 98.980 1.00 12.67 255 ALA C C 1
ATOM 13557 O O . ALA C 1 234 ? -35.734 40.924 98.242 1.00 12.95 255 ALA C O 1
ATOM 13559 N N . SER C 1 235 ? -35.728 38.990 99.417 1.00 12.57 256 SER C N 1
ATOM 13560 C CA . SER C 1 235 ? -37.112 38.706 99.098 1.00 12.12 256 SER C CA 1
ATOM 13561 C C . SER C 1 235 ? -37.854 38.086 100.274 1.00 11.89 256 SER C C 1
ATOM 13562 O O . SER C 1 235 ? -37.268 37.764 101.317 1.00 11.51 256 SER C O 1
ATOM 13565 N N . SER C 1 236 ? -39.155 37.904 100.084 1.00 11.44 257 SER C N 1
ATOM 13566 C CA . SER C 1 236 ? -40.010 37.332 101.110 1.00 11.30 257 SER C CA 1
ATOM 13567 C C . SER C 1 236 ? -41.141 36.614 100.426 1.00 11.50 257 SER C C 1
ATOM 13568 O O . SER C 1 236 ? -41.566 37.037 99.349 1.00 11.91 257 SER C O 1
ATOM 13571 N N . PHE C 1 237 ? -41.663 35.561 101.049 1.00 11.16 258 PHE C N 1
ATOM 13572 C CA . PHE C 1 237 ? -42.909 34.958 100.568 1.00 11.18 258 PHE C CA 1
ATOM 13573 C C . PHE C 1 237 ? -44.127 35.533 101.259 1.00 11.55 258 PHE C C 1
ATOM 13574 O O . PHE C 1 237 ? -45.260 35.188 100.910 1.00 11.32 258 PHE C O 1
ATOM 13582 N N . ILE C 1 238 ? -43.891 36.417 102.222 1.00 11.39 259 ILE C N 1
ATOM 13583 C CA . ILE C 1 238 ? -44.981 36.948 103.036 1.00 11.93 259 ILE C CA 1
ATOM 13584 C C . ILE C 1 238 ? -45.558 38.238 102.443 1.00 12.09 259 ILE C C 1
ATOM 13585 O O . ILE C 1 238 ? -46.759 38.315 102.168 1.00 12.05 259 ILE C O 1
ATOM 13590 N N . SER C 1 239 ? -44.702 39.233 102.209 1.00 12.57 260 SER C N 1
ATOM 13591 C CA . SER C 1 239 ? -45.156 40.527 101.702 1.00 12.93 260 SER C CA 1
ATOM 13592 C C . SER C 1 239 ? -43.969 41.380 101.264 1.00 13.12 260 SER C C 1
ATOM 13593 O O . SER C 1 239 ? -42.826 41.102 101.653 1.00 12.70 260 SER C O 1
ATOM 13596 N N . PRO C 1 240 ? -44.231 42.428 100.466 1.00 13.53 261 PRO C N 1
ATOM 13597 C CA . PRO C 1 240 ? -43.207 43.438 100.197 1.00 13.91 261 PRO C CA 1
ATOM 13598 C C . PRO C 1 240 ? -42.630 44.050 101.482 1.00 14.36 261 PRO C C 1
ATOM 13599 O O . PRO C 1 240 ? -41.433 44.361 101.540 1.00 13.88 261 PRO C O 1
ATOM 13603 N N . GLU C 1 241 ? -43.480 44.230 102.492 1.00 14.35 262 GLU C N 1
ATOM 13604 C CA . GLU C 1 241 ? -43.052 44.818 103.755 1.00 14.78 262 GLU C CA 1
ATOM 13605 C C . GLU C 1 241 ? -42.058 43.916 104.463 1.00 14.43 262 GLU C C 1
ATOM 13606 O O . GLU C 1 241 ? -41.058 44.389 105.010 1.00 14.33 262 GLU C O 1
ATOM 13612 N N . GLN C 1 242 ? -42.335 42.618 104.460 1.00 13.45 263 GLN C N 1
ATOM 13613 C CA . GLN C 1 242 ? -41.434 41.676 105.096 1.00 13.65 263 GLN C CA 1
ATOM 13614 C C . GLN C 1 242 ? -40.157 41.542 104.261 1.00 13.28 263 GLN C C 1
ATOM 13615 O O . GLN C 1 242 ? -39.084 41.302 104.803 1.00 13.66 263 GLN C O 1
ATOM 13621 N N . ALA C 1 243 ? -40.264 41.715 102.947 1.00 13.18 264 ALA C N 1
ATOM 13622 C CA . ALA C 1 243 ? -39.060 41.688 102.107 1.00 13.28 264 ALA C CA 1
ATOM 13623 C C . ALA C 1 243 ? -38.122 42.816 102.533 1.00 13.43 264 ALA C C 1
ATOM 13624 O O . ALA C 1 243 ? -36.896 42.654 102.547 1.00 13.42 264 ALA C O 1
ATOM 13626 N N . ALA C 1 244 ? -38.705 43.967 102.869 1.00 13.51 265 ALA C N 1
ATOM 13627 C CA . ALA C 1 244 ? -37.911 45.120 103.300 1.00 13.46 265 ALA C CA 1
ATOM 13628 C C . ALA C 1 244 ? -37.323 44.869 104.694 1.00 13.61 265 ALA C C 1
ATOM 13629 O O . ALA C 1 244 ? -36.209 45.300 104.997 1.00 13.80 265 ALA C O 1
ATOM 13631 N N . ILE C 1 245 ? -38.066 44.165 105.538 1.00 13.48 266 ILE C N 1
ATOM 13632 C CA . ILE C 1 245 ? -37.542 43.768 106.840 1.00 13.42 266 ILE C CA 1
ATOM 13633 C C . ILE C 1 245 ? -36.335 42.844 106.662 1.00 13.00 266 ILE C C 1
ATOM 13634 O O . ILE C 1 245 ? -35.312 43.036 107.322 1.00 13.04 266 ILE C O 1
ATOM 13639 N N . ASN C 1 246 ? -36.452 41.849 105.777 1.00 12.25 267 ASN C N 1
ATOM 13640 C CA . ASN C 1 246 ? -35.334 40.932 105.499 1.00 12.40 267 ASN C CA 1
ATOM 13641 C C . ASN C 1 246 ? -34.134 41.696 104.957 1.00 12.63 267 ASN C C 1
ATOM 13642 O O . ASN C 1 246 ? -32.993 41.482 105.379 1.00 12.21 267 ASN C O 1
ATOM 13647 N N . PHE C 1 247 ? -34.410 42.593 104.017 1.00 13.02 268 PHE C N 1
ATOM 13648 C CA . PHE C 1 247 ? -33.374 43.422 103.387 1.00 13.64 268 PHE C CA 1
ATOM 13649 C C . PHE C 1 247 ? -32.646 44.246 104.435 1.00 14.28 268 PHE C C 1
ATOM 13650 O O . PHE C 1 247 ? -31.417 44.222 104.514 1.00 14.18 268 PHE C O 1
ATOM 13658 N N . ASN C 1 248 ? -33.403 44.986 105.244 1.00 15.21 269 ASN C N 1
ATOM 13659 C CA . ASN C 1 248 ? -32.783 45.843 106.246 1.00 16.00 269 ASN C CA 1
ATOM 13660 C C . ASN C 1 248 ? -31.983 45.070 107.296 1.00 16.24 269 ASN C C 1
ATOM 13661 O O . ASN C 1 248 ? -30.927 45.527 107.735 1.00 16.31 269 ASN C O 1
ATOM 13666 N N . ARG C 1 249 ? -32.449 43.880 107.663 1.00 15.64 270 ARG C N 1
ATOM 13667 C CA . ARG C 1 249 ? -31.714 43.084 108.646 1.00 15.73 270 ARG C CA 1
ATOM 13668 C C . ARG C 1 249 ? -30.491 42.386 108.062 1.00 16.12 270 ARG C C 1
ATOM 13669 O O . ARG C 1 249 ? -29.453 42.303 108.720 1.00 16.17 270 ARG C O 1
ATOM 13677 N N . GLU C 1 250 ? -30.598 41.879 106.835 1.00 15.70 271 GLU C N 1
ATOM 13678 C CA . GLU C 1 250 ? -29.539 41.015 106.297 1.00 15.68 271 GLU C CA 1
ATOM 13679 C C . GLU C 1 250 ? -28.504 41.657 105.360 1.00 15.44 271 GLU C C 1
ATOM 13680 O O . GLU C 1 250 ? -27.331 41.269 105.400 1.00 15.10 271 GLU C O 1
ATOM 13686 N N . VAL C 1 251 ? -28.914 42.610 104.519 1.00 14.68 272 VAL C N 1
ATOM 13687 C CA . VAL C 1 251 ? -27.984 43.142 103.505 1.00 14.50 272 VAL C CA 1
ATOM 13688 C C . VAL C 1 251 ? -27.815 44.680 103.410 1.00 14.89 272 VAL C C 1
ATOM 13689 O O . VAL C 1 251 ? -26.932 45.161 102.688 1.00 14.11 272 VAL C O 1
ATOM 13693 N N . ALA C 1 252 ? -28.659 45.446 104.102 1.00 15.26 273 ALA C N 1
ATOM 13694 C CA . ALA C 1 252 ? -28.629 46.893 103.948 1.00 15.56 273 ALA C CA 1
ATOM 13695 C C . ALA C 1 252 ? -27.251 47.396 104.323 1.00 16.08 273 ALA C C 1
ATOM 13696 O O . ALA C 1 252 ? -26.655 46.930 105.296 1.00 15.95 273 ALA C O 1
ATOM 13698 N N . ASP C 1 253 ? -26.725 48.308 103.511 1.00 16.58 274 ASP C N 1
ATOM 13699 C CA . ASP C 1 253 ? -25.431 48.930 103.752 1.00 17.80 274 ASP C CA 1
ATOM 13700 C C . ASP C 1 253 ? -24.233 48.018 103.501 1.00 17.60 274 ASP C C 1
ATOM 13701 O O . ASP C 1 253 ? -23.103 48.474 103.570 1.00 18.11 274 ASP C O 1
ATOM 13706 N N . ALA C 1 254 ? -24.471 46.746 103.198 1.00 16.85 275 ALA C N 1
ATOM 13707 C CA . ALA C 1 254 ? -23.367 45.806 102.996 1.00 16.67 275 ALA C CA 1
ATOM 13708 C C . ALA C 1 254 ? -22.723 45.896 101.607 1.00 16.59 275 ALA C C 1
ATOM 13709 O O . ALA C 1 254 ? -23.373 46.287 100.629 1.00 16.89 275 ALA C O 1
ATOM 13711 N N . ASP C 1 255 ? -21.448 45.532 101.523 1.00 16.27 276 ASP C N 1
ATOM 13712 C CA . ASP C 1 255 ? -20.830 45.269 100.222 1.00 16.50 276 ASP C CA 1
ATOM 13713 C C . ASP C 1 255 ? -20.607 43.762 100.083 1.00 15.92 276 ASP C C 1
ATOM 13714 O O . ASP C 1 255 ? -20.798 43.019 101.045 1.00 15.52 276 ASP C O 1
ATOM 13719 N N . VAL C 1 256 ? -20.222 43.297 98.898 1.00 15.89 277 VAL C N 1
ATOM 13720 C CA . VAL C 1 256 ? -20.146 41.857 98.687 1.00 16.45 277 VAL C CA 1
ATOM 13721 C C . VAL C 1 256 ? -19.096 41.234 99.620 1.00 16.46 277 VAL C C 1
ATOM 13722 O O . VAL C 1 256 ? -19.225 40.083 100.031 1.00 16.51 277 VAL C O 1
ATOM 13726 N N . GLN C 1 257 ? -18.083 42.016 99.993 1.00 16.81 278 GLN C N 1
ATOM 13727 C CA . GLN C 1 257 ? -17.022 41.512 100.861 1.00 16.87 278 GLN C CA 1
ATOM 13728 C C . GLN C 1 257 ? -17.544 41.143 102.253 1.00 16.27 278 GLN C C 1
ATOM 13729 O O . GLN C 1 257 ? -17.184 40.092 102.803 1.00 15.55 278 GLN C O 1
ATOM 13735 N N . LEU C 1 258 ? -18.388 42.003 102.813 1.00 15.34 279 LEU C N 1
ATOM 13736 C CA . LEU C 1 258 ? -19.004 41.738 104.100 1.00 15.13 279 LEU C CA 1
ATOM 13737 C C . LEU C 1 258 ? -19.831 40.461 104.049 1.00 14.54 279 LEU C C 1
ATOM 13738 O O . LEU C 1 258 ? -19.689 39.591 104.908 1.00 15.06 279 LEU C O 1
ATOM 13743 N N . ILE C 1 259 ? -20.706 40.356 103.048 1.00 13.85 280 ILE C N 1
ATOM 13744 C CA . ILE C 1 259 ? -21.593 39.195 102.927 1.00 13.24 280 ILE C CA 1
ATOM 13745 C C . ILE C 1 259 ? -20.816 37.894 102.683 1.00 13.13 280 ILE C C 1
ATOM 13746 O O . ILE C 1 259 ? -21.149 36.850 103.237 1.00 13.34 280 ILE C O 1
ATOM 13751 N N . SER C 1 260 ? -19.781 37.970 101.858 1.00 12.39 281 SER C N 1
ATOM 13752 C CA . SER C 1 260 ? -18.948 36.825 101.572 1.00 12.86 281 SER C CA 1
ATOM 13753 C C . SER C 1 260 ? -18.284 36.348 102.866 1.00 13.12 281 SER C C 1
ATOM 13754 O O . SER C 1 260 ? -18.296 35.154 103.194 1.00 12.65 281 SER C O 1
ATOM 13757 N N . GLY C 1 261 ? -17.709 37.288 103.605 1.00 13.05 282 GLY C N 1
ATOM 13758 C CA . GLY C 1 261 ? -17.046 36.951 104.870 1.00 13.62 282 GLY C CA 1
ATOM 13759 C C . GLY C 1 261 ? -17.992 36.250 105.838 1.00 13.99 282 GLY C C 1
ATOM 13760 O O . GLY C 1 261 ? -17.631 35.253 106.467 1.00 13.27 282 GLY C O 1
ATOM 13761 N N . LYS C 1 262 ? -19.204 36.782 105.976 1.00 13.93 283 LYS C N 1
ATOM 13762 C CA . LYS C 1 262 ? -20.191 36.192 106.886 1.00 14.48 283 LYS C CA 1
ATOM 13763 C C . LYS C 1 262 ? -20.604 34.779 106.486 1.00 14.55 283 LYS C C 1
ATOM 13764 O O . LYS C 1 262 ? -20.695 33.890 107.341 1.00 14.43 283 LYS C O 1
ATOM 13770 N N . ALA C 1 263 ? -20.878 34.578 105.199 1.00 13.90 284 ALA C N 1
ATOM 13771 C CA . ALA C 1 263 ? -21.227 33.250 104.684 1.00 13.90 284 ALA C CA 1
ATOM 13772 C C . ALA C 1 263 ? -20.068 32.258 104.836 1.00 13.87 284 ALA C C 1
ATOM 13773 O O . ALA C 1 263 ? -20.268 31.105 105.217 1.00 13.04 284 ALA C O 1
ATOM 13775 N N . ARG C 1 264 ? -18.858 32.723 104.546 1.00 13.67 285 ARG C N 1
ATOM 13776 C CA . ARG C 1 264 ? -17.678 31.908 104.714 1.00 14.02 285 ARG C CA 1
ATOM 13777 C C . ARG C 1 264 ? -17.615 31.409 106.172 1.00 14.13 285 ARG C C 1
ATOM 13778 O O . ARG C 1 264 ? -17.411 30.218 106.427 1.00 13.61 285 ARG C O 1
ATOM 13786 N N . GLU C 1 265 ? -17.780 32.330 107.120 1.00 13.95 286 GLU C N 1
ATOM 13787 C CA . GLU C 1 265 ? -17.783 31.972 108.532 1.00 14.55 286 GLU C CA 1
ATOM 13788 C C . GLU C 1 265 ? -18.864 30.948 108.859 1.00 13.87 286 GLU C C 1
ATOM 13789 O O . GLU C 1 265 ? -18.613 29.963 109.562 1.00 13.27 286 GLU C O 1
ATOM 13795 N N . GLN C 1 266 ? -20.072 31.165 108.354 1.00 13.24 287 GLN C N 1
ATOM 13796 C CA . GLN C 1 266 ? -21.157 30.237 108.639 1.00 13.33 287 GLN C CA 1
ATOM 13797 C C . GLN C 1 266 ? -20.862 28.838 108.092 1.00 13.20 287 GLN C C 1
ATOM 13798 O O . GLN C 1 266 ? -21.139 27.814 108.740 1.00 12.51 287 GLN C O 1
ATOM 13804 N N . TRP C 1 267 ? -20.310 28.785 106.891 1.00 12.02 288 TRP C N 1
ATOM 13805 C CA . TRP C 1 267 ? -20.020 27.487 106.320 1.00 11.80 288 TRP C CA 1
ATOM 13806 C C . TRP C 1 267 ? -18.931 26.783 107.113 1.00 11.95 288 TRP C C 1
ATOM 13807 O O . TRP C 1 267 ? -19.032 25.582 107.355 1.00 12.14 288 TRP C O 1
ATOM 13818 N N . ASN C 1 268 ? -17.894 27.520 107.498 1.00 12.27 289 ASN C N 1
ATOM 13819 C CA . ASN C 1 268 ? -16.833 26.943 108.335 1.00 12.75 289 ASN C CA 1
ATOM 13820 C C . ASN C 1 268 ? -17.382 26.424 109.668 1.00 13.17 289 ASN C C 1
ATOM 13821 O O . ASN C 1 268 ? -16.960 25.372 110.160 1.00 12.71 289 ASN C O 1
ATOM 13826 N N . ASN C 1 269 ? -18.313 27.170 110.250 1.00 13.46 290 ASN C N 1
ATOM 13827 C CA . ASN C 1 269 ? -18.932 26.762 111.507 1.00 14.28 290 ASN C CA 1
ATOM 13828 C C . ASN C 1 269 ? -19.690 25.445 111.362 1.00 13.59 290 ASN C C 1
ATOM 13829 O O . ASN C 1 269 ? -19.477 24.527 112.142 1.00 13.93 290 ASN C O 1
ATOM 13834 N N . TYR C 1 270 ? -20.583 25.348 110.373 1.00 13.34 291 TYR C N 1
ATOM 13835 C CA . TYR C 1 270 ? -21.403 24.135 110.201 1.00 12.73 291 TYR C CA 1
ATOM 13836 C C . TYR C 1 270 ? -20.638 22.943 109.623 1.00 12.88 291 TYR C C 1
ATOM 13837 O O . TYR C 1 270 ? -20.820 21.812 110.072 1.00 13.11 291 TYR C O 1
ATOM 13846 N N . LEU C 1 271 ? -19.783 23.188 108.637 1.00 12.44 292 LEU C N 1
ATOM 13847 C CA . LEU C 1 271 ? -18.974 22.091 108.085 1.00 12.87 292 LEU C CA 1
ATOM 13848 C C . LEU C 1 271 ? -18.050 21.574 109.180 1.00 12.54 292 LEU C C 1
ATOM 13849 O O . LEU C 1 271 ? -17.776 20.375 109.263 1.00 12.26 292 LEU C O 1
ATOM 13854 N N . GLY C 1 272 ? -17.582 22.503 110.016 1.00 12.16 293 GLY C N 1
ATOM 13855 C CA . GLY C 1 272 ? -16.625 22.197 111.074 1.00 12.02 293 GLY C CA 1
ATOM 13856 C C . GLY C 1 272 ? -17.116 21.286 112.172 1.00 12.49 293 GLY C C 1
ATOM 13857 O O . GLY C 1 272 ? -16.327 20.845 113.014 1.00 13.30 293 GLY C O 1
ATOM 13858 N N . ARG C 1 273 ? -18.412 21.000 112.189 1.00 12.12 294 ARG C N 1
ATOM 13859 C CA . ARG C 1 273 ? -18.942 20.011 113.123 1.00 12.81 294 ARG C CA 1
ATOM 13860 C C . ARG C 1 273 ? -18.425 18.579 112.903 1.00 13.45 294 ARG C C 1
ATOM 13861 O O . ARG C 1 273 ? -18.481 17.759 113.831 1.00 13.10 294 ARG C O 1
ATOM 13869 N N . VAL C 1 274 ? -17.920 18.272 111.701 1.00 13.68 295 VAL C N 1
ATOM 13870 C CA . VAL C 1 274 ? -17.097 17.066 111.517 1.00 13.91 295 VAL C CA 1
ATOM 13871 C C . VAL C 1 274 ? -15.743 17.493 110.969 1.00 13.79 295 VAL C C 1
ATOM 13872 O O . VAL C 1 274 ? -15.684 18.082 109.895 1.00 13.68 295 VAL C O 1
ATOM 13876 N N . GLU C 1 275 ? -14.670 17.196 111.695 1.00 13.56 296 GLU C N 1
ATOM 13877 C CA . GLU C 1 275 ? -13.328 17.511 111.267 1.00 13.88 296 GLU C CA 1
ATOM 13878 C C . GLU C 1 275 ? -12.637 16.244 110.781 1.00 13.42 296 GLU C C 1
ATOM 13879 O O . GLU C 1 275 ? -12.280 15.382 111.596 1.00 13.18 296 GLU C O 1
ATOM 13885 N N . ALA C 1 276 ? -12.423 16.152 109.471 1.00 13.21 297 ALA C N 1
ATOM 13886 C CA . ALA C 1 276 ? -11.666 15.067 108.855 1.00 12.35 297 ALA C CA 1
ATOM 13887 C C . ALA C 1 276 ? -10.185 15.403 108.822 1.00 12.37 297 ALA C C 1
ATOM 13888 O O . ALA C 1 276 ? -9.799 16.490 108.365 1.00 11.51 297 ALA C O 1
ATOM 13890 N N . GLU C 1 277 ? -9.356 14.470 109.292 1.00 11.72 298 GLU C N 1
ATOM 13891 C CA . GLU C 1 277 ? -7.899 14.646 109.267 1.00 12.19 298 GLU C CA 1
ATOM 13892 C C . GLU C 1 277 ? -7.212 13.400 108.735 1.00 11.46 298 GLU C C 1
ATOM 13893 O O . GLU C 1 277 ? -7.663 12.287 108.994 1.00 11.67 298 GLU C O 1
ATOM 13899 N N . GLY C 1 278 ? -6.121 13.585 108.003 1.00 11.17 299 GLY C N 1
ATOM 13900 C CA . GLY C 1 278 ? -5.355 12.456 107.498 1.00 11.76 299 GLY C CA 1
ATOM 13901 C C . GLY C 1 278 ? -6.031 11.872 106.268 1.00 12.14 299 GLY C C 1
ATOM 13902 O O . GLY C 1 278 ? -6.510 10.743 106.278 1.00 12.25 299 GLY C O 1
ATOM 13903 N N . GLY C 1 279 ? -6.090 12.668 105.218 1.00 12.33 300 GLY C N 1
ATOM 13904 C CA . GLY C 1 279 ? -6.609 12.224 103.918 1.00 12.70 300 GLY C CA 1
ATOM 13905 C C . GLY C 1 279 ? -5.943 13.061 102.844 1.00 12.65 300 GLY C C 1
ATOM 13906 O O . GLY C 1 279 ? -5.208 14.008 103.163 1.00 11.68 300 GLY C O 1
ATOM 13907 N N . THR C 1 280 ? -6.188 12.721 101.576 1.00 11.58 301 THR C N 1
ATOM 13908 C CA . THR C 1 280 ? -5.636 13.504 100.483 1.00 10.85 301 THR C CA 1
ATOM 13909 C C . THR C 1 280 ? -6.514 14.726 100.303 1.00 10.49 301 THR C C 1
ATOM 13910 O O . THR C 1 280 ? -7.646 14.754 100.797 1.00 10.97 301 THR C O 1
ATOM 13914 N N . ASP C 1 281 ? -6.008 15.734 99.590 1.00 10.19 302 ASP C N 1
ATOM 13915 C CA . ASP C 1 281 ? -6.811 16.914 99.305 1.00 10.02 302 ASP C CA 1
ATOM 13916 C C . ASP C 1 281 ? -8.054 16.485 98.525 1.00 9.87 302 ASP C C 1
ATOM 13917 O O . ASP C 1 281 ? -9.131 17.034 98.718 1.00 8.61 302 ASP C O 1
ATOM 13922 N N . GLU C 1 282 ? -7.890 15.516 97.627 1.00 9.54 303 GLU C N 1
ATOM 13923 C CA . GLU C 1 282 ? -9.037 15.057 96.809 1.00 10.15 303 GLU C CA 1
ATOM 13924 C C . GLU C 1 282 ? -10.115 14.449 97.705 1.00 9.38 303 GLU C C 1
ATOM 13925 O O . GLU C 1 282 ? -11.314 14.687 97.517 1.00 9.65 303 GLU C O 1
ATOM 13931 N N . GLN C 1 283 ? -9.698 13.684 98.709 1.00 9.11 304 GLN C N 1
ATOM 13932 C CA . GLN C 1 283 ? -10.654 13.129 99.666 1.00 8.75 304 GLN C CA 1
ATOM 13933 C C . GLN C 1 283 ? -11.315 14.235 100.484 1.00 9.04 304 GLN C C 1
ATOM 13934 O O . GLN C 1 283 ? -12.536 14.237 100.687 1.00 9.15 304 GLN C O 1
ATOM 13940 N N . LEU C 1 284 ? -10.519 15.182 100.956 1.00 8.49 305 LEU C N 1
ATOM 13941 C CA . LEU C 1 284 ? -11.092 16.279 101.725 1.00 8.84 305 LEU C CA 1
ATOM 13942 C C . LEU C 1 284 ? -12.048 17.091 100.858 1.00 9.03 305 LEU C C 1
ATOM 13943 O O . LEU C 1 284 ? -13.115 17.479 101.329 1.00 9.14 305 LEU C O 1
ATOM 13948 N N . ARG C 1 285 ? -11.685 17.343 99.598 1.00 8.97 306 ARG C N 1
ATOM 13949 C CA . ARG C 1 285 ? -12.622 18.081 98.715 1.00 9.57 306 ARG C CA 1
ATOM 13950 C C . ARG C 1 285 ? -13.919 17.305 98.512 1.00 9.92 306 ARG C C 1
ATOM 13951 O O . ARG C 1 285 ? -14.995 17.887 98.516 1.00 9.49 306 ARG C O 1
ATOM 13959 N N . THR C 1 286 ? -13.814 15.987 98.334 1.00 9.99 307 THR C N 1
ATOM 13960 C CA . THR C 1 286 ? -15.016 15.199 98.057 1.00 10.49 307 THR C CA 1
ATOM 13961 C C . THR C 1 286 ? -15.932 15.198 99.293 1.00 10.39 307 THR C C 1
ATOM 13962 O O . THR C 1 286 ? -17.154 15.379 99.199 1.00 10.29 307 THR C O 1
ATOM 13966 N N . PHE C 1 287 ? -15.322 14.979 100.455 1.00 10.56 308 PHE C N 1
ATOM 13967 C CA . PHE C 1 287 ? -16.062 14.867 101.716 1.00 10.20 308 PHE C CA 1
ATOM 13968 C C . PHE C 1 287 ? -16.765 16.172 102.014 1.00 9.86 308 PHE C C 1
ATOM 13969 O O . PHE C 1 287 ? -17.977 16.193 102.291 1.00 9.72 308 PHE C O 1
ATOM 13977 N N . TYR C 1 288 ? -16.021 17.274 101.972 1.00 9.72 309 TYR C N 1
ATOM 13978 C CA . TYR C 1 288 ? -16.629 18.568 102.330 1.00 9.88 309 TYR C CA 1
ATOM 13979 C C . TYR C 1 288 ? -17.596 19.089 101.260 1.00 10.45 309 TYR C C 1
ATOM 13980 O O . TYR C 1 288 ? -18.587 19.776 101.585 1.00 10.04 309 TYR C O 1
ATOM 13989 N N . SER C 1 289 ? -17.355 18.738 100.001 1.00 10.67 310 SER C N 1
ATOM 13990 C CA . SER C 1 289 ? -18.335 19.106 98.954 1.00 11.18 310 SER C CA 1
ATOM 13991 C C . SER C 1 289 ? -19.651 18.349 99.177 1.00 12.10 310 SER C C 1
ATOM 13992 O O . SER C 1 289 ? -20.753 18.929 99.053 1.00 12.89 310 SER C O 1
ATOM 13995 N N . CYS C 1 290 ? -19.549 17.059 99.501 1.00 11.84 311 CYS C N 1
ATOM 13996 C CA . CYS C 1 290 ? -20.754 16.277 99.814 1.00 12.57 311 CYS C CA 1
ATOM 13997 C C . CYS C 1 290 ? -21.447 16.820 101.050 1.00 12.68 311 CYS C C 1
ATOM 13998 O O . CYS C 1 290 ? -22.683 16.901 101.082 1.00 13.55 311 CYS C O 1
ATOM 14001 N N . LEU C 1 291 ? -20.679 17.177 102.084 1.00 12.63 312 LEU C N 1
ATOM 14002 C CA . LEU C 1 291 ? -21.295 17.713 103.298 1.00 13.17 312 LEU C CA 1
ATOM 14003 C C . LEU C 1 291 ? -22.010 19.044 103.002 1.00 13.89 312 LEU C C 1
ATOM 14004 O O . LEU C 1 291 ? -23.103 19.323 103.519 1.00 14.55 312 LEU C O 1
ATOM 14009 N N . TYR C 1 292 ? -21.377 19.885 102.190 1.00 13.39 313 TYR C N 1
ATOM 14010 C CA . TYR C 1 292 ? -22.032 21.131 101.737 1.00 13.47 313 TYR C CA 1
ATOM 14011 C C . TYR C 1 292 ? -23.393 20.843 101.100 1.00 14.39 313 TYR C C 1
ATOM 14012 O O . TYR C 1 292 ? -24.391 21.481 101.440 1.00 13.98 313 TYR C O 1
ATOM 14021 N N . ARG C 1 293 ? -23.443 19.852 100.213 1.00 14.78 314 ARG C N 1
ATOM 14022 C CA . ARG C 1 293 ? -24.686 19.494 99.533 1.00 16.31 314 ARG C CA 1
ATOM 14023 C C . ARG C 1 293 ? -25.768 19.064 100.510 1.00 16.53 314 ARG C C 1
ATOM 14024 O O . ARG C 1 293 ? -26.947 19.377 100.335 1.00 15.45 314 ARG C O 1
ATOM 14032 N N . THR C 1 294 ? -25.349 18.333 101.542 1.00 16.45 315 THR C N 1
ATOM 14033 C CA . THR C 1 294 ? -26.266 17.796 102.525 1.00 16.84 315 THR C CA 1
ATOM 14034 C C . THR C 1 294 ? -26.876 18.907 103.384 1.00 16.16 315 THR C C 1
ATOM 14035 O O . THR C 1 294 ? -27.977 18.758 103.902 1.00 17.45 315 THR C O 1
ATOM 14039 N N . LEU C 1 295 ? -26.179 20.028 103.521 1.00 15.61 316 LEU C N 1
ATOM 14040 C CA . LEU C 1 295 ? -26.654 21.098 104.390 1.00 15.51 316 LEU C CA 1
ATOM 14041 C C . LEU C 1 295 ? -27.521 22.162 103.683 1.00 15.35 316 LEU C C 1
ATOM 14042 O O . LEU C 1 295 ? -27.870 23.184 104.280 1.00 15.36 316 LEU C O 1
ATOM 14047 N N . LEU C 1 296 ? -27.890 21.904 102.429 1.00 15.14 317 LEU C N 1
ATOM 14048 C CA . LEU C 1 296 ? -28.670 22.877 101.645 1.00 14.84 317 LEU C CA 1
ATOM 14049 C C . LEU C 1 296 ? -30.174 22.679 101.831 1.00 15.37 317 LEU C C 1
ATOM 14050 O O . LEU C 1 296 ? -30.907 23.655 102.037 1.00 16.06 317 LEU C O 1
ATOM 14055 N N . PHE C 1 297 ? -30.616 21.420 101.771 1.00 15.06 318 PHE C N 1
ATOM 14056 C CA . PHE C 1 297 ? -32.042 21.066 101.764 1.00 15.35 318 PHE C CA 1
ATOM 14057 C C . PHE C 1 297 ? -32.366 20.213 102.993 1.00 15.55 318 PHE C C 1
ATOM 14058 O O . PHE C 1 297 ? -31.497 19.512 103.501 1.00 16.31 318 PHE C O 1
ATOM 14066 N N . PRO C 1 298 ? -33.616 20.265 103.478 1.00 15.15 319 PRO C N 1
ATOM 14067 C CA . PRO C 1 298 ? -34.691 21.122 102.973 1.00 14.39 319 PRO C CA 1
ATOM 14068 C C . PRO C 1 298 ? -34.420 22.541 103.422 1.00 14.35 319 PRO C C 1
ATOM 14069 O O . PRO C 1 298 ? -33.737 22.742 104.434 1.00 14.78 319 PRO C O 1
ATOM 14073 N N . ARG C 1 299 ? -34.950 23.523 102.705 1.00 13.21 320 ARG C N 1
ATOM 14074 C CA . ARG C 1 299 ? -34.681 24.904 103.059 1.00 12.66 320 ARG C CA 1
ATOM 14075 C C . ARG C 1 299 ? -35.609 25.403 104.159 1.00 11.93 320 ARG C C 1
ATOM 14076 O O . ARG C 1 299 ? -36.782 25.012 104.231 1.00 12.30 320 ARG C O 1
ATOM 14084 N N . GLU C 1 300 ? -35.083 26.273 105.006 1.00 11.13 321 GLU C N 1
ATOM 14085 C CA . GLU C 1 300 ? -35.908 27.069 105.896 1.00 11.29 321 GLU C CA 1
ATOM 14086 C C . GLU C 1 300 ? -36.913 27.860 105.060 1.00 11.39 321 GLU C C 1
ATOM 14087 O O . GLU C 1 300 ? -36.541 28.446 104.063 1.00 10.67 321 GLU C O 1
ATOM 14093 N N . PHE C 1 301 ? -38.184 27.877 105.462 1.00 11.66 322 PHE C N 1
ATOM 14094 C CA . PHE C 1 301 ? -39.200 28.629 104.715 1.00 12.38 322 PHE C CA 1
ATOM 14095 C C . PHE C 1 301 ? -39.837 29.667 105.639 1.00 12.49 322 PHE C C 1
ATOM 14096 O O . PHE C 1 301 ? -40.922 30.197 105.372 1.00 13.05 322 PHE C O 1
ATOM 14104 N N . TYR C 1 302 ? -39.157 29.961 106.740 1.00 12.27 323 TYR C N 1
ATOM 14105 C CA . TYR C 1 302 ? -39.675 30.938 107.687 1.00 12.09 323 TYR C CA 1
ATOM 14106 C C . TYR C 1 302 ? -38.792 32.179 107.686 1.00 12.18 323 TYR C C 1
ATOM 14107 O O . TYR C 1 302 ? -37.670 32.174 107.145 1.00 12.02 323 TYR C O 1
ATOM 14116 N N . GLU C 1 303 ? -39.312 33.236 108.295 1.00 12.16 324 GLU C N 1
ATOM 14117 C CA . GLU C 1 303 ? -38.707 34.549 108.253 1.00 13.05 324 GLU C CA 1
ATOM 14118 C C . GLU C 1 303 ? -38.902 35.209 109.619 1.00 13.95 324 GLU C C 1
ATOM 14119 O O . GLU C 1 303 ? -39.773 34.795 110.399 1.00 14.00 324 GLU C O 1
ATOM 14125 N N . PHE C 1 304 ? -38.094 36.217 109.927 1.00 14.28 325 PHE C N 1
ATOM 14126 C CA . PHE C 1 304 ? -38.212 36.877 111.224 1.00 15.19 325 PHE C CA 1
ATOM 14127 C C . PHE C 1 304 ? -38.868 38.256 111.117 1.00 15.61 325 PHE C C 1
ATOM 14128 O O . PHE C 1 304 ? -38.343 39.152 110.458 1.00 15.51 325 PHE C O 1
ATOM 14136 N N . ASP C 1 305 ? -40.012 38.431 111.781 1.00 16.61 326 ASP C N 1
ATOM 14137 C CA . ASP C 1 305 ? -40.788 39.661 111.609 1.00 17.45 326 ASP C CA 1
ATOM 14138 C C . ASP C 1 305 ? -40.148 40.843 112.337 1.00 18.39 326 ASP C C 1
ATOM 14139 O O . ASP C 1 305 ? -39.055 40.719 112.894 1.00 18.26 326 ASP C O 1
ATOM 14144 N N . SER C 1 306 ? -40.824 41.991 112.325 1.00 19.52 327 SER C N 1
ATOM 14145 C CA . SER C 1 306 ? -40.264 43.200 112.929 1.00 20.53 327 SER C CA 1
ATOM 14146 C C . SER C 1 306 ? -39.945 42.995 114.406 1.00 20.70 327 SER C C 1
ATOM 14147 O O . SER C 1 306 ? -39.160 43.742 114.977 1.00 21.02 327 SER C O 1
ATOM 14150 N N . GLN C 1 307 ? -40.543 41.974 115.016 1.00 20.79 328 GLN C N 1
ATOM 14151 C CA . GLN C 1 307 ? -40.336 41.689 116.435 1.00 20.78 328 GLN C CA 1
ATOM 14152 C C . GLN C 1 307 ? -39.221 40.677 116.696 1.00 20.54 328 GLN C C 1
ATOM 14153 O O . GLN C 1 307 ? -38.939 40.334 117.854 1.00 20.45 328 GLN C O 1
ATOM 14159 N N . GLY C 1 308 ? -38.610 40.180 115.624 1.00 19.38 329 GLY C N 1
ATOM 14160 C CA . GLY C 1 308 ? -37.610 39.118 115.734 1.00 18.69 329 GLY C CA 1
ATOM 14161 C C . GLY C 1 308 ? -38.195 37.722 115.854 1.00 18.25 329 GLY C C 1
ATOM 14162 O O . GLY C 1 308 ? -37.466 36.767 116.115 1.00 18.26 329 GLY C O 1
ATOM 14163 N N . ASN C 1 309 ? -39.504 37.592 115.660 1.00 17.75 330 ASN C N 1
ATOM 14164 C CA . ASN C 1 309 ? -40.170 36.294 115.806 1.00 17.81 330 ASN C CA 1
ATOM 14165 C C . ASN C 1 309 ? -40.312 35.531 114.495 1.00 16.93 330 ASN C C 1
ATOM 14166 O O . ASN C 1 309 ? -40.546 36.131 113.454 1.00 16.99 330 ASN C O 1
ATOM 14171 N N . PRO C 1 310 ? -40.198 34.197 114.556 1.00 16.35 331 PRO C N 1
ATOM 14172 C CA . PRO C 1 310 ? -40.261 33.432 113.311 1.00 15.84 331 PRO C CA 1
ATOM 14173 C C . PRO C 1 310 ? -41.699 33.296 112.841 1.00 15.29 331 PRO C C 1
ATOM 14174 O O . PRO C 1 310 ? -42.586 32.938 113.625 1.00 15.51 331 PRO C O 1
ATOM 14178 N N . VAL C 1 311 ? -41.921 33.601 111.570 1.00 14.55 332 VAL C N 1
ATOM 14179 C CA . VAL C 1 311 ? -43.219 33.459 110.926 1.00 14.00 332 VAL C CA 1
ATOM 14180 C C . VAL C 1 311 ? -42.993 32.917 109.514 1.00 13.77 332 VAL C C 1
ATOM 14181 O O . VAL C 1 311 ? -41.873 32.960 108.984 1.00 13.99 332 VAL C O 1
ATOM 14185 N N . TYR C 1 312 ? -44.044 32.404 108.896 1.00 13.09 333 TYR C N 1
ATOM 14186 C CA . TYR C 1 312 ? -43.900 31.871 107.553 1.00 13.46 333 TYR C CA 1
ATOM 14187 C C . TYR C 1 312 ? -45.183 31.942 106.746 1.00 13.18 333 TYR C C 1
ATOM 14188 O O . TYR C 1 312 ? -46.285 31.790 107.274 1.00 13.16 333 TYR C O 1
ATOM 14197 N N . TYR C 1 313 ? -45.009 32.153 105.448 1.00 13.58 334 TYR C N 1
ATOM 14198 C CA . TYR C 1 313 ? -46.065 31.939 104.482 1.00 14.05 334 TYR C CA 1
ATOM 14199 C C . TYR C 1 313 ? -46.234 30.438 104.295 1.00 14.12 334 TYR C C 1
ATOM 14200 O O . TYR C 1 313 ? -45.287 29.739 103.938 1.00 13.95 334 TYR C O 1
ATOM 14209 N N . SER C 1 314 ? -47.428 29.923 104.559 1.00 14.26 335 SER C N 1
ATOM 14210 C CA . SER C 1 314 ? -47.654 28.495 104.355 1.00 14.41 335 SER C CA 1
ATOM 14211 C C . SER C 1 314 ? -47.926 28.164 102.892 1.00 14.11 335 SER C C 1
ATOM 14212 O O . SER C 1 314 ? -48.892 28.663 102.316 1.00 14.34 335 SER C O 1
ATOM 14215 N N . PRO C 1 315 ? -47.080 27.314 102.281 1.00 13.97 336 PRO C N 1
ATOM 14216 C CA . PRO C 1 315 ? -47.381 26.877 100.924 1.00 13.85 336 PRO C CA 1
ATOM 14217 C C . PRO C 1 315 ? -48.459 25.801 100.914 1.00 14.30 336 PRO C C 1
ATOM 14218 O O . PRO C 1 315 ? -48.782 25.271 99.849 1.00 14.84 336 PRO C O 1
ATOM 14222 N N . TYR C 1 316 ? -49.016 25.483 102.084 1.00 14.04 337 TYR C N 1
ATOM 14223 C CA . TYR C 1 316 ? -50.094 24.502 102.165 1.00 13.89 337 TYR C CA 1
ATOM 14224 C C . TYR C 1 316 ? -51.471 25.128 102.239 1.00 13.63 337 TYR C C 1
ATOM 14225 O O . TYR C 1 316 ? -52.423 24.581 101.690 1.00 14.08 337 TYR C O 1
ATOM 14234 N N . ASP C 1 317 ? -51.591 26.261 102.919 1.00 13.21 338 ASP C N 1
ATOM 14235 C CA . ASP C 1 317 ? -52.905 26.915 103.003 1.00 13.38 338 ASP C CA 1
ATOM 14236 C C . ASP C 1 317 ? -52.878 28.386 102.606 1.00 13.67 338 ASP C C 1
ATOM 14237 O O . ASP C 1 317 ? -53.909 29.032 102.555 1.00 13.37 338 ASP C O 1
ATOM 14242 N N . GLY C 1 318 ? -51.691 28.912 102.310 1.00 14.08 339 GLY C N 1
ATOM 14243 C CA . GLY C 1 318 ? -51.582 30.294 101.837 1.00 14.83 339 GLY C CA 1
ATOM 14244 C C . GLY C 1 318 ? -51.723 31.388 102.891 1.00 14.98 339 GLY C C 1
ATOM 14245 O O . GLY C 1 318 ? -51.726 32.584 102.562 1.00 14.52 339 GLY C O 1
ATOM 14246 N N . ASN C 1 319 ? -51.814 30.991 104.157 1.00 14.86 340 ASN C N 1
ATOM 14247 C CA . ASN C 1 319 ? -51.863 31.957 105.246 1.00 15.82 340 ASN C CA 1
ATOM 14248 C C . ASN C 1 319 ? -50.494 32.115 105.895 1.00 15.94 340 ASN C C 1
ATOM 14249 O O . ASN C 1 319 ? -49.611 31.298 105.667 1.00 15.97 340 ASN C O 1
ATOM 14254 N N . VAL C 1 320 ? -50.322 33.175 106.685 1.00 16.08 341 VAL C N 1
ATOM 14255 C CA . VAL C 1 320 ? -49.096 33.387 107.458 1.00 15.86 341 VAL C CA 1
ATOM 14256 C C . VAL C 1 320 ? -49.267 32.866 108.885 1.00 15.95 341 VAL C C 1
ATOM 14257 O O . VAL C 1 320 ? -50.296 33.121 109.526 1.00 15.22 341 VAL C O 1
ATOM 14261 N N . HIS C 1 321 ? -48.255 32.157 109.382 1.00 15.50 342 HIS C N 1
ATOM 14262 C CA . HIS C 1 321 ? -48.316 31.498 110.681 1.00 15.91 342 HIS C CA 1
ATOM 14263 C C . HIS C 1 321 ? -47.079 31.808 111.508 1.00 16.18 342 HIS C C 1
ATOM 14264 O O . HIS C 1 321 ? -46.003 32.107 110.966 1.00 15.96 342 HIS C O 1
ATOM 14271 N N . ASP C 1 322 ? -47.225 31.681 112.819 1.00 16.30 343 ASP C N 1
ATOM 14272 C CA . ASP C 1 322 ? -46.095 31.718 113.736 1.00 16.44 343 ASP C CA 1
ATOM 14273 C C . ASP C 1 322 ? -45.395 30.363 113.717 1.00 16.33 343 ASP C C 1
ATOM 14274 O O . ASP C 1 322 ? -46.048 29.320 113.769 1.00 15.98 343 ASP C O 1
ATOM 14279 N N . GLY C 1 323 ? -44.067 30.377 113.663 1.00 15.50 344 GLY C N 1
ATOM 14280 C CA . GLY C 1 323 ? -43.312 29.168 113.914 1.00 15.28 344 GLY C CA 1
ATOM 14281 C C . GLY C 1 323 ? -42.463 28.824 112.717 1.00 14.87 344 GLY C C 1
ATOM 14282 O O . GLY C 1 323 ? -42.045 29.720 111.983 1.00 15.10 344 GLY C O 1
ATOM 14283 N N . TYR C 1 324 ? -42.252 27.531 112.501 1.00 14.48 345 TYR C N 1
ATOM 14284 C CA . TYR C 1 324 ? -41.308 27.060 111.491 1.00 14.32 345 TYR C CA 1
ATOM 14285 C C . TYR C 1 324 ? -41.968 26.294 110.363 1.00 13.97 345 TYR C C 1
ATOM 14286 O O . TYR C 1 324 ? -42.966 25.599 110.558 1.00 14.38 345 TYR C O 1
ATOM 14295 N N . MET C 1 325 ? -41.406 26.457 109.175 1.00 13.78 346 MET C N 1
ATOM 14296 C CA . MET C 1 325 ? -41.779 25.679 108.011 1.00 13.48 346 MET C CA 1
ATOM 14297 C C . MET C 1 325 ? -40.497 25.425 107.220 1.00 13.36 346 MET C C 1
ATOM 14298 O O . MET C 1 325 ? -39.574 26.263 107.234 1.00 13.21 346 MET C O 1
ATOM 14303 N N . TYR C 1 326 ? -40.427 24.252 106.577 1.00 13.11 347 TYR C N 1
ATOM 14304 C CA . TYR C 1 326 ? -39.338 23.888 105.678 1.00 12.91 347 TYR C CA 1
ATOM 14305 C C . TYR C 1 326 ? -39.950 23.344 104.401 1.00 12.66 347 TYR C C 1
ATOM 14306 O O . TYR C 1 326 ? -41.091 22.919 104.399 1.00 12.87 347 TYR C O 1
ATOM 14315 N N . THR C 1 327 ? -39.186 23.305 103.320 1.00 12.27 348 THR C N 1
ATOM 14316 C CA . THR C 1 327 ? -39.702 22.688 102.125 1.00 12.16 348 THR C CA 1
ATOM 14317 C C . THR C 1 327 ? -38.549 22.348 101.206 1.00 12.72 348 THR C C 1
ATOM 14318 O O . THR C 1 327 ? -37.381 22.512 101.586 1.00 12.06 348 THR C O 1
ATOM 14322 N N . ASP C 1 328 ? -38.899 21.900 100.004 1.00 12.78 349 ASP C N 1
ATOM 14323 C CA . ASP C 1 328 ? -37.946 21.447 98.975 1.00 13.26 349 ASP C CA 1
ATOM 14324 C C . ASP C 1 328 ? -37.205 20.170 99.366 1.00 14.01 349 ASP C C 1
ATOM 14325 O O . ASP C 1 328 ? -35.987 20.171 99.543 1.00 14.75 349 ASP C O 1
ATOM 14330 N N . ASN C 1 329 ? -37.966 19.078 99.463 1.00 14.10 350 ASN C N 1
ATOM 14331 C CA . ASN C 1 329 ? -37.433 17.796 99.923 1.00 15.22 350 ASN C CA 1
ATOM 14332 C C . ASN C 1 329 ? -38.371 16.694 99.450 1.00 14.40 350 ASN C C 1
ATOM 14333 O O . ASN C 1 329 ? -39.583 16.836 99.547 1.00 14.75 350 ASN C O 1
ATOM 14338 N N . GLY C 1 330 ? -37.802 15.603 98.948 1.00 13.93 351 GLY C N 1
ATOM 14339 C CA . GLY C 1 330 ? -38.543 14.371 98.747 1.00 13.85 351 GLY C CA 1
ATOM 14340 C C . GLY C 1 330 ? -38.090 13.415 99.831 1.00 13.68 351 GLY C C 1
ATOM 14341 O O . GLY C 1 330 ? -36.966 12.905 99.784 1.00 12.69 351 GLY C O 1
ATOM 14342 N N . PHE C 1 331 ? -38.944 13.185 100.825 1.00 13.27 352 PHE C N 1
ATOM 14343 C CA . PHE C 1 331 ? -38.534 12.340 101.942 1.00 13.43 352 PHE C CA 1
ATOM 14344 C C . PHE C 1 331 ? -38.170 10.921 101.467 1.00 13.76 352 PHE C C 1
ATOM 14345 O O . PHE C 1 331 ? -37.400 10.222 102.131 1.00 13.61 352 PHE C O 1
ATOM 14353 N N . TRP C 1 332 ? -38.731 10.497 100.331 1.00 13.10 353 TRP C N 1
ATOM 14354 C CA . TRP C 1 332 ? -38.403 9.187 99.765 1.00 13.61 353 TRP C CA 1
ATOM 14355 C C . TRP C 1 332 ? -36.879 9.056 99.579 1.00 14.12 353 TRP C C 1
ATOM 14356 O O . TRP C 1 332 ? -36.313 7.964 99.721 1.00 13.99 353 TRP C O 1
ATOM 14367 N N . ASP C 1 333 ? -36.234 10.174 99.245 1.00 14.90 354 ASP C N 1
ATOM 14368 C CA . ASP C 1 333 ? -34.770 10.246 99.118 1.00 16.01 354 ASP C CA 1
ATOM 14369 C C . ASP C 1 333 ? -34.114 10.467 100.465 1.00 14.95 354 ASP C C 1
ATOM 14370 O O . ASP C 1 333 ? -33.234 9.709 100.887 1.00 14.88 354 ASP C O 1
ATOM 14375 N N . THR C 1 334 ? -34.524 11.557 101.117 1.00 13.98 355 THR C N 1
ATOM 14376 C CA . THR C 1 334 ? -33.780 12.128 102.239 1.00 12.83 355 THR C CA 1
ATOM 14377 C C . THR C 1 334 ? -33.961 11.445 103.590 1.00 12.76 355 THR C C 1
ATOM 14378 O O . THR C 1 334 ? -33.179 11.689 104.525 1.00 12.62 355 THR C O 1
ATOM 14382 N N . PHE C 1 335 ? -34.950 10.565 103.713 1.00 12.02 356 PHE C N 1
ATOM 14383 C CA . PHE C 1 335 ? -35.068 9.833 104.967 1.00 12.37 356 PHE C CA 1
ATOM 14384 C C . PHE C 1 335 ? -33.880 8.910 105.219 1.00 12.60 356 PHE C C 1
ATOM 14385 O O . PHE C 1 335 ? -33.557 8.621 106.376 1.00 13.30 356 PHE C O 1
ATOM 14393 N N . ARG C 1 336 ? -33.216 8.483 104.140 1.00 12.94 357 ARG C N 1
ATOM 14394 C CA . ARG C 1 336 ? -32.270 7.369 104.213 1.00 13.12 357 ARG C CA 1
ATOM 14395 C C . ARG C 1 336 ? -30.996 7.758 104.944 1.00 12.99 357 ARG C C 1
ATOM 14396 O O . ARG C 1 336 ? -30.515 7.006 105.795 1.00 12.76 357 ARG C O 1
ATOM 14404 N N . ALA C 1 337 ? -30.456 8.933 104.629 1.00 12.10 358 ALA C N 1
ATOM 14405 C CA . ALA C 1 337 ? -29.230 9.364 105.293 1.00 12.08 358 ALA C CA 1
ATOM 14406 C C . ALA C 1 337 ? -29.174 10.867 105.598 1.00 12.34 358 ALA C C 1
ATOM 14407 O O . ALA C 1 337 ? -28.524 11.286 106.553 1.00 12.58 358 ALA C O 1
ATOM 14409 N N . VAL C 1 338 ? -29.834 11.687 104.788 1.00 12.14 359 VAL C N 1
ATOM 14410 C CA . VAL C 1 338 ? -29.773 13.131 105.022 1.00 13.02 359 VAL C CA 1
ATOM 14411 C C . VAL C 1 338 ? -30.344 13.479 106.390 1.00 12.47 359 VAL C C 1
ATOM 14412 O O . VAL C 1 338 ? -29.664 14.059 107.246 1.00 12.37 359 VAL C O 1
ATOM 14416 N N . HIS C 1 339 ? -31.590 13.097 106.643 1.00 11.96 360 HIS C N 1
ATOM 14417 C CA . HIS C 1 339 ? -32.153 13.468 107.920 1.00 11.28 360 HIS C CA 1
ATOM 14418 C C . HIS C 1 339 ? -31.488 12.795 109.135 1.00 11.50 360 HIS C C 1
ATOM 14419 O O . HIS C 1 339 ? -31.285 13.439 110.170 1.00 11.30 360 HIS C O 1
ATOM 14426 N N . PRO C 1 340 ? -31.128 11.507 109.009 1.00 10.85 361 PRO C N 1
ATOM 14427 C CA . PRO C 1 340 ? -30.329 10.930 110.082 1.00 11.00 361 PRO C CA 1
ATOM 14428 C C . PRO C 1 340 ? -29.033 11.714 110.361 1.00 11.26 361 PRO C C 1
ATOM 14429 O O . PRO C 1 340 ? -28.644 11.823 111.522 1.00 11.30 361 PRO C O 1
ATOM 14433 N N . LEU C 1 341 ? -28.360 12.238 109.329 1.00 11.43 362 LEU C N 1
ATOM 14434 C CA . LEU C 1 341 ? -27.163 13.055 109.596 1.00 11.86 362 LEU C CA 1
ATOM 14435 C C . LEU C 1 341 ? -27.533 14.290 110.432 1.00 11.62 362 LEU C C 1
ATOM 14436 O O . LEU C 1 341 ? -26.837 14.640 111.393 1.00 11.20 362 LEU C O 1
ATOM 14441 N N . PHE C 1 342 ? -28.631 14.950 110.075 1.00 11.14 363 PHE C N 1
ATOM 14442 C CA . PHE C 1 342 ? -29.104 16.064 110.897 1.00 11.86 363 PHE C CA 1
ATOM 14443 C C . PHE C 1 342 ? -29.345 15.611 112.334 1.00 12.04 363 PHE C C 1
ATOM 14444 O O . PHE C 1 342 ? -28.925 16.292 113.271 1.00 11.96 363 PHE C O 1
ATOM 14452 N N . THR C 1 343 ? -30.021 14.470 112.528 1.00 12.21 364 THR C N 1
ATOM 14453 C CA . THR C 1 343 ? -30.360 14.059 113.899 1.00 12.60 364 THR C CA 1
ATOM 14454 C C . THR C 1 343 ? -29.111 13.910 114.741 1.00 12.83 364 THR C C 1
ATOM 14455 O O . THR C 1 343 ? -29.169 14.073 115.953 1.00 12.76 364 THR C O 1
ATOM 14459 N N . LEU C 1 344 ? -27.989 13.595 114.098 1.00 12.30 365 LEU C N 1
ATOM 14460 C CA . LEU C 1 344 ? -26.739 13.362 114.821 1.00 12.60 365 LEU C CA 1
ATOM 14461 C C . LEU C 1 344 ? -25.918 14.649 114.999 1.00 12.79 365 LEU C C 1
ATOM 14462 O O . LEU C 1 344 ? -25.535 14.995 116.117 1.00 13.03 365 LEU C O 1
ATOM 14467 N N . LEU C 1 345 ? -25.667 15.365 113.905 1.00 12.41 366 LEU C N 1
ATOM 14468 C CA . LEU C 1 345 ? -24.740 16.505 113.934 1.00 12.52 366 LEU C CA 1
ATOM 14469 C C . LEU C 1 345 ? -25.411 17.877 113.934 1.00 12.12 366 LEU C C 1
ATOM 14470 O O . LEU C 1 345 ? -24.786 18.860 114.337 1.00 12.19 366 LEU C O 1
ATOM 14475 N N . TYR C 1 346 ? -26.644 17.942 113.448 1.00 11.72 367 TYR C N 1
ATOM 14476 C CA . TYR C 1 346 ? -27.393 19.206 113.347 1.00 12.28 367 TYR C CA 1
ATOM 14477 C C . TYR C 1 346 ? -28.812 19.040 113.890 1.00 12.39 367 TYR C C 1
ATOM 14478 O O . TYR C 1 346 ? -29.778 19.340 113.182 1.00 11.71 367 TYR C O 1
ATOM 14487 N N . PRO C 1 347 ? -28.944 18.546 115.142 1.00 13.05 368 PRO C N 1
ATOM 14488 C CA . PRO C 1 347 ? -30.261 18.174 115.665 1.00 13.75 368 PRO C CA 1
ATOM 14489 C C . PRO C 1 347 ? -31.203 19.361 115.887 1.00 14.46 368 PRO C C 1
ATOM 14490 O O . PRO C 1 347 ? -32.424 19.174 115.967 1.00 14.86 368 PRO C O 1
ATOM 14494 N N . GLU C 1 348 ? -30.650 20.561 116.017 1.00 14.65 369 GLU C N 1
ATOM 14495 C CA . GLU C 1 348 ? -31.488 21.754 116.115 1.00 14.97 369 GLU C CA 1
ATOM 14496 C C . GLU C 1 348 ? -32.294 21.956 114.821 1.00 14.98 369 GLU C C 1
ATOM 14497 O O . GLU C 1 348 ? -33.370 22.553 114.840 1.00 15.26 369 GLU C O 1
ATOM 14503 N N . VAL C 1 349 ? -31.773 21.456 113.701 1.00 14.72 370 VAL C N 1
ATOM 14504 C CA . VAL C 1 349 ? -32.495 21.506 112.437 1.00 14.45 370 VAL C CA 1
ATOM 14505 C C . VAL C 1 349 ? -33.625 20.473 112.435 1.00 14.02 370 VAL C C 1
ATOM 14506 O O . VAL C 1 349 ? -34.754 20.768 112.042 1.00 14.17 370 VAL C O 1
ATOM 14510 N N . SER C 1 350 ? -33.315 19.260 112.880 1.00 13.49 371 SER C N 1
ATOM 14511 C CA . SER C 1 350 ? -34.320 18.210 113.014 1.00 13.43 371 SER C CA 1
ATOM 14512 C C . SER C 1 350 ? -35.455 18.652 113.950 1.00 13.62 371 SER C C 1
ATOM 14513 O O . SER C 1 350 ? -36.624 18.360 113.702 1.00 13.14 371 SER C O 1
ATOM 14516 N N . GLU C 1 351 ? -35.114 19.368 115.019 1.00 13.91 372 GLU C N 1
ATOM 14517 C CA . GLU C 1 351 ? -36.138 19.867 115.936 1.00 14.42 372 GLU C CA 1
ATOM 14518 C C . GLU C 1 351 ? -37.191 20.696 115.193 1.00 14.30 372 GLU C C 1
ATOM 14519 O O . GLU C 1 351 ? -38.379 20.555 115.439 1.00 14.57 372 GLU C O 1
ATOM 14525 N N . ARG C 1 352 ? -36.747 21.566 114.296 1.00 14.34 373 ARG C N 1
ATOM 14526 C CA . ARG C 1 352 ? -37.657 22.448 113.554 1.00 14.08 373 ARG C CA 1
ATOM 14527 C C . ARG C 1 352 ? -38.307 21.742 112.364 1.00 14.21 373 ARG C C 1
ATOM 14528 O O . ARG C 1 352 ? -39.479 21.995 112.037 1.00 13.90 373 ARG C O 1
ATOM 14536 N N . VAL C 1 353 ? -37.549 20.854 111.714 1.00 14.08 374 VAL C N 1
ATOM 14537 C CA . VAL C 1 353 ? -38.088 20.079 110.594 1.00 13.96 374 VAL C CA 1
ATOM 14538 C C . VAL C 1 353 ? -39.285 19.227 111.020 1.00 13.94 374 VAL C C 1
ATOM 14539 O O . VAL C 1 353 ? -40.313 19.206 110.346 1.00 13.18 374 VAL C O 1
ATOM 14543 N N . THR C 1 354 ? -39.146 18.523 112.139 1.00 13.68 375 THR C N 1
ATOM 14544 C CA . THR C 1 354 ? -40.224 17.659 112.614 1.00 14.06 375 THR C CA 1
ATOM 14545 C C . THR C 1 354 ? -41.475 18.476 112.954 1.00 14.30 375 THR C C 1
ATOM 14546 O O . THR C 1 354 ? -42.579 18.102 112.555 1.00 14.31 375 THR C O 1
ATOM 14550 N N . GLN C 1 355 ? -41.307 19.603 113.644 1.00 14.37 376 GLN C N 1
ATOM 14551 C CA . GLN C 1 355 ? -42.440 20.511 113.870 1.00 15.02 376 GLN C CA 1
ATOM 14552 C C . GLN C 1 355 ? -43.077 20.966 112.563 1.00 13.82 376 GLN C C 1
ATOM 14553 O O . GLN C 1 355 ? -44.296 21.076 112.477 1.00 13.47 376 GLN C O 1
ATOM 14559 N N . SER C 1 356 ? -42.256 21.269 111.555 1.00 12.97 377 SER C N 1
ATOM 14560 C CA A SER C 1 356 ? -42.775 21.748 110.279 0.50 12.27 377 SER C CA 1
ATOM 14561 C CA B SER C 1 356 ? -42.777 21.751 110.275 0.50 12.46 377 SER C CA 1
ATOM 14562 C C . SER C 1 356 ? -43.604 20.686 109.540 1.00 12.23 377 SER C C 1
ATOM 14563 O O . SER C 1 356 ? -44.518 21.015 108.763 1.00 12.71 377 SER C O 1
ATOM 14568 N N . ILE C 1 357 ? -43.300 19.413 109.789 1.00 11.75 378 ILE C N 1
ATOM 14569 C CA . ILE C 1 357 ? -44.065 18.311 109.196 1.00 11.40 378 ILE C CA 1
ATOM 14570 C C . ILE C 1 357 ? -45.456 18.272 109.824 1.00 11.86 378 ILE C C 1
ATOM 14571 O O . ILE C 1 357 ? -46.471 18.139 109.132 1.00 11.62 378 ILE C O 1
ATOM 14576 N N . ILE C 1 358 ? -45.509 18.430 111.138 1.00 11.78 379 ILE C N 1
ATOM 14577 C CA . ILE C 1 358 ? -46.805 18.501 111.821 1.00 11.93 379 ILE C CA 1
ATOM 14578 C C . ILE C 1 358 ? -47.565 19.772 111.407 1.00 12.27 379 ILE C C 1
ATOM 14579 O O . ILE C 1 358 ? -48.766 19.738 111.187 1.00 12.30 379 ILE C O 1
ATOM 14584 N N . ASN C 1 359 ? -46.857 20.889 111.275 1.00 12.28 380 ASN C N 1
ATOM 14585 C CA . ASN C 1 359 ? -47.510 22.111 110.784 1.00 12.49 380 ASN C CA 1
ATOM 14586 C C . ASN C 1 359 ? -48.171 21.900 109.425 1.00 12.11 380 ASN C C 1
ATOM 14587 O O . ASN C 1 359 ? -49.296 22.342 109.200 1.00 11.65 380 ASN C O 1
ATOM 14592 N N . ALA C 1 360 ? -47.463 21.232 108.514 1.00 12.34 381 ALA C N 1
ATOM 14593 C CA . ALA C 1 360 ? -47.973 21.003 107.165 1.00 12.05 381 ALA C CA 1
ATOM 14594 C C . ALA C 1 360 ? -49.222 20.136 107.210 1.00 12.29 381 ALA C C 1
ATOM 14595 O O . ALA C 1 360 ? -50.179 20.369 106.469 1.00 12.03 381 ALA C O 1
ATOM 14597 N N . TYR C 1 361 ? -49.199 19.133 108.085 1.00 12.63 382 TYR C N 1
ATOM 14598 C CA . TYR C 1 361 ? -50.356 18.271 108.318 1.00 13.28 382 TYR C CA 1
ATOM 14599 C C . TYR C 1 361 ? -51.564 19.064 108.849 1.00 13.40 382 TYR C C 1
ATOM 14600 O O . TYR C 1 361 ? -52.687 18.886 108.366 1.00 13.25 382 TYR C O 1
ATOM 14609 N N . ASN C 1 362 ? -51.340 19.939 109.833 1.00 13.73 383 ASN C N 1
ATOM 14610 C CA . ASN C 1 362 ? -52.420 20.808 110.336 1.00 14.39 383 ASN C CA 1
ATOM 14611 C C . ASN C 1 362 ? -52.949 21.744 109.261 1.00 14.30 383 ASN C C 1
ATOM 14612 O O . ASN C 1 362 ? -54.115 22.092 109.266 1.00 14.48 383 ASN C O 1
ATOM 14617 N N . GLU C 1 363 ? -52.078 22.158 108.349 1.00 14.26 384 GLU C N 1
ATOM 14618 C CA . GLU C 1 363 ? -52.455 23.128 107.332 1.00 14.35 384 GLU C CA 1
ATOM 14619 C C . GLU C 1 363 ? -53.080 22.508 106.092 1.00 14.36 384 GLU C C 1
ATOM 14620 O O . GLU C 1 363 ? -53.783 23.186 105.339 1.00 15.06 384 GLU C O 1
ATOM 14626 N N . SER C 1 364 ? -52.835 21.225 105.868 1.00 13.67 385 SER C N 1
ATOM 14627 C CA . SER C 1 364 ? -53.271 20.624 104.620 1.00 13.40 385 SER C CA 1
ATOM 14628 C C . SER C 1 364 ? -54.083 19.354 104.820 1.00 13.31 385 SER C C 1
ATOM 14629 O O . SER C 1 364 ? -54.786 18.938 103.911 1.00 13.55 385 SER C O 1
ATOM 14632 N N . GLY C 1 365 ? -53.960 18.726 105.990 1.00 12.80 386 GLY C N 1
ATOM 14633 C CA . GLY C 1 365 ? -54.605 17.427 106.240 1.00 12.81 386 GLY C CA 1
ATOM 14634 C C . GLY C 1 365 ? -53.693 16.206 106.072 1.00 12.69 386 GLY C C 1
ATOM 14635 O O . GLY C 1 365 ? -54.040 15.096 106.496 1.00 12.23 386 GLY C O 1
ATOM 14636 N N . PHE C 1 366 ? -52.531 16.400 105.450 1.00 12.69 387 PHE C N 1
ATOM 14637 C CA . PHE C 1 366 ? -51.589 15.297 105.228 1.00 13.01 387 PHE C CA 1
ATOM 14638 C C . PHE C 1 366 ? -50.167 15.757 105.506 1.00 12.93 387 PHE C C 1
ATOM 14639 O O . PHE C 1 366 ? -49.851 16.939 105.380 1.00 12.44 387 PHE C O 1
ATOM 14647 N N . MET C 1 367 ? -49.298 14.825 105.883 1.00 13.05 388 MET C N 1
ATOM 14648 C CA . MET C 1 367 ? -47.882 15.156 105.957 1.00 12.95 388 MET C CA 1
ATOM 14649 C C . MET C 1 367 ? -47.321 15.198 104.537 1.00 12.95 388 MET C C 1
ATOM 14650 O O . MET C 1 367 ? -47.809 14.497 103.645 1.00 12.59 388 MET C O 1
ATOM 14655 N N . PRO C 1 368 ? -46.306 16.036 104.309 1.00 12.65 389 PRO C N 1
ATOM 14656 C CA . PRO C 1 368 ? -45.721 16.056 102.978 1.00 13.17 389 PRO C CA 1
ATOM 14657 C C . PRO C 1 368 ? -44.880 14.820 102.741 1.00 13.03 389 PRO C C 1
ATOM 14658 O O . PRO C 1 368 ? -44.370 14.247 103.691 1.00 13.09 389 PRO C O 1
ATOM 14662 N N . GLU C 1 369 ? -44.732 14.422 101.482 1.00 13.31 390 GLU C N 1
ATOM 14663 C CA . GLU C 1 369 ? -43.745 13.422 101.120 1.00 13.12 390 GLU C CA 1
ATOM 14664 C C . GLU C 1 369 ? -42.746 14.082 100.165 1.00 13.15 390 GLU C C 1
ATOM 14665 O O . GLU C 1 369 ? -41.554 14.141 100.464 1.00 13.07 390 GLU C O 1
ATOM 14671 N N . TRP C 1 370 ? -43.232 14.605 99.038 1.00 13.12 391 TRP C N 1
ATOM 14672 C CA . TRP C 1 370 ? -42.434 15.512 98.217 1.00 12.66 391 TRP C CA 1
ATOM 14673 C C . TRP C 1 370 ? -43.098 16.876 98.301 1.00 12.78 391 TRP C C 1
ATOM 14674 O O . TRP C 1 370 ? -44.288 17.008 97.998 1.00 12.95 391 TRP C O 1
ATOM 14685 N N . ALA C 1 371 ? -42.333 17.883 98.717 1.00 12.44 392 ALA C N 1
ATOM 14686 C CA . ALA C 1 371 ? -42.854 19.252 98.839 1.00 12.23 392 ALA C CA 1
ATOM 14687 C C . ALA C 1 371 ? -41.935 20.211 98.096 1.00 12.03 392 ALA C C 1
ATOM 14688 O O . ALA C 1 371 ? -40.717 20.166 98.291 1.00 11.05 392 ALA C O 1
ATOM 14690 N N . SER C 1 372 ? -42.524 21.059 97.248 1.00 11.21 393 SER C N 1
ATOM 14691 C CA . SER C 1 372 ? -41.798 22.087 96.507 1.00 11.00 393 SER C CA 1
ATOM 14692 C C . SER C 1 372 ? -42.760 23.097 95.862 1.00 11.55 393 SER C C 1
ATOM 14693 O O . SER C 1 372 ? -43.143 22.945 94.700 1.00 11.55 393 SER C O 1
ATOM 14696 N N . PRO C 1 373 ? -43.185 24.116 96.625 1.00 11.77 394 PRO C N 1
ATOM 14697 C CA . PRO C 1 373 ? -42.987 24.264 98.067 1.00 11.59 394 PRO C CA 1
ATOM 14698 C C . PRO C 1 373 ? -44.099 23.580 98.868 1.00 11.50 394 PRO C C 1
ATOM 14699 O O . PRO C 1 373 ? -43.892 23.243 100.032 1.00 11.75 394 PRO C O 1
ATOM 14703 N N . GLY C 1 374 ? -45.274 23.409 98.264 1.00 11.05 395 GLY C N 1
ATOM 14704 C CA . GLY C 1 374 ? -46.354 22.644 98.886 1.00 11.25 395 GLY C CA 1
ATOM 14705 C C . GLY C 1 374 ? -46.341 21.213 98.360 1.00 11.30 395 GLY C C 1
ATOM 14706 O O . GLY C 1 374 ? -45.351 20.784 97.754 1.00 10.78 395 GLY C O 1
ATOM 14707 N N . HIS C 1 375 ? -47.445 20.484 98.554 1.00 11.28 396 HIS C N 1
ATOM 14708 C CA . HIS C 1 375 ? -47.516 19.081 98.120 1.00 11.00 396 HIS C CA 1
ATOM 14709 C C . HIS C 1 375 ? -47.274 18.909 96.615 1.00 11.33 396 HIS C C 1
ATOM 14710 O O . HIS C 1 375 ? -47.943 19.555 95.792 1.00 10.71 396 HIS C O 1
ATOM 14717 N N . ARG C 1 376 ? -46.360 18.013 96.246 1.00 11.35 397 ARG C N 1
ATOM 14718 C CA . ARG C 1 376 ? -46.111 17.743 94.828 1.00 12.24 397 ARG C CA 1
ATOM 14719 C C . ARG C 1 376 ? -46.197 16.240 94.549 1.00 12.43 397 ARG C C 1
ATOM 14720 O O . ARG C 1 376 ? -45.696 15.430 95.342 1.00 12.90 397 ARG C O 1
ATOM 14728 N N . GLY C 1 377 ? -46.819 15.879 93.428 1.00 12.11 398 GLY C N 1
ATOM 14729 C CA . GLY C 1 377 ? -46.999 14.474 93.042 1.00 12.69 398 GLY C CA 1
ATOM 14730 C C . GLY C 1 377 ? -45.694 13.885 92.535 1.00 13.23 398 GLY C C 1
ATOM 14731 O O . GLY C 1 377 ? -45.299 14.115 91.398 1.00 13.23 398 GLY C O 1
ATOM 14732 N N . CYS C 1 378 ? -45.006 13.132 93.381 1.00 13.62 399 CYS C N 1
ATOM 14733 C CA . CYS C 1 378 ? -43.700 12.617 93.002 1.00 14.07 399 CYS C CA 1
ATOM 14734 C C . CYS C 1 378 ? -43.253 11.505 93.957 1.00 14.07 399 CYS C C 1
ATOM 14735 O O . CYS C 1 378 ? -43.363 11.646 95.174 1.00 14.34 399 CYS C O 1
ATOM 14738 N N . MET C 1 379 ? -42.766 10.402 93.388 1.00 13.91 400 MET C N 1
ATOM 14739 C CA . MET C 1 379 ? -42.293 9.241 94.140 1.00 13.69 400 MET C CA 1
ATOM 14740 C C . MET C 1 379 ? -43.366 8.553 95.000 1.00 13.52 400 MET C C 1
ATOM 14741 O O . MET C 1 379 ? -44.549 8.616 94.678 1.00 12.86 400 MET C O 1
ATOM 14746 N N . ILE C 1 380 ? -42.940 7.874 96.065 1.00 13.26 401 ILE C N 1
ATOM 14747 C CA . ILE C 1 380 ? -43.825 6.950 96.787 1.00 13.41 401 ILE C CA 1
ATOM 14748 C C . ILE C 1 380 ? -43.447 6.850 98.248 1.00 13.29 401 ILE C C 1
ATOM 14749 O O . ILE C 1 380 ? -42.437 7.407 98.675 1.00 13.29 401 ILE C O 1
ATOM 14754 N N . GLY C 1 381 ? -44.255 6.115 99.011 1.00 13.09 402 GLY C N 1
ATOM 14755 C CA . GLY C 1 381 ? -43.922 5.785 100.394 1.00 13.15 402 GLY C CA 1
ATOM 14756 C C . GLY C 1 381 ? -44.480 6.749 101.432 1.00 13.48 402 GLY C C 1
ATOM 14757 O O . GLY C 1 381 ? -45.069 7.780 101.096 1.00 13.03 402 GLY C O 1
ATOM 14758 N N . ASN C 1 382 ? -44.311 6.389 102.701 1.00 13.30 403 ASN C N 1
ATOM 14759 C CA . ASN C 1 382 ? -44.744 7.228 103.811 1.00 13.31 403 ASN C CA 1
ATOM 14760 C C . ASN C 1 382 ? -43.547 7.598 104.685 1.00 13.00 403 ASN C C 1
ATOM 14761 O O . ASN C 1 382 ? -43.589 7.453 105.907 1.00 13.37 403 ASN C O 1
ATOM 14766 N N . ASN C 1 383 ? -42.481 8.078 104.062 1.00 12.86 404 ASN C N 1
ATOM 14767 C CA . ASN C 1 383 ? -41.229 8.303 104.769 1.00 12.55 404 ASN C CA 1
ATOM 14768 C C . ASN C 1 383 ? -41.198 9.544 105.645 1.00 12.67 404 ASN C C 1
ATOM 14769 O O . ASN C 1 383 ? -40.343 9.674 106.510 1.00 13.02 404 ASN C O 1
ATOM 14774 N N . SER C 1 384 ? -42.181 10.421 105.478 1.00 12.22 405 SER C N 1
ATOM 14775 C CA . SER C 1 384 ? -42.437 11.445 106.492 1.00 12.67 405 SER C CA 1
ATOM 14776 C C . SER C 1 384 ? -42.469 10.794 107.892 1.00 12.18 405 SER C C 1
ATOM 14777 O O . SER C 1 384 ? -42.038 11.380 108.893 1.00 11.49 405 SER C O 1
ATOM 14780 N N . VAL C 1 385 ? -43.000 9.583 107.961 1.00 12.68 406 VAL C N 1
ATOM 14781 C CA . VAL C 1 385 ? -43.090 8.890 109.238 1.00 12.80 406 VAL C CA 1
ATOM 14782 C C . VAL C 1 385 ? -41.682 8.578 109.756 1.00 13.26 406 VAL C C 1
ATOM 14783 O O . VAL C 1 385 ? -41.388 8.738 110.951 1.00 13.33 406 VAL C O 1
ATOM 14787 N N . SER C 1 386 ? -40.801 8.161 108.854 1.00 12.48 407 SER C N 1
ATOM 14788 C CA . SER C 1 386 ? -39.423 7.867 109.255 1.00 12.85 407 SER C CA 1
ATOM 14789 C C . SER C 1 386 ? -38.728 9.090 109.858 1.00 12.64 407 SER C C 1
ATOM 14790 O O . SER C 1 386 ? -38.050 8.975 110.873 1.00 12.83 407 SER C O 1
ATOM 14793 N N . LEU C 1 387 ? -38.892 10.263 109.253 1.00 12.28 408 LEU C N 1
ATOM 14794 C CA . LEU C 1 387 ? -38.289 11.468 109.844 1.00 12.90 408 LEU C CA 1
ATOM 14795 C C . LEU C 1 387 ? -38.697 11.682 111.297 1.00 12.96 408 LEU C C 1
ATOM 14796 O O . LEU C 1 387 ? -37.849 11.908 112.167 1.00 13.44 408 LEU C O 1
ATOM 14801 N N . LEU C 1 388 ? -40.000 11.629 111.556 1.00 12.68 409 LEU C N 1
ATOM 14802 C CA . LEU C 1 388 ? -40.510 11.850 112.906 1.00 12.47 409 LEU C CA 1
ATOM 14803 C C . LEU C 1 388 ? -40.024 10.780 113.866 1.00 12.69 409 LEU C C 1
ATOM 14804 O O . LEU C 1 388 ? -39.589 11.083 114.994 1.00 12.11 409 LEU C O 1
ATOM 14809 N N . VAL C 1 389 ? -40.109 9.527 113.430 1.00 12.53 410 VAL C N 1
ATOM 14810 C CA . VAL C 1 389 ? -39.791 8.421 114.326 1.00 13.03 410 VAL C CA 1
ATOM 14811 C C . VAL C 1 389 ? -38.294 8.293 114.572 1.00 12.99 410 VAL C C 1
ATOM 14812 O O . VAL C 1 389 ? -37.884 8.093 115.707 1.00 13.83 410 VAL C O 1
ATOM 14816 N N . ASP C 1 390 ? -37.475 8.440 113.530 1.00 12.72 411 ASP C N 1
ATOM 14817 C CA . ASP C 1 390 ? -36.037 8.363 113.727 1.00 12.56 411 ASP C CA 1
ATOM 14818 C C . ASP C 1 390 ? -35.615 9.430 114.727 1.00 12.37 411 ASP C C 1
ATOM 14819 O O . ASP C 1 390 ? -34.818 9.166 115.624 1.00 11.76 411 ASP C O 1
ATOM 14824 N N . ALA C 1 391 ? -36.135 10.643 114.548 1.00 12.19 412 ALA C N 1
ATOM 14825 C CA . ALA C 1 391 ? -35.845 11.746 115.465 1.00 12.38 412 ALA C CA 1
ATOM 14826 C C . ALA C 1 391 ? -36.312 11.418 116.888 1.00 12.62 412 ALA C C 1
ATOM 14827 O O . ALA C 1 391 ? -35.557 11.564 117.862 1.00 12.89 412 ALA C O 1
ATOM 14829 N N . TRP C 1 392 ? -37.557 10.974 117.004 1.00 12.16 413 TRP C N 1
ATOM 14830 C CA . TRP C 1 392 ? -38.143 10.664 118.314 1.00 12.93 413 TRP C CA 1
ATOM 14831 C C . TRP C 1 392 ? -37.322 9.633 119.107 1.00 13.17 413 TRP C C 1
ATOM 14832 O O . TRP C 1 392 ? -37.047 9.836 120.287 1.00 12.68 413 TRP C O 1
ATOM 14843 N N . MET C 1 393 ? -36.935 8.537 118.452 1.00 13.23 414 MET C N 1
ATOM 14844 C CA . MET C 1 393 ? -36.223 7.460 119.132 1.00 13.85 414 MET C CA 1
ATOM 14845 C C . MET C 1 393 ? -34.794 7.867 119.465 1.00 14.43 414 MET C C 1
ATOM 14846 O O . MET C 1 393 ? -34.093 7.158 120.191 1.00 14.03 414 MET C O 1
ATOM 14851 N N . LYS C 1 394 ? -34.386 9.031 118.960 1.00 14.45 415 LYS C N 1
ATOM 14852 C CA . LYS C 1 394 ? -33.083 9.598 119.290 1.00 15.11 415 LYS C CA 1
ATOM 14853 C C . LYS C 1 394 ? -33.189 10.738 120.313 1.00 15.89 415 LYS C C 1
ATOM 14854 O O . LYS C 1 394 ? -32.203 11.427 120.614 1.00 16.65 415 LYS C O 1
ATOM 14860 N N . GLY C 1 395 ? -34.387 10.950 120.845 1.00 15.76 416 GLY C N 1
ATOM 14861 C CA . GLY C 1 395 ? -34.561 11.924 121.916 1.00 15.77 416 GLY C CA 1
ATOM 14862 C C . GLY C 1 395 ? -34.875 13.327 121.428 1.00 15.88 416 GLY C C 1
ATOM 14863 O O . GLY C 1 395 ? -34.912 14.267 122.222 1.00 16.12 416 GLY C O 1
ATOM 14864 N N . ILE C 1 396 ? -35.111 13.461 120.125 1.00 15.33 417 ILE C N 1
ATOM 14865 C CA . ILE C 1 396 ? -35.526 14.725 119.524 1.00 15.68 417 ILE C CA 1
ATOM 14866 C C . ILE C 1 396 ? -37.048 14.710 119.491 1.00 15.92 417 ILE C C 1
ATOM 14867 O O . ILE C 1 396 ? -37.669 14.038 118.658 1.00 15.46 417 ILE C O 1
ATOM 14872 N N . GLN C 1 397 ? -37.650 15.420 120.439 1.00 16.26 418 GLN C N 1
ATOM 14873 C CA . GLN C 1 397 ? -39.083 15.293 120.676 1.00 17.16 418 GLN C CA 1
ATOM 14874 C C . GLN C 1 397 ? -39.735 16.657 120.863 1.00 17.92 418 GLN C C 1
ATOM 14875 O O . GLN C 1 397 ? -40.093 17.046 121.969 1.00 18.32 418 GLN C O 1
ATOM 14881 N N . THR C 1 398 ? -39.898 17.377 119.763 1.00 18.53 419 THR C N 1
ATOM 14882 C CA . THR C 1 398 ? -40.455 18.721 119.829 1.00 19.15 419 THR C CA 1
ATOM 14883 C C . THR C 1 398 ? -41.917 18.760 119.388 1.00 19.70 419 THR C C 1
ATOM 14884 O O . THR C 1 398 ? -42.588 19.773 119.554 1.00 19.93 419 THR C O 1
ATOM 14888 N N . VAL C 1 399 ? -42.419 17.678 118.808 1.00 19.93 420 VAL C N 1
ATOM 14889 C CA . VAL C 1 399 ? -43.834 17.660 118.439 1.00 20.21 420 VAL C CA 1
ATOM 14890 C C . VAL C 1 399 ? -44.650 17.001 119.551 1.00 20.30 420 VAL C C 1
ATOM 14891 O O . VAL C 1 399 ? -44.104 16.276 120.384 1.00 20.08 420 VAL C O 1
ATOM 14895 N N . ASP C 1 400 ? -45.952 17.272 119.564 1.00 20.61 421 ASP C N 1
ATOM 14896 C CA . ASP C 1 400 ? -46.880 16.606 120.467 1.00 21.12 421 ASP C CA 1
ATOM 14897 C C . ASP C 1 400 ? -47.039 15.134 120.067 1.00 20.82 421 ASP C C 1
ATOM 14898 O O . ASP C 1 400 ? -47.402 14.830 118.922 1.00 20.83 421 ASP C O 1
ATOM 14903 N N . ALA C 1 401 ? -46.776 14.226 121.003 1.00 20.29 422 ALA C N 1
ATOM 14904 C CA . ALA C 1 401 ? -46.782 12.795 120.694 1.00 19.90 422 ALA C CA 1
ATOM 14905 C C . ALA C 1 401 ? -48.118 12.298 120.140 1.00 19.78 422 ALA C C 1
ATOM 14906 O O . ALA C 1 401 ? -48.156 11.538 119.165 1.00 19.17 422 ALA C O 1
ATOM 14908 N N . GLU C 1 402 ? -49.213 12.712 120.769 1.00 19.51 423 GLU C N 1
ATOM 14909 C CA . GLU C 1 402 ? -50.536 12.302 120.324 1.00 19.77 423 GLU C CA 1
ATOM 14910 C C . GLU C 1 402 ? -50.894 12.874 118.948 1.00 19.26 423 GLU C C 1
ATOM 14911 O O . GLU C 1 402 ? -51.444 12.175 118.103 1.00 18.87 423 GLU C O 1
ATOM 14917 N N . LYS C 1 403 ? -50.572 14.138 118.708 1.00 18.97 424 LYS C N 1
ATOM 14918 C CA . LYS C 1 403 ? -50.813 14.698 117.386 1.00 18.76 424 LYS C CA 1
ATOM 14919 C C . LYS C 1 403 ? -49.977 13.963 116.329 1.00 18.15 424 LYS C C 1
ATOM 14920 O O . LYS C 1 403 ? -50.479 13.635 115.254 1.00 17.94 424 LYS C O 1
ATOM 14926 N N . ALA C 1 404 ? -48.710 13.700 116.640 1.00 17.39 425 ALA C N 1
ATOM 14927 C CA . ALA C 1 404 ? -47.824 13.032 115.686 1.00 16.63 425 ALA C CA 1
ATOM 14928 C C . ALA C 1 404 ? -48.369 11.657 115.312 1.00 16.40 425 ALA C C 1
ATOM 14929 O O . ALA C 1 404 ? -48.419 11.298 114.139 1.00 16.14 425 ALA C O 1
ATOM 14931 N N . LEU C 1 405 ? -48.789 10.893 116.319 1.00 16.15 426 LEU C N 1
ATOM 14932 C CA . LEU C 1 405 ? -49.329 9.554 116.098 1.00 15.55 426 LEU C CA 1
ATOM 14933 C C . LEU C 1 405 ? -50.586 9.627 115.230 1.00 15.10 426 LEU C C 1
ATOM 14934 O O . LEU C 1 405 ? -50.770 8.832 114.311 1.00 14.84 426 LEU C O 1
ATOM 14939 N N . GLU C 1 406 ? -51.456 10.578 115.538 1.00 15.18 427 GLU C N 1
ATOM 14940 C CA . GLU C 1 406 ? -52.630 10.812 114.721 1.00 15.32 427 GLU C CA 1
ATOM 14941 C C . GLU C 1 406 ? -52.231 11.063 113.263 1.00 15.14 427 GLU C C 1
ATOM 14942 O O . GLU C 1 406 ? -52.765 10.429 112.355 1.00 14.91 427 GLU C O 1
ATOM 14948 N N . ALA C 1 407 ? -51.284 11.975 113.043 1.00 14.82 428 ALA C N 1
ATOM 14949 C CA . ALA C 1 407 ? -50.850 12.302 111.686 1.00 14.83 428 ALA C CA 1
ATOM 14950 C C . ALA C 1 407 ? -50.301 11.074 110.957 1.00 14.67 428 ALA C C 1
ATOM 14951 O O . ALA C 1 407 ? -50.573 10.874 109.777 1.00 14.54 428 ALA C O 1
ATOM 14953 N N . MET C 1 408 ? -49.513 10.264 111.664 1.00 15.04 429 MET C N 1
ATOM 14954 C CA . MET C 1 408 ? -48.906 9.073 111.073 1.00 15.15 429 MET C CA 1
ATOM 14955 C C . MET C 1 408 ? -49.968 8.068 110.641 1.00 14.89 429 MET C C 1
ATOM 14956 O O . MET C 1 408 ? -49.948 7.574 109.515 1.00 15.09 429 MET C O 1
ATOM 14961 N N . ILE C 1 409 ? -50.891 7.758 111.546 1.00 14.95 430 ILE C N 1
ATOM 14962 C CA . ILE C 1 409 ? -51.950 6.789 111.253 1.00 14.61 430 ILE C CA 1
ATOM 14963 C C . ILE C 1 409 ? -52.783 7.271 110.063 1.00 14.15 430 ILE C C 1
ATOM 14964 O O . ILE C 1 409 ? -53.070 6.510 109.148 1.00 14.04 430 ILE C O 1
ATOM 14969 N N . HIS C 1 410 ? -53.182 8.538 110.091 1.00 14.14 431 HIS C N 1
ATOM 14970 C CA . HIS C 1 410 ? -53.922 9.122 108.977 1.00 14.07 431 HIS C CA 1
ATOM 14971 C C . HIS C 1 410 ? -53.157 8.960 107.658 1.00 14.12 431 HIS C C 1
ATOM 14972 O O . HIS C 1 410 ? -53.754 8.636 106.631 1.00 14.47 431 HIS C O 1
ATOM 14979 N N . GLN C 1 411 ? -51.841 9.171 107.687 1.00 13.96 432 GLN C N 1
ATOM 14980 C CA . GLN C 1 411 ? -51.032 9.062 106.474 1.00 13.89 432 GLN C CA 1
ATOM 14981 C C . GLN C 1 411 ? -51.142 7.676 105.830 1.00 14.39 432 GLN C C 1
ATOM 14982 O O . GLN C 1 411 ? -50.910 7.524 104.622 1.00 14.37 432 GLN C O 1
ATOM 14988 N N . THR C 1 412 ? -51.461 6.663 106.637 1.00 14.46 433 THR C N 1
ATOM 14989 C CA . THR C 1 412 ? -51.538 5.286 106.153 1.00 14.84 433 THR C CA 1
ATOM 14990 C C . THR C 1 412 ? -52.983 4.829 105.951 1.00 15.34 433 THR C C 1
ATOM 14991 O O . THR C 1 412 ? -53.228 3.728 105.455 1.00 16.17 433 THR C O 1
ATOM 14995 N N . GLN C 1 413 ? -53.938 5.658 106.352 1.00 15.31 434 GLN C N 1
ATOM 14996 C CA . GLN C 1 413 ? -55.351 5.279 106.283 1.00 15.35 434 GLN C CA 1
ATOM 14997 C C . GLN C 1 413 ? -56.143 6.240 105.401 1.00 15.39 434 GLN C C 1
ATOM 14998 O O . GLN C 1 413 ? -57.375 6.283 105.457 1.00 14.97 434 GLN C O 1
ATOM 15004 N N . ALA C 1 414 ? -55.432 7.026 104.606 1.00 15.24 435 ALA C N 1
ATOM 15005 C CA . ALA C 1 414 ? -56.067 7.966 103.691 1.00 15.56 435 ALA C CA 1
ATOM 15006 C C . ALA C 1 414 ? -55.113 8.302 102.549 1.00 15.91 435 ALA C C 1
ATOM 15007 O O . ALA C 1 414 ? -53.903 8.107 102.668 1.00 15.75 435 ALA C O 1
ATOM 15009 N N . ARG C 1 415 ? -55.665 8.792 101.442 1.00 16.15 436 ARG C N 1
ATOM 15010 C CA . ARG C 1 415 ? -54.852 9.287 100.337 1.00 16.29 436 ARG C CA 1
ATOM 15011 C C . ARG C 1 415 ? -55.462 10.560 99.800 1.00 16.65 436 ARG C C 1
ATOM 15012 O O . ARG C 1 415 ? -56.680 10.716 99.798 1.00 16.95 436 ARG C O 1
ATOM 15020 N N . HIS C 1 416 ? -54.611 11.466 99.335 1.00 16.51 437 HIS C N 1
ATOM 15021 C CA . HIS C 1 416 ? -55.067 12.710 98.721 1.00 16.96 437 HIS C CA 1
ATOM 15022 C C . HIS C 1 416 ? -55.968 12.393 97.537 1.00 16.63 437 HIS C C 1
ATOM 15023 O O . HIS C 1 416 ? -55.728 11.432 96.810 1.00 16.45 437 HIS C O 1
ATOM 15030 N N . ALA C 1 417 ? -57.003 13.195 97.329 1.00 16.74 438 ALA C N 1
ATOM 15031 C CA . ALA C 1 417 ? -57.942 12.899 96.252 1.00 16.91 438 ALA C CA 1
ATOM 15032 C C . ALA C 1 417 ? -57.304 12.930 94.856 1.00 17.24 438 ALA C C 1
ATOM 15033 O O . ALA C 1 417 ? -57.739 12.207 93.969 1.00 17.49 438 ALA C O 1
ATOM 15035 N N . GLU C 1 418 ? -56.286 13.761 94.653 1.00 17.17 439 GLU C N 1
ATOM 15036 C CA . GLU C 1 418 ? -55.684 13.880 93.314 1.00 17.78 439 GLU C CA 1
ATOM 15037 C C . GLU C 1 418 ? -54.193 13.596 93.231 1.00 17.11 439 GLU C C 1
ATOM 15038 O O . GLU C 1 418 ? -53.685 13.323 92.148 1.00 17.55 439 GLU C O 1
ATOM 15044 N N . ILE C 1 419 ? -53.488 13.683 94.351 1.00 16.31 440 ILE C N 1
ATOM 15045 C CA . ILE C 1 419 ? -52.037 13.467 94.332 1.00 15.74 440 ILE C CA 1
ATOM 15046 C C . ILE C 1 419 ? -51.698 12.133 94.994 1.00 15.31 440 ILE C C 1
ATOM 15047 O O . ILE C 1 419 ? -51.789 11.991 96.215 1.00 15.29 440 ILE C O 1
ATOM 15052 N N . ALA C 1 420 ? -51.313 11.157 94.177 1.00 14.85 441 ALA C N 1
ATOM 15053 C CA . ALA C 1 420 ? -51.161 9.774 94.633 1.00 14.33 441 ALA C CA 1
ATOM 15054 C C . ALA C 1 420 ? -50.073 9.577 95.704 1.00 14.17 441 ALA C C 1
ATOM 15055 O O . ALA C 1 420 ? -50.157 8.638 96.504 1.00 14.04 441 ALA C O 1
ATOM 15057 N N . SER C 1 421 ? -49.057 10.443 95.709 1.00 13.75 442 SER C N 1
ATOM 15058 C CA . SER C 1 421 ? -47.945 10.314 96.657 1.00 13.61 442 SER C CA 1
ATOM 15059 C C . SER C 1 421 ? -48.227 10.953 98.021 1.00 13.45 442 SER C C 1
ATOM 15060 O O . SER C 1 421 ? -47.380 10.935 98.921 1.00 13.33 442 SER C O 1
ATOM 15063 N N . VAL C 1 422 ? -49.407 11.527 98.174 1.00 12.88 443 VAL C N 1
ATOM 15064 C CA . VAL C 1 422 ? -49.738 12.200 99.416 1.00 13.11 443 VAL C CA 1
ATOM 15065 C C . VAL C 1 422 ? -50.710 11.327 100.201 1.00 13.47 443 VAL C C 1
ATOM 15066 O O . VAL C 1 422 ? -51.852 11.145 99.798 1.00 12.87 443 VAL C O 1
ATOM 15070 N N . GLY C 1 423 ? -50.228 10.768 101.309 1.00 13.72 444 GLY C N 1
ATOM 15071 C CA . GLY C 1 423 ? -50.955 9.718 102.018 1.00 13.64 444 GLY C CA 1
ATOM 15072 C C . GLY C 1 423 ? -50.466 8.373 101.520 1.00 14.16 444 GLY C C 1
ATOM 15073 O O . GLY C 1 423 ? -49.294 8.229 101.141 1.00 14.31 444 GLY C O 1
ATOM 15074 N N . ARG C 1 424 ? -51.350 7.384 101.495 1.00 14.35 445 ARG C N 1
ATOM 15075 C CA . ARG C 1 424 ? -50.937 6.042 101.098 1.00 14.43 445 ARG C CA 1
ATOM 15076 C C . ARG C 1 424 ? -51.743 5.508 99.923 1.00 14.68 445 ARG C C 1
ATOM 15077 O O . ARG C 1 424 ? -52.880 5.060 100.084 1.00 14.41 445 ARG C O 1
ATOM 15085 N N . ASP C 1 425 ? -51.144 5.557 98.735 1.00 14.77 446 ASP C N 1
ATOM 15086 C CA . ASP C 1 425 ? -51.791 5.018 97.543 1.00 15.25 446 ASP C CA 1
ATOM 15087 C C . ASP C 1 425 ? -51.982 3.516 97.711 1.00 15.34 446 ASP C C 1
ATOM 15088 O O . ASP C 1 425 ? -51.026 2.790 97.992 1.00 15.56 446 ASP C O 1
ATOM 15093 N N . GLY C 1 426 ? -53.220 3.055 97.562 1.00 15.45 447 GLY C N 1
ATOM 15094 C CA . GLY C 1 426 ? -53.537 1.640 97.688 1.00 15.29 447 GLY C CA 1
ATOM 15095 C C . GLY C 1 426 ? -53.724 1.152 99.117 1.00 15.63 447 GLY C C 1
ATOM 15096 O O . GLY C 1 426 ? -53.635 -0.044 99.385 1.00 15.40 447 GLY C O 1
ATOM 15097 N N . PHE C 1 427 ? -54.001 2.060 100.047 1.00 15.54 448 PHE C N 1
ATOM 15098 C CA . PHE C 1 427 ? -54.069 1.648 101.444 1.00 15.77 448 PHE C CA 1
ATOM 15099 C C . PHE C 1 427 ? -55.182 0.624 101.689 1.00 16.28 448 PHE C C 1
ATOM 15100 O O . PHE C 1 427 ? -55.044 -0.246 102.545 1.00 15.88 448 PHE C O 1
ATOM 15108 N N . GLU C 1 428 ? -56.270 0.713 100.930 1.00 16.74 449 GLU C N 1
ATOM 15109 C CA . GLU C 1 428 ? -57.380 -0.215 101.128 1.00 17.69 449 GLU C CA 1
ATOM 15110 C C . GLU C 1 428 ? -57.015 -1.648 100.714 1.00 17.42 449 GLU C C 1
ATOM 15111 O O . GLU C 1 428 ? -57.275 -2.604 101.457 1.00 17.20 449 GLU C O 1
ATOM 15117 N N . TYR C 1 429 ? -56.386 -1.794 99.551 1.00 17.16 450 TYR C N 1
ATOM 15118 C CA . TYR C 1 429 ? -55.871 -3.095 99.133 1.00 17.00 450 TYR C CA 1
ATOM 15119 C C . TYR C 1 429 ? -54.882 -3.637 100.162 1.00 16.52 450 TYR C C 1
ATOM 15120 O O . TYR C 1 429 ? -54.952 -4.791 100.566 1.00 15.51 450 TYR C O 1
ATOM 15129 N N . TYR C 1 430 ? -53.940 -2.786 100.559 1.00 16.37 451 TYR C N 1
ATOM 15130 C CA . TYR C 1 430 ? -52.859 -3.165 101.467 1.00 16.09 451 TYR C CA 1
ATOM 15131 C C . TYR C 1 430 ? -53.397 -3.708 102.792 1.00 16.43 451 TYR C C 1
ATOM 15132 O O . TYR C 1 430 ? -52.977 -4.769 103.256 1.00 16.01 451 TYR C O 1
ATOM 15141 N N . ASP C 1 431 ? -54.350 -2.992 103.380 1.00 16.58 452 ASP C N 1
ATOM 15142 C CA . ASP C 1 431 ? -54.958 -3.413 104.637 1.00 17.32 452 ASP C CA 1
ATOM 15143 C C . ASP C 1 431 ? -55.711 -4.729 104.476 1.00 17.24 452 ASP C C 1
ATOM 15144 O O . ASP C 1 431 ? -55.707 -5.559 105.379 1.00 17.17 452 ASP C O 1
ATOM 15149 N N . LYS C 1 432 ? -56.342 -4.919 103.319 1.00 16.89 453 LYS C N 1
ATOM 15150 C CA . LYS C 1 432 ? -57.126 -6.133 103.071 1.00 17.21 453 LYS C CA 1
ATOM 15151 C C . LYS C 1 432 ? -56.261 -7.341 102.672 1.00 16.71 453 LYS C C 1
ATOM 15152 O O . LYS C 1 432 ? -56.436 -8.427 103.209 1.00 16.72 453 LYS C O 1
ATOM 15156 N N . LEU C 1 433 ? -55.318 -7.155 101.750 1.00 16.10 454 LEU C N 1
ATOM 15157 C CA . LEU C 1 433 ? -54.585 -8.293 101.187 1.00 15.57 454 LEU C CA 1
ATOM 15158 C C . LEU C 1 433 ? -53.203 -8.536 101.783 1.00 15.37 454 LEU C C 1
ATOM 15159 O O . LEU C 1 433 ? -52.630 -9.605 101.601 1.00 15.15 454 LEU C O 1
ATOM 15164 N N . GLY C 1 434 ? -52.657 -7.550 102.481 1.00 15.35 455 GLY C N 1
ATOM 15165 C CA . GLY C 1 434 ? -51.296 -7.679 103.002 1.00 14.75 455 GLY C CA 1
ATOM 15166 C C . GLY C 1 434 ? -50.255 -7.225 101.992 1.00 14.50 455 GLY C C 1
ATOM 15167 O O . GLY C 1 434 ? -49.054 -7.376 102.216 1.00 14.51 455 GLY C O 1
ATOM 15168 N N . TYR C 1 435 ? -50.721 -6.658 100.879 1.00 13.95 456 TYR C N 1
ATOM 15169 C CA . TYR C 1 435 ? -49.842 -6.074 99.852 1.00 13.56 456 TYR C CA 1
ATOM 15170 C C . TYR C 1 435 ? -50.693 -5.204 98.924 1.00 13.95 456 TYR C C 1
ATOM 15171 O O . TYR C 1 435 ? -51.921 -5.341 98.898 1.00 13.10 456 TYR C O 1
ATOM 15180 N N . VAL C 1 436 ? -50.042 -4.305 98.183 1.00 14.02 457 VAL C N 1
ATOM 15181 C CA . VAL C 1 436 ? -50.707 -3.525 97.138 1.00 14.51 457 VAL C CA 1
ATOM 15182 C C . VAL C 1 436 ? -50.600 -4.308 95.827 1.00 14.90 457 VAL C C 1
ATOM 15183 O O . VAL C 1 436 ? -49.509 -4.714 95.436 1.00 14.72 457 VAL C O 1
ATOM 15187 N N . PRO C 1 437 ? -51.733 -4.531 95.147 1.00 15.39 458 PRO C N 1
ATOM 15188 C CA . PRO C 1 437 ? -51.722 -5.299 93.910 1.00 15.74 458 PRO C CA 1
ATOM 15189 C C . PRO C 1 437 ? -51.417 -4.487 92.644 1.00 16.06 458 PRO C C 1
ATOM 15190 O O . PRO C 1 437 ? -51.737 -3.299 92.559 1.00 15.93 458 PRO C O 1
ATOM 15194 N N . TYR C 1 438 ? -50.786 -5.152 91.680 1.00 16.57 459 TYR C N 1
ATOM 15195 C CA . TYR C 1 438 ? -50.563 -4.619 90.340 1.00 17.02 459 TYR C CA 1
ATOM 15196 C C . TYR C 1 438 ? -51.222 -5.613 89.380 1.00 16.82 459 TYR C C 1
ATOM 15197 O O . TYR C 1 438 ? -51.120 -6.821 89.576 1.00 17.03 459 TYR C O 1
ATOM 15206 N N . PRO C 1 439 ? -51.861 -5.124 88.308 1.00 17.12 460 PRO C N 1
ATOM 15207 C CA . PRO C 1 439 ? -51.824 -3.768 87.762 1.00 17.21 460 PRO C CA 1
ATOM 15208 C C . PRO C 1 439 ? -52.846 -2.799 88.348 1.00 17.21 460 PRO C C 1
ATOM 15209 O O . PRO C 1 439 ? -52.956 -1.673 87.875 1.00 17.34 460 PRO C O 1
ATOM 15213 N N . GLU C 1 440 ? -53.575 -3.212 89.379 1.00 17.17 461 GLU C N 1
ATOM 15214 C CA . GLU C 1 440 ? -54.543 -2.315 90.013 1.00 17.20 461 GLU C CA 1
ATOM 15215 C C . GLU C 1 440 ? -53.921 -0.976 90.450 1.00 17.29 461 GLU C C 1
ATOM 15216 O O . GLU C 1 440 ? -54.524 0.076 90.268 1.00 17.52 461 GLU C O 1
ATOM 15222 N N . VAL C 1 441 ? -52.713 -1.016 91.011 1.00 16.79 462 VAL C N 1
ATOM 15223 C CA . VAL C 1 441 ? -52.047 0.200 91.474 1.00 16.59 462 VAL C CA 1
ATOM 15224 C C . VAL C 1 441 ? -50.654 0.270 90.856 1.00 16.61 462 VAL C C 1
ATOM 15225 O O . VAL C 1 441 ? -49.900 -0.707 90.911 1.00 16.19 462 VAL C O 1
ATOM 15229 N N . PRO C 1 442 ? -50.314 1.418 90.247 1.00 16.40 463 PRO C N 1
ATOM 15230 C CA . PRO C 1 442 ? -48.992 1.550 89.658 1.00 16.19 463 PRO C CA 1
ATOM 15231 C C . PRO C 1 442 ? -47.919 1.427 90.737 1.00 15.67 463 PRO C C 1
ATOM 15232 O O . PRO C 1 442 ? -48.153 1.848 91.864 1.00 15.64 463 PRO C O 1
ATOM 15236 N N . GLU C 1 443 ? -46.779 0.835 90.385 1.00 15.20 464 GLU C N 1
ATOM 15237 C CA . GLU C 1 443 ? -45.617 0.714 91.278 1.00 15.39 464 GLU C CA 1
ATOM 15238 C C . GLU C 1 443 ? -45.949 0.016 92.606 1.00 14.68 464 GLU C C 1
ATOM 15239 O O . GLU C 1 443 ? -45.357 0.310 93.647 1.00 14.04 464 GLU C O 1
ATOM 15245 N N . ALA C 1 444 ? -46.876 -0.943 92.535 1.00 14.02 465 ALA C N 1
ATOM 15246 C CA . ALA C 1 444 ? -47.462 -1.582 93.716 1.00 13.73 465 ALA C CA 1
ATOM 15247 C C . ALA C 1 444 ? -46.465 -2.284 94.635 1.00 13.64 465 ALA C C 1
ATOM 15248 O O . ALA C 1 444 ? -46.637 -2.295 95.859 1.00 13.26 465 ALA C O 1
ATOM 15250 N N . THR C 1 445 ? -45.452 -2.913 94.053 1.00 13.24 466 THR C N 1
ATOM 15251 C CA . THR C 1 445 ? -44.521 -3.674 94.864 1.00 13.13 466 THR C CA 1
ATOM 15252 C C . THR C 1 445 ? -43.568 -2.750 95.620 1.00 13.66 466 THR C C 1
ATOM 15253 O O . THR C 1 445 ? -43.368 -2.900 96.834 1.00 13.45 466 THR C O 1
ATOM 15257 N N . ALA C 1 446 ? -42.989 -1.786 94.909 1.00 13.34 467 ALA C N 1
ATOM 15258 C CA . ALA C 1 446 ? -42.166 -0.794 95.572 1.00 13.65 467 ALA C CA 1
ATOM 15259 C C . ALA C 1 446 ? -42.973 -0.156 96.700 1.00 13.57 467 ALA C C 1
ATOM 15260 O O . ALA C 1 446 ? -42.466 -0.012 97.813 1.00 13.51 467 ALA C O 1
ATOM 15262 N N . LYS C 1 447 ? -44.227 0.209 96.419 1.00 13.06 468 LYS C N 1
ATOM 15263 C CA . LYS C 1 447 ? -45.089 0.805 97.449 1.00 13.35 468 LYS C CA 1
ATOM 15264 C C . LYS C 1 447 ? -45.274 -0.120 98.660 1.00 12.83 468 LYS C C 1
ATOM 15265 O O . LYS C 1 447 ? -45.148 0.314 99.800 1.00 12.79 468 LYS C O 1
ATOM 15271 N N . THR C 1 448 ? -45.547 -1.395 98.408 1.00 13.03 469 THR C N 1
ATOM 15272 C CA . THR C 1 448 ? -45.745 -2.355 99.495 1.00 13.28 469 THR C CA 1
ATOM 15273 C C . THR C 1 448 ? -44.535 -2.380 100.420 1.00 12.95 469 THR C C 1
ATOM 15274 O O . THR C 1 448 ? -44.670 -2.367 101.647 1.00 12.76 469 THR C O 1
ATOM 15278 N N . LEU C 1 449 ? -43.355 -2.433 99.818 1.00 12.40 470 LEU C N 1
ATOM 15279 C CA . LEU C 1 449 ? -42.108 -2.511 100.571 1.00 12.35 470 LEU C CA 1
ATOM 15280 C C . LEU C 1 449 ? -41.847 -1.240 101.383 1.00 12.82 470 LEU C C 1
ATOM 15281 O O . LEU C 1 449 ? -41.379 -1.301 102.528 1.00 13.15 470 LEU C O 1
ATOM 15286 N N . GLU C 1 450 ? -42.163 -0.092 100.801 1.00 12.67 471 GLU C N 1
ATOM 15287 C CA . GLU C 1 450 ? -42.041 1.157 101.540 1.00 13.17 471 GLU C CA 1
ATOM 15288 C C . GLU C 1 450 ? -43.072 1.203 102.677 1.00 12.97 471 GLU C C 1
ATOM 15289 O O . GLU C 1 450 ? -42.788 1.719 103.760 1.00 13.22 471 GLU C O 1
ATOM 15295 N N . TYR C 1 451 ? -44.272 0.684 102.432 1.00 12.48 472 TYR C N 1
ATOM 15296 C CA . TYR C 1 451 ? -45.319 0.734 103.439 1.00 12.15 472 TYR C CA 1
ATOM 15297 C C . TYR C 1 451 ? -44.988 -0.156 104.637 1.00 12.61 472 TYR C C 1
ATOM 15298 O O . TYR C 1 451 ? -45.248 0.217 105.790 1.00 11.94 472 TYR C O 1
ATOM 15307 N N . ALA C 1 452 ? -44.429 -1.335 104.372 1.00 12.56 473 ALA C N 1
ATOM 15308 C CA . ALA C 1 452 ? -44.100 -2.256 105.466 1.00 12.77 473 ALA C CA 1
ATOM 15309 C C . ALA C 1 452 ? -43.118 -1.586 106.431 1.00 12.60 473 ALA C C 1
ATOM 15310 O O . ALA C 1 452 ? -43.210 -1.752 107.646 1.00 12.82 473 ALA C O 1
ATOM 15312 N N . TYR C 1 453 ? -42.186 -0.812 105.882 1.00 12.27 474 TYR C N 1
ATOM 15313 C CA . TYR C 1 453 ? -41.215 -0.101 106.698 1.00 11.61 474 TYR C CA 1
ATOM 15314 C C . TYR C 1 453 ? -41.849 1.032 107.495 1.00 11.70 474 TYR C C 1
ATOM 15315 O O . TYR C 1 453 ? -41.549 1.225 108.671 1.00 11.75 474 TYR C O 1
ATOM 15324 N N . ALA C 1 454 ? -42.716 1.802 106.852 1.00 11.57 475 ALA C N 1
ATOM 15325 C CA . ALA C 1 454 ? -43.380 2.890 107.559 1.00 11.79 475 ALA C CA 1
ATOM 15326 C C . ALA C 1 454 ? -44.259 2.331 108.675 1.00 11.93 475 ALA C C 1
ATOM 15327 O O . ALA C 1 454 ? -44.308 2.880 109.784 1.00 12.25 475 ALA C O 1
ATOM 15329 N N . ASP C 1 455 ? -44.948 1.230 108.393 1.00 11.89 476 ASP C N 1
ATOM 15330 C CA . ASP C 1 455 ? -45.743 0.572 109.431 1.00 12.38 476 ASP C CA 1
ATOM 15331 C C . ASP C 1 455 ? -44.883 0.118 110.615 1.00 12.36 476 ASP C C 1
ATOM 15332 O O . ASP C 1 455 ? -45.261 0.299 111.768 1.00 12.62 476 ASP C O 1
ATOM 15337 N N . TRP C 1 456 ? -43.710 -0.434 110.333 1.00 12.28 477 TRP C N 1
ATOM 15338 C CA . TRP C 1 456 ? -42.761 -0.765 111.388 1.00 12.38 477 TRP C CA 1
ATOM 15339 C C . TRP C 1 456 ? -42.407 0.481 112.225 1.00 12.77 477 TRP C C 1
ATOM 15340 O O . TRP C 1 456 ? -42.336 0.415 113.459 1.00 13.42 477 TRP C O 1
ATOM 15351 N N . CYS C 1 457 ? -42.206 1.619 111.557 1.00 12.68 478 CYS C N 1
ATOM 15352 C CA . CYS C 1 457 ? -41.833 2.852 112.236 1.00 12.29 478 CYS C CA 1
ATOM 15353 C C . CYS C 1 457 ? -42.945 3.285 113.180 1.00 12.37 478 CYS C C 1
ATOM 15354 O O . CYS C 1 457 ? -42.692 3.641 114.330 1.00 11.93 478 CYS C O 1
ATOM 15357 N N . ILE C 1 458 ? -44.176 3.256 112.692 1.00 12.18 479 ILE C N 1
ATOM 15358 C CA . ILE C 1 458 ? -45.319 3.603 113.525 1.00 12.68 479 ILE C CA 1
ATOM 15359 C C . ILE C 1 458 ? -45.441 2.702 114.754 1.00 13.34 479 ILE C C 1
ATOM 15360 O O . ILE C 1 458 ? -45.760 3.181 115.833 1.00 13.90 479 ILE C O 1
ATOM 15365 N N . ALA C 1 459 ? -45.167 1.407 114.592 1.00 13.91 480 ALA C N 1
ATOM 15366 C CA . ALA C 1 459 ? -45.221 0.462 115.716 1.00 14.19 480 ALA C CA 1
ATOM 15367 C C . ALA C 1 459 ? -44.170 0.811 116.768 1.00 14.50 480 ALA C C 1
ATOM 15368 O O . ALA C 1 459 ? -44.449 0.844 117.965 1.00 14.61 480 ALA C O 1
ATOM 15370 N N . ARG C 1 460 ? -42.961 1.087 116.308 1.00 14.29 481 ARG C N 1
ATOM 15371 C CA . ARG C 1 460 ? -41.884 1.504 117.186 1.00 14.70 481 ARG C CA 1
ATOM 15372 C C . ARG C 1 460 ? -42.316 2.726 117.994 1.00 15.20 481 ARG C C 1
ATOM 15373 O O . ARG C 1 460 ? -42.109 2.786 119.205 1.00 15.54 481 ARG C O 1
ATOM 15381 N N . PHE C 1 461 ? -42.940 3.681 117.310 1.00 15.19 482 PHE C N 1
ATOM 15382 C CA . PHE C 1 461 ? -43.361 4.932 117.914 1.00 15.77 482 PHE C CA 1
ATOM 15383 C C . PHE C 1 461 ? -44.458 4.686 118.957 1.00 15.91 482 PHE C C 1
ATOM 15384 O O . PHE C 1 461 ? -44.314 5.055 120.125 1.00 15.56 482 PHE C O 1
ATOM 15392 N N . ALA C 1 462 ? -45.548 4.066 118.519 1.00 16.20 483 ALA C N 1
ATOM 15393 C CA . ALA C 1 462 ? -46.644 3.692 119.407 1.00 16.86 483 ALA C CA 1
ATOM 15394 C C . ALA C 1 462 ? -46.162 2.910 120.635 1.00 17.62 483 ALA C C 1
ATOM 15395 O O . ALA C 1 462 ? -46.619 3.150 121.761 1.00 18.06 483 ALA C O 1
ATOM 15397 N N . GLU C 1 463 ? -45.264 1.958 120.414 1.00 18.18 484 GLU C N 1
ATOM 15398 C CA . GLU C 1 463 ? -44.711 1.165 121.497 1.00 19.64 484 GLU C CA 1
ATOM 15399 C C . GLU C 1 463 ? -44.013 2.042 122.533 1.00 19.85 484 GLU C C 1
ATOM 15400 O O . GLU C 1 463 ? -44.238 1.883 123.727 1.00 19.62 484 GLU C O 1
ATOM 15406 N N . SER C 1 464 ? -43.169 2.965 122.081 1.00 20.38 485 SER C N 1
ATOM 15407 C CA . SER C 1 464 ? -42.451 3.843 123.003 1.00 20.99 485 SER C CA 1
ATOM 15408 C C . SER C 1 464 ? -43.396 4.777 123.763 1.00 21.53 485 SER C C 1
ATOM 15409 O O . SER C 1 464 ? -43.029 5.309 124.805 1.00 22.09 485 SER C O 1
ATOM 15412 N N . LEU C 1 465 ? -44.603 4.988 123.245 1.00 21.75 486 LEU C N 1
ATOM 15413 C CA . LEU C 1 465 ? -45.592 5.809 123.947 1.00 21.87 486 LEU C CA 1
ATOM 15414 C C . LEU C 1 465 ? -46.402 4.993 124.949 1.00 22.17 486 LEU C C 1
ATOM 15415 O O . LEU C 1 465 ? -47.200 5.549 125.704 1.00 22.11 486 LEU C O 1
ATOM 15420 N N . GLY C 1 466 ? -46.197 3.679 124.958 1.00 22.40 487 GLY C N 1
ATOM 15421 C CA . GLY C 1 466 ? -46.946 2.792 125.845 1.00 23.02 487 GLY C CA 1
ATOM 15422 C C . GLY C 1 466 ? -48.259 2.333 125.237 1.00 23.44 487 GLY C C 1
ATOM 15423 O O . GLY C 1 466 ? -49.114 1.777 125.928 1.00 23.73 487 GLY C O 1
ATOM 15424 N N . LYS C 1 467 ? -48.431 2.566 123.941 1.00 23.58 488 LYS C N 1
ATOM 15425 C CA . LYS C 1 467 ? -49.668 2.179 123.260 1.00 23.88 488 LYS C CA 1
ATOM 15426 C C . LYS C 1 467 ? -49.505 0.821 122.602 1.00 24.12 488 LYS C C 1
ATOM 15427 O O . LYS C 1 467 ? -49.318 0.721 121.384 1.00 24.25 488 LYS C O 1
ATOM 15433 N N . GLN C 1 468 ? -49.583 -0.227 123.413 1.00 24.39 489 GLN C N 1
ATOM 15434 C CA . GLN C 1 468 ? -49.215 -1.556 122.944 1.00 24.63 489 GLN C CA 1
ATOM 15435 C C . GLN C 1 468 ? -50.180 -2.117 121.906 1.00 24.21 489 GLN C C 1
ATOM 15436 O O . GLN C 1 468 ? -49.764 -2.836 120.996 1.00 24.42 489 GLN C O 1
ATOM 15442 N N . ASP C 1 469 ? -51.461 -1.792 122.031 1.00 23.85 490 ASP C N 1
ATOM 15443 C CA . ASP C 1 469 ? -52.446 -2.285 121.076 1.00 23.54 490 ASP C CA 1
ATOM 15444 C C . ASP C 1 469 ? -52.216 -1.718 119.687 1.00 22.88 490 ASP C C 1
ATOM 15445 O O . ASP C 1 469 ? -52.271 -2.447 118.695 1.00 22.48 490 ASP C O 1
ATOM 15450 N N . ILE C 1 470 ? -51.973 -0.411 119.619 1.00 22.40 491 ILE C N 1
ATOM 15451 C CA . ILE C 1 470 ? -51.655 0.221 118.349 1.00 21.96 491 ILE C CA 1
ATOM 15452 C C . ILE C 1 470 ? -50.336 -0.337 117.808 1.00 21.58 491 ILE C C 1
ATOM 15453 O O . ILE C 1 470 ? -50.246 -0.708 116.637 1.00 21.74 491 ILE C O 1
ATOM 15458 N N . ALA C 1 471 ? -49.331 -0.432 118.673 1.00 20.92 492 ALA C N 1
ATOM 15459 C CA . ALA C 1 471 ? -48.036 -0.977 118.270 1.00 20.86 492 ALA C CA 1
ATOM 15460 C C . ALA C 1 471 ? -48.182 -2.372 117.650 1.00 20.73 492 ALA C C 1
ATOM 15461 O O . ALA C 1 471 ? -47.634 -2.655 116.585 1.00 20.62 492 ALA C O 1
ATOM 15463 N N . ASP C 1 472 ? -48.932 -3.240 118.317 1.00 20.60 493 ASP C N 1
ATOM 15464 C CA . ASP C 1 472 ? -49.155 -4.598 117.822 1.00 20.83 493 ASP C CA 1
ATOM 15465 C C . ASP C 1 472 ? -49.899 -4.635 116.488 1.00 20.28 493 ASP C C 1
ATOM 15466 O O . ASP C 1 472 ? -49.625 -5.488 115.644 1.00 20.44 493 ASP C O 1
ATOM 15471 N N . GLN C 1 473 ? -50.846 -3.722 116.305 1.00 19.62 494 GLN C N 1
ATOM 15472 C CA . GLN C 1 473 ? -51.554 -3.615 115.042 1.00 19.70 494 GLN C CA 1
ATOM 15473 C C . GLN C 1 473 ? -50.565 -3.322 113.920 1.00 19.25 494 GLN C C 1
ATOM 15474 O O . GLN C 1 473 ? -50.647 -3.896 112.830 1.00 19.29 494 GLN C O 1
ATOM 15480 N N . TYR C 1 474 ? -49.630 -2.417 114.190 1.00 18.47 495 TYR C N 1
ATOM 15481 C CA . TYR C 1 474 ? -48.660 -2.038 113.173 1.00 18.19 495 TYR C CA 1
ATOM 15482 C C . TYR C 1 474 ? -47.509 -3.046 113.000 1.00 18.17 495 TYR C C 1
ATOM 15483 O O . TYR C 1 474 ? -47.080 -3.299 111.875 1.00 18.37 495 TYR C O 1
ATOM 15492 N N . TYR C 1 475 ? -47.017 -3.625 114.093 1.00 18.27 496 TYR C N 1
ATOM 15493 C CA . TYR C 1 475 ? -46.004 -4.677 113.989 1.00 18.19 496 TYR C CA 1
ATOM 15494 C C . TYR C 1 475 ? -46.507 -5.838 113.138 1.00 18.52 496 TYR C C 1
ATOM 15495 O O . TYR C 1 475 ? -45.717 -6.546 112.513 1.00 18.54 496 TYR C O 1
ATOM 15504 N N . GLN C 1 476 ? -47.823 -6.034 113.131 1.00 19.04 497 GLN C N 1
ATOM 15505 C CA . GLN C 1 476 ? -48.450 -7.073 112.320 1.00 19.19 497 GLN C CA 1
ATOM 15506 C C . GLN C 1 476 ? -48.251 -6.819 110.823 1.00 18.48 497 GLN C C 1
ATOM 15507 O O . GLN C 1 476 ? -48.324 -7.745 110.022 1.00 17.78 497 GLN C O 1
ATOM 15513 N N . LYS C 1 477 ? -48.021 -5.558 110.457 1.00 17.58 498 LYS C N 1
ATOM 15514 C CA . LYS C 1 477 ? -47.862 -5.184 109.053 1.00 16.95 498 LYS C CA 1
ATOM 15515 C C . LYS C 1 477 ? -46.392 -5.136 108.651 1.00 16.58 498 LYS C C 1
ATOM 15516 O O . LYS C 1 477 ? -46.061 -5.188 107.467 1.00 16.37 498 LYS C O 1
ATOM 15522 N N . ALA C 1 478 ? -45.511 -5.078 109.646 1.00 16.15 499 ALA C N 1
ATOM 15523 C CA . ALA C 1 478 ? -44.068 -4.979 109.403 1.00 15.63 499 ALA C CA 1
ATOM 15524 C C . ALA C 1 478 ? -43.490 -6.087 108.509 1.00 15.79 499 ALA C C 1
ATOM 15525 O O . ALA C 1 478 ? -42.587 -5.816 107.709 1.00 15.24 499 ALA C O 1
ATOM 15527 N N . PRO C 1 479 ? -43.996 -7.332 108.636 1.00 15.40 500 PRO C N 1
ATOM 15528 C CA . PRO C 1 479 ? -43.551 -8.400 107.725 1.00 15.54 500 PRO C CA 1
ATOM 15529 C C . PRO C 1 479 ? -44.298 -8.487 106.381 1.00 15.48 500 PRO C C 1
ATOM 15530 O O . PRO C 1 479 ? -44.176 -9.498 105.678 1.00 15.46 500 PRO C O 1
ATOM 15534 N N . ASN C 1 480 ? -45.051 -7.454 106.012 1.00 15.12 501 ASN C N 1
ATOM 15535 C CA . ASN C 1 480 ? -45.795 -7.509 104.752 1.00 14.84 501 ASN C CA 1
ATOM 15536 C C . ASN C 1 480 ? -44.904 -7.690 103.507 1.00 15.07 501 ASN C C 1
ATOM 15537 O O . ASN C 1 480 ? -45.375 -8.170 102.468 1.00 15.09 501 ASN C O 1
ATOM 15542 N N . TYR C 1 481 ? -43.626 -7.319 103.610 1.00 14.55 502 TYR C N 1
ATOM 15543 C CA . TYR C 1 481 ? -42.685 -7.559 102.510 1.00 14.76 502 TYR C CA 1
ATOM 15544 C C . TYR C 1 481 ? -42.684 -9.027 102.087 1.00 15.05 502 TYR C C 1
ATOM 15545 O O . TYR C 1 481 ? -42.476 -9.341 100.917 1.00 14.75 502 TYR C O 1
ATOM 15554 N N . ARG C 1 482 ? -42.907 -9.920 103.044 1.00 15.13 503 ARG C N 1
ATOM 15555 C CA . ARG C 1 482 ? -42.883 -11.355 102.767 1.00 16.23 503 ARG C CA 1
ATOM 15556 C C . ARG C 1 482 ? -43.960 -11.737 101.761 1.00 15.99 503 ARG C C 1
ATOM 15557 O O . ARG C 1 482 ? -43.822 -12.725 101.044 1.00 15.96 503 ARG C O 1
ATOM 15565 N N . ASN C 1 483 ? -45.042 -10.965 101.723 1.00 15.69 504 ASN C N 1
ATOM 15566 C CA . ASN C 1 483 ? -46.196 -11.321 100.905 1.00 15.33 504 ASN C CA 1
ATOM 15567 C C . ASN C 1 483 ? -45.942 -11.189 99.413 1.00 15.32 504 ASN C C 1
ATOM 15568 O O . ASN C 1 483 ? -46.749 -11.635 98.611 1.00 15.12 504 ASN C O 1
ATOM 15573 N N . LEU C 1 484 ? -44.816 -10.580 99.042 1.00 15.04 505 LEU C N 1
ATOM 15574 C CA . LEU C 1 484 ? -44.501 -10.403 97.623 1.00 15.20 505 LEU C CA 1
ATOM 15575 C C . LEU C 1 484 ? -43.208 -11.097 97.203 1.00 15.38 505 LEU C C 1
ATOM 15576 O O . LEU C 1 484 ? -42.762 -10.957 96.065 1.00 15.63 505 LEU C O 1
ATOM 15581 N N . TYR C 1 485 ? -42.599 -11.838 98.121 1.00 15.99 506 TYR C N 1
ATOM 15582 C CA . TYR C 1 485 ? -41.430 -12.643 97.778 1.00 16.36 506 TYR C CA 1
ATOM 15583 C C . TYR C 1 485 ? -41.906 -13.884 97.030 1.00 16.98 506 TYR C C 1
ATOM 15584 O O . TYR C 1 485 ? -42.694 -14.670 97.557 1.00 16.82 506 TYR C O 1
ATOM 15593 N N . TYR C 1 486 ? -41.428 -14.039 95.799 1.00 17.64 507 TYR C N 1
ATOM 15594 C CA . TYR C 1 486 ? -41.852 -15.126 94.906 1.00 18.47 507 TYR C CA 1
ATOM 15595 C C . TYR C 1 486 ? -40.885 -16.283 95.101 1.00 18.93 507 TYR C C 1
ATOM 15596 O O . TYR C 1 486 ? -39.803 -16.284 94.528 1.00 19.32 507 TYR C O 1
ATOM 15605 N N . PRO C 1 487 ? -41.259 -17.278 95.918 1.00 19.92 508 PRO C N 1
ATOM 15606 C CA . PRO C 1 487 ? -40.245 -18.257 96.331 1.00 20.30 508 PRO C CA 1
ATOM 15607 C C . PRO C 1 487 ? -39.705 -19.120 95.179 1.00 20.89 508 PRO C C 1
ATOM 15608 O O . PRO C 1 487 ? -38.528 -19.478 95.182 1.00 21.24 508 PRO C O 1
ATOM 15612 N N . GLU C 1 488 ? -40.552 -19.425 94.199 1.00 21.29 509 GLU C N 1
ATOM 15613 C CA . GLU C 1 488 ? -40.133 -20.147 92.989 1.00 21.72 509 GLU C CA 1
ATOM 15614 C C . GLU C 1 488 ? -38.912 -19.504 92.331 1.00 21.51 509 GLU C C 1
ATOM 15615 O O . GLU C 1 488 ? -38.053 -20.203 91.798 1.00 21.74 509 GLU C O 1
ATOM 15621 N N . HIS C 1 489 ? -38.840 -18.173 92.394 1.00 20.67 510 HIS C N 1
ATOM 15622 C CA . HIS C 1 489 ? -37.822 -17.404 91.684 1.00 19.95 510 HIS C CA 1
ATOM 15623 C C . HIS C 1 489 ? -36.812 -16.692 92.600 1.00 19.60 510 HIS C C 1
ATOM 15624 O O . HIS C 1 489 ? -35.745 -16.267 92.141 1.00 19.55 510 HIS C O 1
ATOM 15631 N N . GLY C 1 490 ? -37.148 -16.546 93.880 1.00 18.69 511 GLY C N 1
ATOM 15632 C CA . GLY C 1 490 ? -36.220 -15.949 94.848 1.00 18.03 511 GLY C CA 1
ATOM 15633 C C . GLY C 1 490 ? -36.065 -14.429 94.795 1.00 17.75 511 GLY C C 1
ATOM 15634 O O . GLY C 1 490 ? -35.046 -13.887 95.220 1.00 17.55 511 GLY C O 1
ATOM 15635 N N . PHE C 1 491 ? -37.079 -13.737 94.283 1.00 17.40 512 PHE C N 1
ATOM 15636 C CA . PHE C 1 491 ? -37.053 -12.271 94.205 1.00 16.60 512 PHE C CA 1
ATOM 15637 C C . PHE C 1 491 ? -38.427 -11.712 94.551 1.00 15.99 512 PHE C C 1
ATOM 15638 O O . PHE C 1 491 ? -39.421 -12.424 94.472 1.00 15.74 512 PHE C O 1
ATOM 15646 N N . MET C 1 492 ? -38.488 -10.432 94.904 1.00 15.39 513 MET C N 1
ATOM 15647 C CA . MET C 1 492 ? -39.771 -9.762 95.022 1.00 14.95 513 MET C CA 1
ATOM 15648 C C . MET C 1 492 ? -40.437 -9.699 93.645 1.00 15.28 513 MET C C 1
ATOM 15649 O O . MET C 1 492 ? -39.769 -9.551 92.625 1.00 14.90 513 MET C O 1
ATOM 15654 N N . TRP C 1 493 ? -41.757 -9.822 93.610 1.00 15.60 514 TRP C N 1
ATOM 15655 C CA . TRP C 1 493 ? -42.472 -9.749 92.349 1.00 15.97 514 TRP C CA 1
ATOM 15656 C C . TRP C 1 493 ? -43.819 -9.092 92.642 1.00 16.26 514 TRP C C 1
ATOM 15657 O O . TRP C 1 493 ? -43.903 -8.254 93.553 1.00 16.85 514 TRP C O 1
ATOM 15668 N N . THR C 1 494 ? -44.868 -9.448 91.901 1.00 16.13 515 THR C N 1
ATOM 15669 C CA . THR C 1 494 ? -46.148 -8.773 92.083 1.00 16.19 515 THR C CA 1
ATOM 15670 C C . THR C 1 494 ? -47.336 -9.699 91.858 1.00 16.43 515 THR C C 1
ATOM 15671 O O . THR C 1 494 ? -47.239 -10.655 91.091 1.00 16.07 515 THR C O 1
ATOM 15675 N N . LYS C 1 495 ? -48.446 -9.408 92.541 1.00 16.80 516 LYS C N 1
ATOM 15676 C CA . LYS C 1 495 ? -49.703 -10.144 92.381 1.00 17.43 516 LYS C CA 1
ATOM 15677 C C . LYS C 1 495 ? -50.858 -9.183 92.136 1.00 17.53 516 LYS C C 1
ATOM 15678 O O . LYS C 1 495 ? -50.829 -8.046 92.603 1.00 17.81 516 LYS C O 1
ATOM 15684 N N . ASP C 1 496 ? -51.890 -9.639 91.436 1.00 17.54 517 ASP C N 1
ATOM 15685 C CA . ASP C 1 496 ? -53.091 -8.823 91.295 1.00 17.89 517 ASP C CA 1
ATOM 15686 C C . ASP C 1 496 ? -53.980 -8.971 92.527 1.00 18.16 517 ASP C C 1
ATOM 15687 O O . ASP C 1 496 ? -53.591 -9.614 93.503 1.00 18.32 517 ASP C O 1
ATOM 15692 N N . ALA C 1 497 ? -55.167 -8.373 92.495 1.00 18.39 518 ALA C N 1
ATOM 15693 C CA . ALA C 1 497 ? -56.010 -8.369 93.682 1.00 18.60 518 ALA C CA 1
ATOM 15694 C C . ALA C 1 497 ? -56.554 -9.758 93.981 1.00 18.93 518 ALA C C 1
ATOM 15695 O O . ALA C 1 497 ? -56.955 -10.042 95.110 1.00 19.09 518 ALA C O 1
ATOM 15697 N N . LYS C 1 498 ? -56.562 -10.622 92.967 1.00 18.87 519 LYS C N 1
ATOM 15698 C CA . LYS C 1 498 ? -57.029 -11.993 93.129 1.00 18.59 519 LYS C CA 1
ATOM 15699 C C . LYS C 1 498 ? -55.912 -12.901 93.646 1.00 18.43 519 LYS C C 1
ATOM 15700 O O . LYS C 1 498 ? -56.159 -14.036 94.034 1.00 18.07 519 LYS C O 1
ATOM 15702 N N . GLY C 1 499 ? -54.681 -12.395 93.654 1.00 18.11 520 GLY C N 1
ATOM 15703 C CA . GLY C 1 499 ? -53.561 -13.134 94.228 1.00 17.96 520 GLY C CA 1
ATOM 15704 C C . GLY C 1 499 ? -52.696 -13.879 93.220 1.00 18.13 520 GLY C C 1
ATOM 15705 O O . GLY C 1 499 ? -51.809 -14.638 93.595 1.00 18.11 520 GLY C O 1
ATOM 15706 N N . ASN C 1 500 ? -52.949 -13.668 91.936 1.00 17.88 521 ASN C N 1
ATOM 15707 C CA . ASN C 1 500 ? -52.159 -14.311 90.897 1.00 18.08 521 ASN C CA 1
ATOM 15708 C C . ASN C 1 500 ? -50.857 -13.560 90.607 1.00 17.70 521 ASN C C 1
ATOM 15709 O O . ASN C 1 500 ? -50.889 -12.378 90.295 1.00 17.76 521 ASN C O 1
ATOM 15714 N N . TRP C 1 501 ? -49.723 -14.255 90.689 1.00 17.44 522 TRP C N 1
ATOM 15715 C CA . TRP C 1 501 ? -48.430 -13.692 90.293 1.00 17.27 522 TRP C CA 1
ATOM 15716 C C . TRP C 1 501 ? -48.441 -13.213 88.839 1.00 17.51 522 TRP C C 1
ATOM 15717 O O . TRP C 1 501 ? -48.885 -13.928 87.950 1.00 16.90 522 TRP C O 1
ATOM 15728 N N . ARG C 1 502 ? -47.934 -12.012 88.592 1.00 17.55 523 ARG C N 1
ATOM 15729 C CA . ARG C 1 502 ? -47.756 -11.519 87.225 1.00 18.17 523 ARG C CA 1
ATOM 15730 C C . ARG C 1 502 ? -46.961 -12.551 86.427 1.00 18.30 523 ARG C C 1
ATOM 15731 O O . ARG C 1 502 ? -46.063 -13.193 86.968 1.00 18.17 523 ARG C O 1
ATOM 15739 N N . ASP C 1 503 ? -47.299 -12.710 85.151 1.00 18.58 524 ASP C N 1
ATOM 15740 C CA . ASP C 1 503 ? -46.643 -13.693 84.283 1.00 19.06 524 ASP C CA 1
ATOM 15741 C C . ASP C 1 503 ? -45.208 -13.337 83.917 1.00 18.61 524 ASP C C 1
ATOM 15742 O O . ASP C 1 503 ? -44.809 -12.176 84.001 1.00 18.14 524 ASP C O 1
ATOM 15747 N N . ARG C 1 504 ? -44.461 -14.352 83.483 1.00 18.43 525 ARG C N 1
ATOM 15748 C CA . ARG C 1 504 ? -43.115 -14.198 82.910 1.00 18.52 525 ARG C CA 1
ATOM 15749 C C . ARG C 1 504 ? -42.204 -13.418 83.833 1.00 18.04 525 ARG C C 1
ATOM 15750 O O . ARG C 1 504 ? -41.854 -12.267 83.555 1.00 17.65 525 ARG C O 1
ATOM 15758 N N . PHE C 1 505 ? -41.819 -14.049 84.935 1.00 17.84 526 PHE C N 1
ATOM 15759 C CA . PHE C 1 505 ? -40.917 -13.413 85.870 1.00 17.99 526 PHE C CA 1
ATOM 15760 C C . PHE C 1 505 ? -39.620 -12.968 85.187 1.00 18.00 526 PHE C C 1
ATOM 15761 O O . PHE C 1 505 ? -39.042 -13.701 84.388 1.00 17.41 526 PHE C O 1
ATOM 15769 N N . ASP C 1 506 ? -39.154 -11.781 85.550 1.00 18.22 527 ASP C N 1
ATOM 15770 C CA . ASP C 1 506 ? -37.927 -11.228 85.018 1.00 18.61 527 ASP C CA 1
ATOM 15771 C C . ASP C 1 506 ? -37.365 -10.262 86.058 1.00 18.85 527 ASP C C 1
ATOM 15772 O O . ASP C 1 506 ? -37.899 -9.171 86.263 1.00 18.10 527 ASP C O 1
ATOM 15777 N N . ALA C 1 507 ? -36.292 -10.678 86.720 1.00 19.36 528 ALA C N 1
ATOM 15778 C CA . ALA C 1 507 ? -35.723 -9.917 87.829 1.00 19.87 528 ALA C CA 1
ATOM 15779 C C . ALA C 1 507 ? -35.162 -8.564 87.409 1.00 20.43 528 ALA C C 1
ATOM 15780 O O . ALA C 1 507 ? -34.991 -7.674 88.238 1.00 20.66 528 ALA C O 1
ATOM 15782 N N . THR C 1 508 ? -34.861 -8.402 86.127 1.00 21.14 529 THR C N 1
ATOM 15783 C CA . THR C 1 508 ? -34.215 -7.176 85.669 1.00 21.74 529 THR C CA 1
ATOM 15784 C C . THR C 1 508 ? -35.170 -6.241 84.948 1.00 21.81 529 THR C C 1
ATOM 15785 O O . THR C 1 508 ? -34.766 -5.182 84.481 1.00 22.08 529 THR C O 1
ATOM 15789 N N . GLU C 1 509 ? -36.438 -6.625 84.865 1.00 22.00 530 GLU C N 1
ATOM 15790 C CA . GLU C 1 509 ? -37.434 -5.794 84.201 1.00 21.71 530 GLU C CA 1
ATOM 15791 C C . GLU C 1 509 ? -37.869 -4.588 85.044 1.00 21.85 530 GLU C C 1
ATOM 15792 O O . GLU C 1 509 ? -38.437 -4.740 86.134 1.00 21.41 530 GLU C O 1
ATOM 15798 N N . TRP C 1 510 ? -37.601 -3.390 84.523 1.00 21.53 531 TRP C N 1
ATOM 15799 C CA . TRP C 1 510 ? -37.960 -2.141 85.179 1.00 21.61 531 TRP C CA 1
ATOM 15800 C C . TRP C 1 510 ? -39.444 -1.838 85.038 1.00 21.38 531 TRP C C 1
ATOM 15801 O O . TRP C 1 510 ? -40.129 -2.401 84.182 1.00 21.62 531 TRP C O 1
ATOM 15812 N N . GLY C 1 511 ? -39.938 -0.951 85.888 1.00 20.87 532 GLY C N 1
ATOM 15813 C CA . GLY C 1 511 ? -41.272 -0.395 85.726 1.00 20.74 532 GLY C CA 1
ATOM 15814 C C . GLY C 1 511 ? -42.351 -1.302 86.281 1.00 20.75 532 GLY C C 1
ATOM 15815 O O . GLY C 1 511 ? -42.067 -2.222 87.051 1.00 20.54 532 GLY C O 1
ATOM 15816 N N . GLY C 1 512 ? -43.589 -1.033 85.880 1.00 20.45 533 GLY C N 1
ATOM 15817 C CA . GLY C 1 512 ? -44.741 -1.794 86.334 1.00 20.20 533 GLY C CA 1
ATOM 15818 C C . GLY C 1 512 ? -44.921 -1.731 87.834 1.00 20.12 533 GLY C C 1
ATOM 15819 O O . GLY C 1 512 ? -45.260 -0.686 88.388 1.00 19.94 533 GLY C O 1
ATOM 15820 N N . PRO C 1 513 ? -44.700 -2.865 88.510 1.00 20.10 534 PRO C N 1
ATOM 15821 C CA . PRO C 1 513 ? -44.875 -2.893 89.954 1.00 20.28 534 PRO C CA 1
ATOM 15822 C C . PRO C 1 513 ? -43.702 -2.231 90.691 1.00 20.60 534 PRO C C 1
ATOM 15823 O O . PRO C 1 513 ? -43.765 -2.059 91.911 1.00 20.12 534 PRO C O 1
ATOM 15827 N N . PHE C 1 514 ? -42.653 -1.853 89.958 1.00 21.07 535 PHE C N 1
ATOM 15828 C CA . PHE C 1 514 ? -41.486 -1.206 90.569 1.00 21.95 535 PHE C CA 1
ATOM 15829 C C . PHE C 1 514 ? -41.328 0.248 90.136 1.00 22.87 535 PHE C C 1
ATOM 15830 O O . PHE C 1 514 ? -41.880 0.678 89.123 1.00 22.48 535 PHE C O 1
ATOM 15838 N N . THR C 1 515 ? -40.585 1.003 90.930 1.00 24.04 536 THR C N 1
ATOM 15839 C CA . THR C 1 515 ? -40.307 2.396 90.617 1.00 25.53 536 THR C CA 1
ATOM 15840 C C . THR C 1 515 ? -38.808 2.618 90.643 1.00 25.89 536 THR C C 1
ATOM 15841 O O . THR C 1 515 ? -38.133 2.216 91.589 1.00 26.29 536 THR C O 1
ATOM 15845 N N . GLU C 1 516 ? -38.286 3.209 89.575 1.00 26.39 537 GLU C N 1
ATOM 15846 C CA . GLU C 1 516 ? -36.891 3.603 89.536 1.00 27.31 537 GLU C CA 1
ATOM 15847 C C . GLU C 1 516 ? -35.984 2.433 89.837 1.00 26.71 537 GLU C C 1
ATOM 15848 O O . GLU C 1 516 ? -35.050 2.565 90.626 1.00 28.05 537 GLU C O 1
ATOM 15854 N N . GLY C 1 517 ? -36.263 1.283 89.233 1.00 25.55 538 GLY C N 1
ATOM 15855 C CA . GLY C 1 517 ? -35.493 0.079 89.514 1.00 23.67 538 GLY C CA 1
ATOM 15856 C C . GLY C 1 517 ? -36.296 -1.161 89.166 1.00 22.83 538 GLY C C 1
ATOM 15857 O O . GLY C 1 517 ? -37.459 -1.066 88.779 1.00 23.32 538 GLY C O 1
ATOM 15858 N N . SER C 1 518 ? -35.678 -2.325 89.304 1.00 21.44 539 SER C N 1
ATOM 15859 C CA . SER C 1 518 ? -36.352 -3.591 89.031 1.00 19.73 539 SER C CA 1
ATOM 15860 C C . SER C 1 518 ? -36.341 -4.431 90.309 1.00 19.27 539 SER C C 1
ATOM 15861 O O . SER C 1 518 ? -35.949 -3.937 91.370 1.00 18.16 539 SER C O 1
ATOM 15864 N N . SER C 1 519 ? -36.769 -5.691 90.211 1.00 18.57 540 SER C N 1
ATOM 15865 C CA . SER C 1 519 ? -36.762 -6.559 91.369 1.00 18.40 540 SER C CA 1
ATOM 15866 C C . SER C 1 519 ? -35.347 -6.722 91.892 1.00 18.60 540 SER C C 1
ATOM 15867 O O . SER C 1 519 ? -35.136 -6.824 93.095 1.00 18.38 540 SER C O 1
ATOM 15870 N N . TRP C 1 520 ? -34.383 -6.757 90.977 1.00 19.05 541 TRP C N 1
ATOM 15871 C CA . TRP C 1 520 ? -32.973 -6.878 91.341 1.00 20.07 541 TRP C CA 1
ATOM 15872 C C . TRP C 1 520 ? -32.611 -5.873 92.439 1.00 19.66 541 TRP C C 1
ATOM 15873 O O . TRP C 1 520 ? -31.787 -6.162 93.319 1.00 19.85 541 TRP C O 1
ATOM 15884 N N . HIS C 1 521 ? -33.218 -4.690 92.373 1.00 18.83 542 HIS C N 1
ATOM 15885 C CA . HIS C 1 521 ? -32.930 -3.626 93.327 1.00 18.48 542 HIS C CA 1
ATOM 15886 C C . HIS C 1 521 ? -33.876 -3.731 94.517 1.00 17.79 542 HIS C C 1
ATOM 15887 O O . HIS C 1 521 ? -33.454 -3.701 95.672 1.00 18.57 542 HIS C O 1
ATOM 15894 N N . TRP C 1 522 ? -35.160 -3.853 94.229 1.00 16.58 543 TRP C N 1
ATOM 15895 C CA . TRP C 1 522 ? -36.176 -3.708 95.267 1.00 16.22 543 TRP C CA 1
ATOM 15896 C C . TRP C 1 522 ? -36.255 -4.866 96.255 1.00 16.17 543 TRP C C 1
ATOM 15897 O O . TRP C 1 522 ? -36.784 -4.713 97.361 1.00 16.22 543 TRP C O 1
ATOM 15908 N N . THR C 1 523 ? -35.714 -6.015 95.861 1.00 15.96 544 THR C N 1
ATOM 15909 C CA . THR C 1 523 ? -35.674 -7.179 96.736 1.00 15.47 544 THR C CA 1
ATOM 15910 C C . THR C 1 523 ? -34.911 -6.881 98.029 1.00 15.52 544 THR C C 1
ATOM 15911 O O . THR C 1 523 ? -35.134 -7.523 99.070 1.00 14.91 544 THR C O 1
ATOM 15915 N N . TRP C 1 524 ? -34.049 -5.868 97.981 1.00 14.90 545 TRP C N 1
ATOM 15916 C CA . TRP C 1 524 ? -33.244 -5.499 99.152 1.00 15.25 545 TRP C CA 1
ATOM 15917 C C . TRP C 1 524 ? -33.915 -4.504 100.087 1.00 15.33 545 TRP C C 1
ATOM 15918 O O . TRP C 1 524 ? -33.371 -4.157 101.150 1.00 15.90 545 TRP C O 1
ATOM 15929 N N . SER C 1 525 ? -35.094 -4.037 99.710 1.00 15.32 546 SER C N 1
ATOM 15930 C CA . SER C 1 525 ? -35.740 -2.964 100.465 1.00 16.04 546 SER C CA 1
ATOM 15931 C C . SER C 1 525 ? -36.483 -3.477 101.704 1.00 15.98 546 SER C C 1
ATOM 15932 O O . SER C 1 525 ? -37.710 -3.377 101.792 1.00 16.58 546 SER C O 1
ATOM 15935 N N . VAL C 1 526 ? -35.722 -4.029 102.646 1.00 16.10 547 VAL C N 1
ATOM 15936 C CA . VAL C 1 526 ? -36.230 -4.506 103.927 1.00 16.15 547 VAL C CA 1
ATOM 15937 C C . VAL C 1 526 ? -35.213 -4.151 105.025 1.00 16.44 547 VAL C C 1
ATOM 15938 O O . VAL C 1 526 ? -34.652 -5.041 105.666 1.00 16.75 547 VAL C O 1
ATOM 15942 N N . PHE C 1 527 ? -34.965 -2.862 105.255 1.00 16.94 548 PHE C N 1
ATOM 15943 C CA . PHE C 1 527 ? -33.889 -2.498 106.187 1.00 16.73 548 PHE C CA 1
ATOM 15944 C C . PHE C 1 527 ? -34.294 -2.568 107.654 1.00 15.72 548 PHE C C 1
ATOM 15945 O O . PHE C 1 527 ? -33.434 -2.493 108.529 1.00 15.23 548 PHE C O 1
ATOM 15953 N N . HIS C 1 528 ? -35.591 -2.725 107.922 1.00 14.49 549 HIS C N 1
ATOM 15954 C CA . HIS C 1 528 ? -36.046 -3.019 109.275 1.00 14.08 549 HIS C CA 1
ATOM 15955 C C . HIS C 1 528 ? -35.985 -4.517 109.602 1.00 13.83 549 HIS C C 1
ATOM 15956 O O . HIS C 1 528 ? -36.216 -4.902 110.744 1.00 13.08 549 HIS C O 1
ATOM 15963 N N . ASP C 1 529 ? -35.666 -5.360 108.617 1.00 13.39 550 ASP C N 1
ATOM 15964 C CA . ASP C 1 529 ? -35.601 -6.806 108.889 1.00 13.09 550 ASP C CA 1
ATOM 15965 C C . ASP C 1 529 ? -34.619 -7.557 107.976 1.00 12.92 550 ASP C C 1
ATOM 15966 O O . ASP C 1 529 ? -35.008 -8.458 107.240 1.00 12.52 550 ASP C O 1
ATOM 15971 N N . PRO C 1 530 ? -33.333 -7.181 108.009 1.00 12.97 551 PRO C N 1
ATOM 15972 C CA . PRO C 1 530 ? -32.396 -7.945 107.194 1.00 13.07 551 PRO C CA 1
ATOM 15973 C C . PRO C 1 530 ? -32.435 -9.456 107.493 1.00 13.24 551 PRO C C 1
ATOM 15974 O O . PRO C 1 530 ? -32.393 -10.273 106.564 1.00 13.25 551 PRO C O 1
ATOM 15978 N N . GLU C 1 531 ? -32.500 -9.825 108.768 1.00 13.59 552 GLU C N 1
ATOM 15979 C CA . GLU C 1 531 ? -32.572 -11.235 109.137 1.00 14.54 552 GLU C CA 1
ATOM 15980 C C . GLU C 1 531 ? -33.783 -11.890 108.489 1.00 14.73 552 GLU C C 1
ATOM 15981 O O . GLU C 1 531 ? -33.681 -12.983 107.942 1.00 14.96 552 GLU C O 1
ATOM 15987 N N . GLY C 1 532 ? -34.929 -11.219 108.555 1.00 14.77 553 GLY C N 1
ATOM 15988 C CA . GLY C 1 532 ? -36.155 -11.746 107.961 1.00 14.45 553 GLY C CA 1
ATOM 15989 C C . GLY C 1 532 ? -35.986 -11.944 106.470 1.00 14.35 553 GLY C C 1
ATOM 15990 O O . GLY C 1 532 ? -36.480 -12.911 105.905 1.00 14.17 553 GLY C O 1
ATOM 15991 N N . LEU C 1 533 ? -35.296 -11.010 105.821 1.00 13.88 554 LEU C N 1
ATOM 15992 C CA . LEU C 1 533 ? -35.029 -11.126 104.389 1.00 13.97 554 LEU C CA 1
ATOM 15993 C C . LEU C 1 533 ? -34.096 -12.298 104.092 1.00 14.32 554 LEU C C 1
ATOM 15994 O O . LEU C 1 533 ? -34.295 -13.028 103.113 1.00 14.25 554 LEU C O 1
ATOM 15999 N N . SER C 1 534 ? -33.074 -12.494 104.920 1.00 14.61 555 SER C N 1
ATOM 16000 C CA . SER C 1 534 ? -32.206 -13.659 104.696 1.00 15.45 555 SER C CA 1
ATOM 16001 C C . SER C 1 534 ? -32.991 -14.961 104.851 1.00 15.34 555 SER C C 1
ATOM 16002 O O . SER C 1 534 ? -32.713 -15.929 104.149 1.00 14.87 555 SER C O 1
ATOM 16005 N N . GLU C 1 535 ? -33.978 -14.975 105.745 1.00 15.41 556 GLU C N 1
ATOM 16006 C CA . GLU C 1 535 ? -34.824 -16.159 105.920 1.00 16.31 556 GLU C CA 1
ATOM 16007 C C . GLU C 1 535 ? -35.520 -16.499 104.611 1.00 16.30 556 GLU C C 1
ATOM 16008 O O . GLU C 1 535 ? -35.526 -17.650 104.182 1.00 17.30 556 GLU C O 1
ATOM 16011 N N . LEU C 1 536 ? -36.131 -15.500 103.989 1.00 15.86 557 LEU C N 1
ATOM 16012 C CA . LEU C 1 536 ? -36.762 -15.700 102.693 1.00 15.60 557 LEU C CA 1
ATOM 16013 C C . LEU C 1 536 ? -35.740 -16.244 101.698 1.00 15.68 557 LEU C C 1
ATOM 16014 O O . LEU C 1 536 ? -36.056 -17.104 100.877 1.00 15.36 557 LEU C O 1
ATOM 16019 N N . MET C 1 537 ? -34.512 -15.736 101.770 1.00 15.53 558 MET C N 1
ATOM 16020 C CA . MET C 1 537 ? -33.484 -16.105 100.794 1.00 15.83 558 MET C CA 1
ATOM 16021 C C . MET C 1 537 ? -32.892 -17.486 101.025 1.00 15.93 558 MET C C 1
ATOM 16022 O O . MET C 1 537 ? -32.167 -17.990 100.185 1.00 16.71 558 MET C O 1
ATOM 16027 N N . GLY C 1 538 ? -33.181 -18.091 102.169 1.00 16.03 559 GLY C N 1
ATOM 16028 C CA . GLY C 1 538 ? -32.639 -19.414 102.478 1.00 15.87 559 GLY C CA 1
ATOM 16029 C C . GLY C 1 538 ? -31.535 -19.370 103.512 1.00 15.53 559 GLY C C 1
ATOM 16030 O O . GLY C 1 538 ? -30.978 -20.392 103.870 1.00 15.21 559 GLY C O 1
ATOM 16031 N N . GLY C 1 539 ? -31.208 -18.181 104.011 1.00 15.46 560 GLY C N 1
ATOM 16032 C CA . GLY C 1 539 ? -30.231 -18.083 105.106 1.00 14.63 560 GLY C CA 1
ATOM 16033 C C . GLY C 1 539 ? -29.161 -17.045 104.825 1.00 14.70 560 GLY C C 1
ATOM 16034 O O . GLY C 1 539 ? -29.193 -16.378 103.796 1.00 14.05 560 GLY C O 1
ATOM 16035 N N . HIS C 1 540 ? -28.219 -16.913 105.754 1.00 14.96 561 HIS C N 1
ATOM 16036 C CA . HIS C 1 540 ? -27.117 -15.966 105.632 1.00 15.42 561 HIS C CA 1
ATOM 16037 C C . HIS C 1 540 ? -26.265 -16.293 104.413 1.00 15.86 561 HIS C C 1
ATOM 16038 O O . HIS C 1 540 ? -25.855 -15.402 103.678 1.00 15.44 561 HIS C O 1
ATOM 16045 N N . GLU C 1 541 ? -25.992 -17.577 104.192 1.00 16.63 562 GLU C N 1
ATOM 16046 C CA . GLU C 1 541 ? -25.157 -17.963 103.050 1.00 17.65 562 GLU C CA 1
ATOM 16047 C C . GLU C 1 541 ? -25.711 -17.528 101.688 1.00 17.81 562 GLU C C 1
ATOM 16048 O O . GLU C 1 541 ? -25.001 -16.900 100.895 1.00 17.98 562 GLU C O 1
ATOM 16054 N N . PRO C 1 542 ? -26.978 -17.859 101.398 1.00 18.06 563 PRO C N 1
ATOM 16055 C CA . PRO C 1 542 ? -27.563 -17.407 100.146 1.00 18.31 563 PRO C CA 1
ATOM 16056 C C . PRO C 1 542 ? -27.609 -15.880 100.037 1.00 18.23 563 PRO C C 1
ATOM 16057 O O . PRO C 1 542 ? -27.340 -15.323 98.967 1.00 17.51 563 PRO C O 1
ATOM 16061 N N . MET C 1 543 ? -27.944 -15.194 101.125 1.00 18.18 564 MET C N 1
ATOM 16062 C CA . MET C 1 543 ? -27.968 -13.735 101.045 1.00 18.27 564 MET C CA 1
ATOM 16063 C C . MET C 1 543 ? -26.578 -13.170 100.764 1.00 17.98 564 MET C C 1
ATOM 16064 O O . MET C 1 543 ? -26.429 -12.276 99.938 1.00 18.24 564 MET C O 1
ATOM 16069 N N . ILE C 1 544 ? -25.567 -13.681 101.456 1.00 18.33 565 ILE C N 1
ATOM 16070 C CA . ILE C 1 544 ? -24.182 -13.290 101.175 1.00 18.75 565 ILE C CA 1
ATOM 16071 C C . ILE C 1 544 ? -23.843 -13.436 99.681 1.00 19.41 565 ILE C C 1
ATOM 16072 O O . ILE C 1 544 ? -23.197 -12.566 99.083 1.00 18.75 565 ILE C O 1
ATOM 16077 N N . ALA C 1 545 ? -24.276 -14.542 99.079 1.00 19.61 566 ALA C N 1
ATOM 16078 C CA . ALA C 1 545 ? -23.991 -14.800 97.677 1.00 20.28 566 ALA C CA 1
ATOM 16079 C C . ALA C 1 545 ? -24.640 -13.757 96.799 1.00 20.78 566 ALA C C 1
ATOM 16080 O O . ALA C 1 545 ? -24.044 -13.263 95.842 1.00 20.88 566 ALA C O 1
ATOM 16082 N N . ARG C 1 546 ? -25.875 -13.422 97.121 1.00 20.79 567 ARG C N 1
ATOM 16083 C CA . ARG C 1 546 ? -26.586 -12.484 96.298 1.00 21.85 567 ARG C CA 1
ATOM 16084 C C . ARG C 1 546 ? -26.012 -11.077 96.428 1.00 22.59 567 ARG C C 1
ATOM 16085 O O . ARG C 1 546 ? -26.032 -10.304 95.464 1.00 23.18 567 ARG C O 1
ATOM 16093 N N . LEU C 1 547 ? -25.471 -10.754 97.600 1.00 23.12 568 LEU C N 1
ATOM 16094 C CA . LEU C 1 547 ? -24.763 -9.486 97.758 1.00 23.88 568 LEU C CA 1
ATOM 16095 C C . LEU C 1 547 ? -23.494 -9.504 96.905 1.00 24.53 568 LEU C C 1
ATOM 16096 O O . LEU C 1 547 ? -23.252 -8.577 96.130 1.00 24.76 568 LEU C O 1
ATOM 16101 N N . ASP C 1 548 ? -22.697 -10.560 97.036 1.00 25.36 569 ASP C N 1
ATOM 16102 C CA . ASP C 1 548 ? -21.489 -10.689 96.221 1.00 27.05 569 ASP C CA 1
ATOM 16103 C C . ASP C 1 548 ? -21.785 -10.528 94.725 1.00 28.23 569 ASP C C 1
ATOM 16104 O O . ASP C 1 548 ? -21.031 -9.881 94.004 1.00 28.58 569 ASP C O 1
ATOM 16109 N N . SER C 1 549 ? -22.885 -11.112 94.263 1.00 29.59 570 SER C N 1
ATOM 16110 C CA . SER C 1 549 ? -23.228 -11.067 92.844 1.00 31.19 570 SER C CA 1
ATOM 16111 C C . SER C 1 549 ? -23.540 -9.646 92.351 1.00 32.38 570 SER C C 1
ATOM 16112 O O . SER C 1 549 ? -23.622 -9.403 91.145 1.00 32.08 570 SER C O 1
ATOM 16115 N N . MET C 1 550 ? -23.716 -8.711 93.278 1.00 33.99 571 MET C N 1
ATOM 16116 C CA . MET C 1 550 ? -23.912 -7.312 92.906 1.00 36.35 571 MET C CA 1
ATOM 16117 C C . MET C 1 550 ? -22.596 -6.549 92.780 1.00 37.41 571 MET C C 1
ATOM 16118 O O . MET C 1 550 ? -22.466 -5.649 91.952 1.00 38.00 571 MET C O 1
ATOM 16123 N N . PHE C 1 551 ? -21.627 -6.904 93.614 1.00 39.06 572 PHE C N 1
ATOM 16124 C CA . PHE C 1 551 ? -20.335 -6.242 93.612 1.00 40.49 572 PHE C CA 1
ATOM 16125 C C . PHE C 1 551 ? -19.342 -7.166 92.934 1.00 42.12 572 PHE C C 1
ATOM 16126 O O . PHE C 1 551 ? -19.574 -7.624 91.811 1.00 42.37 572 PHE C O 1
ATOM 16134 N N . VAL C 1 552 ? -18.248 -7.463 93.631 1.00 43.74 573 VAL C N 1
ATOM 16135 C CA . VAL C 1 552 ? -17.320 -8.488 93.174 1.00 45.03 573 VAL C CA 1
ATOM 16136 C C . VAL C 1 552 ? -15.879 -8.063 93.244 1.00 46.13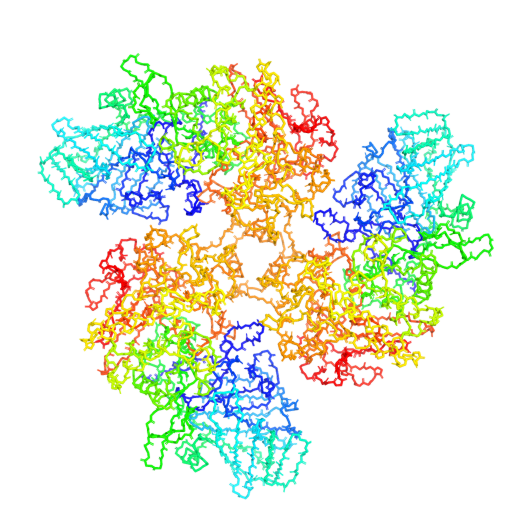 573 VAL C C 1
ATOM 16137 O O . VAL C 1 552 ? -15.537 -7.008 93.793 1.00 46.38 573 VAL C O 1
ATOM 16141 N N . ALA C 1 553 ? -15.045 -8.916 92.652 1.00 47.09 574 ALA C N 1
ATOM 16142 C CA . ALA C 1 553 ? -13.714 -8.540 92.212 1.00 47.98 574 ALA C CA 1
ATOM 16143 C C . ALA C 1 553 ? -13.693 -8.522 90.669 1.00 48.63 574 ALA C C 1
ATOM 16144 O O . ALA C 1 553 ? -13.237 -7.543 90.065 1.00 49.06 574 ALA C O 1
ATOM 16146 N N . PRO C 1 554 ? -14.197 -9.601 90.028 1.00 49.12 575 PRO C N 1
ATOM 16147 C CA . PRO C 1 554 ? -14.487 -9.769 88.584 1.00 49.40 575 PRO C CA 1
ATOM 16148 C C . PRO C 1 554 ? -13.437 -10.544 87.759 1.00 49.49 575 PRO C C 1
ATOM 16149 O O . PRO C 1 554 ? -12.255 -10.594 88.126 1.00 49.25 575 PRO C O 1
ATOM 16151 N N . ASN C 1 555 ? -13.887 -11.100 86.631 1.00 49.47 576 ASN C N 1
ATOM 16152 C CA . ASN C 1 555 ? -13.154 -12.147 85.910 1.00 49.51 576 ASN C CA 1
ATOM 16153 C C . ASN C 1 555 ? -12.234 -11.680 84.776 1.00 49.57 576 ASN C C 1
ATOM 16154 O O . ASN C 1 555 ? -12.686 -11.077 83.801 1.00 49.48 576 ASN C O 1
ATOM 16159 N N . THR C 1 556 ? -10.944 -11.986 84.903 1.00 49.54 577 THR C N 1
ATOM 16160 C CA . THR C 1 556 ? -9.961 -11.633 83.882 1.00 49.58 577 THR C CA 1
ATOM 16161 C C . THR C 1 556 ? -9.316 -12.871 83.249 1.00 49.65 577 THR C C 1
ATOM 16162 O O . THR C 1 556 ? -8.330 -12.759 82.516 1.00 49.44 577 THR C O 1
ATOM 16166 N N . TYR C 1 557 ? -9.875 -14.045 83.538 1.00 49.69 578 TYR C N 1
ATOM 16167 C CA . TYR C 1 557 ? -9.382 -15.308 82.980 1.00 49.79 578 TYR C CA 1
ATOM 16168 C C . TYR C 1 557 ? -7.856 -15.441 83.089 1.00 49.96 578 TYR C C 1
ATOM 16169 O O . TYR C 1 557 ? -7.303 -15.385 84.184 1.00 49.72 578 TYR C O 1
ATOM 16172 N N . ASN C 1 558 ? -7.185 -15.630 81.957 1.00 50.26 579 ASN 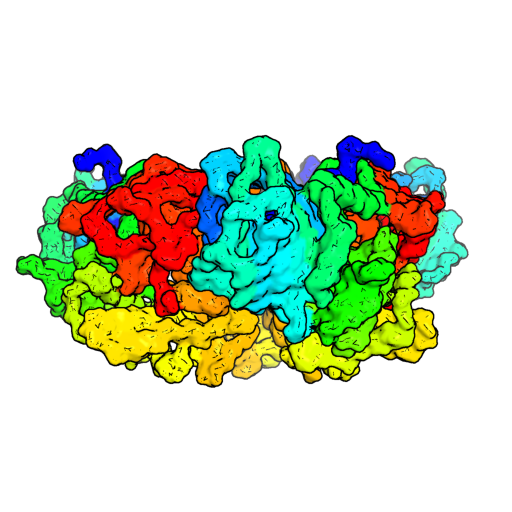C N 1
ATOM 16173 C CA . ASN C 1 558 ? -5.723 -15.698 81.928 1.00 50.72 579 ASN C CA 1
ATOM 16174 C C . ASN C 1 558 ? -5.098 -14.379 81.471 1.00 51.12 579 ASN C C 1
ATOM 16175 O O . ASN C 1 558 ? -3.876 -14.266 81.365 1.00 51.06 579 ASN C O 1
ATOM 16180 N N . TYR C 1 559 ? -5.949 -13.383 81.221 1.00 51.65 580 TYR C N 1
ATOM 16181 C CA . TYR C 1 559 ? -5.535 -12.108 80.615 1.00 52.23 580 TYR C CA 1
ATOM 16182 C C . TYR C 1 559 ? -4.616 -11.231 81.483 1.00 52.65 580 TYR C C 1
ATOM 16183 O O . TYR C 1 559 ? -3.745 -10.533 80.958 1.00 52.56 580 TYR C O 1
ATOM 16185 N N . GLY C 1 560 ? -4.813 -11.257 82.799 1.00 53.19 581 GLY C N 1
ATOM 16186 C CA . GLY C 1 560 ? -3.939 -10.516 83.707 1.00 53.79 581 GLY C CA 1
ATOM 16187 C C . GLY C 1 560 ? -2.508 -11.003 83.580 1.00 54.24 581 GLY C C 1
ATOM 16188 O O . GLY C 1 560 ? -1.803 -11.153 84.578 1.00 54.29 581 GLY C O 1
ATOM 16189 N N . THR C 1 561 ? -2.081 -11.235 82.340 1.00 54.77 582 THR C N 1
ATOM 16190 C CA . THR C 1 561 ? -0.793 -11.879 82.053 1.00 55.17 582 THR C CA 1
ATOM 16191 C C . THR C 1 561 ? 0.478 -11.154 82.543 1.00 55.43 582 THR C C 1
ATOM 16192 O O . THR C 1 561 ? 1.383 -11.833 83.038 1.00 55.49 582 THR C O 1
ATOM 16194 N N . TYR C 1 562 ? 0.601 -9.824 82.413 1.00 55.65 583 TYR C N 1
ATOM 16195 C CA . TYR C 1 562 ? -0.312 -8.895 81.710 1.00 55.84 583 TYR C CA 1
ATOM 16196 C C . TYR C 1 562 ? -0.910 -7.776 82.590 1.00 55.86 583 TYR C C 1
ATOM 16197 O O . TYR C 1 562 ? -0.992 -6.627 82.152 1.00 55.85 583 TYR C O 1
ATOM 16199 N N . GLY C 1 563 ? -1.306 -8.109 83.820 1.00 55.91 584 GLY C N 1
ATOM 16200 C CA . GLY C 1 563 ? -2.036 -7.177 84.692 1.00 55.81 584 GLY C CA 1
ATOM 16201 C C . GLY C 1 563 ? -1.175 -6.262 85.548 1.00 55.77 584 GLY C C 1
ATOM 16202 O O . GLY C 1 563 ? 0.001 -6.046 85.245 1.00 55.79 584 GLY C O 1
ATOM 16203 N N . PHE C 1 564 ? -1.745 -5.733 86.634 1.00 55.62 585 PHE C N 1
ATOM 16204 C CA . PHE C 1 564 ? -3.094 -6.084 87.091 1.00 55.38 585 PHE C CA 1
ATOM 16205 C C . PHE C 1 564 ? -4.131 -5.037 86.692 1.00 55.05 585 PHE C C 1
ATOM 16206 O O . PHE C 1 564 ? -5.297 -5.133 87.083 1.00 55.03 585 PHE C O 1
ATOM 16214 N N . VAL C 1 565 ? -3.701 -4.032 85.933 1.00 54.52 586 VAL C N 1
ATOM 16215 C CA . VAL C 1 565 ? -4.609 -2.997 85.455 1.00 53.95 586 VAL C CA 1
ATOM 16216 C C . VAL C 1 565 ? -5.676 -3.630 84.568 1.00 53.36 586 VAL C C 1
ATOM 16217 O O . VAL C 1 565 ? -6.711 -3.024 84.280 1.00 53.38 586 VAL C O 1
ATOM 16221 N N . ILE C 1 566 ? -5.415 -4.854 84.127 1.00 52.43 587 ILE C N 1
ATOM 16222 C CA . ILE C 1 566 ? -6.426 -5.601 83.412 1.00 51.46 587 ILE C CA 1
ATOM 16223 C C . ILE C 1 566 ? -7.654 -5.699 84.305 1.00 50.88 587 ILE C C 1
ATOM 16224 O O . ILE C 1 566 ? -8.790 -5.600 83.837 1.00 50.71 587 ILE C O 1
ATOM 16227 N N . HIS C 1 567 ? -7.423 -5.884 85.601 1.00 49.98 588 HIS C N 1
ATOM 16228 C CA . HIS C 1 567 ? -8.532 -6.059 86.532 1.00 49.09 588 HIS C CA 1
ATOM 16229 C C . HIS C 1 567 ? -9.331 -4.777 86.749 1.00 48.07 588 HIS C C 1
ATOM 16230 O O . HIS C 1 567 ? -10.559 -4.808 86.790 1.00 47.76 588 HIS C O 1
ATOM 16237 N N . GLU C 1 568 ? -8.639 -3.654 86.906 1.00 46.93 589 GLU C N 1
ATOM 16238 C CA . GLU C 1 568 ? -9.329 -2.386 87.105 1.00 45.85 589 GLU C CA 1
ATOM 16239 C C . GLU C 1 568 ? -10.168 -2.068 85.869 1.00 45.01 589 GLU C C 1
ATOM 16240 O O . GLU C 1 568 ? -11.304 -1.593 85.982 1.00 44.71 589 GLU C O 1
ATOM 16243 N N . ILE C 1 569 ? -9.613 -2.364 84.694 1.00 43.86 590 ILE C N 1
ATOM 16244 C CA . ILE C 1 569 ? -10.348 -2.245 83.437 1.00 42.70 590 ILE C CA 1
ATOM 16245 C C . ILE C 1 569 ? -11.564 -3.178 83.413 1.00 41.82 590 ILE C C 1
ATOM 16246 O O . ILE C 1 569 ? -12.652 -2.786 82.988 1.00 41.72 590 ILE C O 1
ATOM 16251 N N . ALA C 1 570 ? -11.382 -4.412 83.870 1.00 40.82 591 ALA C N 1
ATOM 16252 C CA . ALA C 1 570 ? -12.498 -5.349 83.951 1.00 39.86 591 ALA C CA 1
ATOM 16253 C C . ALA C 1 570 ? -13.573 -4.830 84.906 1.00 39.22 591 ALA C C 1
ATOM 16254 O O . ALA C 1 570 ? -14.767 -5.045 84.695 1.00 39.09 591 ALA C O 1
ATOM 16256 N N . GLU C 1 571 ? -13.142 -4.138 85.955 1.00 38.24 592 GLU C N 1
ATOM 16257 C CA . GLU C 1 571 ? -14.067 -3.601 86.944 1.00 37.55 592 GLU C CA 1
ATOM 16258 C C . GLU C 1 571 ? -14.909 -2.475 86.361 1.00 37.02 592 GLU C C 1
ATOM 16259 O O . GLU C 1 571 ? -16.096 -2.343 86.660 1.00 36.39 592 GLU C O 1
ATOM 16265 N N . MET C 1 572 ? -14.272 -1.662 85.529 1.00 36.63 593 MET C N 1
ATOM 16266 C CA . MET C 1 572 ? -14.925 -0.527 84.907 1.00 36.54 593 MET C CA 1
ATOM 16267 C C . MET C 1 572 ? -16.015 -1.016 83.976 1.00 36.07 593 MET C C 1
ATOM 16268 O O . MET C 1 572 ? -17.118 -0.478 83.946 1.00 35.74 593 MET C O 1
ATOM 16273 N N . VAL C 1 573 ? -15.695 -2.050 83.215 1.00 36.19 594 VAL C N 1
ATOM 16274 C CA . VAL C 1 573 ? -16.657 -2.640 82.302 1.00 36.30 594 VAL C CA 1
ATOM 16275 C C . VAL C 1 573 ? -17.897 -3.113 83.052 1.00 36.49 594 VAL C C 1
ATOM 16276 O O . VAL C 1 573 ? -19.025 -2.836 82.644 1.00 36.35 594 VAL C O 1
ATOM 16280 N N . ALA C 1 574 ? -17.675 -3.823 84.156 1.00 36.56 595 ALA C N 1
ATOM 16281 C CA . ALA C 1 574 ? -18.764 -4.332 84.995 1.00 36.94 595 ALA C CA 1
ATOM 16282 C C . ALA C 1 574 ? -19.655 -3.208 85.519 1.00 37.15 595 ALA C C 1
ATOM 16283 O O . ALA C 1 574 ? -20.876 -3.349 85.582 1.00 37.21 595 ALA C O 1
ATOM 16285 N N . LEU C 1 575 ? -19.037 -2.095 85.901 1.00 37.44 596 LEU C N 1
ATOM 16286 C CA . LEU C 1 575 ? -19.780 -0.923 86.350 1.00 37.68 596 LEU C CA 1
ATOM 16287 C C . LEU C 1 575 ? -20.639 -0.371 85.226 1.00 37.92 596 LEU C C 1
ATOM 16288 O O . LEU C 1 575 ? -21.797 -0.017 85.440 1.00 37.95 596 LEU C O 1
ATOM 16293 N N . ASN C 1 576 ? -20.072 -0.302 84.026 1.00 38.40 597 ASN C N 1
ATOM 16294 C CA . ASN C 1 576 ? -20.838 0.122 82.856 1.00 39.13 597 ASN C CA 1
ATOM 16295 C C . ASN C 1 576 ? -21.998 -0.832 82.568 1.00 39.49 597 ASN C C 1
ATOM 16296 O O . ASN C 1 576 ? -23.062 -0.409 82.114 1.00 39.09 597 ASN C O 1
ATOM 16301 N N . MET C 1 577 ? -21.788 -2.120 82.842 1.00 40.06 598 MET C N 1
ATOM 16302 C CA . MET C 1 577 ? -22.840 -3.124 82.660 1.00 40.51 598 MET C CA 1
ATOM 16303 C C . MET C 1 577 ? -23.875 -3.065 83.786 1.00 40.69 598 MET C C 1
ATOM 16304 O O . MET C 1 577 ? -24.925 -3.693 83.700 1.00 40.98 598 MET C O 1
ATOM 16307 N N . GLY C 1 578 ? -23.568 -2.312 84.840 1.00 40.91 599 GLY C N 1
ATOM 16308 C CA . GLY C 1 578 ? -24.560 -1.949 85.862 1.00 40.99 599 GLY C CA 1
ATOM 16309 C C . GLY C 1 578 ? -24.776 -2.888 87.045 1.00 40.99 599 GLY C C 1
ATOM 16310 O O . GLY C 1 578 ? -25.729 -2.710 87.806 1.00 41.04 599 GLY C O 1
ATOM 16311 N N . GLN C 1 579 ? -23.886 -3.867 87.219 1.00 40.82 600 GLN C N 1
ATOM 16312 C CA . GLN C 1 579 ? -24.062 -4.922 88.228 1.00 40.63 600 GLN C CA 1
ATOM 16313 C C . GLN C 1 579 ? -24.261 -4.371 89.644 1.00 40.54 600 GLN C C 1
ATOM 16314 O O . GLN C 1 579 ? -25.040 -4.925 90.434 1.00 40.84 600 GLN C O 1
ATOM 16316 N N . TYR C 1 580 ? -23.549 -3.285 89.953 1.00 39.94 601 TYR C N 1
ATOM 16317 C CA . TYR C 1 580 ? -23.690 -2.576 91.228 1.00 38.92 601 TYR C CA 1
ATOM 16318 C C . TYR C 1 580 ? -24.302 -1.192 90.997 1.00 38.18 601 TYR C C 1
ATOM 16319 O O . TYR C 1 580 ? -23.597 -0.236 90.664 1.00 38.03 601 TYR C O 1
ATOM 16321 N N . ALA C 1 581 ? -25.616 -1.092 91.176 1.00 37.15 602 ALA C N 1
ATOM 16322 C CA . ALA C 1 581 ? -26.346 0.138 90.872 1.00 36.08 602 ALA C CA 1
ATOM 16323 C C . ALA C 1 581 ? -26.221 1.210 91.970 1.00 35.52 602 ALA C C 1
ATOM 16324 O O . ALA C 1 581 ? -27.225 1.619 92.574 1.00 35.09 602 ALA C O 1
ATOM 16326 N N . HIS C 1 582 ? -24.996 1.672 92.215 1.00 34.59 603 HIS C N 1
ATOM 16327 C CA . HIS C 1 582 ? -24.759 2.658 93.269 1.00 33.99 603 HIS C CA 1
ATOM 16328 C C . HIS C 1 582 ? -25.579 3.936 93.056 1.00 33.67 603 HIS C C 1
ATOM 16329 O O . HIS C 1 582 ? -25.559 4.532 91.977 1.00 33.48 603 HIS C O 1
ATOM 16336 N N . GLY C 1 583 ? -26.298 4.349 94.097 1.00 33.30 604 GLY C N 1
ATOM 16337 C CA . GLY C 1 583 ? -27.162 5.515 94.014 1.00 32.83 604 GLY C CA 1
ATOM 16338 C C . GLY C 1 583 ? -28.619 5.106 93.901 1.00 32.54 604 GLY C C 1
ATOM 16339 O O . GLY C 1 583 ? -29.520 5.848 94.303 1.00 32.80 604 GLY C O 1
ATOM 16340 N N . ASN C 1 584 ? -28.858 3.921 93.348 1.00 31.64 605 ASN C N 1
ATOM 16341 C CA . ASN C 1 584 ? -30.218 3.412 93.284 1.00 30.73 605 ASN C CA 1
ATOM 16342 C C . ASN C 1 584 ? -30.717 3.200 94.719 1.00 29.67 605 ASN C C 1
ATOM 16343 O O . ASN C 1 584 ? -30.095 2.477 95.502 1.00 29.40 605 ASN C O 1
ATOM 16348 N N . GLN C 1 585 ? -31.820 3.858 95.065 1.00 28.74 606 GLN C N 1
ATOM 16349 C CA . GLN C 1 585 ? -32.234 4.000 96.473 1.00 27.98 606 GLN C CA 1
ATOM 16350 C C . GLN C 1 585 ? -32.452 2.723 97.255 1.00 26.93 606 GLN C C 1
ATOM 16351 O O . GLN C 1 585 ? -31.933 2.590 98.355 1.00 26.44 606 GLN C O 1
ATOM 16357 N N . PRO C 1 586 ? -33.239 1.785 96.704 1.00 26.41 607 PRO C N 1
ATOM 16358 C CA . PRO C 1 586 ? -33.504 0.559 97.462 1.00 25.79 607 PRO C CA 1
ATOM 16359 C C . PRO C 1 586 ? -32.259 -0.288 97.775 1.00 25.11 607 PRO C C 1
ATOM 16360 O O . PRO C 1 586 ? -32.351 -1.228 98.562 1.00 25.66 607 PRO C O 1
ATOM 16364 N N . VAL C 1 587 ? -31.117 0.028 97.167 1.00 24.06 608 VAL C N 1
ATOM 16365 C CA . VAL C 1 587 ? -29.883 -0.714 97.445 1.00 22.81 608 VAL C CA 1
ATOM 16366 C C . VAL C 1 587 ? -28.767 0.170 98.024 1.00 21.99 608 VAL C C 1
ATOM 16367 O O . VAL C 1 587 ? -27.634 -0.284 98.163 1.00 21.48 608 VAL C O 1
ATOM 16371 N N . GLN C 1 588 ? -29.086 1.421 98.368 1.00 21.14 609 GLN C N 1
ATOM 16372 C CA . GLN C 1 588 ? -28.086 2.321 98.966 1.00 20.80 609 GLN C CA 1
ATOM 16373 C C . GLN C 1 588 ? -27.514 1.752 100.267 1.00 19.77 609 GLN C C 1
ATOM 16374 O O . GLN C 1 588 ? -26.345 1.948 100.575 1.00 19.29 609 GLN C O 1
ATOM 16380 N N . HIS C 1 589 ? -28.342 1.042 101.026 1.00 17.95 610 HIS C N 1
ATOM 16381 C CA . HIS C 1 589 ? -27.894 0.477 102.298 1.00 17.39 610 HIS C CA 1
ATOM 16382 C C . HIS C 1 589 ? -27.220 -0.883 102.107 1.00 16.73 610 HIS C C 1
ATOM 16383 O O . HIS C 1 589 ? -26.655 -1.433 103.043 1.00 16.39 610 HIS C O 1
ATOM 16390 N N . ALA C 1 590 ? -27.275 -1.433 100.893 1.00 16.18 611 ALA C N 1
ATOM 16391 C CA . ALA C 1 590 ? -27.030 -2.869 100.721 1.00 15.65 611 ALA C CA 1
ATOM 16392 C C . ALA C 1 590 ? -25.623 -3.333 101.115 1.00 15.58 611 ALA C C 1
ATOM 16393 O O . ALA C 1 590 ? -25.457 -4.441 101.636 1.00 14.71 611 ALA C O 1
ATOM 16395 N N . ILE C 1 591 ? -24.616 -2.494 100.875 1.00 15.14 612 ILE C N 1
ATOM 16396 C CA . ILE C 1 591 ? -23.248 -2.870 101.186 1.00 15.98 612 ILE C CA 1
ATOM 16397 C C . ILE C 1 591 ? -23.061 -3.115 102.679 1.00 15.82 612 ILE C C 1
ATOM 16398 O O . ILE C 1 591 ? -22.178 -3.884 103.089 1.00 16.33 612 ILE C O 1
ATOM 16403 N N . TYR C 1 592 ? -23.887 -2.460 103.492 1.00 15.58 613 TYR C N 1
ATOM 16404 C CA . TYR C 1 592 ? -23.825 -2.633 104.948 1.00 15.07 613 TYR C CA 1
ATOM 16405 C C . TYR C 1 592 ? -24.497 -3.919 105.446 1.00 15.24 613 TYR C C 1
ATOM 16406 O O . TYR C 1 592 ? -24.384 -4.260 106.626 1.00 15.17 613 TYR C O 1
ATOM 16415 N N . LEU C 1 593 ? -25.200 -4.634 104.568 1.00 14.60 614 LEU C N 1
ATOM 16416 C CA . LEU C 1 593 ? -25.940 -5.826 105.014 1.00 14.75 614 LEU C CA 1
ATOM 16417 C C . LEU C 1 593 ? -25.042 -6.985 105.478 1.00 14.40 614 LEU C C 1
ATOM 16418 O O . LEU C 1 593 ? -25.482 -7.827 106.252 1.00 14.22 614 LEU C O 1
ATOM 16423 N N . TYR C 1 594 ? -23.794 -7.032 105.011 1.00 14.48 615 TYR C N 1
ATOM 16424 C CA . TYR C 1 594 ? -22.864 -8.086 105.435 1.00 14.01 615 TYR C CA 1
ATOM 16425 C C . TYR C 1 594 ? -22.642 -8.033 106.943 1.00 14.18 615 TYR C C 1
ATOM 16426 O O . TYR C 1 594 ? -22.290 -9.043 107.558 1.00 14.41 615 TYR C O 1
ATOM 16435 N N . ASP C 1 595 ? -22.823 -6.852 107.528 1.00 13.97 616 ASP C N 1
ATOM 16436 C CA . ASP C 1 595 ? -22.717 -6.659 108.979 1.00 14.34 616 ASP C CA 1
ATOM 16437 C C . ASP C 1 595 ? -23.764 -7.473 109.743 1.00 14.11 616 ASP C C 1
ATOM 16438 O O . ASP C 1 595 ? -23.611 -7.736 110.937 1.00 14.21 616 ASP C O 1
ATOM 16443 N N . TYR C 1 596 ? -24.859 -7.814 109.070 1.00 14.35 617 TYR C N 1
ATOM 16444 C CA . TYR C 1 596 ? -25.995 -8.438 109.743 1.00 13.77 617 TYR C CA 1
ATOM 16445 C C . TYR C 1 596 ? -25.942 -9.946 109.638 1.00 14.15 617 TYR C C 1
ATOM 16446 O O . TYR C 1 596 ? -26.693 -10.647 110.316 1.00 13.42 617 TYR C O 1
ATOM 16455 N N . ILE C 1 597 ? -25.055 -10.444 108.786 1.00 14.61 618 ILE C N 1
ATOM 16456 C CA . ILE C 1 597 ? -25.074 -11.858 108.431 1.00 14.99 618 ILE C CA 1
ATOM 16457 C C . ILE C 1 597 ? -23.698 -12.509 108.531 1.00 15.41 618 ILE C C 1
ATOM 16458 O O . ILE C 1 597 ? -23.465 -13.572 107.944 1.00 15.39 618 ILE C O 1
ATOM 16463 N N . GLY C 1 598 ? -22.787 -11.864 109.263 1.00 15.50 619 GLY C N 1
ATOM 16464 C CA . GLY C 1 598 ? -21.565 -12.526 109.701 1.00 15.87 619 GLY C CA 1
ATOM 16465 C C . GLY C 1 598 ? -20.269 -12.270 108.941 1.00 16.44 619 GLY C C 1
ATOM 16466 O O . GLY C 1 598 ? -19.264 -12.927 109.209 1.00 16.42 619 GLY C O 1
ATOM 16467 N N . GLN C 1 599 ? -20.270 -11.346 107.985 1.00 16.13 620 GLN C N 1
ATOM 16468 C CA . GLN C 1 599 ? -19.017 -11.037 107.263 1.00 16.46 620 GLN C CA 1
ATOM 16469 C C . GLN C 1 599 ? -18.769 -9.535 107.095 1.00 16.19 620 GLN C C 1
ATOM 16470 O O . GLN C 1 599 ? -18.814 -9.019 105.983 1.00 16.49 620 GLN C O 1
ATOM 16476 N N . PRO C 1 600 ? -18.467 -8.835 108.203 1.00 15.97 621 PRO C N 1
ATOM 16477 C CA . PRO C 1 600 ? -18.268 -7.381 108.135 1.00 15.67 621 PRO C CA 1
ATOM 16478 C C . PRO C 1 600 ? -17.058 -6.985 107.275 1.00 15.50 621 PRO C C 1
ATOM 16479 O O . PRO C 1 600 ? -16.986 -5.857 106.785 1.00 15.00 621 PRO C O 1
ATOM 16483 N N . TRP C 1 601 ? -16.124 -7.907 107.070 1.00 15.10 622 TRP C N 1
ATOM 16484 C CA . TRP C 1 601 ? -14.979 -7.583 106.243 1.00 15.23 622 TRP C CA 1
ATOM 16485 C C . TRP C 1 601 ? -15.381 -7.309 104.788 1.00 14.81 622 TRP C C 1
ATOM 16486 O O . TRP C 1 601 ? -14.714 -6.538 104.095 1.00 14.53 622 TRP C O 1
ATOM 16497 N N . LYS C 1 602 ? -16.458 -7.945 104.321 1.00 14.37 623 LYS C N 1
ATOM 16498 C CA . LYS C 1 602 ? -16.995 -7.657 102.981 1.00 14.59 623 LYS C CA 1
ATOM 16499 C C . LYS C 1 602 ? -17.574 -6.238 102.855 1.00 14.30 623 LYS C C 1
ATOM 16500 O O . LYS C 1 602 ? -17.358 -5.531 101.852 1.00 13.69 623 LYS C O 1
ATOM 16506 N N . THR C 1 603 ? -18.303 -5.820 103.878 1.00 14.11 624 THR C N 1
ATOM 16507 C CA . THR C 1 603 ? -18.753 -4.436 103.975 1.00 13.79 624 THR C CA 1
ATOM 16508 C C . THR C 1 603 ? -17.554 -3.492 103.928 1.00 13.98 624 THR C C 1
ATOM 16509 O O . THR C 1 603 ? -17.543 -2.508 103.181 1.00 14.29 624 THR C O 1
ATOM 16513 N N . GLN C 1 604 ? -16.530 -3.806 104.704 1.00 13.73 625 GLN C N 1
ATOM 16514 C CA . GLN C 1 604 ? -15.367 -2.940 104.775 1.00 14.26 625 GLN C CA 1
ATOM 16515 C C . GLN C 1 604 ? -14.703 -2.795 103.397 1.00 14.83 625 GLN C C 1
ATOM 16516 O O . GLN C 1 604 ? -14.473 -1.666 102.916 1.00 14.36 625 GLN C O 1
ATOM 16522 N N . TYR C 1 605 ? -14.403 -3.932 102.769 1.00 14.64 626 TYR C N 1
ATOM 16523 C CA . TYR C 1 605 ? -13.795 -3.912 101.446 1.00 16.09 626 TYR C CA 1
ATOM 16524 C C . TYR C 1 605 ? -14.636 -3.151 100.419 1.00 15.96 626 TYR C C 1
ATOM 16525 O O . TYR C 1 605 ? -14.134 -2.236 99.760 1.00 15.84 626 TYR C O 1
ATOM 16534 N N . HIS C 1 606 ? -15.908 -3.522 100.260 1.00 15.42 627 HIS C N 1
ATOM 16535 C CA . HIS C 1 606 ? -16.693 -2.938 99.161 1.00 15.46 627 HIS C CA 1
ATOM 16536 C C . HIS C 1 606 ? -16.971 -1.463 99.373 1.00 15.35 627 HIS C C 1
ATOM 16537 O O . HIS C 1 606 ? -16.981 -0.681 98.420 1.00 15.93 627 HIS C O 1
ATOM 16544 N N . LEU C 1 607 ? -17.236 -1.084 100.619 1.00 15.07 628 LEU C N 1
ATOM 16545 C CA A LEU C 1 607 ? -17.449 0.326 100.955 0.50 14.61 628 LEU C CA 1
ATOM 16546 C CA B LEU C 1 607 ? -17.457 0.313 100.940 0.50 14.82 628 LEU C CA 1
ATOM 16547 C C . LEU C 1 607 ? -16.243 1.167 100.551 1.00 14.85 628 LEU C C 1
ATOM 16548 O O . LEU C 1 607 ? -16.381 2.200 99.907 1.00 14.39 628 LEU C O 1
ATOM 16557 N N . ARG C 1 608 ? -15.056 0.733 100.951 1.00 13.95 629 ARG C N 1
ATOM 16558 C CA . ARG C 1 608 ? -13.869 1.500 100.638 1.00 14.19 629 ARG C CA 1
ATOM 16559 C C . ARG C 1 608 ? -13.627 1.543 99.119 1.00 14.02 629 ARG C C 1
ATOM 16560 O O . ARG C 1 608 ? -13.229 2.568 98.581 1.00 13.36 629 ARG C O 1
ATOM 16568 N N . ASN C 1 609 ? -13.914 0.442 98.433 1.00 14.37 630 ASN C N 1
ATOM 16569 C CA . ASN C 1 609 ? -13.774 0.384 96.978 1.00 15.12 630 ASN C CA 1
ATOM 16570 C C . ASN C 1 609 ? -14.723 1.385 96.303 1.00 14.66 630 ASN C C 1
ATOM 16571 O O . ASN C 1 609 ? -14.334 2.129 95.400 1.00 14.73 630 ASN C O 1
ATOM 16576 N N . VAL C 1 610 ? -15.960 1.430 96.777 1.00 14.16 631 VAL C N 1
ATOM 16577 C CA . VAL C 1 610 ? -16.940 2.374 96.257 1.00 14.46 631 VAL C CA 1
ATOM 16578 C C . VAL C 1 610 ? -16.530 3.816 96.494 1.00 14.60 631 VAL C C 1
ATOM 16579 O O . VAL C 1 610 ? -16.666 4.661 95.607 1.00 14.76 631 VAL C O 1
ATOM 16583 N N . MET C 1 611 ? -16.022 4.113 97.687 1.00 14.90 632 MET C N 1
ATOM 16584 C CA . MET C 1 611 ? -15.672 5.500 97.970 1.00 14.96 632 MET C CA 1
ATOM 16585 C C . MET C 1 611 ? -14.494 5.941 97.081 1.00 15.09 632 MET C C 1
ATOM 16586 O O . MET C 1 611 ? -14.444 7.085 96.644 1.00 14.75 632 MET C O 1
ATOM 16591 N N . ASP C 1 612 ? -13.595 5.006 96.780 1.00 15.49 633 ASP C N 1
ATOM 16592 C CA . ASP C 1 612 ? -12.404 5.282 95.964 1.00 16.50 633 ASP C CA 1
ATOM 16593 C C . ASP C 1 612 ? -12.756 5.369 94.470 1.00 17.08 633 ASP C C 1
ATOM 16594 O O . ASP C 1 612 ? -12.200 6.192 93.753 1.00 16.78 633 ASP C O 1
ATOM 16599 N N . LYS C 1 613 ? -13.658 4.509 94.004 1.00 17.04 634 LYS C N 1
ATOM 16600 C CA . LYS C 1 613 ? -13.887 4.337 92.567 1.00 18.01 634 LYS C CA 1
ATOM 16601 C C . LYS C 1 613 ? -15.031 5.177 91.996 1.00 18.45 634 LYS C C 1
ATOM 16602 O O . LYS C 1 613 ? -15.011 5.507 90.803 1.00 19.21 634 LYS C O 1
ATOM 16608 N N . LEU C 1 614 ? -16.030 5.492 92.817 1.00 17.56 635 LEU C N 1
ATOM 16609 C CA . LEU C 1 614 ? -17.260 6.082 92.310 1.00 18.43 635 LEU C CA 1
ATOM 16610 C C . LEU C 1 614 ? -17.451 7.555 92.667 1.00 18.68 635 LEU C C 1
ATOM 16611 O O . LEU C 1 614 ? -18.494 8.140 92.359 1.00 18.10 635 LEU C O 1
ATOM 16616 N N . TYR C 1 615 ? -16.454 8.155 93.308 1.00 18.58 636 TYR C N 1
ATOM 16617 C CA . TYR C 1 615 ? -16.549 9.568 93.673 1.00 18.91 636 TYR C CA 1
ATOM 16618 C C . TYR C 1 615 ? -15.290 10.348 93.324 1.00 18.73 636 TYR C C 1
ATOM 16619 O O . TYR C 1 615 ? -14.172 9.811 93.339 1.00 19.62 636 TYR C O 1
ATOM 16628 N N . ASN C 1 616 ? -15.476 11.623 92.997 1.00 17.85 637 ASN C N 1
ATOM 16629 C CA . ASN C 1 616 ? -14.366 12.576 92.977 1.00 16.98 637 ASN C CA 1
ATOM 16630 C C . ASN C 1 616 ? -14.927 13.985 93.120 1.00 16.06 637 ASN C C 1
ATOM 16631 O O . ASN C 1 616 ? -16.146 14.190 93.049 1.00 15.19 637 ASN C O 1
ATOM 16636 N N . SER C 1 617 ? -14.044 14.955 93.324 1.00 15.59 638 SER C N 1
ATOM 16637 C CA . SER C 1 617 ? -14.501 16.303 93.646 1.00 14.59 638 SER C CA 1
ATOM 16638 C C . SER C 1 617 ? -14.745 17.171 92.410 1.00 14.84 638 SER C C 1
ATOM 16639 O O . SER C 1 617 ? -15.083 18.350 92.546 1.00 15.10 638 SER C O 1
ATOM 16642 N N . GLY C 1 618 ? -14.568 16.601 91.216 1.00 13.78 639 GLY C N 1
ATOM 16643 C CA . GLY C 1 618 ? -14.662 17.379 89.968 1.00 14.06 639 GLY C CA 1
ATOM 16644 C C . GLY C 1 618 ? -16.085 17.469 89.444 1.00 14.22 639 GLY C C 1
ATOM 16645 O O . GLY C 1 618 ? -17.020 17.003 90.094 1.00 13.90 639 GLY C O 1
ATOM 16646 N N . SER C 1 619 ? -16.239 18.056 88.263 1.00 15.05 640 SER C N 1
ATOM 16647 C CA . SER C 1 619 ? -17.554 18.322 87.677 1.00 16.42 640 SER C CA 1
ATOM 16648 C C . SER C 1 619 ? -18.362 17.050 87.441 1.00 17.85 640 SER C C 1
ATOM 16649 O O . SER C 1 619 ? -19.598 17.080 87.518 1.00 18.69 640 SER C O 1
ATOM 16652 N N . LYS C 1 620 ? -17.678 15.941 87.166 1.00 18.81 641 LYS C N 1
ATOM 16653 C CA . LYS C 1 620 ? -18.351 14.649 86.999 1.00 20.80 641 LYS C CA 1
ATOM 16654 C C . LYS C 1 620 ? -18.244 13.768 88.246 1.00 21.20 641 LYS C C 1
ATOM 16655 O O . LYS C 1 620 ? -18.258 12.544 88.137 1.00 21.83 641 LYS C O 1
ATOM 16661 N N . GLY C 1 621 ? -18.177 14.388 89.423 1.00 20.99 642 GLY C N 1
ATOM 16662 C CA . GLY C 1 621 ? -17.763 13.700 90.649 1.00 21.12 642 GLY C CA 1
ATOM 16663 C C . GLY C 1 621 ? -18.690 12.675 91.284 1.00 21.27 642 GLY C C 1
ATOM 16664 O O . GLY C 1 621 ? -18.264 11.916 92.157 1.00 20.09 642 GLY C O 1
ATOM 16665 N N . TYR C 1 622 ? -19.957 12.663 90.891 1.00 21.65 643 TYR C N 1
ATOM 16666 C CA . TYR C 1 622 ? -20.821 11.564 91.298 1.00 23.48 643 TYR C CA 1
ATOM 16667 C C . TYR C 1 622 ? -20.784 10.565 90.141 1.00 24.53 643 TYR C C 1
ATOM 16668 O O . TYR C 1 622 ? -21.608 10.651 89.225 1.00 24.19 643 TYR C O 1
ATOM 16677 N N . CYS C 1 623 ? -19.788 9.660 90.178 1.00 25.65 644 CYS C N 1
ATOM 16678 C CA . CYS C 1 623 ? -19.440 8.765 89.042 1.00 26.87 644 CYS C CA 1
ATOM 16679 C C . CYS C 1 623 ? -20.480 7.716 88.634 1.00 27.86 644 CYS C C 1
ATOM 16680 O O . CYS C 1 623 ? -20.640 7.438 87.441 1.00 28.29 644 CYS C O 1
ATOM 16683 N N . GLY C 1 624 ? -21.156 7.104 89.601 1.00 28.49 645 GLY C N 1
ATOM 16684 C CA . GLY C 1 624 ? -22.138 6.077 89.256 1.00 29.79 645 GLY C CA 1
ATOM 16685 C C . GLY C 1 624 ? -23.161 6.580 88.244 1.00 30.63 645 GLY C C 1
ATOM 16686 O O . GLY C 1 624 ? -23.722 7.668 88.408 1.00 30.46 645 GLY C O 1
ATOM 16687 N N . ASP C 1 625 ? -23.408 5.795 87.194 1.00 31.50 646 ASP C N 1
ATOM 16688 C CA . ASP C 1 625 ? -24.461 6.112 86.233 1.00 32.56 646 ASP C CA 1
ATOM 16689 C C . ASP C 1 625 ? -25.807 6.316 86.934 1.00 32.81 646 ASP C C 1
ATOM 16690 O O . ASP C 1 625 ? -26.624 7.109 86.490 1.00 32.83 646 ASP C O 1
ATOM 16695 N N . GLU C 1 626 ? -26.043 5.592 88.021 1.00 33.14 647 GLU C N 1
ATOM 16696 C CA . GLU C 1 626 ? -27.308 5.729 88.735 1.00 33.89 647 GLU C CA 1
ATOM 16697 C C . GLU C 1 626 ? -27.199 6.745 89.873 1.00 33.69 647 GLU C C 1
ATOM 16698 O O . GLU C 1 626 ? -28.175 7.008 90.581 1.00 33.73 647 GLU C O 1
ATOM 16704 N N . ASP C 1 627 ? -26.004 7.306 90.037 1.00 33.28 648 ASP C N 1
ATOM 16705 C CA . ASP C 1 627 ? -25.745 8.305 91.069 1.00 32.96 648 ASP C CA 1
ATOM 16706 C C . ASP C 1 627 ? -25.764 9.706 90.453 1.00 32.37 648 ASP C C 1
ATOM 16707 O O . ASP C 1 627 ? -24.843 10.099 89.746 1.00 31.55 648 ASP C O 1
ATOM 16712 N N . ASN C 1 628 ? -26.844 10.430 90.736 1.00 32.05 649 ASN C N 1
ATOM 16713 C CA . ASN C 1 628 ? -27.011 11.817 90.359 1.00 31.81 649 ASN C CA 1
ATOM 16714 C C . ASN C 1 628 ? -26.927 12.731 91.572 1.00 31.99 649 ASN C C 1
ATOM 16715 O O . ASN C 1 628 ? -27.761 13.622 91.735 1.00 32.43 649 ASN C O 1
ATOM 16717 N N . GLY C 1 629 ? -25.961 12.499 92.448 1.00 31.01 650 GLY C N 1
ATOM 16718 C CA . GLY C 1 629 ? -25.813 13.367 93.611 1.00 29.92 650 GLY C CA 1
ATOM 16719 C C . GLY C 1 629 ? -26.578 12.995 94.877 1.00 29.01 650 GLY C C 1
ATOM 16720 O O . GLY C 1 629 ? -26.244 13.491 95.965 1.00 28.63 650 GLY C O 1
ATOM 16721 N N . GLN C 1 630 ? -27.583 12.118 94.767 1.00 27.96 651 GLN C N 1
ATOM 16722 C CA . GLN C 1 630 ? -28.387 11.784 95.947 1.00 26.55 651 GLN C CA 1
ATOM 16723 C C . GLN C 1 630 ? -27.545 11.083 97.007 1.00 25.60 651 GLN C C 1
ATOM 16724 O O . GLN C 1 630 ? -27.959 10.950 98.162 1.00 25.64 651 GLN C O 1
ATOM 16730 N N . THR C 1 631 ? -26.339 10.680 96.634 1.00 23.65 652 THR C N 1
ATOM 16731 C CA . THR C 1 631 ? -25.513 9.934 97.575 1.00 22.15 652 THR C CA 1
ATOM 16732 C C . THR C 1 631 ? -24.630 10.808 98.472 1.00 20.17 652 THR C C 1
ATOM 16733 O O . THR C 1 631 ? -23.734 10.298 99.125 1.00 19.56 652 THR C O 1
ATOM 16737 N N . SER C 1 632 ? -24.885 12.108 98.513 1.00 18.87 653 SER C N 1
ATOM 16738 C CA . SER C 1 632 ? -24.077 13.022 99.325 1.00 17.76 653 SER C CA 1
ATOM 16739 C C . SER C 1 632 ? -23.960 12.628 100.802 1.00 16.50 653 SER C C 1
ATOM 16740 O O . SER C 1 632 ? -22.864 12.554 101.353 1.00 15.43 653 SER C O 1
ATOM 16743 N N . ALA C 1 633 ? -25.092 12.394 101.456 1.00 15.36 654 ALA C N 1
ATOM 16744 C CA . ALA C 1 633 ? -25.053 12.014 102.868 1.00 14.72 654 ALA C CA 1
ATOM 16745 C C . ALA C 1 633 ? -24.500 10.598 103.041 1.00 14.20 654 ALA C C 1
ATOM 16746 O O . ALA C 1 633 ? -23.818 10.298 104.035 1.00 13.65 654 ALA C O 1
ATOM 16748 N N . TRP C 1 634 ? -24.784 9.727 102.071 1.00 13.75 655 TRP C N 1
ATOM 16749 C CA . TRP C 1 634 ? -24.221 8.374 102.062 1.00 13.39 655 TRP C CA 1
ATOM 16750 C C . TRP C 1 634 ? -22.695 8.441 102.147 1.00 13.20 655 TRP C C 1
ATOM 16751 O O . TRP C 1 634 ? -22.074 7.722 102.932 1.00 13.49 655 TRP C O 1
ATOM 16762 N N . TYR C 1 635 ? -22.095 9.314 101.340 1.00 12.68 656 TYR C N 1
ATOM 16763 C CA . TYR C 1 635 ? -20.636 9.473 101.329 1.00 12.11 656 TYR C CA 1
ATOM 16764 C C . TYR C 1 635 ? -20.110 10.012 102.662 1.00 11.46 656 TYR C C 1
ATOM 16765 O O . TYR C 1 635 ? -19.113 9.522 103.196 1.00 11.74 656 TYR C O 1
ATOM 16774 N N . VAL C 1 636 ? -20.795 11.003 103.222 1.00 11.57 657 VAL C N 1
ATOM 16775 C CA . VAL C 1 636 ? -20.357 11.600 104.499 1.00 11.18 657 VAL C CA 1
ATOM 16776 C C . VAL C 1 636 ? -20.386 10.556 105.633 1.00 11.36 657 VAL C C 1
ATOM 16777 O O . VAL C 1 636 ? -19.408 10.387 106.368 1.00 11.67 657 VAL C O 1
ATOM 16781 N N . PHE C 1 637 ? -21.495 9.843 105.774 1.00 11.84 658 PHE C N 1
ATOM 16782 C CA . PHE C 1 637 ? -21.573 8.796 106.780 1.00 11.39 658 PHE C CA 1
ATOM 16783 C C . PHE C 1 637 ? -20.495 7.743 106.515 1.00 11.85 658 PHE C C 1
ATOM 16784 O O . PHE C 1 637 ? -19.735 7.391 107.410 1.00 12.10 658 PHE C O 1
ATOM 16792 N N . SER C 1 638 ? -20.433 7.237 105.289 1.00 11.64 659 SER C N 1
ATOM 16793 C CA . SER C 1 638 ? -19.521 6.125 104.992 1.00 12.06 659 SER C CA 1
ATOM 16794 C C . SER C 1 638 ? -18.066 6.539 105.227 1.00 12.25 659 SER C C 1
ATOM 16795 O O . SER C 1 638 ? -17.243 5.738 105.681 1.00 12.41 659 SER C O 1
ATOM 16798 N N . ALA C 1 639 ? -17.737 7.787 104.916 1.00 11.89 660 ALA C N 1
ATOM 16799 C CA . ALA C 1 639 ? -16.381 8.266 105.205 1.00 12.01 660 ALA C CA 1
ATOM 16800 C C . ALA C 1 639 ? -16.113 8.344 106.708 1.00 12.33 660 ALA C C 1
ATOM 16801 O O . ALA C 1 639 ? -14.977 8.127 107.158 1.00 12.34 660 ALA C O 1
ATOM 16803 N N . MET C 1 640 ? -17.144 8.664 107.497 1.00 12.49 661 MET C N 1
ATOM 16804 C CA . MET C 1 640 ? -16.969 8.675 108.940 1.00 12.64 661 MET C CA 1
ATOM 16805 C C . MET C 1 640 ? -16.848 7.241 109.485 1.00 12.57 661 MET C C 1
ATOM 16806 O O . MET C 1 640 ? -16.272 7.029 110.539 1.00 12.46 661 MET C O 1
ATOM 16811 N N . GLY C 1 641 ? -17.411 6.268 108.778 1.00 12.04 662 GLY C N 1
ATOM 16812 C CA . GLY C 1 641 ? -17.219 4.875 109.173 1.00 12.10 662 GLY C CA 1
ATOM 16813 C C . GLY C 1 641 ? -18.474 4.166 109.662 1.00 12.43 662 GLY C C 1
ATOM 16814 O O . GLY C 1 641 ? -18.381 3.054 110.170 1.00 12.19 662 GLY C O 1
ATOM 16815 N N . PHE C 1 642 ? -19.647 4.777 109.482 1.00 12.20 663 PHE C N 1
ATOM 16816 C CA . PHE C 1 642 ? -20.894 4.141 109.912 1.00 13.11 663 PHE C CA 1
ATOM 16817 C C . PHE C 1 642 ? -22.092 4.738 109.172 1.00 13.14 663 PHE C C 1
ATOM 16818 O O . PHE C 1 642 ? -21.988 5.820 108.593 1.00 13.09 663 PHE C O 1
ATOM 16826 N N . TYR C 1 643 ? -23.221 4.030 109.185 1.00 13.17 664 TYR C N 1
ATOM 16827 C CA . TYR C 1 643 ? -24.336 4.396 108.324 1.00 12.94 664 TYR C CA 1
ATOM 16828 C C . TYR C 1 643 ? -25.671 3.976 108.946 1.00 13.35 664 TYR C C 1
ATOM 16829 O O . TYR C 1 643 ? -25.779 2.875 109.491 1.00 13.48 664 TYR C O 1
ATOM 16838 N N . PRO C 1 644 ? -26.688 4.860 108.872 1.00 13.39 665 PRO C N 1
ATOM 16839 C CA . PRO C 1 644 ? -28.024 4.552 109.394 1.00 13.16 665 PRO C CA 1
ATOM 16840 C C . PRO C 1 644 ? -28.803 3.648 108.428 1.00 13.29 665 PRO C C 1
ATOM 16841 O O . PRO C 1 644 ? -29.603 4.130 107.628 1.00 13.75 665 PRO C O 1
ATOM 16845 N N . VAL C 1 645 ? -28.576 2.343 108.498 1.00 12.99 666 VAL C N 1
ATOM 16846 C CA . VAL C 1 645 ? -29.288 1.401 107.631 1.00 12.36 666 VAL C CA 1
ATOM 16847 C C . VAL C 1 645 ? -30.804 1.479 107.823 1.00 12.81 666 VAL C C 1
ATOM 16848 O O . VAL C 1 645 ? -31.561 1.463 106.843 1.00 13.08 666 VAL C O 1
ATOM 16852 N N . CYS C 1 646 ? -31.245 1.602 109.079 1.00 12.45 667 CYS C N 1
ATOM 16853 C CA . CYS C 1 646 ? -32.671 1.605 109.394 1.00 12.19 667 CYS C CA 1
ATOM 16854 C C . CYS C 1 646 ? -33.070 2.775 110.300 1.00 12.23 667 CYS C C 1
ATOM 16855 O O . CYS C 1 646 ? -33.166 2.625 111.528 1.00 12.71 667 CYS C O 1
ATOM 16858 N N . PRO C 1 647 ? -33.316 3.952 109.698 1.00 12.07 668 PRO C N 1
ATOM 16859 C CA . PRO C 1 647 ? -33.801 5.077 110.492 1.00 12.14 668 PRO C CA 1
ATOM 16860 C C . PRO C 1 647 ? -35.072 4.645 111.210 1.00 12.56 668 PRO C C 1
ATOM 16861 O O . PRO C 1 647 ? -35.887 3.910 110.647 1.00 12.56 668 PRO C O 1
ATOM 16865 N N . GLY C 1 648 ? -35.225 5.094 112.447 1.00 12.71 669 GLY C N 1
ATOM 16866 C CA . GLY C 1 648 ? -36.281 4.590 113.335 1.00 12.90 669 GLY C CA 1
ATOM 16867 C C . GLY C 1 648 ? -35.669 3.669 114.382 1.00 12.94 669 GLY C C 1
ATOM 16868 O O . GLY C 1 648 ? -36.240 3.461 115.452 1.00 12.10 669 GLY C O 1
ATOM 16869 N N . MET C 1 649 ? -34.509 3.109 114.047 1.00 12.94 670 MET C N 1
ATOM 16870 C CA . MET C 1 649 ? -33.686 2.345 114.991 1.00 13.72 670 MET C CA 1
ATOM 16871 C C . MET C 1 649 ? -32.413 3.152 115.238 1.00 13.94 670 MET C C 1
ATOM 16872 O O . MET C 1 649 ? -31.615 3.379 114.308 1.00 14.28 670 MET C O 1
ATOM 16877 N N . PRO C 1 650 ? -32.228 3.629 116.476 1.00 14.14 671 PRO C N 1
ATOM 16878 C CA . PRO C 1 650 ? -31.124 4.561 116.736 1.00 14.49 671 PRO C CA 1
ATOM 16879 C C . PRO C 1 650 ? -29.756 3.889 116.788 1.00 14.87 671 PRO C C 1
ATOM 16880 O O . PRO C 1 650 ? -29.105 3.862 117.837 1.00 15.21 671 PRO C O 1
ATOM 16884 N N . GLU C 1 651 ? -29.322 3.361 115.648 1.00 15.09 672 GLU C N 1
ATOM 16885 C CA . GLU C 1 651 ? -28.019 2.726 115.550 1.00 14.93 672 GLU C CA 1
ATOM 16886 C C . GLU C 1 651 ? -27.502 2.865 114.128 1.00 14.58 672 GLU C C 1
ATOM 16887 O O . GLU C 1 651 ? -28.273 3.074 113.178 1.00 13.51 672 GLU C O 1
ATOM 16893 N N . TYR C 1 652 ? -26.188 2.755 113.994 1.00 14.47 673 TYR C N 1
ATOM 16894 C CA . TYR C 1 652 ? -25.515 2.944 112.725 1.00 14.40 673 TYR C CA 1
ATOM 16895 C C . TYR C 1 652 ? -24.610 1.748 112.517 1.00 14.52 673 TYR C C 1
ATOM 16896 O O . TYR C 1 652 ? -23.783 1.441 113.378 1.00 14.67 673 TYR C O 1
ATOM 16905 N N . ALA C 1 653 ? -24.774 1.076 111.378 1.00 14.20 674 ALA C N 1
ATOM 16906 C CA . ALA C 1 653 ? -23.947 -0.048 111.021 1.00 13.96 674 ALA C CA 1
ATOM 16907 C C . ALA C 1 653 ? -22.532 0.431 110.684 1.00 14.29 674 ALA C C 1
ATOM 16908 O O . ALA C 1 653 ? -22.351 1.434 109.992 1.00 14.39 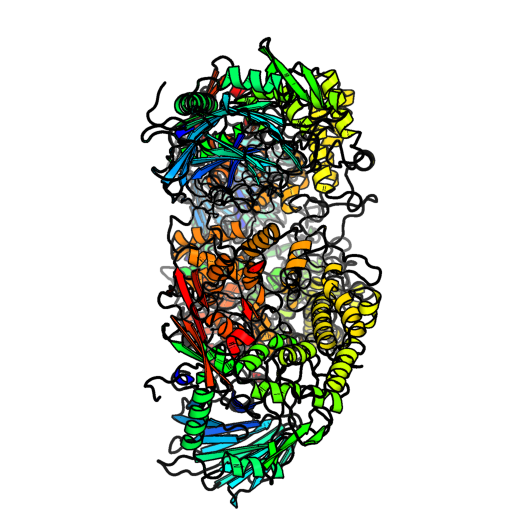674 ALA C O 1
ATOM 16910 N N . ILE C 1 654 ? -21.527 -0.273 111.192 1.00 13.42 675 ILE C N 1
ATOM 16911 C CA . ILE C 1 654 ? -20.151 0.149 111.002 1.00 13.43 675 ILE C CA 1
ATOM 16912 C C . ILE C 1 654 ? -19.599 -0.327 109.657 1.00 13.07 675 ILE C C 1
ATOM 16913 O O . ILE C 1 654 ? -19.810 -1.474 109.248 1.00 12.51 675 ILE C O 1
ATOM 16918 N N . GLY C 1 655 ? -18.950 0.582 108.940 1.00 12.58 676 GLY C N 1
ATOM 16919 C CA . GLY C 1 655 ? -18.336 0.223 107.667 1.00 12.52 676 GLY C CA 1
ATOM 16920 C C . GLY C 1 655 ? -16.830 0.219 107.805 1.00 12.47 676 GLY C C 1
ATOM 16921 O O . GLY C 1 655 ? -16.267 -0.632 108.474 1.00 13.02 676 GLY C O 1
ATOM 16922 N N . SER C 1 656 ? -16.183 1.187 107.173 1.00 12.73 677 SER C N 1
ATOM 16923 C CA . SER C 1 656 ? -14.745 1.375 107.291 1.00 13.01 677 SER C CA 1
ATOM 16924 C C . SER C 1 656 ? -14.489 2.844 106.990 1.00 13.05 677 SER C C 1
ATOM 16925 O O . SER C 1 656 ? -14.953 3.355 105.976 1.00 12.23 677 SER C O 1
ATOM 16928 N N . PRO C 1 657 ? -13.779 3.533 107.883 1.00 13.36 678 PRO C N 1
ATOM 16929 C CA . PRO C 1 657 ? -13.618 4.967 107.723 1.00 13.76 678 PRO C CA 1
ATOM 16930 C C . PRO C 1 657 ? -12.627 5.307 106.616 1.00 13.76 678 PRO C C 1
ATOM 16931 O O . PRO C 1 657 ? -11.752 4.492 106.277 1.00 13.62 678 PRO C O 1
ATOM 16935 N N . LEU C 1 658 ? -12.785 6.498 106.040 1.00 13.59 679 LEU C N 1
ATOM 16936 C CA . LEU C 1 658 ? -11.937 6.948 104.940 1.00 13.06 679 LEU C CA 1
ATOM 16937 C C . LEU C 1 658 ? -10.657 7.648 105.412 1.00 12.95 679 LEU C C 1
ATOM 16938 O O . LEU C 1 658 ? -9.610 7.518 104.764 1.00 12.92 679 LEU C O 1
ATOM 16943 N N . PHE C 1 659 ? -10.746 8.397 106.518 1.00 12.12 680 PHE C N 1
ATOM 16944 C CA . PHE C 1 659 ? -9.628 9.224 107.000 1.00 11.62 680 PHE C CA 1
ATOM 16945 C C . PHE C 1 659 ? -8.898 8.563 108.168 1.00 12.04 680 PHE C C 1
ATOM 16946 O O . PHE C 1 659 ? -9.383 7.603 108.764 1.00 12.19 680 PHE C O 1
ATOM 16954 N N . LYS C 1 660 ? -7.739 9.098 108.511 1.00 12.45 681 LYS C N 1
ATOM 16955 C CA . LYS C 1 660 ? -7.036 8.635 109.687 1.00 13.25 681 LYS C CA 1
ATOM 16956 C C . LYS C 1 660 ? -7.787 9.043 110.942 1.00 13.64 681 LYS C C 1
ATOM 16957 O O . LYS C 1 660 ? -7.684 8.382 111.967 1.00 13.50 681 LYS C O 1
ATOM 16963 N N . LYS C 1 661 ? -8.569 10.111 110.859 1.00 13.51 682 LYS C N 1
ATOM 16964 C CA . LYS C 1 661 ? -9.319 10.539 112.034 1.00 14.54 682 LYS C CA 1
ATOM 16965 C C . LYS C 1 661 ? -10.483 11.425 111.636 1.00 14.20 682 LYS C C 1
ATOM 16966 O O . LYS C 1 661 ? -10.326 12.275 110.772 1.00 14.04 682 LYS C O 1
ATOM 16972 N N . VAL C 1 662 ? -11.660 11.202 112.229 1.00 14.43 683 VAL C N 1
ATOM 16973 C CA . VAL C 1 662 ? -12.739 12.183 112.170 1.00 14.47 683 VAL C CA 1
ATOM 16974 C C . VAL C 1 662 ? -13.191 12.493 113.584 1.00 14.34 683 VAL C C 1
ATOM 16975 O O . VAL C 1 662 ? -13.263 11.600 114.439 1.00 14.29 683 VAL C O 1
ATOM 16979 N N . THR C 1 663 ? -13.457 13.767 113.848 1.00 13.44 684 THR C N 1
ATOM 16980 C CA . THR C 1 663 ? -13.992 14.187 115.136 1.00 13.58 684 THR C CA 1
ATOM 16981 C C . THR C 1 663 ? -15.357 14.807 114.930 1.00 13.62 684 THR C C 1
ATOM 16982 O O . THR C 1 663 ? -15.485 15.759 114.169 1.00 14.27 684 THR C O 1
ATOM 16986 N N . LEU C 1 664 ? -16.370 14.253 115.587 1.00 13.92 685 LEU C N 1
ATOM 16987 C CA . LEU C 1 664 ? -17.714 14.801 115.536 1.00 13.90 685 LEU C CA 1
ATOM 16988 C C . LEU C 1 664 ? -17.932 15.682 116.760 1.00 13.99 685 LEU C C 1
ATOM 16989 O O . LEU C 1 664 ? -17.755 15.237 117.907 1.00 13.54 685 LEU C O 1
ATOM 16994 N N . HIS C 1 665 ? -18.293 16.935 116.506 1.00 14.13 686 HIS C N 1
ATOM 16995 C CA . HIS C 1 665 ? -18.615 17.876 117.562 1.00 14.78 686 HIS C CA 1
ATOM 16996 C C . HIS C 1 665 ? -20.113 17.870 117.763 1.00 15.05 686 HIS C C 1
ATOM 16997 O O . HIS C 1 665 ? -20.875 18.439 116.972 1.00 14.73 686 HIS C O 1
ATOM 17004 N N . LEU C 1 666 ? -20.526 17.177 118.811 1.00 15.17 687 LEU C N 1
ATOM 17005 C CA . LEU C 1 666 ? -21.932 16.949 119.086 1.00 15.85 687 LEU C CA 1
ATOM 17006 C C . LEU C 1 666 ? -22.409 17.958 120.127 1.00 16.49 687 LEU C C 1
ATOM 17007 O O . LEU C 1 666 ? -21.607 18.730 120.659 1.00 16.88 687 LEU C O 1
ATOM 17012 N N . PRO C 1 667 ? -23.721 17.980 120.403 1.00 17.01 688 PRO C N 1
ATOM 17013 C CA . PRO C 1 667 ? -24.221 18.973 121.342 1.00 17.58 688 PRO C CA 1
ATOM 17014 C C . PRO C 1 667 ? -23.640 18.798 122.743 1.00 18.03 688 PRO C C 1
ATOM 17015 O O . PRO C 1 667 ? -23.154 17.722 123.092 1.00 18.23 688 PRO C O 1
ATOM 17019 N N . GLU C 1 668 ? -23.700 19.864 123.532 1.00 18.60 689 GLU C N 1
ATOM 17020 C CA . GLU C 1 668 ? -23.298 19.828 124.932 1.00 19.27 689 GLU C CA 1
ATOM 17021 C C . GLU C 1 668 ? -21.810 19.560 125.115 1.00 19.04 689 GLU C C 1
ATOM 17022 O O . GLU C 1 668 ? -21.395 18.966 126.110 1.00 18.75 689 GLU C O 1
ATOM 17028 N N . GLY C 1 669 ? -21.015 20.012 124.149 1.00 18.74 690 GLY C N 1
ATOM 17029 C CA . GLY C 1 669 ? -19.566 19.914 124.240 1.00 18.67 690 GLY C CA 1
ATOM 17030 C C . GLY C 1 669 ? -19.025 18.501 124.123 1.00 18.47 690 GLY C C 1
ATOM 17031 O O . GLY C 1 669 ? -17.858 18.263 124.423 1.00 19.11 690 GLY C O 1
ATOM 17032 N N . LYS C 1 670 ? -19.859 17.555 123.699 1.00 17.94 691 LYS C N 1
ATOM 17033 C CA . LYS C 1 670 ? -19.405 16.168 123.535 1.00 17.62 691 LYS C CA 1
ATOM 17034 C C . LYS C 1 670 ? -18.757 15.951 122.160 1.00 17.46 691 LYS C C 1
ATOM 17035 O O . LYS C 1 670 ? -19.301 16.351 121.139 1.00 17.55 691 LYS C O 1
ATOM 17041 N N . ASN C 1 671 ? -17.595 15.308 122.143 1.00 17.03 692 ASN C N 1
ATOM 17042 C CA . ASN C 1 671 ? -16.914 14.986 120.897 1.00 16.67 692 ASN C CA 1
ATOM 17043 C C . ASN C 1 671 ? -16.736 13.491 120.766 1.00 16.15 692 ASN C C 1
ATOM 17044 O O . ASN C 1 671 ? -16.332 12.816 121.719 1.00 16.26 692 ASN C O 1
ATOM 17049 N N . PHE C 1 672 ? -17.043 12.973 119.586 1.00 15.50 693 PHE C N 1
ATOM 17050 C CA . PHE C 1 672 ? -16.811 11.567 119.308 1.00 14.88 693 PHE C CA 1
ATOM 17051 C C . PHE C 1 672 ? -15.809 11.408 118.178 1.00 14.58 693 PHE C C 1
ATOM 17052 O O . PHE C 1 672 ? -15.973 11.986 117.095 1.00 13.98 693 PHE C O 1
ATOM 17060 N N . VAL C 1 673 ? -14.772 10.626 118.451 1.00 14.11 694 VAL C N 1
ATOM 17061 C CA . VAL C 1 673 ? -13.662 10.459 117.528 1.00 14.72 694 VAL C CA 1
ATOM 17062 C C . VAL C 1 673 ? -13.657 9.057 116.953 1.00 14.44 694 VAL C C 1
ATOM 17063 O O . VAL C 1 673 ? -13.740 8.069 117.699 1.00 15.18 694 VAL C O 1
ATOM 17067 N N . VAL C 1 674 ? -13.555 8.954 115.632 1.00 14.45 695 VAL C N 1
ATOM 17068 C CA . VAL C 1 674 ? -13.211 7.669 115.027 1.00 13.70 695 VAL C CA 1
ATOM 17069 C C . VAL C 1 674 ? -11.772 7.791 114.568 1.00 14.03 695 VAL C C 1
ATOM 17070 O O . VAL C 1 674 ? -11.470 8.559 113.646 1.00 13.53 695 VAL C O 1
ATOM 17074 N N . SER C 1 675 ? -10.866 7.086 115.235 1.00 14.47 696 SER C N 1
ATOM 17075 C CA . SER C 1 675 ? -9.468 7.135 114.818 1.00 15.63 696 SER C CA 1
ATOM 17076 C C . SER C 1 675 ? -9.025 5.845 114.145 1.00 15.33 696 SER C C 1
ATOM 17077 O O . SER C 1 675 ? -9.349 4.745 114.599 1.00 15.90 696 SER C O 1
ATOM 17080 N N . ALA C 1 676 ? -8.272 5.992 113.066 1.00 15.28 697 ALA C N 1
ATOM 17081 C CA . ALA C 1 676 ? -7.799 4.858 112.292 1.00 15.55 697 ALA C CA 1
ATOM 17082 C C . ALA C 1 676 ? -6.398 5.242 111.857 1.00 15.72 697 ALA C C 1
ATOM 17083 O O . ALA C 1 676 ? -6.161 5.534 110.692 1.00 15.59 697 ALA C O 1
ATOM 17085 N N . ALA C 1 677 ? -5.483 5.272 112.824 1.00 16.17 698 ALA C N 1
ATOM 17086 C CA . ALA C 1 677 ? -4.166 5.862 112.630 1.00 16.23 698 ALA C CA 1
ATOM 17087 C C . ALA C 1 677 ? -3.361 5.177 111.531 1.00 16.46 698 ALA C C 1
ATOM 17088 O O . ALA C 1 677 ? -2.552 5.819 110.863 1.00 16.74 698 ALA C O 1
ATOM 17090 N N . ASP C 1 678 ? -3.579 3.878 111.346 1.00 16.00 699 ASP C N 1
ATOM 17091 C CA A ASP C 1 678 ? -2.878 3.127 110.308 0.50 16.17 699 ASP C CA 1
ATOM 17092 C CA B ASP C 1 678 ? -2.875 3.134 110.302 0.50 16.42 699 ASP C CA 1
ATOM 17093 C C . ASP C 1 678 ? -3.708 2.948 109.031 1.00 16.04 699 ASP C C 1
ATOM 17094 O O . ASP C 1 678 ? -3.461 2.037 108.255 1.00 16.14 699 ASP C O 1
ATOM 17103 N N . ASN C 1 679 ? -4.694 3.819 108.819 1.00 15.96 700 ASN C N 1
ATOM 17104 C CA . ASN C 1 679 ? -5.523 3.769 107.604 1.00 15.69 700 ASN C CA 1
ATOM 17105 C C . ASN C 1 679 ? -4.712 4.059 106.339 1.00 16.22 700 ASN C C 1
ATOM 17106 O O . ASN C 1 679 ? -3.754 4.846 106.363 1.00 15.78 700 ASN C O 1
ATOM 17111 N N . ALA C 1 680 ? -5.083 3.401 105.241 1.00 16.11 701 ALA C N 1
ATOM 17112 C CA . ALA C 1 680 ? -4.467 3.636 103.938 1.00 16.17 701 ALA C CA 1
ATOM 17113 C C . ALA C 1 680 ? -5.381 3.064 102.876 1.00 16.31 701 ALA C C 1
ATOM 17114 O O . ALA C 1 680 ? -6.282 2.292 103.195 1.00 15.64 701 ALA C O 1
ATOM 17116 N N . ALA C 1 681 ? -5.138 3.434 101.616 1.00 16.85 702 ALA C N 1
ATOM 17117 C CA . ALA C 1 681 ? -5.938 2.936 100.492 1.00 17.47 702 ALA C CA 1
ATOM 17118 C C . ALA C 1 681 ? -6.039 1.415 100.467 1.00 17.18 702 ALA C C 1
ATOM 17119 O O . ALA C 1 681 ? -7.081 0.861 100.131 1.00 18.20 702 ALA C O 1
ATOM 17121 N N . ASP C 1 682 ? -4.960 0.725 100.821 1.00 16.64 703 ASP C N 1
ATOM 17122 C CA . ASP C 1 682 ? -4.988 -0.734 100.778 1.00 16.74 703 ASP C CA 1
ATOM 17123 C C . ASP C 1 682 ? -5.156 -1.371 102.165 1.00 15.61 703 ASP C C 1
ATOM 17124 O O . ASP C 1 682 ? -4.843 -2.542 102.367 1.00 15.14 703 ASP C O 1
ATOM 17129 N N . ARG C 1 683 ? -5.685 -0.598 103.108 1.00 15.08 704 ARG C N 1
ATOM 17130 C CA . ARG C 1 683 ? -5.939 -1.100 104.443 1.00 14.76 704 ARG C CA 1
ATOM 17131 C C . ARG C 1 683 ? -7.388 -0.818 104.864 1.00 14.30 704 ARG C C 1
ATOM 17132 O O . ARG C 1 683 ? -7.639 -0.048 105.798 1.00 14.45 704 ARG C O 1
ATOM 17140 N N . PRO C 1 684 ? -8.354 -1.431 104.155 1.00 13.76 705 PRO C N 1
ATOM 17141 C CA . PRO C 1 684 ? -9.764 -1.112 104.397 1.00 13.70 705 PRO C CA 1
ATOM 17142 C C . PRO C 1 684 ? -10.354 -1.913 105.541 1.00 13.77 705 PRO C C 1
ATOM 17143 O O . PRO C 1 684 ? -11.436 -1.588 106.021 1.00 14.14 705 PRO C O 1
ATOM 17147 N N . TYR C 1 685 ? -9.645 -2.958 105.966 1.00 14.05 706 TYR C N 1
ATOM 17148 C CA . TYR C 1 685 ? -10.176 -3.906 106.940 1.00 13.65 706 TYR C CA 1
ATOM 17149 C C . TYR C 1 685 ? -9.948 -3.473 108.377 1.00 13.51 706 TYR C C 1
ATOM 17150 O O . TYR C 1 685 ? -8.877 -2.967 108.723 1.00 13.10 706 TYR C O 1
ATOM 17159 N N . ILE C 1 686 ? -10.960 -3.681 109.214 1.00 12.95 707 ILE C N 1
ATOM 17160 C CA . ILE C 1 686 ? -10.801 -3.511 110.652 1.00 12.62 707 ILE C CA 1
ATOM 17161 C C . ILE C 1 686 ? -10.308 -4.814 111.286 1.00 13.19 707 ILE C C 1
ATOM 17162 O O . ILE C 1 686 ? -11.023 -5.826 111.282 1.00 12.36 707 ILE C O 1
ATOM 17167 N N . ARG C 1 687 ? -9.086 -4.790 111.812 1.00 13.45 708 ARG C N 1
ATOM 17168 C CA . ARG C 1 687 ? -8.525 -5.956 112.487 1.00 14.67 708 ARG C CA 1
ATOM 17169 C C . ARG C 1 687 ? -8.990 -6.016 113.938 1.00 15.04 708 ARG C C 1
ATOM 17170 O O . ARG C 1 687 ? -9.290 -7.088 114.468 1.00 14.91 708 ARG C O 1
ATOM 17178 N N . LYS C 1 688 ? -9.052 -4.856 114.580 1.00 15.48 709 LYS C N 1
ATOM 17179 C CA . LYS C 1 688 ? -9.462 -4.801 115.973 1.00 15.98 709 LYS C CA 1
ATOM 17180 C C . LYS C 1 688 ? -10.017 -3.412 116.255 1.00 15.80 709 LYS C C 1
ATOM 17181 O O . LYS C 1 688 ? -9.704 -2.454 115.544 1.00 14.64 709 LYS C O 1
ATOM 17187 N N . ALA C 1 689 ? -10.852 -3.316 117.288 1.00 15.61 710 ALA C N 1
ATOM 17188 C CA . ALA C 1 689 ? -11.455 -2.048 117.669 1.00 15.71 710 ALA C CA 1
ATOM 17189 C C . ALA C 1 689 ? -11.530 -1.914 119.192 1.00 15.55 710 ALA C C 1
ATOM 17190 O O . ALA C 1 689 ? -11.772 -2.886 119.908 1.00 15.28 710 ALA C O 1
ATOM 17192 N N . LEU C 1 690 ? -11.317 -0.695 119.678 1.00 15.75 711 LEU C N 1
ATOM 17193 C CA . LEU C 1 690 ? -11.597 -0.348 121.065 1.00 15.88 711 LEU C CA 1
ATOM 17194 C C . LEU C 1 690 ? -12.645 0.763 121.098 1.00 15.93 711 LEU C C 1
ATOM 17195 O O . LEU C 1 690 ? -12.488 1.794 120.447 1.00 16.56 711 LEU C O 1
ATOM 17200 N N . LEU C 1 691 ? -13.720 0.546 121.842 1.00 15.75 712 LEU C N 1
ATOM 17201 C CA . LEU C 1 691 ? -14.674 1.598 122.106 1.00 15.46 712 LEU C CA 1
ATOM 17202 C C . LEU C 1 691 ? -14.433 2.084 123.529 1.00 15.54 712 LEU C C 1
ATOM 17203 O O . LEU C 1 691 ? -14.606 1.334 124.498 1.00 15.30 712 LEU C O 1
ATOM 17208 N N . ASN C 1 692 ? -13.993 3.329 123.646 1.00 15.11 713 ASN C N 1
ATOM 17209 C CA . ASN C 1 692 ? -13.670 3.899 124.932 1.00 15.59 713 ASN C CA 1
ATOM 17210 C C . ASN C 1 692 ? -12.742 2.994 125.700 1.00 15.74 713 ASN C C 1
ATOM 17211 O O . ASN C 1 692 ? -12.891 2.795 126.900 1.00 15.63 713 ASN C O 1
ATOM 17216 N N . GLY C 1 693 ? -11.772 2.445 124.982 1.00 15.99 714 GLY C N 1
ATOM 17217 C CA . GLY C 1 693 ? -10.737 1.621 125.589 1.00 16.62 714 GLY C CA 1
ATOM 17218 C C . GLY C 1 693 ? -11.108 0.168 125.800 1.00 16.99 714 GLY C C 1
ATOM 17219 O O . GLY C 1 693 ? -10.275 -0.604 126.245 1.00 17.10 714 GLY C O 1
ATOM 17220 N N . GLN C 1 694 ? -12.349 -0.206 125.495 1.00 17.38 715 GLN C N 1
ATOM 17221 C CA . GLN C 1 694 ? -12.813 -1.586 125.697 1.00 17.96 715 GLN C CA 1
ATOM 17222 C C . GLN C 1 694 ? -12.875 -2.341 124.385 1.00 17.73 715 GLN C C 1
ATOM 17223 O O . GLN C 1 694 ? -13.320 -1.785 123.369 1.00 16.84 715 GLN C O 1
ATOM 17229 N N . GLU C 1 695 ? -12.457 -3.607 124.402 1.00 17.62 716 GLU C N 1
ATOM 17230 C CA . GLU C 1 695 ? -12.548 -4.425 123.195 1.00 18.11 716 GLU C CA 1
ATOM 17231 C C . GLU C 1 695 ? -13.973 -4.366 122.643 1.00 17.67 716 GLU C C 1
ATOM 17232 O O . GLU C 1 695 ? -14.949 -4.485 123.386 1.00 17.59 716 GLU C O 1
ATOM 17238 N N . PHE C 1 696 ? -14.087 -4.178 121.335 1.00 17.12 717 PHE C N 1
ATOM 17239 C CA . PHE C 1 696 ? -15.367 -3.897 120.710 1.00 16.69 717 PHE C CA 1
ATOM 17240 C C . PHE C 1 696 ? -15.467 -4.741 119.456 1.00 16.38 717 PHE C C 1
ATOM 17241 O O . PHE C 1 696 ? -14.609 -4.652 118.574 1.00 15.93 717 PHE C O 1
ATOM 17249 N N . THR C 1 697 ? -16.499 -5.579 119.390 1.00 16.49 718 THR C N 1
ATOM 17250 C CA . THR C 1 697 ? -16.692 -6.481 118.253 1.00 16.81 718 THR C CA 1
ATOM 17251 C C . THR C 1 697 ? -18.043 -6.286 117.564 1.00 17.23 718 THR C C 1
ATOM 17252 O O . THR C 1 697 ? -18.321 -6.936 116.552 1.00 17.96 718 THR C O 1
ATOM 17256 N N . ARG C 1 698 ? -18.895 -5.428 118.116 1.00 17.42 719 ARG C N 1
ATOM 17257 C CA . ARG C 1 698 ? -20.200 -5.200 117.512 1.00 17.25 719 ARG C CA 1
ATOM 17258 C C . ARG C 1 698 ? -20.033 -4.499 116.168 1.00 17.29 719 ARG C C 1
ATOM 17259 O O . ARG C 1 698 ? -19.076 -3.724 115.972 1.00 17.05 719 ARG C O 1
ATOM 17267 N N . ASN C 1 699 ? -20.942 -4.794 115.236 1.00 16.55 720 ASN C N 1
ATOM 17268 C CA . ASN C 1 699 ? -20.929 -4.161 113.912 1.00 16.02 720 ASN C CA 1
ATOM 17269 C C . ASN C 1 699 ? -21.838 -2.937 113.814 1.00 15.54 720 ASN C C 1
ATOM 17270 O O . ASN C 1 699 ? -22.233 -2.551 112.723 1.00 15.19 720 ASN C O 1
ATOM 17275 N N . TYR C 1 700 ? -22.157 -2.330 114.955 1.00 15.70 721 TYR C N 1
ATOM 17276 C CA . TYR C 1 700 ? -22.963 -1.121 114.985 1.00 16.10 721 TYR C CA 1
ATOM 17277 C C . TYR C 1 700 ? -22.624 -0.279 116.215 1.00 16.51 721 TYR C C 1
ATOM 17278 O O . TYR C 1 700 ? -22.174 -0.816 117.225 1.00 16.36 721 TYR C O 1
ATOM 17287 N N . LEU C 1 701 ? -22.810 1.036 116.098 1.00 16.73 722 LEU C N 1
ATOM 17288 C CA . LEU C 1 701 ? -22.774 1.967 117.223 1.00 17.27 722 LEU C CA 1
ATOM 17289 C C . LEU C 1 701 ? -24.182 2.474 117.461 1.00 17.10 722 LEU C C 1
ATOM 17290 O O . LEU C 1 701 ? -24.914 2.760 116.506 1.00 17.72 722 LEU C O 1
ATOM 17295 N N . THR C 1 702 ? -24.561 2.621 118.724 1.00 17.11 723 THR C N 1
ATOM 17296 C CA . THR C 1 702 ? -25.834 3.265 119.038 1.00 16.30 723 THR C CA 1
ATOM 17297 C C . THR C 1 702 ? -25.727 4.788 118.938 1.00 16.37 723 THR C C 1
ATOM 17298 O O . THR C 1 702 ? -24.647 5.368 119.101 1.00 15.63 723 THR C O 1
ATOM 17302 N N . HIS C 1 703 ? -26.846 5.439 118.643 1.00 16.05 724 HIS C N 1
ATOM 17303 C CA . HIS C 1 703 ? -26.893 6.880 118.741 1.00 15.94 724 HIS C CA 1
ATOM 17304 C C . HIS C 1 703 ? -26.397 7.321 120.132 1.00 16.41 724 HIS C C 1
ATOM 17305 O O . HIS C 1 703 ? -25.664 8.294 120.253 1.00 16.25 724 HIS C O 1
ATOM 17312 N N . ASP C 1 704 ? -26.786 6.598 121.181 1.00 17.11 725 ASP C N 1
ATOM 17313 C CA . ASP C 1 704 ? -26.374 6.969 122.544 1.00 17.88 725 ASP C CA 1
ATOM 17314 C C . ASP C 1 704 ? -24.859 6.931 122.747 1.00 18.16 725 ASP C C 1
ATOM 17315 O O . ASP C 1 704 ? -24.292 7.802 123.421 1.00 18.33 725 ASP C O 1
ATOM 17320 N N . GLU C 1 705 ? -24.206 5.927 122.168 1.00 17.95 726 GLU C N 1
ATOM 17321 C CA . GLU C 1 705 ? -22.753 5.815 122.265 1.00 18.48 726 GLU C CA 1
ATOM 17322 C C . GLU C 1 705 ? -22.039 6.992 121.586 1.00 18.64 726 GLU C C 1
ATOM 17323 O O . GLU C 1 705 ? -21.028 7.488 122.086 1.00 19.09 726 GLU C O 1
ATOM 17329 N N . LEU C 1 706 ? -22.578 7.453 120.465 1.00 18.16 727 LEU C N 1
ATOM 17330 C CA . LEU C 1 706 ? -22.017 8.616 119.779 1.00 18.21 727 LEU C CA 1
ATOM 17331 C C . LEU C 1 706 ? -22.274 9.905 120.567 1.00 18.42 727 LEU C C 1
ATOM 17332 O O . LEU C 1 706 ? -21.371 10.711 120.777 1.00 17.76 727 LEU C O 1
ATOM 17337 N N . LYS C 1 707 ? -23.519 10.080 120.997 1.00 19.07 728 LYS C N 1
ATOM 17338 C CA . LYS C 1 707 ? -23.978 11.321 121.625 1.00 20.83 728 LYS C CA 1
ATOM 17339 C C . LYS C 1 707 ? -23.217 11.634 122.915 1.00 20.78 728 LYS C C 1
ATOM 17340 O O . LYS C 1 707 ? -22.943 12.804 123.224 1.00 21.25 728 LYS C O 1
ATOM 17346 N N . GLN C 1 708 ? -22.883 10.583 123.661 1.00 20.38 729 GLN C N 1
ATOM 17347 C CA . GLN C 1 708 ? -22.135 10.689 124.908 1.00 20.74 729 GLN C CA 1
ATOM 17348 C C . GLN C 1 708 ? -20.725 11.197 124.703 1.00 19.68 729 GLN C C 1
ATOM 17349 O O . GLN C 1 708 ? -20.076 11.625 125.658 1.00 19.52 729 GLN C O 1
ATOM 17355 N N . GLY C 1 709 ? -20.217 11.056 123.485 1.00 18.56 730 GLY C N 1
ATOM 17356 C CA . GLY C 1 709 ? -18.818 11.358 123.214 1.00 18.04 730 GLY C CA 1
ATOM 17357 C C . GLY C 1 709 ? -17.901 10.203 123.585 1.00 17.73 730 GLY C C 1
ATOM 17358 O O . GLY C 1 709 ? -18.307 9.256 124.280 1.00 17.54 730 GLY C O 1
ATOM 17359 N N . GLY C 1 710 ? -16.658 10.273 123.123 1.00 17.17 731 GLY C N 1
ATOM 17360 C CA . GLY C 1 710 ? -15.710 9.185 123.352 1.00 16.91 731 GLY C CA 1
ATOM 17361 C C . GLY C 1 710 ? -14.889 8.876 122.115 1.00 16.92 731 GLY C C 1
ATOM 17362 O O . GLY C 1 710 ? -14.621 9.761 121.296 1.00 15.56 731 GLY C O 1
ATOM 17363 N N . GLU C 1 711 ? -14.497 7.616 121.960 1.00 16.67 732 GLU C N 1
ATOM 17364 C CA . GLU C 1 711 ? -13.634 7.253 120.838 1.00 17.39 732 GLU C CA 1
ATOM 17365 C C . GLU C 1 711 ? -13.770 5.793 120.423 1.00 16.63 732 GLU C C 1
ATOM 17366 O O . GLU C 1 711 ? -13.833 4.889 121.263 1.00 15.83 732 GLU C O 1
ATOM 17372 N N . LEU C 1 712 ? -13.857 5.599 119.111 1.00 16.51 733 LEU C N 1
ATOM 17373 C CA . LEU C 1 712 ? -13.744 4.295 118.492 1.00 15.86 733 LEU C CA 1
ATOM 17374 C C . LEU C 1 712 ? -12.360 4.259 117.837 1.00 15.88 733 LEU C C 1
ATOM 17375 O O . LEU C 1 712 ? -12.096 4.981 116.873 1.00 15.99 733 LEU C O 1
ATOM 17380 N N . ASN C 1 713 ? -11.465 3.453 118.398 1.00 15.43 734 ASN C N 1
ATOM 17381 C CA . ASN C 1 713 ? -10.087 3.377 117.940 1.00 15.34 734 ASN C CA 1
ATOM 17382 C C . ASN C 1 713 ? -9.886 2.109 117.119 1.00 15.27 734 ASN C C 1
ATOM 17383 O O . ASN C 1 713 ? -9.902 0.990 117.666 1.00 15.42 734 ASN C O 1
ATOM 17388 N N . LEU C 1 714 ? -9.713 2.280 115.809 1.00 14.48 735 LEU C N 1
ATOM 17389 C CA . LEU C 1 714 ? -9.679 1.158 114.885 1.00 14.25 735 LEU C CA 1
ATOM 17390 C C . LEU C 1 714 ? -8.261 0.838 114.466 1.00 14.86 735 LEU C C 1
ATOM 17391 O O . LEU C 1 714 ? -7.481 1.746 114.163 1.00 14.71 735 LEU C O 1
ATOM 17396 N N . SER C 1 715 ? -7.926 -0.450 114.470 1.00 14.60 736 SER C N 1
ATOM 17397 C CA . SER C 1 715 ? -6.662 -0.911 113.916 1.00 15.15 736 SER C CA 1
ATOM 17398 C C . SER C 1 715 ? -6.954 -1.461 112.526 1.00 14.99 736 SER C C 1
ATOM 17399 O O . SER C 1 715 ? -7.588 -2.515 112.395 1.00 14.67 736 SER C O 1
ATOM 17402 N N . MET C 1 716 ? -6.484 -0.755 111.500 1.00 14.70 737 MET C N 1
ATOM 17403 C CA . MET C 1 716 ? -6.780 -1.108 110.111 1.00 14.92 737 MET C CA 1
ATOM 17404 C C . MET C 1 716 ? -5.727 -2.075 109.602 1.00 14.97 737 MET C C 1
ATOM 17405 O O . MET C 1 716 ? -4.622 -2.093 110.117 1.00 15.78 737 MET C O 1
ATOM 17410 N N . ASP C 1 717 ? -6.068 -2.870 108.592 1.00 14.41 738 ASP C N 1
ATOM 17411 C CA . ASP C 1 717 ? -5.184 -3.935 108.111 1.00 14.74 738 ASP C CA 1
ATOM 17412 C C . ASP C 1 717 ? -5.479 -4.191 106.629 1.00 14.45 738 ASP C C 1
ATOM 17413 O O . ASP C 1 717 ? -6.547 -3.817 106.136 1.00 13.69 738 ASP C O 1
ATOM 17418 N N . SER C 1 718 ? -4.536 -4.823 105.929 1.00 14.45 739 SER C N 1
ATOM 17419 C CA . SER C 1 718 ? -4.674 -5.095 104.499 1.00 14.44 739 SER C CA 1
ATOM 17420 C C . SER C 1 718 ? -5.258 -6.475 104.225 1.00 14.93 739 SER C C 1
ATOM 17421 O O . SER C 1 718 ? -5.476 -6.837 103.069 1.00 14.60 739 SER C O 1
ATOM 17424 N N . VAL C 1 719 ? -5.480 -7.253 105.284 1.00 15.09 740 VAL C N 1
ATOM 17425 C CA . VAL C 1 719 ? -6.185 -8.530 105.162 1.00 15.29 740 VAL C CA 1
ATOM 17426 C C . VAL C 1 719 ? -7.391 -8.533 106.097 1.00 15.53 740 VAL C C 1
ATOM 17427 O O . VAL C 1 719 ? -7.390 -7.850 107.123 1.00 15.15 740 VAL C O 1
ATOM 17431 N N . PRO C 1 720 ? -8.445 -9.282 105.736 1.00 16.24 741 PRO C N 1
ATOM 17432 C CA . PRO C 1 720 ? -9.630 -9.303 106.600 1.00 16.19 741 PRO C CA 1
ATOM 17433 C C . PRO C 1 720 ? -9.407 -10.099 107.883 1.00 16.72 741 PRO C C 1
ATOM 17434 O O . PRO C 1 720 ? -8.670 -11.095 107.870 1.00 16.94 741 PRO C O 1
ATOM 17438 N N . ASN C 1 721 ? -10.010 -9.655 108.986 1.00 16.81 742 ASN C N 1
ATOM 17439 C CA . ASN C 1 721 ? -10.025 -10.457 110.212 1.00 17.73 742 ASN C CA 1
ATOM 17440 C C . ASN C 1 721 ? -11.295 -11.279 110.229 1.00 17.93 742 ASN C C 1
ATOM 17441 O O . ASN C 1 721 ? -12.337 -10.793 110.666 1.00 18.18 742 ASN C O 1
ATOM 17446 N N . GLN C 1 722 ? -11.224 -12.519 109.754 1.00 17.72 743 GLN C N 1
ATOM 17447 C CA . GLN C 1 722 ? -12.442 -13.311 109.662 1.00 18.11 743 GLN C CA 1
ATOM 17448 C C . GLN C 1 722 ? -12.949 -13.832 111.013 1.00 17.96 743 GLN C C 1
ATOM 17449 O O . GLN C 1 722 ? -13.988 -14.474 111.074 1.00 18.30 743 GLN C O 1
ATOM 17455 N N . GLN C 1 723 ? -12.223 -13.548 112.090 1.00 17.99 744 GLN C N 1
ATOM 17456 C CA . GLN C 1 723 ? -12.673 -13.936 113.431 1.00 18.32 744 GLN C CA 1
ATOM 17457 C C . GLN C 1 723 ? -13.537 -12.849 114.098 1.00 18.28 744 GLN C C 1
ATOM 17458 O O . GLN C 1 723 ? -14.221 -13.118 115.078 1.00 19.12 744 GLN C O 1
ATOM 17464 N N . ARG C 1 724 ? -13.508 -11.627 113.570 1.00 17.16 745 ARG C N 1
ATOM 17465 C CA . ARG C 1 724 ? -14.142 -10.490 114.260 1.00 16.68 745 ARG C CA 1
ATOM 17466 C C . ARG C 1 724 ? -15.543 -10.166 113.733 1.00 16.23 745 ARG C C 1
ATOM 17467 O O . ARG C 1 724 ? -15.739 -10.058 112.530 1.00 15.96 745 ARG C O 1
ATOM 17475 N N . GLY C 1 725 ? -16.510 -10.015 114.636 1.00 16.18 746 GLY C N 1
ATOM 17476 C CA . GLY C 1 725 ? -17.828 -9.493 114.259 1.00 16.39 746 GLY C CA 1
ATOM 17477 C C . GLY C 1 725 ? -18.734 -10.513 113.590 1.00 16.74 746 GLY C C 1
ATOM 17478 O O . GLY C 1 725 ? -19.634 -10.152 112.829 1.00 16.59 746 GLY C O 1
ATOM 17479 N N . THR C 1 726 ? -18.506 -11.787 113.892 1.00 16.77 747 THR C N 1
ATOM 17480 C CA . THR C 1 726 ? -19.254 -12.873 113.278 1.00 17.23 747 THR C CA 1
ATOM 17481 C C . THR C 1 726 ? -20.305 -13.487 114.203 1.00 17.94 747 THR C C 1
ATOM 17482 O O . THR C 1 726 ? -21.013 -14.404 113.812 1.00 17.76 747 THR C O 1
ATOM 17486 N N . GLN C 1 727 ? -20.428 -12.983 115.427 1.00 18.71 748 GLN C N 1
ATOM 17487 C CA . GLN C 1 727 ? -21.376 -13.580 116.371 1.00 19.57 748 GLN C CA 1
ATOM 17488 C C . GLN C 1 727 ? -22.726 -12.858 116.339 1.00 19.37 748 GLN C C 1
ATOM 17489 O O . GLN C 1 727 ? -22.795 -11.679 116.012 1.00 18.63 748 GLN C O 1
ATOM 17495 N N . PRO C 1 728 ? -23.809 -13.580 116.656 1.00 19.23 749 PRO C N 1
ATOM 17496 C CA . PRO C 1 728 ? -25.133 -12.981 116.714 1.00 19.23 749 PRO C CA 1
ATOM 17497 C C . PRO C 1 728 ? -25.184 -11.702 117.558 1.00 19.12 749 PRO C C 1
ATOM 17498 O O . PRO C 1 728 ? -25.869 -10.757 117.182 1.00 18.79 749 PRO C O 1
ATOM 17502 N N . ALA C 1 729 ? -24.468 -11.679 118.683 1.00 18.38 750 ALA C N 1
ATOM 17503 C CA . ALA C 1 729 ? -24.424 -10.496 119.538 1.00 18.33 750 ALA C CA 1
ATOM 17504 C C . ALA C 1 729 ? -23.796 -9.285 118.842 1.00 17.97 750 ALA C C 1
ATOM 17505 O O . ALA C 1 729 ? -23.942 -8.152 119.301 1.00 18.16 750 ALA C O 1
ATOM 17507 N N . ASP C 1 730 ? -23.084 -9.522 117.744 1.00 17.34 751 ASP C N 1
ATOM 17508 C CA . ASP C 1 730 ? -22.443 -8.426 117.008 1.00 17.29 751 ASP C CA 1
ATOM 17509 C C . ASP C 1 730 ? -23.354 -7.836 115.926 1.00 16.89 751 ASP C C 1
ATOM 17510 O O . ASP C 1 730 ? -23.059 -6.773 115.385 1.00 16.50 751 ASP C O 1
ATOM 17515 N N . PHE C 1 731 ? -24.441 -8.529 115.586 1.00 16.65 752 PHE C N 1
ATOM 17516 C CA . PHE C 1 731 ? -25.276 -8.086 114.462 1.00 16.50 752 PHE C CA 1
ATOM 17517 C C . PHE C 1 731 ? -26.212 -6.972 114.884 1.00 15.63 752 PHE C C 1
ATOM 17518 O O . PHE C 1 731 ? -26.669 -6.941 116.017 1.00 15.61 752 PHE C O 1
ATOM 17526 N N . PRO C 1 732 ? -26.503 -6.040 113.964 1.00 15.40 753 PRO C N 1
ATOM 17527 C CA . PRO C 1 732 ? -27.429 -4.980 114.327 1.00 14.88 753 PRO C CA 1
ATOM 17528 C C . PRO C 1 732 ? -28.870 -5.482 114.278 1.00 15.00 753 PRO C C 1
ATOM 17529 O O . PRO C 1 732 ? -29.118 -6.683 114.121 1.00 14.34 753 PRO C O 1
ATOM 17533 N N . TYR C 1 733 ? -29.817 -4.568 114.420 1.00 15.04 754 TYR C N 1
ATOM 17534 C CA . TYR C 1 733 ? -31.217 -4.946 114.601 1.00 15.09 754 TYR C CA 1
ATOM 17535 C C . TYR C 1 733 ? -31.902 -5.580 113.379 1.00 14.62 754 TYR C C 1
ATOM 17536 O O . TYR C 1 733 ? -31.683 -5.166 112.242 1.00 14.39 754 TYR C O 1
ATOM 17545 N N . SER C 1 734 ? -32.778 -6.547 113.640 1.00 14.14 755 SER C N 1
ATOM 17546 C CA . SER C 1 734 ? -33.768 -6.997 112.667 1.00 13.93 755 SER C CA 1
ATOM 17547 C C . SER C 1 734 ? -35.072 -7.256 113.407 1.00 14.21 755 SER C C 1
ATOM 17548 O O . SER C 1 734 ? -35.063 -7.766 114.534 1.00 13.62 755 SER C O 1
ATOM 17551 N N . TYR C 1 735 ? -36.193 -6.941 112.769 1.00 14.30 756 TYR C N 1
ATOM 17552 C CA . TYR C 1 735 ? -37.486 -7.241 113.370 1.00 15.57 756 TYR C CA 1
ATOM 17553 C C . TYR C 1 735 ? -37.617 -8.724 113.749 1.00 16.64 756 TYR C C 1
ATOM 17554 O O . TYR C 1 735 ? -38.221 -9.070 114.771 1.00 16.24 756 TYR C O 1
ATOM 17563 N N . SER C 1 736 ? -37.067 -9.595 112.911 1.00 17.98 757 SER C N 1
ATOM 17564 C CA . SER C 1 736 ? -37.162 -11.044 113.112 1.00 20.22 757 SER C CA 1
ATOM 17565 C C . SER C 1 736 ? -36.168 -11.591 114.137 1.00 21.66 757 SER C C 1
ATOM 17566 O O . SER C 1 736 ? -36.405 -12.619 114.759 1.00 22.93 757 SER C O 1
ATOM 17569 N N . LYS C 1 737 ? -35.048 -10.901 114.292 1.00 23.76 758 LYS C N 1
ATOM 17570 C CA . LYS C 1 737 ? -33.970 -11.340 115.175 1.00 24.94 758 LYS C CA 1
ATOM 17571 C C . LYS C 1 737 ? -34.517 -11.907 116.487 1.00 24.96 758 LYS C C 1
#

Secondary structure (P-SEA, 3-state):
ccccccccccccccccccccccccccccccccccccccbbbbbbccccccccccccccccccccccccccccccccccccbbbbbccccccccccbbbbbbcccccccccbbbbbccccccbbbbbccccbbbbbbcccccccbbbbbccccbbbbbbccccccccccccccccccccbbbbbbcccccccccccccccccccccccccccccbbbbbbbbbccccbbbbbbbccccccaaaaaaaaaaccccccaaaaaaaaaaaaaaaaaccccccccaaaaaaaaaaaaaaacccccccccccccbbbbccccccccccbbbbcccccccccccaaaaaacccaaaaaaaaaaaaaaaaacccccccccccccccccccaaaaaaaaaaaaccccccaaaaaaaaaaaacccccccccccccaaaaaacccccccccccaaaaaaaaaaaaaaaaaaaaaaacaaaaaaaaaaaccccccccccccccccccccccccccccccccccccccccccccccccccccaaaaaaaaccaaaaaaaaaaaaccccccccccccaaaaaaaaaaaaaaccccccccccccccccccccccaaaaaaaaaaaaaccccccccccccccccccaaaaaaaaaaccccccccccbbbbccccccbbbbbccccbbbbbcccccccccccccbbbccccccccccccaaaaaabbbbccccccccccccccccccccccccc/ccccccccccccccccccccccccccccccccccccccbbbbbbccccccccccccccccccccccccccccccccccccbbbbbccccccccccbbbbbbcccccccccbbbbbccccbbbbbbbccccbbbbbbbccccccbbbbbcccccbbbbbbccccbbbbcccccccccccbbbbbbbbbbccccccccccccccccccccccccccbbbbbbbbccccbbbbbbbccccccaaaaaaaaaaccccccaaaaaaaaaaaaaaaaaccccccccaaaaaaaaaaaaaaacccccccccccccbbbbbcccccccccbbbbcccccccccccaaaaaacccaaaaaaaaaaaaaaaaacccccccccccccccccccaaaaaaaaaaaaccccccaaaaaaaaaaaaaccccccccccccaaaaaacccccccccccaaaaaaaaaaaaaaaaaaaaaaacaaaaaaaaaaaccccccccccccccccccccccccccccccccccccccccccccccccccccaaaaaaaaccaaaaaaaaaaaaccccccccccccccaaaaaaaaaaaaccccccccccccccccccccccaaaaaaaaaaaaacccccccccccccccccaaaaaaaaaaaccccccccccbbbbccccccbbbbbcccbbbbbbccccccccccccccccccccccccccccaaaaaabbbbccccccccccccccccccccccccc/ccccccccccccccccccccccccccccccccccccccbbbbbbccccccccccccccccccccccccccccccccccccbbbbbccccccccccbbbbbbcccccccccbbbbbccccbbbbbbbccccbbbbbbbccccccbbbbbccccccccccccccccccccccccccccccbbbbbbcccccccccccccccccccccccccccccbbbbbbbbbccccbbbbbbbccccccaaaaaaaaaaccccccaaaaaaaaaaaaaaaaaccccccccaaaaaaaaaaaaaaacccccccccccccbbbbbcccccccccbbbbcccccccccccaaaaaacccaaaaaaaaaaaaaaaaacccccccccccccccccccaaaaaaaaaaaaccccccaaaaaaaaaaaaaccccccccccccaaaaaacccccccccccaaaaaaaaaaaaaaaaaaaaaaacaaaaaaaaaaaccccccccccccccccccccccccccccccccccccccccccccccccccccaaaaaaaaccaaaaaaaaaaaccccccccccccccaaaaaaaaaaaaaccccccccccccccccccccccaaaaaaaaaaaaaccccccccccccccccccaaaaaaaaaaccccccccccbbbbccccccbbbbbccccbbbbbccccccccccccccccccccccccccccaaaaaabbbbccccccccccccccccccccccccc